Protein 8R2U (pdb70)

Solvent-accessible surface area: 91734 Å² total; per-residue (Å²): 202,81,62,80,127,18,69,2,17,0,0,0,8,8,1,13,16,7,0,0,1,0,0,0,9,0,7,70,21,71,17,34,9,44,0,0,8,116,72,107,115,78,34,81,24,10,52,0,10,9,0,3,0,12,0,0,7,2,0,51,22,18,57,18,0,62,57,0,39,136,67,7,14,14,4,10,6,6,0,56,5,5,51,14,136,111,41,28,9,74,75,54,56,44,31,54,21,6,48,1,110,43,1,56,39,11,17,12,0,0,5,53,24,0,15,0,1,13,1,0,28,75,15,0,135,66,81,54,19,58,26,54,52,14,4,49,12,69,44,34,107,44,30,143,45,111,114,74,16,142,62,39,84,18,46,7,0,94,1,27,0,85,47,87,104,52,84,110,91,96,24,57,39,4,42,0,22,0,3,0,1,1,0,11,40,27,38,148,0,85,0,16,125,50,23,66,22,82,42,72,50,98,168,64,57,115,12,9,0,3,0,1,0,36,17,88,28,78,0,15,0,9,3,0,49,0,6,1,20,17,141,101,32,25,3,18,0,11,0,5,34,59,49,30,0,3,0,17,1,78,24,48,91,202,53,6,67,43,117,89,84,46,156,103,47,114,97,73,12,26,16,112,114,4,33,56,67,0,118,77,2,0,116,97,48,49,1,14,31,132,127,42,56,105,64,90,42,27,46,62,10,4,24,47,12,0,40,138,0,6,61,98,35,0,0,1,0,1,1,49,0,0,2,7,17,15,20,57,8,23,1,28,5,3,4,9,0,14,0,0,6,1,0,1,17,0,1,1,0,2,33,89,35,20,6,69,25,49,2,1,119,8,0,35,97,5,2,56,102,16,0,54,52,9,10,77,22,18,118,132,49,45,108,14,33,30,11,125,59,72,105,110,134,87,34,65,68,15,37,120,148,97,36,89,127,4,78,104,51,36,4,70,31,28,1,4,8,21,8,89,7,85,79,30,34,0,3,37,68,86,55,58,126,45,0,71,39,0,41,5,0,43,5,2,10,12,38,32,1,0,30,1,0,2,0,54,36,45,16,0,20,50,24,8,46,16,53,8,52,0,0,0,0,1,0,1,0,46,13,70,55,107,73,21,36,66,69,1,43,62,3,3,130,83,0,63,38,124,54,11,0,9,66,98,8,0,75,180,54,20,38,146,0,1,6,3,3,0,0,0,16,14,121,6,116,89,2,31,21,34,85,5,26,165,18,0,54,76,65,32,23,39,0,1,0,24,12,44,15,40,52,77,116,62,26,22,40,0,8,155,93,0,37,9,77,36,35,126,4,0,0,0,0,0,0,4,2,11,5,0,0,4,1,0,13,7,165,10,12,206,30,0,36,44,0,0,54,51,5,13,38,107,162,87,55,129,141,35,115,2,28,0,0,0,8,7,6,20,17,5,0,1,1,0,0,0,10,0,7,72,20,69,18,81,11,46,0,0,22,109,149,87,110,103,39,84,34,1,77,25,10,13,0,2,0,12,2,0,7,1,0,53,23,18,58,18,0,59,61,0,39,137,66,8,17,17,3,12,6,8,0,58,5,7,54,12,137,110,41,20,7,76,72,64,57,44,34,48,21,4,49,1,108,49,2,58,37,13,17,12,0,1,6,44,15,7,17,1,6,16,2,0,26,73,16,0,144,84,88,72,18,61,26,54,61,18,3,50,12,68,41,35,100,43,28,143,46,114,112,75,17,139,62,38,100,18,49,6,0,90,1,25,0,80,54,82,107,49,87,105,69,116,29,52,38,2,39,0,23,0,24,0,1,1,0,9,38,27,38,150,0,85,0,15,126,48,21,65,20,82,37,72,38,92,147,70,62,114,16,13,0,2,0,2,0,37,17,88,24,77,0,13,0,8,2,0,49,0,7,0,19,13,137,102,26,47,8,16,0,15,0,5,30,57,49,31,0,4,0,26,4,92,24,51,98,206,60,3,71,41,112,89,100,40,138,81,46,106,100,72,12,31,14,112,122,4,31,55,64,0,111,77,1,0,105,94,49,52,1,15,31,130,128,39,54,101,54,99,40,12,80,59,12,3,24,43,12,0,37,141,0,8,62,95,38,0,0,1,0,1,1,56,0,0,3,7,18,14,23,68,9,23,4,51,8,6,4,11,0,17,0,0,5,1,0,1,15,0,1,1,0,2,31,86,36,19,4,68,24,48,0,1,123,8,0,36,101,4,2,54,109,16,0,52,59,12,8,76,21,18,107,133,42,47,117,18,33,37,14,131,70,71,115,117,132,90,38,64,69,10,32,119,142,86,40,90,115,0,83,113,43,36,4,71,32,24,0,13,7,22,9,88,9,85,80,30,36,0,2,34,68,70,30,57,50,40,0,70,39,0,42,4,0,45,6,2,12,12,39,35,0,0,30,1,1,2,0,53,35,42,18,1,17,52,24,9,48,17,50,8,54,0,0,0,0,0,0,1,0,45,13,66,55,108,44,23,35,66,69,1,45,55,4,6,120,82,0,71,39,123,57,10,0,10,64,94,7,1,72,180,56,19,38,156,0,1,6,3,3,0,0,0,17,14,122,8,116,90,3,30,22,36,86,4,27,166,16,0,58,80,64,32,22,41,0,1,0,22,11,45,13,38,51,76,108,63,24,21,38,0,7,153,96,0,35,10,78,37,34,117,4,0,0,0,0,0,0,4,4,10,6,0,0,4,1,0,14,10,97,2,15,121,25,0,33,45,0,0,54,52,5,12,39,105,132,86,62,135,128,30,117,2,31,0,0,0,8,8,7,20,17,5,0,0,1,0,0,0,11,0,7,70,21,69,18,82,10,43,0,0,22,87,80,88,104,71,40,81,35,1,70,26,9,12,0,3,0,12,0,0,7,2,0,52,23,18,58,18,0,63,59,0,38,136,65,7,16,16,4,12,6,7,0,56,5,6,55,12,133,110,34,16,6,73,75,65,57,45,35,51,22,8,50,2,111,48,1,56,39,12,17,15,0,0,5,46,14,1,15,1,7,15,2,0,33,75,16,0,138,85,88,71,19,55,26,55,65,17,4,23,10,41,50,35,116,40,28,142,45,111,112,76,17,140,61,40,101,18,49,8,0,89,0,29,0,10,52,22,104,18,93,96,66,123,24,35,36,11,31,0,24,0,24,0,2,0,0,9,39,28,38,150,0,85,0,17,127,50,19,57,9,82,43,73,48,103,165,68,59,114,11,14,0,3,0,1,0,35,15,88,26,75,0,14,0,8,2,0,49,0,8,0,22,13,133,98,28,48,6,19,0,11,0,6,32,56,51,31,0,4,0,27,4,90,22,48,94,200,42,3,72,36,117,88,96,50,156,94,41,113,51,75,14,19,11,82,115,3,29,55,66,0,113,73,0,0,105,103,47,54,1,15,30,130,125,40,54,99,31,42,17,11,81,60,11,4,27,46,13,0,28,105,0,10,51,97,37,0,0,0,0,1,1,52,0,0,4,5,19,16,23,70,10,26,1,54,9,2,4,12,0,13,0,0,5,2,0,1,14,0,1,2,0,2,29,87,36,21,4,70,23,46,0,1,124,7,0,54,97,5,1,56,95,17,0,61,42,12,10,77,21,20,119,135,47,48,111,15,36,30,16,127,69,71,105,109,133,89,38,64,71,14,36,120,135,92,37,82,122,3,87,116,49,40,5,72,31,31,0,5,9,20,8,90,8,76,82,28,34,0,2,35,67,87,59,56,130,46,0,72,39,0,42,5,0,45,6,2,12,12,39,36,0,0,28,1,1,1,0,52,37,44,18,1,20,52,25,8,47,16,51,8,54,0,0,0,0,0,0,0,0,48,13,70,57,108,72,23,34,66,66,1,44,57,4,7,132,86,0,70,41,122,57,11,0,10,64,95,9,0,69,162,70,22,46,150,0,0,5,3,3,0,0,0,18,12,122,8,120,91,2,29,21,37,86,5,28,165,18,0,55,78,64,31,20,39,0,2,0,22,6,44,13,35,54,77,114,62,25,19,40,0,7,154,95,0,36,9,78,35,36,132,4,0,0,0,0,0,0,4,3,10,5,0,0,4,1,0,15,10,154,4,13,191,27,0,34,44,0,0,54,48,4,12,38,108,161,87,66,127,135,32,120,2,30,0,0,0,8,7,3,12,18,7,0,0,1,0,0,0,10,0,6,74,20,68,18,81,10,42,0,0,9,112,72,104,114,76,26,75,29,0,99,9,12,8,0,2,0,11,0,0,7,1,0,52,22,17,58,18,0,64,57,0,39,135,65,7,16,15,3,11,6,6,0,56,5,3,73,20,97,23,26,22,11,50,75,49,55,46,32,50,22,6,45,2,112,50,1,60,39,13,16,17,0,0,5,52,9,1,15,2,2,14,2,0,30,74,16,0,144,86,87,71,20,50,26,53,58,17,4,46,10,68,42,33,108,41,27,141,45,110,114,72,16,143,62,39,99,18,44,6,0,95,1,29,0,89,50,85,106,46,90,105,67,122,22,55,40,2,46,0,20,0,24,0,1,0,0,10,39,27,38,147,0,86,0,16,127,48,17,57,9,83,43,73,48,101,168,66,60,110,11,9,0,4,0,2,0,36,16,86,29,77,0,14,0,9,3,0,46,0,7,0,20,13,110,60,32,24,3,17,0,12,0,6,34,57,47,32,0,1,0,21,2,78,24,35,90,181,44,6,63,38,116,98,85,53,160,102,45,122,99,70,10,28,15,113,117,4,35,59,54,0,118,71,1,0,56,93,47,48,0,16,30,126,122,41,53,104,55,95,41,29,79,70,10,4,24,48,12,0,27,110,0,9,51,96,39,0,0,1,0,1,1,59,0,0,2,6,18,14,23,59,9,25,1,53,13,2,3,10,0,14,1,0,6,2,0,1,16,0,1,2,0,2,30,68,36,12,5,71,24,47,1,1,121,7,0,55,97,4,3,60,102,19,0,47,52,10,10,76,22,18,119,133,49,46,108,14,31,28,14,126,63,37,61,100,74,80,24,62,66,13,31,28,115,94,37,82,129,3,76,106,51,35,4,74,31,30,0,5,7,18,8,92,8,88,79,32,34,0,2,37,69,83,53,57,121,44,0,70,39,0,42,5,0,45,6,2,11,13,39,34,1,0,31,2,1,1,0,54,36,44,16,0,18,50,24,8,48,18,51,8,51,0,0,0,0,0,0,0,0,49,14,70,58,107,72,23,36,65,69,1,45,55,3,7,126,81,0,70,40,122,56,11,0,11,66,96,9,1,72,180,75,21,40,127,0,1,5,2,4,0,0,0,17,13,120,7,118,91,2,30,18,33,88,5,25,164,18,0,53,78,65,31,23,39,0,2,0,22,7,44,14,40,51,77,113,64,25,20,41,0,7,154,95,0,34,9,77,37,36,133,4,0,0,0,0,0,0,4,3,10,6,0,0,4,0,0,14,9,162,8,12,210,31,0,35,45,0,0,55,51,5,12,40,108

B-factor: mean 27.09, std 15.99, range [0.5, 145.89]

Secondary structure (DSSP, 8-state):
-PPEEEEEEEEEE--SHHHHHHHHHHHHTT--EEEE-SSSS--S--S--EE-HHHHHHHHHTT-HHHHHHHSEEE-EEEEEEE-SSSSEEEEEEEES---SS-SS-SEEE--HHHHHHHHHHHHHHTT--EE-SEEEEEEEE---HHHHH-TTS--EEEEEEESSPPTTS-SEEEEEEEEEEE---TT-HHHHHTT--EES----EEEEEEEE-EE---TTTTSEEEEE-SS-EEEEEE-STT-EEEEEE--GGGGB-TTT--B-GGG--HHHHHHHHHHHTTTS--EESSS-SEEEEEEE--EEES-SEETTTEEE-GGGTEE--GGGT-TTHHHHHHHHHHHHHHHHHHTTSB-GGGGHHHHHHHHHHHHHHHHHHHHHGGGGSS----STTGGG--HHHHHHHHHHHHHHHHS----PPSBTTB----GGGGTTS-TTSBPPP-EEEETTT--EEEGGGGS-SSS-EEEEEEEE-TTSHHHHHHHHHHHHHHHSTTSHHHHTSTT-GGGTEEEEEEESS-GGG--GGGS-GGG-SSGGGEEESSB-TTSSSB--HHHHHT--TTT-EEEEE-TTSBEEEEE-TT-HHHHHHHHHTTB--/-PPEEEEEEEEEE--SHHHHHHHHHHHHTT--EEEE-SSSS---S-S--EE-HHHHHHHHHTT-HHHHHHHSEEE-EEEEEEE-TTSSEEEEEEEES---TT-SS-SEEE--HHHHHHHHHHHHHHTT---B-SEEEEEEEE---HHHHH-TTS--EEEEEEESSPPTTS-SEEEEEEEEEEE---TT-HHHHHTT--EES----EEEEEEEE-EE---TTTTSEEEEE-SS-EEEEEE-STT-EEEEEEE-HHHHB-TTT--B-GGG--HHHHHHHHHHHTTTS--EESSS-SEEEEEEE--EEES-SEETTTEEE-GGGTEE--GGGT-TTHHHHHHHHHHHHHHHHHHTTSB-GGGGHHHHHHHHHHHHHHHHHHHHHGGGGSS----STTGGG--HHHHHHHHHHHHHHHHS----PPSBTTB----GGGGTTS-TTSBPPP-EEEETTT--EEEGGGGS-SSS-EEEEEEEE-TTSHHHHHHHHHHHHHHHSTTSHHHHTSTT-GGGTEEEEEEESS-GGG--GGGS-GGG-SSGGGEEES-B-TTSSSB--HHHHHT--TTT-EEEEE-TTSBEEEEE-TT-HHHHHHHHHTTB--/-PPEEEEEEEEEE--SHHHHHHHHHHHHTT--EEEE-SSSS---S-S--EE-HHHHHHHHHTT-HHHHHHHSEEE-EEEEEEE-TTSSEEEEEEEES---TT-SS-SEEE--HHHHHHHHHHHHHHTT--EE-SEEEEEEEE---HHHHH-TTS--EEEEEEESSPPTTS-SEEEEEEEEEEE---TT-HHHHHTT--EES----EEEEEEEE-EE---TTTTSEEEEE-SS-EEEEEE-STT-EEEEEEE-HHHHB-TTT--B-GGGS-HHHHHHHHHHHTTTS--EESSS-SEEEEEEE--EEES-SEETTTEEE-GGGTEE--GGGT-TTHHHHHHHHHHHHHHHHHHTTSB-GGGGHHHHHHHHHHHHHHHHHHHHHGGGGSS----STTGGG--HHHHHHHHHHHHHHHHS----PPSBTTB----GGGGTTS-TTSBPPP-EEEETTT--EEEGGGGS-SSS-EEEEEEEE-TTSHHHHHHHHHHHHHHHSTTSHHHHTSTT-GGGTEEEEEEESS-GGG--GGGS-GGG-SSGGGEEES-B-TTSSSB--HHHHHT--TTT-EEEEE-TTSBEEEEE-TT-HHHHHHHHHTTB--/-PPEEEEEEEEEE--SHHHHHHHHHHHHTT--EEEE-SSSS---S-S--EE-HHHHHHHHHTT-HHHHHHHSEEE-EEEEEEE-SSSSEEEEEEEES---TT-SS-SEEE--HHHHHHHHHHHHHHTT--EE-SEEEEEEEE---HHHHH-TTS--EEEEEEESSPPTTS-SEEEEEEEEEEE---TT-HHHHHTT--EES----EEEEEEEE-EE---TTTTSEEEEE-SS-EEEEEE-STT-EEEEEEE-GGGGB-TTT--B-GGG--HHHHHHHHHHHTTTS--EESSS-SEEEEEEE--EEES-SEETTTEEE-GGGTEE--GGGT-TTHHHHHHHHHHHHHHHHHHTTSB-GGGGHHHHHHHHHHHHHHHHHHHHHGGGGSS----STTGGG--HHHHHHHHHHHHHHHHS----PPSBTTB---SGGGGTTS-TTSBPPP-EEEETTT--EEEGGGGS-SSS-EEEEEEEE-TTSHHHHHHHHHHHHHHHSTTSHHHHTSTT-GGGTEEEEEEESS-GGG--GGGS-GGG-SSGGGEEES-B-TTSSSB--HHHHHT--TTT-EEEEE-TTSBEEEEE-TT-HHHHHHHHHTTB--

Radius of gyration: 45.96 Å; Cα contacts (8 Å, |Δi|>4): 5604; chains: 4; bounding box: 120×92×125 Å

Structure (mmCIF, N/CA/C/O backbone):
data_8R2U
#
_entry.id   8R2U
#
_cell.length_a   175.169
_cell.length_b   178.193
_cell.length_c   124.721
_cell.angle_alpha   90.000
_cell.angle_beta   129.301
_cell.angle_gamma   90.000
#
_symmetry.space_group_name_H-M   'C 1 2 1'
#
loop_
_entity.id
_entity.type
_entity.pdbx_description
1 polymer 'Phenol 2-monooxygenase'
2 non-polymer 'FLAVIN-ADENINE DINUCLEOTIDE'
3 water water
#
loop_
_atom_site.group_PDB
_atom_site.id
_atom_site.type_symbol
_atom_site.label_atom_id
_atom_site.label_alt_id
_atom_site.label_comp_id
_atom_site.label_asym_id
_atom_site.label_entity_id
_atom_site.label_seq_id
_atom_site.pdbx_PDB_ins_code
_atom_site.Cartn_x
_atom_site.Cartn_y
_atom_site.Cartn_z
_atom_site.occupancy
_atom_site.B_iso_or_equiv
_atom_site.auth_seq_id
_atom_site.auth_comp_id
_atom_site.auth_asym_id
_atom_site.auth_atom_id
_atom_site.pdbx_PDB_model_num
ATOM 1 N N . ILE A 1 5 ? 34.531 8.120 39.454 1.000 78.912 5 ILE A N 1
ATOM 2 C CA . ILE A 1 5 ? 34.634 9.555 39.036 1.000 85.889 5 ILE A CA 1
ATOM 3 C C . ILE A 1 5 ? 33.350 9.932 38.274 1.000 92.792 5 ILE A C 1
ATOM 4 O O . ILE A 1 5 ? 32.354 10.147 38.955 1.000 100.579 5 ILE A O 1
ATOM 9 N N . ALA A 1 6 ? 33.325 10.001 36.925 1.000 92.391 6 ALA A N 1
ATOM 10 C CA . ALA A 1 6 ? 32.209 10.620 36.199 1.000 82.666 6 ALA A CA 1
ATOM 11 C C . ALA A 1 6 ? 30.880 9.954 36.571 1.000 78.881 6 ALA A C 1
ATOM 12 O O . ALA A 1 6 ? 30.813 8.731 36.688 1.000 76.689 6 ALA A O 1
ATOM 14 N N . PRO A 1 7 ? 29.796 10.737 36.811 1.000 74.862 7 PRO A N 1
ATOM 15 C CA . PRO A 1 7 ? 28.528 10.164 37.264 1.000 66.226 7 PRO A CA 1
ATOM 16 C C . PRO A 1 7 ? 27.897 9.364 36.128 1.000 61.035 7 PRO A C 1
ATOM 17 O O . PRO A 1 7 ? 27.985 9.731 34.960 1.000 58.922 7 PRO A O 1
ATOM 21 N N . LYS A 1 8 ? 27.241 8.268 36.487 1.000 55.994 8 LYS A N 1
ATOM 22 C CA . LYS A 1 8 ? 26.619 7.395 35.505 1.000 52.269 8 LYS A CA 1
ATOM 23 C C . LYS A 1 8 ? 25.308 8.028 35.030 1.000 46.467 8 LYS A C 1
ATOM 24 O O . LYS A 1 8 ? 24.572 8.525 35.864 1.000 47.403 8 LYS A O 1
ATOM 30 N N . GLU A 1 9 ? 24.982 7.997 33.728 1.000 43.260 9 GLU A N 1
ATOM 31 C CA . GLU A 1 9 ? 23.739 8.591 33.237 1.000 40.961 9 GLU A CA 1
ATOM 32 C C . GLU A 1 9 ? 22.814 7.555 32.597 1.000 38.975 9 GLU A C 1
ATOM 33 O O . GLU A 1 9 ? 23.135 7.023 31.550 1.000 39.832 9 GLU A O 1
ATOM 39 N N . THR A 1 10 ? 21.620 7.343 33.169 1.000 36.565 10 THR A N 1
ATOM 40 C CA . THR A 1 10 ? 20.713 6.295 32.712 1.000 35.281 10 THR A CA 1
ATOM 41 C C . THR A 1 10 ? 19.315 6.827 32.412 1.000 33.559 10 THR A C 1
ATOM 42 O O . THR A 1 10 ? 19.013 7.971 32.715 1.000 35.221 10 THR A O 1
ATOM 46 N N . GLU A 1 11 ? 18.478 5.971 31.815 1.000 32.028 11 GLU A N 1
ATOM 47 C CA . GLU A 1 11 ? 17.073 6.270 31.598 1.000 30.857 11 GLU A CA 1
ATOM 48 C C . GLU A 1 11 ? 16.206 5.173 32.215 1.000 29.715 11 GLU A C 1
ATOM 49 O O . GLU A 1 11 ? 16.686 4.087 32.542 1.000 29.623 11 GLU A O 1
ATOM 55 N N . VAL A 1 12 ? 14.915 5.492 32.334 1.000 27.791 12 VAL A N 1
ATOM 56 C CA . VAL A 1 12 ? 13.944 4.569 32.863 1.000 26.051 12 VAL A CA 1
ATOM 57 C C . VAL A 1 12 ? 12.553 5.139 32.615 1.000 23.568 12 VAL A C 1
ATOM 58 O O . VAL A 1 12 ? 12.382 6.339 32.497 1.000 23.418 12 VAL A O 1
ATOM 62 N N . ASP A 1 13 ? 11.554 4.267 32.533 1.000 21.785 13 ASP A N 1
ATOM 63 C CA . ASP A 1 13 ? 10.209 4.735 32.282 1.000 21.547 13 ASP A CA 1
ATOM 64 C C . ASP A 1 13 ? 9.677 5.317 33.593 1.000 20.647 13 ASP A C 1
ATOM 65 O O . ASP A 1 13 ? 9.198 6.458 33.622 1.000 20.010 13 ASP A O 1
ATOM 70 N N . VAL A 1 14 ? 9.786 4.540 34.682 1.000 19.867 14 VAL A N 1
ATOM 71 C CA . VAL A 1 14 ? 9.270 4.962 35.978 1.000 18.737 14 VAL A CA 1
ATOM 72 C C . VAL A 1 14 ? 10.311 4.731 37.065 1.000 18.715 14 VAL A C 1
ATOM 73 O O . VAL A 1 14 ? 10.782 3.603 37.245 1.000 19.199 14 VAL A O 1
ATOM 77 N N . LEU A 1 15 ? 10.634 5.808 37.796 1.000 18.242 15 LEU A N 1
ATOM 78 C CA . LEU A 1 15 ? 11.495 5.739 38.964 1.000 18.128 15 LEU A CA 1
ATOM 79 C C . LEU A 1 15 ? 10.666 6.006 40.215 1.000 17.624 15 LEU A C 1
ATOM 80 O O . LEU A 1 15 ? 10.013 7.028 40.303 1.000 17.883 15 LEU A O 1
ATOM 85 N N . ILE A 1 16 ? 10.735 5.107 41.194 1.000 17.655 16 ILE A N 1
ATOM 86 C CA . ILE A 1 16 ? 9.997 5.225 42.439 1.000 17.409 16 ILE A CA 1
ATOM 87 C C . ILE A 1 16 ? 10.976 5.472 43.586 1.000 18.304 16 ILE A C 1
ATOM 88 O O . ILE A 1 16 ? 11.932 4.716 43.766 1.000 18.595 16 ILE A O 1
ATOM 93 N N . VAL A 1 17 ? 10.694 6.526 44.370 1.000 18.497 17 VAL A N 1
ATOM 94 C CA . VAL A 1 17 ? 11.536 6.923 45.477 1.000 18.391 17 VAL A CA 1
ATOM 95 C C . VAL A 1 17 ? 10.814 6.543 46.757 1.000 17.959 17 VAL A C 1
ATOM 96 O O . VAL A 1 17 ? 9.885 7.247 47.163 1.000 18.068 17 VAL A O 1
ATOM 100 N N . GLY A 1 18 ? 11.271 5.434 47.356 1.000 17.919 18 GLY A N 1
ATOM 101 C CA . GLY A 1 18 ? 10.737 4.922 48.609 1.000 17.831 18 GLY A CA 1
ATOM 102 C C . GLY A 1 18 ? 10.110 3.540 48.422 1.000 16.916 18 GLY A C 1
ATOM 103 O O . GLY A 1 18 ? 9.305 3.349 47.510 1.000 15.630 18 GLY A O 1
ATOM 104 N N . ALA A 1 19 ? 10.530 2.586 49.267 1.000 17.246 19 ALA A N 1
ATOM 105 C CA . ALA A 1 19 ? 10.111 1.193 49.146 1.000 17.229 19 ALA A CA 1
ATOM 106 C C . ALA A 1 19 ? 9.311 0.796 50.375 1.000 16.943 19 ALA A C 1
ATOM 107 O O . ALA A 1 19 ? 9.525 -0.267 50.941 1.000 17.329 19 ALA A O 1
ATOM 109 N N . GLY A 1 20 ? 8.405 1.684 50.767 1.000 17.002 20 GLY A N 1
ATOM 110 C CA . GLY A 1 20 ? 7.384 1.333 51.730 1.000 16.776 20 GLY A CA 1
ATOM 111 C C . GLY A 1 20 ? 6.146 0.787 51.035 1.000 15.739 20 GLY A C 1
ATOM 112 O O . GLY A 1 20 ? 6.158 0.542 49.833 1.000 15.234 20 GLY A O 1
ATOM 113 N N . PRO A 1 21 ? 5.043 0.628 51.778 1.000 15.261 21 PRO A N 1
ATOM 114 C CA . PRO A 1 21 ? 3.795 0.109 51.225 1.000 14.880 21 PRO A CA 1
ATOM 115 C C . PRO A 1 21 ? 3.355 0.703 49.887 1.000 14.760 21 PRO A C 1
ATOM 116 O O . PRO A 1 21 ? 3.073 -0.021 48.941 1.000 14.761 21 PRO A O 1
ATOM 120 N N . ALA A 1 22 ? 3.250 2.024 49.816 1.000 15.205 22 ALA A N 1
ATOM 121 C CA . ALA A 1 22 ? 2.799 2.650 48.580 1.000 15.201 22 ALA A CA 1
ATOM 122 C C . ALA A 1 22 ? 3.786 2.319 47.467 1.000 14.907 22 ALA A C 1
ATOM 123 O O . ALA A 1 22 ? 3.379 1.971 46.359 1.000 14.230 22 ALA A O 1
ATOM 125 N N . GLY A 1 23 ? 5.077 2.441 47.794 1.000 15.156 23 GLY A N 1
ATOM 126 C CA . GLY A 1 23 ? 6.152 2.208 46.836 1.000 15.675 23 GLY A CA 1
ATOM 127 C C . GLY A 1 23 ? 6.137 0.808 46.211 1.000 14.775 23 GLY A C 1
ATOM 128 O O . GLY A 1 23 ? 6.292 0.672 44.991 1.000 14.087 23 GLY A O 1
ATOM 129 N N . VAL A 1 24 ? 5.914 -0.214 47.052 1.000 14.418 24 VAL A N 1
ATOM 130 C CA . VAL A 1 24 ? 6.057 -1.599 46.619 1.000 14.036 24 VAL A CA 1
ATOM 131 C C . VAL A 1 24 ? 4.775 -2.027 45.911 1.000 13.447 24 VAL A C 1
ATOM 132 O O . VAL A 1 24 ? 4.823 -2.761 44.924 1.000 14.013 24 VAL A O 1
ATOM 136 N N . MET A 1 25 ? 3.630 -1.538 46.364 1.000 12.862 25 MET A N 1
ATOM 137 C CA . MET A 1 25 ? 2.403 -1.738 45.606 1.000 12.510 25 MET A CA 1
ATOM 138 C C . MET A 1 25 ? 2.633 -1.240 44.180 1.000 12.512 25 MET A C 1
ATOM 139 O O . MET A 1 25 ? 2.371 -1.952 43.223 1.000 13.177 25 MET A O 1
ATOM 144 N N . CYS A 1 26 ? 3.180 -0.039 44.031 1.000 12.772 26 CYS A N 1
ATOM 145 C CA . CYS A 1 26 ? 3.339 0.541 42.704 1.000 12.639 26 CYS A CA 1
ATOM 146 C C . CYS A 1 26 ? 4.365 -0.282 41.919 1.000 12.713 26 CYS A C 1
ATOM 147 O O . CYS A 1 26 ? 4.138 -0.605 40.754 1.000 12.394 26 CYS A O 1
ATOM 150 N N . ALA A 1 27 ? 5.506 -0.591 42.547 1.000 12.944 27 ALA A N 1
ATOM 151 C CA . ALA A 1 27 ? 6.583 -1.253 41.836 1.000 13.702 27 ALA A CA 1
ATOM 152 C C . ALA A 1 27 ? 6.103 -2.630 41.379 1.000 13.852 27 ALA A C 1
ATOM 153 O O . ALA A 1 27 ? 6.370 -3.055 40.258 1.000 13.715 27 ALA A O 1
ATOM 155 N N . ASN A 1 28 ? 5.363 -3.318 42.252 1.000 13.746 28 ASN A N 1
ATOM 156 C CA . ASN A 1 28 ? 4.910 -4.644 41.901 1.000 13.673 28 ASN A CA 1
ATOM 157 C C . ASN A 1 28 ? 3.921 -4.554 40.747 1.000 13.333 28 ASN A C 1
ATOM 158 O O . ASN A 1 28 ? 4.032 -5.288 39.779 1.000 13.763 28 ASN A O 1
ATOM 163 N N . ALA A 1 29 ? 2.953 -3.647 40.862 1.000 12.939 29 ALA A N 1
ATOM 164 C CA . ALA A 1 29 ? 1.933 -3.498 39.833 1.000 12.644 29 ALA A CA 1
ATOM 165 C C . ALA A 1 29 ? 2.560 -3.215 38.467 1.000 12.641 29 ALA A C 1
ATOM 166 O O . ALA A 1 29 ? 2.136 -3.777 37.458 1.000 12.468 29 ALA A O 1
ATOM 168 N N . LEU A 1 30 ? 3.565 -2.342 38.451 1.000 12.962 30 LEU A N 1
ATOM 169 C CA . LEU A 1 30 ? 4.222 -2.017 37.205 1.000 13.840 30 LEU A CA 1
ATOM 170 C C . LEU A 1 30 ? 5.014 -3.224 36.686 1.000 14.308 30 LEU A C 1
ATOM 171 O O . LEU A 1 30 ? 5.003 -3.525 35.482 1.000 14.508 30 LEU A O 1
ATOM 176 N N . ALA A 1 31 ? 5.687 -3.935 37.593 1.000 14.507 31 ALA A N 1
ATOM 177 C CA . ALA A 1 31 ? 6.462 -5.103 37.205 1.000 14.818 31 ALA A CA 1
ATOM 178 C C . ALA A 1 31 ? 5.552 -6.175 36.591 1.000 14.746 31 ALA A C 1
ATOM 179 O O . ALA A 1 31 ? 5.872 -6.770 35.565 1.000 14.439 31 ALA A O 1
ATOM 181 N N . MET A 1 32 ? 4.389 -6.406 37.210 1.000 14.471 32 MET A N 1
ATOM 182 C CA . MET A 1 32 ? 3.491 -7.447 36.742 1.000 14.511 32 MET A CA 1
ATOM 183 C C . MET A 1 32 ? 2.922 -7.071 35.377 1.000 14.163 32 MET A C 1
ATOM 184 O O . MET A 1 32 ? 2.557 -7.943 34.613 1.000 13.804 32 MET A O 1
ATOM 189 N N . ALA A 1 33 ? 2.854 -5.770 35.082 1.000 14.019 33 ALA A N 1
ATOM 190 C CA . ALA A 1 33 ? 2.386 -5.297 33.787 1.000 14.283 33 ALA A CA 1
ATOM 191 C C . ALA A 1 33 ? 3.556 -5.115 32.804 1.000 14.598 33 ALA A C 1
ATOM 192 O O . ALA A 1 33 ? 3.407 -4.519 31.741 1.000 13.762 33 ALA A O 1
ATOM 194 N N . GLY A 1 34 ? 4.742 -5.587 33.187 1.000 14.914 34 GLY A N 1
ATOM 195 C CA . GLY A 1 34 ? 5.878 -5.584 32.275 1.000 15.382 34 GLY A CA 1
ATOM 196 C C . GLY A 1 34 ? 6.420 -4.184 31.983 1.000 15.679 34 GLY A C 1
ATOM 197 O O . GLY A 1 34 ? 7.000 -3.984 30.941 1.000 15.913 34 GLY A O 1
ATOM 198 N N . VAL A 1 35 ? 6.238 -3.222 32.903 1.000 15.585 35 VAL A N 1
ATOM 199 C CA . VAL A 1 35 ? 6.697 -1.855 32.725 1.000 15.439 35 VAL A CA 1
ATOM 200 C C . VAL A 1 35 ? 8.133 -1.728 33.216 1.000 15.501 35 VAL A C 1
ATOM 201 O O . VAL A 1 35 ? 8.550 -2.343 34.180 1.000 15.269 35 VAL A O 1
ATOM 205 N N . ASN A 1 36 ? 8.884 -0.859 32.560 1.000 15.895 36 ASN A N 1
ATOM 206 C CA . ASN A 1 36 ? 10.261 -0.627 32.954 1.000 16.594 36 ASN A CA 1
ATOM 207 C C . ASN A 1 36 ? 10.281 0.273 34.183 1.000 16.976 36 ASN A C 1
ATOM 208 O O . ASN A 1 36 ? 10.184 1.491 34.060 1.000 17.444 36 ASN A O 1
ATOM 213 N N . VAL A 1 37 ? 10.499 -0.321 35.356 1.000 17.631 37 VAL A N 1
ATOM 214 C CA . VAL A 1 37 ? 10.414 0.402 36.613 1.000 18.207 37 VAL A CA 1
ATOM 215 C C . VAL A 1 37 ? 11.637 0.155 37.486 1.000 19.073 37 VAL A C 1
ATOM 216 O O . VAL A 1 37 ? 12.104 -0.959 37.614 1.000 20.131 37 VAL A O 1
ATOM 220 N N . ARG A 1 38 ? 12.105 1.205 38.146 1.000 20.246 38 ARG A N 1
ATOM 221 C CA . ARG A 1 38 ? 13.185 1.092 39.110 1.000 21.252 38 ARG A CA 1
ATOM 222 C C . ARG A 1 38 ? 12.666 1.698 40.400 1.000 21.110 38 ARG A C 1
ATOM 223 O O . ARG A 1 38 ? 11.778 2.523 40.364 1.000 20.279 38 ARG A O 1
ATOM 231 N N . ILE A 1 39 ? 13.170 1.201 41.535 1.000 21.956 39 ILE A N 1
ATOM 232 C CA . ILE A 1 39 ? 12.754 1.682 42.845 1.000 21.486 39 ILE A CA 1
ATOM 233 C C . ILE A 1 39 ? 13.954 1.667 43.793 1.000 21.661 39 ILE A C 1
ATOM 234 O O . ILE A 1 39 ? 14.750 0.724 43.804 1.000 20.961 39 ILE A O 1
ATOM 239 N N . ILE A 1 40 ? 14.060 2.745 44.578 1.000 21.811 40 ILE A N 1
ATOM 240 C CA . ILE A 1 40 ? 15.197 2.991 45.448 1.000 22.381 40 ILE A CA 1
ATOM 241 C C . ILE A 1 40 ? 14.686 3.192 46.870 1.000 22.467 40 ILE A C 1
ATOM 242 O O . ILE A 1 40 ? 13.502 3.429 47.083 1.000 21.863 40 ILE A O 1
ATOM 247 N N . ASP A 1 41 ? 15.605 3.129 47.832 1.000 23.835 41 ASP A N 1
ATOM 248 C CA . ASP A 1 41 ? 15.292 3.413 49.216 1.000 25.849 41 ASP A CA 1
ATOM 249 C C . ASP A 1 41 ? 16.579 3.770 49.947 1.000 28.122 41 ASP A C 1
ATOM 250 O O . ASP A 1 41 ? 17.636 3.308 49.538 1.000 28.852 41 ASP A O 1
ATOM 255 N N . GLN A 1 42 ? 16.510 4.598 51.000 1.000 29.784 42 GLN A N 1
ATOM 256 C CA . GLN A 1 42 ? 17.724 5.080 51.650 1.000 32.159 42 GLN A CA 1
ATOM 257 C C . GLN A 1 42 ? 18.139 4.162 52.797 1.000 31.897 42 GLN A C 1
ATOM 258 O O . GLN A 1 42 ? 19.250 4.285 53.284 1.000 32.049 42 GLN A O 1
ATOM 264 N N . ARG A 1 43 ? 17.251 3.271 53.239 1.000 33.234 43 ARG A N 1
ATOM 265 C CA . ARG A 1 43 ? 17.560 2.288 54.275 1.000 36.279 43 ARG A CA 1
ATOM 266 C C . ARG A 1 43 ? 18.492 1.205 53.724 1.000 37.425 43 ARG A C 1
ATOM 267 O O . ARG A 1 43 ? 18.185 0.647 52.676 1.000 33.701 43 ARG A O 1
ATOM 275 N N . PRO A 1 44 ? 19.637 0.894 54.392 1.000 44.047 44 PRO A N 1
ATOM 276 C CA . PRO A 1 44 ? 20.618 -0.068 53.882 1.000 46.317 44 PRO A CA 1
ATOM 277 C C . PRO A 1 44 ? 20.064 -1.469 53.685 1.000 50.444 44 PRO A C 1
ATOM 278 O O . PRO A 1 44 ? 20.399 -2.142 52.725 1.000 54.071 44 PRO A O 1
ATOM 282 N N . VAL A 1 45 ? 19.198 -1.910 54.591 1.000 54.297 45 VAL A N 1
ATOM 283 C CA . VAL A 1 45 ? 18.517 -3.185 54.417 1.000 56.776 45 VAL A CA 1
ATOM 284 C C . VAL A 1 45 ? 17.035 -2.937 54.677 1.000 59.270 45 VAL A C 1
ATOM 285 O O . VAL A 1 45 ? 16.685 -1.923 55.296 1.000 57.013 45 VAL A O 1
ATOM 289 N N . LYS A 1 46 ? 16.183 -3.881 54.227 1.000 63.658 46 LYS A N 1
ATOM 290 C CA . LYS A 1 46 ? 14.744 -3.871 54.463 1.000 61.452 46 LYS A CA 1
ATOM 291 C C . LYS A 1 46 ? 14.432 -3.900 55.961 1.000 63.061 46 LYS A C 1
ATOM 292 O O . LYS A 1 46 ? 15.134 -4.573 56.729 1.000 58.589 46 LYS A O 1
ATOM 298 N N . VAL A 1 47 ? 13.347 -3.183 56.321 1.000 65.200 47 VAL A N 1
ATOM 299 C CA . VAL A 1 47 ? 12.861 -3.086 57.686 1.000 66.142 47 VAL A CA 1
ATOM 300 C C . VAL A 1 47 ? 12.319 -4.435 58.129 1.000 59.557 47 VAL A C 1
ATOM 301 O O . VAL A 1 47 ? 11.652 -5.138 57.371 1.000 68.679 47 VAL A O 1
ATOM 305 N N . ALA A 1 48 ? 12.521 -4.716 59.415 1.000 53.602 48 ALA A N 1
ATOM 306 C CA . ALA A 1 48 ? 11.889 -5.837 60.093 1.000 57.077 48 ALA A CA 1
ATOM 307 C C . ALA A 1 48 ? 10.537 -5.451 60.724 1.000 56.136 48 ALA A C 1
ATOM 308 O O . ALA A 1 48 ? 9.685 -6.317 60.945 1.000 52.422 48 ALA A O 1
ATOM 310 N N . ALA A 1 49 ? 10.342 -4.146 60.985 1.000 51.585 49 ALA A N 1
ATOM 311 C CA . ALA A 1 49 ? 9.168 -3.654 61.677 1.000 49.693 49 ALA A CA 1
ATOM 312 C C . ALA A 1 49 ? 8.963 -2.179 61.361 1.000 46.572 49 ALA A C 1
ATOM 313 O O . ALA A 1 49 ? 9.930 -1.495 61.012 1.000 45.770 49 ALA A O 1
ATOM 315 N N . GLY A 1 50 ? 7.707 -1.706 61.514 1.000 43.973 50 GLY A N 1
ATOM 316 C CA . GLY A 1 50 ? 7.355 -0.307 61.285 1.000 38.270 50 GLY A CA 1
ATOM 317 C C . GLY A 1 50 ? 5.914 0.003 61.658 1.000 35.616 50 GLY A C 1
ATOM 318 O O . GLY A 1 50 ? 5.277 -0.791 62.341 1.000 29.824 50 GLY A O 1
ATOM 319 N N . GLN A 1 51 ? 5.425 1.150 61.160 1.000 40.500 51 GLN A N 1
ATOM 320 C CA . GLN A 1 51 ? 4.064 1.647 61.379 1.000 49.262 51 GLN A CA 1
ATOM 321 C C . GLN A 1 51 ? 3.017 0.665 60.928 1.000 43.976 51 GLN A C 1
ATOM 322 O O . GLN A 1 51 ? 2.147 0.345 61.716 1.000 45.326 51 GLN A O 1
ATOM 328 N N . ALA A 1 52 ? 3.030 0.346 59.630 1.000 36.725 52 ALA A N 1
ATOM 329 C CA . ALA A 1 52 ? 2.015 -0.500 59.050 1.000 36.203 52 ALA A CA 1
ATOM 330 C C . ALA A 1 52 ? 1.819 -1.712 59.951 1.000 33.651 52 ALA A C 1
ATOM 331 O O . ALA A 1 52 ? 2.762 -2.282 60.500 1.000 37.375 52 ALA A O 1
ATOM 333 N N . ASP A 1 53 ? 0.546 -2.052 60.154 1.000 30.431 53 ASP A N 1
ATOM 334 C CA . ASP A 1 53 ? 0.194 -3.215 60.947 1.000 28.309 53 ASP A CA 1
ATOM 335 C C . ASP A 1 53 ? -1.088 -3.783 60.321 1.000 24.174 53 ASP A C 1
ATOM 336 O O . ASP A 1 53 ? -1.183 -4.978 60.108 1.000 21.180 53 ASP A O 1
ATOM 341 N N . GLY A 1 54 ? -2.040 -2.903 59.963 1.000 23.341 54 GLY A N 1
ATOM 342 C CA . GLY A 1 54 ? -3.428 -3.252 59.721 1.000 22.835 54 GLY A CA 1
ATOM 343 C C . GLY A 1 54 ? -3.746 -3.181 58.242 1.000 22.782 54 GLY A C 1
ATOM 344 O O . GLY A 1 54 ? -3.342 -2.270 57.550 1.000 25.060 54 GLY A O 1
ATOM 345 N N . ILE A 1 55 ? -4.403 -4.214 57.737 1.000 23.105 55 ILE A N 1
ATOM 346 C CA . ILE A 1 55 ? -4.854 -4.225 56.366 1.000 21.054 55 ILE A CA 1
ATOM 347 C C . ILE A 1 55 ? -6.374 -4.290 56.389 1.000 20.628 55 ILE A C 1
ATOM 348 O O . ILE A 1 55 ? -6.934 -5.179 57.032 1.000 19.756 55 ILE A O 1
ATOM 353 N N . GLN A 1 56 ? -7.009 -3.395 55.636 1.000 20.854 56 GLN A N 1
ATOM 354 C CA . GLN A 1 56 ? -8.455 -3.287 55.589 1.000 21.842 56 GLN A CA 1
ATOM 355 C C . GLN A 1 56 ? -9.080 -4.240 54.563 1.000 18.868 56 GLN A C 1
ATOM 356 O O . GLN A 1 56 ? -8.462 -4.589 53.549 1.000 17.883 56 GLN A O 1
ATOM 362 N N . PRO A 1 57 ? -10.376 -4.579 54.742 1.000 15.895 57 PRO A N 1
ATOM 363 C CA . PRO A 1 57 ? -11.115 -5.395 53.783 1.000 14.910 57 PRO A CA 1
ATOM 364 C C . PRO A 1 57 ? -10.875 -5.112 52.305 1.000 14.510 57 PRO A C 1
ATOM 365 O O . PRO A 1 57 ? -10.649 -6.039 51.521 1.000 13.636 57 PRO A O 1
ATOM 369 N N . ARG A 1 58 ? -10.954 -3.833 51.909 1.000 13.984 58 ARG A N 1
ATOM 370 C CA . ARG A 1 58 ? -10.859 -3.504 50.500 1.000 13.607 58 ARG A CA 1
ATOM 371 C C . ARG A 1 58 ? -9.438 -3.807 50.038 1.000 12.842 58 ARG A C 1
ATOM 372 O O . ARG A 1 58 ? -9.219 -4.262 48.921 1.000 13.042 58 ARG A O 1
ATOM 380 N N . THR A 1 59 ? -8.473 -3.570 50.921 1.000 12.429 59 THR A N 1
ATOM 381 C CA . THR A 1 59 ? -7.069 -3.759 50.582 1.000 12.315 59 THR A CA 1
ATOM 382 C C . THR A 1 59 ? -6.791 -5.248 50.364 1.000 11.519 59 THR A C 1
ATOM 383 O O . THR A 1 59 ? -6.036 -5.599 49.475 1.000 10.951 59 THR A O 1
ATOM 387 N N . ILE A 1 60 ? -7.453 -6.118 51.138 1.000 11.069 60 ILE A N 1
ATOM 388 C CA . ILE A 1 60 ? -7.347 -7.556 50.923 1.000 11.047 60 ILE A CA 1
ATOM 389 C C . ILE A 1 60 ? -7.878 -7.906 49.533 1.000 11.275 60 ILE A C 1
ATOM 390 O O . ILE A 1 60 ? -7.279 -8.712 48.830 1.000 12.064 60 ILE A O 1
ATOM 395 N N . GLU A 1 61 ? -9.021 -7.328 49.151 1.000 11.294 61 GLU A N 1
ATOM 396 C CA . GLU A 1 61 ? -9.579 -7.506 47.818 1.000 11.074 61 GLU A CA 1
ATOM 397 C C . GLU A 1 61 ? -8.557 -7.091 46.769 1.000 10.998 61 GLU A C 1
ATOM 398 O O . GLU A 1 61 ? -8.391 -7.778 45.765 1.000 10.888 61 GLU A O 1
ATOM 404 N N . VAL A 1 62 ? -7.861 -5.983 47.013 1.000 11.147 62 VAL A N 1
ATOM 405 C CA . VAL A 1 62 ? -6.881 -5.503 46.062 1.000 11.402 62 VAL A CA 1
ATOM 406 C C . VAL A 1 62 ? -5.708 -6.477 45.954 1.000 11.667 62 VAL A C 1
ATOM 407 O O . VAL A 1 62 ? -5.271 -6.810 44.850 1.000 11.803 62 VAL A O 1
ATOM 411 N N . LEU A 1 63 ? -5.168 -6.921 47.086 1.000 11.795 63 LEU A N 1
ATOM 412 C CA . LEU A 1 63 ? -4.106 -7.909 47.027 1.000 12.131 63 LEU A CA 1
ATOM 413 C C . LEU A 1 63 ? -4.592 -9.167 46.287 1.000 12.087 63 LEU A C 1
ATOM 414 O O . LEU A 1 63 ? -3.832 -9.778 45.530 1.000 12.499 63 LEU A O 1
ATOM 419 N N . GLN A 1 64 ? -5.865 -9.517 46.482 1.000 11.243 64 GLN A N 1
ATOM 420 C CA . GLN A 1 64 ? -6.442 -10.650 45.795 1.000 11.662 64 GLN A CA 1
ATOM 421 C C . GLN A 1 64 ? -6.330 -10.452 44.284 1.000 12.063 64 GLN A C 1
ATOM 422 O O . GLN A 1 64 ? -6.025 -11.396 43.554 1.000 13.114 64 GLN A O 1
ATOM 428 N N . SER A 1 65 ? -6.548 -9.220 43.816 1.000 11.608 65 SER A N 1
ATOM 429 C CA . SER A 1 65 ? -6.486 -8.915 42.390 1.000 11.527 65 SER A CA 1
ATOM 430 C C . SER A 1 65 ? -5.081 -9.135 41.810 1.000 11.289 65 SER A C 1
ATOM 431 O O . SER A 1 65 ? -4.966 -9.236 40.590 1.000 10.863 65 SER A O 1
ATOM 434 N N . TYR A 1 66 ? -4.048 -9.229 42.673 1.000 10.693 66 TYR A N 1
ATOM 435 C CA . TYR A 1 66 ? -2.664 -9.432 42.263 1.000 10.515 66 TYR A CA 1
ATOM 436 C C . TYR A 1 66 ? -2.252 -10.877 42.535 1.000 10.219 66 TYR A C 1
ATOM 437 O O . TYR A 1 66 ? -1.137 -11.255 42.244 1.000 10.327 66 TYR A O 1
ATOM 446 N N . GLY A 1 67 ? -3.154 -11.670 43.104 1.000 10.199 67 GLY A N 1
ATOM 447 C CA . GLY A 1 67 ? -2.820 -12.997 43.585 1.000 10.926 67 GLY A CA 1
ATOM 448 C C . GLY A 1 67 ? -1.988 -12.998 44.874 1.000 11.701 67 GLY A C 1
ATOM 449 O O . GLY A 1 67 ? -1.347 -14.000 45.176 1.000 11.820 67 GLY A O 1
ATOM 450 N N . LEU A 1 68 ? -2.081 -11.935 45.696 1.000 12.189 68 LEU A N 1
ATOM 451 C CA . LEU A 1 68 ? -1.210 -11.794 46.852 1.000 12.497 68 LEU A CA 1
ATOM 452 C C . LEU A 1 68 ? -1.963 -11.977 48.154 1.000 12.271 68 LEU A C 1
ATOM 453 O O . LEU A 1 68 ? -1.327 -12.191 49.176 1.000 12.748 68 LEU A O 1
ATOM 458 N N . ALA A 1 69 ? -3.294 -11.960 48.109 1.000 11.923 69 ALA A N 1
ATOM 459 C CA . ALA A 1 69 ? -4.085 -12.090 49.323 1.000 12.053 69 ALA A CA 1
ATOM 460 C C . ALA A 1 69 ? -3.897 -13.454 49.972 1.000 12.762 69 ALA A C 1
ATOM 461 O O . ALA A 1 69 ? -3.885 -13.540 51.198 1.000 12.867 69 ALA A O 1
ATOM 463 N N . GLU A 1 70 ? -3.784 -14.509 49.151 1.000 13.194 70 GLU A N 1
ATOM 464 C CA . GLU A 1 70 ? -3.653 -15.853 49.684 1.000 13.681 70 GLU A CA 1
ATOM 465 C C . GLU A 1 70 ? -2.508 -15.904 50.692 1.000 13.197 70 GLU A C 1
ATOM 466 O O . GLU A 1 70 ? -2.667 -16.409 51.795 1.000 12.730 70 GLU A O 1
ATOM 472 N N . ARG A 1 71 ? -1.356 -15.363 50.309 1.000 12.800 71 ARG A N 1
ATOM 473 C CA . ARG A 1 71 ? -0.199 -15.360 51.183 1.000 12.733 71 ARG A CA 1
ATOM 474 C C . ARG A 1 71 ? -0.447 -14.440 52.374 1.000 12.807 71 ARG A C 1
ATOM 475 O O . ARG A 1 71 ? -0.068 -14.755 53.497 1.000 13.236 71 ARG A O 1
ATOM 483 N N . LEU A 1 72 ? -1.070 -13.287 52.157 1.000 12.636 72 LEU A N 1
ATOM 484 C CA . LEU A 1 72 ? -1.360 -12.434 53.296 1.000 12.753 72 LEU A CA 1
ATOM 485 C C . LEU A 1 72 ? -2.204 -13.210 54.307 1.000 12.515 72 LEU A C 1
ATOM 486 O O . LEU A 1 72 ? -1.902 -13.204 55.491 1.000 13.623 72 LEU A O 1
ATOM 491 N N . LEU A 1 73 ? -3.276 -13.854 53.861 1.000 12.083 73 LEU A N 1
ATOM 492 C CA . LEU A 1 73 ? -4.224 -14.477 54.788 1.000 12.813 73 LEU A CA 1
ATOM 493 C C . LEU A 1 73 ? -3.573 -15.659 55.502 1.000 13.598 73 LEU A C 1
ATOM 494 O O . LEU A 1 73 ? -3.977 -16.011 56.604 1.000 13.926 73 LEU A O 1
ATOM 499 N N . ARG A 1 74 ? -2.557 -16.251 54.865 1.000 14.194 74 ARG A N 1
ATOM 500 C CA . ARG A 1 74 ? -1.838 -17.381 55.430 1.000 14.467 74 ARG A CA 1
ATOM 501 C C . ARG A 1 74 ? -0.948 -16.890 56.579 1.000 13.994 74 ARG A C 1
ATOM 502 O O . ARG A 1 74 ? -0.802 -17.577 57.568 1.000 13.629 74 ARG A O 1
ATOM 510 N N . GLU A 1 75 ? -0.367 -15.689 56.454 1.000 13.303 75 GLU A N 1
ATOM 511 C CA . GLU A 1 75 ? 0.647 -15.235 57.388 1.000 13.786 75 GLU A CA 1
ATOM 512 C C . GLU A 1 75 ? 0.083 -14.351 58.498 1.000 13.839 75 GLU A C 1
ATOM 513 O O . GLU A 1 75 ? 0.744 -14.229 59.543 1.000 14.269 75 GLU A O 1
ATOM 519 N N . ALA A 1 76 ? -1.086 -13.722 58.267 1.000 13.358 76 ALA A N 1
ATOM 520 C CA . ALA A 1 76 ? -1.522 -12.590 59.079 1.000 13.697 76 ALA A CA 1
ATOM 521 C C . ALA A 1 76 ? -2.554 -12.994 60.139 1.000 13.719 76 ALA A C 1
ATOM 522 O O . ALA A 1 76 ? -3.351 -13.903 59.924 1.000 13.391 76 ALA A O 1
ATOM 524 N N . ASN A 1 77 ? -2.546 -12.232 61.239 1.000 13.936 77 ASN A N 1
ATOM 525 C CA . ASN A 1 77 ? -3.523 -12.348 62.304 1.000 14.747 77 ASN A CA 1
ATOM 526 C C . ASN A 1 77 ? -4.854 -11.727 61.860 1.000 15.564 77 ASN A C 1
ATOM 527 O O . ASN A 1 77 ? -4.862 -10.689 61.187 1.000 16.572 77 ASN A O 1
ATOM 532 N N . GLN A 1 78 ? -5.988 -12.317 62.250 1.000 15.577 78 GLN A N 1
ATOM 533 C CA . GLN A 1 78 ? -7.276 -11.718 61.922 1.000 15.709 78 GLN A CA 1
ATOM 534 C C . GLN A 1 78 ? -7.816 -10.913 63.119 1.000 16.863 78 GLN A C 1
ATOM 535 O O . GLN A 1 78 ? -8.103 -11.458 64.199 1.000 16.479 78 GLN A O 1
ATOM 541 N N . MET A 1 79 ? -7.949 -9.594 62.896 1.000 16.914 79 MET A N 1
ATOM 542 C CA . MET A 1 79 ? -8.665 -8.706 63.799 1.000 16.779 79 MET A CA 1
ATOM 543 C C . MET A 1 79 ? -10.137 -8.735 63.439 1.000 16.878 79 MET A C 1
ATOM 544 O O . MET A 1 79 ? -10.590 -7.904 62.682 1.000 16.916 79 MET A O 1
ATOM 549 N N . GLN A 1 80 ? -10.873 -9.702 63.985 1.000 18.124 80 GLN A N 1
ATOM 550 C CA . GLN A 1 80 ? -12.268 -9.929 63.641 1.000 18.062 80 GLN A CA 1
ATOM 551 C C . GLN A 1 80 ? -13.197 -9.125 64.540 1.000 18.406 80 GLN A C 1
ATOM 552 O O . GLN A 1 80 ? -14.253 -8.654 64.105 1.000 17.629 80 GLN A O 1
ATOM 558 N N . MET A 1 81 ? -12.773 -9.012 65.802 1.000 18.994 81 MET A N 1
ATOM 559 C CA . MET A 1 81 ? -13.653 -8.561 66.853 1.000 19.863 81 MET A CA 1
ATOM 560 C C . MET A 1 81 ? -13.035 -7.364 67.566 1.000 19.155 81 MET A C 1
ATOM 561 O O . MET A 1 81 ? -11.834 -7.365 67.848 1.000 18.669 81 MET A O 1
ATOM 566 N N . ALA A 1 82 ? -13.865 -6.338 67.818 1.000 17.919 82 ALA A N 1
ATOM 567 C CA . ALA A 1 82 ? -13.420 -5.197 68.598 1.000 17.838 82 ALA A CA 1
ATOM 568 C C . ALA A 1 82 ? -14.134 -5.190 69.947 1.000 17.336 82 ALA A C 1
ATOM 569 O O . ALA A 1 82 ? -15.301 -5.563 70.065 1.000 16.761 82 ALA A O 1
ATOM 571 N N . ALA A 1 83 ? -13.387 -4.743 70.949 1.000 17.113 83 ALA A N 1
ATOM 572 C CA . ALA A 1 83 ? -13.916 -4.609 72.288 1.000 17.801 83 ALA A CA 1
ATOM 573 C C . ALA A 1 83 ? -13.628 -3.202 72.815 1.000 17.899 83 ALA A C 1
ATOM 574 O O . ALA A 1 83 ? -12.688 -2.533 72.381 1.000 17.986 83 ALA A O 1
ATOM 576 N N . PHE A 1 84 ? -14.447 -2.786 73.772 1.000 18.142 84 PHE A N 1
ATOM 577 C CA . PHE A 1 84 ? -14.400 -1.445 74.315 1.000 18.621 84 PHE A CA 1
ATOM 578 C C . PHE A 1 84 ? -14.438 -1.560 75.837 1.000 19.385 84 PHE A C 1
ATOM 579 O O . PHE A 1 84 ? -15.383 -2.129 76.399 1.000 19.826 84 PHE A O 1
ATOM 587 N N . TYR A 1 85 ? -13.367 -1.067 76.475 1.000 19.673 85 TYR A N 1
ATOM 588 C CA . TYR A 1 85 ? -13.253 -1.057 77.925 1.000 20.610 85 TYR A CA 1
ATOM 589 C C . TYR A 1 85 ? -13.236 0.399 78.337 1.000 22.037 85 TYR A C 1
ATOM 590 O O . TYR A 1 85 ? -12.745 1.252 77.585 1.000 21.991 85 TYR A O 1
ATOM 599 N N . ASN A 1 86 ? -13.840 0.655 79.505 1.000 23.727 86 ASN A N 1
ATOM 600 C CA . ASN A 1 86 ? -14.035 2.000 80.011 1.000 24.550 86 ASN A CA 1
ATOM 601 C C . ASN A 1 86 ? -14.092 1.980 81.523 1.000 25.513 86 ASN A C 1
ATOM 602 O O . ASN A 1 86 ? -14.353 0.945 82.131 1.000 25.466 86 ASN A O 1
ATOM 607 N N . PRO A 1 87 ? -13.899 3.152 82.159 1.000 26.716 87 PRO A N 1
ATOM 608 C CA . PRO A 1 87 ? -13.851 3.229 83.616 1.000 27.818 87 PRO A CA 1
ATOM 609 C C . PRO A 1 87 ? -15.170 2.757 84.207 1.000 28.219 87 PRO A C 1
ATOM 610 O O . PRO A 1 87 ? -16.261 3.022 83.686 1.000 27.858 87 PRO A O 1
ATOM 614 N N . SER A 1 88 ? -15.009 2.044 85.311 1.000 28.789 88 SER A N 1
ATOM 615 C CA . SER A 1 88 ? -16.111 1.400 85.978 1.000 29.225 88 SER A CA 1
ATOM 616 C C . SER A 1 88 ? -16.628 2.350 87.058 1.000 30.691 88 SER A C 1
ATOM 617 O O . SER A 1 88 ? -15.852 3.133 87.620 1.000 30.703 88 SER A O 1
ATOM 620 N N . PRO A 1 89 ? -17.944 2.319 87.377 1.000 31.409 89 PRO A N 1
ATOM 621 C CA . PRO A 1 89 ? -18.477 3.074 88.507 1.000 32.725 89 PRO A CA 1
ATOM 622 C C . PRO A 1 89 ? -17.584 2.965 89.735 1.000 33.360 89 PRO A C 1
ATOM 623 O O . PRO A 1 89 ? -17.423 3.961 90.437 1.000 33.901 89 PRO A O 1
ATOM 627 N N . SER A 1 90 ? -17.022 1.766 89.964 1.000 33.308 90 SER A N 1
ATOM 628 C CA . SER A 1 90 ? -16.370 1.454 91.230 1.000 34.703 90 SER A CA 1
ATOM 629 C C . SER A 1 90 ? -14.884 1.815 91.201 1.000 34.926 90 SER A C 1
ATOM 630 O O . SER A 1 90 ? -14.294 2.093 92.231 1.000 35.414 90 SER A O 1
ATOM 633 N N . GLY A 1 91 ? -14.301 1.847 89.998 1.000 35.221 91 GLY A N 1
ATOM 634 C CA . GLY A 1 91 ? -12.867 1.930 89.792 1.000 35.666 91 GLY A CA 1
ATOM 635 C C . GLY A 1 91 ? -12.351 0.732 88.999 1.000 34.552 91 GLY A C 1
ATOM 636 O O . GLY A 1 91 ? -12.831 -0.371 89.176 1.000 34.839 91 GLY A O 1
ATOM 637 N N . GLY A 1 92 ? -11.293 0.947 88.222 1.000 33.577 92 GLY A N 1
ATOM 638 C CA . GLY A 1 92 ? -10.818 -0.069 87.301 1.000 32.188 92 GLY A CA 1
ATOM 639 C C . GLY A 1 92 ? -11.649 -0.053 86.026 1.000 30.851 92 GLY A C 1
ATOM 640 O O . GLY A 1 92 ? -12.742 0.505 86.011 1.000 33.280 92 GLY A O 1
ATOM 641 N N . ILE A 1 93 ? -11.147 -0.718 84.993 1.000 28.947 93 ILE A N 1
ATOM 642 C CA . ILE A 1 93 ? -11.841 -0.816 83.722 1.000 27.647 93 ILE A CA 1
ATOM 643 C C . ILE A 1 93 ? -12.775 -2.024 83.705 1.000 27.442 93 ILE A C 1
ATOM 644 O O . ILE A 1 93 ? -12.532 -3.022 84.383 1.000 27.349 93 ILE A O 1
ATOM 649 N N . GLU A 1 94 ? -13.854 -1.894 82.922 1.000 27.142 94 GLU A N 1
ATOM 650 C CA . GLU A 1 94 ? -14.791 -2.973 82.651 1.000 27.144 94 GLU A CA 1
ATOM 651 C C . GLU A 1 94 ? -15.105 -2.928 81.163 1.000 26.038 94 GLU A C 1
ATOM 652 O O . GLU A 1 94 ? -14.995 -1.873 80.533 1.000 25.704 94 GLU A O 1
ATOM 658 N N . ARG A 1 95 ? -15.518 -4.074 80.616 1.000 25.506 95 ARG A N 1
ATOM 659 C CA . ARG A 1 95 ? -15.922 -4.121 79.216 1.000 24.335 95 ARG A CA 1
ATOM 660 C C . ARG A 1 95 ? -17.346 -3.576 79.057 1.000 23.947 95 ARG A C 1
ATOM 661 O O . ARG A 1 95 ? -18.259 -4.067 79.706 1.000 24.826 95 ARG A O 1
ATOM 669 N N . THR A 1 96 ? -17.549 -2.606 78.163 1.000 22.844 96 THR A N 1
ATOM 670 C CA . THR A 1 96 ? -18.866 -1.998 77.969 1.000 22.671 96 THR A CA 1
ATOM 671 C C . THR A 1 96 ? -19.572 -2.599 76.750 1.000 21.664 96 THR A C 1
ATOM 672 O O . THR A 1 96 ? -20.784 -2.731 76.754 1.000 21.456 96 THR A O 1
ATOM 676 N N . SER A 1 97 ? -18.822 -2.900 75.689 1.000 21.093 97 SER A N 1
ATOM 677 C CA . SER A 1 97 ? -19.418 -3.541 74.533 1.000 20.947 97 SER A CA 1
ATOM 678 C C . SER A 1 97 ? -18.349 -4.268 73.708 1.000 20.433 97 SER A C 1
ATOM 679 O O . SER A 1 97 ? -17.148 -4.073 73.883 1.000 19.597 97 SER A O 1
ATOM 682 N N . ARG A 1 98 ? -18.845 -5.161 72.844 1.000 20.429 98 ARG A N 1
ATOM 683 C CA . ARG A 1 98 ? -18.046 -5.732 71.786 1.000 20.382 98 ARG A CA 1
ATOM 684 C C . ARG A 1 98 ? -18.836 -5.717 70.485 1.000 21.269 98 ARG A C 1
ATOM 685 O O . ARG A 1 98 ? -20.064 -5.584 70.476 1.000 22.489 98 ARG A O 1
ATOM 693 N N . ALA A 1 99 ? -18.095 -5.832 69.378 1.000 21.195 99 ALA A N 1
ATOM 694 C CA . ALA A 1 99 ? -18.681 -5.597 68.075 1.000 20.345 99 ALA A CA 1
ATOM 695 C C . ALA A 1 99 ? -17.756 -6.189 67.018 1.000 19.473 99 ALA A C 1
ATOM 696 O O . ALA A 1 99 ? -16.578 -6.447 67.269 1.000 18.940 99 ALA A O 1
ATOM 698 N N . PRO A 1 100 ? -18.255 -6.368 65.785 1.000 19.295 100 PRO A N 1
ATOM 699 C CA . PRO A 1 100 ? -17.381 -6.673 64.662 1.000 19.095 100 PRO A CA 1
ATOM 700 C C . PRO A 1 100 ? -16.386 -5.530 64.507 1.000 19.320 100 PRO A C 1
ATOM 701 O O . PRO A 1 100 ? -16.768 -4.383 64.694 1.000 18.604 100 PRO A O 1
ATOM 705 N N . ASP A 1 101 ? -15.127 -5.867 64.197 1.000 19.898 101 ASP A N 1
ATOM 706 C CA . ASP A 1 101 ? -14.095 -4.884 63.911 1.000 20.371 101 ASP A CA 1
ATOM 707 C C . ASP A 1 101 ? -14.506 -3.992 62.739 1.000 20.326 101 ASP A C 1
ATOM 708 O O . ASP A 1 101 ? -14.203 -2.813 62.687 1.000 19.293 101 ASP A O 1
ATOM 713 N N . VAL A 1 102 ? -15.192 -4.599 61.789 1.000 21.297 102 VAL A N 1
ATOM 714 C CA . VAL A 1 102 ? -15.500 -4.003 60.512 1.000 22.025 102 VAL A CA 1
ATOM 715 C C . VAL A 1 102 ? -17.012 -3.956 60.347 1.000 24.939 102 VAL A C 1
ATOM 716 O O . VAL A 1 102 ? -17.681 -4.928 60.686 1.000 25.375 102 VAL A O 1
ATOM 720 N N . THR A 1 103 ? -17.527 -2.870 59.767 1.000 27.857 103 THR A N 1
ATOM 721 C CA . THR A 1 103 ? -18.942 -2.739 59.466 1.000 32.805 103 THR A CA 1
ATOM 722 C C . THR A 1 103 ? -19.074 -2.669 57.950 1.000 38.587 103 THR A C 1
ATOM 723 O O . THR A 1 103 ? -18.894 -1.591 57.380 1.000 46.913 103 THR A O 1
ATOM 727 N N . ALA A 1 104 ? -19.331 -3.822 57.308 1.000 39.685 104 ALA A N 1
ATOM 728 C CA . ALA A 1 104 ? -19.312 -3.929 55.858 1.000 40.186 104 ALA A CA 1
ATOM 729 C C . ALA A 1 104 ? -19.842 -5.294 55.433 1.000 43.431 104 ALA A C 1
ATOM 730 O O . ALA A 1 104 ? -19.077 -6.248 55.243 1.000 41.171 104 ALA A O 1
ATOM 732 N N . PRO A 1 105 ? -21.176 -5.436 55.284 1.000 42.797 105 PRO A N 1
ATOM 733 C CA . PRO A 1 105 ? -21.753 -6.714 54.847 1.000 42.513 105 PRO A CA 1
ATOM 734 C C . PRO A 1 105 ? -21.544 -7.075 53.374 1.000 42.695 105 PRO A C 1
ATOM 735 O O . PRO A 1 105 ? -21.857 -8.191 53.005 1.000 41.226 105 PRO A O 1
ATOM 739 N N . ASN A 1 106 ? -21.077 -6.120 52.535 1.000 46.406 106 ASN A N 1
ATOM 740 C CA . ASN A 1 106 ? -20.620 -6.410 51.176 1.000 45.970 106 ASN A CA 1
ATOM 741 C C . ASN A 1 106 ? -19.367 -7.270 51.228 1.000 45.065 106 ASN A C 1
ATOM 742 O O . ASN A 1 106 ? -19.206 -8.196 50.440 1.000 51.204 106 ASN A O 1
ATOM 747 N N . ALA A 1 107 ? -18.482 -6.900 52.162 1.000 38.239 107 ALA A N 1
ATOM 748 C CA . ALA A 1 107 ? -17.079 -7.266 52.135 1.000 33.627 107 ALA A CA 1
ATOM 749 C C . ALA A 1 107 ? -16.915 -8.762 51.922 1.000 31.153 107 ALA A C 1
ATOM 750 O O . ALA A 1 107 ? -17.616 -9.589 52.488 1.000 35.784 107 ALA A O 1
ATOM 752 N N . ARG A 1 108 ? -15.938 -9.091 51.105 1.000 27.145 108 ARG A N 1
ATOM 753 C CA . ARG A 1 108 ? -15.604 -10.478 50.892 1.000 26.730 108 ARG A CA 1
ATOM 754 C C . ARG A 1 108 ? -14.940 -11.018 52.160 1.000 25.570 108 ARG A C 1
ATOM 755 O O . ARG A 1 108 ? -15.224 -12.127 52.594 1.000 24.203 108 ARG A O 1
ATOM 763 N N . TRP A 1 109 ? -14.035 -10.205 52.731 1.000 23.725 109 TRP A N 1
ATOM 764 C CA . TRP A 1 109 ? -13.361 -10.480 53.988 1.000 19.667 109 TRP A CA 1
ATOM 765 C C . TRP A 1 109 ? -13.716 -9.362 54.966 1.000 17.615 109 TRP A C 1
ATOM 766 O O . TRP A 1 109 ? -13.106 -8.264 54.972 1.000 16.017 109 TRP A O 1
ATOM 777 N N . PRO A 1 110 ? -14.765 -9.610 55.785 1.000 15.525 110 PRO A N 1
ATOM 778 C CA . PRO A 1 110 ? -15.275 -8.624 56.727 1.000 14.830 110 PRO A CA 1
ATOM 779 C C . PRO A 1 110 ? -14.509 -8.592 58.037 1.000 14.030 110 PRO A C 1
ATOM 780 O O . PRO A 1 110 ? -15.080 -8.774 59.098 1.000 14.698 110 PRO A O 1
ATOM 784 N N . PHE A 1 111 ? -13.217 -8.304 57.934 1.000 13.341 111 PHE A N 1
ATOM 785 C CA . PHE A 1 111 ? -12.353 -8.133 59.081 1.000 13.142 111 PHE A CA 1
ATOM 786 C C . PHE A 1 111 ? -11.087 -7.445 58.618 1.000 12.743 111 PHE A C 1
ATOM 787 O O . PHE A 1 111 ? -10.849 -7.338 57.427 1.000 12.208 111 PHE A O 1
ATOM 795 N N . GLU A 1 112 ? -10.288 -6.988 59.568 1.000 13.079 112 GLU A N 1
ATOM 796 C CA . GLU A 1 112 ? -8.949 -6.524 59.239 1.000 13.389 112 GLU A CA 1
ATOM 797 C C . GLU A 1 112 ? -7.981 -7.670 59.482 1.000 12.601 112 GLU A C 1
ATOM 798 O O . GLU A 1 112 ? -8.305 -8.586 60.242 1.000 12.342 112 GLU A O 1
ATOM 804 N N . VAL A 1 113 ? -6.799 -7.578 58.869 1.000 12.123 113 VAL A N 1
ATOM 805 C CA . VAL A 1 113 ? -5.728 -8.492 59.228 1.000 12.674 113 VAL A CA 1
ATOM 806 C C . VAL A 1 113 ? -4.494 -7.670 59.582 1.000 13.506 113 VAL A C 1
ATOM 807 O O . VAL A 1 113 ? -4.326 -6.553 59.093 1.000 13.207 113 VAL A O 1
ATOM 811 N N . THR A 1 114 ? -3.677 -8.234 60.483 1.000 14.006 114 THR A N 1
ATOM 812 C CA . THR A 1 114 ? -2.518 -7.545 60.990 1.000 14.938 114 THR A CA 1
ATOM 813 C C . THR A 1 114 ? -1.273 -8.402 60.800 1.000 15.733 114 THR A C 1
ATOM 814 O O . THR A 1 114 ? -1.323 -9.627 60.874 1.000 15.888 114 THR A O 1
ATOM 818 N N . LEU A 1 115 ? -0.136 -7.714 60.620 1.000 16.730 115 LEU A N 1
ATOM 819 C CA . LEU A 1 115 ? 1.119 -8.345 60.271 1.000 18.032 115 LEU A CA 1
ATOM 820 C C . LEU A 1 115 ? 2.195 -7.283 60.288 1.000 19.252 115 LEU A C 1
ATOM 821 O O . LEU A 1 115 ? 1.886 -6.143 60.005 1.000 18.559 115 LEU A O 1
ATOM 826 N N . HIS A 1 116 ? 3.442 -7.640 60.632 1.000 23.140 116 HIS A N 1
ATOM 827 C CA . HIS A 1 116 ? 4.471 -6.612 60.695 1.000 28.396 116 HIS A CA 1
ATOM 828 C C . HIS A 1 116 ? 4.828 -6.107 59.300 1.000 27.864 116 HIS A C 1
ATOM 829 O O . HIS A 1 116 ? 4.662 -6.811 58.311 1.000 26.850 116 HIS A O 1
ATOM 836 N N . GLN A 1 117 ? 5.299 -4.857 59.254 1.000 28.772 117 GLN A N 1
ATOM 837 C CA . GLN A 1 117 ? 5.498 -4.115 58.020 1.000 27.822 117 GLN A CA 1
ATOM 838 C C . GLN A 1 117 ? 6.493 -4.863 57.146 1.000 26.642 117 GLN A C 1
ATOM 839 O O . GLN A 1 117 ? 6.278 -5.021 55.947 1.000 24.624 117 GLN A O 1
ATOM 845 N N . GLY A 1 118 ? 7.560 -5.368 57.773 1.000 26.999 118 GLY A N 1
ATOM 846 C CA . GLY A 1 118 ? 8.522 -6.173 57.050 1.000 25.721 118 GLY A CA 1
ATOM 847 C C . GLY A 1 118 ? 7.832 -7.270 56.251 1.000 24.617 118 GLY A C 1
ATOM 848 O O . GLY A 1 118 ? 8.116 -7.454 55.076 1.000 25.201 118 GLY A O 1
ATOM 849 N N . ALA A 1 119 ? 6.904 -7.979 56.888 1.000 23.135 119 ALA A N 1
ATOM 850 C CA . ALA A 1 119 ? 6.312 -9.153 56.276 1.000 22.148 119 ALA A CA 1
ATOM 851 C C . ALA A 1 119 ? 5.276 -8.741 55.238 1.000 21.275 119 ALA A C 1
ATOM 852 O O . ALA A 1 119 ? 5.033 -9.495 54.309 1.000 22.458 119 ALA A O 1
ATOM 854 N N . ILE A 1 120 ? 4.666 -7.565 55.387 1.000 20.686 120 ILE A N 1
ATOM 855 C CA . ILE A 1 120 ? 3.713 -7.104 54.384 1.000 20.204 120 ILE A CA 1
ATOM 856 C C . ILE A 1 120 ? 4.475 -6.749 53.111 1.000 20.396 120 ILE A C 1
ATOM 857 O O . ILE A 1 120 ? 4.070 -7.123 52.017 1.000 20.118 120 ILE A O 1
ATOM 862 N N . GLU A 1 121 ? 5.567 -6.009 53.293 1.000 21.338 121 GLU A N 1
ATOM 863 C CA . GLU A 1 121 ? 6.430 -5.576 52.199 1.000 22.200 121 GLU A CA 1
ATOM 864 C C . GLU A 1 121 ? 6.952 -6.797 51.434 1.000 19.840 121 GLU A C 1
ATOM 865 O O . GLU A 1 121 ? 6.977 -6.812 50.195 1.000 18.624 121 GLU A O 1
ATOM 871 N N . ALA A 1 122 ? 7.329 -7.827 52.198 1.000 18.000 122 ALA A N 1
ATOM 872 C CA . ALA A 1 122 ? 7.912 -9.034 51.632 1.000 16.856 122 ALA A CA 1
ATOM 873 C C . ALA A 1 122 ? 6.986 -9.622 50.584 1.000 15.592 122 ALA A C 1
ATOM 874 O O . ALA A 1 122 ? 7.445 -10.087 49.546 1.000 17.109 122 ALA A O 1
ATOM 876 N N . ILE A 1 123 ? 5.685 -9.595 50.841 1.000 14.055 123 ILE A N 1
ATOM 877 C CA . ILE A 1 123 ? 4.747 -10.161 49.891 1.000 13.154 123 ILE A CA 1
ATOM 878 C C . ILE A 1 123 ? 4.939 -9.518 48.533 1.000 12.715 123 ILE A C 1
ATOM 879 O O . ILE A 1 123 ? 4.913 -10.203 47.509 1.000 12.369 123 ILE A O 1
ATOM 884 N N . PHE A 1 124 ? 5.145 -8.194 48.569 1.000 12.837 124 PHE A N 1
ATOM 885 C CA . PHE A 1 124 ? 5.284 -7.404 47.364 1.000 12.868 124 PHE A CA 1
ATOM 886 C C . PHE A 1 124 ? 6.684 -7.579 46.773 1.000 13.108 124 PHE A C 1
ATOM 887 O O . PHE A 1 124 ? 6.846 -7.666 45.558 1.000 13.623 124 PHE A O 1
ATOM 895 N N . LEU A 1 125 ? 7.697 -7.618 47.631 1.000 13.302 125 LEU A N 1
ATOM 896 C CA . LEU A 1 125 ? 9.080 -7.639 47.179 1.000 13.972 125 LEU A CA 1
ATOM 897 C C . LEU A 1 125 ? 9.388 -8.977 46.492 1.000 14.624 125 LEU A C 1
ATOM 898 O O . LEU A 1 125 ? 10.028 -9.016 45.438 1.000 14.523 125 LEU A O 1
ATOM 903 N N . ASP A 1 126 ? 8.932 -10.075 47.106 1.000 14.750 126 ASP A N 1
ATOM 904 C CA . ASP A 1 126 ? 9.111 -11.390 46.514 1.000 14.863 126 ASP A CA 1
ATOM 905 C C . ASP A 1 126 ? 8.374 -11.462 45.172 1.000 14.388 126 ASP A C 1
ATOM 906 O O . ASP A 1 126 ? 8.926 -12.056 44.246 1.000 15.436 126 ASP A O 1
ATOM 911 N N . SER A 1 127 ? 7.199 -10.824 45.030 1.000 12.977 127 SER A N 1
ATOM 912 C CA . SER A 1 127 ? 6.501 -10.822 43.756 1.000 12.703 127 SER A CA 1
ATOM 913 C C . SER A 1 127 ? 7.312 -10.013 42.733 1.000 14.371 127 SER A C 1
ATOM 914 O O . SER A 1 127 ? 7.458 -10.410 41.559 1.000 14.749 127 SER A O 1
ATOM 917 N N . MET A 1 128 ? 7.852 -8.872 43.193 1.000 14.917 128 MET A N 1
ATOM 918 C CA . MET A 1 128 ? 8.664 -8.008 42.360 1.000 15.534 128 MET A CA 1
ATOM 919 C C . MET A 1 128 ? 9.880 -8.767 41.827 1.000 16.678 128 MET A C 1
ATOM 920 O O . MET A 1 128 ? 10.204 -8.694 40.657 1.000 16.103 128 MET A O 1
ATOM 925 N N . LYS A 1 129 ? 10.555 -9.497 42.708 1.000 18.390 129 LYS A N 1
ATOM 926 C CA . LYS A 1 129 ? 11.782 -10.192 42.371 1.000 20.756 129 LYS A CA 1
ATOM 927 C C . LYS A 1 129 ? 11.488 -11.266 41.322 1.000 20.952 129 LYS A C 1
ATOM 928 O O . LYS A 1 129 ? 12.265 -11.447 40.396 1.000 22.346 129 LYS A O 1
ATOM 934 N N . ALA A 1 130 ? 10.342 -11.933 41.446 1.000 20.240 130 ALA A N 1
ATOM 935 C CA . ALA A 1 130 ? 9.925 -12.937 40.483 1.000 20.412 130 ALA A CA 1
ATOM 936 C C . ALA A 1 130 ? 9.684 -12.316 39.109 1.000 21.133 130 ALA A C 1
ATOM 937 O O . ALA A 1 130 ? 9.770 -13.018 38.112 1.000 22.192 130 ALA A O 1
ATOM 939 N N . HIS A 1 131 ? 9.380 -11.010 39.062 1.000 22.199 131 HIS A N 1
ATOM 940 C CA . HIS A 1 131 ? 9.121 -10.288 37.815 1.000 21.255 131 HIS A CA 1
ATOM 941 C C . HIS A 1 131 ? 10.297 -9.379 37.443 1.000 20.405 131 HIS A C 1
ATOM 942 O O . HIS A 1 131 ? 10.111 -8.467 36.652 1.000 19.641 131 HIS A O 1
ATOM 949 N N . GLY A 1 132 ? 11.472 -9.619 38.049 1.000 19.947 132 GLY A N 1
ATOM 950 C CA . GLY A 1 132 ? 12.728 -9.047 37.600 1.000 20.273 132 GLY A CA 1
ATOM 951 C C . GLY A 1 132 ? 13.058 -7.659 38.166 1.000 20.619 132 GLY A C 1
ATOM 952 O O . GLY A 1 132 ? 13.890 -6.955 37.585 1.000 21.426 132 GLY A O 1
ATOM 953 N N . VAL A 1 133 ? 12.441 -7.288 39.309 1.000 19.841 133 VAL A N 1
ATOM 954 C CA . VAL A 1 133 ? 12.576 -5.971 39.915 1.000 19.312 133 VAL A CA 1
ATOM 955 C C . VAL A 1 133 ? 12.976 -6.074 41.388 1.000 18.909 133 VAL A C 1
ATOM 956 O O . VAL A 1 133 ? 12.379 -6.799 42.160 1.000 18.188 133 VAL A O 1
ATOM 960 N N . ALA A 1 134 ? 14.025 -5.333 41.760 1.000 19.953 134 ALA A N 1
ATOM 961 C CA . ALA A 1 134 ? 14.636 -5.370 43.078 1.000 20.011 134 ALA A CA 1
ATOM 962 C C . ALA A 1 134 ? 14.809 -3.935 43.564 1.000 20.203 134 ALA A C 1
ATOM 963 O O . ALA A 1 134 ? 15.098 -3.036 42.776 1.000 20.446 134 ALA A O 1
ATOM 965 N N . VAL A 1 135 ? 14.620 -3.724 44.868 1.000 19.916 135 VAL A N 1
ATOM 966 C CA . VAL A 1 135 ? 14.849 -2.410 45.442 1.000 19.692 135 VAL A CA 1
ATOM 967 C C . VAL A 1 135 ? 16.341 -2.149 45.409 1.000 20.543 135 VAL A C 1
ATOM 968 O O . VAL A 1 135 ? 17.109 -2.989 45.856 1.000 21.527 135 VAL A O 1
ATOM 972 N N . GLU A 1 136 ? 16.741 -0.990 44.888 1.000 21.060 136 GLU A N 1
ATOM 973 C CA . GLU A 1 136 ? 18.139 -0.587 44.927 1.000 21.975 136 GLU A CA 1
ATOM 974 C C . GLU A 1 136 ? 18.344 0.310 46.144 1.000 22.831 136 GLU A C 1
ATOM 975 O O . GLU A 1 136 ? 17.608 1.257 46.350 1.000 22.174 136 GLU A O 1
ATOM 981 N N . ARG A 1 137 ? 19.371 0.023 46.941 1.000 24.607 137 ARG A N 1
ATOM 982 C CA . ARG A 1 137 ? 19.539 0.683 48.219 1.000 26.655 137 ARG A CA 1
ATOM 983 C C . ARG A 1 137 ? 20.942 0.461 48.733 1.000 28.766 137 ARG A C 1
ATOM 984 O O . ARG A 1 137 ? 21.546 -0.528 48.366 1.000 33.512 137 ARG A O 1
ATOM 992 N N . PRO A 1 138 ? 21.509 1.333 49.600 1.000 29.605 138 PRO A N 1
ATOM 993 C CA . PRO A 1 138 ? 20.877 2.582 50.027 1.000 28.627 138 PRO A CA 1
ATOM 994 C C . PRO A 1 138 ? 21.202 3.764 49.114 1.000 28.388 138 PRO A C 1
ATOM 995 O O . PRO A 1 138 ? 22.354 4.038 48.834 1.000 28.400 138 PRO A O 1
ATOM 999 N N . ILE A 1 139 ? 20.146 4.455 48.675 1.000 27.858 139 ILE A N 1
ATOM 1000 C CA . ILE A 1 139 ? 20.221 5.484 47.665 1.000 28.409 139 ILE A CA 1
ATOM 1001 C C . ILE A 1 139 ? 19.270 6.614 48.044 1.000 28.304 139 ILE A C 1
ATOM 1002 O O . ILE A 1 139 ? 18.166 6.342 48.521 1.000 27.394 139 ILE A O 1
ATOM 1007 N N . ILE A 1 140 ? 19.723 7.871 47.854 1.000 28.812 140 ILE A N 1
ATOM 1008 C CA . ILE A 1 140 ? 18.859 9.028 48.041 1.000 28.868 140 ILE A CA 1
ATOM 1009 C C . ILE A 1 140 ? 18.918 9.975 46.852 1.000 28.848 140 ILE A C 1
ATOM 1010 O O . ILE A 1 140 ? 19.932 10.100 46.175 1.000 31.291 140 ILE A O 1
ATOM 1015 N N . PRO A 1 141 ? 17.830 10.705 46.569 1.000 27.115 141 PRO A N 1
ATOM 1016 C CA . PRO A 1 141 ? 17.864 11.771 45.591 1.000 27.205 141 PRO A CA 1
ATOM 1017 C C . PRO A 1 141 ? 18.549 12.958 46.236 1.000 27.621 141 PRO A C 1
ATOM 1018 O O . PRO A 1 141 ? 18.390 13.164 47.431 1.000 27.118 141 PRO A O 1
ATOM 1022 N N . THR A 1 142 ? 19.327 13.680 45.424 1.000 28.538 142 THR A N 1
ATOM 1023 C CA . THR A 1 142 ? 19.980 14.916 45.830 1.000 28.899 142 THR A CA 1
ATOM 1024 C C . THR A 1 142 ? 19.498 16.099 44.996 1.000 29.202 142 THR A C 1
ATOM 1025 O O . THR A 1 142 ? 19.815 17.234 45.319 1.000 30.650 142 THR A O 1
ATOM 1029 N N . SER A 1 143 ? 18.748 15.859 43.919 1.000 28.575 143 SER A N 1
ATOM 1030 C CA . SER A 1 143 ? 18.391 16.930 43.011 1.000 28.850 143 SER A CA 1
ATOM 1031 C C . SER A 1 143 ? 17.286 16.457 42.076 1.000 27.665 143 SER A C 1
ATOM 1032 O O . SER A 1 143 ? 17.286 15.299 41.704 1.000 26.561 143 SER A O 1
ATOM 1035 N N . LEU A 1 144 ? 16.354 17.334 41.704 1.000 28.170 144 LEU A N 1
ATOM 1036 C CA . LEU A 1 144 ? 15.284 16.954 40.793 1.000 28.549 144 LEU A CA 1
ATOM 1037 C C . LEU A 1 144 ? 14.981 18.111 39.858 1.000 29.886 144 LEU A C 1
ATOM 1038 O O . LEU A 1 144 ? 14.460 19.124 40.280 1.000 30.148 144 LEU A O 1
ATOM 1043 N N . GLU A 1 145 ? 15.283 17.920 38.574 1.000 31.805 145 GLU A N 1
ATOM 1044 C CA . GLU A 1 145 ? 15.052 18.916 37.554 1.000 33.686 145 GLU A CA 1
ATOM 1045 C C . GLU A 1 145 ? 13.880 18.456 36.709 1.000 31.850 145 GLU A C 1
ATOM 1046 O O . GLU A 1 145 ? 13.683 17.266 36.573 1.000 30.433 145 GLU A O 1
ATOM 1052 N N . LEU A 1 146 ? 13.124 19.409 36.161 1.000 32.050 146 LEU A N 1
ATOM 1053 C CA . LEU A 1 146 ? 11.991 19.111 35.311 1.000 31.817 146 LEU A CA 1
ATOM 1054 C C . LEU A 1 146 ? 11.981 20.077 34.132 1.000 34.034 146 LEU A C 1
ATOM 1055 O O . LEU A 1 146 ? 12.357 21.224 34.267 1.000 35.727 146 LEU A O 1
ATOM 1060 N N . SER A 1 147 ? 11.609 19.583 32.951 1.000 35.677 147 SER A N 1
ATOM 1061 C CA . SER A 1 147 ? 11.762 20.312 31.700 1.000 37.039 147 SER A CA 1
ATOM 1062 C C . SER A 1 147 ? 10.806 21.506 31.653 1.000 37.045 147 SER A C 1
ATOM 1063 O O . SER A 1 147 ? 9.690 21.409 32.161 1.000 34.823 147 SER A O 1
ATOM 1066 N N . ASP A 1 148 ? 11.278 22.602 31.054 1.000 39.896 148 ASP A N 1
ATOM 1067 C CA . ASP A 1 148 ? 10.470 23.767 30.689 1.000 43.127 148 ASP A CA 1
ATOM 1068 C C . ASP A 1 148 ? 9.538 23.426 29.528 1.000 44.344 148 ASP A C 1
ATOM 1069 O O . ASP A 1 148 ? 8.433 23.940 29.467 1.000 47.404 148 ASP A O 1
ATOM 1074 N N . SER A 1 149 ? 10.028 22.604 28.587 1.000 44.498 149 SER A N 1
ATOM 1075 C CA . SER A 1 149 ? 9.437 22.424 27.272 1.000 43.852 149 SER A CA 1
ATOM 1076 C C . SER A 1 149 ? 8.063 21.774 27.387 1.000 41.440 149 SER A C 1
ATOM 1077 O O . SER A 1 149 ? 7.996 20.603 27.718 1.000 41.443 149 SER A O 1
ATOM 1080 N N . GLU A 1 150 ? 7.001 22.534 27.081 1.000 42.105 150 GLU A N 1
ATOM 1081 C CA . GLU A 1 150 ? 5.630 22.038 27.062 1.000 44.501 150 GLU A CA 1
ATOM 1082 C C . GLU A 1 150 ? 5.517 20.786 26.193 1.000 46.342 150 GLU A C 1
ATOM 1083 O O . GLU A 1 150 ? 4.804 19.846 26.555 1.000 47.602 150 GLU A O 1
ATOM 1089 N N . ASP A 1 151 ? 6.206 20.792 25.045 1.000 47.104 151 ASP A N 1
ATOM 1090 C CA . ASP A 1 151 ? 6.135 19.678 24.107 1.000 46.537 151 ASP A CA 1
ATOM 1091 C C . ASP A 1 151 ? 6.685 18.412 24.770 1.000 43.924 151 ASP A C 1
ATOM 1092 O O . ASP A 1 151 ? 6.095 17.347 24.615 1.000 39.764 151 ASP A O 1
ATOM 1097 N N . GLU A 1 152 ? 7.795 18.553 25.521 1.000 44.650 152 GLU A N 1
ATOM 1098 C CA . GLU A 1 152 ? 8.399 17.453 26.262 1.000 43.640 152 GLU A CA 1
ATOM 1099 C C . GLU A 1 152 ? 7.510 16.996 27.421 1.000 40.243 152 GLU A C 1
ATOM 1100 O O . GLU A 1 152 ? 7.429 15.806 27.695 1.000 42.208 152 GLU A O 1
ATOM 1106 N N . LEU A 1 153 ? 6.867 17.937 28.121 1.000 36.936 153 LEU A N 1
ATOM 1107 C CA . LEU A 1 153 ? 6.055 17.601 29.273 1.000 34.169 153 LEU A CA 1
ATOM 1108 C C . LEU A 1 153 ? 4.842 16.791 28.850 1.000 32.849 153 LEU A C 1
ATOM 1109 O O . LEU A 1 153 ? 4.436 15.913 29.594 1.000 32.722 153 LEU A O 1
ATOM 1114 N N . ARG A 1 154 ? 4.282 17.080 27.667 1.000 33.523 154 ARG A N 1
ATOM 1115 C CA . ARG A 1 154 ? 3.053 16.446 27.208 1.000 33.632 154 ARG A CA 1
ATOM 1116 C C . ARG A 1 154 ? 3.336 15.184 26.398 1.000 30.683 154 ARG A C 1
ATOM 1117 O O . ARG A 1 154 ? 2.393 14.440 26.111 1.000 28.718 154 ARG A O 1
ATOM 1125 N N . ASP A 1 155 ? 4.614 14.946 26.057 1.000 29.716 155 ASP A N 1
ATOM 1126 C CA . ASP A 1 155 ? 5.009 13.786 25.267 1.000 29.954 155 ASP A CA 1
ATOM 1127 C C . ASP A 1 155 ? 5.267 12.596 26.188 1.000 29.020 155 ASP A C 1
ATOM 1128 O O . ASP A 1 155 ? 6.309 12.537 26.830 1.000 29.441 155 ASP A O 1
ATOM 1133 N N . PRO A 1 156 ? 4.398 11.560 26.243 1.000 29.353 156 PRO A N 1
ATOM 1134 C CA . PRO A 1 156 ? 4.616 10.422 27.142 1.000 29.820 156 PRO A CA 1
ATOM 1135 C C . PRO A 1 156 ? 5.870 9.580 26.883 1.000 32.755 156 PRO A C 1
ATOM 1136 O O . PRO A 1 156 ? 6.178 8.709 27.682 1.000 33.818 156 PRO A O 1
ATOM 1140 N N . ASN A 1 157 ? 6.576 9.818 25.757 1.000 33.998 157 ASN A N 1
ATOM 1141 C CA . ASN A 1 157 ? 7.810 9.119 25.444 1.000 33.078 157 ASN A CA 1
ATOM 1142 C C . ASN A 1 157 ? 9.059 9.962 25.730 1.000 32.942 157 ASN A C 1
ATOM 1143 O O . ASN A 1 157 ? 10.181 9.455 25.636 1.000 32.605 157 ASN A O 1
ATOM 1148 N N . ALA A 1 158 ? 8.904 11.242 26.085 1.000 32.301 158 ALA A N 1
ATOM 1149 C CA . ALA A 1 158 ? 10.061 12.032 26.501 1.000 32.299 158 ALA A CA 1
ATOM 1150 C C . ALA A 1 158 ? 10.456 11.650 27.924 1.000 30.182 158 ALA A C 1
ATOM 1151 O O . ALA A 1 158 ? 9.652 11.078 28.651 1.000 28.201 158 ALA A O 1
ATOM 1153 N N . HIS A 1 159 ? 11.692 11.996 28.302 1.000 30.129 159 HIS A N 1
ATOM 1154 C CA . HIS A 1 159 ? 12.170 11.826 29.667 1.000 28.964 159 HIS A CA 1
ATOM 1155 C C . HIS A 1 159 ? 12.466 13.186 30.292 1.000 28.368 159 HIS A C 1
ATOM 1156 O O . HIS A 1 159 ? 13.615 13.570 30.401 1.000 28.746 159 HIS A O 1
ATOM 1163 N N . PRO A 1 160 ? 11.456 13.962 30.739 1.000 27.676 160 PRO A N 1
ATOM 1164 C CA . PRO A 1 160 ? 11.693 15.297 31.277 1.000 27.768 160 PRO A CA 1
ATOM 1165 C C . PRO A 1 160 ? 12.107 15.395 32.738 1.000 27.500 160 PRO A C 1
ATOM 1166 O O . PRO A 1 160 ? 12.487 16.467 33.173 1.000 28.678 160 PRO A O 1
ATOM 1170 N N . VAL A 1 161 ? 12.076 14.300 33.496 1.000 27.095 161 VAL A N 1
ATOM 1171 C CA . VAL A 1 161 ? 12.486 14.374 34.888 1.000 26.964 161 VAL A CA 1
ATOM 1172 C C . VAL A 1 161 ? 13.905 13.865 35.031 1.000 28.493 161 VAL A C 1
ATOM 1173 O O . VAL A 1 161 ? 14.185 12.724 34.698 1.000 30.254 161 VAL A O 1
ATOM 1177 N N . LYS A 1 162 ? 14.799 14.714 35.526 1.000 30.620 162 LYS A N 1
ATOM 1178 C CA . LYS A 1 162 ? 16.179 14.335 35.779 1.000 32.363 162 LYS A CA 1
ATOM 1179 C C . LYS A 1 162 ? 16.370 14.263 37.284 1.000 31.145 162 LYS A C 1
ATOM 1180 O O . LYS A 1 162 ? 16.332 15.288 37.934 1.000 33.005 162 LYS A O 1
ATOM 1186 N N . VAL A 1 163 ? 16.531 13.058 37.818 1.000 29.132 163 VAL A N 1
ATOM 1187 C CA . VAL A 1 163 ? 16.734 12.881 39.240 1.000 28.488 163 VAL A CA 1
ATOM 1188 C C . VAL A 1 163 ? 18.171 12.447 39.463 1.000 28.451 163 VAL A C 1
ATOM 1189 O O . VAL A 1 163 ? 18.600 11.455 38.891 1.000 27.532 163 VAL A O 1
ATOM 1193 N N . THR A 1 164 ? 18.881 13.188 40.309 1.000 28.994 164 THR A N 1
ATOM 1194 C CA . THR A 1 164 ? 20.256 12.875 40.633 1.000 30.256 164 THR A CA 1
ATOM 1195 C C . THR A 1 164 ? 20.254 12.087 41.937 1.000 30.492 164 THR A C 1
ATOM 1196 O O . THR A 1 164 ? 19.680 12.528 42.926 1.000 30.749 164 THR A O 1
ATOM 1200 N N . LEU A 1 165 ? 20.884 10.906 41.907 1.000 30.864 165 LEU A N 1
ATOM 1201 C CA . LEU A 1 165 ? 20.904 9.963 43.012 1.000 30.222 165 LEU A CA 1
ATOM 1202 C C . LEU A 1 165 ? 22.307 9.898 43.595 1.000 31.882 165 LEU A C 1
ATOM 1203 O O . LEU A 1 165 ? 23.292 9.926 42.863 1.000 33.179 165 LEU A O 1
ATOM 1208 N N . LYS A 1 166 ? 22.384 9.776 44.918 1.000 32.891 166 LYS A N 1
ATOM 1209 C CA . LYS A 1 166 ? 23.636 9.508 45.594 1.000 35.208 166 LYS A CA 1
ATOM 1210 C C . LYS A 1 166 ? 23.535 8.131 46.242 1.000 35.725 166 LYS A C 1
ATOM 1211 O O . LYS A 1 166 ? 22.596 7.846 46.979 1.000 32.881 166 LYS A O 1
ATOM 1217 N N . TYR A 1 167 ? 24.521 7.279 45.934 1.000 38.972 167 TYR A N 1
ATOM 1218 C CA . TYR A 1 167 ? 24.683 5.986 46.573 1.000 39.956 167 TYR A CA 1
ATOM 1219 C C . TYR A 1 167 ? 25.390 6.178 47.917 1.000 43.093 167 TYR A C 1
ATOM 1220 O O . TYR A 1 167 ? 26.507 6.675 47.949 1.000 44.202 167 TYR A O 1
ATOM 1229 N N . LEU A 1 168 ? 24.734 5.793 49.022 1.000 46.542 168 LEU A N 1
ATOM 1230 C CA . LEU A 1 168 ? 25.253 5.999 50.363 1.000 48.879 168 LEU A CA 1
ATOM 1231 C C . LEU A 1 168 ? 26.343 4.986 50.704 1.000 51.248 168 LEU A C 1
ATOM 1232 O O . LEU A 1 168 ? 27.057 5.159 51.682 1.000 53.172 168 LEU A O 1
ATOM 1237 N N . ASP A 1 169 ? 26.437 3.908 49.919 1.000 53.570 169 ASP A N 1
ATOM 1238 C CA . ASP A 1 169 ? 27.370 2.835 50.202 1.000 53.839 169 ASP A CA 1
ATOM 1239 C C . ASP A 1 169 ? 27.746 2.154 48.893 1.000 58.397 169 ASP A C 1
ATOM 1240 O O . ASP A 1 169 ? 27.383 1.007 48.676 1.000 60.025 169 ASP A O 1
ATOM 1245 N N . PRO A 1 170 ? 28.455 2.850 47.973 1.000 62.295 170 PRO A N 1
ATOM 1246 C CA . PRO A 1 170 ? 28.637 2.355 46.606 1.000 64.518 170 PRO A CA 1
ATOM 1247 C C . PRO A 1 170 ? 29.672 1.234 46.526 1.000 72.132 170 PRO A C 1
ATOM 1248 O O . PRO A 1 170 ? 30.597 1.212 47.338 1.000 67.116 170 PRO A O 1
ATOM 1252 N N . PRO A 1 171 ? 29.554 0.274 45.565 1.000 83.010 171 PRO A N 1
ATOM 1253 C CA . PRO A 1 171 ? 30.609 -0.720 45.347 1.000 84.753 171 PRO A CA 1
ATOM 1254 C C . PRO A 1 171 ? 31.898 0.010 44.974 1.000 84.987 171 PRO A C 1
ATOM 1255 O O . PRO A 1 171 ? 31.846 0.978 44.219 1.000 90.751 171 PRO A O 1
ATOM 1259 N N . ALA A 1 172 ? 33.058 -0.447 45.475 1.000 82.011 172 ALA A N 1
ATOM 1260 C CA . ALA A 1 172 ? 34.348 0.079 45.024 1.000 80.005 172 ALA A CA 1
ATOM 1261 C C . ALA A 1 172 ? 34.474 -0.085 43.500 1.000 78.706 172 ALA A C 1
ATOM 1262 O O . ALA A 1 172 ? 33.808 -0.925 42.891 1.000 67.378 172 ALA A O 1
ATOM 1264 N N . GLY A 1 173 ? 35.259 0.792 42.866 1.000 83.086 173 GLY A N 1
ATOM 1265 C CA . GLY A 1 173 ? 35.327 0.839 41.413 1.000 88.715 173 GLY A CA 1
ATOM 1266 C C . GLY A 1 173 ? 34.289 1.777 40.783 1.000 94.663 173 GLY A C 1
ATOM 1267 O O . GLY A 1 173 ? 34.612 2.435 39.801 1.000 97.848 173 GLY A O 1
ATOM 1268 N N . GLN A 1 174 ? 33.058 1.842 41.320 1.000 99.475 174 GLN A N 1
ATOM 1269 C CA . GLN A 1 174 ? 31.999 2.671 40.739 1.000 92.187 174 GLN A CA 1
ATOM 1270 C C . GLN A 1 174 ? 31.879 4.073 41.353 1.000 91.508 174 GLN A C 1
ATOM 1271 O O . GLN A 1 174 ? 32.280 4.314 42.483 1.000 96.702 174 GLN A O 1
ATOM 1277 N N . SER A 1 175 ? 31.229 4.970 40.587 1.000 78.446 175 SER A N 1
ATOM 1278 C CA . SER A 1 175 ? 30.881 6.334 40.975 1.000 65.593 175 SER A CA 1
ATOM 1279 C C . SER A 1 175 ? 29.778 6.322 42.038 1.000 59.420 175 SER A C 1
ATOM 1280 O O . SER A 1 175 ? 29.001 5.370 42.100 1.000 57.939 175 SER A O 1
ATOM 1283 N N . ASP A 1 176 ? 29.677 7.383 42.861 1.000 55.444 176 ASP A N 1
ATOM 1284 C CA . ASP A 1 176 ? 28.669 7.446 43.927 1.000 49.426 176 ASP A CA 1
ATOM 1285 C C . ASP A 1 176 ? 27.420 8.211 43.456 1.000 44.382 176 ASP A C 1
ATOM 1286 O O . ASP A 1 176 ? 26.477 8.419 44.235 1.000 42.868 176 ASP A O 1
ATOM 1291 N N . THR A 1 177 ? 27.387 8.580 42.166 1.000 40.166 177 THR A N 1
ATOM 1292 C CA . THR A 1 177 ? 26.368 9.473 41.640 1.000 37.658 177 THR A CA 1
ATOM 1293 C C . THR A 1 177 ? 25.813 8.891 40.336 1.000 36.562 177 THR A C 1
ATOM 1294 O O . THR A 1 177 ? 26.566 8.450 39.462 1.000 37.179 177 THR A O 1
ATOM 1298 N N . GLU A 1 178 ? 24.478 8.899 40.213 1.000 35.194 178 GLU A N 1
ATOM 1299 C CA . GLU A 1 178 ? 23.783 8.499 38.995 1.000 34.103 178 GLU A CA 1
ATOM 1300 C C . GLU A 1 178 ? 22.772 9.592 38.653 1.000 32.494 178 GLU A C 1
ATOM 1301 O O . GLU A 1 178 ? 22.065 10.051 39.536 1.000 31.357 178 GLU A O 1
ATOM 1307 N N . ILE A 1 179 ? 22.701 10.001 37.388 1.000 31.607 179 ILE A N 1
ATOM 1308 C CA . ILE A 1 179 ? 21.654 10.891 36.938 1.000 30.632 179 ILE A CA 1
ATOM 1309 C C . ILE A 1 179 ? 20.668 10.086 36.099 1.000 29.320 179 ILE A C 1
ATOM 1310 O O . ILE A 1 179 ? 20.947 9.750 34.953 1.000 29.743 179 ILE A O 1
ATOM 1315 N N . VAL A 1 180 ? 19.497 9.819 36.676 1.000 27.853 180 VAL A N 1
ATOM 1316 C CA . VAL A 1 180 ? 18.433 9.088 36.010 1.000 26.387 180 VAL A CA 1
ATOM 1317 C C . VAL A 1 180 ? 17.496 10.059 35.299 1.000 26.516 180 VAL A C 1
ATOM 1318 O O . VAL A 1 180 ? 16.899 10.928 35.926 1.000 26.489 180 VAL A O 1
ATOM 1322 N N . SER A 1 181 ? 17.374 9.899 33.980 1.000 26.764 181 SER A N 1
ATOM 1323 C CA . SER A 1 181 ? 16.358 10.587 33.207 1.000 26.342 181 SER A CA 1
ATOM 1324 C C . SER A 1 181 ? 15.126 9.683 33.137 1.000 25.696 181 SER A C 1
ATOM 1325 O O . SER A 1 181 ? 15.203 8.564 32.648 1.000 27.724 181 SER A O 1
ATOM 1328 N N . ALA A 1 182 ? 13.986 10.148 33.643 1.000 24.739 182 ALA A N 1
ATOM 1329 C CA . ALA A 1 182 ? 12.794 9.318 33.749 1.000 23.161 182 ALA A CA 1
ATOM 1330 C C . ALA A 1 182 ? 11.638 9.952 32.981 1.000 22.597 182 ALA A C 1
ATOM 1331 O O . ALA A 1 182 ? 11.542 11.172 32.873 1.000 22.286 182 ALA A O 1
ATOM 1333 N N . LYS A 1 183 ? 10.747 9.106 32.472 1.000 21.963 183 LYS A N 1
ATOM 1334 C CA . LYS A 1 183 ? 9.475 9.556 31.934 1.000 21.769 183 LYS A CA 1
ATOM 1335 C C . LYS A 1 183 ? 8.525 9.984 33.057 1.000 20.301 183 LYS A C 1
ATOM 1336 O O . LYS A 1 183 ? 7.801 10.960 32.904 1.000 20.140 183 LYS A O 1
ATOM 1342 N N . PHE A 1 184 ? 8.477 9.203 34.138 1.000 18.849 184 PHE A N 1
ATOM 1343 C CA . PHE A 1 184 ? 7.610 9.485 35.266 1.000 17.808 184 PHE A CA 1
ATOM 1344 C C . PHE A 1 184 ? 8.358 9.151 36.550 1.000 17.987 184 PHE A C 1
ATOM 1345 O O . PHE A 1 184 ? 9.158 8.216 36.555 1.000 18.329 184 PHE A O 1
ATOM 1353 N N . VAL A 1 185 ? 8.129 9.936 37.615 1.000 17.644 185 VAL A N 1
ATOM 1354 C CA . VAL A 1 185 ? 8.752 9.674 38.903 1.000 17.192 185 VAL A CA 1
ATOM 1355 C C . VAL A 1 185 ? 7.665 9.717 39.955 1.000 16.500 185 VAL A C 1
ATOM 1356 O O . VAL A 1 185 ? 6.744 10.514 39.840 1.000 16.155 185 VAL A O 1
ATOM 1360 N N . LEU A 1 186 ? 7.787 8.848 40.967 1.000 16.309 186 LEU A N 1
ATOM 1361 C CA . LEU A 1 186 ? 6.823 8.793 42.052 1.000 15.909 186 LEU A CA 1
ATOM 1362 C C . LEU A 1 186 ? 7.583 8.922 43.351 1.000 16.318 186 LEU A C 1
ATOM 1363 O O . LEU A 1 186 ? 8.576 8.241 43.544 1.000 15.994 186 LEU A O 1
ATOM 1368 N N . GLY A 1 187 ? 7.110 9.856 44.188 1.000 17.025 187 GLY A N 1
ATOM 1369 C CA . GLY A 1 187 ? 7.601 10.023 45.544 1.000 17.428 187 GLY A CA 1
ATOM 1370 C C . GLY A 1 187 ? 6.728 9.223 46.503 1.000 17.104 187 GLY A C 1
ATOM 1371 O O . GLY A 1 187 ? 5.568 9.578 46.772 1.000 16.161 187 GLY A O 1
ATOM 1372 N N . ALA A 1 188 ? 7.289 8.105 46.972 1.000 17.511 188 ALA A N 1
ATOM 1373 C CA . ALA A 1 188 ? 6.630 7.326 48.003 1.000 17.233 188 ALA A CA 1
ATOM 1374 C C . ALA A 1 188 ? 7.525 7.348 49.230 1.000 17.223 188 ALA A C 1
ATOM 1375 O O . ALA A 1 188 ? 7.813 6.295 49.815 1.000 17.747 188 ALA A O 1
ATOM 1377 N N . ASP A 1 189 ? 7.966 8.549 49.586 1.000 17.088 189 ASP A N 1
ATOM 1378 C CA . ASP A 1 189 ? 9.052 8.662 50.536 1.000 17.792 189 ASP A CA 1
ATOM 1379 C C . ASP A 1 189 ? 8.576 9.221 51.881 1.000 18.051 189 ASP A C 1
ATOM 1380 O O . ASP A 1 189 ? 9.359 9.756 52.663 1.000 18.389 189 ASP A O 1
ATOM 1385 N N . GLY A 1 190 ? 7.295 9.015 52.193 1.000 17.976 190 GLY A N 1
ATOM 1386 C CA . GLY A 1 190 ? 6.789 9.187 53.552 1.000 17.840 190 GLY A CA 1
ATOM 1387 C C . GLY A 1 190 ? 6.425 10.624 53.911 1.000 17.921 190 GLY A C 1
ATOM 1388 O O . GLY A 1 190 ? 6.476 11.520 53.089 1.000 18.338 190 GLY A O 1
ATOM 1389 N N . ALA A 1 191 ? 6.065 10.820 55.173 1.000 17.795 191 ALA A N 1
ATOM 1390 C CA . ALA A 1 191 ? 5.493 12.070 55.636 1.000 18.176 191 ALA A CA 1
ATOM 1391 C C . ALA A 1 191 ? 6.450 13.241 55.420 1.000 19.148 191 ALA A C 1
ATOM 1392 O O . ALA A 1 191 ? 5.991 14.371 55.281 1.000 19.006 191 ALA A O 1
ATOM 1394 N N . HIS A 1 192 ? 7.757 12.972 55.403 1.000 19.946 192 HIS A N 1
ATOM 1395 C CA . HIS A 1 192 ? 8.749 14.017 55.286 1.000 21.799 192 HIS A CA 1
ATOM 1396 C C . HIS A 1 192 ? 9.344 13.998 53.883 1.000 22.372 192 HIS A C 1
ATOM 1397 O O . HIS A 1 192 ? 10.488 14.414 53.699 1.000 23.235 192 HIS A O 1
ATOM 1404 N N . SER A 1 193 ? 8.533 13.551 52.900 1.000 21.931 193 SER A N 1
ATOM 1405 C CA . SER A 1 193 ? 8.917 13.353 51.507 1.000 21.935 193 SER A CA 1
ATOM 1406 C C . SER A 1 193 ? 9.930 14.397 51.058 1.000 23.182 193 SER A C 1
ATOM 1407 O O . SER A 1 193 ? 9.686 15.596 51.121 1.000 24.502 193 SER A O 1
ATOM 1410 N N . TRP A 1 194 ? 11.072 13.916 50.575 1.000 22.830 194 TRP A N 1
ATOM 1411 C CA . TRP A 1 194 ? 12.032 14.761 49.920 1.000 22.944 194 TRP A CA 1
ATOM 1412 C C . TRP A 1 194 ? 11.447 15.196 48.588 1.000 23.061 194 TRP A C 1
ATOM 1413 O O . TRP A 1 194 ? 11.714 16.294 48.128 1.000 25.097 194 TRP A O 1
ATOM 1424 N N . VAL A 1 195 ? 10.652 14.333 47.964 1.000 21.844 195 VAL A N 1
ATOM 1425 C CA . VAL A 1 195 ? 10.102 14.634 46.654 1.000 21.527 195 VAL A CA 1
ATOM 1426 C C . VAL A 1 195 ? 9.121 15.803 46.762 1.000 21.209 195 VAL A C 1
ATOM 1427 O O . VAL A 1 195 ? 9.161 16.752 45.973 1.000 20.778 195 VAL A O 1
ATOM 1431 N N . ARG A 1 196 ? 8.221 15.718 47.745 1.000 20.934 196 ARG A N 1
ATOM 1432 C CA . ARG A 1 196 ? 7.226 16.764 47.919 1.000 20.898 196 ARG A CA 1
ATOM 1433 C C . ARG A 1 196 ? 7.921 18.106 48.113 1.000 22.302 196 ARG A C 1
ATOM 1434 O O . ARG A 1 196 ? 7.558 19.064 47.443 1.000 23.322 196 ARG A O 1
ATOM 1442 N N . LYS A 1 197 ? 8.928 18.155 48.989 1.000 22.963 197 LYS A N 1
ATOM 1443 C CA . LYS A 1 197 ? 9.676 19.376 49.281 1.000 24.553 197 LYS A CA 1
ATOM 1444 C C . LYS A 1 197 ? 10.347 19.939 48.042 1.000 24.360 197 LYS A C 1
ATOM 1445 O O . LYS A 1 197 ? 10.328 21.143 47.793 1.000 25.127 197 LYS A O 1
ATOM 1451 N N . ALA A 1 198 ? 10.931 19.035 47.269 1.000 23.819 198 ALA A N 1
ATOM 1452 C CA . ALA A 1 198 ? 11.633 19.395 46.054 1.000 23.881 198 ALA A CA 1
ATOM 1453 C C . ALA A 1 198 ? 10.662 20.033 45.071 1.000 23.251 198 ALA A C 1
ATOM 1454 O O . ALA A 1 198 ? 11.029 20.969 44.413 1.000 23.897 198 ALA A O 1
ATOM 1456 N N . LEU A 1 199 ? 9.430 19.514 44.985 1.000 22.473 199 LEU A N 1
ATOM 1457 C CA . LEU A 1 199 ? 8.404 20.029 44.082 1.000 22.087 199 LEU A CA 1
ATOM 1458 C C . LEU A 1 199 ? 7.802 21.337 44.601 1.000 22.368 199 LEU A C 1
ATOM 1459 O O . LEU A 1 199 ? 6.979 21.943 43.926 1.000 21.940 199 LEU A O 1
ATOM 1464 N N . GLY A 1 200 ? 8.124 21.734 45.836 1.000 22.881 200 GLY A N 1
ATOM 1465 C CA . GLY A 1 200 ? 7.615 22.977 46.401 1.000 23.715 200 GLY A CA 1
ATOM 1466 C C . GLY A 1 200 ? 6.106 22.951 46.692 1.000 23.114 200 GLY A C 1
ATOM 1467 O O . GLY A 1 200 ? 5.458 23.992 46.583 1.000 23.383 200 GLY A O 1
ATOM 1468 N N . ILE A 1 201 ? 5.590 21.768 47.092 1.000 22.044 201 ILE A N 1
ATOM 1469 C CA . ILE A 1 201 ? 4.186 21.534 47.370 1.000 21.396 201 ILE A CA 1
ATOM 1470 C C . ILE A 1 201 ? 3.919 21.512 48.878 1.000 21.561 201 ILE A C 1
ATOM 1471 O O . ILE A 1 201 ? 4.552 20.742 49.616 1.000 21.356 201 ILE A O 1
ATOM 1476 N N . THR A 1 202 ? 2.937 22.312 49.313 1.000 21.849 202 THR A N 1
ATOM 1477 C CA . THR A 1 202 ? 2.624 22.440 50.725 1.000 22.175 202 THR A CA 1
ATOM 1478 C C . THR A 1 202 ? 1.806 21.256 51.199 1.000 21.541 202 THR A C 1
ATOM 1479 O O . THR A 1 202 ? 1.136 20.625 50.390 1.000 20.658 202 THR A O 1
ATOM 1483 N N . MET A 1 203 ? 1.846 21.018 52.524 1.000 22.162 203 MET A N 1
ATOM 1484 C CA . MET A 1 203 ? 0.927 20.122 53.222 1.000 21.876 203 MET A CA 1
ATOM 1485 C C . MET A 1 203 ? -0.118 20.931 54.020 1.000 23.627 203 MET A C 1
ATOM 1486 O O . MET A 1 203 ? 0.206 21.505 55.053 1.000 24.734 203 MET A O 1
ATOM 1491 N N . ASP A 1 204 ? -1.376 20.983 53.564 1.000 24.431 204 ASP A N 1
ATOM 1492 C CA . ASP A 1 204 ? -2.383 21.847 54.167 1.000 26.436 204 ASP A CA 1
ATOM 1493 C C . ASP A 1 204 ? -3.153 21.097 55.255 1.000 26.514 204 ASP A C 1
ATOM 1494 O O . ASP A 1 204 ? -3.420 19.915 55.117 1.000 24.423 204 ASP A O 1
ATOM 1499 N N . GLY A 1 205 ? -3.516 21.802 56.335 1.000 29.305 205 GLY A N 1
ATOM 1500 C CA . GLY A 1 205 ? -4.394 21.280 57.375 1.000 29.706 205 GLY A CA 1
ATOM 1501 C C . GLY A 1 205 ? -4.022 21.793 58.761 1.000 31.547 205 GLY A C 1
ATOM 1502 O O . GLY A 1 205 ? -3.190 22.674 58.896 1.000 30.767 205 GLY A O 1
ATOM 1503 N N . GLU A 1 206 ? -4.625 21.198 59.799 1.000 35.371 206 GLU A N 1
ATOM 1504 C CA . GLU A 1 206 ? -4.290 21.485 61.182 1.000 41.856 206 GLU A CA 1
ATOM 1505 C C . GLU A 1 206 ? -2.778 21.431 61.373 1.000 40.827 206 GLU A C 1
ATOM 1506 O O . GLU A 1 206 ? -2.112 20.549 60.857 1.000 41.652 206 GLU A O 1
ATOM 1512 N N . GLN A 1 207 ? -2.246 22.375 62.135 1.000 41.997 207 GLN A N 1
ATOM 1513 C CA . GLN A 1 207 ? -0.828 22.417 62.457 1.000 42.029 207 GLN A CA 1
ATOM 1514 C C . GLN A 1 207 ? -0.512 21.427 63.567 1.000 37.573 207 GLN A C 1
ATOM 1515 O O . GLN A 1 207 ? 0.632 21.042 63.745 1.000 35.131 207 GLN A O 1
ATOM 1521 N N . THR A 1 208 ? -1.542 21.045 64.333 1.000 37.763 208 THR A N 1
ATOM 1522 C CA . THR A 1 208 ? -1.342 20.282 65.557 1.000 36.471 208 THR A CA 1
ATOM 1523 C C . THR A 1 208 ? -0.930 18.874 65.148 1.000 33.735 208 THR A C 1
ATOM 1524 O O . THR A 1 208 ? -1.637 18.229 64.378 1.000 32.480 208 THR A O 1
ATOM 1528 N N . ASP A 1 209 ? 0.252 18.466 65.624 1.000 32.672 209 ASP A N 1
ATOM 1529 C CA . ASP A 1 209 ? 0.668 17.076 65.653 1.000 31.328 209 ASP A CA 1
ATOM 1530 C C . ASP A 1 209 ? 0.329 16.492 67.024 1.000 32.284 209 ASP A C 1
ATOM 1531 O O . ASP A 1 209 ? 0.395 17.203 68.020 1.000 32.905 209 ASP A O 1
ATOM 1536 N N . TYR A 1 210 ? -0.075 15.207 67.042 1.000 33.072 210 TYR A N 1
ATOM 1537 C CA . TYR A 1 210 ? -0.370 14.446 68.251 1.000 34.461 210 TYR A CA 1
ATOM 1538 C C . TYR A 1 210 ? 0.729 13.396 68.465 1.000 31.705 210 TYR A C 1
ATOM 1539 O O . TYR A 1 210 ? 1.495 13.064 67.563 1.000 30.004 210 TYR A O 1
ATOM 1548 N N . ILE A 1 211 ? 0.836 12.894 69.691 1.000 31.033 211 ILE A N 1
ATOM 1549 C CA . ILE A 1 211 ? 1.938 12.032 70.070 1.000 30.451 211 ILE A CA 1
ATOM 1550 C C . ILE A 1 211 ? 1.417 10.718 70.640 1.000 28.171 211 ILE A C 1
ATOM 1551 O O . ILE A 1 211 ? 0.590 10.703 71.539 1.000 28.552 211 ILE A O 1
ATOM 1556 N N . TRP A 1 212 ? 1.938 9.613 70.096 1.000 26.118 212 TRP A N 1
ATOM 1557 C CA . TRP A 1 212 ? 1.566 8.263 70.496 1.000 24.564 212 TRP A CA 1
ATOM 1558 C C . TRP A 1 212 ? 2.828 7.456 70.792 1.000 22.795 212 TRP A C 1
ATOM 1559 O O . TRP A 1 212 ? 3.776 7.430 70.019 1.000 22.683 212 TRP A O 1
ATOM 1570 N N . GLY A 1 213 ? 2.851 6.788 71.931 1.000 21.921 213 GLY A N 1
ATOM 1571 C CA . GLY A 1 213 ? 3.791 5.706 72.157 1.000 21.158 213 GLY A CA 1
ATOM 1572 C C . GLY A 1 213 ? 3.291 4.422 71.514 1.000 19.565 213 GLY A C 1
ATOM 1573 O O . GLY A 1 213 ? 2.121 4.096 71.589 1.000 18.778 213 GLY A O 1
ATOM 1574 N N . VAL A 1 214 ? 4.185 3.685 70.880 1.000 19.199 214 VAL A N 1
ATOM 1575 C CA . VAL A 1 214 ? 3.845 2.389 70.304 1.000 18.315 214 VAL A CA 1
ATOM 1576 C C . VAL A 1 214 ? 4.833 1.334 70.808 1.000 18.293 214 VAL A C 1
ATOM 1577 O O . VAL A 1 214 ? 6.029 1.539 70.735 1.000 18.394 214 VAL A O 1
ATOM 1581 N N . ILE A 1 215 ? 4.326 0.223 71.353 1.000 18.107 215 ILE A N 1
ATOM 1582 C CA . ILE A 1 215 ? 5.162 -0.896 71.749 1.000 18.366 215 ILE A CA 1
ATOM 1583 C C . ILE A 1 215 ? 4.532 -2.177 71.231 1.000 17.901 215 ILE A C 1
ATOM 1584 O O . ILE A 1 215 ? 3.330 -2.363 71.339 1.000 18.212 215 ILE A O 1
ATOM 1589 N N . ASP A 1 216 ? 5.344 -3.019 70.601 1.000 17.726 216 ASP A N 1
ATOM 1590 C CA . ASP A 1 216 ? 4.933 -4.350 70.210 1.000 17.271 216 ASP A CA 1
ATOM 1591 C C . ASP A 1 216 ? 5.491 -5.330 71.237 1.000 17.884 216 ASP A C 1
ATOM 1592 O O . ASP A 1 216 ? 6.696 -5.297 71.503 1.000 18.074 216 ASP A O 1
ATOM 1597 N N . ILE A 1 217 ? 4.615 -6.151 71.842 1.000 17.911 217 ILE A N 1
ATOM 1598 C CA . ILE A 1 217 ? 5.062 -7.090 72.860 1.000 18.720 217 ILE A CA 1
ATOM 1599 C C . ILE A 1 217 ? 4.401 -8.452 72.680 1.000 18.633 217 ILE A C 1
ATOM 1600 O O . ILE A 1 217 ? 3.420 -8.599 71.966 1.000 17.884 217 ILE A O 1
ATOM 1605 N N . ASP A 1 218 ? 4.990 -9.434 73.368 1.000 19.577 218 ASP A N 1
ATOM 1606 C CA . ASP A 1 218 ? 4.381 -10.717 73.655 1.000 20.070 218 ASP A CA 1
ATOM 1607 C C . ASP A 1 218 ? 3.793 -10.621 75.063 1.000 20.507 218 ASP A C 1
ATOM 1608 O O . ASP A 1 218 ? 4.512 -10.621 76.068 1.000 21.340 218 ASP A O 1
ATOM 1613 N N . PRO A 1 219 ? 2.459 -10.482 75.185 1.000 20.072 219 PRO A N 1
ATOM 1614 C CA . PRO A 1 219 ? 1.859 -10.096 76.453 1.000 20.662 219 PRO A CA 1
ATOM 1615 C C . PRO A 1 219 ? 1.864 -11.197 77.503 1.000 21.185 219 PRO A C 1
ATOM 1616 O O . PRO A 1 219 ? 1.586 -12.358 77.197 1.000 20.974 219 PRO A O 1
ATOM 1620 N N . ASP A 1 220 ? 2.260 -10.802 78.718 1.000 22.175 220 ASP A N 1
ATOM 1621 C CA . ASP A 1 220 ? 2.004 -11.572 79.924 1.000 23.029 220 ASP A CA 1
ATOM 1622 C C . ASP A 1 220 ? 0.766 -10.966 80.586 1.000 22.963 220 ASP A C 1
ATOM 1623 O O . ASP A 1 220 ? 0.876 -9.975 81.316 1.000 23.782 220 ASP A O 1
ATOM 1628 N N . SER A 1 221 ? -0.422 -11.536 80.325 1.000 22.216 221 SER A N 1
ATOM 1629 C CA . SER A 1 221 ? -1.661 -10.853 80.678 1.000 21.541 221 SER A CA 1
ATOM 1630 C C . SER A 1 221 ? -2.822 -11.819 80.864 1.000 21.107 221 SER A C 1
ATOM 1631 O O . SER A 1 221 ? -2.958 -12.783 80.142 1.000 20.241 221 SER A O 1
ATOM 1634 N N . ASP A 1 222 ? -3.689 -11.497 81.825 1.000 21.808 222 ASP A N 1
ATOM 1635 C CA . ASP A 1 222 ? -4.967 -12.183 82.023 1.000 21.844 222 ASP A CA 1
ATOM 1636 C C . ASP A 1 222 ? -6.123 -11.384 81.406 1.000 21.014 222 ASP A C 1
ATOM 1637 O O . ASP A 1 222 ? -7.276 -11.582 81.756 1.000 21.440 222 ASP A O 1
ATOM 1642 N N . PHE A 1 223 ? -5.827 -10.478 80.488 1.000 20.161 223 PHE A N 1
ATOM 1643 C CA . PHE A 1 223 ? -6.852 -9.656 79.860 1.000 19.605 223 PHE A CA 1
ATOM 1644 C C . PHE A 1 223 ? -7.632 -10.504 78.858 1.000 18.722 223 PHE A C 1
ATOM 1645 O O . PHE A 1 223 ? -7.080 -11.007 77.886 1.000 17.843 223 PHE A O 1
ATOM 1653 N N . PRO A 1 224 ? -8.952 -10.673 79.050 1.000 18.772 224 PRO A N 1
ATOM 1654 C CA . PRO A 1 224 ? -9.752 -11.563 78.209 1.000 18.295 224 PRO A CA 1
ATOM 1655 C C . PRO A 1 224 ? -9.824 -11.251 76.716 1.000 17.192 224 PRO A C 1
ATOM 1656 O O . PRO A 1 224 ? -10.075 -12.142 75.913 1.000 16.916 224 PRO A O 1
ATOM 1660 N N . ASP A 1 225 ? -9.618 -9.983 76.349 1.000 16.860 225 ASP A N 1
ATOM 1661 C CA . ASP A 1 225 ? -9.871 -9.527 74.996 1.000 16.017 225 ASP A CA 1
ATOM 1662 C C . ASP A 1 225 ? -8.549 -9.111 74.352 1.000 15.830 225 ASP A C 1
ATOM 1663 O O . ASP A 1 225 ? -8.514 -8.268 73.448 1.000 15.573 225 ASP A O 1
ATOM 1668 N N . VAL A 1 226 ? -7.478 -9.802 74.747 1.000 16.010 226 VAL A N 1
ATOM 1669 C CA . VAL A 1 226 ? -6.144 -9.510 74.258 1.000 15.741 226 VAL A CA 1
ATOM 1670 C C . VAL A 1 226 ? -6.024 -9.802 72.760 1.000 15.093 226 VAL A C 1
ATOM 1671 O O . VAL A 1 226 ? -5.102 -9.307 72.138 1.000 14.713 226 VAL A O 1
ATOM 1675 N N . ARG A 1 227 ? -6.941 -10.595 72.189 1.000 15.021 227 ARG A N 1
ATOM 1676 C CA . ARG A 1 227 ? -6.927 -10.904 70.766 1.000 14.732 227 ARG A CA 1
ATOM 1677 C C . ARG A 1 227 ? -8.025 -10.131 70.011 1.000 14.624 227 ARG A C 1
ATOM 1678 O O . ARG A 1 227 ? -8.330 -10.416 68.847 1.000 13.645 227 ARG A O 1
ATOM 1686 N N . CYS A 1 228 ? -8.584 -9.113 70.674 1.000 15.868 228 CYS A N 1
ATOM 1687 C CA . CYS A 1 228 ? -9.482 -8.161 70.046 1.000 16.487 228 CYS A CA 1
ATOM 1688 C C . CYS A 1 228 ? -8.797 -6.809 69.847 1.000 17.432 228 CYS A C 1
ATOM 1689 O O . CYS A 1 228 ? -7.946 -6.417 70.648 1.000 18.305 228 CYS A O 1
ATOM 1692 N N . LYS A 1 229 ? -9.203 -6.091 68.795 1.000 17.583 229 LYS A N 1
ATOM 1693 C CA . LYS A 1 229 ? -8.958 -4.664 68.773 1.000 18.796 229 LYS A CA 1
ATOM 1694 C C . LYS A 1 229 ? -9.711 -4.046 69.954 1.000 19.493 229 LYS A C 1
ATOM 1695 O O . LYS A 1 229 ? -10.937 -4.093 70.003 1.000 19.532 229 LYS A O 1
ATOM 1701 N N . THR A 1 230 ? -8.963 -3.482 70.899 1.000 19.415 230 THR A N 1
ATOM 1702 C CA . THR A 1 230 ? -9.564 -3.065 72.136 1.000 20.675 230 THR A CA 1
ATOM 1703 C C . THR A 1 230 ? -9.239 -1.601 72.364 1.000 21.296 230 THR A C 1
ATOM 1704 O O . THR A 1 230 ? -8.067 -1.224 72.377 1.000 21.354 230 THR A O 1
ATOM 1708 N N . ALA A 1 231 ? -10.286 -0.800 72.580 1.000 21.534 231 ALA A N 1
ATOM 1709 C CA . ALA A 1 231 ? -10.098 0.567 73.035 1.000 22.192 231 ALA A CA 1
ATOM 1710 C C . ALA A 1 231 ? -10.243 0.599 74.551 1.000 23.821 231 ALA A C 1
ATOM 1711 O O . ALA A 1 231 ? -11.275 0.193 75.061 1.000 25.780 231 ALA A O 1
ATOM 1713 N N . VAL A 1 232 ? -9.225 1.081 75.263 1.000 24.403 232 VAL A N 1
ATOM 1714 C CA . VAL A 1 232 ? -9.221 1.110 76.714 1.000 25.604 232 VAL A CA 1
ATOM 1715 C C . VAL A 1 232 ? -9.150 2.554 77.194 1.000 27.376 232 VAL A C 1
ATOM 1716 O O . VAL A 1 232 ? -8.110 3.178 77.036 1.000 26.336 232 VAL A O 1
ATOM 1720 N N . HIS A 1 233 ? -10.210 3.039 77.860 1.000 30.749 233 HIS A N 1
ATOM 1721 C CA . HIS A 1 233 ? -10.134 4.280 78.616 1.000 34.280 233 HIS A CA 1
ATOM 1722 C C . HIS A 1 233 ? -10.100 3.924 80.092 1.000 34.486 233 HIS A C 1
ATOM 1723 O O . HIS A 1 233 ? -11.027 3.290 80.582 1.000 33.702 233 HIS A O 1
ATOM 1730 N N . SER A 1 234 ? -9.017 4.324 80.775 1.000 36.527 234 SER A N 1
ATOM 1731 C CA . SER A 1 234 ? -8.913 4.238 82.225 1.000 42.924 234 SER A CA 1
ATOM 1732 C C . SER A 1 234 ? -8.926 5.639 82.837 1.000 50.217 234 SER A C 1
ATOM 1733 O O . SER A 1 234 ? -8.808 6.615 82.085 1.000 49.693 234 SER A O 1
ATOM 1736 N N . HIS A 1 235 ? -9.039 5.737 84.177 1.000 57.803 235 HIS A N 1
ATOM 1737 C CA . HIS A 1 235 ? -8.892 7.042 84.827 1.000 66.354 235 HIS A CA 1
ATOM 1738 C C . HIS A 1 235 ? -7.536 7.655 84.431 1.000 71.434 235 HIS A C 1
ATOM 1739 O O . HIS A 1 235 ? -7.447 8.865 84.241 1.000 66.372 235 HIS A O 1
ATOM 1746 N N . ASN A 1 236 ? -6.528 6.800 84.168 1.000 79.403 236 ASN A N 1
ATOM 1747 C CA . ASN A 1 236 ? -5.136 7.192 83.986 1.000 79.081 236 ASN A CA 1
ATOM 1748 C C . ASN A 1 236 ? -4.868 7.638 82.534 1.000 74.721 236 ASN A C 1
ATOM 1749 O O . ASN A 1 236 ? -4.016 8.487 82.289 1.000 66.539 236 ASN A O 1
ATOM 1754 N N . GLY A 1 237 ? -5.600 7.080 81.561 1.000 74.773 237 GLY A N 1
ATOM 1755 C CA . GLY A 1 237 ? -5.530 7.508 80.167 1.000 64.536 237 GLY A CA 1
ATOM 1756 C C . GLY A 1 237 ? -5.984 6.418 79.184 1.000 59.378 237 GLY A C 1
ATOM 1757 O O . GLY A 1 237 ? -6.240 5.262 79.555 1.000 61.056 237 GLY A O 1
ATOM 1758 N N . SER A 1 238 ? -6.037 6.799 77.906 1.000 53.262 238 SER A N 1
ATOM 1759 C CA . SER A 1 238 ? -6.456 5.907 76.839 1.000 51.676 238 SER A CA 1
ATOM 1760 C C . SER A 1 238 ? -5.279 5.149 76.215 1.000 48.981 238 SER A C 1
ATOM 1761 O O . SER A 1 238 ? -4.195 5.691 76.027 1.000 48.278 238 SER A O 1
ATOM 1764 N N . CYS A 1 239 ? -5.530 3.890 75.843 1.000 44.298 239 CYS A N 1
ATOM 1765 C CA . CYS A 1 239 ? -4.667 3.190 74.914 1.000 38.469 239 CYS A CA 1
ATOM 1766 C C . CYS A 1 239 ? -5.470 2.175 74.105 1.000 34.812 239 CYS A C 1
ATOM 1767 O O . CYS A 1 239 ? -6.654 1.974 74.331 1.000 34.905 239 CYS A O 1
ATOM 1770 N N . MET A 1 240 ? -4.802 1.481 73.184 1.000 32.165 240 MET A N 1
ATOM 1771 C CA . MET A 1 240 ? -5.507 0.593 72.284 1.000 30.084 240 MET A CA 1
ATOM 1772 C C . MET A 1 240 ? -4.660 -0.632 71.948 1.000 25.060 240 MET A C 1
ATOM 1773 O O . MET A 1 240 ? -3.463 -0.522 71.747 1.000 24.622 240 MET A O 1
ATOM 1778 N N . ILE A 1 241 ? -5.278 -1.816 71.961 1.000 21.187 241 ILE A N 1
ATOM 1779 C CA . ILE A 1 241 ? -4.609 -3.043 71.563 1.000 19.460 241 ILE A CA 1
ATOM 1780 C C . ILE A 1 241 ? -4.875 -3.333 70.084 1.000 18.100 241 ILE A C 1
ATOM 1781 O O . ILE A 1 241 ? -6.032 -3.469 69.689 1.000 17.063 241 ILE A O 1
ATOM 1786 N N . ILE A 1 242 ? -3.807 -3.533 69.297 1.000 17.497 242 ILE A N 1
ATOM 1787 C CA . ILE A 1 242 ? -3.920 -4.113 67.973 1.000 16.717 242 ILE A CA 1
ATOM 1788 C C . ILE A 1 242 ? -3.288 -5.498 68.019 1.000 16.993 242 ILE A C 1
ATOM 1789 O O . ILE A 1 242 ? -2.068 -5.624 67.977 1.000 17.347 242 ILE A O 1
ATOM 1794 N N . PRO A 1 243 ? -4.055 -6.601 68.100 1.000 17.119 243 PRO A N 1
ATOM 1795 C CA . PRO A 1 243 ? -3.440 -7.928 68.074 1.000 17.186 243 PRO A CA 1
ATOM 1796 C C . PRO A 1 243 ? -2.694 -8.161 66.763 1.000 16.176 243 PRO A C 1
ATOM 1797 O O . PRO A 1 243 ? -3.124 -7.663 65.718 1.000 16.106 243 PRO A O 1
ATOM 1801 N N . ARG A 1 244 ? -1.575 -8.897 66.848 1.000 15.614 244 ARG A N 1
ATOM 1802 C CA . ARG A 1 244 ? -0.640 -9.093 65.747 1.000 14.937 244 ARG A CA 1
ATOM 1803 C C . ARG A 1 244 ? -0.371 -10.579 65.530 1.000 15.020 244 ARG A C 1
ATOM 1804 O O . ARG A 1 244 ? -1.042 -11.433 66.093 1.000 15.689 244 ARG A O 1
ATOM 1812 N N . GLU A 1 245 ? 0.632 -10.888 64.715 1.000 14.770 245 GLU A N 1
ATOM 1813 C CA . GLU A 1 245 ? 0.916 -12.255 64.324 1.000 14.516 245 GLU A CA 1
ATOM 1814 C C . GLU A 1 245 ? 1.275 -13.076 65.552 1.000 14.763 245 GLU A C 1
ATOM 1815 O O . GLU A 1 245 ? 1.986 -12.590 66.432 1.000 15.057 245 GLU A O 1
ATOM 1821 N N . GLY A 1 246 ? 0.783 -14.327 65.595 1.000 14.597 246 GLY A N 1
ATOM 1822 C CA . GLY A 1 246 ? 1.076 -15.205 66.718 1.000 15.082 246 GLY A CA 1
ATOM 1823 C C . GLY A 1 246 ? 0.415 -14.706 68.000 1.000 15.399 246 GLY A C 1
ATOM 1824 O O . GLY A 1 246 ? -0.783 -14.465 68.007 1.000 14.930 246 GLY A O 1
ATOM 1825 N N . ASP A 1 247 ? 1.214 -14.538 69.063 1.000 16.098 247 ASP A N 1
ATOM 1826 C CA . ASP A 1 247 ? 0.732 -14.082 70.362 1.000 16.596 247 ASP A CA 1
ATOM 1827 C C . ASP A 1 247 ? 0.970 -12.579 70.564 1.000 17.266 247 ASP A C 1
ATOM 1828 O O . ASP A 1 247 ? 0.522 -12.025 71.580 1.000 17.630 247 ASP A O 1
ATOM 1833 N N . LEU A 1 248 ? 1.631 -11.918 69.583 1.000 16.940 248 LEU A N 1
ATOM 1834 C CA . LEU A 1 248 ? 2.066 -10.548 69.744 1.000 17.012 248 LEU A CA 1
ATOM 1835 C C . LEU A 1 248 ? 0.852 -9.630 69.706 1.000 16.678 248 LEU A C 1
ATOM 1836 O O . LEU A 1 248 ? -0.159 -9.955 69.078 1.000 16.156 248 LEU A O 1
ATOM 1841 N N . ILE A 1 249 ? 0.981 -8.504 70.423 1.000 16.706 249 ILE A N 1
ATOM 1842 C CA . ILE A 1 249 ? 0.093 -7.380 70.270 1.000 16.352 249 ILE A CA 1
ATOM 1843 C C . ILE A 1 249 ? 0.924 -6.114 70.080 1.000 16.360 249 ILE A C 1
ATOM 1844 O O . ILE A 1 249 ? 2.087 -6.045 70.478 1.000 16.558 249 ILE A O 1
ATOM 1849 N N . ARG A 1 250 ? 0.282 -5.110 69.488 1.000 15.738 250 ARG A N 1
ATOM 1850 C CA . ARG A 1 250 ? 0.765 -3.748 69.542 1.000 16.209 250 ARG A CA 1
ATOM 1851 C C . ARG A 1 250 ? -0.123 -2.906 70.459 1.000 16.250 250 ARG A C 1
ATOM 1852 O O . ARG A 1 250 ? -1.335 -3.010 70.408 1.000 15.577 250 ARG A O 1
ATOM 1860 N N . LEU A 1 251 ? 0.499 -2.083 71.295 1.000 17.013 251 LEU A N 1
ATOM 1861 C CA . LEU A 1 251 ? -0.192 -1.095 72.106 1.000 17.832 251 LEU A CA 1
ATOM 1862 C C . LEU A 1 251 ? 0.142 0.304 71.585 1.000 18.662 251 LEU A C 1
ATOM 1863 O O . LEU A 1 251 ? 1.302 0.700 71.563 1.000 18.586 251 LEU A O 1
ATOM 1868 N N . TYR A 1 252 ? -0.890 1.036 71.138 1.000 19.316 252 TYR A N 1
ATOM 1869 C CA . TYR A 1 252 ? -0.808 2.475 70.933 1.000 20.094 252 TYR A CA 1
ATOM 1870 C C . TYR A 1 252 ? -1.167 3.170 72.237 1.000 21.031 252 TYR A C 1
ATOM 1871 O O . TYR A 1 252 ? -2.222 2.891 72.749 1.000 21.255 252 TYR A O 1
ATOM 1880 N N . ILE A 1 253 ? -0.320 4.059 72.771 1.000 22.056 253 ILE A N 1
ATOM 1881 C CA . ILE A 1 253 ? -0.634 4.790 73.995 1.000 23.558 253 ILE A CA 1
ATOM 1882 C C . ILE A 1 253 ? -0.574 6.292 73.734 1.000 25.048 253 ILE A C 1
ATOM 1883 O O . ILE A 1 253 ? 0.479 6.805 73.407 1.000 25.569 253 ILE A O 1
ATOM 1888 N N . GLN A 1 254 ? -1.693 6.991 73.918 1.000 27.403 254 GLN A N 1
ATOM 1889 C CA . GLN A 1 254 ? -1.719 8.421 73.672 1.000 30.753 254 GLN A CA 1
ATOM 1890 C C . GLN A 1 254 ? -0.926 9.140 74.766 1.000 30.064 254 GLN A C 1
ATOM 1891 O O . GLN A 1 254 ? -1.030 8.791 75.940 1.000 28.219 254 GLN A O 1
ATOM 1897 N N . LEU A 1 255 ? -0.126 10.130 74.341 1.000 30.160 255 LEU A N 1
ATOM 1898 C CA . LEU A 1 255 ? 0.750 10.900 75.218 1.000 31.089 255 LEU A CA 1
ATOM 1899 C C . LEU A 1 255 ? 0.392 12.378 75.124 1.000 30.958 255 LEU A C 1
ATOM 1900 O O . LEU A 1 255 ? -0.395 12.761 74.259 1.000 29.322 255 LEU A O 1
ATOM 1905 N N . ALA A 1 256 ? 1.004 13.173 76.010 1.000 32.391 256 ALA A N 1
ATOM 1906 C CA . ALA A 1 256 ? 0.801 14.607 76.044 1.000 34.097 256 ALA A CA 1
ATOM 1907 C C . ALA A 1 256 ? 2.060 15.335 75.559 1.000 35.097 256 ALA A C 1
ATOM 1908 O O . ALA A 1 256 ? 3.158 14.782 75.539 1.000 33.386 256 ALA A O 1
ATOM 1910 N N . ASP A 1 257 ? 1.876 16.608 75.199 1.000 38.052 257 ASP A N 1
ATOM 1911 C CA . ASP A 1 257 ? 2.974 17.502 74.850 1.000 39.389 257 ASP A CA 1
ATOM 1912 C C . ASP A 1 257 ? 3.981 17.518 75.999 1.000 40.882 257 ASP A C 1
ATOM 1913 O O . ASP A 1 257 ? 5.187 17.446 75.751 1.000 39.045 257 ASP A O 1
ATOM 1918 N N . ARG A 1 258 ? 3.459 17.529 77.235 1.000 44.553 258 ARG A N 1
ATOM 1919 C CA . ARG A 1 258 ? 4.254 17.601 78.461 1.000 51.266 258 ARG A CA 1
ATOM 1920 C C . ARG A 1 258 ? 5.212 16.402 78.599 1.000 51.944 258 ARG A C 1
ATOM 1921 O O . ARG A 1 258 ? 6.325 16.585 79.099 1.000 51.737 258 ARG A O 1
ATOM 1929 N N . ASP A 1 259 ? 4.817 15.206 78.109 1.000 51.659 259 ASP A N 1
ATOM 1930 C CA . ASP A 1 259 ? 5.600 13.980 78.216 1.000 48.233 259 ASP A CA 1
ATOM 1931 C C . ASP A 1 259 ? 6.854 14.032 77.339 1.000 50.078 259 ASP A C 1
ATOM 1932 O O . ASP A 1 259 ? 7.775 13.265 77.598 1.000 49.228 259 ASP A O 1
ATOM 1937 N N . VAL A 1 260 ? 6.923 14.935 76.342 1.000 53.909 260 VAL A N 1
ATOM 1938 C CA . VAL A 1 260 ? 8.147 15.084 75.544 1.000 58.024 260 VAL A CA 1
ATOM 1939 C C . VAL A 1 260 ? 8.775 16.478 75.656 1.000 63.186 260 VAL A C 1
ATOM 1940 O O . VAL A 1 260 ? 9.741 16.778 74.964 1.000 62.515 260 VAL A O 1
ATOM 1944 N N . LEU A 1 261 ? 8.253 17.346 76.526 1.000 71.333 261 LEU A N 1
ATOM 1945 C CA . LEU A 1 261 ? 8.864 18.654 76.737 1.000 73.220 261 LEU A CA 1
ATOM 1946 C C . LEU A 1 261 ? 9.773 18.615 77.969 1.000 75.488 261 LEU A C 1
ATOM 1947 O O . LEU A 1 261 ? 9.548 17.858 78.908 1.000 76.202 261 LEU A O 1
ATOM 1952 N N . ASP A 1 262 ? 10.768 19.505 77.959 1.000 79.310 262 ASP A N 1
ATOM 1953 C CA . ASP A 1 262 ? 11.737 19.660 79.034 1.000 83.387 262 ASP A CA 1
ATOM 1954 C C . ASP A 1 262 ? 11.146 20.497 80.177 1.000 83.711 262 ASP A C 1
ATOM 1955 O O . ASP A 1 262 ? 10.904 21.694 79.986 1.000 77.783 262 ASP A O 1
ATOM 1960 N N . PRO A 1 263 ? 10.905 19.934 81.398 1.000 90.468 263 PRO A N 1
ATOM 1961 C CA . PRO A 1 263 ? 10.291 20.695 82.495 1.000 92.508 263 PRO A CA 1
ATOM 1962 C C . PRO A 1 263 ? 10.990 22.027 82.791 1.000 100.082 263 PRO A C 1
ATOM 1963 O O . PRO A 1 263 ? 10.327 22.960 83.235 1.000 100.982 263 PRO A O 1
ATOM 1967 N N . ALA A 1 264 ? 12.314 22.111 82.539 1.000 108.489 264 ALA A N 1
ATOM 1968 C CA . ALA A 1 264 ? 13.070 23.353 82.676 1.000 106.264 264 ALA A CA 1
ATOM 1969 C C . ALA A 1 264 ? 12.969 24.167 81.384 1.000 101.523 264 ALA A C 1
ATOM 1970 O O . ALA A 1 264 ? 12.111 25.039 81.290 1.000 99.908 264 ALA A O 1
ATOM 1972 N N . THR A 1 265 ? 13.779 23.841 80.365 1.000 96.116 265 THR A N 1
ATOM 1973 C CA . THR A 1 265 ? 13.984 24.750 79.242 1.000 97.012 265 THR A CA 1
ATOM 1974 C C . THR A 1 265 ? 12.948 24.547 78.130 1.000 90.295 265 THR A C 1
ATOM 1975 O O . THR A 1 265 ? 13.117 25.069 77.027 1.000 96.405 265 THR A O 1
ATOM 1979 N N . GLY A 1 266 ? 11.883 23.792 78.415 1.000 82.614 266 GLY A N 1
ATOM 1980 C CA . GLY A 1 266 ? 10.753 23.664 77.509 1.000 82.414 266 GLY A CA 1
ATOM 1981 C C . GLY A 1 266 ? 11.134 23.391 76.050 1.000 81.502 266 GLY A C 1
ATOM 1982 O O . GLY A 1 266 ? 10.508 23.974 75.163 1.000 82.029 266 GLY A O 1
ATOM 1983 N N . ARG A 1 267 ? 12.117 22.496 75.807 1.000 79.447 267 ARG A N 1
ATOM 1984 C CA . ARG A 1 267 ? 12.479 22.092 74.450 1.000 81.597 267 ARG A CA 1
ATOM 1985 C C . ARG A 1 267 ? 12.038 20.645 74.172 1.000 81.310 267 ARG A C 1
ATOM 1986 O O . ARG A 1 267 ? 11.954 19.826 75.093 1.000 87.050 267 ARG A O 1
ATOM 1994 N N . VAL A 1 268 ? 11.751 20.344 72.891 1.000 75.619 268 VAL A N 1
ATOM 1995 C CA . VAL A 1 268 ? 11.342 19.010 72.462 1.000 79.026 268 VAL A CA 1
ATOM 1996 C C . VAL A 1 268 ? 12.496 18.023 72.681 1.000 85.228 268 VAL A C 1
ATOM 1997 O O . VAL A 1 268 ? 13.474 18.054 71.947 1.000 90.204 268 VAL A O 1
ATOM 2001 N N . ASP A 1 269 ? 12.336 17.104 73.654 1.000 88.564 269 ASP A N 1
ATOM 2002 C CA . ASP A 1 269 ? 13.352 16.128 74.045 1.000 79.312 269 ASP A CA 1
ATOM 2003 C C . ASP A 1 269 ? 12.747 14.720 73.978 1.000 75.033 269 ASP A C 1
ATOM 2004 O O . ASP A 1 269 ? 12.173 14.227 74.954 1.000 71.887 269 ASP A O 1
ATOM 2009 N N . LYS A 1 270 ? 12.895 14.052 72.829 1.000 69.007 270 LYS A N 1
ATOM 2010 C CA . LYS A 1 270 ? 12.177 12.804 72.597 1.000 67.754 270 LYS A CA 1
ATOM 2011 C C . LYS A 1 270 ? 12.725 11.649 73.452 1.000 61.089 270 LYS A C 1
ATOM 2012 O O . LYS A 1 270 ? 12.062 10.614 73.591 1.000 52.138 270 LYS A O 1
ATOM 2018 N N . SER A 1 271 ? 13.928 11.835 74.028 1.000 60.031 271 SER A N 1
ATOM 2019 C CA . SER A 1 271 ? 14.585 10.811 74.826 1.000 56.821 271 SER A CA 1
ATOM 2020 C C . SER A 1 271 ? 13.909 10.644 76.191 1.000 55.149 271 SER A C 1
ATOM 2021 O O . SER A 1 271 ? 14.297 9.780 76.966 1.000 56.763 271 SER A O 1
ATOM 2024 N N . ARG A 1 272 ? 12.896 11.462 76.505 1.000 52.356 272 ARG A N 1
ATOM 2025 C CA . ARG A 1 272 ? 12.248 11.383 77.797 1.000 50.446 272 ARG A CA 1
ATOM 2026 C C . ARG A 1 272 ? 11.256 10.226 77.802 1.000 44.529 272 ARG A C 1
ATOM 2027 O O . ARG A 1 272 ? 10.789 9.856 78.872 1.000 42.320 272 ARG A O 1
ATOM 2035 N N . VAL A 1 273 ? 10.958 9.648 76.635 1.000 38.922 273 VAL A N 1
ATOM 2036 C CA . VAL A 1 273 ? 10.010 8.559 76.545 1.000 36.006 273 VAL A CA 1
ATOM 2037 C C . VAL A 1 273 ? 10.737 7.282 76.144 1.000 35.069 273 VAL A C 1
ATOM 2038 O O . VAL A 1 273 ? 11.269 7.219 75.047 1.000 35.721 273 VAL A O 1
ATOM 2042 N N . SER A 1 274 ? 10.720 6.277 77.029 1.000 33.680 274 SER A N 1
ATOM 2043 C CA . SER A 1 274 ? 11.290 4.966 76.773 1.000 31.042 274 SER A CA 1
ATOM 2044 C C . SER A 1 274 ? 10.168 3.944 76.626 1.000 29.117 274 SER A C 1
ATOM 2045 O O . SER A 1 274 ? 9.050 4.140 77.114 1.000 27.720 274 SER A O 1
ATOM 2048 N N . PRO A 1 275 ? 10.441 2.794 75.970 1.000 28.017 275 PRO A N 1
ATOM 2049 C CA . PRO A 1 275 ? 9.449 1.716 75.892 1.000 26.536 275 PRO A CA 1
ATOM 2050 C C . PRO A 1 275 ? 9.121 1.180 77.286 1.000 25.876 275 PRO A C 1
ATOM 2051 O O . PRO A 1 275 ? 7.970 0.847 77.546 1.000 24.266 275 PRO A O 1
ATOM 2055 N N . GLU A 1 276 ? 10.129 1.146 78.178 1.000 26.673 276 GLU A N 1
ATOM 2056 C CA A GLU A 1 276 ? 9.932 0.682 79.544 0.500 27.652 276 GLU A CA 1
ATOM 2057 C CA B GLU A 1 276 ? 9.914 0.674 79.539 0.500 27.415 276 GLU A CA 1
ATOM 2058 C C . GLU A 1 276 ? 8.832 1.515 80.217 1.000 27.918 276 GLU A C 1
ATOM 2059 O O . GLU A 1 276 ? 7.966 0.979 80.931 1.000 27.470 276 GLU A O 1
ATOM 2070 N N . LYS A 1 277 ? 8.860 2.828 79.959 1.000 28.391 277 LYS A N 1
ATOM 2071 C CA . LYS A 1 277 ? 7.905 3.747 80.561 1.000 29.003 277 LYS A CA 1
ATOM 2072 C C . LYS A 1 277 ? 6.517 3.587 79.939 1.000 28.559 277 LYS A C 1
ATOM 2073 O O . LYS A 1 277 ? 5.500 3.641 80.635 1.000 28.434 277 LYS A O 1
ATOM 2079 N N . LEU A 1 278 ? 6.478 3.437 78.615 1.000 28.233 278 LEU A N 1
ATOM 2080 C CA . LEU A 1 278 ? 5.224 3.216 77.915 1.000 28.185 278 LEU A CA 1
ATOM 2081 C C . LEU A 1 278 ? 4.555 1.963 78.470 1.000 28.433 278 LEU A C 1
ATOM 2082 O O . LEU A 1 278 ? 3.361 1.957 78.717 1.000 28.958 278 LEU A O 1
ATOM 2087 N N . LEU A 1 279 ? 5.325 0.904 78.709 1.000 28.761 279 LEU A N 1
ATOM 2088 C CA . LEU A 1 279 ? 4.755 -0.319 79.235 1.000 28.949 279 LEU A CA 1
ATOM 2089 C C . LEU A 1 279 ? 4.243 -0.113 80.658 1.000 28.991 279 LEU A C 1
ATOM 2090 O O . LEU A 1 279 ? 3.256 -0.740 81.047 1.000 27.543 279 LEU A O 1
ATOM 2095 N N . ALA A 1 280 ? 4.915 0.756 81.429 1.000 29.962 280 ALA A N 1
ATOM 2096 C CA . ALA A 1 280 ? 4.499 1.046 82.802 1.000 30.478 280 ALA A CA 1
ATOM 2097 C C . ALA A 1 280 ? 3.143 1.764 82.814 1.000 29.917 280 ALA A C 1
ATOM 2098 O O . ALA A 1 280 ? 2.334 1.552 83.731 1.000 30.090 280 ALA A O 1
ATOM 2100 N N . VAL A 1 281 ? 2.928 2.620 81.798 1.000 28.355 281 VAL A N 1
ATOM 2101 C CA . VAL A 1 281 ? 1.675 3.322 81.620 1.000 28.229 281 VAL A CA 1
ATOM 2102 C C . VAL A 1 281 ? 0.586 2.317 81.270 1.000 27.808 281 VAL A C 1
ATOM 2103 O O . VAL A 1 281 ? -0.512 2.394 81.816 1.000 27.963 281 VAL A O 1
ATOM 2107 N N . ALA A 1 282 ? 0.881 1.380 80.366 1.000 27.606 282 ALA A N 1
ATOM 2108 C CA . ALA A 1 282 ? -0.073 0.330 80.001 1.000 28.087 282 ALA A CA 1
ATOM 2109 C C . ALA A 1 282 ? -0.479 -0.499 81.211 1.000 29.186 282 ALA A C 1
ATOM 2110 O O . ALA A 1 282 ? -1.667 -0.706 81.457 1.000 29.750 282 ALA A O 1
ATOM 2112 N N . LYS A 1 283 ? 0.517 -0.937 81.980 1.000 30.255 283 LYS A N 1
ATOM 2113 C CA . LYS A 1 283 ? 0.247 -1.673 83.199 1.000 32.274 283 LYS A CA 1
ATOM 2114 C C . LYS A 1 283 ? -0.858 -0.988 84.003 1.000 31.124 283 LYS A C 1
ATOM 2115 O O . LYS A 1 283 ? -1.793 -1.635 84.443 1.000 30.754 283 LYS A O 1
ATOM 2121 N N . GLU A 1 284 ? -0.756 0.325 84.184 1.000 31.470 284 GLU A N 1
ATOM 2122 C CA . GLU A 1 284 ? -1.688 1.054 85.027 1.000 33.222 284 GLU A CA 1
ATOM 2123 C C . GLU A 1 284 ? -3.060 1.094 84.366 1.000 31.537 284 GLU A C 1
ATOM 2124 O O . GLU A 1 284 ? -4.069 0.897 85.035 1.000 31.478 284 GLU A O 1
ATOM 2130 N N . SER A 1 285 ? -3.075 1.347 83.055 1.000 29.956 285 SER A N 1
ATOM 2131 C CA . SER A 1 285 ? -4.319 1.501 82.324 1.000 29.141 285 SER A CA 1
ATOM 2132 C C . SER A 1 285 ? -5.141 0.205 82.308 1.000 28.682 285 SER A C 1
ATOM 2133 O O . SER A 1 285 ? -6.358 0.259 82.114 1.000 29.176 285 SER A O 1
ATOM 2136 N N . PHE A 1 286 ? -4.499 -0.962 82.487 1.000 27.354 286 PHE A N 1
ATOM 2137 C CA . PHE A 1 286 ? -5.201 -2.220 82.307 1.000 26.174 286 PHE A CA 1
ATOM 2138 C C . PHE A 1 286 ? -5.782 -2.720 83.623 1.000 27.431 286 PHE A C 1
ATOM 2139 O O . PHE A 1 286 ? -6.490 -3.729 83.621 1.000 26.771 286 PHE A O 1
ATOM 2147 N N . LYS A 1 287 ? -5.500 -2.017 84.726 1.000 28.949 287 LYS A N 1
ATOM 2148 C CA . LYS A 1 287 ? -5.947 -2.476 86.031 1.000 30.289 287 LYS A CA 1
ATOM 2149 C C . LYS A 1 287 ? -7.472 -2.528 86.038 1.000 30.054 287 LYS A C 1
ATOM 2150 O O . LYS A 1 287 ? -8.126 -1.603 85.549 1.000 29.956 287 LYS A O 1
ATOM 2156 N N . PRO A 1 288 ? -8.095 -3.611 86.563 1.000 30.212 288 PRO A N 1
ATOM 2157 C CA . PRO A 1 288 ? -7.402 -4.645 87.345 1.000 30.721 288 PRO A CA 1
ATOM 2158 C C . PRO A 1 288 ? -6.706 -5.798 86.613 1.000 29.016 288 PRO A C 1
ATOM 2159 O O . PRO A 1 288 ? -6.123 -6.691 87.230 1.000 28.844 288 PRO A O 1
ATOM 2163 N N . PHE A 1 289 ? -6.757 -5.803 85.288 1.000 27.534 289 PHE A N 1
ATOM 2164 C CA . PHE A 1 289 ? -6.093 -6.859 84.540 1.000 26.073 289 PHE A CA 1
ATOM 2165 C C . PHE A 1 289 ? -4.592 -6.588 84.533 1.000 25.576 289 PHE A C 1
ATOM 2166 O O . PHE A 1 289 ? -4.159 -5.432 84.633 1.000 25.290 289 PHE A O 1
ATOM 2174 N N . SER A 1 290 ? -3.816 -7.669 84.416 1.000 25.411 290 SER A N 1
ATOM 2175 C CA . SER A 1 290 ? -2.367 -7.569 84.319 1.000 26.110 290 SER A CA 1
ATOM 2176 C C . SER A 1 290 ? -1.979 -7.251 82.877 1.000 26.507 290 SER A C 1
ATOM 2177 O O . SER A 1 290 ? -2.735 -7.537 81.947 1.000 25.791 290 SER A O 1
ATOM 2180 N N . MET A 1 291 ? -0.785 -6.675 82.702 1.000 27.511 291 MET A N 1
ATOM 2181 C CA . MET A 1 291 ? -0.233 -6.454 81.377 1.000 27.661 291 MET A CA 1
ATOM 2182 C C . MET A 1 291 ? 1.266 -6.170 81.516 1.000 29.273 291 MET A C 1
ATOM 2183 O O . MET A 1 291 ? 1.690 -5.164 82.112 1.000 31.382 291 MET A O 1
ATOM 2188 N N . GLY A 1 292 ? 2.067 -7.107 81.006 1.000 28.145 292 GLY A N 1
ATOM 2189 C CA . GLY A 1 292 ? 3.512 -6.998 81.038 1.000 28.327 292 GLY A CA 1
ATOM 2190 C C . GLY A 1 292 ? 4.046 -7.674 79.795 1.000 27.977 292 GLY A C 1
ATOM 2191 O O . GLY A 1 292 ? 3.274 -8.169 78.982 1.000 28.597 292 GLY A O 1
ATOM 2192 N N . ALA A 1 293 ? 5.357 -7.689 79.641 1.000 27.988 293 ALA A N 1
ATOM 2193 C CA . ALA A 1 293 ? 5.915 -8.296 78.455 1.000 27.594 293 ALA A CA 1
ATOM 2194 C C . ALA A 1 293 ? 6.637 -9.572 78.853 1.000 28.151 293 ALA A C 1
ATOM 2195 O O . ALA A 1 293 ? 7.329 -9.607 79.852 1.000 28.610 293 ALA A O 1
ATOM 2197 N N . LYS A 1 294 ? 6.499 -10.615 78.048 1.000 28.586 294 LYS A N 1
ATOM 2198 C CA . LYS A 1 294 ? 7.221 -11.847 78.314 1.000 30.440 294 LYS A CA 1
ATOM 2199 C C . LYS A 1 294 ? 8.717 -11.693 78.016 1.000 31.312 294 LYS A C 1
ATOM 2200 O O . LYS A 1 294 ? 9.531 -12.351 78.655 1.000 31.338 294 LYS A O 1
ATOM 2206 N N . ASN A 1 295 ? 9.095 -10.856 77.051 1.000 31.841 295 ASN A N 1
ATOM 2207 C CA . ASN A 1 295 ? 10.478 -10.887 76.609 1.000 34.604 295 ASN A CA 1
ATOM 2208 C C . ASN A 1 295 ? 10.891 -9.562 75.954 1.000 34.627 295 ASN A C 1
ATOM 2209 O O . ASN A 1 295 ? 11.267 -9.533 74.780 1.000 34.074 295 ASN A O 1
ATOM 2214 N N . GLY A 1 296 ? 10.882 -8.467 76.724 1.000 34.361 296 GLY A N 1
ATOM 2215 C CA . GLY A 1 296 ? 11.163 -7.142 76.177 1.000 31.821 296 GLY A CA 1
ATOM 2216 C C . GLY A 1 296 ? 10.241 -6.760 75.005 1.000 29.177 296 GLY A C 1
ATOM 2217 O O . GLY A 1 296 ? 9.080 -7.172 74.899 1.000 27.782 296 GLY A O 1
ATOM 2218 N N . PHE A 1 297 ? 10.789 -5.960 74.101 1.000 27.582 297 PHE A N 1
ATOM 2219 C CA . PHE A 1 297 ? 10.005 -5.309 73.080 1.000 26.393 297 PHE A CA 1
ATOM 2220 C C . PHE A 1 297 ? 10.393 -5.880 71.729 1.000 26.868 297 PHE A C 1
ATOM 2221 O O . PHE A 1 297 ? 11.556 -5.799 71.347 1.000 26.983 297 PHE A O 1
ATOM 2229 N N . GLU A 1 298 ? 9.418 -6.409 70.990 1.000 27.220 298 GLU A N 1
ATOM 2230 C CA . GLU A 1 298 ? 9.649 -6.690 69.582 1.000 27.919 298 GLU A CA 1
ATOM 2231 C C . GLU A 1 298 ? 10.042 -5.405 68.860 1.000 27.822 298 GLU A C 1
ATOM 2232 O O . GLU A 1 298 ? 10.937 -5.430 68.015 1.000 29.556 298 GLU A O 1
ATOM 2238 N N . TRP A 1 299 ? 9.386 -4.294 69.215 1.000 26.475 299 TRP A N 1
ATOM 2239 C CA . TRP A 1 299 ? 9.613 -3.014 68.555 1.000 25.603 299 TRP A CA 1
ATOM 2240 C C . TRP A 1 299 ? 8.940 -1.886 69.335 1.000 25.061 299 TRP A C 1
ATOM 2241 O O . TRP A 1 299 ? 8.073 -2.162 70.148 1.000 24.642 299 TRP A O 1
ATOM 2252 N N . TRP A 1 300 ? 9.349 -0.638 69.096 1.000 25.124 300 TRP A N 1
ATOM 2253 C CA . TRP A 1 300 ? 8.646 0.504 69.633 1.000 25.514 300 TRP A CA 1
ATOM 2254 C C . TRP A 1 300 ? 8.966 1.772 68.850 1.000 25.740 300 TRP A C 1
ATOM 2255 O O . TRP A 1 300 ? 9.956 1.825 68.127 1.000 26.727 300 TRP A O 1
ATOM 2266 N N . THR A 1 301 ? 8.143 2.802 69.023 1.000 25.264 301 THR A N 1
ATOM 2267 C CA . THR A 1 301 ? 8.457 4.116 68.500 1.000 25.112 301 THR A CA 1
ATOM 2268 C C . THR A 1 301 ? 7.635 5.173 69.214 1.000 25.538 301 THR A C 1
ATOM 2269 O O . THR A 1 301 ? 6.739 4.869 69.972 1.000 24.427 301 THR A O 1
ATOM 2273 N N . LEU A 1 302 ? 8.018 6.423 68.965 1.000 27.983 302 LEU A N 1
ATOM 2274 C CA . LEU A 1 302 ? 7.226 7.599 69.242 1.000 28.454 302 LEU A CA 1
ATOM 2275 C C . LEU A 1 302 ? 6.612 8.070 67.940 1.000 25.775 302 LEU A C 1
ATOM 2276 O O . LEU A 1 302 ? 7.311 8.623 67.106 1.000 27.172 302 LEU A O 1
ATOM 2281 N N . TYR A 1 303 ? 5.312 7.869 67.796 1.000 23.238 303 TYR A N 1
ATOM 2282 C CA . TYR A 1 303 ? 4.641 8.234 66.575 1.000 21.682 303 TYR A CA 1
ATOM 2283 C C . TYR A 1 303 ? 4.174 9.664 66.749 1.000 22.175 303 TYR A C 1
ATOM 2284 O O . TYR A 1 303 ? 3.347 9.949 67.612 1.000 22.541 303 TYR A O 1
ATOM 2293 N N . ILE A 1 304 ? 4.734 10.574 65.947 1.000 22.384 304 ILE A N 1
ATOM 2294 C CA . ILE A 1 304 ? 4.235 11.937 65.920 1.000 22.690 304 ILE A CA 1
ATOM 2295 C C . ILE A 1 304 ? 3.502 12.133 64.596 1.000 21.781 304 ILE A C 1
ATOM 2296 O O . ILE A 1 304 ? 4.083 11.908 63.534 1.000 21.982 304 ILE A O 1
ATOM 2301 N N . ILE A 1 305 ? 2.221 12.523 64.673 1.000 21.088 305 ILE A N 1
ATOM 2302 C CA . ILE A 1 305 ? 1.297 12.345 63.563 1.000 19.975 305 ILE A CA 1
ATOM 2303 C C . ILE A 1 305 ? 0.266 13.469 63.595 1.000 20.032 305 ILE A C 1
ATOM 2304 O O . ILE A 1 305 ? -0.443 13.686 64.577 1.000 19.403 305 ILE A O 1
ATOM 2309 N N . GLY A 1 306 ? 0.180 14.159 62.466 1.000 20.277 306 GLY A N 1
ATOM 2310 C CA . GLY A 1 306 ? -0.887 15.112 62.234 1.000 21.059 306 GLY A CA 1
ATOM 2311 C C . GLY A 1 306 ? -1.679 14.701 61.005 1.000 20.766 306 GLY A C 1
ATOM 2312 O O . GLY A 1 306 ? -1.313 13.747 60.337 1.000 20.771 306 GLY A O 1
ATOM 2313 N N . GLN A 1 307 ? -2.743 15.432 60.704 1.000 21.676 307 GLN A N 1
ATOM 2314 C CA . GLN A 1 307 ? -3.566 15.142 59.549 1.000 22.011 307 GLN A CA 1
ATOM 2315 C C . GLN A 1 307 ? -3.477 16.296 58.568 1.000 22.241 307 GLN A C 1
ATOM 2316 O O . GLN A 1 307 ? -3.880 17.406 58.880 1.000 23.837 307 GLN A O 1
ATOM 2322 N N . ARG A 1 308 ? -2.993 16.012 57.367 1.000 22.244 308 ARG A N 1
ATOM 2323 C CA . ARG A 1 308 ? -2.795 17.032 56.348 1.000 22.867 308 ARG A CA 1
ATOM 2324 C C . ARG A 1 308 ? -2.852 16.407 54.962 1.000 21.451 308 ARG A C 1
ATOM 2325 O O . ARG A 1 308 ? -2.668 15.208 54.826 1.000 21.133 308 ARG A O 1
ATOM 2333 N N . VAL A 1 309 ? -3.031 17.261 53.952 1.000 20.729 309 VAL A N 1
ATOM 2334 C CA . VAL A 1 309 ? -3.098 16.848 52.563 1.000 19.711 309 VAL A CA 1
ATOM 2335 C C . VAL A 1 309 ? -2.242 17.781 51.744 1.000 20.085 309 VAL A C 1
ATOM 2336 O O . VAL A 1 309 ? -2.380 18.997 51.827 1.000 22.023 309 VAL A O 1
ATOM 2340 N N . ALA A 1 310 ? -1.471 17.212 50.843 1.000 19.685 310 ALA A N 1
ATOM 2341 C CA . ALA A 1 310 ? -0.705 18.029 49.921 1.000 19.961 310 ALA A CA 1
ATOM 2342 C C . ALA A 1 310 ? -1.655 18.817 49.028 1.000 19.722 310 ALA A C 1
ATOM 2343 O O . ALA A 1 310 ? -2.734 18.345 48.672 1.000 18.113 310 ALA A O 1
ATOM 2345 N N . SER A 1 311 ? -1.217 20.041 48.694 1.000 21.283 311 SER A N 1
ATOM 2346 C CA . SER A 1 311 ? -1.996 20.948 47.869 1.000 22.229 311 SER A CA 1
ATOM 2347 C C . SER A 1 311 ? -2.081 20.443 46.428 1.000 22.049 311 SER A C 1
ATOM 2348 O O . SER A 1 311 ? -2.980 20.852 45.714 1.000 21.264 311 SER A O 1
ATOM 2351 N N . ARG A 1 312 ? -1.154 19.553 46.028 1.000 22.887 312 ARG A N 1
ATOM 2352 C CA . ARG A 1 312 ? -1.098 18.962 44.697 1.000 23.848 312 ARG A CA 1
ATOM 2353 C C . ARG A 1 312 ? -0.507 17.564 44.821 1.000 21.956 312 ARG A C 1
ATOM 2354 O O . ARG A 1 312 ? 0.387 17.390 45.627 1.000 22.550 312 ARG A O 1
ATOM 2362 N N . PHE A 1 313 ? -0.971 16.595 44.028 1.000 20.564 313 PHE A N 1
ATOM 2363 C CA . PHE A 1 313 ? -0.440 15.230 44.086 1.000 20.074 313 PHE A CA 1
ATOM 2364 C C . PHE A 1 313 ? 0.390 14.898 42.844 1.000 20.678 313 PHE A C 1
ATOM 2365 O O . PHE A 1 313 ? 0.886 13.773 42.719 1.000 20.078 313 PHE A O 1
ATOM 2373 N N . SER A 1 314 ? 0.518 15.872 41.932 1.000 21.063 314 SER A N 1
ATOM 2374 C CA . SER A 1 314 ? 1.475 15.766 40.855 1.000 21.137 314 SER A CA 1
ATOM 2375 C C . SER A 1 314 ? 1.873 17.152 40.374 1.000 20.727 314 SER A C 1
ATOM 2376 O O . SER A 1 314 ? 1.190 18.118 40.648 1.000 20.217 314 SER A O 1
ATOM 2379 N N . LEU A 1 315 ? 3.009 17.195 39.675 1.000 20.838 315 LEU A N 1
ATOM 2380 C CA . LEU A 1 315 ? 3.446 18.316 38.882 1.000 21.169 315 LEU A CA 1
ATOM 2381 C C . LEU A 1 315 ? 3.483 17.862 37.429 1.000 21.659 315 LEU A C 1
ATOM 2382 O O . LEU A 1 315 ? 4.245 16.967 37.087 1.000 21.512 315 LEU A O 1
ATOM 2387 N N . HIS A 1 316 ? 2.625 18.465 36.598 1.000 22.781 316 HIS A N 1
ATOM 2388 C CA . HIS A 1 316 ? 2.568 18.245 35.151 1.000 23.342 316 HIS A CA 1
ATOM 2389 C C . HIS A 1 316 ? 2.254 16.798 34.778 1.000 22.520 316 HIS A C 1
ATOM 2390 O O . HIS A 1 316 ? 2.478 16.425 33.636 1.000 22.780 316 HIS A O 1
ATOM 2397 N N . GLU A 1 317 ? 1.708 16.024 35.731 1.000 21.957 317 GLU A N 1
ATOM 2398 C CA . GLU A 1 317 ? 1.448 14.593 35.580 1.000 21.149 317 GLU A CA 1
ATOM 2399 C C . GLU A 1 317 ? 2.732 13.842 35.192 1.000 21.511 317 GLU A C 1
ATOM 2400 O O . GLU A 1 317 ? 2.665 12.818 34.515 1.000 21.298 317 GLU A O 1
ATOM 2406 N N . ARG A 1 318 ? 3.887 14.313 35.682 1.000 21.704 318 ARG A N 1
ATOM 2407 C CA . ARG A 1 318 ? 5.158 13.676 35.390 1.000 21.436 318 ARG A CA 1
ATOM 2408 C C . ARG A 1 318 ? 5.902 13.269 36.660 1.000 20.392 318 ARG A C 1
ATOM 2409 O O . ARG A 1 318 ? 6.616 12.264 36.652 1.000 20.130 318 ARG A O 1
ATOM 2417 N N . VAL A 1 319 ? 5.784 14.074 37.726 1.000 19.539 319 VAL A N 1
ATOM 2418 C CA . VAL A 1 319 ? 6.197 13.681 39.061 1.000 18.677 319 VAL A CA 1
ATOM 2419 C C . VAL A 1 319 ? 4.972 13.600 39.969 1.000 18.711 319 VAL A C 1
ATOM 2420 O O . VAL A 1 319 ? 4.257 14.587 40.118 1.000 19.562 319 VAL A O 1
ATOM 2424 N N . PHE A 1 320 ? 4.760 12.436 40.596 1.000 17.710 320 PHE A N 1
ATOM 2425 C CA . PHE A 1 320 ? 3.638 12.227 41.480 1.000 17.080 320 PHE A CA 1
ATOM 2426 C C . PHE A 1 320 ? 4.113 12.013 42.914 1.000 16.744 320 PHE A C 1
ATOM 2427 O O . PHE A 1 320 ? 5.270 11.672 43.159 1.000 16.887 320 PHE A O 1
ATOM 2435 N N . ILE A 1 321 ? 3.188 12.197 43.860 1.000 16.262 321 ILE A N 1
ATOM 2436 C CA . ILE A 1 321 ? 3.422 11.747 45.218 1.000 15.990 321 ILE A CA 1
ATOM 2437 C C . ILE A 1 321 ? 2.252 10.895 45.685 1.000 14.849 321 ILE A C 1
ATOM 2438 O O . ILE A 1 321 ? 1.163 10.955 45.137 1.000 14.316 321 ILE A O 1
ATOM 2443 N N . ALA A 1 322 ? 2.552 10.034 46.647 1.000 14.533 322 ALA A N 1
ATOM 2444 C CA . ALA A 1 322 ? 1.604 9.064 47.137 1.000 14.028 322 ALA A CA 1
ATOM 2445 C C . ALA A 1 322 ? 1.878 8.729 48.602 1.000 14.132 322 ALA A C 1
ATOM 2446 O O . ALA A 1 322 ? 3.013 8.803 49.090 1.000 13.961 322 ALA A O 1
ATOM 2448 N N . GLY A 1 323 ? 0.792 8.313 49.267 1.000 14.257 323 GLY A N 1
ATOM 2449 C CA . GLY A 1 323 ? 0.853 7.852 50.642 1.000 14.809 323 GLY A CA 1
ATOM 2450 C C . GLY A 1 323 ? 1.141 9.004 51.597 1.000 15.597 323 GLY A C 1
ATOM 2451 O O . GLY A 1 323 ? 0.700 10.107 51.343 1.000 16.450 323 GLY A O 1
ATOM 2452 N N . ASP A 1 324 ? 1.934 8.761 52.644 1.000 15.879 324 ASP A N 1
ATOM 2453 C CA . ASP A 1 324 ? 2.191 9.772 53.656 1.000 16.417 324 ASP A CA 1
ATOM 2454 C C . ASP A 1 324 ? 2.871 10.985 53.030 1.000 16.675 324 ASP A C 1
ATOM 2455 O O . ASP A 1 324 ? 2.818 12.084 53.578 1.000 17.385 324 ASP A O 1
ATOM 2460 N N . ALA A 1 325 ? 3.468 10.822 51.857 1.000 16.583 325 ALA A N 1
ATOM 2461 C CA . ALA A 1 325 ? 4.096 11.943 51.180 1.000 17.197 325 ALA A CA 1
ATOM 2462 C C . ALA A 1 325 ? 3.068 12.986 50.746 1.000 16.866 325 ALA A C 1
ATOM 2463 O O . ALA A 1 325 ? 3.442 14.147 50.520 1.000 17.216 325 ALA A O 1
ATOM 2465 N N . CYS A 1 326 ? 1.798 12.591 50.619 1.000 15.855 326 CYS A N 1
ATOM 2466 C CA . CYS A 1 326 ? 0.794 13.577 50.269 1.000 16.432 326 CYS A CA 1
ATOM 2467 C C . CYS A 1 326 ? -0.461 13.560 51.142 1.000 16.430 326 CYS A C 1
ATOM 2468 O O . CYS A 1 326 ? -1.333 14.385 50.923 1.000 16.405 326 CYS A O 1
ATOM 2471 N N . HIS A 1 327 ? -0.560 12.678 52.136 1.000 16.673 327 HIS A N 1
ATOM 2472 C CA . HIS A 1 327 ? -1.632 12.782 53.118 1.000 17.812 327 HIS A CA 1
ATOM 2473 C C . HIS A 1 327 ? -1.407 11.837 54.289 1.000 17.707 327 HIS A C 1
ATOM 2474 O O . HIS A 1 327 ? -1.027 10.693 54.093 1.000 18.043 327 HIS A O 1
ATOM 2481 N N . THR A 1 328 ? -1.676 12.348 55.496 1.000 18.380 328 THR A N 1
ATOM 2482 C CA . THR A 1 328 ? -1.474 11.613 56.732 1.000 18.953 328 THR A CA 1
ATOM 2483 C C . THR A 1 328 ? -2.782 11.561 57.511 1.000 19.075 328 THR A C 1
ATOM 2484 O O . THR A 1 328 ? -3.589 12.478 57.412 1.000 19.038 328 THR A O 1
ATOM 2488 N N . HIS A 1 329 ? -2.932 10.503 58.311 1.000 19.223 329 HIS A N 1
ATOM 2489 C CA . HIS A 1 329 ? -4.158 10.250 59.054 1.000 20.050 329 HIS A CA 1
ATOM 2490 C C . HIS A 1 329 ? -3.864 9.774 60.462 1.000 20.305 329 HIS A C 1
ATOM 2491 O O . HIS A 1 329 ? -2.911 9.030 60.680 1.000 19.008 329 HIS A O 1
ATOM 2498 N N . SER A 1 330 ? -4.711 10.193 61.411 1.000 22.472 330 SER A N 1
ATOM 2499 C CA . SER A 1 330 ? -4.473 9.830 62.798 1.000 24.436 330 SER A CA 1
ATOM 2500 C C . SER A 1 330 ? -4.716 8.330 62.951 1.000 24.676 330 SER A C 1
ATOM 2501 O O . SER A 1 330 ? -5.331 7.679 62.087 1.000 23.653 330 SER A O 1
ATOM 2504 N N . PRO A 1 331 ? -4.110 7.725 63.990 1.000 25.308 331 PRO A N 1
ATOM 2505 C CA . PRO A 1 331 ? -4.345 6.310 64.270 1.000 26.550 331 PRO A CA 1
ATOM 2506 C C . PRO A 1 331 ? -5.819 5.957 64.514 1.000 27.874 331 PRO A C 1
ATOM 2507 O O . PRO A 1 331 ? -6.277 4.883 64.114 1.000 25.599 331 PRO A O 1
ATOM 2511 N N . LYS A 1 332 ? -6.544 6.887 65.157 1.000 30.063 332 LYS A N 1
ATOM 2512 C CA . LYS A 1 332 ? -7.957 6.741 65.462 1.000 31.452 332 LYS A CA 1
ATOM 2513 C C . LYS A 1 332 ? -8.822 6.784 64.204 1.000 27.858 332 LYS A C 1
ATOM 2514 O O . LYS A 1 332 ? -9.965 6.357 64.247 1.000 25.342 332 LYS A O 1
ATOM 2520 N N . ALA A 1 333 ? -8.292 7.341 63.106 1.000 26.751 333 ALA A N 1
ATOM 2521 C CA . ALA A 1 333 ? -8.966 7.369 61.816 1.000 25.705 333 ALA A CA 1
ATOM 2522 C C . ALA A 1 333 ? -8.990 5.973 61.178 1.000 24.466 333 ALA A C 1
ATOM 2523 O O . ALA A 1 333 ? -9.733 5.707 60.230 1.000 23.286 333 ALA A O 1
ATOM 2525 N N . GLY A 1 334 ? -8.129 5.088 61.690 1.000 23.597 334 GLY A N 1
ATOM 2526 C CA . GLY A 1 334 ? -8.136 3.687 61.319 1.000 22.551 334 GLY A CA 1
ATOM 2527 C C . GLY A 1 334 ? -7.590 3.441 59.915 1.000 21.787 334 GLY A C 1
ATOM 2528 O O . GLY A 1 334 ? -7.898 2.394 59.360 1.000 21.854 334 GLY A O 1
ATOM 2529 N N . GLN A 1 335 ? -6.792 4.363 59.342 1.000 21.231 335 GLN A N 1
ATOM 2530 C CA . GLN A 1 335 ? -6.355 4.159 57.966 1.000 21.656 335 GLN A CA 1
ATOM 2531 C C . GLN A 1 335 ? -5.030 3.405 57.888 1.000 19.537 335 GLN A C 1
ATOM 2532 O O . GLN A 1 335 ? -4.780 2.778 56.885 1.000 19.530 335 GLN A O 1
ATOM 2538 N N . GLY A 1 336 ? -4.173 3.500 58.896 1.000 19.668 336 GLY A N 1
ATOM 2539 C CA . GLY A 1 336 ? -2.804 3.025 58.760 1.000 20.681 336 GLY A CA 1
ATOM 2540 C C . GLY A 1 336 ? -2.241 3.316 57.362 1.000 21.062 336 GLY A C 1
ATOM 2541 O O . GLY A 1 336 ? -2.316 4.451 56.894 1.000 24.421 336 GLY A O 1
ATOM 2542 N N . MET A 1 337 ? -1.755 2.294 56.650 1.000 19.876 337 MET A N 1
ATOM 2543 C CA . MET A 1 337 ? -1.087 2.522 55.369 1.000 19.876 337 MET A CA 1
ATOM 2544 C C . MET A 1 337 ? -2.034 2.154 54.223 1.000 17.785 337 MET A C 1
ATOM 2545 O O . MET A 1 337 ? -1.623 2.066 53.061 1.000 18.198 337 MET A O 1
ATOM 2550 N N . ASN A 1 338 ? -3.318 1.953 54.537 1.000 15.561 338 ASN A N 1
ATOM 2551 C CA . ASN A 1 338 ? -4.266 1.431 53.571 1.000 14.301 338 ASN A CA 1
ATOM 2552 C C . ASN A 1 338 ? -4.582 2.406 52.437 1.000 14.809 338 ASN A C 1
ATOM 2553 O O . ASN A 1 338 ? -4.666 1.986 51.284 1.000 14.584 338 ASN A O 1
ATOM 2558 N N . ALA A 1 339 ? -4.801 3.690 52.750 1.000 15.806 339 ALA A N 1
ATOM 2559 C CA . ALA A 1 339 ? -5.043 4.684 51.711 1.000 15.282 339 ALA A CA 1
ATOM 2560 C C . ALA A 1 339 ? -3.760 4.898 50.911 1.000 15.407 339 ALA A C 1
ATOM 2561 O O . ALA A 1 339 ? -3.837 5.133 49.719 1.000 16.114 339 ALA A O 1
ATOM 2563 N N . SER A 1 340 ? -2.591 4.809 51.554 1.000 15.437 340 SER A N 1
ATOM 2564 C CA . SER A 1 340 ? -1.326 4.847 50.843 1.000 16.116 340 SER A CA 1
ATOM 2565 C C . SER A 1 340 ? -1.268 3.765 49.762 1.000 16.086 340 SER A C 1
ATOM 2566 O O . SER A 1 340 ? -1.012 4.066 48.610 1.000 15.723 340 SER A O 1
ATOM 2569 N N . MET A 1 341 ? -1.533 2.500 50.108 1.000 16.553 341 MET A N 1
ATOM 2570 C CA . MET A 1 341 ? -1.476 1.428 49.126 1.000 17.256 341 MET A CA 1
ATOM 2571 C C . MET A 1 341 ? -2.532 1.593 48.017 1.000 16.461 341 MET A C 1
ATOM 2572 O O . MET A 1 341 ? -2.287 1.287 46.839 1.000 16.068 341 MET A O 1
ATOM 2577 N N . ASN A 1 342 ? -3.714 2.101 48.356 1.000 15.571 342 ASN A N 1
ATOM 2578 C CA . ASN A 1 342 ? -4.739 2.258 47.343 1.000 15.758 342 ASN A CA 1
ATOM 2579 C C . ASN A 1 342 ? -4.455 3.449 46.430 1.000 15.559 342 ASN A C 1
ATOM 2580 O O . ASN A 1 342 ? -4.991 3.492 45.324 1.000 17.009 342 ASN A O 1
ATOM 2585 N N . ASP A 1 343 ? -3.600 4.380 46.862 1.000 14.748 343 ASP A N 1
ATOM 2586 C CA . ASP A 1 343 ? -3.148 5.460 46.004 1.000 14.411 343 ASP A CA 1
ATOM 2587 C C . ASP A 1 343 ? -2.421 4.878 44.801 1.000 13.637 343 ASP A C 1
ATOM 2588 O O . ASP A 1 343 ? -2.743 5.225 43.679 1.000 13.842 343 ASP A O 1
ATOM 2593 N N . THR A 1 344 ? -1.425 4.010 45.022 1.000 13.601 344 THR A N 1
ATOM 2594 C CA . THR A 1 344 ? -0.586 3.532 43.925 1.000 13.232 344 THR A CA 1
ATOM 2595 C C . THR A 1 344 ? -1.274 2.427 43.115 1.000 13.619 344 THR A C 1
ATOM 2596 O O . THR A 1 344 ? -0.981 2.253 41.926 1.000 14.974 344 THR A O 1
ATOM 2600 N N . HIS A 1 345 ? -2.251 1.730 43.701 1.000 13.555 345 HIS A N 1
ATOM 2601 C CA . HIS A 1 345 ? -3.096 0.820 42.929 1.000 13.309 345 HIS A CA 1
ATOM 2602 C C . HIS A 1 345 ? -3.928 1.597 41.909 1.000 13.500 345 HIS A C 1
ATOM 2603 O O . HIS A 1 345 ? -4.214 1.103 40.820 1.000 13.747 345 HIS A O 1
ATOM 2610 N N . ASN A 1 346 ? -4.284 2.826 42.273 1.000 13.636 346 ASN A N 1
ATOM 2611 C CA . ASN A 1 346 ? -4.963 3.754 41.387 1.000 14.183 346 ASN A CA 1
ATOM 2612 C C . ASN A 1 346 ? -4.000 4.247 40.295 1.000 15.121 346 ASN A C 1
ATOM 2613 O O . ASN A 1 346 ? -4.383 4.344 39.134 1.000 15.776 346 ASN A O 1
ATOM 2618 N N . LEU A 1 347 ? -2.754 4.554 40.659 1.000 16.088 347 LEU A N 1
ATOM 2619 C CA . LEU A 1 347 ? -1.837 5.244 39.758 1.000 18.199 347 LEU A CA 1
ATOM 2620 C C . LEU A 1 347 ? -1.266 4.306 38.673 1.000 19.225 347 LEU A C 1
ATOM 2621 O O . LEU A 1 347 ? -1.169 4.704 37.501 1.000 20.181 347 LEU A O 1
ATOM 2626 N N . ALA A 1 348 ? -0.892 3.071 39.054 1.000 17.334 348 ALA A N 1
ATOM 2627 C CA . ALA A 1 348 ? 0.011 2.282 38.233 1.000 17.134 348 ALA A CA 1
ATOM 2628 C C . ALA A 1 348 ? -0.616 1.874 36.895 1.000 16.303 348 ALA A C 1
ATOM 2629 O O . ALA A 1 348 ? -0.000 2.019 35.844 1.000 15.587 348 ALA A O 1
ATOM 2631 N N . TRP A 1 349 ? -1.845 1.355 36.930 1.000 16.003 349 TRP A N 1
ATOM 2632 C CA . TRP A 1 349 ? -2.506 0.979 35.690 1.000 15.762 349 TRP A CA 1
ATOM 2633 C C . TRP A 1 349 ? -2.600 2.187 34.764 1.000 15.027 349 TRP A C 1
ATOM 2634 O O . TRP A 1 349 ? -2.502 2.049 33.552 1.000 14.781 349 TRP A O 1
ATOM 2645 N N . LYS A 1 350 ? -2.758 3.376 35.346 1.000 14.582 350 LYS A N 1
ATOM 2646 C CA . LYS A 1 350 ? -2.888 4.587 34.560 1.000 15.148 350 LYS A CA 1
ATOM 2647 C C . LYS A 1 350 ? -1.549 4.957 33.928 1.000 15.626 350 LYS A C 1
ATOM 2648 O O . LYS A 1 350 ? -1.505 5.268 32.734 1.000 16.439 350 LYS A O 1
ATOM 2654 N N . LEU A 1 351 ? -0.455 4.868 34.692 1.000 15.626 351 LEU A N 1
ATOM 2655 C CA . LEU A 1 351 ? 0.883 5.050 34.123 1.000 16.225 351 LEU A CA 1
ATOM 2656 C C . LEU A 1 351 ? 1.123 4.019 33.016 1.000 17.205 351 LEU A C 1
ATOM 2657 O O . LEU A 1 351 ? 1.594 4.348 31.915 1.000 18.517 351 LEU A O 1
ATOM 2662 N N . THR A 1 352 ? 0.767 2.767 33.331 1.000 16.552 352 THR A N 1
ATOM 2663 C CA . THR A 1 352 ? 0.950 1.666 32.407 1.000 16.317 352 THR A CA 1
ATOM 2664 C C . THR A 1 352 ? 0.295 1.998 31.067 1.000 16.830 352 THR A C 1
ATOM 2665 O O . THR A 1 352 ? 0.909 1.864 30.014 1.000 18.186 352 THR A O 1
ATOM 2669 N N . HIS A 1 353 ? -0.977 2.392 31.104 1.000 16.221 353 HIS A N 1
ATOM 2670 C CA . HIS A 1 353 ? -1.721 2.668 29.883 1.000 16.157 353 HIS A CA 1
ATOM 2671 C C . HIS A 1 353 ? -1.096 3.809 29.070 1.000 16.229 353 HIS A C 1
ATOM 2672 O O . HIS A 1 353 ? -1.045 3.737 27.839 1.000 15.798 353 HIS A O 1
ATOM 2679 N N . VAL A 1 354 ? -0.623 4.857 29.752 1.000 16.253 354 VAL A N 1
ATOM 2680 C CA . VAL A 1 354 ? -0.009 5.971 29.041 1.000 16.655 354 VAL A CA 1
ATOM 2681 C C . VAL A 1 354 ? 1.242 5.482 28.311 1.000 16.283 354 VAL A C 1
ATOM 2682 O O . VAL A 1 354 ? 1.441 5.835 27.162 1.000 16.571 354 VAL A O 1
ATOM 2686 N N . LEU A 1 355 ? 2.047 4.647 28.975 1.000 15.816 355 LEU A N 1
ATOM 2687 C CA . LEU A 1 355 ? 3.308 4.180 28.423 1.000 16.238 355 LEU A CA 1
ATOM 2688 C C . LEU A 1 355 ? 3.068 3.231 27.264 1.000 16.572 355 LEU A C 1
ATOM 2689 O O . LEU A 1 355 ? 3.818 3.246 26.306 1.000 17.576 355 LEU A O 1
ATOM 2694 N N . ARG A 1 356 ? 2.040 2.402 27.352 1.000 16.450 356 ARG A N 1
ATOM 2695 C CA . ARG A 1 356 ? 1.712 1.494 26.265 1.000 17.414 356 ARG A CA 1
ATOM 2696 C C . ARG A 1 356 ? 1.063 2.240 25.094 1.000 18.866 356 ARG A C 1
ATOM 2697 O O . ARG A 1 356 ? 0.798 1.617 24.067 1.000 19.339 356 ARG A O 1
ATOM 2705 N N . GLY A 1 357 ? 0.791 3.553 25.239 1.000 19.622 357 GLY A N 1
ATOM 2706 C CA . GLY A 1 357 ? 0.133 4.319 24.199 1.000 20.079 357 GLY A CA 1
ATOM 2707 C C . GLY A 1 357 ? -1.366 4.032 24.099 1.000 20.953 357 GLY A C 1
ATOM 2708 O O . GLY A 1 357 ? -2.001 4.413 23.111 1.000 22.852 357 GLY A O 1
ATOM 2709 N N . TRP A 1 358 ? -1.941 3.377 25.122 1.000 21.240 358 TRP A N 1
ATOM 2710 C CA . TRP A 1 358 ? -3.357 3.021 25.126 1.000 21.547 358 TRP A CA 1
ATOM 2711 C C . TRP A 1 358 ? -4.205 4.191 25.610 1.000 23.051 358 TRP A C 1
ATOM 2712 O O . TRP A 1 358 ? -5.373 4.286 25.256 1.000 23.121 358 TRP A O 1
ATOM 2723 N N . ALA A 1 359 ? -3.634 5.045 26.457 1.000 24.591 359 ALA A N 1
ATOM 2724 C CA . ALA A 1 359 ? -4.376 6.177 26.973 1.000 26.694 359 ALA A CA 1
ATOM 2725 C C . ALA A 1 359 ? -3.582 7.458 26.752 1.000 27.617 359 ALA A C 1
ATOM 2726 O O . ALA A 1 359 ? -2.336 7.459 26.799 1.000 29.210 359 ALA A O 1
ATOM 2728 N N . ASP A 1 360 ? -4.356 8.531 26.541 1.000 25.654 360 ASP A N 1
ATOM 2729 C CA . ASP A 1 360 ? -3.816 9.868 26.490 1.000 25.026 360 ASP A CA 1
ATOM 2730 C C . ASP A 1 360 ? -3.226 10.201 27.854 1.000 24.665 360 ASP A C 1
ATOM 2731 O O . ASP A 1 360 ? -3.756 9.736 28.869 1.000 24.851 360 ASP A O 1
ATOM 2736 N N . ILE A 1 361 ? -2.184 11.051 27.864 1.000 23.995 361 ILE A N 1
ATOM 2737 C CA . ILE A 1 361 ? -1.435 11.330 29.081 1.000 22.591 361 ILE A CA 1
ATOM 2738 C C . ILE A 1 361 ? -2.331 12.008 30.119 1.000 21.831 361 ILE A C 1
ATOM 2739 O O . ILE A 1 361 ? -2.077 11.898 31.322 1.000 19.850 361 ILE A O 1
ATOM 2744 N N . SER A 1 362 ? -3.384 12.688 29.642 1.000 21.971 362 SER A N 1
ATOM 2745 C CA . SER A 1 362 ? -4.269 13.469 30.501 1.000 21.623 362 SER A CA 1
ATOM 2746 C C . SER A 1 362 ? -5.052 12.591 31.473 1.000 20.533 362 SER A C 1
ATOM 2747 O O . SER A 1 362 ? -5.664 13.081 32.420 1.000 20.464 362 SER A O 1
ATOM 2750 N N . VAL A 1 363 ? -5.077 11.282 31.226 1.000 19.360 363 VAL A N 1
ATOM 2751 C CA . VAL A 1 363 ? -5.828 10.405 32.088 1.000 17.734 363 VAL A CA 1
ATOM 2752 C C . VAL A 1 363 ? -5.199 10.436 33.477 1.000 17.413 363 VAL A C 1
ATOM 2753 O O . VAL A 1 363 ? -5.870 10.166 34.458 1.000 18.540 363 VAL A O 1
ATOM 2757 N N . LEU A 1 364 ? -3.906 10.748 33.573 1.000 17.446 364 LEU A N 1
ATOM 2758 C CA . LEU A 1 364 ? -3.187 10.754 34.836 1.000 17.478 364 LEU A CA 1
ATOM 2759 C C . LEU A 1 364 ? -3.685 11.878 35.743 1.000 18.284 364 LEU A C 1
ATOM 2760 O O . LEU A 1 364 ? -3.477 11.847 36.953 1.000 18.397 364 LEU A O 1
ATOM 2765 N N . LYS A 1 365 ? -4.390 12.859 35.182 1.000 19.432 365 LYS A N 1
ATOM 2766 C CA . LYS A 1 365 ? -5.025 13.875 36.008 1.000 20.395 365 LYS A CA 1
ATOM 2767 C C . LYS A 1 365 ? -6.050 13.235 36.942 1.000 19.234 365 LYS A C 1
ATOM 2768 O O . LYS A 1 365 ? -6.351 13.798 37.994 1.000 20.329 365 LYS A O 1
ATOM 2774 N N . THR A 1 366 ? -6.601 12.078 36.561 1.000 17.358 366 THR A N 1
ATOM 2775 C CA . THR A 1 366 ? -7.592 11.416 37.385 1.000 16.085 366 THR A CA 1
ATOM 2776 C C . THR A 1 366 ? -7.000 10.916 38.698 1.000 15.690 366 THR A C 1
ATOM 2777 O O . THR A 1 366 ? -7.741 10.712 39.655 1.000 15.375 366 THR A O 1
ATOM 2781 N N . TYR A 1 367 ? -5.686 10.707 38.757 1.000 16.218 367 TYR A N 1
ATOM 2782 C CA . TYR A 1 367 ? -5.056 10.264 39.998 1.000 16.724 367 TYR A CA 1
ATOM 2783 C C . TYR A 1 367 ? -5.270 11.279 41.110 1.000 17.546 367 TYR A C 1
ATOM 2784 O O . TYR A 1 367 ? -5.803 10.950 42.168 1.000 17.873 367 TYR A O 1
ATOM 2793 N N . GLU A 1 368 ? -4.839 12.523 40.859 1.000 19.201 368 GLU A N 1
ATOM 2794 C CA . GLU A 1 368 ? -5.015 13.592 41.832 1.000 19.659 368 GLU A CA 1
ATOM 2795 C C . GLU A 1 368 ? -6.501 13.772 42.120 1.000 18.998 368 GLU A C 1
ATOM 2796 O O . GLU A 1 368 ? -6.895 13.809 43.264 1.000 19.301 368 GLU A O 1
ATOM 2802 N N . PHE A 1 369 ? -7.320 13.842 41.078 1.000 19.013 369 PHE A N 1
ATOM 2803 C CA . PHE A 1 369 ? -8.743 14.097 41.209 1.000 19.740 369 PHE A CA 1
ATOM 2804 C C . PHE A 1 369 ? -9.397 13.092 42.161 1.000 20.204 369 PHE A C 1
ATOM 2805 O O . PHE A 1 369 ? -10.222 13.462 42.997 1.000 22.157 369 PHE A O 1
ATOM 2813 N N . GLU A 1 370 ? -9.039 11.815 42.003 1.000 19.294 370 GLU A N 1
ATOM 2814 C CA . GLU A 1 370 ? -9.657 10.719 42.737 1.000 18.044 370 GLU A CA 1
ATOM 2815 C C . GLU A 1 370 ? -9.078 10.619 44.143 1.000 17.670 370 GLU A C 1
ATOM 2816 O O . GLU A 1 370 ? -9.838 10.618 45.107 1.000 17.601 370 GLU A O 1
ATOM 2822 N N . ARG A 1 371 ? -7.744 10.559 44.248 1.000 18.045 371 ARG A N 1
ATOM 2823 C CA . ARG A 1 371 ? -7.077 10.191 45.492 1.000 18.545 371 ARG A CA 1
ATOM 2824 C C . ARG A 1 371 ? -6.917 11.362 46.450 1.000 19.502 371 ARG A C 1
ATOM 2825 O O . ARG A 1 371 ? -6.893 11.153 47.661 1.000 19.943 371 ARG A O 1
ATOM 2833 N N . ARG A 1 372 ? -6.768 12.572 45.922 1.000 21.087 372 ARG A N 1
ATOM 2834 C CA . ARG A 1 372 ? -6.657 13.746 46.777 1.000 22.009 372 ARG A CA 1
ATOM 2835 C C . ARG A 1 372 ? -8.005 14.082 47.399 1.000 22.616 372 ARG A C 1
ATOM 2836 O O . ARG A 1 372 ? -8.026 14.523 48.531 1.000 21.251 372 ARG A O 1
ATOM 2844 N N . LYS A 1 373 ? -9.100 13.878 46.652 1.000 24.237 373 LYS A N 1
ATOM 2845 C CA . LYS A 1 373 ? -10.439 14.110 47.157 1.000 28.289 373 LYS A CA 1
ATOM 2846 C C . LYS A 1 373 ? -10.724 13.120 48.284 1.000 27.261 373 LYS A C 1
ATOM 2847 O O . LYS A 1 373 ? -11.284 13.517 49.315 1.000 26.510 373 LYS A O 1
ATOM 2853 N N . TYR A 1 374 ? -10.330 11.851 48.078 1.000 23.570 374 TYR A N 1
ATOM 2854 C CA . TYR A 1 374 ? -10.560 10.846 49.097 1.000 22.363 374 TYR A CA 1
ATOM 2855 C C . TYR A 1 374 ? -9.827 11.246 50.382 1.000 22.591 374 TYR A C 1
ATOM 2856 O O . TYR A 1 374 ? -10.388 11.151 51.472 1.000 25.891 374 TYR A O 1
ATOM 2865 N N . ALA A 1 375 ? -8.607 11.750 50.263 1.000 20.805 375 ALA A N 1
ATOM 2866 C CA . ALA A 1 375 ? -7.828 12.088 51.440 1.000 21.246 375 ALA A CA 1
ATOM 2867 C C . ALA A 1 375 ? -8.480 13.237 52.205 1.000 21.533 375 ALA A C 1
ATOM 2868 O O . ALA A 1 375 ? -8.516 13.204 53.435 1.000 21.609 375 ALA A O 1
ATOM 2870 N N . GLN A 1 376 ? -9.010 14.224 51.461 1.000 21.489 376 GLN A N 1
ATOM 2871 C CA . GLN A 1 376 ? -9.677 15.380 52.041 1.000 21.917 376 GLN A CA 1
ATOM 2872 C C . GLN A 1 376 ? -10.956 14.933 52.741 1.000 22.126 376 GLN A C 1
ATOM 2873 O O . GLN A 1 376 ? -11.215 15.383 53.871 1.000 23.027 376 GLN A O 1
ATOM 2879 N N . ASP A 1 377 ? -11.717 14.042 52.069 1.000 21.188 377 ASP A N 1
ATOM 2880 C CA . ASP A 1 377 ? -12.959 13.499 52.612 1.000 21.148 377 ASP A CA 1
ATOM 2881 C C . ASP A 1 377 ? -12.716 12.779 53.952 1.000 21.609 377 ASP A C 1
ATOM 2882 O O . ASP A 1 377 ? -13.541 12.888 54.880 1.000 20.444 377 ASP A O 1
ATOM 2887 N N . LEU A 1 378 ? -11.583 12.053 54.055 1.000 21.209 378 LEU A N 1
ATOM 2888 C CA . LEU A 1 378 ? -11.250 11.345 55.279 1.000 21.066 378 LEU A CA 1
ATOM 2889 C C . LEU A 1 378 ? -11.063 12.303 56.440 1.000 21.644 378 LEU A C 1
ATOM 2890 O O . LEU A 1 378 ? -11.575 12.080 57.539 1.000 22.161 378 LEU A O 1
ATOM 2895 N N . ILE A 1 379 ? -10.289 13.353 56.186 1.000 22.235 379 ILE A N 1
ATOM 2896 C CA . ILE A 1 379 ? -9.884 14.266 57.237 1.000 22.390 379 ILE A CA 1
ATOM 2897 C C . ILE A 1 379 ? -11.054 15.174 57.606 1.000 23.184 379 ILE A C 1
ATOM 2898 O O . ILE A 1 379 ? -11.203 15.509 58.774 1.000 22.286 379 ILE A O 1
ATOM 2903 N N . ASP A 1 380 ? -11.895 15.538 56.617 1.000 24.779 380 ASP A N 1
ATOM 2904 C CA . ASP A 1 380 ? -13.081 16.356 56.856 1.000 26.558 380 ASP A CA 1
ATOM 2905 C C . ASP A 1 380 ? -14.053 15.608 57.742 1.000 25.902 380 ASP A C 1
ATOM 2906 O O . ASP A 1 380 ? -14.636 16.211 58.634 1.000 27.659 380 ASP A O 1
ATOM 2911 N N . PHE A 1 381 ? -14.193 14.307 57.489 1.000 25.715 381 PHE A N 1
ATOM 2912 C CA . PHE A 1 381 ? -15.016 13.427 58.309 1.000 24.651 381 PHE A CA 1
ATOM 2913 C C . PHE A 1 381 ? -14.432 13.295 59.722 1.000 26.239 381 PHE A C 1
ATOM 2914 O O . PHE A 1 381 ? -15.170 13.346 60.705 1.000 26.278 381 PHE A O 1
ATOM 2922 N N . ASP A 1 382 ? -13.111 13.107 59.838 1.000 27.332 382 ASP A N 1
ATOM 2923 C CA . ASP A 1 382 ? -12.479 12.964 61.146 1.000 27.554 382 ASP A CA 1
ATOM 2924 C C . ASP A 1 382 ? -12.650 14.237 61.985 1.000 29.167 382 ASP A C 1
ATOM 2925 O O . ASP A 1 382 ? -12.949 14.153 63.159 1.000 28.555 382 ASP A O 1
ATOM 2930 N N . LYS A 1 383 ? -12.480 15.422 61.399 1.000 31.061 383 LYS A N 1
ATOM 2931 C CA . LYS A 1 383 ? -12.634 16.657 62.151 1.000 33.672 383 LYS A CA 1
ATOM 2932 C C . LYS A 1 383 ? -14.063 16.797 62.671 1.000 32.589 383 LYS A C 1
ATOM 2933 O O . LYS A 1 383 ? -14.239 17.061 63.846 1.000 29.145 383 LYS A O 1
ATOM 2939 N N . LYS A 1 384 ? -15.065 16.618 61.797 1.000 35.906 384 LYS A N 1
ATOM 2940 C CA . LYS A 1 384 ? -16.483 16.740 62.143 1.000 40.641 384 LYS A CA 1
ATOM 2941 C C . LYS A 1 384 ? -16.915 15.708 63.201 1.000 38.309 384 LYS A C 1
ATOM 2942 O O . LYS A 1 384 ? -17.637 16.045 64.133 1.000 39.429 384 LYS A O 1
ATOM 2948 N N . PHE A 1 385 ? -16.471 14.452 63.078 1.000 34.694 385 PHE A N 1
ATOM 2949 C CA . PHE A 1 385 ? -17.195 13.370 63.709 1.000 34.031 385 PHE A CA 1
ATOM 2950 C C . PHE A 1 385 ? -16.336 12.450 64.578 1.000 31.997 385 PHE A C 1
ATOM 2951 O O . PHE A 1 385 ? -16.878 11.484 65.096 1.000 32.259 385 PHE A O 1
ATOM 2959 N N . SER A 1 386 ? -15.040 12.704 64.778 1.000 32.113 386 SER A N 1
ATOM 2960 C CA . SER A 1 386 ? -14.192 11.712 65.450 1.000 33.239 386 SER A CA 1
ATOM 2961 C C . SER A 1 386 ? -14.432 11.686 66.960 1.000 35.883 386 SER A C 1
ATOM 2962 O O . SER A 1 386 ? -14.080 10.674 67.583 1.000 41.349 386 SER A O 1
ATOM 2965 N N . LYS A 1 387 ? -14.995 12.780 67.518 1.000 34.023 387 LYS A N 1
ATOM 2966 C CA . LYS A 1 387 ? -15.441 12.888 68.911 1.000 34.020 387 LYS A CA 1
ATOM 2967 C C . LYS A 1 387 ? -16.399 11.754 69.291 1.000 33.031 387 LYS A C 1
ATOM 2968 O O . LYS A 1 387 ? -16.487 11.356 70.439 1.000 32.792 387 LYS A O 1
ATOM 2974 N N . LEU A 1 388 ? -17.131 11.220 68.313 1.000 33.544 388 LEU A N 1
ATOM 2975 C CA . LEU A 1 388 ? -18.112 10.176 68.543 1.000 32.952 388 LEU A CA 1
ATOM 2976 C C . LEU A 1 388 ? -17.452 8.815 68.754 1.000 32.502 388 LEU A C 1
ATOM 2977 O O . LEU A 1 388 ? -18.132 7.907 69.203 1.000 33.385 388 LEU A O 1
ATOM 2982 N N . PHE A 1 389 ? -16.178 8.630 68.374 1.000 33.261 389 PHE A N 1
ATOM 2983 C CA . PHE A 1 389 ? -15.630 7.291 68.146 1.000 32.171 389 PHE A CA 1
ATOM 2984 C C . PHE A 1 389 ? -14.330 7.073 68.909 1.000 31.733 389 PHE A C 1
ATOM 2985 O O . PHE A 1 389 ? -13.494 6.317 68.443 1.000 30.828 389 PHE A O 1
ATOM 2993 N N . SER A 1 390 ? -14.156 7.706 70.074 1.000 33.258 390 SER A N 1
ATOM 2994 C CA . SER A 1 390 ? -13.049 7.377 70.972 1.000 35.808 390 SER A CA 1
ATOM 2995 C C . SER A 1 390 ? -13.234 5.995 71.624 1.000 38.157 390 SER A C 1
ATOM 2996 O O . SER A 1 390 ? -12.284 5.401 72.133 1.000 36.674 390 SER A O 1
ATOM 2999 N N . GLY A 1 391 ? -14.485 5.498 71.598 1.000 38.912 391 GLY A N 1
ATOM 3000 C CA . GLY A 1 391 ? -14.848 4.196 72.117 1.000 38.979 391 GLY A CA 1
ATOM 3001 C C . GLY A 1 391 ? -15.472 4.306 73.501 1.000 43.235 391 GLY A C 1
ATOM 3002 O O . GLY A 1 391 ? -15.500 3.314 74.207 1.000 45.182 391 GLY A O 1
ATOM 3003 N N . LYS A 1 392 ? -15.883 5.522 73.891 1.000 44.988 392 LYS A N 1
ATOM 3004 C CA . LYS A 1 392 ? -16.665 5.753 75.095 1.000 46.361 392 LYS A CA 1
ATOM 3005 C C . LYS A 1 392 ? -18.109 5.435 74.756 1.000 42.689 392 LYS A C 1
ATOM 3006 O O . LYS A 1 392 ? -18.539 5.696 73.638 1.000 36.713 392 LYS A O 1
ATOM 3012 N N . PRO A 1 393 ? -18.890 4.848 75.702 1.000 41.196 393 PRO A N 1
ATOM 3013 C CA . PRO A 1 393 ? -20.227 4.364 75.358 1.000 39.719 393 PRO A CA 1
ATOM 3014 C C . PRO A 1 393 ? -21.177 5.559 75.272 1.000 39.873 393 PRO A C 1
ATOM 3015 O O . PRO A 1 393 ? -20.976 6.550 75.978 1.000 39.261 393 PRO A O 1
ATOM 3019 N N . ARG A 1 394 ? -22.204 5.472 74.418 1.000 38.817 394 ARG A N 1
ATOM 3020 C CA . ARG A 1 394 ? -23.232 6.501 74.405 1.000 39.900 394 ARG A CA 1
ATOM 3021 C C . ARG A 1 394 ? -24.171 6.287 75.587 1.000 40.539 394 ARG A C 1
ATOM 3022 O O . ARG A 1 394 ? -24.984 5.385 75.573 1.000 39.761 394 ARG A O 1
ATOM 3030 N N . THR A 1 395 ? -24.028 7.141 76.605 1.000 42.979 395 THR A N 1
ATOM 3031 C CA . THR A 1 395 ? -24.758 7.048 77.860 1.000 44.877 395 THR A CA 1
ATOM 3032 C C . THR A 1 395 ? -25.950 8.000 77.884 1.000 45.808 395 THR A C 1
ATOM 3033 O O . THR A 1 395 ? -26.987 7.671 78.460 1.000 45.037 395 THR A O 1
ATOM 3037 N N . GLU A 1 396 ? -25.784 9.177 77.265 1.000 46.170 396 GLU A N 1
ATOM 3038 C CA . GLU A 1 396 ? -26.639 10.333 77.499 1.000 46.666 396 GLU A CA 1
ATOM 3039 C C . GLU A 1 396 ? -27.659 10.504 76.377 1.000 43.223 396 GLU A C 1
ATOM 3040 O O . GLU A 1 396 ? -27.549 9.909 75.308 1.000 40.399 396 GLU A O 1
ATOM 3046 N N . ASP A 1 397 ? -28.649 11.346 76.668 1.000 45.016 397 ASP A N 1
ATOM 3047 C CA . ASP A 1 397 ? -29.516 11.962 75.676 1.000 45.908 397 ASP A CA 1
ATOM 3048 C C . ASP A 1 397 ? -28.675 12.864 74.755 1.000 46.918 397 ASP A C 1
ATOM 3049 O O . ASP A 1 397 ? -28.002 13.776 75.236 1.000 47.465 397 ASP A O 1
ATOM 3054 N N . ASN A 1 398 ? -28.702 12.596 73.443 1.000 45.716 398 ASN A N 1
ATOM 3055 C CA . ASN A 1 398 ? -28.219 13.533 72.432 1.000 49.657 398 ASN A CA 1
ATOM 3056 C C . ASN A 1 398 ? -26.774 13.897 72.732 1.000 49.239 398 ASN A C 1
ATOM 3057 O O . ASN A 1 398 ? -26.411 15.067 72.695 1.000 50.395 398 ASN A O 1
ATOM 3062 N N . GLN A 1 399 ? -25.976 12.857 72.998 1.000 49.731 399 GLN A N 1
ATOM 3063 C CA . GLN A 1 399 ? -24.589 12.976 73.424 1.000 49.915 399 GLN A CA 1
ATOM 3064 C C . GLN A 1 399 ? -23.692 13.487 72.293 1.000 45.752 399 GLN A C 1
ATOM 3065 O O . GLN A 1 399 ? -23.832 13.060 71.149 1.000 41.756 399 GLN A O 1
ATOM 3071 N N . ASP A 1 400 ? -22.749 14.372 72.674 1.000 45.882 400 ASP A N 1
ATOM 3072 C CA . ASP A 1 400 ? -21.792 15.024 71.785 1.000 45.291 400 ASP A CA 1
ATOM 3073 C C . ASP A 1 400 ? -22.531 15.900 70.763 1.000 45.025 400 ASP A C 1
ATOM 3074 O O . ASP A 1 400 ? -21.991 16.219 69.701 1.000 46.530 400 ASP A O 1
ATOM 3079 N N . GLY A 1 401 ? -23.765 16.304 71.116 1.000 45.154 401 GLY A N 1
ATOM 3080 C CA . GLY A 1 401 ? -24.599 17.144 70.274 1.000 45.926 401 GLY A CA 1
ATOM 3081 C C . GLY A 1 401 ? -25.050 16.455 68.983 1.000 44.256 401 GLY A C 1
ATOM 3082 O O . GLY A 1 401 ? -25.148 17.109 67.952 1.000 43.822 401 GLY A O 1
ATOM 3083 N N . VAL A 1 402 ? -25.345 15.149 69.033 1.000 42.748 402 VAL A N 1
ATOM 3084 C CA . VAL A 1 402 ? -25.935 14.475 67.884 1.000 41.747 402 VAL A CA 1
ATOM 3085 C C . VAL A 1 402 ? -26.952 13.455 68.386 1.000 44.068 402 VAL A C 1
ATOM 3086 O O . VAL A 1 402 ? -26.755 12.818 69.430 1.000 45.244 402 VAL A O 1
ATOM 3090 N N . SER A 1 403 ? -28.022 13.279 67.597 1.000 45.219 403 SER A N 1
ATOM 3091 C CA . SER A 1 403 ? -29.115 12.376 67.925 1.000 46.807 403 SER A CA 1
ATOM 3092 C C . SER A 1 403 ? -28.718 10.931 67.671 1.000 46.500 403 SER A C 1
ATOM 3093 O O . SER A 1 403 ? -27.648 10.691 67.117 1.000 50.448 403 SER A O 1
ATOM 3096 N N . HIS A 1 404 ? -29.588 9.983 68.052 1.000 47.609 404 HIS A N 1
ATOM 3097 C CA . HIS A 1 404 ? -29.324 8.576 67.781 1.000 50.960 404 HIS A CA 1
ATOM 3098 C C . HIS A 1 404 ? -29.242 8.340 66.266 1.000 56.056 404 HIS A C 1
ATOM 3099 O O . HIS A 1 404 ? -28.378 7.603 65.793 1.000 53.483 404 HIS A O 1
ATOM 3106 N N . GLU A 1 405 ? -30.146 8.977 65.508 1.000 62.737 405 GLU A N 1
ATOM 3107 C CA . GLU A 1 405 ? -30.259 8.783 64.067 1.000 62.956 405 GLU A CA 1
ATOM 3108 C C . GLU A 1 405 ? -28.973 9.266 63.377 1.000 55.525 405 GLU A C 1
ATOM 3109 O O . GLU A 1 405 ? -28.414 8.578 62.527 1.000 53.385 405 GLU A O 1
ATOM 3115 N N . GLU A 1 406 ? -28.502 10.450 63.772 1.000 49.552 406 GLU A N 1
ATOM 3116 C CA . GLU A 1 406 ? -27.311 11.074 63.214 1.000 45.346 406 GLU A CA 1
ATOM 3117 C C . GLU A 1 406 ? -26.066 10.292 63.626 1.000 41.075 406 GLU A C 1
ATOM 3118 O O . GLU A 1 406 ? -25.132 10.190 62.836 1.000 38.702 406 GLU A O 1
ATOM 3124 N N . PHE A 1 407 ? -26.036 9.764 64.861 1.000 38.606 407 PHE A N 1
ATOM 3125 C CA . PHE A 1 407 ? -24.926 8.933 65.316 1.000 37.797 407 PHE A CA 1
ATOM 3126 C C . PHE A 1 407 ? -24.795 7.681 64.451 1.000 36.851 407 PHE A C 1
ATOM 3127 O O . PHE A 1 407 ? -23.695 7.297 64.077 1.000 35.230 407 PHE A O 1
ATOM 3135 N N . LEU A 1 408 ? -25.930 7.036 64.167 1.000 38.858 408 LEU A N 1
ATOM 3136 C CA . LEU A 1 408 ? -25.954 5.777 63.447 1.000 37.696 408 LEU A CA 1
ATOM 3137 C C . LEU A 1 408 ? -25.482 6.009 62.018 1.000 37.730 408 LEU A C 1
ATOM 3138 O O . LEU A 1 408 ? -24.797 5.151 61.472 1.000 34.933 408 LEU A O 1
ATOM 3143 N N . GLU A 1 409 ? -25.849 7.158 61.433 1.000 38.407 409 GLU A N 1
ATOM 3144 C CA . GLU A 1 409 ? -25.455 7.503 60.072 1.000 40.805 409 GLU A CA 1
ATOM 3145 C C . GLU A 1 409 ? -23.941 7.755 60.004 1.000 36.767 409 GLU A C 1
ATOM 3146 O O . GLU A 1 409 ? -23.279 7.328 59.049 1.000 34.167 409 GLU A O 1
ATOM 3152 N N . ALA A 1 410 ? -23.405 8.442 61.028 1.000 32.860 410 ALA A N 1
ATOM 3153 C CA . ALA A 1 410 ? -21.979 8.714 61.112 1.000 30.390 410 ALA A CA 1
ATOM 3154 C C . ALA A 1 410 ? -21.173 7.431 61.351 1.000 28.967 410 ALA A C 1
ATOM 3155 O O . ALA A 1 410 ? -20.113 7.253 60.754 1.000 29.582 410 ALA A O 1
ATOM 3157 N N . PHE A 1 411 ? -21.649 6.539 62.225 1.000 29.864 411 PHE A N 1
ATOM 3158 C CA . PHE A 1 411 ? -20.988 5.262 62.464 1.000 32.137 411 PHE A CA 1
ATOM 3159 C C . PHE A 1 411 ? -20.936 4.427 61.176 1.000 30.375 411 PHE A C 1
ATOM 3160 O O . PHE A 1 411 ? -19.990 3.682 60.955 1.000 26.732 411 PHE A O 1
ATOM 3168 N N . GLN A 1 412 ? -21.966 4.565 60.328 1.000 31.863 412 GLN A N 1
ATOM 3169 C CA . GLN A 1 412 ? -22.081 3.881 59.047 1.000 31.968 412 GLN A CA 1
ATOM 3170 C C . GLN A 1 412 ? -21.066 4.422 58.047 1.000 27.957 412 GLN A C 1
ATOM 3171 O O . GLN A 1 412 ? -20.325 3.652 57.416 1.000 23.078 412 GLN A O 1
ATOM 3177 N N . THR A 1 413 ? -21.043 5.755 57.921 1.000 24.723 413 THR A N 1
ATOM 3178 C CA . THR A 1 413 ? -20.064 6.414 57.086 1.000 23.287 413 THR A CA 1
ATOM 3179 C C . THR A 1 413 ? -18.653 6.028 57.534 1.000 21.859 413 THR A C 1
ATOM 3180 O O . THR A 1 413 ? -17.820 5.674 56.688 1.000 21.434 413 THR A O 1
ATOM 3184 N N . PHE A 1 414 ? -18.389 6.117 58.853 1.000 20.676 414 PHE A N 1
ATOM 3185 C CA . PHE A 1 414 ? -17.062 5.842 59.399 1.000 20.291 414 PHE A CA 1
ATOM 3186 C C . PHE A 1 414 ? -16.596 4.430 59.042 1.000 19.274 414 PHE A C 1
ATOM 3187 O O . PHE A 1 414 ? -15.427 4.221 58.704 1.000 17.925 414 PHE A O 1
ATOM 3195 N N . GLY A 1 415 ? -17.544 3.487 59.162 1.000 18.399 415 GLY A N 1
ATOM 3196 C CA . GLY A 1 415 ? -17.303 2.102 58.852 1.000 18.348 415 GLY A CA 1
ATOM 3197 C C . GLY A 1 415 ? -16.942 1.909 57.389 1.000 17.609 415 GLY A C 1
ATOM 3198 O O . GLY A 1 415 ? -16.140 1.046 57.061 1.000 17.779 415 GLY A O 1
ATOM 3199 N N . LEU A 1 416 ? -17.566 2.702 56.528 1.000 17.679 416 LEU A N 1
ATOM 3200 C CA . LEU A 1 416 ? -17.251 2.673 55.114 1.000 18.461 416 LEU A CA 1
ATOM 3201 C C . LEU A 1 416 ? -15.875 3.306 54.848 1.000 19.691 416 LEU A C 1
ATOM 3202 O O . LEU A 1 416 ? -15.230 2.976 53.854 1.000 21.094 416 LEU A O 1
ATOM 3207 N N . PHE A 1 417 ? -15.415 4.246 55.687 1.000 20.669 417 PHE A N 1
ATOM 3208 C CA . PHE A 1 417 ? -14.086 4.802 55.485 1.000 21.060 417 PHE A CA 1
ATOM 3209 C C . PHE A 1 417 ? -13.046 3.764 55.886 1.000 21.204 417 PHE A C 1
ATOM 3210 O O . PHE A 1 417 ? -12.108 3.535 55.126 1.000 21.175 417 PHE A O 1
ATOM 3218 N N . THR A 1 418 ? -13.224 3.154 57.060 1.000 20.849 418 THR A N 1
ATOM 3219 C CA . THR A 1 418 ? -12.242 2.230 57.592 1.000 21.566 418 THR A CA 1
ATOM 3220 C C . THR A 1 418 ? -12.228 0.917 56.796 1.000 21.370 418 THR A C 1
ATOM 3221 O O . THR A 1 418 ? -11.177 0.304 56.646 1.000 22.016 418 THR A O 1
ATOM 3225 N N . SER A 1 419 ? -13.362 0.470 56.242 1.000 19.329 419 SER A N 1
ATOM 3226 C CA . SER A 1 419 ? -13.339 -0.759 55.464 1.000 17.928 419 SER A CA 1
ATOM 3227 C C . SER A 1 419 ? -12.583 -0.551 54.152 1.000 16.114 419 SER A C 1
ATOM 3228 O O . SER A 1 419 ? -12.005 -1.490 53.619 1.000 15.003 419 SER A O 1
ATOM 3231 N N . GLY A 1 420 ? -12.592 0.680 53.629 1.000 15.018 420 GLY A N 1
ATOM 3232 C CA . GLY A 1 420 ? -12.012 0.987 52.329 1.000 14.430 420 GLY A CA 1
ATOM 3233 C C . GLY A 1 420 ? -12.989 0.785 51.180 1.000 13.394 420 GLY A C 1
ATOM 3234 O O . GLY A 1 420 ? -12.642 1.067 50.027 1.000 13.452 420 GLY A O 1
ATOM 3235 N N . ILE A 1 421 ? -14.208 0.352 51.520 1.000 12.632 421 ILE A N 1
ATOM 3236 C CA . ILE A 1 421 ? -15.200 -0.015 50.532 1.000 12.865 421 ILE A CA 1
ATOM 3237 C C . ILE A 1 421 ? -16.035 1.194 50.108 1.000 13.797 421 ILE A C 1
ATOM 3238 O O . ILE A 1 421 ? -16.645 1.179 49.045 1.000 14.271 421 ILE A O 1
ATOM 3243 N N . GLY A 1 422 ? -16.028 2.261 50.916 1.000 14.398 422 GLY A N 1
ATOM 3244 C CA . GLY A 1 422 ? -16.874 3.409 50.691 1.000 14.936 422 GLY A CA 1
ATOM 3245 C C . GLY A 1 422 ? -16.405 4.266 49.522 1.000 15.308 422 GLY A C 1
ATOM 3246 O O . GLY A 1 422 ? -17.199 5.023 48.994 1.000 16.509 422 GLY A O 1
ATOM 3247 N N . VAL A 1 423 ? -15.151 4.113 49.089 1.000 14.732 423 VAL A N 1
ATOM 3248 C CA . VAL A 1 423 ? -14.531 4.974 48.095 1.000 14.155 423 VAL A CA 1
ATOM 3249 C C . VAL A 1 423 ? -15.444 5.116 46.888 1.000 14.272 423 VAL A C 1
ATOM 3250 O O . VAL A 1 423 ? -15.727 4.157 46.197 1.000 13.533 423 VAL A O 1
ATOM 3254 N N . HIS A 1 424 ? -15.871 6.346 46.649 1.000 15.872 424 HIS A N 1
ATOM 3255 C CA . HIS A 1 424 ? -16.773 6.703 45.576 1.000 17.473 424 HIS A CA 1
ATOM 3256 C C . HIS A 1 424 ? -16.130 7.835 44.795 1.000 18.170 424 HIS A C 1
ATOM 3257 O O . HIS A 1 424 ? -16.158 8.986 45.237 1.000 19.446 424 HIS A O 1
ATOM 3264 N N . TYR A 1 425 ? -15.564 7.490 43.638 1.000 17.722 425 TYR A N 1
ATOM 3265 C CA . TYR A 1 425 ? -14.939 8.447 42.745 1.000 17.612 425 TYR A CA 1
ATOM 3266 C C . TYR A 1 425 ? -15.980 9.258 41.975 1.000 18.416 425 TYR A C 1
ATOM 3267 O O . TYR A 1 425 ? -16.945 8.700 41.451 1.000 18.870 425 TYR A O 1
ATOM 3276 N N . GLN A 1 426 ? -15.711 10.563 41.845 1.000 18.628 426 GLN A N 1
ATOM 3277 C CA . GLN A 1 426 ? -16.609 11.486 41.163 1.000 19.876 426 GLN A CA 1
ATOM 3278 C C . GLN A 1 426 ? -16.475 11.368 39.645 1.000 18.479 426 GLN A C 1
ATOM 3279 O O . GLN A 1 426 ? -15.470 10.884 39.137 1.000 17.802 426 GLN A O 1
ATOM 3285 N N . PRO A 1 427 ? -17.482 11.814 38.860 1.000 18.159 427 PRO A N 1
ATOM 3286 C CA . PRO A 1 427 ? -17.404 11.758 37.403 1.000 18.115 427 PRO A CA 1
ATOM 3287 C C . PRO A 1 427 ? -16.127 12.374 36.823 1.000 18.735 427 PRO A C 1
ATOM 3288 O O . PRO A 1 427 ? -15.639 13.400 37.312 1.000 20.492 427 PRO A O 1
ATO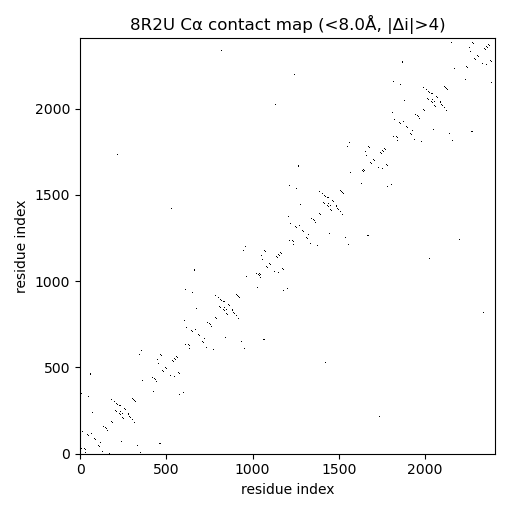M 3292 N N . SER A 1 428 ? -15.585 11.736 35.777 1.000 17.974 428 SER A N 1
ATOM 3293 C CA . SER A 1 428 ? -14.340 12.142 35.148 1.000 17.274 428 SER A CA 1
ATOM 3294 C C . SER A 1 428 ? -14.295 11.461 33.797 1.000 16.837 428 SER A C 1
ATOM 3295 O O . SER A 1 428 ? -15.233 10.778 33.431 1.000 16.256 428 SER A O 1
ATOM 3298 N N . ALA A 1 429 ? -13.180 11.585 33.102 1.000 17.174 429 ALA A N 1
ATOM 3299 C CA . ALA A 1 429 ? -12.962 10.817 31.885 1.000 17.788 429 ALA A CA 1
ATOM 3300 C C . ALA A 1 429 ? -13.185 9.303 32.103 1.000 16.898 429 ALA A C 1
ATOM 3301 O O . ALA A 1 429 ? -13.683 8.626 31.195 1.000 16.222 429 ALA A O 1
ATOM 3303 N N . ILE A 1 430 ? -12.843 8.759 33.287 1.000 15.900 430 ILE A N 1
ATOM 3304 C CA . ILE A 1 430 ? -12.892 7.313 33.472 1.000 15.064 430 ILE A CA 1
ATOM 3305 C C . ILE A 1 430 ? -14.046 6.890 34.379 1.000 15.351 430 ILE A C 1
ATOM 3306 O O . ILE A 1 430 ? -14.110 5.721 34.765 1.000 15.480 430 ILE A O 1
ATOM 3311 N N . THR A 1 431 ? -14.959 7.826 34.690 1.000 15.970 431 THR A N 1
ATOM 3312 C CA . THR A 1 431 ? -16.125 7.556 35.518 1.000 15.800 431 THR A CA 1
ATOM 3313 C C . THR A 1 431 ? -17.320 8.291 34.903 1.000 16.822 431 THR A C 1
ATOM 3314 O O . THR A 1 431 ? -17.423 9.506 35.037 1.000 18.168 431 THR A O 1
ATOM 3318 N N . HIS A 1 432 ? -18.178 7.570 34.177 1.000 17.079 432 HIS A N 1
ATOM 3319 C CA . HIS A 1 432 ? -19.339 8.152 33.516 1.000 18.435 432 HIS A CA 1
ATOM 3320 C C . HIS A 1 432 ? -20.589 7.686 34.248 1.000 19.575 432 HIS A C 1
ATOM 3321 O O . HIS A 1 432 ? -20.954 6.506 34.162 1.000 19.541 432 HIS A O 1
ATOM 3328 N N . ALA A 1 433 ? -21.196 8.618 34.987 1.000 20.473 433 ALA A N 1
ATOM 3329 C CA . ALA A 1 433 ? -22.316 8.284 35.848 1.000 21.250 433 ALA A CA 1
ATOM 3330 C C . ALA A 1 433 ? -23.599 8.431 35.046 1.000 23.550 433 ALA A C 1
ATOM 3331 O O . ALA A 1 433 ? -24.228 9.487 35.052 1.000 26.194 433 ALA A O 1
ATOM 3333 N N . LYS A 1 434 ? -23.961 7.362 34.355 1.000 24.813 434 LYS A N 1
ATOM 3334 C CA . LYS A 1 434 ? -25.123 7.314 33.493 1.000 27.118 434 LYS A CA 1
ATOM 3335 C C . LYS A 1 434 ? -25.683 5.897 33.594 1.000 25.302 434 LYS A C 1
ATOM 3336 O O . LYS A 1 434 ? -24.958 4.958 33.914 1.000 25.004 434 LYS A O 1
ATOM 3342 N N . HIS A 1 435 ? -26.987 5.750 33.381 1.000 23.761 435 HIS A N 1
ATOM 3343 C CA . HIS A 1 435 ? -27.635 4.450 33.381 1.000 21.809 435 HIS A CA 1
ATOM 3344 C C . HIS A 1 435 ? -27.500 3.758 34.735 1.000 21.586 435 HIS A C 1
ATOM 3345 O O . HIS A 1 435 ? -27.654 2.540 34.802 1.000 20.847 435 HIS A O 1
ATOM 3352 N N . GLN A 1 436 ? -27.274 4.528 35.813 1.000 23.124 436 GLN A N 1
ATOM 3353 C CA . GLN A 1 436 ? -27.146 3.962 37.155 1.000 24.071 436 GLN A CA 1
ATOM 3354 C C . GLN A 1 436 ? -28.372 3.111 37.495 1.000 25.566 436 GLN A C 1
ATOM 3355 O O . GLN A 1 436 ? -28.274 2.062 38.121 1.000 25.259 436 GLN A O 1
ATOM 3361 N N . ASP A 1 437 ? -29.533 3.606 37.069 1.000 29.001 437 ASP A N 1
ATOM 3362 C CA . ASP A 1 437 ? -30.834 2.982 37.174 1.000 32.210 437 ASP A CA 1
ATOM 3363 C C . ASP A 1 437 ? -30.787 1.460 36.924 1.000 29.195 437 ASP A C 1
ATOM 3364 O O . ASP A 1 437 ? -31.484 0.690 37.568 1.000 28.844 437 ASP A O 1
ATOM 3369 N N . LEU A 1 438 ? -29.969 1.018 35.955 1.000 26.914 438 LEU A N 1
ATOM 3370 C CA . LEU A 1 438 ? -30.030 -0.327 35.387 1.000 23.872 438 LEU A CA 1
ATOM 3371 C C . LEU A 1 438 ? -29.316 -1.350 36.258 1.000 21.546 438 LEU A C 1
ATOM 3372 O O . LEU A 1 438 ? -29.483 -2.552 36.030 1.000 19.384 438 LEU A O 1
ATOM 3377 N N . ALA A 1 439 ? -28.464 -0.873 37.180 1.000 20.703 439 ALA A N 1
ATOM 3378 C CA . ALA A 1 439 ? -27.843 -1.734 38.183 1.000 18.840 439 ALA A CA 1
ATOM 3379 C C . ALA A 1 439 ? -27.518 -0.892 39.412 1.000 18.108 439 ALA A C 1
ATOM 3380 O O . ALA A 1 439 ? -26.367 -0.591 39.688 1.000 16.860 439 ALA A O 1
ATOM 3382 N N . SER A 1 440 ? -28.569 -0.515 40.151 1.000 19.240 440 SER A N 1
ATOM 3383 C CA . SER A 1 440 ? -28.495 0.481 41.221 1.000 18.557 440 SER A CA 1
ATOM 3384 C C . SER A 1 440 ? -27.512 0.077 42.329 1.000 16.912 440 SER A C 1
ATOM 3385 O O . SER A 1 440 ? -26.998 0.936 43.008 1.000 16.317 440 SER A O 1
ATOM 3388 N N . THR A 1 441 ? -27.201 -1.213 42.481 1.000 16.084 441 THR A N 1
ATOM 3389 C CA . THR A 1 441 ? -26.265 -1.687 43.492 1.000 15.159 441 THR A CA 1
ATOM 3390 C C . THR A 1 441 ? -24.816 -1.515 43.048 1.000 14.323 441 THR A C 1
ATOM 3391 O O . THR A 1 441 ? -23.916 -1.415 43.871 1.000 13.568 441 THR A O 1
ATOM 3395 N N . LEU A 1 442 ? -24.593 -1.533 41.737 1.000 14.468 442 LEU A N 1
ATOM 3396 C CA . LEU A 1 442 ? -23.256 -1.401 41.189 1.000 14.576 442 LEU A CA 1
ATOM 3397 C C . LEU A 1 442 ? -22.982 0.079 40.986 1.000 14.150 442 LEU A C 1
ATOM 3398 O O . LEU A 1 442 ? -22.962 0.579 39.875 1.000 12.843 442 LEU A O 1
ATOM 3403 N N . VAL A 1 443 ? -22.749 0.736 42.109 1.000 14.528 443 VAL A N 1
ATOM 3404 C CA . VAL A 1 443 ? -22.576 2.171 42.091 1.000 15.205 443 VAL A CA 1
ATOM 3405 C C . VAL A 1 443 ? -21.366 2.482 41.229 1.000 14.824 443 VAL A C 1
ATOM 3406 O O . VAL A 1 443 ? -20.296 1.894 41.411 1.000 14.074 443 VAL A O 1
ATOM 3410 N N . ILE A 1 444 ? -21.584 3.414 40.293 1.000 14.879 444 ILE A N 1
ATOM 3411 C CA . ILE A 1 444 ? -20.535 3.845 39.402 1.000 14.699 444 ILE A CA 1
ATOM 3412 C C . ILE A 1 444 ? -19.555 4.700 40.199 1.000 14.705 444 ILE A C 1
ATOM 3413 O O . ILE A 1 444 ? -19.963 5.612 40.890 1.000 15.656 444 ILE A O 1
ATOM 3418 N N . GLY A 1 445 ? -18.266 4.383 40.102 1.000 14.519 445 GLY A N 1
ATOM 3419 C CA . GLY A 1 445 ? -17.249 5.056 40.881 1.000 14.401 445 GLY A CA 1
ATOM 3420 C C . GLY A 1 445 ? -16.866 4.294 42.154 1.000 13.918 445 GLY A C 1
ATOM 3421 O O . GLY A 1 445 ? -15.878 4.646 42.813 1.000 13.379 445 GLY A O 1
ATOM 3422 N N . GLU A 1 446 ? -17.652 3.265 42.491 1.000 13.628 446 GLU A N 1
ATOM 3423 C CA . GLU A 1 446 ? -17.344 2.414 43.625 1.000 13.692 446 GLU A CA 1
ATOM 3424 C C . GLU A 1 446 ? -16.860 1.063 43.127 1.000 13.044 446 GLU A C 1
ATOM 3425 O O . GLU A 1 446 ? -17.011 0.734 41.969 1.000 13.191 446 GLU A O 1
ATOM 3431 N N . ARG A 1 447 ? -16.256 0.292 44.018 1.000 13.313 447 ARG A N 1
ATOM 3432 C CA . ARG A 1 447 ? -15.647 -0.957 43.630 1.000 13.754 447 ARG A CA 1
ATOM 3433 C C . ARG A 1 447 ? -16.748 -1.943 43.271 1.000 13.987 447 ARG A C 1
ATOM 3434 O O . ARG A 1 447 ? -17.866 -1.851 43.789 1.000 13.938 447 ARG A O 1
ATOM 3442 N N . MET A 1 448 ? -16.419 -2.848 42.343 1.000 14.621 448 MET A N 1
ATOM 3443 C CA . MET A 1 448 ? -17.368 -3.837 41.862 1.000 15.587 448 MET A CA 1
ATOM 3444 C C . MET A 1 448 ? -17.826 -4.660 43.055 1.000 16.468 448 MET A C 1
ATOM 3445 O O . MET A 1 448 ? -16.999 -5.072 43.864 1.000 15.902 448 MET A O 1
ATOM 3450 N N . VAL A 1 449 ? -19.137 -4.921 43.133 1.000 17.554 449 VAL A N 1
ATOM 3451 C CA . VAL A 1 449 ? -19.716 -5.538 44.314 1.000 18.111 449 VAL A CA 1
ATOM 3452 C C . VAL A 1 449 ? -19.548 -7.049 44.209 1.000 18.286 449 VAL A C 1
ATOM 3453 O O . VAL A 1 449 ? -19.920 -7.662 43.206 1.000 17.409 449 VAL A O 1
ATOM 3457 N N . PRO A 1 450 ? -18.955 -7.682 45.250 1.000 18.960 450 PRO A N 1
ATOM 3458 C CA . PRO A 1 450 ? -18.823 -9.135 45.314 1.000 18.077 450 PRO A CA 1
ATOM 3459 C C . PRO A 1 450 ? -20.171 -9.812 45.197 1.000 17.799 450 PRO A C 1
ATOM 3460 O O . PRO A 1 450 ? -21.116 -9.370 45.845 1.000 19.111 450 PRO A O 1
ATOM 3464 N N . HIS A 1 451 ? -20.209 -10.845 44.332 1.000 16.809 451 HIS A N 1
ATOM 3465 C CA . HIS A 1 451 ? -21.259 -11.856 44.272 1.000 15.068 451 HIS A CA 1
ATOM 3466 C C . HIS A 1 451 ? -20.692 -13.074 43.546 1.000 14.645 451 HIS A C 1
ATOM 3467 O O . HIS A 1 451 ? -19.786 -12.929 42.738 1.000 15.187 451 HIS A O 1
ATOM 3474 N N . VAL A 1 452 ? -21.224 -14.265 43.830 1.000 14.184 452 VAL A N 1
ATOM 3475 C CA . VAL A 1 452 ? -20.739 -15.492 43.221 1.000 14.103 452 VAL A CA 1
ATOM 3476 C C . VAL A 1 452 ? -21.570 -15.848 41.990 1.000 14.645 452 VAL A C 1
ATOM 3477 O O . VAL A 1 452 ? -22.801 -15.884 42.048 1.000 14.916 452 VAL A O 1
ATOM 3481 N N . PHE A 1 453 ? -20.850 -16.139 40.891 1.000 14.857 453 PHE A N 1
ATOM 3482 C CA . PHE A 1 453 ? -21.442 -16.736 39.706 1.000 15.715 453 PHE A CA 1
ATOM 3483 C C . PHE A 1 453 ? -20.776 -18.093 39.443 1.000 16.036 453 PHE A C 1
ATOM 3484 O O . PHE A 1 453 ? -19.875 -18.504 40.164 1.000 16.456 453 PHE A O 1
ATOM 3492 N N . VAL A 1 454 ? -21.261 -18.789 38.425 1.000 16.173 454 VAL A N 1
ATOM 3493 C CA . VAL A 1 454 ? -20.853 -20.145 38.141 1.000 16.879 454 VAL A CA 1
ATOM 3494 C C . VAL A 1 454 ? -20.547 -20.227 36.649 1.000 16.953 454 VAL A C 1
ATOM 3495 O O . VAL A 1 454 ? -21.316 -19.725 35.831 1.000 17.250 454 VAL A O 1
ATOM 3499 N N . ARG A 1 455 ? -19.441 -20.885 36.299 1.000 15.906 455 ARG A N 1
ATOM 3500 C CA . ARG A 1 455 ? -19.083 -21.102 34.911 1.000 15.518 455 ARG A CA 1
ATOM 3501 C C . ARG A 1 455 ? -20.010 -22.134 34.283 1.000 15.605 455 ARG A C 1
ATOM 3502 O O . ARG A 1 455 ? -20.246 -23.171 34.884 1.000 16.123 455 ARG A O 1
ATOM 3510 N N . ALA A 1 456 ? -20.476 -21.886 33.054 1.000 15.063 456 ALA A N 1
ATOM 3511 C CA . ALA A 1 456 ? -21.315 -22.844 32.346 1.000 15.064 456 ALA A CA 1
ATOM 3512 C C . ALA A 1 456 ? -20.551 -24.113 31.964 1.000 14.921 456 ALA A C 1
ATOM 3513 O O . ALA A 1 456 ? -21.149 -25.181 31.862 1.000 15.074 456 ALA A O 1
ATOM 3515 N N . ALA A 1 457 ? -19.249 -23.987 31.728 1.000 14.442 457 ALA A N 1
ATOM 3516 C CA . ALA A 1 457 ? -18.468 -25.051 31.116 1.000 14.998 457 ALA A CA 1
ATOM 3517 C C . ALA A 1 457 ? -18.236 -26.184 32.098 1.000 15.381 457 ALA A C 1
ATOM 3518 O O . ALA A 1 457 ? -18.277 -27.355 31.713 1.000 15.966 457 ALA A O 1
ATOM 3520 N N . ASP A 1 458 ? -17.986 -25.822 33.356 1.000 15.389 458 ASP A N 1
ATOM 3521 C CA . ASP A 1 458 ? -17.514 -26.796 34.336 1.000 16.070 458 ASP A CA 1
ATOM 3522 C C . ASP A 1 458 ? -18.177 -26.617 35.700 1.000 16.104 458 ASP A C 1
ATOM 3523 O O . ASP A 1 458 ? -17.891 -27.397 36.583 1.000 16.988 458 ASP A O 1
ATOM 3528 N N . ALA A 1 459 ? -19.041 -25.610 35.874 1.000 15.951 459 ALA A N 1
ATOM 3529 C CA . ALA A 1 459 ? -19.870 -25.458 37.065 1.000 15.627 459 ALA A CA 1
ATOM 3530 C C . ALA A 1 459 ? -19.047 -24.947 38.239 1.000 14.917 459 ALA A C 1
ATOM 3531 O O . ALA A 1 459 ? -19.544 -24.914 39.362 1.000 14.788 459 ALA A O 1
ATOM 3533 N N . ARG A 1 460 ? -17.805 -24.537 37.997 1.000 14.661 460 ARG A N 1
ATOM 3534 C CA . ARG A 1 460 ? -17.007 -24.015 39.093 1.000 14.348 460 ARG A CA 1
ATOM 3535 C C . ARG A 1 460 ? -17.510 -22.625 39.470 1.000 14.156 460 ARG A C 1
ATOM 3536 O O . ARG A 1 460 ? -17.696 -21.759 38.628 1.000 13.821 460 ARG A O 1
ATOM 3544 N N . PRO A 1 461 ? -17.746 -22.363 40.771 1.000 14.907 461 PRO A N 1
ATOM 3545 C CA . PRO A 1 461 ? -18.140 -21.041 41.240 1.000 14.820 461 PRO A CA 1
ATOM 3546 C C . PRO A 1 461 ? -16.939 -20.133 41.489 1.000 14.520 461 PRO A C 1
ATOM 3547 O O . PRO A 1 461 ? -15.861 -20.592 41.865 1.000 14.754 461 PRO A O 1
ATOM 3551 N N . TYR A 1 462 ? -17.152 -18.844 41.243 1.000 14.777 462 TYR A N 1
ATOM 3552 C CA . TYR A 1 462 ? -16.143 -17.817 41.408 1.000 14.288 462 TYR A CA 1
ATOM 3553 C C . TYR A 1 462 ? -16.864 -16.568 41.873 1.000 14.577 462 TYR A C 1
ATOM 3554 O O . TYR A 1 462 ? -17.942 -16.247 41.364 1.000 15.166 462 TYR A O 1
ATOM 3563 N N . ASP A 1 463 ? -16.258 -15.849 42.823 1.000 14.130 463 ASP A N 1
ATOM 3564 C CA . ASP A 1 463 ? -16.720 -14.508 43.079 1.000 13.699 463 ASP A CA 1
ATOM 3565 C C . ASP A 1 463 ? -16.354 -13.686 41.856 1.000 13.658 463 ASP A C 1
ATOM 3566 O O . ASP A 1 463 ? -15.321 -13.900 41.242 1.000 13.325 463 ASP A O 1
ATOM 3571 N N . ILE A 1 464 ? -17.216 -12.756 41.493 1.000 14.694 464 ILE A N 1
ATOM 3572 C CA . ILE A 1 464 ? -16.964 -11.928 40.326 1.000 15.153 464 ILE A CA 1
ATOM 3573 C C . ILE A 1 464 ? -15.631 -11.218 40.503 1.000 16.208 464 ILE A C 1
ATOM 3574 O O . ILE A 1 464 ? -14.969 -10.880 39.530 1.000 19.024 464 ILE A O 1
ATOM 3579 N N . GLN A 1 465 ? -15.224 -10.959 41.739 1.000 17.372 465 GLN A N 1
ATOM 3580 C CA . GLN A 1 465 ? -13.985 -10.219 41.934 1.000 18.166 465 GLN A CA 1
ATOM 3581 C C . GLN A 1 465 ? -12.807 -11.054 41.445 1.000 17.261 465 GLN A C 1
ATOM 3582 O O . GLN A 1 465 ? -11.813 -10.497 40.951 1.000 16.528 465 GLN A O 1
ATOM 3588 N N . ASP A 1 466 ? -12.939 -12.385 41.545 1.000 15.823 466 ASP A N 1
ATOM 3589 C CA . ASP A 1 466 ? -11.861 -13.249 41.122 1.000 15.705 466 ASP A CA 1
ATOM 3590 C C . ASP A 1 466 ? -11.746 -13.259 39.612 1.000 16.353 466 ASP A C 1
ATOM 3591 O O . ASP A 1 466 ? -10.753 -13.789 39.143 1.000 18.190 466 ASP A O 1
ATOM 3596 N N . VAL A 1 467 ? -12.732 -12.745 38.857 1.000 15.867 467 VAL A N 1
ATOM 3597 C CA . VAL A 1 467 ? -12.588 -12.672 37.410 1.000 16.096 467 VAL A CA 1
ATOM 3598 C C . VAL A 1 467 ? -12.241 -11.249 36.991 1.000 15.529 467 VAL A C 1
ATOM 3599 O O . VAL A 1 467 ? -12.202 -10.953 35.794 1.000 17.992 467 VAL A O 1
ATOM 3603 N N . LEU A 1 468 ? -11.881 -10.414 37.967 1.000 14.119 468 LEU A N 1
ATOM 3604 C CA . LEU A 1 468 ? -11.504 -9.032 37.704 1.000 12.928 468 LEU A CA 1
ATOM 3605 C C . LEU A 1 468 ? -10.131 -8.750 38.316 1.000 12.694 468 LEU A C 1
ATOM 3606 O O . LEU A 1 468 ? -9.995 -7.922 39.230 1.000 12.706 468 LEU A O 1
ATOM 3611 N N . PRO A 1 469 ? -9.069 -9.437 37.825 1.000 12.838 469 PRO A N 1
ATOM 3612 C CA . PRO A 1 469 ? -7.712 -9.266 38.356 1.000 12.932 469 PRO A CA 1
ATOM 3613 C C . PRO A 1 469 ? -7.110 -7.920 37.949 1.000 13.657 469 PRO A C 1
ATOM 3614 O O . PRO A 1 469 ? -7.630 -7.228 37.077 1.000 14.372 469 PRO A O 1
ATOM 3618 N N . ALA A 1 470 ? -5.992 -7.578 38.591 1.000 13.768 470 ALA A N 1
ATOM 3619 C CA . ALA A 1 470 ? -5.208 -6.411 38.233 1.000 14.173 470 ALA A CA 1
ATOM 3620 C C . ALA A 1 470 ? -4.210 -6.806 37.146 1.000 13.685 470 ALA A C 1
ATOM 3621 O O . ALA A 1 470 ? -3.028 -6.905 37.393 1.000 12.783 470 ALA A O 1
ATOM 3623 N N . ASP A 1 471 ? -4.719 -6.972 35.931 1.000 14.089 471 ASP A N 1
ATOM 3624 C CA . ASP A 1 471 ? -3.937 -7.386 34.776 1.000 14.305 471 ASP A CA 1
ATOM 3625 C C . ASP A 1 471 ? -3.830 -6.244 33.765 1.000 13.880 471 ASP A C 1
ATOM 3626 O O . ASP A 1 471 ? -3.526 -6.452 32.599 1.000 13.480 471 ASP A O 1
ATOM 3631 N N . ALA A 1 472 ? -4.110 -5.029 34.215 1.000 14.233 472 ALA A N 1
ATOM 3632 C CA . ALA A 1 472 ? -4.007 -3.846 33.376 1.000 14.907 472 ALA A CA 1
ATOM 3633 C C . ALA A 1 472 ? -5.053 -3.841 32.257 1.000 15.710 472 ALA A C 1
ATOM 3634 O O . ALA A 1 472 ? -4.975 -2.980 31.364 1.000 16.610 472 ALA A O 1
ATOM 3636 N N . ARG A 1 473 ? -6.049 -4.745 32.325 1.000 14.948 473 ARG A N 1
ATOM 3637 C CA . ARG A 1 473 ? -7.121 -4.730 31.336 1.000 14.799 473 ARG A CA 1
ATOM 3638 C C . ARG A 1 473 ? -8.391 -4.109 31.902 1.000 14.104 473 ARG A C 1
ATOM 3639 O O . ARG A 1 473 ? -8.693 -4.290 33.083 1.000 13.361 473 ARG A O 1
ATOM 3647 N N . PHE A 1 474 ? -9.145 -3.427 31.031 1.000 14.456 474 PHE A N 1
ATOM 3648 C CA . PHE A 1 474 ? -10.545 -3.139 31.307 1.000 15.298 474 PHE A CA 1
ATOM 3649 C C . PHE A 1 474 ? -11.355 -4.420 31.119 1.000 16.126 474 PHE A C 1
ATOM 3650 O O . PHE A 1 474 ? -10.996 -5.269 30.314 1.000 17.236 474 PHE A O 1
ATOM 3658 N N . LYS A 1 475 ? -12.428 -4.574 31.896 1.000 16.614 475 LYS A N 1
ATOM 3659 C CA . LYS A 1 475 ? -13.287 -5.737 31.807 1.000 16.551 475 LYS A CA 1
ATOM 3660 C C . LYS A 1 475 ? -14.679 -5.278 31.410 1.000 16.484 475 LYS A C 1
ATOM 3661 O O . LYS A 1 475 ? -15.226 -4.381 32.037 1.000 17.441 475 LYS A O 1
ATOM 3667 N N . ILE A 1 476 ? -15.221 -5.877 30.352 1.000 16.012 476 ILE A N 1
ATOM 3668 C CA . ILE A 1 476 ? -16.575 -5.605 29.907 1.000 16.100 476 ILE A CA 1
ATOM 3669 C C . ILE A 1 476 ? -17.458 -6.778 30.329 1.000 15.213 476 ILE A C 1
ATOM 3670 O O . ILE A 1 476 ? -17.400 -7.837 29.707 1.000 14.240 476 ILE A O 1
ATOM 3675 N N . LEU A 1 477 ? -18.271 -6.571 31.371 1.000 14.615 477 LEU A N 1
ATOM 3676 C CA . LEU A 1 477 ? -19.221 -7.574 31.813 1.000 14.174 477 LEU A CA 1
ATOM 3677 C C . LEU A 1 477 ? -20.528 -7.392 31.072 1.000 14.585 477 LEU A C 1
ATOM 3678 O O . LEU A 1 477 ? -21.190 -6.374 31.235 1.000 15.195 477 LEU A O 1
ATOM 3683 N N . VAL A 1 478 ? -20.874 -8.361 30.222 1.000 14.992 478 VAL A N 1
ATOM 3684 C CA . VAL A 1 478 ? -22.092 -8.290 29.435 1.000 15.195 478 VAL A CA 1
ATOM 3685 C C . VAL A 1 478 ? -23.112 -9.203 30.089 1.000 15.695 478 VAL A C 1
ATOM 3686 O O . VAL A 1 478 ? -23.013 -10.406 29.940 1.000 16.449 478 VAL A O 1
ATOM 3690 N N . PHE A 1 479 ? -24.049 -8.602 30.830 1.000 16.469 479 PHE A N 1
ATOM 3691 C CA . PHE A 1 479 ? -25.167 -9.294 31.435 1.000 16.990 479 PHE A CA 1
ATOM 3692 C C . PHE A 1 479 ? -26.238 -9.496 30.372 1.000 18.064 479 PHE A C 1
ATOM 3693 O O . PHE A 1 479 ? -26.924 -8.537 30.015 1.000 17.997 479 PHE A O 1
ATOM 3701 N N . THR A 1 480 ? -26.390 -10.745 29.902 1.000 18.397 480 THR A N 1
ATOM 3702 C CA . THR A 1 480 ? -27.088 -10.992 28.649 1.000 19.946 480 THR A CA 1
ATOM 3703 C C . THR A 1 480 ? -28.600 -11.122 28.837 1.000 19.539 480 THR A C 1
ATOM 3704 O O . THR A 1 480 ? -29.343 -11.112 27.858 1.000 19.783 480 THR A O 1
ATOM 3708 N N . GLY A 1 481 ? -29.033 -11.256 30.084 1.000 18.957 481 GLY A N 1
ATOM 3709 C CA . GLY A 1 481 ? -30.424 -11.520 30.376 1.000 19.907 481 GLY A CA 1
ATOM 3710 C C . GLY A 1 481 ? -30.731 -13.010 30.256 1.000 20.372 481 GLY A C 1
ATOM 3711 O O . GLY A 1 481 ? -29.830 -13.842 30.327 1.000 20.127 481 GLY A O 1
ATOM 3712 N N . VAL A 1 482 ? -32.014 -13.338 30.062 1.000 21.031 482 VAL A N 1
ATOM 3713 C CA . VAL A 1 482 ? -32.438 -14.722 29.948 1.000 21.743 482 VAL A CA 1
ATOM 3714 C C . VAL A 1 482 ? -32.112 -15.253 28.537 1.000 22.642 482 VAL A C 1
ATOM 3715 O O . VAL A 1 482 ? -32.921 -15.171 27.610 1.000 22.507 482 VAL A O 1
ATOM 3719 N N . ILE A 1 483 ? -30.921 -15.863 28.417 1.000 22.689 483 ILE A N 1
ATOM 3720 C CA . ILE A 1 483 ? -30.316 -16.210 27.142 1.000 23.742 483 ILE A CA 1
ATOM 3721 C C . ILE A 1 483 ? -31.083 -17.333 26.441 1.000 23.939 483 ILE A C 1
ATOM 3722 O O . ILE A 1 483 ? -30.960 -17.511 25.244 1.000 24.107 483 ILE A O 1
ATOM 3727 N N . THR A 1 484 ? -31.882 -18.082 27.202 1.000 24.359 484 THR A N 1
ATOM 3728 C CA . THR A 1 484 ? -32.692 -19.181 26.715 1.000 25.402 484 THR A CA 1
ATOM 3729 C C . THR A 1 484 ? -33.919 -18.690 25.952 1.000 27.457 484 THR A C 1
ATOM 3730 O O . THR A 1 484 ? -34.561 -19.471 25.267 1.000 29.581 484 THR A O 1
ATOM 3734 N N . ASP A 1 485 ? -34.326 -17.429 26.149 1.000 28.238 485 ASP A N 1
ATOM 3735 C CA . ASP A 1 485 ? -35.476 -16.863 25.456 1.000 28.454 485 ASP A CA 1
ATOM 3736 C C . ASP A 1 485 ? -35.003 -16.423 24.075 1.000 27.378 485 ASP A C 1
ATOM 3737 O O . ASP A 1 485 ? -34.139 -15.565 23.973 1.000 26.052 485 ASP A O 1
ATOM 3742 N N . PRO A 1 486 ? -35.541 -17.003 22.981 1.000 27.701 486 PRO A N 1
ATOM 3743 C CA . PRO A 1 486 ? -35.063 -16.701 21.629 1.000 27.878 486 PRO A CA 1
ATOM 3744 C C . PRO A 1 486 ? -34.826 -15.220 21.322 1.000 27.509 486 PRO A C 1
ATOM 3745 O O . PRO A 1 486 ? -33.844 -14.865 20.672 1.000 26.170 486 PRO A O 1
ATOM 3749 N N . ALA A 1 487 ? -35.749 -14.366 21.776 1.000 28.434 487 ALA A N 1
ATOM 3750 C CA . ALA A 1 487 ? -35.680 -12.935 21.515 1.000 28.953 487 ALA A CA 1
ATOM 3751 C C . ALA A 1 487 ? -34.410 -12.330 22.110 1.000 28.134 487 ALA A C 1
ATOM 3752 O O . ALA A 1 487 ? -33.786 -11.481 21.474 1.000 29.474 487 ALA A O 1
ATOM 3754 N N . GLN A 1 488 ? -34.078 -12.754 23.340 1.000 27.080 488 GLN A N 1
ATOM 3755 C CA . GLN A 1 488 ? -32.974 -12.207 24.113 1.000 25.240 488 GLN A CA 1
ATOM 3756 C C . GLN A 1 488 ? -31.656 -12.827 23.670 1.000 24.968 488 GLN A C 1
ATOM 3757 O O . GLN A 1 488 ? -30.597 -12.227 23.864 1.000 26.124 488 GLN A O 1
ATOM 3763 N N . ALA A 1 489 ? -31.739 -14.037 23.114 1.000 24.698 489 ALA A N 1
ATOM 3764 C CA . ALA A 1 489 ? -30.614 -14.693 22.479 1.000 23.904 489 ALA A CA 1
ATOM 3765 C C . ALA A 1 489 ? -30.257 -13.968 21.192 1.000 23.701 489 ALA A C 1
ATOM 3766 O O . ALA A 1 489 ? -29.078 -13.794 20.930 1.000 23.463 489 ALA A O 1
ATOM 3768 N N . ALA A 1 490 ? -31.265 -13.567 20.401 1.000 24.407 490 ALA A N 1
ATOM 3769 C CA . ALA A 1 490 ? -31.034 -12.826 19.165 1.000 24.855 490 ALA A CA 1
ATOM 3770 C C . ALA A 1 490 ? -30.412 -11.476 19.498 1.000 24.942 490 ALA A C 1
ATOM 3771 O O . ALA A 1 490 ? -29.562 -10.991 18.757 1.000 25.443 490 ALA A O 1
ATOM 3773 N N . ARG A 1 491 ? -30.856 -10.897 20.621 1.000 24.608 491 ARG A N 1
ATOM 3774 C CA . ARG A 1 491 ? -30.362 -9.621 21.096 1.000 24.847 491 ARG A CA 1
ATOM 3775 C C . ARG A 1 491 ? -28.883 -9.739 21.456 1.000 23.707 491 ARG A C 1
ATOM 3776 O O . ARG A 1 491 ? -28.087 -8.865 21.117 1.000 24.264 491 ARG A O 1
ATOM 3784 N N . ALA A 1 492 ? -28.544 -10.796 22.198 1.000 22.361 492 ALA A N 1
ATOM 3785 C CA . ALA A 1 492 ? -27.174 -11.059 22.605 1.000 21.219 492 ALA A CA 1
ATOM 3786 C C . ALA A 1 492 ? -26.265 -11.147 21.388 1.000 21.323 492 ALA A C 1
ATOM 3787 O O . ALA A 1 492 ? -25.166 -10.589 21.397 1.000 21.281 492 ALA A O 1
ATOM 3789 N N . ALA A 1 493 ? -26.739 -11.853 20.349 1.000 21.634 493 ALA A N 1
ATOM 3790 C CA . ALA A 1 493 ? -25.951 -12.105 19.160 1.000 21.549 493 ALA A CA 1
ATOM 3791 C C . ALA A 1 493 ? -25.691 -10.802 18.419 1.000 21.495 493 ALA A C 1
ATOM 3792 O O . ALA A 1 493 ? -24.589 -10.595 17.899 1.000 21.420 493 ALA A O 1
ATOM 3794 N N . ALA A 1 494 ? -26.735 -9.964 18.361 1.000 21.584 494 ALA A N 1
ATOM 3795 C CA . ALA A 1 494 ? -26.682 -8.657 17.729 1.000 22.094 494 ALA A CA 1
ATOM 3796 C C . ALA A 1 494 ? -25.646 -7.786 18.415 1.000 21.534 494 ALA A C 1
ATOM 3797 O O . ALA A 1 494 ? -24.829 -7.168 17.744 1.000 21.232 494 ALA A O 1
ATOM 3799 N N . LEU A 1 495 ? -25.677 -7.758 19.749 1.000 21.919 495 LEU A N 1
ATOM 3800 C CA . LEU A 1 495 ? -24.701 -6.968 20.480 1.000 22.464 495 LEU A CA 1
ATOM 3801 C C . LEU A 1 495 ? -23.271 -7.480 20.217 1.000 24.076 495 LEU A C 1
ATOM 3802 O O . LEU A 1 495 ? -22.351 -6.678 20.029 1.000 25.084 495 LEU A O 1
ATOM 3807 N N . ALA A 1 496 ? -23.077 -8.808 20.189 1.000 23.798 496 ALA A N 1
ATOM 3808 C CA . ALA A 1 496 ? -21.776 -9.387 19.910 1.000 22.913 496 ALA A CA 1
ATOM 3809 C C . ALA A 1 496 ? -21.276 -8.968 18.526 1.000 23.993 496 ALA A C 1
ATOM 3810 O O . ALA A 1 496 ? -20.106 -8.639 18.388 1.000 23.436 496 ALA A O 1
ATOM 3812 N N . GLU A 1 497 ? -22.131 -8.955 17.494 1.000 25.833 497 GLU A N 1
ATOM 3813 C CA . GLU A 1 497 ? -21.631 -8.524 16.191 1.000 28.031 497 GLU A CA 1
ATOM 3814 C C . GLU A 1 497 ? -21.237 -7.054 16.255 1.000 27.101 497 GLU A C 1
ATOM 3815 O O . GLU A 1 497 ? -20.240 -6.668 15.661 1.000 26.565 497 GLU A O 1
ATOM 3821 N N . GLU A 1 498 ? -21.995 -6.259 17.015 1.000 26.839 498 GLU A N 1
ATOM 3822 C CA . GLU A 1 498 ? -21.803 -4.825 17.117 1.000 27.331 498 GLU A CA 1
ATOM 3823 C C . GLU A 1 498 ? -20.440 -4.534 17.749 1.000 26.556 498 GLU A C 1
ATOM 3824 O O . GLU A 1 498 ? -19.689 -3.699 17.241 1.000 26.662 498 GLU A O 1
ATOM 3830 N N . MET A 1 499 ? -20.123 -5.247 18.841 1.000 24.481 499 MET A N 1
ATOM 3831 C CA . MET A 1 499 ? -18.880 -5.032 19.563 1.000 23.305 499 MET A CA 1
ATOM 3832 C C . MET A 1 499 ? -17.687 -5.462 18.719 1.000 22.569 499 MET A C 1
ATOM 3833 O O . MET A 1 499 ? -16.635 -4.839 18.840 1.000 20.820 499 MET A O 1
ATOM 3838 N N . ASP A 1 500 ? -17.854 -6.517 17.887 1.000 22.341 500 ASP A N 1
ATOM 3839 C CA . ASP A 1 500 ? -16.747 -7.095 17.126 1.000 23.024 500 ASP A CA 1
ATOM 3840 C C . ASP A 1 500 ? -16.663 -6.498 15.717 1.000 25.057 500 ASP A C 1
ATOM 3841 O O . ASP A 1 500 ? -15.764 -6.863 14.974 1.000 25.321 500 ASP A O 1
ATOM 3846 N N . ALA A 1 501 ? -17.581 -5.575 15.363 1.000 26.604 501 ALA A N 1
ATOM 3847 C CA . ALA A 1 501 ? -17.540 -4.883 14.081 1.000 27.711 501 ALA A CA 1
ATOM 3848 C C . ALA A 1 501 ? -16.282 -4.023 13.962 1.000 27.772 501 ALA A C 1
ATOM 3849 O O . ALA A 1 501 ? -15.754 -3.549 14.975 1.000 26.099 501 ALA A O 1
ATOM 3851 N N . PRO A 1 502 ? -15.809 -3.735 12.727 1.000 29.275 502 PRO A N 1
ATOM 3852 C CA . PRO A 1 502 ? -14.473 -3.166 12.516 1.000 29.439 502 PRO A CA 1
ATOM 3853 C C . PRO A 1 502 ? -14.311 -1.746 13.061 1.000 29.674 502 PRO A C 1
ATOM 3854 O O . PRO A 1 502 ? -13.220 -1.357 13.498 1.000 31.707 502 PRO A O 1
ATOM 3858 N N . GLY A 1 503 ? -15.413 -0.989 13.071 1.000 28.030 503 GLY A N 1
ATOM 3859 C CA . GLY A 1 503 ? -15.371 0.367 13.569 1.000 27.167 503 GLY A CA 1
ATOM 3860 C C . GLY A 1 503 ? -15.668 0.482 15.058 1.000 26.350 503 GLY A C 1
ATOM 3861 O O . GLY A 1 503 ? -15.686 1.581 15.572 1.000 28.015 503 GLY A O 1
ATOM 3862 N N . SER A 1 504 ? -15.885 -0.617 15.772 1.000 25.626 504 SER A N 1
ATOM 3863 C CA . SER A 1 504 ? -16.322 -0.503 17.158 1.000 24.770 504 SER A CA 1
ATOM 3864 C C . SER A 1 504 ? -15.168 -0.051 18.040 1.000 22.715 504 SER A C 1
ATOM 3865 O O . SER A 1 504 ? -14.018 -0.110 17.643 1.000 21.772 504 SER A O 1
ATOM 3868 N N . PHE A 1 505 ? -15.498 0.352 19.265 1.000 21.894 505 PHE A N 1
ATOM 3869 C CA . PHE A 1 505 ? -14.508 0.822 20.220 1.000 21.169 505 PHE A CA 1
ATOM 3870 C C . PHE A 1 505 ? -13.448 -0.250 20.472 1.000 20.313 505 PHE A C 1
ATOM 3871 O O . PHE A 1 505 ? -12.283 0.067 20.664 1.000 20.031 505 PHE A O 1
ATOM 3879 N N . TYR A 1 506 ? -13.873 -1.515 20.486 1.000 20.114 506 TYR A N 1
ATOM 3880 C CA . TYR A 1 506 ? -13.019 -2.635 20.839 1.000 19.458 506 TYR A CA 1
ATOM 3881 C C . TYR A 1 506 ? -11.843 -2.723 19.886 1.000 19.505 506 TYR A C 1
ATOM 3882 O O . TYR A 1 506 ? -10.709 -2.845 20.348 1.000 19.277 506 TYR A O 1
ATOM 3891 N N . HIS A 1 507 ? -12.128 -2.657 18.577 1.000 20.096 507 HIS A N 1
ATOM 3892 C CA . HIS A 1 507 ? -11.091 -2.782 17.546 1.000 21.184 507 HIS A CA 1
ATOM 3893 C C . HIS A 1 507 ? -10.319 -1.480 17.369 1.000 21.429 507 HIS A C 1
ATOM 3894 O O . HIS A 1 507 ? -9.106 -1.519 17.236 1.000 20.353 507 HIS A O 1
ATOM 3901 N N . ARG A 1 508 ? -11.040 -0.350 17.403 1.000 23.062 508 ARG A N 1
ATOM 3902 C CA . ARG A 1 508 ? -10.487 0.980 17.173 1.000 23.954 508 ARG A CA 1
ATOM 3903 C C . ARG A 1 508 ? -9.475 1.338 18.255 1.000 23.383 508 ARG A C 1
ATOM 3904 O O . ARG A 1 508 ? -8.581 2.112 17.982 1.000 23.920 508 ARG A O 1
ATOM 3912 N N . PHE A 1 509 ? -9.622 0.781 19.467 1.000 22.991 509 PHE A N 1
ATOM 3913 C CA . PHE A 1 509 ? -8.726 1.060 20.580 1.000 22.546 509 PHE A CA 1
ATOM 3914 C C . PHE A 1 509 ? -7.924 -0.161 21.016 1.000 22.271 509 PHE A C 1
ATOM 3915 O O . PHE A 1 509 ? -7.265 -0.133 22.053 1.000 21.086 509 PHE A O 1
ATOM 3923 N N . GLY A 1 510 ? -7.991 -1.226 20.220 1.000 24.189 510 GLY A N 1
ATOM 3924 C CA . GLY A 1 510 ? -7.452 -2.524 20.592 1.000 25.985 510 GLY A CA 1
ATOM 3925 C C . GLY A 1 510 ? -6.024 -2.767 20.106 1.000 28.650 510 GLY A C 1
ATOM 3926 O O . GLY A 1 510 ? -5.430 -3.790 20.453 1.000 29.588 510 GLY A O 1
ATOM 3927 N N . HIS A 1 511 ? -5.477 -1.844 19.300 1.000 31.780 511 HIS A N 1
ATOM 3928 C CA . HIS A 1 511 ? -4.051 -1.861 19.001 1.000 34.886 511 HIS A CA 1
ATOM 3929 C C . HIS A 1 511 ? -3.611 -3.209 18.438 1.000 37.252 511 HIS A C 1
ATOM 3930 O O . HIS A 1 511 ? -2.573 -3.722 18.834 1.000 35.984 511 HIS A O 1
ATOM 3937 N N . GLU A 1 512 ? -4.409 -3.805 17.546 1.000 42.256 512 GLU A N 1
ATOM 3938 C CA . GLU A 1 512 ? -3.993 -4.974 16.769 1.000 49.266 512 GLU A CA 1
ATOM 3939 C C . GLU A 1 512 ? -4.188 -6.281 17.544 1.000 45.285 512 GLU A C 1
ATOM 3940 O O . GLU A 1 512 ? -4.313 -7.342 16.937 1.000 41.393 512 GLU A O 1
ATOM 3946 N N . ASN A 1 513 ? -4.201 -6.210 18.877 1.000 45.161 513 ASN A N 1
ATOM 3947 C CA . ASN A 1 513 ? -4.678 -7.321 19.677 1.000 41.989 513 ASN A CA 1
ATOM 3948 C C . ASN A 1 513 ? -5.614 -6.813 20.779 1.000 31.938 513 ASN A C 1
ATOM 3949 O O . ASN A 1 513 ? -5.207 -6.599 21.911 1.000 28.601 513 ASN A O 1
ATOM 3954 N N . PRO A 1 514 ? -6.922 -6.672 20.510 1.000 27.196 514 PRO A N 1
ATOM 3955 C CA . PRO A 1 514 ? -7.838 -6.041 21.453 1.000 26.016 514 PRO A CA 1
ATOM 3956 C C . PRO A 1 514 ? -8.055 -6.765 22.782 1.000 24.517 514 PRO A C 1
ATOM 3957 O O . PRO A 1 514 ? -8.457 -6.151 23.763 1.000 22.611 514 PRO A O 1
ATOM 3961 N N . ALA A 1 515 ? -7.843 -8.082 22.805 1.000 24.740 515 ALA A N 1
ATOM 3962 C CA . ALA A 1 515 ? -8.060 -8.870 24.005 1.000 22.172 515 ALA A CA 1
ATOM 3963 C C . ALA A 1 515 ? -6.989 -8.547 25.056 1.000 21.695 515 ALA A C 1
ATOM 3964 O O . ALA A 1 515 ? -7.170 -8.862 26.227 1.000 19.995 515 ALA A O 1
ATOM 3966 N N . ARG A 1 516 ? -5.892 -7.887 24.660 1.000 22.455 516 ARG A N 1
ATOM 3967 C CA . ARG A 1 516 ? -4.895 -7.464 25.619 1.000 25.032 516 ARG A CA 1
ATOM 3968 C C . ARG A 1 516 ? -5.380 -6.232 26.378 1.000 23.189 516 ARG A C 1
ATOM 3969 O O . ARG A 1 516 ? -4.853 -5.944 27.449 1.000 22.817 516 ARG A O 1
ATOM 3977 N N . VAL A 1 517 ? -6.356 -5.510 25.803 1.000 20.762 517 VAL A N 1
ATOM 3978 C CA . VAL A 1 517 ? -6.871 -4.281 26.373 1.000 19.761 517 VAL A CA 1
ATOM 3979 C C . VAL A 1 517 ? -8.176 -4.528 27.115 1.000 19.094 517 VAL A C 1
ATOM 3980 O O . VAL A 1 517 ? -8.414 -3.941 28.166 1.000 18.122 517 VAL A O 1
ATOM 3984 N N . PHE A 1 518 ? -9.032 -5.366 26.517 1.000 19.632 518 PHE A N 1
ATOM 3985 C CA . PHE A 1 518 ? -10.418 -5.523 26.939 1.000 18.250 518 PHE A CA 1
ATOM 3986 C C . PHE A 1 518 ? -10.729 -6.987 27.210 1.000 16.868 518 PHE A C 1
ATOM 3987 O O . PHE A 1 518 ? -10.585 -7.819 26.325 1.000 16.774 518 PHE A O 1
ATOM 3995 N N . ASP A 1 519 ? -11.155 -7.299 28.438 1.000 15.800 519 ASP A N 1
ATOM 3996 C CA . ASP A 1 519 ? -11.538 -8.644 28.840 1.000 14.986 519 ASP A CA 1
ATOM 3997 C C . ASP A 1 519 ? -13.057 -8.730 28.795 1.000 15.061 519 ASP A C 1
ATOM 3998 O O . ASP A 1 519 ? -13.716 -8.100 29.601 1.000 15.550 519 ASP A O 1
ATOM 4003 N N . VAL A 1 520 ? -13.621 -9.488 27.862 1.000 15.299 520 VAL A N 1
ATOM 4004 C CA . VAL A 1 520 ? -15.059 -9.541 27.683 1.000 15.404 520 VAL A CA 1
ATOM 4005 C C . VAL A 1 520 ? -15.605 -10.788 28.358 1.000 16.415 520 VAL A C 1
ATOM 4006 O O . VAL A 1 520 ? -15.168 -11.891 28.021 1.000 18.446 520 VAL A O 1
ATOM 4010 N N . LEU A 1 521 ? -16.602 -10.622 29.248 1.000 16.494 521 LEU A N 1
ATOM 4011 C CA . LEU A 1 521 ? -17.249 -11.746 29.913 1.000 15.874 521 LEU A CA 1
ATOM 4012 C C . LEU A 1 521 ? -18.761 -11.670 29.726 1.000 16.223 521 LEU A C 1
ATOM 4013 O O . LEU A 1 521 ? -19.300 -10.579 29.587 1.000 16.207 521 LEU A O 1
ATOM 4018 N N . SER A 1 522 ? -19.426 -12.843 29.660 1.000 16.599 522 SER A N 1
ATOM 4019 C CA . SER A 1 522 ? -20.873 -12.982 29.652 1.000 17.101 522 SER A CA 1
ATOM 4020 C C . SER A 1 522 ? -21.315 -13.318 31.063 1.000 18.091 522 SER A C 1
ATOM 4021 O O . SER A 1 522 ? -20.678 -14.151 31.710 1.000 17.686 522 SER A O 1
ATOM 4024 N N . VAL A 1 523 ? -22.487 -12.813 31.443 1.000 19.100 523 VAL A N 1
ATOM 4025 C CA . VAL A 1 523 ? -23.170 -13.308 32.621 1.000 19.550 523 VAL A CA 1
ATOM 4026 C C . VAL A 1 523 ? -24.645 -13.441 32.275 1.000 20.926 523 VAL A C 1
ATOM 4027 O O . VAL A 1 523 ? -25.363 -12.444 32.254 1.000 22.400 523 VAL A O 1
ATOM 4031 N N . SER A 1 524 ? -25.094 -14.680 32.021 1.000 20.958 524 SER A N 1
ATOM 4032 C CA . SER A 1 524 ? -26.445 -14.937 31.549 1.000 20.124 524 SER A CA 1
ATOM 4033 C C . SER A 1 524 ? -27.328 -15.320 32.737 1.000 19.362 524 SER A C 1
ATOM 4034 O O . SER A 1 524 ? -26.880 -15.969 33.677 1.000 18.025 524 SER A O 1
ATOM 4037 N N . ALA A 1 525 ? -28.595 -14.905 32.676 1.000 19.547 525 ALA A N 1
ATOM 4038 C CA . ALA A 1 525 ? -29.555 -15.188 33.722 1.000 19.958 525 ALA A CA 1
ATOM 4039 C C . ALA A 1 525 ? -30.292 -16.481 33.401 1.000 19.609 525 ALA A C 1
ATOM 4040 O O . ALA A 1 525 ? -31.472 -16.469 33.078 1.000 18.999 525 ALA A O 1
ATOM 4042 N N . ALA A 1 526 ? -29.559 -17.583 33.460 1.000 19.502 526 ALA A N 1
ATOM 4043 C CA . ALA A 1 526 ? -30.178 -18.882 33.344 1.000 21.270 526 ALA A CA 1
ATOM 4044 C C . ALA A 1 526 ? -29.312 -19.879 34.087 1.000 23.079 526 ALA A C 1
ATOM 4045 O O . ALA A 1 526 ? -28.234 -19.517 34.588 1.000 23.405 526 ALA A O 1
ATOM 4047 N N . LYS A 1 527 ? -29.785 -21.130 34.136 1.000 25.154 527 LYS A N 1
ATOM 4048 C CA . LYS A 1 527 ? -29.074 -22.158 34.878 1.000 26.029 527 LYS A CA 1
ATOM 4049 C C . LYS A 1 527 ? -28.338 -23.097 33.930 1.000 24.663 527 LYS A C 1
ATOM 4050 O O . LYS A 1 527 ? -28.652 -23.151 32.747 1.000 24.731 527 LYS A O 1
ATOM 4056 N N . LYS A 1 528 ? -27.363 -23.838 34.467 1.000 23.391 528 LYS A N 1
ATOM 4057 C CA . LYS A 1 528 ? -26.492 -24.697 33.674 1.000 22.456 528 LYS A CA 1
ATOM 4058 C C . LYS A 1 528 ? -27.269 -25.838 33.028 1.000 22.484 528 LYS A C 1
ATOM 4059 O O . LYS A 1 528 ? -26.886 -26.321 31.962 1.000 22.524 528 LYS A O 1
ATOM 4065 N N . GLU A 1 529 ? -28.351 -26.262 33.696 1.000 23.198 529 GLU A N 1
ATOM 4066 C CA . GLU A 1 529 ? -29.279 -27.256 33.170 1.000 23.586 529 GLU A CA 1
ATOM 4067 C C . GLU A 1 529 ? -29.737 -26.837 31.772 1.000 23.414 529 GLU A C 1
ATOM 4068 O O . GLU A 1 529 ? -30.061 -27.673 30.947 1.000 23.430 529 GLU A O 1
ATOM 4074 N N . ASP A 1 530 ? -29.747 -25.532 31.488 1.000 23.405 530 ASP A N 1
ATOM 4075 C CA . ASP A 1 530 ? -30.355 -25.006 30.277 1.000 24.430 530 ASP A CA 1
ATOM 4076 C C . ASP A 1 530 ? -29.345 -24.324 29.352 1.000 23.264 530 ASP A C 1
ATOM 4077 O O . ASP A 1 530 ? -29.728 -23.888 28.276 1.000 24.265 530 ASP A O 1
ATOM 4082 N N . VAL A 1 531 ? -28.085 -24.184 29.759 1.000 21.841 531 VAL A N 1
ATOM 4083 C CA . VAL A 1 531 ? -27.114 -23.451 28.957 1.000 21.622 531 VAL A CA 1
ATOM 4084 C C . VAL A 1 531 ? -25.772 -24.180 28.974 1.000 21.188 531 VAL A C 1
ATOM 4085 O O . VAL A 1 531 ? -25.143 -24.286 30.032 1.000 21.984 531 VAL A O 1
ATOM 4089 N N . ASN A 1 532 ? -25.312 -24.611 27.802 1.000 20.014 532 ASN A N 1
ATOM 4090 C CA . ASN A 1 532 ? -23.918 -24.979 27.662 1.000 19.343 532 ASN A CA 1
ATOM 4091 C C . ASN A 1 532 ? -23.108 -23.760 27.205 1.000 19.183 532 ASN A C 1
ATOM 4092 O O . ASN A 1 532 ? -23.656 -22.853 26.566 1.000 19.516 532 ASN A O 1
ATOM 4097 N N . TYR A 1 533 ? -21.788 -23.782 27.474 1.000 18.405 533 TYR A N 1
ATOM 4098 C CA . TYR A 1 533 ? -20.948 -22.618 27.232 1.000 17.587 533 TYR A CA 1
ATOM 4099 C C . TYR A 1 533 ? -20.993 -22.259 25.744 1.000 17.691 533 TYR A C 1
ATOM 4100 O O . TYR A 1 533 ? -20.914 -21.084 25.389 1.000 17.296 533 TYR A O 1
ATOM 4109 N N . THR A 1 534 ? -21.202 -23.273 24.888 1.000 17.940 534 THR A N 1
ATOM 4110 C CA . THR A 1 534 ? -21.181 -23.081 23.444 1.000 18.307 534 THR A CA 1
ATOM 4111 C C . THR A 1 534 ? -22.428 -22.360 22.910 1.000 18.792 534 THR A C 1
ATOM 4112 O O . THR A 1 534 ? -22.443 -21.912 21.768 1.000 18.660 534 THR A O 1
ATOM 4116 N N . ASP A 1 535 ? -23.466 -22.240 23.747 1.000 19.271 535 ASP A N 1
ATOM 4117 C CA . ASP A 1 535 ? -24.716 -21.597 23.372 1.000 20.092 535 ASP A CA 1
ATOM 4118 C C . ASP A 1 535 ? -24.545 -20.086 23.159 1.000 20.868 535 ASP A C 1
ATOM 4119 O O . ASP A 1 535 ? -25.367 -19.437 22.515 1.000 20.612 535 ASP A O 1
ATOM 4124 N N . LEU A 1 536 ? -23.472 -19.495 23.693 1.000 21.713 536 LEU A N 1
ATOM 4125 C CA . LEU A 1 536 ? -23.339 -18.056 23.594 1.000 22.461 536 LEU A CA 1
ATOM 4126 C C . LEU A 1 536 ? -22.683 -17.631 22.297 1.000 22.507 536 LEU A C 1
ATOM 4127 O O . LEU A 1 536 ? -22.016 -18.408 21.641 1.000 24.299 536 LEU A O 1
ATOM 4132 N N . PRO A 1 537 ? -22.875 -16.377 21.876 1.000 22.747 537 PRO A N 1
ATOM 4133 C CA . PRO A 1 537 ? -22.128 -15.851 20.727 1.000 22.739 537 PRO A CA 1
ATOM 4134 C C . PRO A 1 537 ? -20.621 -15.988 20.968 1.000 22.841 537 PRO A C 1
ATOM 4135 O O . PRO A 1 537 ? -20.173 -15.989 22.105 1.000 21.356 537 PRO A O 1
ATOM 4139 N N . LYS A 1 538 ? -19.834 -16.113 19.893 1.000 25.573 538 LYS A N 1
ATOM 4140 C CA . LYS A 1 538 ? -18.403 -16.397 20.022 1.000 27.236 538 LYS A CA 1
ATOM 4141 C C . LYS A 1 538 ? -17.700 -15.300 20.802 1.000 22.794 538 LYS A C 1
ATOM 4142 O O . LYS A 1 538 ? -16.834 -15.593 21.618 1.000 21.099 538 LYS A O 1
ATOM 4148 N N . PHE A 1 539 ? -18.124 -14.059 20.558 1.000 21.456 539 PHE A N 1
ATOM 4149 C CA . PHE A 1 539 ? -17.515 -12.887 21.165 1.000 19.931 539 PHE A CA 1
ATOM 4150 C C . PHE A 1 539 ? -17.719 -12.869 22.679 1.000 18.430 539 PHE A C 1
ATOM 4151 O O . PHE A 1 539 ? -16.968 -12.239 23.405 1.000 17.577 539 PHE A O 1
ATOM 4159 N N . PHE A 1 540 ? -18.747 -13.572 23.150 1.000 18.262 540 PHE A N 1
ATOM 4160 C CA . PHE A 1 540 ? -19.061 -13.680 24.564 1.000 16.802 540 PHE A CA 1
ATOM 4161 C C . PHE A 1 540 ? -18.509 -14.981 25.159 1.000 16.592 540 PHE A C 1
ATOM 4162 O O . PHE A 1 540 ? -18.827 -15.336 26.296 1.000 15.532 540 PHE A O 1
ATOM 4170 N N . ARG A 1 541 ? -17.676 -15.706 24.390 1.000 16.962 541 ARG A N 1
ATOM 4171 C CA . ARG A 1 541 ? -16.997 -16.877 24.912 1.000 17.139 541 ARG A CA 1
ATOM 4172 C C . ARG A 1 541 ? -15.625 -17.007 24.265 1.000 17.929 541 ARG A C 1
ATOM 4173 O O . ARG A 1 541 ? -15.255 -18.045 23.748 1.000 17.960 541 ARG A O 1
ATOM 4181 N N . GLN A 1 542 ? -14.843 -15.930 24.345 1.000 18.797 542 GLN A N 1
ATOM 4182 C CA . GLN A 1 542 ? -13.573 -15.901 23.638 1.000 19.100 542 GLN A CA 1
ATOM 4183 C C . GLN A 1 542 ? -12.693 -17.004 24.209 1.000 18.297 542 GLN A C 1
ATOM 4184 O O . GLN A 1 542 ? -11.795 -17.446 23.532 1.000 17.937 542 GLN A O 1
ATOM 4190 N N . HIS A 1 543 ? -12.922 -17.367 25.479 1.000 17.959 543 HIS A N 1
ATOM 4191 C CA . HIS A 1 543 ? -12.404 -18.561 26.114 1.000 17.781 543 HIS A CA 1
ATOM 4192 C C . HIS A 1 543 ? -13.603 -19.216 26.778 1.000 18.357 543 HIS A C 1
ATOM 4193 O O . HIS A 1 543 ? -14.553 -18.521 27.138 1.000 18.413 543 HIS A O 1
ATOM 4200 N N . TRP A 1 544 ? -13.568 -20.547 26.966 1.000 18.848 544 TRP A N 1
ATOM 4201 C CA . TRP A 1 544 ? -14.720 -21.230 27.535 1.000 18.590 544 TRP A CA 1
ATOM 4202 C C . TRP A 1 544 ? -15.046 -20.720 28.939 1.000 17.330 544 TRP A C 1
ATOM 4203 O O . TRP A 1 544 ? -16.161 -20.879 29.409 1.000 17.234 544 TRP A O 1
ATOM 4214 N N . SER A 1 545 ? -14.079 -20.110 29.615 1.000 16.061 545 SER A N 1
ATOM 4215 C CA . SER A 1 545 ? -14.281 -19.673 30.983 1.000 14.728 545 SER A CA 1
ATOM 4216 C C . SER A 1 545 ? -14.978 -18.321 31.062 1.000 14.612 545 SER A C 1
ATOM 4217 O O . SER A 1 545 ? -15.309 -17.848 32.148 1.000 13.939 545 SER A O 1
ATOM 4220 N N . LYS A 1 546 ? -15.224 -17.685 29.928 1.000 15.366 546 LYS A N 1
ATOM 4221 C CA . LYS A 1 546 ? -15.837 -16.365 29.968 1.000 15.617 546 LYS A CA 1
ATOM 4222 C C . LYS A 1 546 ? -17.350 -16.469 30.143 1.000 16.311 546 LYS A C 1
ATOM 4223 O O . LYS A 1 546 ? -18.016 -15.436 30.262 1.000 16.844 546 LYS A O 1
ATOM 4229 N N . VAL A 1 547 ? -17.904 -17.696 30.110 1.000 16.303 547 VAL A N 1
ATOM 4230 C CA . VAL A 1 547 ? -19.347 -17.828 30.132 1.000 16.294 547 VAL A CA 1
ATOM 4231 C C . VAL A 1 547 ? -19.787 -18.084 31.551 1.000 15.286 547 VAL A C 1
ATOM 4232 O O . VAL A 1 547 ? -19.697 -19.210 31.994 1.000 15.498 547 VAL A O 1
ATOM 4236 N N . LEU A 1 548 ? -20.267 -17.042 32.233 1.000 15.113 548 LEU A N 1
ATOM 4237 C CA . LEU A 1 548 ? -20.765 -17.157 33.597 1.000 14.509 548 LEU A CA 1
ATOM 4238 C C . LEU A 1 548 ? -22.292 -17.193 33.598 1.000 14.452 548 LEU A C 1
ATOM 4239 O O . LEU A 1 548 ? -22.926 -16.709 32.664 1.000 14.020 548 LEU A O 1
ATOM 4244 N N . LEU A 1 549 ? -22.846 -17.839 34.640 1.000 14.544 549 LEU A N 1
ATOM 4245 C CA . LEU A 1 549 ? -24.280 -17.977 34.841 1.000 15.012 549 LEU A CA 1
ATOM 4246 C C . LEU A 1 549 ? -24.662 -17.515 36.244 1.000 15.205 549 LEU A C 1
ATOM 4247 O O . LEU A 1 549 ? -23.933 -17.700 37.215 1.000 14.398 549 LEU A O 1
ATOM 4252 N N . ASP A 1 550 ? -25.858 -16.950 36.332 1.000 16.144 550 ASP A N 1
ATOM 4253 C CA . ASP A 1 550 ? -26.448 -16.622 37.610 1.000 16.379 550 ASP A CA 1
ATOM 4254 C C . ASP A 1 550 ? -27.169 -17.863 38.115 1.000 16.716 550 ASP A C 1
ATOM 4255 O O . ASP A 1 550 ? -28.345 -18.028 37.862 1.000 17.520 550 ASP A O 1
ATOM 4260 N N . ASP A 1 551 ? -26.432 -18.717 38.824 1.000 16.560 551 ASP A N 1
ATOM 4261 C CA . ASP A 1 551 ? -26.862 -20.047 39.213 1.000 16.679 551 ASP A CA 1
ATOM 4262 C C . ASP A 1 551 ? -25.989 -20.474 40.387 1.000 16.638 551 ASP A C 1
ATOM 4263 O O . ASP A 1 551 ? -24.962 -19.849 40.632 1.000 15.877 551 ASP A O 1
ATOM 4268 N N . THR A 1 552 ? -26.395 -21.537 41.108 1.000 17.294 552 THR A N 1
ATOM 4269 C CA . THR A 1 552 ? -25.637 -22.009 42.256 1.000 17.249 552 THR A CA 1
ATOM 4270 C C . THR A 1 552 ? -24.583 -23.029 41.830 1.000 18.134 552 THR A C 1
ATOM 4271 O O . THR A 1 552 ? -24.653 -23.586 40.754 1.000 18.870 552 THR A O 1
ATOM 4275 N N . ASP A 1 553 ? -23.580 -23.266 42.676 1.000 18.561 553 ASP A N 1
ATOM 4276 C CA . ASP A 1 553 ? -22.704 -24.408 42.507 1.000 19.285 553 ASP A CA 1
ATOM 4277 C C . ASP A 1 553 ? -23.568 -25.653 42.655 1.000 21.602 553 ASP A C 1
ATOM 4278 O O . ASP A 1 553 ? -24.737 -25.535 43.037 1.000 23.537 553 ASP A O 1
ATOM 4283 N N . LEU A 1 554 ? -22.984 -26.833 42.401 1.000 22.301 554 LEU A N 1
ATOM 4284 C CA . LEU A 1 554 ? -23.743 -28.072 42.279 1.000 22.519 554 LEU A CA 1
ATOM 4285 C C . LEU A 1 554 ? -24.395 -28.508 43.587 1.000 23.240 554 LEU A C 1
ATOM 4286 O O . LEU A 1 554 ? -25.365 -29.248 43.533 1.000 23.826 554 LEU A O 1
ATOM 4291 N N . TYR A 1 555 ? -23.849 -28.081 44.741 1.000 23.522 555 TYR A N 1
ATOM 4292 C CA . TYR A 1 555 ? -24.342 -28.461 46.064 1.000 22.760 555 TYR A CA 1
ATOM 4293 C C . TYR A 1 555 ? -25.239 -27.367 46.664 1.000 22.260 555 TYR A C 1
ATOM 4294 O O . TYR A 1 555 ? -25.586 -27.429 47.853 1.000 22.097 555 TYR A O 1
ATOM 4303 N N . ALA A 1 556 ? -25.604 -26.375 45.824 1.000 22.191 556 ALA A N 1
ATOM 4304 C CA . ALA A 1 556 ? -26.410 -25.219 46.192 1.000 22.279 556 ALA A CA 1
ATOM 4305 C C . ALA A 1 556 ? -25.853 -24.572 47.456 1.000 22.158 556 ALA A C 1
ATOM 4306 O O . ALA A 1 556 ? -26.613 -24.277 48.363 1.000 22.139 556 ALA A O 1
ATOM 4308 N N . ARG A 1 557 ? -24.526 -24.398 47.541 1.000 22.587 557 ARG A N 1
ATOM 4309 C CA . ARG A 1 557 ? -23.909 -23.784 48.713 1.000 22.725 557 ARG A CA 1
ATOM 4310 C C . ARG A 1 557 ? -23.675 -22.291 48.468 1.000 21.538 557 ARG A C 1
ATOM 4311 O O . ARG A 1 557 ? -23.677 -21.513 49.415 1.000 20.405 557 ARG A O 1
ATOM 4319 N N . VAL A 1 558 ? -23.387 -21.919 47.213 1.000 20.165 558 VAL A N 1
ATOM 4320 C CA . VAL A 1 558 ? -23.089 -20.536 46.875 1.000 18.664 558 VAL A CA 1
ATOM 4321 C C . VAL A 1 558 ? -23.714 -20.234 45.525 1.000 17.718 558 VAL A C 1
ATOM 4322 O O . VAL A 1 558 ? -24.085 -21.143 44.794 1.000 17.980 558 VAL A O 1
ATOM 4326 N N . GLY A 1 559 ? -23.811 -18.944 45.223 1.000 16.728 559 GLY A N 1
ATOM 4327 C CA . GLY A 1 559 ? -24.312 -18.493 43.935 1.000 16.545 559 GLY A CA 1
ATOM 4328 C C . GLY A 1 559 ? -25.828 -18.393 43.903 1.000 16.766 559 GLY A C 1
ATOM 4329 O O . GLY A 1 559 ? -26.494 -18.686 44.895 1.000 16.858 559 GLY A O 1
ATOM 4330 N N . GLY A 1 560 ? -26.330 -17.984 42.735 1.000 17.045 560 GLY A N 1
ATOM 4331 C CA . GLY A 1 560 ? -27.720 -17.590 42.561 1.000 17.797 560 GLY A CA 1
ATOM 4332 C C . GLY A 1 560 ? -27.948 -16.157 43.033 1.000 17.359 560 GLY A C 1
ATOM 4333 O O . GLY A 1 560 ? -27.163 -15.640 43.820 1.000 17.089 560 GLY A O 1
ATOM 4334 N N . GLY A 1 561 ? -28.994 -15.513 42.505 1.000 17.805 561 GLY A N 1
ATOM 4335 C CA . GLY A 1 561 ? -29.489 -14.254 43.051 1.000 18.203 561 GLY A CA 1
ATOM 4336 C C . GLY A 1 561 ? -28.634 -13.051 42.673 1.000 18.391 561 GLY A C 1
ATOM 4337 O O . GLY A 1 561 ? -28.741 -11.998 43.292 1.000 18.731 561 GLY A O 1
ATOM 4338 N N . GLY A 1 562 ? -27.802 -13.202 41.641 1.000 19.152 562 GLY A N 1
ATOM 4339 C CA . GLY A 1 562 ? -26.865 -12.168 41.237 1.000 19.535 562 GLY A CA 1
ATOM 4340 C C . GLY A 1 562 ? -27.527 -10.981 40.532 1.000 20.415 562 GLY A C 1
ATOM 4341 O O . GLY A 1 562 ? -27.208 -9.827 40.820 1.000 20.283 562 GLY A O 1
ATOM 4342 N N . TYR A 1 563 ? -28.410 -11.273 39.572 1.000 20.537 563 TYR A N 1
ATOM 4343 C CA . TYR A 1 563 ? -29.115 -10.218 38.871 1.000 20.410 563 TYR A CA 1
ATOM 4344 C C . TYR A 1 563 ? -29.944 -9.438 39.888 1.000 21.073 563 TYR A C 1
ATOM 4345 O O . TYR A 1 563 ? -29.925 -8.219 39.879 1.000 20.795 563 TYR A O 1
ATOM 4354 N N . GLU A 1 564 ? -30.608 -10.145 40.803 1.000 22.734 564 GLU A N 1
ATOM 4355 C CA . GLU A 1 564 ? -31.421 -9.516 41.838 1.000 25.271 564 GLU A CA 1
ATOM 4356 C C . GLU A 1 564 ? -30.564 -8.652 42.774 1.000 22.926 564 GLU A C 1
ATOM 4357 O O . GLU A 1 564 ? -30.917 -7.519 43.079 1.000 21.587 564 GLU A O 1
ATOM 4363 N N . ARG A 1 565 ? -29.438 -9.195 43.232 1.000 21.252 565 ARG A N 1
ATOM 4364 C CA . ARG A 1 565 ? -28.505 -8.473 44.086 1.000 19.765 565 ARG A CA 1
ATOM 4365 C C . ARG A 1 565 ? -28.015 -7.177 43.439 1.000 18.757 565 ARG A C 1
ATOM 4366 O O . ARG A 1 565 ? -27.844 -6.170 44.110 1.000 17.929 565 ARG A O 1
ATOM 4374 N N . TYR A 1 566 ? -27.720 -7.223 42.143 1.000 17.914 566 TYR A N 1
ATOM 4375 C CA . TYR A 1 566 ? -27.087 -6.102 41.481 1.000 17.708 566 TYR A CA 1
ATOM 4376 C C . TYR A 1 566 ? -28.144 -5.075 41.069 1.000 18.246 566 TYR A C 1
ATOM 4377 O O . TYR A 1 566 ? -27.832 -3.931 40.758 1.000 18.270 566 TYR A O 1
ATOM 4386 N N . GLY A 1 567 ? -29.407 -5.503 41.045 1.000 18.269 567 GLY A N 1
ATOM 4387 C CA . GLY A 1 567 ? -30.503 -4.645 40.633 1.000 18.163 567 GLY A CA 1
ATOM 4388 C C . GLY A 1 567 ? -30.737 -4.643 39.122 1.000 17.512 567 GLY A C 1
ATOM 4389 O O . GLY A 1 567 ? -31.337 -3.716 38.623 1.000 17.557 567 GLY A O 1
ATOM 4390 N N . ILE A 1 568 ? -30.292 -5.682 38.417 1.000 16.971 568 ILE A N 1
ATOM 4391 C CA . ILE A 1 568 ? -30.422 -5.770 36.966 1.000 17.794 568 ILE A CA 1
ATOM 4392 C C . ILE A 1 568 ? -31.675 -6.549 36.586 1.000 18.660 568 ILE A C 1
ATOM 4393 O O . ILE A 1 568 ? -31.891 -7.657 37.057 1.000 19.336 568 ILE A O 1
ATOM 4398 N N . ASP A 1 569 ? -32.490 -5.947 35.724 1.000 19.689 569 ASP A N 1
ATOM 4399 C CA . ASP A 1 569 ? -33.657 -6.600 35.152 1.000 20.715 569 ASP A CA 1
ATOM 4400 C C . ASP A 1 569 ? -33.177 -7.749 34.252 1.000 20.457 569 ASP A C 1
ATOM 4401 O O . ASP A 1 569 ? -32.505 -7.522 33.235 1.000 20.204 569 ASP A O 1
ATOM 4406 N N . ALA A 1 570 ? -33.547 -8.988 34.625 1.000 19.748 570 ALA A N 1
ATOM 4407 C CA . ALA A 1 570 ? -33.097 -10.171 33.906 1.000 19.273 570 ALA A CA 1
ATOM 4408 C C . ALA A 1 570 ? -33.651 -10.209 32.478 1.000 19.866 570 ALA A C 1
ATOM 4409 O O . ALA A 1 570 ? -33.127 -10.918 31.632 1.000 19.860 570 ALA A O 1
ATOM 4411 N N . GLY A 1 571 ? -34.711 -9.440 32.208 1.000 20.526 571 GLY A N 1
ATOM 4412 C CA . GLY A 1 571 ? -35.322 -9.382 30.896 1.000 21.251 571 GLY A CA 1
ATOM 4413 C C . GLY A 1 571 ? -34.607 -8.441 29.937 1.000 21.241 571 GLY A C 1
ATOM 4414 O O . GLY A 1 571 ? -34.860 -8.488 28.741 1.000 20.681 571 GLY A O 1
ATOM 4415 N N . LYS A 1 572 ? -33.723 -7.590 30.457 1.000 22.258 572 LYS A N 1
ATOM 4416 C CA . LYS A 1 572 ? -33.162 -6.491 29.667 1.000 23.991 572 LYS A CA 1
ATOM 4417 C C . LYS A 1 572 ? -31.643 -6.506 29.648 1.000 22.664 572 LYS A C 1
ATOM 4418 O O . LYS A 1 572 ? -31.032 -6.205 28.620 1.000 22.719 572 LYS A O 1
ATOM 4424 N N . GLY A 1 573 ? -31.047 -6.809 30.810 1.000 21.389 573 GLY A N 1
ATOM 4425 C CA . GLY A 1 573 ? -29.608 -6.977 30.909 1.000 20.245 573 GLY A CA 1
ATOM 4426 C C . GLY A 1 573 ? -28.921 -5.627 30.911 1.000 19.448 573 GLY A C 1
ATOM 4427 O O . GLY A 1 573 ? -29.616 -4.617 30.872 1.000 20.647 573 GLY A O 1
ATOM 4428 N N . ALA A 1 574 ? -27.585 -5.637 30.929 1.000 17.922 574 ALA A N 1
ATOM 4429 C CA . ALA A 1 574 ? -26.810 -4.409 30.961 1.000 17.627 574 ALA A CA 1
ATOM 4430 C C . ALA A 1 574 ? -25.353 -4.703 30.643 1.000 16.663 574 ALA A C 1
ATOM 4431 O O . ALA A 1 574 ? -24.948 -5.843 30.699 1.000 15.429 574 ALA A O 1
ATOM 4433 N N . ILE A 1 575 ? -24.612 -3.653 30.261 1.000 17.111 575 ILE A N 1
ATOM 4434 C CA . ILE A 1 575 ? -23.166 -3.714 30.112 1.000 16.594 575 ILE A CA 1
ATOM 4435 C C . ILE A 1 575 ? -22.553 -2.955 31.278 1.000 15.615 575 ILE A C 1
ATOM 4436 O O . ILE A 1 575 ? -22.899 -1.792 31.472 1.000 15.040 575 ILE A O 1
ATOM 4441 N N . VAL A 1 576 ? -21.659 -3.620 32.027 1.000 14.477 576 VAL A N 1
ATOM 4442 C CA . VAL A 1 576 ? -20.964 -2.982 33.125 1.000 13.939 576 VAL A CA 1
ATOM 4443 C C . VAL A 1 576 ? -19.477 -2.964 32.821 1.000 13.450 576 VAL A C 1
ATOM 4444 O O . VAL A 1 576 ? -18.897 -4.028 32.620 1.000 13.204 576 VAL A O 1
ATOM 4448 N N . VAL A 1 577 ? -18.865 -1.772 32.808 1.000 13.352 577 VAL A N 1
ATOM 4449 C CA . VAL A 1 577 ? -17.448 -1.701 32.526 1.000 13.872 577 VAL A CA 1
ATOM 4450 C C . VAL A 1 577 ? -16.720 -1.566 33.849 1.000 14.374 577 VAL A C 1
ATOM 4451 O O . VAL A 1 577 ? -17.051 -0.677 34.634 1.000 14.903 577 VAL A O 1
ATOM 4455 N N . VAL A 1 578 ? -15.724 -2.440 34.076 1.000 14.636 578 VAL A N 1
ATOM 4456 C CA . VAL A 1 578 ? -14.886 -2.370 35.264 1.000 14.653 578 VAL A CA 1
ATOM 4457 C C . VAL A 1 578 ? -13.463 -1.993 34.851 1.000 14.393 578 VAL A C 1
ATOM 4458 O O . VAL A 1 578 ? -12.903 -2.597 33.954 1.000 15.628 578 VAL A O 1
ATOM 4462 N N . ARG A 1 579 ? -12.894 -1.001 35.532 1.000 14.085 579 ARG A N 1
ATOM 4463 C CA . ARG A 1 579 ? -11.543 -0.516 35.317 1.000 13.967 579 ARG A CA 1
ATOM 4464 C C . ARG A 1 579 ? -10.538 -1.570 35.770 1.000 13.146 579 ARG A C 1
ATOM 4465 O O . ARG A 1 579 ? -10.871 -2.478 36.524 1.000 12.528 579 ARG A O 1
ATOM 4473 N N . PRO A 1 580 ? -9.258 -1.445 35.377 1.000 12.814 580 PRO A N 1
ATOM 4474 C CA . PRO A 1 580 ? -8.206 -2.366 35.822 1.000 12.826 580 PRO A CA 1
ATOM 4475 C C . PRO A 1 580 ? -7.944 -2.435 37.325 1.000 12.882 580 PRO A C 1
ATOM 4476 O O . PRO A 1 580 ? -7.314 -3.393 37.806 1.000 12.612 580 PRO A O 1
ATOM 4480 N N . ASP A 1 581 ? -8.375 -1.373 38.039 1.000 13.305 581 ASP A N 1
ATOM 4481 C CA . ASP A 1 581 ? -8.235 -1.303 39.481 1.000 13.614 581 ASP A CA 1
ATOM 4482 C C . ASP A 1 581 ? -9.494 -1.822 40.171 1.000 13.459 581 ASP A C 1
ATOM 4483 O O . ASP A 1 581 ? -9.580 -1.784 41.385 1.000 13.474 581 ASP A O 1
ATOM 4488 N N . GLY A 1 582 ? -10.476 -2.281 39.389 1.000 13.859 582 GLY A N 1
ATOM 4489 C CA . GLY A 1 582 ? -11.628 -2.999 39.921 1.000 13.561 582 GLY A CA 1
ATOM 4490 C C . GLY A 1 582 ? -12.796 -2.094 40.324 1.000 13.301 582 GLY A C 1
ATOM 4491 O O . GLY A 1 582 ? -13.742 -2.579 40.940 1.000 13.651 582 GLY A O 1
ATOM 4492 N N . TYR A 1 583 ? -12.724 -0.798 39.967 1.000 12.704 583 TYR A N 1
ATOM 4493 C CA . TYR A 1 583 ? -13.817 0.139 40.171 1.000 12.362 583 TYR A CA 1
ATOM 4494 C C . TYR A 1 583 ? -14.727 0.130 38.950 1.000 12.653 583 TYR A C 1
ATOM 4495 O O . TYR A 1 583 ? -14.267 -0.005 37.820 1.000 13.753 583 TYR A O 1
ATOM 4504 N N . VAL A 1 584 ? -16.034 0.260 39.174 1.000 12.306 584 VAL A N 1
ATOM 4505 C CA . VAL A 1 584 ? -16.989 0.391 38.089 1.000 12.507 584 VAL A CA 1
ATOM 4506 C C . VAL A 1 584 ? -16.831 1.752 37.409 1.000 13.516 584 VAL A C 1
ATOM 4507 O O . VAL A 1 584 ? -16.948 2.810 38.040 1.000 13.621 584 VAL A O 1
ATOM 4511 N N . GLY A 1 585 ? -16.569 1.718 36.093 1.000 13.702 585 GLY A N 1
ATOM 4512 C CA . GLY A 1 585 ? -16.381 2.943 35.331 1.000 14.165 585 GLY A CA 1
ATOM 4513 C C . GLY A 1 585 ? -17.674 3.474 34.694 1.000 14.604 585 GLY A C 1
ATOM 4514 O O . GLY A 1 585 ? -17.880 4.689 34.642 1.000 14.974 585 GLY A O 1
ATOM 4515 N N . THR A 1 586 ? -18.528 2.573 34.174 1.000 14.026 586 THR A N 1
ATOM 4516 C CA . THR A 1 586 ? -19.811 2.999 33.653 1.000 14.088 586 THR A CA 1
ATOM 4517 C C . THR A 1 586 ? -20.751 1.809 33.476 1.000 13.366 586 THR A C 1
ATOM 4518 O O . THR A 1 586 ? -20.379 0.660 33.743 1.000 12.381 586 THR A O 1
ATOM 4522 N N . ILE A 1 587 ? -21.992 2.134 33.089 1.000 13.239 587 ILE A N 1
ATOM 4523 C CA . ILE A 1 587 ? -23.016 1.154 32.842 1.000 13.352 587 ILE A CA 1
ATOM 4524 C C . ILE A 1 587 ? -23.763 1.583 31.602 1.000 14.095 587 ILE A C 1
ATOM 4525 O O . ILE A 1 587 ? -23.905 2.757 31.340 1.000 15.189 587 ILE A O 1
ATOM 4530 N N . ALA A 1 588 ? -24.255 0.633 30.824 1.000 14.412 588 ALA A N 1
ATOM 4531 C CA . ALA A 1 588 ? -25.081 0.987 29.686 1.000 14.921 588 ALA A CA 1
ATOM 4532 C C . ALA A 1 588 ? -26.035 -0.166 29.379 1.000 15.303 588 ALA A C 1
ATOM 4533 O O . ALA A 1 588 ? -25.768 -1.326 29.709 1.000 14.573 588 ALA A O 1
ATOM 4535 N N . PRO A 1 589 ? -27.193 0.121 28.743 1.000 16.589 589 PRO A N 1
ATOM 4536 C CA . PRO A 1 589 ? -28.095 -0.939 28.311 1.000 17.182 589 PRO A CA 1
ATOM 4537 C C . PRO A 1 589 ? -27.449 -1.648 27.134 1.000 17.503 589 PRO A C 1
ATOM 4538 O O . PRO A 1 589 ? -26.456 -1.159 26.580 1.000 16.879 589 PRO A O 1
ATOM 4542 N N . LEU A 1 590 ? -28.036 -2.803 26.787 1.000 18.315 590 LEU A N 1
ATOM 4543 C CA . LEU A 1 590 ? -27.515 -3.658 25.731 1.000 18.200 590 LEU A CA 1
ATOM 4544 C C . LEU A 1 590 ? -27.663 -2.967 24.372 1.000 18.937 590 LEU A C 1
ATOM 4545 O O . LEU A 1 590 ? -26.922 -3.268 23.443 1.000 18.885 590 LEU A O 1
ATOM 4550 N N . HIS A 1 591 ? -28.593 -2.012 24.274 1.000 19.612 591 HIS A N 1
ATOM 4551 C CA . HIS A 1 591 ? -28.808 -1.261 23.049 1.000 20.734 591 HIS A CA 1
ATOM 4552 C C . HIS A 1 591 ? -27.987 0.042 23.064 1.000 21.418 591 HIS A C 1
ATOM 4553 O O . HIS A 1 591 ? -28.120 0.865 22.180 1.000 20.719 591 HIS A O 1
ATOM 4560 N N . GLY A 1 592 ? -27.134 0.247 24.069 1.000 22.450 592 GLY A N 1
ATOM 4561 C CA . GLY A 1 592 ? -26.476 1.531 24.295 1.000 23.360 592 GLY A CA 1
ATOM 4562 C C . GLY A 1 592 ? -24.958 1.472 24.136 1.000 24.266 592 GLY A C 1
ATOM 4563 O O . GLY A 1 592 ? -24.188 2.128 24.861 1.000 23.765 592 GLY A O 1
ATOM 4564 N N . LEU A 1 593 ? -24.511 0.660 23.183 1.000 26.054 593 LEU A N 1
ATOM 4565 C CA . LEU A 1 593 ? -23.067 0.520 23.034 1.000 26.428 593 LEU A CA 1
ATOM 4566 C C . LEU A 1 593 ? -22.426 1.880 22.729 1.000 26.960 593 LEU A C 1
ATOM 4567 O O . LEU A 1 593 ? -21.250 2.085 23.027 1.000 24.979 593 LEU A O 1
ATOM 4572 N N . ARG A 1 594 ? -23.182 2.830 22.150 1.000 29.236 594 ARG A N 1
ATOM 4573 C CA . ARG A 1 594 ? -22.607 4.122 21.782 1.000 31.920 594 ARG A CA 1
ATOM 4574 C C . ARG A 1 594 ? -22.060 4.821 23.035 1.000 27.936 594 ARG A C 1
ATOM 4575 O O . ARG A 1 594 ? -21.086 5.559 22.931 1.000 26.770 594 ARG A O 1
ATOM 4583 N N . ASP A 1 595 ? -22.663 4.552 24.219 1.000 25.619 595 ASP A N 1
ATOM 4584 C CA . ASP A 1 595 ? -22.254 5.125 25.498 1.000 22.511 595 ASP A CA 1
ATOM 4585 C C . ASP A 1 595 ? -20.991 4.452 26.025 1.000 19.914 595 ASP A C 1
ATOM 4586 O O . ASP A 1 595 ? -20.185 5.107 26.673 1.000 18.935 595 ASP A O 1
ATOM 4591 N N . ILE A 1 596 ? -20.810 3.154 25.742 1.000 18.964 596 ILE A N 1
ATOM 4592 C CA . ILE A 1 596 ? -19.551 2.476 26.018 1.000 18.036 596 ILE A CA 1
ATOM 4593 C C . ILE A 1 596 ? -18.427 3.061 25.165 1.000 18.692 596 ILE A C 1
ATOM 4594 O O . ILE A 1 596 ? -17.310 3.274 25.652 1.000 17.896 596 ILE A O 1
ATOM 4599 N N . ASP A 1 597 ? -18.722 3.278 23.877 1.000 20.223 597 ASP A N 1
ATOM 4600 C CA . ASP A 1 597 ? -17.773 3.869 22.940 1.000 20.725 597 ASP A CA 1
ATOM 4601 C C . ASP A 1 597 ? -17.371 5.258 23.432 1.000 21.093 597 ASP A C 1
ATOM 4602 O O . ASP A 1 597 ? -16.206 5.639 23.362 1.000 22.054 597 ASP A O 1
ATOM 4607 N N . ALA A 1 598 ? -18.350 6.009 23.951 1.000 21.195 598 ALA A N 1
ATOM 4608 C CA . ALA A 1 598 ? -18.099 7.352 24.454 1.000 21.270 598 ALA A CA 1
ATOM 4609 C C . ALA A 1 598 ? -17.208 7.294 25.686 1.000 20.192 598 ALA A C 1
ATOM 4610 O O . ALA A 1 598 ? -16.330 8.148 25.836 1.000 21.722 598 ALA A O 1
ATOM 4612 N N . TYR A 1 599 ? -17.459 6.304 26.544 1.000 18.447 599 TYR A N 1
ATOM 4613 C CA . TYR A 1 599 ? -16.633 6.072 27.714 1.000 17.970 599 TYR A CA 1
ATOM 4614 C C . TYR A 1 599 ? -15.166 6.017 27.301 1.000 17.973 599 TYR A C 1
ATOM 4615 O O . TYR A 1 599 ? -14.356 6.828 27.715 1.000 17.197 599 TYR A O 1
ATOM 4624 N N . PHE A 1 600 ? -14.816 5.038 26.467 1.000 19.552 600 PHE A N 1
ATOM 4625 C CA . PHE A 1 600 ? -13.413 4.799 26.153 1.000 19.523 600 PHE A CA 1
ATOM 4626 C C . PHE A 1 600 ? -12.850 5.975 25.357 1.000 19.901 600 PHE A C 1
ATOM 4627 O O . PHE A 1 600 ? -11.681 6.302 25.506 1.000 20.178 600 PHE A O 1
ATOM 4635 N N . SER A 1 601 ? -13.703 6.632 24.559 1.000 20.485 601 SER A N 1
ATOM 4636 C CA . SER A 1 601 ? -13.285 7.745 23.734 1.000 22.033 601 SER A CA 1
ATOM 4637 C C . SER A 1 601 ? -12.788 8.929 24.553 1.000 22.902 601 SER A C 1
ATOM 4638 O O . SER A 1 601 ? -11.933 9.662 24.088 1.000 23.639 601 SER A O 1
ATOM 4641 N N . ALA A 1 602 ? -13.282 9.098 25.781 1.000 23.999 602 ALA A N 1
ATOM 4642 C CA . ALA A 1 602 ? -12.902 10.230 26.612 1.000 23.882 602 ALA A CA 1
ATOM 4643 C C . ALA A 1 602 ? -11.458 10.138 27.115 1.000 24.814 602 ALA A C 1
ATOM 4644 O O . ALA A 1 602 ? -10.968 11.093 27.722 1.000 25.464 602 ALA A O 1
ATOM 4646 N N . PHE A 1 603 ? -10.753 9.015 26.894 1.000 25.590 603 PHE A N 1
ATOM 4647 C CA . PHE A 1 603 ? -9.396 8.917 27.415 1.000 26.212 603 PHE A CA 1
ATOM 4648 C C . PHE A 1 603 ? -8.465 8.004 26.617 1.000 26.770 603 PHE A C 1
ATOM 4649 O O . PHE A 1 603 ? -7.245 8.092 26.781 1.000 26.881 603 PHE A O 1
ATOM 4657 N N . MET A 1 604 ? -9.001 7.134 25.759 1.000 27.436 604 MET A N 1
ATOM 4658 C CA . MET A 1 604 ? -8.133 6.241 25.014 1.000 28.129 604 MET A CA 1
ATOM 4659 C C . MET A 1 604 ? -7.662 6.906 23.725 1.000 30.086 604 MET A C 1
ATOM 4660 O O . MET A 1 604 ? -8.391 7.662 23.107 1.000 29.534 604 MET A O 1
ATOM 4665 N N . ALA A 1 605 ? -6.412 6.619 23.347 1.000 34.739 605 ALA A N 1
ATOM 4666 C CA . ALA A 1 605 ? -5.833 7.074 22.098 1.000 39.389 605 ALA A CA 1
ATOM 4667 C C . ALA A 1 605 ? -5.981 5.988 21.030 1.000 49.695 605 ALA A C 1
ATOM 4668 O O . ALA A 1 605 ? -5.850 4.791 21.344 1.000 52.775 605 ALA A O 1
ATOM 4670 N N . ALA A 1 606 ? -6.253 6.431 19.780 1.000 62.039 606 ALA A N 1
ATOM 4671 C CA . ALA A 1 606 ? -6.400 5.556 18.616 1.000 66.086 606 ALA A CA 1
ATOM 4672 C C . ALA A 1 606 ? -5.040 5.363 17.907 1.000 67.414 606 ALA A C 1
ATOM 4673 O O . ALA A 1 606 ? -4.844 5.966 16.809 1.000 65.800 606 ALA A O 1
ATOM 4675 N N . ILE B 1 5 ? 39.964 7.946 -33.811 1.000 57.196 5 ILE B N 1
ATOM 4676 C CA . ILE B 1 5 ? 39.251 6.801 -33.148 1.000 58.042 5 ILE B CA 1
ATOM 4677 C C . ILE B 1 5 ? 38.578 7.331 -31.871 1.000 50.045 5 ILE B C 1
ATOM 4678 O O . ILE B 1 5 ? 39.240 7.571 -30.856 1.000 47.556 5 ILE B O 1
ATOM 4683 N N . ALA B 1 6 ? 37.237 7.461 -31.908 1.000 44.006 6 ALA B N 1
ATOM 4684 C CA . ALA B 1 6 ? 36.457 7.980 -30.793 1.000 40.177 6 ALA B CA 1
ATOM 4685 C C . ALA B 1 6 ? 36.802 7.234 -29.506 1.000 36.811 6 ALA B C 1
ATOM 4686 O O . ALA B 1 6 ? 36.967 6.014 -29.510 1.000 35.469 6 ALA B O 1
ATOM 4688 N N . PRO B 1 7 ? 36.917 7.939 -28.356 1.000 35.283 7 PRO B N 1
ATOM 4689 C CA . PRO B 1 7 ? 37.144 7.289 -27.064 1.000 33.414 7 PRO B CA 1
ATOM 4690 C C . PRO B 1 7 ? 35.938 6.440 -26.676 1.000 32.328 7 PRO B C 1
ATOM 4691 O O . PRO B 1 7 ? 34.801 6.788 -26.962 1.000 34.326 7 PRO B O 1
ATOM 4695 N N . LYS B 1 8 ? 36.192 5.310 -26.040 1.000 30.120 8 LYS B N 1
ATOM 4696 C CA . LYS B 1 8 ? 35.137 4.420 -25.582 1.000 29.427 8 LYS B CA 1
ATOM 4697 C C . LYS B 1 8 ? 34.425 5.009 -24.352 1.000 28.144 8 LYS B C 1
ATOM 4698 O O . LYS B 1 8 ? 35.087 5.516 -23.459 1.000 29.971 8 LYS B O 1
ATOM 4704 N N . GLU B 1 9 ? 33.086 4.957 -24.271 1.000 25.393 9 GLU B N 1
ATOM 4705 C CA . GLU B 1 9 ? 32.361 5.566 -23.156 1.000 22.945 9 GLU B CA 1
ATOM 4706 C C . GLU B 1 9 ? 31.564 4.525 -22.360 1.000 21.230 9 GLU B C 1
ATOM 4707 O O . GLU B 1 9 ? 30.630 3.943 -22.895 1.000 20.354 9 GLU B O 1
ATOM 4713 N N . THR B 1 10 ? 31.888 4.355 -21.062 1.000 20.041 10 THR B N 1
ATOM 4714 C CA . THR B 1 10 ? 31.302 3.326 -20.230 1.000 19.202 10 THR B CA 1
ATOM 4715 C C . THR B 1 10 ? 30.743 3.883 -18.929 1.000 19.337 10 THR B C 1
ATOM 4716 O O . THR B 1 10 ? 30.943 5.049 -18.599 1.000 20.337 10 THR B O 1
ATOM 4720 N N . GLU B 1 11 ? 30.017 3.031 -18.187 1.000 18.925 11 GLU B N 1
ATOM 4721 C CA . GLU B 1 11 ? 29.536 3.344 -16.852 1.000 18.161 11 GLU B CA 1
ATOM 4722 C C . GLU B 1 11 ? 29.991 2.267 -15.880 1.000 16.840 11 GLU B C 1
ATOM 4723 O O . GLU B 1 11 ? 30.407 1.184 -16.278 1.000 17.023 11 GLU B O 1
ATOM 4729 N N . VAL B 1 12 ? 29.883 2.573 -14.593 1.000 15.969 12 VAL B N 1
ATOM 4730 C CA . VAL B 1 12 ? 30.226 1.636 -13.539 1.000 15.120 12 VAL B CA 1
ATOM 4731 C C . VAL B 1 12 ? 29.723 2.194 -12.203 1.000 14.787 12 VAL B C 1
ATOM 4732 O O . VAL B 1 12 ? 29.574 3.395 -12.044 1.000 15.623 12 VAL B O 1
ATOM 4736 N N . ASP B 1 13 ? 29.470 1.324 -11.234 1.000 14.063 13 ASP B N 1
ATOM 4737 C CA . ASP B 1 13 ? 29.000 1.782 -9.941 1.000 13.516 13 ASP B CA 1
ATOM 4738 C C . ASP B 1 13 ? 30.187 2.371 -9.174 1.000 13.082 13 ASP B C 1
ATOM 4739 O O . ASP B 1 13 ? 30.105 3.516 -8.698 1.000 13.280 13 ASP B O 1
ATOM 4744 N N . VAL B 1 14 ? 31.291 1.604 -9.099 1.000 12.336 14 VAL B N 1
ATOM 4745 C CA . VAL B 1 14 ? 32.466 2.065 -8.392 1.000 12.034 14 VAL B CA 1
ATOM 4746 C C . VAL B 1 14 ? 33.712 1.863 -9.242 1.000 12.367 14 VAL B C 1
ATOM 4747 O O . VAL B 1 14 ? 34.005 0.760 -9.694 1.000 12.386 14 VAL B O 1
ATOM 4751 N N . LEU B 1 15 ? 34.468 2.954 -9.401 1.000 12.736 15 LEU B N 1
ATOM 4752 C CA . LEU B 1 15 ? 35.785 2.921 -9.998 1.000 13.195 15 LEU B CA 1
ATOM 4753 C C . LEU B 1 15 ? 36.838 3.188 -8.934 1.000 12.980 15 LEU B C 1
ATOM 4754 O O . LEU B 1 15 ? 36.778 4.214 -8.273 1.000 12.965 15 LEU B O 1
ATOM 4759 N N . ILE B 1 16 ? 37.824 2.287 -8.832 1.000 12.857 16 ILE B N 1
ATOM 4760 C CA . ILE B 1 16 ? 38.909 2.461 -7.894 1.000 13.077 16 ILE B CA 1
ATOM 4761 C C . ILE B 1 16 ? 40.192 2.734 -8.652 1.000 14.114 16 ILE B C 1
ATOM 4762 O O . ILE B 1 16 ? 40.549 1.954 -9.536 1.000 14.972 16 ILE B O 1
ATOM 4767 N N . VAL B 1 17 ? 40.895 3.809 -8.260 1.000 14.445 17 VAL B N 1
ATOM 4768 C CA . VAL B 1 17 ? 42.127 4.194 -8.899 1.000 14.928 17 VAL B CA 1
ATOM 4769 C C . VAL B 1 17 ? 43.256 3.862 -7.944 1.000 15.726 17 VAL B C 1
ATOM 4770 O O . VAL B 1 17 ? 43.479 4.578 -6.981 1.000 16.199 17 VAL B O 1
ATOM 4774 N N . GLY B 1 18 ? 43.954 2.753 -8.248 1.000 16.770 18 GLY B N 1
ATOM 4775 C CA . GLY B 1 18 ? 45.130 2.281 -7.533 1.000 16.798 18 GLY B CA 1
ATOM 4776 C C . GLY B 1 18 ? 44.863 0.910 -6.905 1.000 15.999 18 GLY B C 1
ATOM 4777 O O . GLY B 1 18 ? 43.822 0.709 -6.274 1.000 15.160 18 GLY B O 1
ATOM 4778 N N . ALA B 1 19 ? 45.819 -0.012 -7.083 1.000 15.806 19 ALA B N 1
ATOM 4779 C CA . ALA B 1 19 ? 45.669 -1.391 -6.640 1.000 15.641 19 ALA B CA 1
ATOM 4780 C C . ALA B 1 19 ? 46.738 -1.706 -5.612 1.000 15.474 19 ALA B C 1
ATOM 4781 O O . ALA B 1 19 ? 47.410 -2.737 -5.678 1.000 15.675 19 ALA B O 1
ATOM 4783 N N . GLY B 1 20 ? 46.859 -0.796 -4.645 1.000 15.173 20 GLY B N 1
ATOM 4784 C CA . GLY B 1 20 ? 47.667 -1.052 -3.470 1.000 14.577 20 GLY B CA 1
ATOM 4785 C C . GLY B 1 20 ? 46.767 -1.581 -2.383 1.000 13.951 20 GLY B C 1
ATOM 4786 O O . GLY B 1 20 ? 45.621 -1.927 -2.624 1.000 13.485 20 GLY B O 1
ATOM 4787 N N . PRO B 1 21 ? 47.266 -1.656 -1.144 1.000 14.392 21 PRO B N 1
ATOM 4788 C CA . PRO B 1 21 ? 46.495 -2.243 -0.048 1.000 14.189 21 PRO B CA 1
ATOM 4789 C C . PRO B 1 21 ? 45.089 -1.690 0.130 1.000 13.970 21 PRO B C 1
ATOM 4790 O O . PRO B 1 21 ? 44.133 -2.447 0.250 1.000 14.181 21 PRO B O 1
ATOM 4794 N N . ALA B 1 22 ? 44.962 -0.374 0.179 1.000 14.385 22 ALA B N 1
ATOM 4795 C CA . ALA B 1 22 ? 43.659 0.237 0.326 1.000 14.415 22 ALA B CA 1
ATOM 4796 C C . ALA B 1 22 ? 42.774 -0.196 -0.832 1.000 14.602 22 ALA B C 1
ATOM 4797 O O . ALA B 1 22 ? 41.627 -0.584 -0.619 1.000 14.532 22 ALA B O 1
ATOM 4799 N N . GLY B 1 23 ? 43.332 -0.107 -2.042 1.000 15.117 23 GLY B N 1
ATOM 4800 C CA . GLY B 1 23 ? 42.618 -0.411 -3.273 1.000 15.346 23 GLY B CA 1
ATOM 4801 C C . GLY B 1 23 ? 42.053 -1.828 -3.314 1.000 15.129 23 GLY B C 1
ATOM 4802 O O . GLY B 1 23 ? 40.901 -2.018 -3.682 1.000 15.244 23 GLY B O 1
ATOM 4803 N N . VAL B 1 24 ? 42.860 -2.812 -2.906 1.000 15.360 24 VAL B N 1
ATOM 4804 C CA . VAL B 1 24 ? 42.513 -4.217 -3.062 1.000 15.039 24 VAL B CA 1
ATOM 4805 C C . VAL B 1 24 ? 41.576 -4.633 -1.929 1.000 15.485 24 VAL B C 1
ATOM 4806 O O . VAL B 1 24 ? 40.626 -5.381 -2.150 1.000 16.033 24 VAL B O 1
ATOM 4810 N N . MET B 1 25 ? 41.802 -4.108 -0.721 1.000 15.543 25 MET B N 1
ATOM 4811 C CA . MET B 1 25 ? 40.821 -4.291 0.340 1.000 15.078 25 MET B CA 1
ATOM 4812 C C . MET B 1 25 ? 39.455 -3.833 -0.175 1.000 14.048 25 MET B C 1
ATOM 4813 O O . MET B 1 25 ? 38.480 -4.558 -0.072 1.000 13.354 25 MET B O 1
ATOM 4818 N N . CYS B 1 26 ? 39.395 -2.642 -0.788 1.000 13.817 26 CYS B N 1
ATOM 4819 C CA . CYS B 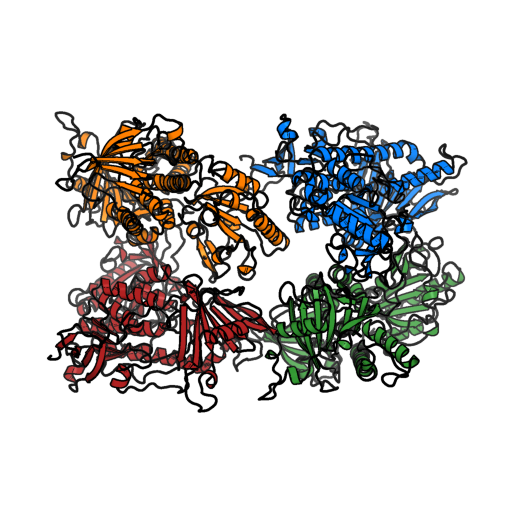1 26 ? 38.118 -2.099 -1.215 1.000 13.507 26 CYS B CA 1
ATOM 4820 C C . CYS B 1 26 ? 37.543 -2.954 -2.337 1.000 13.559 26 CYS B C 1
ATOM 4821 O O . CYS B 1 26 ? 36.369 -3.295 -2.300 1.000 13.840 26 CYS B O 1
ATOM 4824 N N . ALA B 1 27 ? 38.374 -3.299 -3.326 1.000 13.542 27 ALA B N 1
ATOM 4825 C CA . ALA B 1 27 ? 37.880 -4.007 -4.499 1.000 13.517 27 ALA B CA 1
ATOM 4826 C C . ALA B 1 27 ? 37.380 -5.375 -4.076 1.000 13.031 27 ALA B C 1
ATOM 4827 O O . ALA B 1 27 ? 36.351 -5.847 -4.541 1.000 12.667 27 ALA B O 1
ATOM 4829 N N . ASN B 1 28 ? 38.103 -6.006 -3.166 1.000 12.634 28 ASN B N 1
ATOM 4830 C CA . ASN B 1 28 ? 37.710 -7.332 -2.732 1.000 12.161 28 ASN B CA 1
ATOM 4831 C C . ASN B 1 28 ? 36.386 -7.249 -1.984 1.000 11.430 28 ASN B C 1
ATOM 4832 O O . ASN B 1 28 ? 35.471 -8.007 -2.253 1.000 10.560 28 ASN B O 1
ATOM 4837 N N . ALA B 1 29 ? 36.290 -6.299 -1.055 1.000 11.381 29 ALA B N 1
ATOM 4838 C CA . ALA B 1 29 ? 35.092 -6.180 -0.247 1.000 11.400 29 ALA B CA 1
ATOM 4839 C C . ALA B 1 29 ? 33.871 -5.937 -1.140 1.000 11.338 29 ALA B C 1
ATOM 4840 O O . ALA B 1 29 ? 32.797 -6.503 -0.922 1.000 10.614 29 ALA B O 1
ATOM 4842 N N . LEU B 1 30 ? 34.032 -5.080 -2.138 1.000 11.586 30 LEU B N 1
ATOM 4843 C CA . LEU B 1 30 ? 32.925 -4.780 -3.030 1.000 12.437 30 LEU B CA 1
ATOM 4844 C C . LEU B 1 30 ? 32.592 -6.008 -3.881 1.000 13.877 30 LEU B C 1
ATOM 4845 O O . LEU B 1 30 ? 31.418 -6.319 -4.097 1.000 14.574 30 LEU B O 1
ATOM 4850 N N . ALA B 1 31 ? 33.628 -6.733 -4.344 1.000 14.305 31 ALA B N 1
ATOM 4851 C CA . ALA B 1 31 ? 33.415 -7.916 -5.148 1.000 14.345 31 ALA B CA 1
ATOM 4852 C C . ALA B 1 31 ? 32.668 -8.975 -4.340 1.000 14.878 31 ALA B C 1
ATOM 4853 O O . ALA B 1 31 ? 31.737 -9.603 -4.838 1.000 15.950 31 ALA B O 1
ATOM 4855 N N . MET B 1 32 ? 33.047 -9.170 -3.071 1.000 14.507 32 MET B N 1
ATOM 4856 C CA . MET B 1 32 ? 32.427 -10.207 -2.247 1.000 13.252 32 MET B CA 1
ATOM 4857 C C . MET B 1 32 ? 30.972 -9.865 -1.984 1.000 12.689 32 MET B C 1
ATOM 4858 O O . MET B 1 32 ? 30.155 -10.755 -1.797 1.000 12.379 32 MET B O 1
ATOM 4863 N N . ALA B 1 33 ? 30.653 -8.565 -1.997 1.000 13.147 33 ALA B N 1
ATOM 4864 C CA . ALA B 1 33 ? 29.284 -8.095 -1.792 1.000 13.198 33 ALA B CA 1
ATOM 4865 C C . ALA B 1 33 ? 28.552 -7.927 -3.125 1.000 13.095 33 ALA B C 1
ATOM 4866 O O . ALA B 1 33 ? 27.495 -7.307 -3.202 1.000 12.120 33 ALA B O 1
ATOM 4868 N N . GLY B 1 34 ? 29.174 -8.416 -4.207 1.000 13.207 34 GLY B N 1
ATOM 4869 C CA . GLY B 1 34 ? 28.509 -8.478 -5.492 1.000 13.379 34 GLY B CA 1
ATOM 4870 C C . GLY B 1 34 ? 28.272 -7.109 -6.109 1.000 13.365 34 GLY B C 1
ATOM 4871 O O . GLY B 1 34 ? 27.357 -7.006 -6.907 1.000 13.975 34 GLY B O 1
ATOM 4872 N N . VAL B 1 35 ? 29.121 -6.108 -5.792 1.000 13.037 35 VAL B N 1
ATOM 4873 C CA . VAL B 1 35 ? 28.977 -4.751 -6.302 1.000 12.371 35 VAL B CA 1
ATOM 4874 C C . VAL B 1 35 ? 29.674 -4.634 -7.652 1.000 12.460 35 VAL B C 1
ATOM 4875 O O . VAL B 1 35 ? 30.722 -5.220 -7.894 1.000 12.103 35 VAL B O 1
ATOM 4879 N N . ASN B 1 36 ? 29.104 -3.826 -8.536 1.000 12.948 36 ASN B N 1
ATOM 4880 C CA . ASN B 1 36 ? 29.733 -3.575 -9.823 1.000 13.355 36 ASN B CA 1
ATOM 4881 C C . ASN B 1 36 ? 30.938 -2.634 -9.656 1.000 13.177 36 ASN B C 1
ATOM 4882 O O . ASN B 1 36 ? 30.791 -1.420 -9.639 1.000 12.924 36 ASN B O 1
ATOM 4887 N N . VAL B 1 37 ? 32.148 -3.204 -9.605 1.000 12.995 37 VAL B N 1
ATOM 4888 C CA . VAL B 1 37 ? 33.350 -2.442 -9.308 1.000 12.703 37 VAL B CA 1
ATOM 4889 C C . VAL B 1 37 ? 34.432 -2.719 -10.354 1.000 12.756 37 VAL B C 1
ATOM 4890 O O . VAL B 1 37 ? 34.639 -3.853 -10.761 1.000 12.650 37 VAL B O 1
ATOM 4894 N N . ARG B 1 38 ? 35.175 -1.670 -10.717 1.000 12.756 38 ARG B N 1
ATOM 4895 C CA . ARG B 1 38 ? 36.348 -1.803 -11.565 1.000 12.624 38 ARG B CA 1
ATOM 4896 C C . ARG B 1 38 ? 37.505 -1.185 -10.805 1.000 12.629 38 ARG B C 1
ATOM 4897 O O . ARG B 1 38 ? 37.276 -0.323 -9.971 1.000 12.852 38 ARG B O 1
ATOM 4905 N N . ILE B 1 39 ? 38.719 -1.653 -11.082 1.000 13.013 39 ILE B N 1
ATOM 4906 C CA . ILE B 1 39 ? 39.908 -1.145 -10.432 1.000 13.298 39 ILE B CA 1
ATOM 4907 C C . ILE B 1 39 ? 41.068 -1.150 -11.417 1.000 14.140 39 ILE B C 1
ATOM 4908 O O . ILE B 1 39 ? 41.293 -2.121 -12.132 1.000 14.361 39 ILE B O 1
ATOM 4913 N N . ILE B 1 40 ? 41.803 -0.028 -11.429 1.000 14.933 40 ILE B N 1
ATOM 4914 C CA . ILE B 1 40 ? 42.843 0.239 -12.399 1.000 15.795 40 ILE B CA 1
ATOM 4915 C C . ILE B 1 40 ? 44.132 0.560 -11.658 1.000 17.043 40 ILE B C 1
ATOM 4916 O O . ILE B 1 40 ? 44.125 0.796 -10.464 1.000 16.487 40 ILE B O 1
ATOM 4921 N N . ASP B 1 41 ? 45.242 0.538 -12.376 1.000 19.633 41 ASP B N 1
ATOM 4922 C CA . ASP B 1 41 ? 46.544 0.845 -11.819 1.000 21.626 41 ASP B CA 1
ATOM 4923 C C . ASP B 1 41 ? 47.478 1.197 -12.988 1.000 23.530 41 ASP B C 1
ATOM 4924 O O . ASP B 1 41 ? 47.293 0.700 -14.099 1.000 22.741 41 ASP B O 1
ATOM 4929 N N . GLN B 1 42 ? 48.471 2.068 -12.738 1.000 25.669 42 GLN B N 1
ATOM 4930 C CA . GLN B 1 42 ? 49.322 2.576 -13.803 1.000 28.315 42 GLN B CA 1
ATOM 4931 C C . GLN B 1 42 ? 50.535 1.683 -14.033 1.000 27.251 42 GLN B C 1
ATOM 4932 O O . GLN B 1 42 ? 51.179 1.818 -15.047 1.000 27.561 42 GLN B O 1
ATOM 4938 N N . ARG B 1 43 ? 50.866 0.834 -13.060 1.000 28.170 43 ARG B N 1
ATOM 4939 C CA . ARG B 1 43 ? 52.023 -0.038 -13.137 1.000 30.439 43 ARG B CA 1
ATOM 4940 C C . ARG B 1 43 ? 51.706 -1.194 -14.086 1.000 31.500 43 ARG B C 1
ATOM 4941 O O . ARG B 1 43 ? 50.668 -1.827 -13.949 1.000 30.388 43 ARG B O 1
ATOM 4949 N N . PRO B 1 44 ? 52.562 -1.508 -15.091 1.000 35.264 44 PRO B N 1
ATOM 4950 C CA . PRO B 1 44 ? 52.296 -2.610 -16.017 1.000 37.719 44 PRO B CA 1
ATOM 4951 C C . PRO B 1 44 ? 52.208 -3.965 -15.320 1.000 36.360 44 PRO B C 1
ATOM 4952 O O . PRO B 1 44 ? 51.414 -4.809 -15.725 1.000 37.252 44 PRO B O 1
ATOM 4956 N N . VAL B 1 45 ? 53.016 -4.165 -14.280 1.000 35.597 45 VAL B N 1
ATOM 4957 C CA . VAL B 1 45 ? 52.932 -5.404 -13.524 1.000 35.065 45 VAL B CA 1
ATOM 4958 C C . VAL B 1 45 ? 52.774 -5.060 -12.043 1.000 35.651 45 VAL B C 1
ATOM 4959 O O . VAL B 1 45 ? 53.145 -3.970 -11.615 1.000 32.515 45 VAL B O 1
ATOM 4963 N N . LYS B 1 46 ? 52.185 -5.996 -11.287 1.000 37.943 46 LYS B N 1
ATOM 4964 C CA . LYS B 1 46 ? 51.997 -5.855 -9.847 1.000 37.941 46 LYS B CA 1
ATOM 4965 C C . LYS B 1 46 ? 53.348 -5.901 -9.150 1.000 39.692 46 LYS B C 1
ATOM 4966 O O . LYS B 1 46 ? 54.265 -6.570 -9.638 1.000 36.601 46 LYS B O 1
ATOM 4972 N N . VAL B 1 47 ? 53.433 -5.228 -7.987 1.000 40.967 47 VAL B N 1
ATOM 4973 C CA . VAL B 1 47 ? 54.663 -5.140 -7.204 1.000 46.261 47 VAL B CA 1
ATOM 4974 C C . VAL B 1 47 ? 55.060 -6.507 -6.646 1.000 42.708 47 VAL B C 1
ATOM 4975 O O . VAL B 1 47 ? 54.225 -7.268 -6.157 1.000 34.640 47 VAL B O 1
ATOM 4979 N N . ALA B 1 48 ? 56.359 -6.788 -6.742 1.000 46.320 48 ALA B N 1
ATOM 4980 C CA . ALA B 1 48 ? 56.875 -8.141 -6.576 1.000 47.589 48 ALA B CA 1
ATOM 4981 C C . ALA B 1 48 ? 57.487 -8.307 -5.182 1.000 48.888 48 ALA B C 1
ATOM 4982 O O . ALA B 1 48 ? 57.584 -9.421 -4.671 1.000 44.557 48 ALA B O 1
ATOM 4984 N N . ALA B 1 49 ? 57.875 -7.203 -4.533 1.000 53.824 49 ALA B N 1
ATOM 4985 C CA . ALA B 1 49 ? 58.751 -7.295 -3.370 1.000 52.007 49 ALA B CA 1
ATOM 4986 C C . ALA B 1 49 ? 58.596 -6.064 -2.493 1.000 48.015 49 ALA B C 1
ATOM 4987 O O . ALA B 1 49 ? 58.166 -5.017 -2.981 1.000 45.347 49 ALA B O 1
ATOM 4989 N N . GLY B 1 50 ? 58.895 -6.245 -1.197 1.000 44.779 50 GLY B N 1
ATOM 4990 C CA . GLY B 1 50 ? 59.184 -5.132 -0.310 1.000 44.987 50 GLY B CA 1
ATOM 4991 C C . GLY B 1 50 ? 57.985 -4.225 -0.024 1.000 43.701 50 GLY B C 1
ATOM 4992 O O . GLY B 1 50 ? 56.847 -4.679 -0.056 1.000 49.575 50 GLY B O 1
ATOM 4993 N N . GLN B 1 51 ? 58.285 -2.952 0.296 1.000 38.678 51 GLN B N 1
ATOM 4994 C CA . GLN B 1 51 ? 57.330 -1.934 0.707 1.000 33.100 51 GLN B CA 1
ATOM 4995 C C . GLN B 1 51 ? 56.747 -2.318 2.060 1.000 31.692 51 GLN B C 1
ATOM 4996 O O . GLN B 1 51 ? 57.412 -2.978 2.852 1.000 31.269 51 GLN B O 1
ATOM 5002 N N . ALA B 1 52 ? 55.505 -1.903 2.319 1.000 31.416 52 ALA B N 1
ATOM 5003 C CA . ALA B 1 52 ? 54.803 -2.315 3.531 1.000 31.935 52 ALA B CA 1
ATOM 5004 C C . ALA B 1 52 ? 54.966 -3.825 3.751 1.000 31.702 52 ALA B C 1
ATOM 5005 O O . ALA B 1 52 ? 54.955 -4.625 2.810 1.000 29.273 52 ALA B O 1
ATOM 5007 N N . ASP B 1 53 ? 55.105 -4.200 5.016 1.000 31.529 53 ASP B N 1
ATOM 5008 C CA . ASP B 1 53 ? 55.370 -5.583 5.357 1.000 31.560 53 ASP B CA 1
ATOM 5009 C C . ASP B 1 53 ? 54.795 -5.997 6.716 1.000 33.008 53 ASP B C 1
ATOM 5010 O O . ASP B 1 53 ? 54.807 -7.183 6.994 1.000 38.872 53 ASP B O 1
ATOM 5015 N N . GLY B 1 54 ? 54.271 -5.080 7.543 1.000 29.625 54 GLY B N 1
ATOM 5016 C CA . GLY B 1 54 ? 53.713 -5.447 8.840 1.000 28.115 54 GLY B CA 1
ATOM 5017 C C . GLY B 1 54 ? 52.186 -5.457 8.864 1.000 25.509 54 GLY B C 1
ATOM 5018 O O . GLY B 1 54 ? 51.552 -4.572 8.321 1.000 27.174 54 GLY B O 1
ATOM 5019 N N . ILE B 1 55 ? 51.600 -6.473 9.481 1.000 23.153 55 ILE B N 1
ATOM 5020 C CA . ILE B 1 55 ? 50.169 -6.495 9.699 1.000 21.801 55 ILE B CA 1
ATOM 5021 C C . ILE B 1 55 ? 49.888 -6.503 11.193 1.000 21.613 55 ILE B C 1
ATOM 5022 O O . ILE B 1 55 ? 50.444 -7.322 11.908 1.000 21.509 55 ILE B O 1
ATOM 5027 N N . GLN B 1 56 ? 48.972 -5.625 11.624 1.000 20.553 56 GLN B N 1
ATOM 5028 C CA . GLN B 1 56 ? 48.628 -5.464 13.017 1.000 20.978 56 GLN B CA 1
ATOM 5029 C C . GLN B 1 56 ? 47.516 -6.400 13.472 1.000 18.824 56 GLN B C 1
ATOM 5030 O O . GLN B 1 56 ? 46.647 -6.784 12.697 1.000 18.775 56 GLN B O 1
ATOM 5036 N N . PRO B 1 57 ? 47.461 -6.708 14.789 1.000 16.988 57 PRO B N 1
ATOM 5037 C CA . PRO B 1 57 ? 46.402 -7.536 15.366 1.000 16.367 57 PRO B CA 1
ATOM 5038 C C . PRO B 1 57 ? 44.984 -7.297 14.846 1.000 15.834 57 PRO B C 1
ATOM 5039 O O . PRO B 1 57 ? 44.264 -8.241 14.511 1.000 15.613 57 PRO B O 1
ATOM 5043 N N . ARG B 1 58 ? 44.546 -6.041 14.830 1.000 16.009 58 ARG B N 1
ATOM 5044 C CA . ARG B 1 58 ? 43.164 -5.751 14.464 1.000 15.483 58 ARG B CA 1
ATOM 5045 C C . ARG B 1 58 ? 42.989 -6.082 12.986 1.000 14.971 58 ARG B C 1
ATOM 5046 O O . ARG B 1 58 ? 41.936 -6.580 12.579 1.000 14.969 58 ARG B O 1
ATOM 5054 N N . THR B 1 59 ? 44.043 -5.830 12.197 1.000 14.473 59 THR B N 1
ATOM 5055 C CA . THR B 1 59 ? 43.986 -6.055 10.766 1.000 13.710 59 THR B CA 1
ATOM 5056 C C . THR B 1 59 ? 43.809 -7.548 10.490 1.000 13.416 59 THR B C 1
ATOM 5057 O O . THR B 1 59 ? 43.066 -7.922 9.579 1.000 13.022 59 THR B O 1
ATOM 5061 N N . ILE B 1 60 ? 44.465 -8.397 11.300 1.000 13.307 60 ILE B N 1
ATOM 5062 C CA . ILE B 1 60 ? 44.294 -9.839 11.190 1.000 12.728 60 ILE B CA 1
ATOM 5063 C C . ILE B 1 60 ? 42.835 -10.214 11.458 1.000 12.614 60 ILE B C 1
ATOM 5064 O O . ILE B 1 60 ? 42.262 -11.031 10.738 1.000 12.796 60 ILE B O 1
ATOM 5069 N N . GLU B 1 61 ? 42.240 -9.620 12.497 1.000 12.745 61 GLU B N 1
ATOM 5070 C CA . GLU B 1 61 ? 40.833 -9.824 12.802 1.000 12.474 61 GLU B CA 1
ATOM 5071 C C . GLU B 1 61 ? 39.977 -9.451 11.590 1.000 12.207 61 GLU B C 1
ATOM 5072 O O . GLU B 1 61 ? 39.032 -10.175 11.237 1.000 11.822 61 GLU B O 1
ATOM 5078 N N . VAL B 1 62 ? 40.318 -8.322 10.951 1.000 12.231 62 VAL B N 1
ATOM 5079 C CA . VAL B 1 62 ? 39.558 -7.881 9.792 1.000 12.602 62 VAL B CA 1
ATOM 5080 C C . VAL B 1 62 ? 39.689 -8.874 8.633 1.000 12.400 62 VAL B C 1
ATOM 5081 O O . VAL B 1 62 ? 38.691 -9.226 8.005 1.000 11.273 62 VAL B O 1
ATOM 5085 N N . LEU B 1 63 ? 40.917 -9.300 8.320 1.000 13.085 63 LEU B N 1
ATOM 5086 C CA . LEU B 1 63 ? 41.076 -10.275 7.249 1.000 14.148 63 LEU B CA 1
ATOM 5087 C C . LEU B 1 63 ? 40.291 -11.541 7.584 1.000 14.747 63 LEU B C 1
ATOM 5088 O O . LEU B 1 63 ? 39.720 -12.173 6.687 1.000 15.427 63 LEU B O 1
ATOM 5093 N N . GLN B 1 64 ? 40.256 -11.890 8.878 1.000 14.650 64 GLN B N 1
ATOM 5094 C CA . GLN B 1 64 ? 39.499 -13.047 9.316 1.000 14.515 64 GLN B CA 1
ATOM 5095 C C . GLN B 1 64 ? 38.037 -12.888 8.912 1.000 14.400 64 GLN B C 1
ATOM 5096 O O . GLN B 1 64 ? 37.417 -13.854 8.481 1.000 15.453 64 GLN B O 1
ATOM 5102 N N . SER B 1 65 ? 37.499 -11.666 9.042 1.000 13.990 65 SER B N 1
ATOM 5103 C CA . SER B 1 65 ? 36.105 -11.406 8.697 1.000 13.867 65 SER B CA 1
ATOM 5104 C C . SER B 1 65 ? 35.812 -11.644 7.211 1.000 13.733 65 SER B C 1
ATOM 5105 O O . SER B 1 65 ? 34.646 -11.744 6.863 1.000 13.195 65 SER B O 1
ATOM 5108 N N . TYR B 1 66 ? 36.859 -11.723 6.360 1.000 14.505 66 TYR B N 1
ATOM 5109 C CA . TYR B 1 66 ? 36.736 -11.914 4.919 1.000 14.771 66 TYR B CA 1
ATOM 5110 C C . TYR B 1 66 ? 37.141 -13.341 4.562 1.000 14.469 66 TYR B C 1
ATOM 5111 O O . TYR B 1 66 ? 37.116 -13.726 3.385 1.000 14.880 66 TYR B O 1
ATOM 5120 N N . GLY B 1 67 ? 37.562 -14.116 5.569 1.000 13.500 67 GLY B N 1
ATOM 5121 C CA . GLY B 1 67 ? 38.104 -15.445 5.328 1.000 12.606 67 GLY B CA 1
ATOM 5122 C C . GLY B 1 67 ? 39.541 -15.439 4.818 1.000 12.530 67 GLY B C 1
ATOM 5123 O O . GLY B 1 67 ? 39.971 -16.444 4.276 1.000 12.393 67 GLY B O 1
ATOM 5124 N N . LEU B 1 68 ? 40.313 -14.373 5.068 1.000 12.565 68 LEU B N 1
ATOM 5125 C CA . LEU B 1 68 ? 41.616 -14.216 4.439 1.000 13.203 68 LEU B CA 1
ATOM 5126 C C . LEU B 1 68 ? 42.763 -14.340 5.434 1.000 13.091 68 LEU B C 1
ATOM 5127 O O . LEU B 1 68 ? 43.923 -14.504 5.028 1.000 13.393 68 LEU B O 1
ATOM 5132 N N . ALA B 1 69 ? 42.446 -14.322 6.721 1.000 12.270 69 ALA B N 1
ATOM 5133 C CA . ALA B 1 69 ? 43.480 -14.422 7.732 1.000 12.411 69 ALA B CA 1
ATOM 5134 C C . ALA B 1 69 ? 44.173 -15.771 7.715 1.000 12.670 69 ALA B C 1
ATOM 5135 O O . ALA B 1 69 ? 45.365 -15.844 7.965 1.000 13.203 69 ALA B O 1
ATOM 5137 N N . GLU B 1 70 ? 43.419 -16.847 7.465 1.000 12.766 70 GLU B N 1
ATOM 5138 C CA . GLU B 1 70 ? 43.974 -18.194 7.459 1.000 12.860 70 GLU B CA 1
ATOM 5139 C C . GLU B 1 70 ? 45.197 -18.229 6.554 1.000 12.902 70 GLU B C 1
ATOM 5140 O O . GLU B 1 70 ? 46.261 -18.706 6.934 1.000 13.392 70 GLU B O 1
ATOM 5146 N N . ARG B 1 71 ? 45.048 -17.684 5.348 1.000 12.664 71 ARG B N 1
ATOM 5147 C CA . ARG B 1 71 ? 46.126 -17.699 4.387 1.000 12.694 71 ARG B CA 1
ATOM 5148 C C . ARG B 1 71 ? 47.236 -16.775 4.867 1.000 12.954 71 ARG B C 1
ATOM 5149 O O . ARG B 1 71 ? 48.416 -17.083 4.711 1.000 13.896 71 ARG B O 1
ATOM 5157 N N . LEU B 1 72 ? 46.882 -15.614 5.421 1.000 12.084 72 LEU B N 1
ATOM 5158 C CA . LEU B 1 72 ? 47.931 -14.724 5.883 1.000 11.722 72 LEU B CA 1
ATOM 5159 C C . LEU B 1 72 ? 48.767 -15.449 6.937 1.000 12.093 72 LEU B C 1
ATOM 5160 O O . LEU B 1 72 ? 49.997 -15.406 6.870 1.000 12.755 72 LEU B O 1
ATOM 5165 N N . LEU B 1 73 ? 48.118 -16.110 7.911 1.000 11.699 73 LEU B N 1
ATOM 5166 C CA . LEU B 1 73 ? 48.836 -16.696 9.028 1.000 11.987 73 LEU B CA 1
ATOM 5167 C C . LEU B 1 73 ? 49.706 -17.845 8.542 1.000 12.076 73 LEU B C 1
ATOM 5168 O O . LEU B 1 73 ? 50.716 -18.169 9.153 1.000 12.575 73 LEU B O 1
ATOM 5173 N N . ARG B 1 74 ? 49.299 -18.464 7.447 1.000 11.886 74 ARG B N 1
ATOM 5174 C CA . ARG B 1 74 ? 50.038 -19.587 6.904 1.000 12.484 74 ARG B CA 1
ATOM 5175 C C . ARG B 1 74 ? 51.314 -19.085 6.228 1.000 12.574 74 ARG B C 1
ATOM 5176 O O . ARG B 1 74 ? 52.329 -19.732 6.296 1.000 12.905 74 ARG B O 1
ATOM 5184 N N . GLU B 1 75 ? 51.279 -17.913 5.587 1.000 12.627 75 GLU B N 1
ATOM 5185 C CA . GLU B 1 75 ? 52.393 -17.449 4.767 1.000 12.944 75 GLU B CA 1
ATOM 5186 C C . GLU B 1 75 ? 53.347 -16.502 5.489 1.000 13.536 75 GLU B C 1
ATOM 5187 O O . GLU B 1 75 ? 54.475 -16.356 5.053 1.000 13.939 75 GLU B O 1
ATOM 5193 N N . ALA B 1 76 ? 52.890 -15.849 6.562 1.000 14.200 76 ALA B N 1
ATOM 5194 C CA . ALA B 1 76 ? 53.591 -14.735 7.180 1.000 15.195 76 ALA B CA 1
ATOM 5195 C C . ALA B 1 76 ? 54.380 -15.146 8.425 1.000 15.635 76 ALA B C 1
ATOM 5196 O O . ALA B 1 76 ? 53.961 -16.019 9.164 1.000 14.519 76 ALA B O 1
ATOM 5198 N N . ASN B 1 77 ? 55.460 -14.393 8.675 1.000 16.849 77 ASN B N 1
ATOM 5199 C CA . ASN B 1 77 ? 56.285 -14.509 9.866 1.000 17.860 77 ASN B CA 1
ATOM 5200 C C . ASN B 1 77 ? 55.565 -13.878 11.056 1.000 18.467 77 ASN B C 1
ATOM 5201 O O . ASN B 1 77 ? 54.916 -12.849 10.900 1.000 19.422 77 ASN B O 1
ATOM 5206 N N . GLN B 1 78 ? 55.700 -14.466 12.246 1.000 18.784 78 GLN B N 1
ATOM 5207 C CA . GLN B 1 78 ? 55.111 -13.874 13.439 1.000 18.908 78 GLN B CA 1
ATOM 5208 C C . GLN B 1 78 ? 56.159 -13.089 14.224 1.000 19.712 78 GLN B C 1
ATOM 5209 O O . GLN B 1 78 ? 57.140 -13.640 14.735 1.000 20.512 78 GLN B O 1
ATOM 5215 N N . MET B 1 79 ? 55.926 -11.770 14.265 1.000 19.188 79 MET B N 1
ATOM 5216 C CA . MET B 1 79 ? 56.747 -10.838 14.998 1.000 19.577 79 MET B CA 1
ATOM 5217 C C . MET B 1 79 ? 56.131 -10.733 16.391 1.000 19.222 79 MET B C 1
ATOM 5218 O O . MET B 1 79 ? 55.290 -9.876 16.645 1.000 18.433 79 MET B O 1
ATOM 5223 N N . GLN B 1 80 ? 56.542 -11.650 17.273 1.000 19.489 80 GLN B N 1
ATOM 5224 C CA . GLN B 1 80 ? 55.893 -11.843 18.565 1.000 20.137 80 GLN B CA 1
ATOM 5225 C C . GLN B 1 80 ? 56.585 -10.997 19.626 1.000 20.432 80 GLN B C 1
ATOM 5226 O O . GLN B 1 80 ? 55.947 -10.499 20.549 1.000 21.283 80 GLN B O 1
ATOM 5232 N N . MET B 1 81 ? 57.906 -10.876 19.494 1.000 20.281 81 MET B N 1
ATOM 5233 C CA . MET B 1 81 ? 58.750 -10.403 20.569 1.000 20.208 81 MET B CA 1
ATOM 5234 C C . MET B 1 81 ? 59.576 -9.218 20.079 1.000 19.647 81 MET B C 1
ATOM 5235 O O . MET B 1 81 ? 60.093 -9.237 18.964 1.000 19.994 81 MET B O 1
ATOM 5240 N N . ALA B 1 82 ? 59.699 -8.176 20.904 1.000 19.342 82 ALA B N 1
ATOM 5241 C CA . ALA B 1 82 ? 60.567 -7.037 20.589 1.000 18.997 82 ALA B CA 1
ATOM 5242 C C . ALA B 1 82 ? 61.733 -6.980 21.572 1.000 19.278 82 ALA B C 1
ATOM 5243 O O . ALA B 1 82 ? 61.600 -7.346 22.739 1.000 19.451 82 ALA B O 1
ATOM 5245 N N . ALA B 1 83 ? 62.882 -6.537 21.073 1.000 19.148 83 ALA B N 1
ATOM 5246 C CA . ALA B 1 83 ? 64.106 -6.491 21.851 1.000 19.683 83 ALA B CA 1
ATOM 5247 C C . ALA B 1 83 ? 64.774 -5.128 21.654 1.000 19.860 83 ALA B C 1
ATOM 5248 O O . ALA B 1 83 ? 64.570 -4.456 20.634 1.000 19.114 83 ALA B O 1
ATOM 5250 N N . PHE B 1 84 ? 65.605 -4.754 22.638 1.000 20.532 84 PHE B N 1
ATOM 5251 C CA . PHE B 1 84 ? 66.215 -3.438 22.709 1.000 21.138 84 PHE B CA 1
ATOM 5252 C C . PHE B 1 84 ? 67.690 -3.635 23.058 1.000 22.140 84 PHE B C 1
ATOM 5253 O O . PHE B 1 84 ? 68.022 -4.233 24.098 1.000 22.309 84 PHE B O 1
ATOM 5261 N N . TYR B 1 85 ? 68.565 -3.176 22.146 1.000 22.516 85 TYR B N 1
ATOM 5262 C CA . TYR B 1 85 ? 70.002 -3.252 22.346 1.000 23.646 85 TYR B CA 1
ATOM 5263 C C . TYR B 1 85 ? 70.477 -1.811 22.414 1.000 24.681 85 TYR B C 1
ATOM 5264 O O . TYR B 1 85 ? 69.920 -0.940 21.723 1.000 24.297 85 TYR B O 1
ATOM 5273 N N . ASN B 1 86 ? 71.496 -1.604 23.261 1.000 26.035 86 ASN B N 1
ATOM 5274 C CA . ASN B 1 86 ? 72.062 -0.298 23.513 1.000 27.240 86 ASN B CA 1
ATOM 5275 C C . ASN B 1 86 ? 73.549 -0.421 23.838 1.000 28.628 86 ASN B C 1
ATOM 5276 O O . ASN B 1 86 ? 74.058 -1.495 24.117 1.000 28.724 86 ASN B O 1
ATOM 5281 N N . PRO B 1 87 ? 74.298 0.691 23.767 1.000 30.038 87 PRO B N 1
ATOM 5282 C CA . PRO B 1 87 ? 75.744 0.644 23.942 1.000 31.557 87 PRO B CA 1
ATOM 5283 C C . PRO B 1 87 ? 76.120 0.143 25.332 1.000 32.717 87 PRO B C 1
ATOM 5284 O O . PRO B 1 87 ? 75.475 0.432 26.328 1.000 32.747 87 PRO B O 1
ATOM 5288 N N . SER B 1 88 ? 77.190 -0.624 25.373 1.000 33.929 88 SER B N 1
ATOM 5289 C CA . SER B 1 88 ? 77.608 -1.349 26.551 1.000 35.222 88 SER B CA 1
ATOM 5290 C C . SER B 1 88 ? 78.785 -0.619 27.193 1.000 36.873 88 SER B C 1
ATOM 5291 O O . SER B 1 88 ? 79.609 -0.031 26.503 1.000 36.749 88 SER B O 1
ATOM 5294 N N . PRO B 1 89 ? 78.915 -0.665 28.534 1.000 38.499 89 PRO B N 1
ATOM 5295 C CA . PRO B 1 89 ? 80.095 -0.118 29.203 1.000 40.492 89 PRO B CA 1
ATOM 5296 C C . PRO B 1 89 ? 81.396 -0.536 28.512 1.000 41.412 89 PRO B C 1
ATOM 5297 O O . PRO B 1 89 ? 82.359 0.223 28.435 1.000 42.177 89 PRO B O 1
ATOM 5301 N N . SER B 1 90 ? 81.425 -1.785 28.036 1.000 41.313 90 SER B N 1
ATOM 5302 C CA . SER B 1 90 ? 82.656 -2.438 27.633 1.000 42.325 90 SER B CA 1
ATOM 5303 C C . SER B 1 90 ? 82.904 -2.253 26.138 1.000 40.688 90 SER B C 1
ATOM 5304 O O . SER B 1 90 ? 84.043 -2.416 25.724 1.000 41.691 90 SER B O 1
ATOM 5307 N N . GLY B 1 91 ? 81.891 -1.880 25.361 1.000 38.974 91 GLY B N 1
ATOM 5308 C CA . GLY B 1 91 ? 82.085 -1.505 23.963 1.000 38.847 91 GLY B CA 1
ATOM 5309 C C . GLY B 1 91 ? 81.105 -2.249 23.075 1.000 37.857 91 GLY B C 1
ATOM 5310 O O . GLY B 1 91 ? 80.744 -3.376 23.387 1.000 37.338 91 GLY B O 1
ATOM 5311 N N . GLY B 1 92 ? 80.592 -1.595 22.024 1.000 37.853 92 GLY B N 1
ATOM 5312 C CA . GLY B 1 92 ? 79.519 -2.193 21.235 1.000 36.228 92 GLY B CA 1
ATOM 5313 C C . GLY B 1 92 ? 78.313 -2.579 22.101 1.000 34.930 92 GLY B C 1
ATOM 5314 O O . GLY B 1 92 ? 78.198 -2.173 23.249 1.000 35.632 92 GLY B O 1
ATOM 5315 N N . ILE B 1 93 ? 77.399 -3.367 21.538 1.000 32.971 93 ILE B N 1
ATOM 5316 C CA . ILE B 1 93 ? 76.014 -3.410 21.989 1.000 31.083 93 ILE B CA 1
ATOM 5317 C C . ILE B 1 93 ? 75.768 -4.578 22.938 1.000 30.269 93 ILE B C 1
ATOM 5318 O O . ILE B 1 93 ? 76.430 -5.609 22.846 1.000 30.026 93 ILE B O 1
ATOM 5323 N N . GLU B 1 94 ? 74.801 -4.377 23.850 1.000 29.436 94 GLU B N 1
ATOM 5324 C CA . GLU B 1 94 ? 74.281 -5.411 24.731 1.000 28.455 94 GLU B CA 1
ATOM 5325 C C . GLU B 1 94 ? 72.768 -5.267 24.758 1.000 26.988 94 GLU B C 1
ATOM 5326 O O . GLU B 1 94 ? 72.229 -4.193 24.508 1.000 26.447 94 GLU B O 1
ATOM 5332 N N . ARG B 1 95 ? 72.084 -6.362 25.081 1.000 26.415 95 ARG B N 1
ATOM 5333 C CA . ARG B 1 95 ? 70.633 -6.328 25.218 1.000 25.500 95 ARG B CA 1
ATOM 5334 C C . ARG B 1 95 ? 70.224 -5.732 26.562 1.000 25.589 95 ARG B C 1
ATOM 5335 O O . ARG B 1 95 ? 70.672 -6.213 27.583 1.000 25.959 95 ARG B O 1
ATOM 5343 N N . THR B 1 96 ? 69.349 -4.716 26.562 1.000 25.284 96 THR B N 1
ATOM 5344 C CA . THR B 1 96 ? 68.911 -4.091 27.805 1.000 25.891 96 THR B CA 1
ATOM 5345 C C . THR B 1 96 ? 67.553 -4.641 28.257 1.000 25.442 96 THR B C 1
ATOM 5346 O O . THR B 1 96 ? 67.299 -4.761 29.454 1.000 25.905 96 THR B O 1
ATOM 5350 N N . SER B 1 97 ? 66.647 -4.929 27.316 1.000 24.649 97 SER B N 1
ATOM 5351 C CA . SER B 1 97 ? 65.352 -5.467 27.674 1.000 24.077 97 SER B CA 1
ATOM 5352 C C . SER B 1 97 ? 64.700 -6.146 26.467 1.000 23.636 97 SER B C 1
ATOM 5353 O O . SER B 1 97 ? 65.133 -5.994 25.320 1.000 23.185 97 SER B O 1
ATOM 5356 N N . ARG B 1 98 ? 63.658 -6.934 26.759 1.000 23.767 98 ARG B N 1
ATOM 5357 C CA . ARG B 1 98 ? 62.755 -7.459 25.750 1.000 23.624 98 ARG B CA 1
ATOM 5358 C C . ARG B 1 98 ? 61.319 -7.366 26.262 1.000 22.298 98 ARG B C 1
ATOM 5359 O O . ARG B 1 98 ? 61.074 -7.257 27.449 1.000 22.590 98 ARG B O 1
ATOM 5367 N N . ALA B 1 99 ? 60.359 -7.474 25.351 1.000 20.962 99 ALA B N 1
ATOM 5368 C CA . ALA B 1 99 ? 58.957 -7.308 25.675 1.000 20.099 99 ALA B CA 1
ATOM 5369 C C . ALA B 1 99 ? 58.114 -7.907 24.553 1.000 19.291 99 ALA B C 1
ATOM 5370 O O . ALA B 1 99 ? 58.610 -8.194 23.463 1.000 18.806 99 ALA B O 1
ATOM 5372 N N . PRO B 1 100 ? 56.801 -8.097 24.782 1.000 19.164 100 PRO B N 1
ATOM 5373 C CA . PRO B 1 100 ? 55.889 -8.455 23.699 1.000 18.676 100 PRO B CA 1
ATOM 5374 C C . PRO B 1 100 ? 55.916 -7.351 22.661 1.000 18.249 100 PRO B C 1
ATOM 5375 O O . PRO B 1 100 ? 55.993 -6.210 23.043 1.000 17.938 100 PRO B O 1
ATOM 5379 N N . ASP B 1 101 ? 55.870 -7.715 21.382 1.000 18.546 101 ASP B N 1
ATOM 5380 C CA . ASP B 1 101 ? 55.798 -6.766 20.281 1.000 19.372 101 ASP B CA 1
ATOM 5381 C C . ASP B 1 101 ? 54.542 -5.922 20.422 1.000 19.165 101 ASP B C 1
ATOM 5382 O O . ASP B 1 101 ? 54.543 -4.739 20.119 1.000 19.418 101 ASP B O 1
ATOM 5387 N N . VAL B 1 102 ? 53.477 -6.559 20.869 1.000 19.837 102 VAL B N 1
ATOM 5388 C CA . VAL B 1 102 ? 52.165 -5.949 20.918 1.000 21.258 102 VAL B CA 1
ATOM 5389 C C . VAL B 1 102 ? 51.694 -5.938 22.369 1.000 24.282 102 VAL B C 1
ATOM 5390 O O . VAL B 1 102 ? 51.877 -6.923 23.080 1.000 24.365 102 VAL B O 1
ATOM 5394 N N . THR B 1 103 ? 51.061 -4.835 22.778 1.000 27.872 103 THR B N 1
ATOM 5395 C CA . THR B 1 103 ? 50.566 -4.693 24.134 1.000 30.541 103 THR B CA 1
ATOM 5396 C C . THR B 1 103 ? 49.049 -4.558 24.051 1.000 34.652 103 THR B C 1
ATOM 5397 O O . THR B 1 103 ? 48.537 -3.445 23.937 1.000 36.001 103 THR B O 1
ATOM 5401 N N . ALA B 1 104 ? 48.327 -5.692 24.109 1.000 36.095 104 ALA B N 1
ATOM 5402 C CA . ALA B 1 104 ? 46.899 -5.734 23.810 1.000 34.682 104 ALA B CA 1
ATOM 5403 C C . ALA B 1 104 ? 46.344 -7.091 24.209 1.000 33.059 104 ALA B C 1
ATOM 5404 O O . ALA B 1 104 ? 46.325 -8.023 23.409 1.000 32.476 104 ALA B O 1
ATOM 5406 N N . PRO B 1 105 ? 45.987 -7.267 25.495 1.000 34.885 105 PRO B N 1
ATOM 5407 C CA . PRO B 1 105 ? 45.615 -8.603 25.987 1.000 35.669 105 PRO B CA 1
ATOM 5408 C C . PRO B 1 105 ? 44.241 -9.108 25.551 1.000 32.965 105 PRO B C 1
ATOM 5409 O O . PRO B 1 105 ? 43.943 -10.261 25.772 1.000 29.411 105 PRO B O 1
ATOM 5413 N N . ASN B 1 106 ? 43.400 -8.219 25.008 1.000 36.944 106 ASN B N 1
ATOM 5414 C CA . ASN B 1 106 ? 42.125 -8.599 24.407 1.000 38.960 106 ASN B CA 1
ATOM 5415 C C . ASN B 1 106 ? 42.384 -9.325 23.098 1.000 33.738 106 ASN B C 1
ATOM 5416 O O . ASN B 1 106 ? 41.610 -10.212 22.771 1.000 37.010 106 ASN B O 1
ATOM 5421 N N . ALA B 1 107 ? 43.434 -8.927 22.370 1.000 28.174 107 ALA B N 1
ATOM 5422 C CA . ALA B 1 107 ? 43.637 -9.317 20.986 1.000 24.997 107 ALA B CA 1
ATOM 5423 C C . ALA B 1 107 ? 43.480 -10.817 20.807 1.000 22.297 107 ALA B C 1
ATOM 5424 O O . ALA B 1 107 ? 43.949 -11.611 21.617 1.000 22.666 107 ALA B O 1
ATOM 5426 N N . ARG B 1 108 ? 42.843 -11.193 19.712 1.000 20.267 108 ARG B N 1
ATOM 5427 C CA . ARG B 1 108 ? 42.759 -12.597 19.356 1.000 19.442 108 ARG B CA 1
ATOM 5428 C C . ARG B 1 108 ? 44.150 -13.092 18.946 1.000 17.856 108 ARG B C 1
ATOM 5429 O O . ARG B 1 108 ? 44.576 -14.172 19.333 1.000 17.161 108 ARG B O 1
ATOM 5437 N N . TRP B 1 109 ? 44.840 -12.264 18.152 1.000 16.773 109 TRP B N 1
ATOM 5438 C CA . TRP B 1 109 ? 46.208 -12.502 17.733 1.000 16.336 109 TRP B CA 1
ATOM 5439 C C . TRP B 1 109 ? 47.099 -11.369 18.260 1.000 16.431 109 TRP B C 1
ATOM 5440 O O . TRP B 1 109 ? 47.230 -10.323 17.619 1.000 15.689 109 TRP B O 1
ATOM 5451 N N . PRO B 1 110 ? 47.702 -11.562 19.459 1.000 16.304 110 PRO B N 1
ATOM 5452 C CA . PRO B 1 110 ? 48.524 -10.543 20.109 1.000 16.320 110 PRO B CA 1
ATOM 5453 C C . PRO B 1 110 ? 49.970 -10.510 19.624 1.000 16.346 110 PRO B C 1
ATOM 5454 O O . PRO B 1 110 ? 50.908 -10.667 20.399 1.000 16.204 110 PRO B O 1
ATOM 5458 N N . PHE B 1 111 ? 50.123 -10.257 18.323 1.000 16.192 111 PHE B N 1
ATOM 5459 C CA . PHE B 1 111 ? 51.419 -10.102 17.694 1.000 16.151 111 PHE B CA 1
ATOM 5460 C C . PHE B 1 111 ? 51.192 -9.459 16.340 1.000 16.054 111 PHE B C 1
ATOM 5461 O O . PHE B 1 111 ? 50.060 -9.390 15.863 1.000 15.740 111 PHE B O 1
ATOM 5469 N N . GLU B 1 112 ? 52.270 -9.002 15.727 1.000 16.438 112 GLU B N 1
ATOM 5470 C CA . GLU B 1 112 ? 52.215 -8.585 14.335 1.000 16.863 112 GLU B CA 1
ATOM 5471 C C . GLU B 1 112 ? 52.667 -9.755 13.463 1.000 16.841 112 GLU B C 1
ATOM 5472 O O . GLU B 1 112 ? 53.331 -10.676 13.955 1.000 16.526 112 GLU B O 1
ATOM 5478 N N . VAL B 1 113 ? 52.297 -9.707 12.178 1.000 16.502 113 VAL B N 1
ATOM 5479 C CA . VAL B 1 113 ? 52.826 -10.660 11.227 1.000 16.936 113 VAL B CA 1
ATOM 5480 C C . VAL B 1 113 ? 53.401 -9.896 10.046 1.000 16.543 113 VAL B C 1
ATOM 5481 O O . VAL B 1 113 ? 52.948 -8.801 9.725 1.000 17.106 113 VAL B O 1
ATOM 5485 N N . THR B 1 114 ? 54.465 -10.455 9.478 1.000 16.892 114 THR B N 1
ATOM 5486 C CA . THR B 1 114 ? 55.246 -9.758 8.468 1.000 17.091 114 THR B CA 1
ATOM 5487 C C . THR B 1 114 ? 55.364 -10.636 7.218 1.000 17.290 114 THR B C 1
ATOM 5488 O O . THR B 1 114 ? 55.468 -11.865 7.288 1.000 16.325 114 THR B O 1
ATOM 5492 N N . LEU B 1 115 ? 55.286 -9.968 6.070 1.000 17.588 115 LEU B N 1
ATOM 5493 C CA . LEU B 1 115 ? 55.189 -10.608 4.771 1.000 17.536 115 LEU B CA 1
ATOM 5494 C C . LEU B 1 115 ? 55.331 -9.512 3.719 1.000 18.183 115 LEU B C 1
ATOM 5495 O O . LEU B 1 115 ? 54.867 -8.412 3.973 1.000 19.394 115 LEU B O 1
ATOM 5500 N N . HIS B 1 116 ? 55.904 -9.792 2.550 1.000 18.921 116 HIS B N 1
ATOM 5501 C CA . HIS B 1 116 ? 56.104 -8.725 1.579 1.000 20.376 116 HIS B CA 1
ATOM 5502 C C . HIS B 1 116 ? 54.766 -8.317 0.955 1.000 19.228 116 HIS B C 1
ATOM 5503 O O . HIS B 1 116 ? 53.815 -9.098 0.897 1.000 17.537 116 HIS B O 1
ATOM 5510 N N . GLN B 1 117 ? 54.724 -7.051 0.511 1.000 18.709 117 GLN B N 1
ATOM 5511 C CA . GLN B 1 117 ? 53.496 -6.393 0.079 1.000 17.471 117 GLN B CA 1
ATOM 5512 C C . GLN B 1 117 ? 52.931 -7.150 -1.118 1.000 16.748 117 GLN B C 1
ATOM 5513 O O . GLN B 1 117 ? 51.738 -7.355 -1.207 1.000 15.326 117 GLN B O 1
ATOM 5519 N N . GLY B 1 118 ? 53.797 -7.607 -2.022 1.000 17.861 118 GLY B N 1
ATOM 5520 C CA . GLY B 1 118 ? 53.340 -8.422 -3.136 1.000 17.990 118 GLY B CA 1
ATOM 5521 C C . GLY B 1 118 ? 52.464 -9.583 -2.664 1.000 17.909 118 GLY B C 1
ATOM 5522 O O . GLY B 1 118 ? 51.379 -9.833 -3.190 1.000 18.247 118 GLY B O 1
ATOM 5523 N N . ALA B 1 119 ? 52.931 -10.271 -1.626 1.000 17.417 119 ALA B N 1
ATOM 5524 C CA . ALA B 1 119 ? 52.265 -11.473 -1.188 1.000 17.433 119 ALA B CA 1
ATOM 5525 C C . ALA B 1 119 ? 51.018 -11.127 -0.386 1.000 16.926 119 ALA B C 1
ATOM 5526 O O . ALA B 1 119 ? 50.089 -11.930 -0.320 1.000 17.052 119 ALA B O 1
ATOM 5528 N N . ILE B 1 120 ? 50.982 -9.943 0.228 1.000 17.231 120 ILE B N 1
ATOM 5529 C CA . ILE B 1 120 ? 49.788 -9.559 0.965 1.000 17.623 120 ILE B CA 1
ATOM 5530 C C . ILE B 1 120 ? 48.685 -9.235 -0.026 1.000 17.030 120 ILE B C 1
ATOM 5531 O O . ILE B 1 120 ? 47.552 -9.653 0.149 1.000 16.738 120 ILE B O 1
ATOM 5536 N N . GLU B 1 121 ? 49.043 -8.467 -1.049 1.000 17.316 121 GLU B N 1
ATOM 5537 C CA . GLU B 1 121 ? 48.140 -8.079 -2.121 1.000 17.705 121 GLU B CA 1
ATOM 5538 C C . GLU B 1 121 ? 47.552 -9.334 -2.770 1.000 18.075 121 GLU B C 1
ATOM 5539 O O . GLU B 1 121 ? 46.358 -9.396 -3.065 1.000 17.564 121 GLU B O 1
ATOM 5545 N N . ALA B 1 122 ? 48.401 -10.346 -2.965 1.000 18.707 122 ALA B N 1
ATOM 5546 C CA . ALA B 1 122 ? 47.995 -11.569 -3.630 1.000 19.036 122 ALA B CA 1
ATOM 5547 C C . ALA B 1 122 ? 46.783 -12.189 -2.951 1.000 17.346 122 ALA B C 1
ATOM 5548 O O . ALA B 1 122 ? 45.856 -12.663 -3.612 1.000 17.935 122 ALA B O 1
ATOM 5550 N N . ILE B 1 123 ? 46.789 -12.155 -1.629 1.000 16.140 123 ILE B N 1
ATOM 5551 C CA . ILE B 1 123 ? 45.680 -12.735 -0.892 1.000 15.257 123 ILE B CA 1
ATOM 5552 C C . ILE B 1 123 ? 44.368 -12.082 -1.352 1.000 15.068 123 ILE B C 1
ATOM 5553 O O . ILE B 1 123 ? 43.338 -12.738 -1.492 1.000 14.881 123 ILE B O 1
ATOM 5558 N N . PHE B 1 124 ? 44.424 -10.770 -1.583 1.000 14.454 124 PHE B N 1
ATOM 5559 C CA . PHE B 1 124 ? 43.265 -9.985 -1.962 1.000 13.687 124 PHE B CA 1
ATOM 5560 C C . PHE B 1 124 ? 42.944 -10.184 -3.446 1.000 12.983 124 PHE B C 1
ATOM 5561 O O . PHE B 1 124 ? 41.780 -10.271 -3.836 1.000 11.752 124 PHE B O 1
ATOM 5569 N N . LEU B 1 125 ? 43.991 -10.229 -4.277 1.000 13.095 125 LEU B N 1
ATOM 5570 C CA . LEU B 1 125 ? 43.807 -10.288 -5.721 1.000 13.152 125 LEU B CA 1
ATOM 5571 C C . LEU B 1 125 ? 43.228 -11.648 -6.134 1.000 13.041 125 LEU B C 1
ATOM 5572 O O . LEU B 1 125 ? 42.294 -11.716 -6.961 1.000 12.929 125 LEU B O 1
ATOM 5577 N N . ASP B 1 126 ? 43.753 -12.725 -5.521 1.000 12.872 126 ASP B N 1
ATOM 5578 C CA . ASP B 1 126 ? 43.195 -14.054 -5.733 1.000 13.047 126 ASP B CA 1
ATOM 5579 C C . ASP B 1 126 ? 41.725 -14.107 -5.322 1.000 12.534 126 ASP B C 1
ATOM 5580 O O . ASP B 1 126 ? 40.937 -14.734 -6.019 1.000 12.407 126 ASP B O 1
ATOM 5585 N N . SER B 1 127 ? 41.356 -13.431 -4.223 1.000 12.407 127 SER B N 1
ATOM 5586 C CA . SER B 1 127 ? 39.970 -13.426 -3.763 1.000 12.295 127 SER B CA 1
ATOM 5587 C C . SER B 1 127 ? 39.110 -12.656 -4.754 1.000 12.927 127 SER B C 1
ATOM 5588 O O . SER B 1 127 ? 37.985 -13.064 -5.076 1.000 12.647 127 SER B O 1
ATOM 5591 N N . MET B 1 128 ? 39.666 -11.541 -5.238 1.000 13.865 128 MET B N 1
ATOM 5592 C CA . MET B 1 128 ? 38.991 -10.690 -6.202 1.000 15.417 128 MET B CA 1
ATOM 5593 C C . MET B 1 128 ? 38.678 -11.487 -7.458 1.000 16.548 128 MET B C 1
ATOM 5594 O O . MET B 1 128 ? 37.555 -11.419 -7.961 1.000 15.796 128 MET B O 1
ATOM 5599 N N . LYS B 1 129 ? 39.684 -12.231 -7.951 1.000 19.376 129 LYS B N 1
ATOM 5600 C CA . LYS B 1 129 ? 39.555 -12.971 -9.200 1.000 22.256 129 LYS B CA 1
ATOM 5601 C C . LYS B 1 129 ? 38.461 -14.027 -9.062 1.000 20.647 129 LYS B C 1
ATOM 5602 O O . LYS B 1 129 ? 37.674 -14.251 -9.973 1.000 19.525 129 LYS B O 1
ATOM 5608 N N . ALA B 1 130 ? 38.407 -14.665 -7.893 1.000 20.712 130 ALA B N 1
ATOM 5609 C CA . ALA B 1 130 ? 37.406 -15.687 -7.604 1.000 20.630 130 ALA B CA 1
ATOM 5610 C C . ALA B 1 130 ? 36.000 -15.087 -7.680 1.000 20.628 130 ALA B C 1
ATOM 5611 O O . ALA B 1 130 ? 35.050 -15.830 -7.936 1.000 19.307 130 ALA B O 1
ATOM 5613 N N . HIS B 1 131 ? 35.883 -13.759 -7.424 1.000 19.511 131 HIS B N 1
ATOM 5614 C CA . HIS B 1 131 ? 34.599 -13.081 -7.420 1.000 18.142 131 HIS B CA 1
ATOM 5615 C C . HIS B 1 131 ? 34.428 -12.199 -8.655 1.000 16.974 131 HIS B C 1
ATOM 5616 O O . HIS B 1 131 ? 33.602 -11.306 -8.652 1.000 15.969 131 HIS B O 1
ATOM 5623 N N . GLY B 1 132 ? 35.236 -12.437 -9.683 1.000 16.745 132 GLY B N 1
ATOM 5624 C CA . GLY B 1 132 ? 35.000 -11.884 -11.006 1.000 17.432 132 GLY B CA 1
ATOM 5625 C C . GLY B 1 132 ? 35.643 -10.514 -11.277 1.000 17.989 132 GLY B C 1
ATOM 5626 O O . GLY B 1 132 ? 35.260 -9.857 -12.250 1.000 18.488 132 GLY B O 1
ATOM 5627 N N . VAL B 1 133 ? 36.652 -10.117 -10.469 1.000 17.004 133 VAL B N 1
ATOM 5628 C CA . VAL B 1 133 ? 37.289 -8.817 -10.561 1.000 15.639 133 VAL B CA 1
ATOM 5629 C C . VAL B 1 133 ? 38.813 -8.948 -10.687 1.000 15.592 133 VAL B C 1
ATOM 5630 O O . VAL B 1 133 ? 39.465 -9.622 -9.911 1.000 14.956 133 VAL B O 1
ATOM 5634 N N . ALA B 1 134 ? 39.391 -8.266 -11.685 1.000 16.042 134 ALA B N 1
ATOM 5635 C CA . ALA B 1 134 ? 40.830 -8.238 -11.941 1.000 15.490 134 ALA B CA 1
ATOM 5636 C C . ALA B 1 134 ? 41.262 -6.785 -12.125 1.000 16.124 134 ALA B C 1
ATOM 5637 O O . ALA B 1 134 ? 40.496 -5.926 -12.591 1.000 15.252 134 ALA B O 1
ATOM 5639 N N . VAL B 1 135 ? 42.502 -6.510 -11.706 1.000 16.513 135 VAL B N 1
ATOM 5640 C CA . VAL B 1 135 ? 43.063 -5.183 -11.877 1.000 17.096 135 VAL B CA 1
ATOM 5641 C C . VAL B 1 135 ? 43.278 -4.935 -13.365 1.000 17.959 135 VAL B C 1
ATOM 5642 O O . VAL B 1 135 ? 43.892 -5.780 -14.033 1.000 18.900 135 VAL B O 1
ATOM 5646 N N . GLU B 1 136 ? 42.789 -3.789 -13.861 1.000 17.294 136 GLU B N 1
ATOM 5647 C CA . GLU B 1 136 ? 43.057 -3.405 -15.228 1.000 17.550 136 GLU B CA 1
ATOM 5648 C C . GLU B 1 136 ? 44.272 -2.476 -15.259 1.000 18.680 136 GLU B C 1
ATOM 5649 O O . GLU B 1 136 ? 44.306 -1.507 -14.510 1.000 17.789 136 GLU B O 1
ATOM 5655 N N . ARG B 1 137 ? 45.242 -2.758 -16.148 1.000 20.272 137 ARG B N 1
ATOM 5656 C CA . ARG B 1 137 ? 46.515 -2.065 -16.103 1.000 21.700 137 ARG B CA 1
ATOM 5657 C C . ARG B 1 137 ? 47.297 -2.327 -17.380 1.000 22.861 137 ARG B C 1
ATOM 5658 O O . ARG B 1 137 ? 47.150 -3.399 -17.947 1.000 24.402 137 ARG B O 1
ATOM 5666 N N . PRO B 1 138 ? 48.206 -1.431 -17.824 1.000 22.882 138 PRO B N 1
ATOM 5667 C CA . PRO B 1 138 ? 48.473 -0.149 -17.182 1.000 22.565 138 PRO B CA 1
ATOM 5668 C C . PRO B 1 138 ? 47.611 0.984 -17.715 1.000 22.269 138 PRO B C 1
ATOM 5669 O O . PRO B 1 138 ? 47.510 1.182 -18.922 1.000 22.394 138 PRO B O 1
ATOM 5673 N N . ILE B 1 139 ? 46.987 1.724 -16.788 1.000 22.336 139 ILE B N 1
ATOM 5674 C CA . ILE B 1 139 ? 45.999 2.746 -17.110 1.000 21.966 139 ILE B CA 1
ATOM 5675 C C . ILE B 1 139 ? 46.193 3.916 -16.155 1.000 21.681 139 ILE B C 1
ATOM 5676 O O . ILE B 1 139 ? 46.455 3.680 -14.981 1.000 20.960 139 ILE B O 1
ATOM 5681 N N . ILE B 1 140 ? 46.033 5.161 -16.635 1.000 22.083 140 ILE B N 1
ATOM 5682 C CA . ILE B 1 140 ? 46.037 6.320 -15.743 1.000 21.743 140 ILE B CA 1
ATOM 5683 C C . ILE B 1 140 ? 44.841 7.226 -15.992 1.000 21.004 140 ILE B C 1
ATOM 5684 O O . ILE B 1 140 ? 44.344 7.352 -17.105 1.000 21.289 140 ILE B O 1
ATOM 5689 N N . PRO B 1 141 ? 44.367 7.916 -14.939 1.000 20.077 141 PRO B N 1
ATOM 5690 C CA . PRO B 1 141 ? 43.380 8.969 -15.127 1.000 19.951 141 PRO B CA 1
ATOM 5691 C C . PRO B 1 141 ? 44.093 10.182 -15.681 1.000 20.197 141 PRO B C 1
ATOM 5692 O O . PRO B 1 141 ? 45.230 10.408 -15.304 1.000 20.005 141 PRO B O 1
ATOM 5696 N N . THR B 1 142 ? 43.424 10.887 -16.596 1.000 20.689 142 THR B N 1
ATOM 5697 C CA . THR B 1 142 ? 43.941 12.111 -17.175 1.000 22.108 142 THR B CA 1
ATOM 5698 C C . THR B 1 142 ? 43.041 13.313 -16.885 1.000 22.450 142 THR B C 1
ATOM 5699 O O . THR B 1 142 ? 43.401 14.451 -17.166 1.000 23.178 142 THR B O 1
ATOM 5703 N N . SER B 1 143 ? 41.856 13.083 -16.340 1.000 22.123 143 SER B N 1
ATOM 5704 C CA . SER B 1 143 ? 40.880 14.143 -16.176 1.000 22.624 143 SER B CA 1
ATOM 5705 C C . SER B 1 143 ? 39.779 13.646 -15.244 1.000 22.723 143 SER B C 1
ATOM 5706 O O . SER B 1 143 ? 39.435 12.465 -15.276 1.000 21.646 143 SER B O 1
ATOM 5709 N N . LEU B 1 144 ? 39.251 14.526 -14.392 1.000 24.071 144 LEU B N 1
ATOM 5710 C CA . LEU B 1 144 ? 38.181 14.135 -13.485 1.000 25.326 144 LEU B CA 1
ATOM 5711 C C . LEU B 1 144 ? 37.161 15.255 -13.373 1.000 26.808 144 LEU B C 1
ATOM 5712 O O . LEU B 1 144 ? 37.470 16.293 -12.833 1.000 27.513 144 LEU B O 1
ATOM 5717 N N . GLU B 1 145 ? 35.959 15.021 -13.882 1.000 28.538 145 GLU B N 1
ATOM 5718 C CA . GLU B 1 145 ? 34.929 16.034 -13.948 1.000 32.062 145 GLU B CA 1
ATOM 5719 C C . GLU B 1 145 ? 33.854 15.611 -12.970 1.000 30.391 145 GLU B C 1
ATOM 5720 O O . GLU B 1 145 ? 33.669 14.415 -12.785 1.000 29.305 145 GLU B O 1
ATOM 5726 N N . LEU B 1 146 ? 33.156 16.591 -12.368 1.000 30.345 146 LEU B N 1
ATOM 5727 C CA . LEU B 1 146 ? 32.133 16.289 -11.381 1.000 28.304 146 LEU B CA 1
ATOM 5728 C C . LEU B 1 146 ? 30.947 17.213 -11.604 1.000 27.371 146 LEU B C 1
ATOM 5729 O O . LEU B 1 146 ? 31.129 18.360 -11.953 1.000 27.540 146 LEU B O 1
ATOM 5734 N N . SER B 1 147 ? 29.738 16.698 -11.412 1.000 26.823 147 SER B N 1
ATOM 5735 C CA . SER B 1 147 ? 28.514 17.386 -11.784 1.000 28.116 147 SER B CA 1
ATOM 5736 C C . SER B 1 147 ? 28.292 18.585 -10.881 1.000 28.974 147 SER B C 1
ATOM 5737 O O . SER B 1 147 ? 28.600 18.519 -9.699 1.000 27.895 147 SER B O 1
ATOM 5740 N N . ASP B 1 148 ? 27.797 19.682 -11.472 1.000 32.917 148 ASP B N 1
ATOM 5741 C CA . ASP B 1 148 ? 27.320 20.850 -10.743 1.000 36.790 148 ASP B CA 1
ATOM 5742 C C . ASP B 1 148 ? 25.994 20.564 -10.076 1.000 36.965 148 ASP B C 1
ATOM 5743 O O . ASP B 1 148 ? 25.751 21.087 -9.007 1.000 36.783 148 ASP B O 1
ATOM 5748 N N . SER B 1 149 ? 25.150 19.766 -10.738 1.000 38.816 149 SER B N 1
ATOM 5749 C CA . SER B 1 149 ? 23.767 19.539 -10.348 1.000 38.861 149 SER B CA 1
ATOM 5750 C C . SER B 1 149 ? 23.684 18.881 -8.968 1.000 39.148 149 SER B C 1
ATOM 5751 O O . SER B 1 149 ? 24.021 17.716 -8.824 1.000 35.175 149 SER B O 1
ATOM 5754 N N . GLU B 1 150 ? 23.194 19.648 -7.974 1.000 43.542 150 GLU B N 1
ATOM 5755 C CA . GLU B 1 150 ? 22.942 19.166 -6.628 1.000 45.564 150 GLU B CA 1
ATOM 5756 C C . GLU B 1 150 ? 22.081 17.909 -6.669 1.000 42.283 150 GLU B C 1
ATOM 5757 O O . GLU B 1 150 ? 22.294 16.997 -5.882 1.000 38.591 150 GLU B O 1
ATOM 5763 N N . ASP B 1 151 ? 21.054 17.900 -7.532 1.000 42.323 151 ASP B N 1
ATOM 5764 C CA . ASP B 1 151 ? 20.137 16.771 -7.603 1.000 40.308 151 ASP B CA 1
ATOM 5765 C C . ASP B 1 151 ? 20.890 15.512 -8.031 1.000 35.533 151 ASP B C 1
ATOM 5766 O O . ASP B 1 151 ? 20.643 14.452 -7.476 1.000 32.489 151 ASP B O 1
ATOM 5771 N N . GLU B 1 152 ? 21.826 15.654 -8.978 1.000 35.268 152 GLU B N 1
ATOM 5772 C CA . GLU B 1 152 ? 22.673 14.555 -9.426 1.000 36.651 152 GLU B CA 1
ATOM 5773 C C . GLU B 1 152 ? 23.664 14.107 -8.339 1.000 37.817 152 GLU B C 1
ATOM 5774 O O . GLU B 1 152 ? 23.912 12.903 -8.178 1.000 38.884 152 GLU B O 1
ATOM 5780 N N . LEU B 1 153 ? 24.237 15.071 -7.600 1.000 35.778 153 LEU B N 1
ATOM 5781 C CA . LEU B 1 153 ? 25.210 14.772 -6.558 1.000 31.578 153 LEU B CA 1
ATOM 5782 C C . LEU B 1 153 ? 24.578 13.958 -5.438 1.000 30.385 153 LEU B C 1
ATOM 5783 O O . LEU B 1 153 ? 25.257 13.096 -4.900 1.000 28.786 153 LEU B O 1
ATOM 5788 N N . ARG B 1 154 ? 23.304 14.231 -5.121 1.000 30.672 154 ARG B N 1
ATOM 5789 C CA . ARG B 1 154 ? 22.622 13.617 -3.994 1.000 31.699 154 ARG B CA 1
ATOM 5790 C C . ARG B 1 154 ? 21.929 12.315 -4.399 1.000 28.199 154 ARG B C 1
ATOM 5791 O O . ARG B 1 154 ? 21.513 11.573 -3.521 1.000 26.374 154 ARG B O 1
ATOM 5799 N N . ASP B 1 155 ? 21.803 12.061 -5.708 1.000 28.371 155 ASP B N 1
ATOM 5800 C CA . ASP B 1 155 ? 21.081 10.901 -6.222 1.000 28.415 155 ASP B CA 1
ATOM 5801 C C . ASP B 1 155 ? 22.028 9.699 -6.296 1.000 27.888 155 ASP B C 1
ATOM 5802 O O . ASP B 1 155 ? 22.847 9.632 -7.198 1.000 27.963 155 ASP B O 1
ATOM 5807 N N . PRO B 1 156 ? 21.928 8.674 -5.416 1.000 28.227 156 PRO B N 1
ATOM 5808 C CA . PRO B 1 156 ? 22.876 7.553 -5.437 1.000 27.747 156 PRO B CA 1
ATOM 5809 C C . PRO B 1 156 ? 22.846 6.681 -6.691 1.000 27.611 156 PRO B C 1
ATOM 5810 O O . PRO B 1 156 ? 23.718 5.828 -6.850 1.000 27.290 156 PRO B O 1
ATOM 5814 N N . ASN B 1 157 ? 21.853 6.890 -7.572 1.000 28.324 157 ASN B N 1
ATOM 5815 C CA . ASN B 1 157 ? 21.768 6.157 -8.830 1.000 29.900 157 ASN B CA 1
ATOM 5816 C C . ASN B 1 157 ? 22.277 6.967 -10.034 1.000 29.661 157 ASN B C 1
ATOM 5817 O O . ASN B 1 157 ? 22.419 6.419 -11.126 1.000 29.509 157 ASN B O 1
ATOM 5822 N N . ALA B 1 158 ? 22.571 8.263 -9.855 1.000 28.501 158 ALA B N 1
ATOM 5823 C CA . ALA B 1 158 ? 23.197 9.038 -10.915 1.000 27.091 158 ALA B CA 1
ATOM 5824 C C . ALA B 1 158 ? 24.673 8.667 -11.015 1.000 25.576 158 ALA B C 1
ATOM 5825 O O . ALA B 1 158 ? 25.249 8.102 -10.085 1.000 23.924 158 ALA B O 1
ATOM 5827 N N . HIS B 1 159 ? 25.264 9.000 -12.168 1.000 25.605 159 HIS B N 1
ATOM 5828 C CA . HIS B 1 159 ? 26.687 8.863 -12.391 1.000 25.534 159 HIS B CA 1
ATOM 5829 C C . HIS B 1 159 ? 27.305 10.248 -12.586 1.000 24.892 159 HIS B C 1
ATOM 5830 O O . HIS B 1 159 ? 27.573 10.664 -13.710 1.000 25.132 159 HIS B O 1
ATOM 5837 N N . PRO B 1 160 ? 27.575 11.024 -11.514 1.000 24.241 160 PRO B N 1
ATOM 5838 C CA . PRO B 1 160 ? 28.135 12.371 -11.656 1.000 24.327 160 PRO B CA 1
ATOM 5839 C C . PRO B 1 160 ? 29.643 12.491 -11.830 1.000 23.643 160 PRO B C 1
ATOM 5840 O O . PRO B 1 160 ? 30.129 13.562 -12.121 1.000 24.103 160 PRO B O 1
ATOM 5844 N N . VAL B 1 161 ? 30.387 11.400 -11.670 1.000 23.894 161 VAL B N 1
ATOM 5845 C CA . VAL B 1 161 ? 31.831 11.498 -11.803 1.000 24.496 161 VAL B CA 1
ATOM 5846 C C . VAL B 1 161 ? 32.247 10.961 -13.164 1.000 24.445 161 VAL B C 1
ATOM 5847 O O . VAL B 1 161 ? 31.999 9.801 -13.467 1.000 25.058 161 VAL B O 1
ATOM 5851 N N . LYS B 1 162 ? 32.884 11.805 -13.965 1.000 24.476 162 LYS B N 1
ATOM 5852 C CA . LYS B 1 162 ? 33.403 11.391 -15.259 1.000 24.499 162 LYS B CA 1
ATOM 5853 C C . LYS B 1 162 ? 34.919 11.361 -15.153 1.000 22.816 162 LYS B C 1
ATOM 5854 O O . LYS B 1 162 ? 35.550 12.394 -15.009 1.000 22.560 162 LYS B O 1
ATOM 5860 N N . VAL B 1 163 ? 35.494 10.160 -15.182 1.000 20.998 163 VAL B N 1
ATOM 5861 C CA . VAL B 1 163 ? 36.930 10.019 -15.122 1.000 20.274 163 VAL B CA 1
ATOM 5862 C C . VAL B 1 163 ? 37.401 9.564 -16.492 1.000 20.758 163 VAL B C 1
ATOM 5863 O O . VAL B 1 163 ? 36.913 8.573 -17.024 1.000 21.367 163 VAL B O 1
ATOM 5867 N N . THR B 1 164 ? 38.344 10.310 -17.059 1.000 21.239 164 THR B N 1
ATOM 5868 C CA . THR B 1 164 ? 38.899 9.993 -18.360 1.000 21.461 164 THR B CA 1
ATOM 5869 C C . THR B 1 164 ? 40.191 9.218 -18.118 1.000 21.417 164 THR B C 1
ATOM 5870 O O . THR B 1 164 ? 41.071 9.691 -17.388 1.000 21.622 164 THR B O 1
ATOM 5874 N N . LEU B 1 165 ? 40.265 8.019 -18.724 1.000 21.108 165 LEU B N 1
ATOM 5875 C CA . LEU B 1 165 ? 41.374 7.105 -18.574 1.000 20.668 165 LEU B CA 1
ATOM 5876 C C . LEU B 1 165 ? 42.173 7.056 -19.870 1.000 21.802 165 LEU B C 1
ATOM 5877 O O . LEU B 1 165 ? 41.623 7.063 -20.945 1.000 21.561 165 LEU B O 1
ATOM 5882 N N . LYS B 1 166 ? 43.488 6.974 -19.751 1.000 23.688 166 LYS B N 1
ATOM 5883 C CA . LYS B 1 166 ? 44.372 6.734 -20.875 1.000 25.397 166 LYS B CA 1
ATOM 5884 C C . LYS B 1 166 ? 45.037 5.379 -20.639 1.000 24.994 166 LYS B C 1
ATOM 5885 O O . LYS B 1 166 ? 45.606 5.128 -19.580 1.000 25.002 166 LYS B O 1
ATOM 5891 N N . TYR B 1 167 ? 44.933 4.489 -21.627 1.000 25.151 167 TYR B N 1
ATOM 5892 C CA . TYR B 1 167 ? 45.618 3.202 -21.620 1.000 24.721 167 TYR B CA 1
ATOM 5893 C C . TYR B 1 167 ? 47.065 3.405 -22.070 1.000 26.080 167 TYR B C 1
ATOM 5894 O O . TYR B 1 167 ? 47.314 3.928 -23.161 1.000 28.384 167 TYR B O 1
ATOM 5903 N N . LEU B 1 168 ? 48.015 2.982 -21.234 1.000 25.792 168 LEU B N 1
ATOM 5904 C CA . LEU B 1 168 ? 49.425 3.190 -21.504 1.000 26.909 168 LEU B CA 1
ATOM 5905 C C . LEU B 1 168 ? 49.967 2.148 -22.471 1.000 28.739 168 LEU B C 1
ATOM 5906 O O . LEU B 1 168 ? 51.075 2.288 -22.979 1.000 29.852 168 LEU B O 1
ATOM 5911 N N . ASP B 1 169 ? 49.174 1.111 -22.750 1.000 29.605 169 ASP B N 1
ATOM 5912 C CA . ASP B 1 169 ? 49.581 0.055 -23.657 1.000 29.950 169 ASP B CA 1
ATOM 5913 C C . ASP B 1 169 ? 48.351 -0.514 -24.356 1.000 30.879 169 ASP B C 1
ATOM 5914 O O . ASP B 1 169 ? 47.974 -1.654 -24.138 1.000 29.064 169 ASP B O 1
ATOM 5919 N N . PRO B 1 170 ? 47.683 0.273 -25.227 1.000 33.492 170 PRO B N 1
ATOM 5920 C CA . PRO B 1 170 ? 46.399 -0.130 -25.800 1.000 36.961 170 PRO B CA 1
ATOM 5921 C C . PRO B 1 170 ? 46.555 -1.171 -26.910 1.000 43.539 170 PRO B C 1
ATOM 5922 O O . PRO B 1 170 ? 47.594 -1.215 -27.559 1.000 44.473 170 PRO B O 1
ATOM 5926 N N . PRO B 1 171 ? 45.545 -2.032 -27.183 1.000 53.061 171 PRO B N 1
ATOM 5927 C CA . PRO B 1 171 ? 45.594 -2.895 -28.372 1.000 58.427 171 PRO B CA 1
ATOM 5928 C C . PRO B 1 171 ? 45.679 -2.029 -29.634 1.000 59.570 171 PRO B C 1
ATOM 5929 O O . PRO B 1 171 ? 44.991 -1.016 -29.720 1.000 58.218 171 PRO B O 1
ATOM 5933 N N . ALA B 1 172 ? 46.551 -2.402 -30.589 1.000 60.085 172 ALA B N 1
ATOM 5934 C CA . ALA B 1 172 ? 46.789 -1.568 -31.762 1.000 59.815 172 ALA B CA 1
ATOM 5935 C C . ALA B 1 172 ? 45.493 -1.469 -32.577 1.000 58.571 172 ALA B C 1
ATOM 5936 O O . ALA B 1 172 ? 44.614 -2.331 -32.476 1.000 56.366 172 ALA B O 1
ATOM 5938 N N . GLY B 1 173 ? 45.340 -0.360 -33.317 1.000 55.867 173 GLY B N 1
ATOM 5939 C CA . GLY B 1 173 ? 44.139 -0.111 -34.102 1.000 55.485 173 GLY B CA 1
ATOM 5940 C C . GLY B 1 173 ? 43.028 0.594 -33.321 1.000 54.178 173 GLY B C 1
ATOM 5941 O O . GLY B 1 173 ? 42.280 1.373 -33.888 1.000 49.299 173 GLY B O 1
ATOM 5942 N N . GLN B 1 174 ? 42.914 0.303 -32.010 1.000 57.590 174 GLN B N 1
ATOM 5943 C CA . GLN B 1 174 ? 41.822 0.778 -31.161 1.000 60.024 174 GLN B CA 1
ATOM 5944 C C . GLN B 1 174 ? 42.196 2.022 -30.348 1.000 54.131 174 GLN B C 1
ATOM 5945 O O . GLN B 1 174 ? 43.375 2.339 -30.203 1.000 56.580 174 GLN B O 1
ATOM 5951 N N . SER B 1 175 ? 41.192 2.680 -29.745 1.000 48.987 175 SER B N 1
ATOM 5952 C CA . SER B 1 175 ? 41.355 3.957 -29.047 1.000 45.179 175 SER B CA 1
ATOM 5953 C C . SER B 1 175 ? 42.089 3.776 -27.714 1.000 39.522 175 SER B C 1
ATOM 5954 O O . SER B 1 175 ? 41.943 2.748 -27.074 1.000 39.320 175 SER B O 1
ATOM 5957 N N . ASP B 1 176 ? 42.882 4.777 -27.309 1.000 36.476 176 ASP B N 1
ATOM 5958 C CA . ASP B 1 176 ? 43.701 4.703 -26.102 1.000 34.565 176 ASP B CA 1
ATOM 5959 C C . ASP B 1 176 ? 42.980 5.377 -24.929 1.000 32.573 176 ASP B C 1
ATOM 5960 O O . ASP B 1 176 ? 43.533 5.524 -23.842 1.000 32.128 176 ASP B O 1
ATOM 5965 N N . THR B 1 177 ? 41.705 5.736 -25.119 1.000 30.114 177 THR B N 1
ATOM 5966 C CA . THR B 1 177 ? 40.986 6.591 -24.190 1.000 28.192 177 THR B CA 1
ATOM 5967 C C . THR B 1 177 ? 39.635 5.954 -23.860 1.000 27.138 177 THR B C 1
ATOM 5968 O O . THR B 1 177 ? 38.941 5.487 -24.753 1.000 28.756 177 THR B O 1
ATOM 5972 N N . GLU B 1 178 ? 39.269 5.979 -22.581 1.000 25.098 178 GLU B N 1
ATOM 5973 C CA . GLU B 1 178 ? 37.961 5.568 -22.102 1.000 23.609 178 GLU B CA 1
ATOM 5974 C C . GLU B 1 178 ? 37.442 6.665 -21.176 1.000 22.574 178 GLU B C 1
ATOM 5975 O O . GLU B 1 178 ? 38.158 7.125 -20.304 1.000 22.605 178 GLU B O 1
ATOM 5981 N N . ILE B 1 179 ? 36.189 7.065 -21.348 1.000 21.757 179 ILE B N 1
ATOM 5982 C CA . ILE B 1 179 ? 35.550 7.960 -20.402 1.000 20.838 179 ILE B CA 1
ATOM 5983 C C . ILE B 1 179 ? 34.549 7.145 -19.587 1.000 19.856 179 ILE B C 1
ATOM 5984 O O . ILE B 1 179 ? 33.487 6.790 -20.086 1.000 18.989 179 ILE B O 1
ATOM 5989 N N . VAL B 1 180 ? 34.904 6.917 -18.321 1.000 19.161 180 VAL B N 1
ATOM 5990 C CA . VAL B 1 180 ? 34.060 6.201 -17.395 1.000 18.609 180 VAL B CA 1
ATOM 5991 C C . VAL B 1 180 ? 33.172 7.171 -16.636 1.000 18.720 180 VAL B C 1
ATOM 5992 O O . VAL B 1 180 ? 33.683 8.046 -15.950 1.000 18.870 180 VAL B O 1
ATOM 5996 N N . SER B 1 181 ? 31.849 6.983 -16.744 1.000 18.835 181 SER B N 1
ATOM 5997 C CA . SER B 1 181 ? 30.899 7.648 -15.869 1.000 18.582 181 SER B CA 1
ATOM 5998 C C . SER B 1 181 ? 30.647 6.738 -14.664 1.000 18.419 181 SER B C 1
ATOM 5999 O O . SER B 1 181 ? 30.183 5.618 -14.821 1.000 18.752 181 SER B O 1
ATOM 6002 N N . ALA B 1 182 ? 30.948 7.218 -13.452 1.000 18.289 182 ALA B N 1
ATOM 6003 C CA . ALA B 1 182 ? 30.848 6.392 -12.257 1.000 17.727 182 ALA B CA 1
ATOM 6004 C C . ALA B 1 182 ? 29.879 7.015 -11.265 1.000 17.466 182 ALA B C 1
ATOM 6005 O O . ALA B 1 182 ? 29.750 8.244 -11.212 1.000 18.818 182 ALA B O 1
ATOM 6007 N N . LYS B 1 183 ? 29.220 6.164 -10.482 1.000 16.780 183 LYS B N 1
ATOM 6008 C CA . LYS B 1 183 ? 28.445 6.616 -9.343 1.000 16.996 183 LYS B CA 1
ATOM 6009 C C . LYS B 1 183 ? 29.361 7.056 -8.207 1.000 16.799 183 LYS B C 1
ATOM 6010 O O . LYS B 1 183 ? 29.083 8.037 -7.542 1.000 17.627 183 LYS B O 1
ATOM 6016 N N . PHE B 1 184 ? 30.416 6.288 -7.950 1.000 16.710 184 PHE B N 1
ATOM 6017 C CA . PHE B 1 184 ? 31.375 6.598 -6.902 1.000 16.666 184 PHE B CA 1
ATOM 6018 C C . PHE B 1 184 ? 32.782 6.284 -7.420 1.000 16.901 184 PHE B C 1
ATOM 6019 O O . PHE B 1 184 ? 32.955 5.345 -8.185 1.000 16.465 184 PHE B O 1
ATOM 6027 N N . VAL B 1 185 ? 33.767 7.093 -6.999 1.000 16.690 185 VAL B N 1
ATOM 6028 C CA . VAL B 1 185 ? 35.156 6.869 -7.352 1.000 15.701 185 VAL B CA 1
ATOM 6029 C C . VAL B 1 185 ? 35.970 6.924 -6.069 1.000 14.411 185 VAL B C 1
ATOM 6030 O O . VAL B 1 185 ? 35.656 7.694 -5.179 1.000 13.964 185 VAL B O 1
ATOM 6034 N N . LEU B 1 186 ? 37.017 6.106 -6.007 1.000 13.411 186 LEU B N 1
ATOM 6035 C CA . LEU B 1 186 ? 37.931 6.094 -4.883 1.000 12.610 186 LEU B CA 1
ATOM 6036 C C . LEU B 1 186 ? 39.334 6.257 -5.428 1.000 12.710 186 LEU B C 1
ATOM 6037 O O . LEU B 1 186 ? 39.722 5.527 -6.336 1.000 12.520 186 LEU B O 1
ATOM 6042 N N . GLY B 1 187 ? 40.065 7.191 -4.828 1.000 12.868 187 GLY B N 1
ATOM 6043 C CA . GLY B 1 187 ? 41.483 7.339 -5.040 1.000 13.206 187 GLY B CA 1
ATOM 6044 C C . GLY B 1 187 ? 42.271 6.555 -4.005 1.000 12.987 187 GLY B C 1
ATOM 6045 O O . GLY B 1 187 ? 42.346 6.912 -2.838 1.000 13.022 187 GLY B O 1
ATOM 6046 N N . ALA B 1 188 ? 42.807 5.420 -4.440 1.000 12.909 188 ALA B N 1
ATOM 6047 C CA . ALA B 1 188 ? 43.684 4.629 -3.605 1.000 12.559 188 ALA B CA 1
ATOM 6048 C C . ALA B 1 188 ? 45.053 4.628 -4.263 1.000 12.768 188 ALA B C 1
ATOM 6049 O O . ALA B 1 188 ? 45.667 3.586 -4.374 1.000 12.470 188 ALA B O 1
ATOM 6051 N N . ASP B 1 189 ? 45.514 5.815 -4.674 1.000 13.239 189 ASP B N 1
ATOM 6052 C CA . ASP B 1 189 ? 46.654 5.892 -5.563 1.000 13.704 189 ASP B CA 1
ATOM 6053 C C . ASP B 1 189 ? 47.886 6.434 -4.848 1.000 13.927 189 ASP B C 1
ATOM 6054 O O . ASP B 1 189 ? 48.810 6.911 -5.481 1.000 14.149 189 ASP B O 1
ATOM 6059 N N . GLY B 1 190 ? 47.958 6.233 -3.527 1.0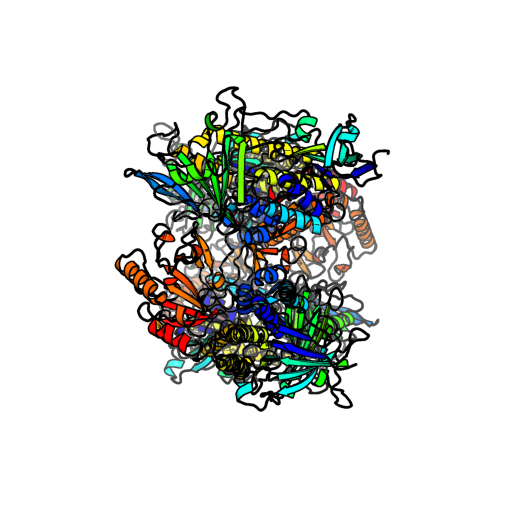00 14.033 190 GLY B N 1
ATOM 6060 C CA . GLY B 1 190 ? 49.199 6.387 -2.771 1.000 14.690 190 GLY B CA 1
ATOM 6061 C C . GLY B 1 190 ? 49.540 7.842 -2.420 1.000 15.607 190 GLY B C 1
ATOM 6062 O O . GLY B 1 190 ? 48.768 8.766 -2.649 1.000 15.673 190 GLY B O 1
ATOM 6063 N N . ALA B 1 191 ? 50.731 8.036 -1.870 1.000 16.404 191 ALA B N 1
ATOM 6064 C CA . ALA B 1 191 ? 51.101 9.310 -1.277 1.000 17.513 191 ALA B CA 1
ATOM 6065 C C . ALA B 1 191 ? 51.083 10.431 -2.317 1.000 18.693 191 ALA B C 1
ATOM 6066 O O . ALA B 1 191 ? 50.920 11.593 -1.948 1.000 19.990 191 ALA B O 1
ATOM 6068 N N . HIS B 1 192 ? 51.257 10.078 -3.600 1.000 18.867 192 HIS B N 1
ATOM 6069 C CA . HIS B 1 192 ? 51.348 11.058 -4.661 1.000 19.741 192 HIS B CA 1
ATOM 6070 C C . HIS B 1 192 ? 50.039 11.108 -5.440 1.000 18.986 192 HIS B C 1
ATOM 6071 O O . HIS B 1 192 ? 50.047 11.614 -6.556 1.000 19.625 192 HIS B O 1
ATOM 6078 N N . SER B 1 193 ? 48.940 10.693 -4.786 1.000 17.577 193 SER B N 1
ATOM 6079 C CA . SER B 1 193 ? 47.612 10.557 -5.376 1.000 16.725 193 SER B CA 1
ATOM 6080 C C . SER B 1 193 ? 47.344 11.599 -6.443 1.000 17.043 193 SER B C 1
ATOM 6081 O O . SER B 1 193 ? 47.367 12.782 -6.190 1.000 17.863 193 SER B O 1
ATOM 6084 N N . TRP B 1 194 ? 47.054 11.119 -7.637 1.000 16.917 194 TRP B N 1
ATOM 6085 C CA . TRP B 1 194 ? 46.583 11.956 -8.705 1.000 17.464 194 TRP B CA 1
ATOM 6086 C C . TRP B 1 194 ? 45.170 12.389 -8.368 1.000 17.551 194 TRP B C 1
ATOM 6087 O O . TRP B 1 194 ? 44.770 13.496 -8.701 1.000 18.466 194 TRP B O 1
ATOM 6098 N N . VAL B 1 195 ? 44.422 11.525 -7.703 1.000 16.957 195 VAL B N 1
ATOM 6099 C CA . VAL B 1 195 ? 43.040 11.838 -7.377 1.000 17.150 195 VAL B CA 1
ATOM 6100 C C . VAL B 1 195 ? 42.974 13.007 -6.391 1.000 17.681 195 VAL B C 1
ATOM 6101 O O . VAL B 1 195 ? 42.206 13.962 -6.582 1.000 17.629 195 VAL B O 1
ATOM 6105 N N . ARG B 1 196 ? 43.779 12.921 -5.332 1.000 17.970 196 ARG B N 1
ATOM 6106 C CA . ARG B 1 196 ? 43.777 13.968 -4.332 1.000 18.922 196 ARG B CA 1
ATOM 6107 C C . ARG B 1 196 ? 44.059 15.313 -4.995 1.000 20.558 196 ARG B C 1
ATOM 6108 O O . ARG B 1 196 ? 43.324 16.268 -4.765 1.000 20.691 196 ARG B O 1
ATOM 6116 N N . LYS B 1 197 ? 45.107 15.362 -5.828 1.000 22.120 197 LYS B N 1
ATOM 6117 C CA . LYS B 1 197 ? 45.536 16.592 -6.486 1.000 24.287 197 LYS B CA 1
ATOM 6118 C C . LYS B 1 197 ? 44.442 17.151 -7.393 1.000 23.516 197 LYS B C 1
ATOM 6119 O O . LYS B 1 197 ? 44.184 18.351 -7.432 1.000 23.795 197 LYS B O 1
ATOM 6125 N N . ALA B 1 198 ? 43.795 16.243 -8.113 1.000 21.992 198 ALA B N 1
ATOM 6126 C CA . ALA B 1 198 ? 42.742 16.605 -9.027 1.000 21.363 198 ALA B CA 1
ATOM 6127 C C . ALA B 1 198 ? 41.590 17.227 -8.261 1.000 20.736 198 ALA B C 1
ATOM 6128 O O . ALA B 1 198 ? 40.988 18.145 -8.760 1.000 21.125 198 ALA B O 1
ATOM 6130 N N . LEU B 1 199 ? 41.277 16.707 -7.061 1.000 20.055 199 LEU B N 1
ATOM 6131 C CA . LEU B 1 199 ? 40.187 17.219 -6.227 1.000 19.500 199 LEU B CA 1
ATOM 6132 C C . LEU B 1 199 ? 40.572 18.535 -5.559 1.000 20.058 199 LEU B C 1
ATOM 6133 O O . LEU B 1 199 ? 39.748 19.133 -4.886 1.000 20.117 199 LEU B O 1
ATOM 6138 N N . GLY B 1 200 ? 41.839 18.937 -5.652 1.000 20.222 200 GLY B N 1
ATOM 6139 C CA . GLY B 1 200 ? 42.250 20.207 -5.084 1.000 21.126 200 GLY B CA 1
ATOM 6140 C C . GLY B 1 200 ? 42.317 20.203 -3.564 1.000 20.932 200 GLY B C 1
ATOM 6141 O O . GLY B 1 200 ? 42.077 21.236 -2.956 1.000 21.970 200 GLY B O 1
ATOM 6142 N N . ILE B 1 201 ? 42.695 19.063 -2.984 1.000 20.319 201 ILE B N 1
ATOM 6143 C CA . ILE B 1 201 ? 42.746 18.823 -1.548 1.000 20.244 201 ILE B CA 1
ATOM 6144 C C . ILE B 1 201 ? 44.192 18.818 -1.057 1.000 20.851 201 ILE B C 1
ATOM 6145 O O . ILE B 1 201 ? 45.019 18.044 -1.528 1.000 20.534 201 ILE B O 1
ATOM 6150 N N . THR B 1 202 ? 44.458 19.648 -0.047 1.000 21.992 202 THR B N 1
ATOM 6151 C CA . THR B 1 202 ? 45.791 19.804 0.498 1.000 22.975 202 THR B CA 1
ATOM 6152 C C . THR B 1 202 ? 46.125 18.648 1.427 1.000 22.808 202 THR B C 1
ATOM 6153 O O . THR B 1 202 ? 45.214 18.027 1.970 1.000 21.704 202 THR B O 1
ATOM 6157 N N . MET B 1 203 ? 47.437 18.416 1.610 1.000 24.019 203 MET B N 1
ATOM 6158 C CA . MET B 1 203 ? 47.973 17.515 2.631 1.000 24.757 203 MET B CA 1
ATOM 6159 C C . MET B 1 203 ? 48.618 18.339 3.758 1.000 26.536 203 MET B C 1
ATOM 6160 O O . MET B 1 203 ? 49.686 18.903 3.595 1.000 27.648 203 MET B O 1
ATOM 6165 N N . ASP B 1 204 ? 47.980 18.404 4.930 1.000 27.952 204 ASP B N 1
ATOM 6166 C CA . ASP B 1 204 ? 48.391 19.308 5.993 1.000 29.169 204 ASP B CA 1
ATOM 6167 C C . ASP B 1 204 ? 49.336 18.573 6.940 1.000 29.420 204 ASP B C 1
ATOM 6168 O O . ASP B 1 204 ? 49.149 17.398 7.192 1.000 28.053 204 ASP B O 1
ATOM 6173 N N . GLY B 1 205 ? 50.338 19.281 7.462 1.000 32.743 205 GLY B N 1
ATOM 6174 C CA . GLY B 1 205 ? 51.225 18.761 8.489 1.000 36.423 205 GLY B CA 1
ATOM 6175 C C . GLY B 1 205 ? 52.649 19.304 8.363 1.000 42.298 205 GLY B C 1
ATOM 6176 O O . GLY B 1 205 ? 52.921 20.171 7.531 1.000 40.449 205 GLY B O 1
ATOM 6177 N N . GLU B 1 206 ? 53.570 18.765 9.183 1.000 49.450 206 GLU B N 1
ATOM 6178 C CA . GLU B 1 206 ? 54.978 19.151 9.124 1.000 54.025 206 GLU B CA 1
ATOM 6179 C C . GLU B 1 206 ? 55.466 18.984 7.684 1.000 51.727 206 GLU B C 1
ATOM 6180 O O . GLU B 1 206 ? 55.108 18.018 6.995 1.000 44.894 206 GLU B O 1
ATOM 6186 N N . GLN B 1 207 ? 56.281 19.945 7.234 1.000 54.969 207 GLN B N 1
ATOM 6187 C CA . GLN B 1 207 ? 56.815 19.891 5.883 1.000 60.217 207 GLN B CA 1
ATOM 6188 C C . GLN B 1 207 ? 58.025 18.961 5.835 1.000 56.435 207 GLN B C 1
ATOM 6189 O O . GLN B 1 207 ? 58.410 18.518 4.756 1.000 56.161 207 GLN B O 1
ATOM 6195 N N . THR B 1 208 ? 58.592 18.639 7.004 1.000 53.114 208 THR B N 1
ATOM 6196 C CA . THR B 1 208 ? 59.790 17.818 7.083 1.000 49.650 208 THR B CA 1
ATOM 6197 C C . THR B 1 208 ? 59.451 16.402 6.627 1.000 45.534 208 THR B C 1
ATOM 6198 O O . THR B 1 208 ? 58.550 15.756 7.172 1.000 44.814 208 THR B O 1
ATOM 6202 N N . ASP B 1 209 ? 60.162 15.971 5.580 1.000 43.891 209 ASP B N 1
ATOM 6203 C CA . ASP B 1 209 ? 60.279 14.567 5.221 1.000 42.214 209 ASP B CA 1
ATOM 6204 C C . ASP B 1 209 ? 61.536 13.998 5.882 1.000 41.833 209 ASP B C 1
ATOM 6205 O O . ASP B 1 209 ? 62.541 14.703 5.991 1.000 39.784 209 ASP B O 1
ATOM 6210 N N . TYR B 1 210 ? 61.434 12.731 6.339 1.000 42.491 210 TYR B N 1
ATOM 6211 C CA . TYR B 1 210 ? 62.542 11.991 6.931 1.000 42.826 210 TYR B CA 1
ATOM 6212 C C . TYR B 1 210 ? 63.019 10.906 5.961 1.000 39.878 210 TYR B C 1
ATOM 6213 O O . TYR B 1 210 ? 62.333 10.570 4.999 1.000 34.768 210 TYR B O 1
ATOM 6222 N N . ILE B 1 211 ? 64.238 10.420 6.197 1.000 41.514 211 ILE B N 1
ATOM 6223 C CA . ILE B 1 211 ? 64.893 9.545 5.241 1.000 43.782 211 ILE B CA 1
ATOM 6224 C C . ILE B 1 211 ? 65.344 8.267 5.929 1.000 40.773 211 ILE B C 1
ATOM 6225 O O . ILE B 1 211 ? 66.060 8.302 6.927 1.000 39.904 211 ILE B O 1
ATOM 6230 N N . TRP B 1 212 ? 64.937 7.137 5.349 1.000 40.386 212 TRP B N 1
ATOM 6231 C CA . TRP B 1 212 ? 65.291 5.817 5.860 1.000 39.435 212 TRP B CA 1
ATOM 6232 C C . TRP B 1 212 ? 65.877 4.946 4.754 1.000 33.144 212 TRP B C 1
ATOM 6233 O O . TRP B 1 212 ? 65.268 4.811 3.703 1.000 29.866 212 TRP B O 1
ATOM 6244 N N . GLY B 1 213 ? 67.051 4.372 5.020 1.000 30.925 213 GLY B N 1
ATOM 6245 C CA . GLY B 1 213 ? 67.586 3.296 4.196 1.000 29.732 213 GLY B CA 1
ATOM 6246 C C . GLY B 1 213 ? 66.956 1.972 4.589 1.000 27.260 213 GLY B C 1
ATOM 6247 O O . GLY B 1 213 ? 66.830 1.673 5.770 1.000 27.315 213 GLY B O 1
ATOM 6248 N N . VAL B 1 214 ? 66.525 1.195 3.600 1.000 25.582 214 VAL B N 1
ATOM 6249 C CA . VAL B 1 214 ? 65.845 -0.052 3.894 1.000 23.955 214 VAL B CA 1
ATOM 6250 C C . VAL B 1 214 ? 66.490 -1.151 3.056 1.000 23.754 214 VAL B C 1
ATOM 6251 O O . VAL B 1 214 ? 66.622 -0.999 1.842 1.000 24.169 214 VAL B O 1
ATOM 6255 N N . ILE B 1 215 ? 66.912 -2.241 3.707 1.000 23.380 215 ILE B N 1
ATOM 6256 C CA . ILE B 1 215 ? 67.427 -3.396 2.998 1.000 22.890 215 ILE B CA 1
ATOM 6257 C C . ILE B 1 215 ? 66.744 -4.635 3.561 1.000 22.244 215 ILE B C 1
ATOM 6258 O O . ILE B 1 215 ? 66.655 -4.794 4.773 1.000 22.874 215 ILE B O 1
ATOM 6263 N N . ASP B 1 216 ? 66.240 -5.477 2.665 1.000 20.906 216 ASP B N 1
ATOM 6264 C CA . ASP B 1 216 ? 65.753 -6.785 3.021 1.000 19.959 216 ASP B CA 1
ATOM 6265 C C . ASP B 1 216 ? 66.842 -7.786 2.660 1.000 20.501 216 ASP B C 1
ATOM 6266 O O . ASP B 1 216 ? 67.320 -7.801 1.531 1.000 20.924 216 ASP B O 1
ATOM 6271 N N . ILE B 1 217 ? 67.253 -8.615 3.620 1.000 20.439 217 ILE B N 1
ATOM 6272 C CA . ILE B 1 217 ? 68.326 -9.564 3.379 1.000 20.869 217 ILE B CA 1
ATOM 6273 C C . ILE B 1 217 ? 67.978 -10.911 4.005 1.000 20.945 217 ILE B C 1
ATOM 6274 O O . ILE B 1 217 ? 67.078 -11.029 4.842 1.000 20.827 217 ILE B O 1
ATOM 6279 N N . ASP B 1 218 ? 68.746 -11.906 3.560 1.000 21.475 218 ASP B N 1
ATOM 6280 C CA . ASP B 1 218 ? 68.872 -13.183 4.214 1.000 22.042 218 ASP B CA 1
ATOM 6281 C C . ASP B 1 218 ? 70.125 -13.130 5.074 1.000 22.375 218 ASP B C 1
ATOM 6282 O O . ASP B 1 218 ? 71.238 -13.179 4.571 1.000 23.006 218 ASP B O 1
ATOM 6287 N N . PRO B 1 219 ? 69.988 -12.982 6.397 1.000 22.204 219 PRO B N 1
ATOM 6288 C CA . PRO B 1 219 ? 71.127 -12.620 7.226 1.000 23.096 219 PRO B CA 1
ATOM 6289 C C . PRO B 1 219 ? 72.114 -13.762 7.442 1.000 23.436 219 PRO B C 1
ATOM 6290 O O . PRO B 1 219 ? 71.712 -14.888 7.698 1.000 23.095 219 PRO B O 1
ATOM 6294 N N . ASP B 1 220 ? 73.403 -13.429 7.308 1.000 24.074 220 ASP B N 1
ATOM 6295 C CA . ASP B 1 220 ? 74.495 -14.218 7.860 1.000 24.691 220 ASP B CA 1
ATOM 6296 C C . ASP B 1 220 ? 74.862 -13.592 9.210 1.000 24.692 220 ASP B C 1
ATOM 6297 O O . ASP B 1 220 ? 75.612 -12.636 9.234 1.000 25.154 220 ASP B O 1
ATOM 6302 N N . SER B 1 221 ? 74.333 -14.112 10.327 1.000 24.234 221 SER B N 1
ATOM 6303 C CA . SER B 1 221 ? 74.482 -13.423 11.599 1.000 24.292 221 SER B CA 1
ATOM 6304 C C . SER B 1 221 ? 74.402 -14.367 12.790 1.000 24.234 221 SER B C 1
ATOM 6305 O O . SER B 1 221 ? 73.568 -15.244 12.817 1.000 23.433 221 SER B O 1
ATOM 6308 N N . ASP B 1 222 ? 75.232 -14.090 13.801 1.000 25.282 222 ASP B N 1
ATOM 6309 C CA . ASP B 1 222 ? 75.176 -14.741 15.106 1.000 25.456 222 ASP B CA 1
ATOM 6310 C C . ASP B 1 222 ? 74.424 -13.873 16.132 1.000 24.966 222 ASP B C 1
ATOM 6311 O O . ASP B 1 222 ? 74.561 -14.086 17.343 1.000 25.408 222 ASP B O 1
ATOM 6316 N N . PHE B 1 223 ? 73.632 -12.896 15.665 1.000 24.070 223 PHE B N 1
ATOM 6317 C CA . PHE B 1 223 ? 72.881 -12.025 16.552 1.000 23.542 223 PHE B CA 1
ATOM 6318 C C . PHE B 1 223 ? 71.707 -12.798 17.150 1.000 22.912 223 PHE B C 1
ATOM 6319 O O . PHE B 1 223 ? 70.834 -13.298 16.430 1.000 21.805 223 PHE B O 1
ATOM 6327 N N . PRO B 1 224 ? 71.647 -12.919 18.498 1.000 23.323 224 PRO B N 1
ATOM 6328 C CA . PRO B 1 224 ? 70.633 -13.750 19.148 1.000 22.967 224 PRO B CA 1
ATOM 6329 C C . PRO B 1 224 ? 69.159 -13.403 18.919 1.000 22.284 224 PRO B C 1
ATOM 6330 O O . PRO B 1 224 ? 68.293 -14.281 19.015 1.000 22.384 224 PRO B O 1
ATOM 6334 N N . ASP B 1 225 ? 68.866 -12.140 18.611 1.000 22.173 225 ASP B N 1
ATOM 6335 C CA . ASP B 1 225 ? 67.483 -11.667 18.572 1.000 21.158 225 ASP B CA 1
ATOM 6336 C C . ASP B 1 225 ? 67.132 -11.248 17.146 1.000 20.474 225 ASP B C 1
ATOM 6337 O O . ASP B 1 225 ? 66.277 -10.370 16.924 1.000 19.919 225 ASP B O 1
ATOM 6342 N N . VAL B 1 226 ? 67.726 -11.969 16.188 1.000 20.150 226 VAL B N 1
ATOM 6343 C CA . VAL B 1 226 ? 67.519 -11.703 14.776 1.000 19.643 226 VAL B CA 1
ATOM 6344 C C . VAL B 1 226 ? 66.068 -11.950 14.369 1.000 18.624 226 VAL B C 1
ATOM 6345 O O . VAL B 1 226 ? 65.651 -11.475 13.338 1.000 17.714 226 VAL B O 1
ATOM 6349 N N . ARG B 1 227 ? 65.299 -12.693 15.175 1.000 18.860 227 ARG B N 1
ATOM 6350 C CA . ARG B 1 227 ? 63.906 -13.008 14.884 1.000 18.452 227 ARG B CA 1
ATOM 6351 C C . ARG B 1 227 ? 62.948 -12.185 15.746 1.000 18.979 227 ARG B C 1
ATOM 6352 O O . ARG B 1 227 ? 61.728 -12.493 15.818 1.000 19.458 227 ARG B O 1
ATOM 6360 N N . CYS B 1 228 ? 63.504 -11.148 16.403 1.000 19.138 228 CYS B N 1
ATOM 6361 C CA . CYS B 1 228 ? 62.702 -10.176 17.135 1.000 18.788 228 CYS B CA 1
ATOM 6362 C C . CYS B 1 228 ? 62.692 -8.834 16.412 1.000 18.736 228 CYS B C 1
ATOM 6363 O O . CYS B 1 228 ? 63.652 -8.480 15.721 1.000 18.972 228 CYS B O 1
ATOM 6366 N N . LYS B 1 229 ? 61.620 -8.059 16.606 1.000 18.525 229 LYS B N 1
ATOM 6367 C CA . LYS B 1 229 ? 61.700 -6.634 16.320 1.000 18.795 229 LYS B CA 1
ATOM 6368 C C . LYS B 1 229 ? 62.740 -6.037 17.262 1.000 20.019 229 LYS B C 1
ATOM 6369 O O . LYS B 1 229 ? 62.542 -6.045 18.469 1.000 20.563 229 LYS B O 1
ATOM 6375 N N . THR B 1 230 ? 63.842 -5.538 16.712 1.000 20.498 230 THR B N 1
ATOM 6376 C CA . THR B 1 230 ? 64.965 -5.162 17.541 1.000 21.530 230 THR B CA 1
ATOM 6377 C C . THR B 1 230 ? 65.369 -3.727 17.238 1.000 22.635 230 THR B C 1
ATOM 6378 O O . THR B 1 230 ? 65.627 -3.395 16.092 1.000 22.517 230 THR B O 1
ATOM 6382 N N . ALA B 1 231 ? 65.435 -2.889 18.267 1.000 23.842 231 ALA B N 1
ATOM 6383 C CA . ALA B 1 231 ? 65.962 -1.543 18.140 1.000 24.506 231 ALA B CA 1
ATOM 6384 C C . ALA B 1 231 ? 67.402 -1.548 18.624 1.000 26.325 231 ALA B C 1
ATOM 6385 O O . ALA B 1 231 ? 67.658 -1.918 19.776 1.000 26.337 231 ALA B O 1
ATOM 6387 N N . VAL B 1 232 ? 68.324 -1.145 17.738 1.000 28.624 232 VAL B N 1
ATOM 6388 C CA . VAL B 1 232 ? 69.751 -1.241 18.027 1.000 32.270 232 VAL B CA 1
ATOM 6389 C C . VAL B 1 232 ? 70.392 0.143 18.031 1.000 35.983 232 VAL B C 1
ATOM 6390 O O . VAL B 1 232 ? 70.500 0.742 16.962 1.000 38.752 232 VAL B O 1
ATOM 6394 N N . HIS B 1 233 ? 70.850 0.624 19.199 1.000 38.430 233 HIS B N 1
ATOM 6395 C CA . HIS B 1 233 ? 71.611 1.870 19.266 1.000 40.667 233 HIS B CA 1
ATOM 6396 C C . HIS B 1 233 ? 73.041 1.516 19.642 1.000 40.921 233 HIS B C 1
ATOM 6397 O O . HIS B 1 233 ? 73.250 0.922 20.676 1.000 38.558 233 HIS B O 1
ATOM 6404 N N . SER B 1 234 ? 74.007 1.804 18.763 1.000 45.627 234 SER B N 1
ATOM 6405 C CA . SER B 1 234 ? 75.435 1.581 19.034 1.000 49.127 234 SER B CA 1
ATOM 6406 C C . SER B 1 234 ? 76.182 2.909 19.063 1.000 52.043 234 SER B C 1
ATOM 6407 O O . SER B 1 234 ? 75.626 3.914 18.640 1.000 48.297 234 SER B O 1
ATOM 6410 N N . HIS B 1 235 ? 77.453 2.884 19.509 1.000 58.986 235 HIS B N 1
ATOM 6411 C CA . HIS B 1 235 ? 78.316 4.055 19.385 1.000 65.550 235 HIS B CA 1
ATOM 6412 C C . HIS B 1 235 ? 78.330 4.530 17.920 1.000 66.496 235 HIS B C 1
ATOM 6413 O O . HIS B 1 235 ? 78.332 5.724 17.641 1.000 66.625 235 HIS B O 1
ATOM 6420 N N . ASN B 1 236 ? 78.236 3.584 16.978 1.000 68.469 236 ASN B N 1
ATOM 6421 C CA . ASN B 1 236 ? 78.473 3.808 15.557 1.000 66.056 236 ASN B CA 1
ATOM 6422 C C . ASN B 1 236 ? 77.195 4.313 14.859 1.000 63.156 236 ASN B C 1
ATOM 6423 O O . ASN B 1 236 ? 77.304 5.043 13.877 1.000 59.266 236 ASN B O 1
ATOM 6428 N N . GLY B 1 237 ? 76.000 3.952 15.368 1.000 61.549 237 GLY B N 1
ATOM 6429 C CA . GLY B 1 237 ? 74.723 4.475 14.893 1.000 57.809 237 GLY B CA 1
ATOM 6430 C C . GLY B 1 237 ? 73.528 3.559 15.214 1.000 53.686 237 GLY B C 1
ATOM 6431 O O . GLY B 1 237 ? 73.672 2.452 15.702 1.000 49.632 237 GLY B O 1
ATOM 6432 N N . SER B 1 238 ? 72.322 4.031 14.912 1.000 50.996 238 SER B N 1
ATOM 6433 C CA . SER B 1 238 ? 71.081 3.311 15.145 1.000 47.963 238 SER B CA 1
ATOM 6434 C C . SER B 1 238 ? 70.629 2.490 13.928 1.000 43.344 238 SER B C 1
ATOM 6435 O O . SER B 1 238 ? 70.854 2.875 12.791 1.000 41.142 238 SER B O 1
ATOM 6438 N N . CYS B 1 239 ? 69.886 1.400 14.171 1.000 39.211 239 CYS B N 1
ATOM 6439 C CA . CYS B 1 239 ? 69.027 0.787 13.163 1.000 36.015 239 CYS B CA 1
ATOM 6440 C C . CYS B 1 239 ? 68.007 -0.137 13.815 1.000 32.894 239 CYS B C 1
ATOM 6441 O O . CYS B 1 239 ? 68.020 -0.324 15.019 1.000 32.906 239 CYS B O 1
ATOM 6444 N N . MET B 1 240 ? 67.158 -0.781 13.019 1.000 31.294 240 MET B N 1
ATOM 6445 C CA . MET B 1 240 ? 66.103 -1.609 13.565 1.000 30.630 240 MET B CA 1
ATOM 6446 C C . MET B 1 240 ? 65.863 -2.849 12.686 1.000 26.733 240 MET B C 1
ATOM 6447 O O . MET B 1 240 ? 65.854 -2.760 11.470 1.000 25.437 240 MET B O 1
ATOM 6452 N N . ILE B 1 241 ? 65.671 -4.011 13.313 1.000 24.468 241 ILE B N 1
ATOM 6453 C CA . ILE B 1 241 ? 65.340 -5.246 12.615 1.000 22.897 241 ILE B CA 1
ATOM 6454 C C . ILE B 1 241 ? 63.832 -5.469 12.576 1.000 21.133 241 ILE B C 1
ATOM 6455 O O . ILE B 1 241 ? 63.227 -5.545 13.620 1.000 21.704 241 ILE B O 1
ATOM 6460 N N . ILE B 1 242 ? 63.250 -5.682 11.397 1.000 19.673 242 ILE B N 1
ATOM 6461 C CA . ILE B 1 242 ? 61.927 -6.257 11.260 1.000 18.283 242 ILE B CA 1
ATOM 6462 C C . ILE B 1 242 ? 62.060 -7.671 10.683 1.000 19.478 242 ILE B C 1
ATOM 6463 O O . ILE B 1 242 ? 62.283 -7.857 9.488 1.000 21.121 242 ILE B O 1
ATOM 6468 N N . PRO B 1 243 ? 61.955 -8.749 11.469 1.000 20.017 243 PRO B N 1
ATOM 6469 C CA . PRO B 1 243 ? 61.992 -10.091 10.895 1.000 20.463 243 PRO B CA 1
ATOM 6470 C C . PRO B 1 243 ? 60.857 -10.328 9.901 1.000 20.624 243 PRO B C 1
ATOM 6471 O O . PRO B 1 243 ? 59.758 -9.805 10.097 1.000 19.769 243 PRO B O 1
ATOM 6475 N N . ARG B 1 244 ? 61.166 -11.097 8.836 1.000 21.556 244 ARG B N 1
ATOM 6476 C CA . ARG B 1 244 ? 60.273 -11.312 7.696 1.000 21.468 244 ARG B CA 1
ATOM 6477 C C . ARG B 1 244 ? 60.065 -12.808 7.433 1.000 21.081 244 ARG B C 1
ATOM 6478 O O . ARG B 1 244 ? 60.477 -13.665 8.216 1.000 20.511 244 ARG B O 1
ATOM 6486 N N . GLU B 1 245 ? 59.392 -13.122 6.321 1.000 19.731 245 GLU B N 1
ATOM 6487 C CA . GLU B 1 245 ? 59.030 -14.490 6.008 1.000 18.516 245 GLU B CA 1
ATOM 6488 C C . GLU B 1 245 ? 60.283 -15.350 5.889 1.000 18.690 245 GLU B C 1
ATOM 6489 O O . GLU B 1 245 ? 61.284 -14.909 5.348 1.000 19.125 245 GLU B O 1
ATOM 6495 N N . GLY B 1 246 ? 60.220 -16.590 6.391 1.000 18.334 246 GLY B N 1
ATOM 6496 C CA . GLY B 1 246 ? 61.350 -17.504 6.346 1.000 18.705 246 GLY B CA 1
ATOM 6497 C C . GLY B 1 246 ? 62.484 -17.034 7.247 1.000 19.282 246 GLY B C 1
ATOM 6498 O O . GLY B 1 246 ? 62.259 -16.778 8.426 1.000 20.616 246 GLY B O 1
ATOM 6499 N N . ASP B 1 247 ? 63.681 -16.876 6.682 1.000 19.805 247 ASP B N 1
ATOM 6500 C CA . ASP B 1 247 ? 64.871 -16.428 7.400 1.000 20.209 247 ASP B CA 1
ATOM 6501 C C . ASP B 1 247 ? 65.132 -14.935 7.188 1.000 20.836 247 ASP B C 1
ATOM 6502 O O . ASP B 1 247 ? 66.057 -14.389 7.794 1.000 21.020 247 ASP B O 1
ATOM 6507 N N . LEU B 1 248 ? 64.322 -14.280 6.337 1.000 21.095 248 LEU B N 1
ATOM 6508 C CA . LEU B 1 248 ? 64.617 -12.927 5.876 1.000 21.830 248 LEU B CA 1
ATOM 6509 C C . LEU B 1 248 ? 64.411 -11.956 7.032 1.000 21.064 248 LEU B C 1
ATOM 6510 O O . LEU B 1 248 ? 63.594 -12.213 7.924 1.000 20.292 248 LEU B O 1
ATOM 6515 N N . ILE B 1 249 ? 65.159 -10.849 6.978 1.000 20.616 249 ILE B N 1
ATOM 6516 C CA . ILE B 1 249 ? 64.889 -9.697 7.819 1.000 20.039 249 ILE B CA 1
ATOM 6517 C C . ILE B 1 249 ? 64.909 -8.450 6.967 1.000 19.939 249 ILE B C 1
ATOM 6518 O O . ILE B 1 249 ? 65.478 -8.434 5.891 1.000 19.720 249 ILE B O 1
ATOM 6523 N N . ARG B 1 250 ? 64.283 -7.410 7.507 1.000 20.612 250 ARG B N 1
ATOM 6524 C CA . ARG B 1 250 ? 64.434 -6.061 6.995 1.000 21.326 250 ARG B CA 1
ATOM 6525 C C . ARG B 1 250 ? 65.191 -5.238 8.019 1.000 21.532 250 ARG B C 1
ATOM 6526 O O . ARG B 1 250 ? 64.911 -5.337 9.198 1.000 20.413 250 ARG B O 1
ATOM 6534 N N . LEU B 1 251 ? 66.143 -4.438 7.540 1.000 22.786 251 LEU B N 1
ATOM 6535 C CA . LEU B 1 251 ? 66.815 -3.432 8.351 1.000 24.097 251 LEU B CA 1
ATOM 6536 C C . LEU B 1 251 ? 66.389 -2.035 7.890 1.000 24.918 251 LEU B C 1
ATOM 6537 O O . LEU B 1 251 ? 66.585 -1.667 6.728 1.000 25.947 251 LEU B O 1
ATOM 6542 N N . TYR B 1 252 ? 65.776 -1.269 8.800 1.000 24.977 252 TYR B N 1
ATOM 6543 C CA . TYR B 1 252 ? 65.612 0.169 8.643 1.000 25.152 252 TYR B CA 1
ATOM 6544 C C . TYR B 1 252 ? 66.833 0.878 9.211 1.000 26.983 252 TYR B C 1
ATOM 6545 O O . TYR B 1 252 ? 67.191 0.615 10.356 1.000 27.763 252 TYR B O 1
ATOM 6554 N N . ILE B 1 253 ? 67.441 1.784 8.437 1.000 28.989 253 ILE B N 1
ATOM 6555 C CA . ILE B 1 253 ? 68.511 2.638 8.947 1.000 32.518 253 ILE B CA 1
ATOM 6556 C C . ILE B 1 253 ? 68.145 4.106 8.760 1.000 35.346 253 ILE B C 1
ATOM 6557 O O . ILE B 1 253 ? 67.994 4.553 7.630 1.000 35.820 253 ILE B O 1
ATOM 6562 N N . GLN B 1 254 ? 68.037 4.863 9.862 1.000 39.078 254 GLN B N 1
ATOM 6563 C CA . GLN B 1 254 ? 67.721 6.281 9.767 1.000 41.063 254 GLN B CA 1
ATOM 6564 C C . GLN B 1 254 ? 68.930 7.027 9.199 1.000 38.677 254 GLN B C 1
ATOM 6565 O O . GLN B 1 254 ? 70.062 6.770 9.589 1.000 36.434 254 GLN B O 1
ATOM 6571 N N . LEU B 1 255 ? 68.655 7.939 8.260 1.000 38.559 255 LEU B N 1
ATOM 6572 C CA . LEU B 1 255 ? 69.678 8.702 7.558 1.000 40.351 255 LEU B CA 1
ATOM 6573 C C . LEU B 1 255 ? 69.449 10.182 7.820 1.000 41.121 255 LEU B C 1
ATOM 6574 O O . LEU B 1 255 ? 68.394 10.568 8.313 1.000 41.831 255 LEU B O 1
ATOM 6579 N N . ALA B 1 256 ? 70.466 10.972 7.492 1.000 42.758 256 ALA B N 1
ATOM 6580 C CA . ALA B 1 256 ? 70.442 12.409 7.695 1.000 46.681 256 ALA B CA 1
ATOM 6581 C C . ALA B 1 256 ? 70.332 13.120 6.345 1.000 49.066 256 ALA B C 1
ATOM 6582 O O . ALA B 1 256 ? 70.579 12.527 5.292 1.000 48.520 256 ALA B O 1
ATOM 6584 N N . ASP B 1 257 ? 69.927 14.398 6.401 1.000 50.700 257 ASP B N 1
ATOM 6585 C CA . ASP B 1 257 ? 69.931 15.296 5.260 1.000 51.043 257 ASP B CA 1
ATOM 6586 C C . ASP B 1 257 ? 71.291 15.226 4.561 1.000 50.608 257 ASP B C 1
ATOM 6587 O O . ASP B 1 257 ? 71.339 15.109 3.343 1.000 48.874 257 ASP B O 1
ATOM 6592 N N . ARG B 1 258 ? 72.364 15.226 5.371 1.000 52.261 258 ARG B N 1
ATOM 6593 C CA . ARG B 1 258 ? 73.765 15.198 4.962 1.000 54.726 258 ARG B CA 1
ATOM 6594 C C . ARG B 1 258 ? 74.084 14.061 3.982 1.000 51.077 258 ARG B C 1
ATOM 6595 O O . ARG B 1 258 ? 74.809 14.235 2.999 1.000 47.818 258 ARG B O 1
ATOM 6603 N N . ASP B 1 259 ? 73.526 12.881 4.297 1.000 49.195 259 ASP B N 1
ATOM 6604 C CA . ASP B 1 259 ? 73.813 11.621 3.624 1.000 46.468 259 ASP B CA 1
ATOM 6605 C C . ASP B 1 259 ? 73.240 11.624 2.205 1.000 46.103 259 ASP B C 1
ATOM 6606 O O . ASP B 1 259 ? 73.684 10.829 1.392 1.000 44.450 259 ASP B O 1
ATOM 6611 N N . VAL B 1 260 ? 72.270 12.500 1.902 1.000 48.489 260 VAL B N 1
ATOM 6612 C CA . VAL B 1 260 ? 71.520 12.429 0.661 1.000 50.058 260 VAL B CA 1
ATOM 6613 C C . VAL B 1 260 ? 71.570 13.737 -0.122 1.000 55.155 260 VAL B C 1
ATOM 6614 O O . VAL B 1 260 ? 71.001 13.798 -1.212 1.000 58.766 260 VAL B O 1
ATOM 6618 N N . LEU B 1 261 ? 72.239 14.785 0.385 1.000 63.425 261 LEU B N 1
ATOM 6619 C CA . LEU B 1 261 ? 72.314 16.048 -0.348 1.000 67.779 261 LEU B CA 1
ATOM 6620 C C . LEU B 1 261 ? 73.648 16.143 -1.073 1.000 68.025 261 LEU B C 1
ATOM 6621 O O . LEU B 1 261 ? 74.643 15.567 -0.648 1.000 67.657 261 LEU B O 1
ATOM 6626 N N . ASP B 1 262 ? 73.646 16.903 -2.167 1.000 75.292 262 ASP B N 1
ATOM 6627 C CA . ASP B 1 262 ? 74.790 17.110 -3.045 1.000 82.619 262 ASP B CA 1
ATOM 6628 C C . ASP B 1 262 ? 75.761 18.144 -2.448 1.000 85.099 262 ASP B C 1
ATOM 6629 O O . ASP B 1 262 ? 75.411 19.324 -2.347 1.000 82.398 262 ASP B O 1
ATOM 6634 N N . PRO B 1 263 ? 77.008 17.757 -2.045 1.000 90.686 263 PRO B N 1
ATOM 6635 C CA . PRO B 1 263 ? 77.963 18.703 -1.455 1.000 100.409 263 PRO B CA 1
ATOM 6636 C C . PRO B 1 263 ? 78.182 19.968 -2.292 1.000 107.345 263 PRO B C 1
ATOM 6637 O O . PRO B 1 263 ? 78.486 21.009 -1.723 1.000 108.270 263 PRO B O 1
ATOM 6641 N N . ALA B 1 264 ? 78.022 19.874 -3.626 1.000 106.999 264 ALA B N 1
ATOM 6642 C CA . ALA B 1 264 ? 78.065 21.024 -4.515 1.000 105.164 264 ALA B CA 1
ATOM 6643 C C . ALA B 1 264 ? 76.685 21.690 -4.569 1.000 108.949 264 ALA B C 1
ATOM 6644 O O . ALA B 1 264 ? 76.422 22.621 -3.815 1.000 124.688 264 ALA B O 1
ATOM 6646 N N . THR B 1 265 ? 75.779 21.190 -5.418 1.000 101.285 265 THR B N 1
ATOM 6647 C CA . THR B 1 265 ? 74.591 21.949 -5.803 1.000 98.528 265 THR B CA 1
ATOM 6648 C C . THR B 1 265 ? 73.411 21.697 -4.858 1.000 98.548 265 THR B C 1
ATOM 6649 O O . THR B 1 265 ? 72.268 22.042 -5.193 1.000 87.380 265 THR B O 1
ATOM 6653 N N . GLY B 1 266 ? 73.679 21.093 -3.691 1.000 100.605 266 GLY B N 1
ATOM 6654 C CA . GLY B 1 266 ? 72.675 20.942 -2.646 1.000 100.049 266 GLY B CA 1
ATOM 6655 C C . GLY B 1 266 ? 71.326 20.414 -3.146 1.000 102.763 266 GLY B C 1
ATOM 6656 O O . GLY B 1 266 ? 70.278 20.906 -2.735 1.000 101.764 266 GLY B O 1
ATOM 6657 N N . ARG B 1 267 ? 71.354 19.396 -4.019 1.000 102.570 267 ARG B N 1
ATOM 6658 C CA . ARG B 1 267 ? 70.166 18.763 -4.579 1.000 99.493 267 ARG B CA 1
ATOM 6659 C C . ARG B 1 267 ? 69.960 17.362 -3.976 1.000 86.971 267 ARG B C 1
ATOM 6660 O O . ARG B 1 267 ? 70.926 16.684 -3.648 1.000 78.784 267 ARG B O 1
ATOM 6668 N N . VAL B 1 268 ? 68.698 16.936 -3.822 1.000 79.293 268 VAL B N 1
ATOM 6669 C CA . VAL B 1 268 ? 68.360 15.613 -3.287 1.000 80.805 268 VAL B CA 1
ATOM 6670 C C . VAL B 1 268 ? 68.831 14.533 -4.266 1.000 82.239 268 VAL B C 1
ATOM 6671 O O . VAL B 1 268 ? 68.223 14.390 -5.326 1.000 91.391 268 VAL B O 1
ATOM 6675 N N . ASP B 1 269 ? 69.874 13.757 -3.911 1.000 81.787 269 ASP B N 1
ATOM 6676 C CA . ASP B 1 269 ? 70.527 12.808 -4.824 1.000 78.349 269 ASP B CA 1
ATOM 6677 C C . ASP B 1 269 ? 70.557 11.409 -4.196 1.000 73.567 269 ASP B C 1
ATOM 6678 O O . ASP B 1 269 ? 71.479 11.069 -3.463 1.000 71.218 269 ASP B O 1
ATOM 6683 N N . LYS B 1 270 ? 69.564 10.573 -4.524 1.000 68.309 270 LYS B N 1
ATOM 6684 C CA . LYS B 1 270 ? 69.407 9.274 -3.883 1.000 65.125 270 LYS B CA 1
ATOM 6685 C C . LYS B 1 270 ? 70.521 8.287 -4.248 1.000 62.428 270 LYS B C 1
ATOM 6686 O O . LYS B 1 270 ? 70.686 7.267 -3.581 1.000 61.394 270 LYS B O 1
ATOM 6692 N N . SER B 1 271 ? 71.285 8.583 -5.303 1.000 58.928 271 SER B N 1
ATOM 6693 C CA . SER B 1 271 ? 72.331 7.690 -5.772 1.000 56.288 271 SER B CA 1
ATOM 6694 C C . SER B 1 271 ? 73.561 7.744 -4.857 1.000 55.895 271 SER B C 1
ATOM 6695 O O . SER B 1 271 ? 74.513 6.991 -5.069 1.000 56.682 271 SER B O 1
ATOM 6698 N N . ARG B 1 272 ? 73.550 8.606 -3.829 1.000 51.354 272 ARG B N 1
ATOM 6699 C CA . ARG B 1 272 ? 74.704 8.737 -2.940 1.000 50.703 272 ARG B CA 1
ATOM 6700 C C . ARG B 1 272 ? 74.735 7.569 -1.957 1.000 47.851 272 ARG B C 1
ATOM 6701 O O . ARG B 1 272 ? 75.763 7.238 -1.360 1.000 46.361 272 ARG B O 1
ATOM 6709 N N . VAL B 1 273 ? 73.565 6.943 -1.805 1.000 44.991 273 VAL B N 1
ATOM 6710 C CA . VAL B 1 273 ? 73.353 5.886 -0.837 1.000 43.097 273 VAL B CA 1
ATOM 6711 C C . VAL B 1 273 ? 73.031 4.617 -1.605 1.000 39.240 273 VAL B C 1
ATOM 6712 O O . VAL B 1 273 ? 72.005 4.541 -2.299 1.000 40.073 273 VAL B O 1
ATOM 6716 N N . SER B 1 274 ? 73.896 3.612 -1.406 1.000 34.979 274 SER B N 1
ATOM 6717 C CA . SER B 1 274 ? 73.734 2.297 -2.012 1.000 31.720 274 SER B CA 1
ATOM 6718 C C . SER B 1 274 ? 73.314 1.290 -0.949 1.000 30.355 274 SER B C 1
ATOM 6719 O O . SER B 1 274 ? 73.554 1.500 0.242 1.000 31.002 274 SER B O 1
ATOM 6722 N N . PRO B 1 275 ? 72.695 0.154 -1.337 1.000 28.348 275 PRO B N 1
ATOM 6723 C CA . PRO B 1 275 ? 72.404 -0.901 -0.375 1.000 27.313 275 PRO B CA 1
ATOM 6724 C C . PRO B 1 275 ? 73.682 -1.457 0.247 1.000 27.216 275 PRO B C 1
ATOM 6725 O O . PRO B 1 275 ? 73.683 -1.749 1.440 1.000 26.986 275 PRO B O 1
ATOM 6729 N N . GLU B 1 276 ? 74.760 -1.535 -0.547 1.000 27.465 276 GLU B N 1
ATOM 6730 C CA A GLU B 1 276 ? 76.047 -1.995 -0.066 0.500 28.220 276 GLU B CA 1
ATOM 6731 C CA B GLU B 1 276 ? 76.023 -2.032 -0.025 0.500 28.409 276 GLU B CA 1
ATOM 6732 C C . GLU B 1 276 ? 76.463 -1.152 1.144 1.000 29.068 276 GLU B C 1
ATOM 6733 O O . GLU B 1 276 ? 76.959 -1.685 2.138 1.000 29.184 276 GLU B O 1
ATOM 6744 N N . LYS B 1 277 ? 76.255 0.170 1.043 1.000 29.860 277 LYS B N 1
ATOM 6745 C CA . LYS B 1 277 ? 76.661 1.108 2.083 1.000 31.246 277 LYS B CA 1
ATOM 6746 C C . LYS B 1 277 ? 75.789 0.975 3.325 1.000 29.591 277 LYS B C 1
ATOM 6747 O O . LYS B 1 277 ? 76.290 1.020 4.453 1.000 29.120 277 LYS B O 1
ATOM 6753 N N . LEU B 1 278 ? 74.477 0.858 3.093 1.000 28.449 278 LEU B N 1
ATOM 6754 C CA . LEU B 1 278 ? 73.542 0.679 4.183 1.000 27.614 278 LEU B CA 1
ATOM 6755 C C . LEU B 1 278 ? 73.934 -0.566 4.978 1.000 27.803 278 LEU B C 1
ATOM 6756 O O . LEU B 1 278 ? 73.973 -0.542 6.200 1.000 28.074 278 LEU B O 1
ATOM 6761 N N . LEU B 1 279 ? 74.264 -1.655 4.285 1.000 28.228 279 LEU B N 1
ATOM 6762 C CA . LEU B 1 279 ? 74.635 -2.891 4.947 1.000 28.419 279 LEU B CA 1
ATOM 6763 C C . LEU B 1 279 ? 75.943 -2.708 5.709 1.000 29.165 279 LEU B C 1
ATOM 6764 O O . LEU B 1 279 ? 76.120 -3.331 6.744 1.000 29.540 279 LEU B O 1
ATOM 6769 N N . ALA B 1 280 ? 76.858 -1.876 5.200 1.000 29.938 280 ALA B N 1
ATOM 6770 C CA . ALA B 1 280 ? 78.138 -1.637 5.863 1.000 31.274 280 ALA B CA 1
ATOM 6771 C C . ALA B 1 280 ? 77.931 -0.898 7.188 1.000 31.524 280 ALA B C 1
ATOM 6772 O O . ALA B 1 280 ? 78.663 -1.138 8.148 1.000 31.976 280 ALA B O 1
ATOM 6774 N N . VAL B 1 281 ? 76.938 0.010 7.211 1.000 31.045 281 VAL B N 1
ATOM 6775 C CA . VAL B 1 281 ? 76.554 0.732 8.413 1.000 31.198 281 VAL B CA 1
ATOM 6776 C C . VAL B 1 281 ? 75.989 -0.257 9.436 1.000 30.329 281 VAL B C 1
ATOM 6777 O O . VAL B 1 281 ? 76.354 -0.212 10.604 1.000 30.735 281 VAL B O 1
ATOM 6781 N N . ALA B 1 282 ? 75.097 -1.149 8.986 1.000 29.174 282 ALA B N 1
ATOM 6782 C CA . ALA B 1 282 ? 74.532 -2.156 9.860 1.000 28.880 282 ALA B CA 1
ATOM 6783 C C . ALA B 1 282 ? 75.628 -3.038 10.456 1.000 30.234 282 ALA B C 1
ATOM 6784 O O . ALA B 1 282 ? 75.651 -3.268 11.654 1.000 29.979 282 ALA B O 1
ATOM 6786 N N . LYS B 1 283 ? 76.531 -3.537 9.615 1.000 31.688 283 LYS B N 1
ATOM 6787 C CA . LYS B 1 283 ? 77.628 -4.379 10.060 1.000 33.427 283 LYS B CA 1
ATOM 6788 C C . LYS B 1 283 ? 78.287 -3.743 11.282 1.000 34.087 283 LYS B C 1
ATOM 6789 O O . LYS B 1 283 ? 78.562 -4.421 12.261 1.000 34.352 283 LYS B O 1
ATOM 6795 N N . GLU B 1 284 ? 78.528 -2.432 11.227 1.000 35.174 284 GLU B N 1
ATOM 6796 C CA . GLU B 1 284 ? 79.248 -1.743 12.286 1.000 36.530 284 GLU B CA 1
ATOM 6797 C C . GLU B 1 284 ? 78.365 -1.667 13.520 1.000 36.739 284 GLU B C 1
ATOM 6798 O O . GLU B 1 284 ? 78.834 -1.886 14.624 1.000 39.213 284 GLU B O 1
ATOM 6804 N N . SER B 1 285 ? 77.085 -1.353 13.321 1.000 35.656 285 SER B N 1
ATOM 6805 C CA . SER B 1 285 ? 76.152 -1.159 14.423 1.000 36.035 285 SER B CA 1
ATOM 6806 C C . SER B 1 285 ? 75.907 -2.452 15.200 1.000 34.675 285 SER B C 1
ATOM 6807 O O . SER B 1 285 ? 75.488 -2.404 16.346 1.000 34.681 285 SER B O 1
ATOM 6810 N N . PHE B 1 286 ? 76.155 -3.618 14.603 1.000 33.721 286 PHE B N 1
ATOM 6811 C CA . PHE B 1 286 ? 75.806 -4.869 15.262 1.000 32.592 286 PHE B CA 1
ATOM 6812 C C . PHE B 1 286 ? 76.960 -5.409 16.098 1.000 33.530 286 PHE B C 1
ATOM 6813 O O . PHE B 1 286 ? 76.791 -6.404 16.796 1.000 33.077 286 PHE B O 1
ATOM 6821 N N . LYS B 1 287 ? 78.124 -4.749 16.021 1.000 34.741 287 LYS B N 1
ATOM 6822 C CA . LYS B 1 287 ? 79.308 -5.236 16.711 1.000 35.376 287 LYS B CA 1
ATOM 6823 C C . LYS B 1 287 ? 79.026 -5.271 18.206 1.000 34.566 287 LYS B C 1
ATOM 6824 O O . LYS B 1 287 ? 78.465 -4.317 18.730 1.000 34.180 287 LYS B O 1
ATOM 6830 N N . PRO B 1 288 ? 79.395 -6.359 18.930 1.000 34.155 288 PRO B N 1
ATOM 6831 C CA . PRO B 1 288 ? 80.268 -7.421 18.413 1.000 34.191 288 PRO B CA 1
ATOM 6832 C C . PRO B 1 288 ? 79.640 -8.545 17.582 1.000 33.128 288 PRO B C 1
ATOM 6833 O O . PRO B 1 288 ? 80.324 -9.435 17.107 1.000 33.521 288 PRO B O 1
ATOM 6837 N N . PHE B 1 289 ? 78.332 -8.514 17.382 1.000 32.109 289 PHE B N 1
ATOM 6838 C CA . PHE B 1 289 ? 77.684 -9.555 16.610 1.000 31.038 289 PHE B CA 1
ATOM 6839 C C . PHE B 1 289 ? 77.956 -9.304 15.134 1.000 30.468 289 PHE B C 1
ATOM 6840 O O . PHE B 1 289 ? 78.158 -8.168 14.720 1.000 30.692 289 PHE B O 1
ATOM 6848 N N . SER B 1 290 ? 77.942 -10.380 14.348 1.000 29.657 290 SER B N 1
ATOM 6849 C CA . SER B 1 290 ? 78.095 -10.289 12.908 1.000 29.050 290 SER B CA 1
ATOM 6850 C C . SER B 1 290 ? 76.755 -9.932 12.282 1.000 27.470 290 SER B C 1
ATOM 6851 O O . SER B 1 290 ? 75.708 -10.165 12.853 1.000 25.863 290 SER B O 1
ATOM 6854 N N . MET B 1 291 ? 76.826 -9.370 11.076 1.000 27.847 291 MET B N 1
ATOM 6855 C CA . MET B 1 291 ? 75.671 -9.140 10.228 1.000 26.813 291 MET B CA 1
ATOM 6856 C C . MET B 1 291 ? 76.148 -8.922 8.788 1.000 27.172 291 MET B C 1
ATOM 6857 O O . MET B 1 291 ? 76.933 -8.028 8.494 1.000 28.627 291 MET B O 1
ATOM 6862 N N . GLY B 1 292 ? 75.752 -9.839 7.912 1.000 26.523 292 GLY B N 1
ATOM 6863 C CA . GLY B 1 292 ? 76.070 -9.799 6.501 1.000 26.486 292 GLY B CA 1
ATOM 6864 C C . GLY B 1 292 ? 74.883 -10.376 5.753 1.000 25.781 292 GLY B C 1
ATOM 6865 O O . GLY B 1 292 ? 73.910 -10.804 6.363 1.000 24.978 292 GLY B O 1
ATOM 6866 N N . ALA B 1 293 ? 74.954 -10.364 4.434 1.000 26.406 293 ALA B N 1
ATOM 6867 C CA . ALA B 1 293 ? 73.890 -10.921 3.628 1.000 26.028 293 ALA B CA 1
ATOM 6868 C C . ALA B 1 293 ? 74.390 -12.214 2.988 1.000 27.200 293 ALA B C 1
ATOM 6869 O O . ALA B 1 293 ? 75.531 -12.296 2.535 1.000 27.181 293 ALA B O 1
ATOM 6871 N N . LYS B 1 294 ? 73.531 -13.237 2.955 1.000 28.126 294 LYS B N 1
ATOM 6872 C CA . LYS B 1 294 ? 73.901 -14.505 2.347 1.000 29.678 294 LYS B CA 1
ATOM 6873 C C . LYS B 1 294 ? 73.931 -14.374 0.829 1.000 31.665 294 LYS B C 1
ATOM 6874 O O . LYS B 1 294 ? 74.719 -15.033 0.156 1.000 34.331 294 LYS B O 1
ATOM 6880 N N . ASN B 1 295 ? 73.089 -13.515 0.261 1.000 33.237 295 ASN B N 1
ATOM 6881 C CA . ASN B 1 295 ? 72.937 -13.532 -1.180 1.000 35.101 295 ASN B CA 1
ATOM 6882 C C . ASN B 1 295 ? 72.399 -12.194 -1.685 1.000 31.998 295 ASN B C 1
ATOM 6883 O O . ASN B 1 295 ? 71.342 -12.131 -2.301 1.000 29.491 295 ASN B O 1
ATOM 6888 N N . GLY B 1 296 ? 73.164 -11.123 -1.441 1.000 31.941 296 GLY B N 1
ATOM 6889 C CA . GLY B 1 296 ? 72.767 -9.777 -1.827 1.000 30.818 296 GLY B CA 1
ATOM 6890 C C . GLY B 1 296 ? 71.434 -9.364 -1.212 1.000 29.047 296 GLY B C 1
ATOM 6891 O O . GLY B 1 296 ? 71.086 -9.778 -0.123 1.000 27.712 296 GLY B O 1
ATOM 6892 N N . PHE B 1 297 ? 70.680 -8.545 -1.936 1.000 28.838 297 PHE B N 1
ATOM 6893 C CA . PHE B 1 297 ? 69.528 -7.865 -1.381 1.000 28.288 297 PHE B CA 1
ATOM 6894 C C . PHE B 1 297 ? 68.269 -8.440 -2.015 1.000 29.796 297 PHE B C 1
ATOM 6895 O O . PHE B 1 297 ? 68.132 -8.370 -3.231 1.000 29.898 297 PHE B O 1
ATOM 6903 N N . GLU B 1 298 ? 67.355 -9.007 -1.204 1.000 31.492 298 GLU B N 1
ATOM 6904 C CA . GLU B 1 298 ? 66.033 -9.325 -1.709 1.000 31.788 298 GLU B CA 1
ATOM 6905 C C . GLU B 1 298 ? 65.382 -8.050 -2.226 1.000 31.385 298 GLU B C 1
ATOM 6906 O O . GLU B 1 298 ? 64.712 -8.091 -3.249 1.000 32.400 298 GLU B O 1
ATOM 6912 N N . TRP B 1 299 ? 65.609 -6.924 -1.538 1.000 31.571 299 TRP B N 1
ATOM 6913 C CA . TRP B 1 299 ? 65.041 -5.641 -1.919 1.000 30.571 299 TRP B CA 1
ATOM 6914 C C . TRP B 1 299 ? 65.745 -4.516 -1.173 1.000 30.361 299 TRP B C 1
ATOM 6915 O O . TRP B 1 299 ? 66.330 -4.738 -0.121 1.000 30.737 299 TRP B O 1
ATOM 6926 N N . TRP B 1 300 ? 65.628 -3.286 -1.680 1.000 29.519 300 TRP B N 1
ATOM 6927 C CA . TRP B 1 300 ? 66.098 -2.128 -0.933 1.000 29.280 300 TRP B CA 1
ATOM 6928 C C . TRP B 1 300 ? 65.428 -0.886 -1.469 1.000 28.674 300 TRP B C 1
ATOM 6929 O O . TRP B 1 300 ? 64.898 -0.894 -2.577 1.000 29.032 300 TRP B O 1
ATOM 6940 N N . THR B 1 301 ? 65.457 0.176 -0.662 1.000 28.456 301 THR B N 1
ATOM 6941 C CA . THR B 1 301 ? 65.019 1.483 -1.120 1.000 28.265 301 THR B CA 1
ATOM 6942 C C . THR B 1 301 ? 65.584 2.557 -0.205 1.000 29.320 301 THR B C 1
ATOM 6943 O O . THR B 1 301 ? 66.121 2.269 0.858 1.000 28.599 301 THR B O 1
ATOM 6947 N N . LEU B 1 302 ? 65.435 3.795 -0.659 1.000 32.352 302 LEU B N 1
ATOM 6948 C CA . LEU B 1 302 ? 65.501 4.975 0.188 1.000 35.240 302 LEU B CA 1
ATOM 6949 C C . LEU B 1 302 ? 64.094 5.488 0.417 1.000 33.083 302 LEU B C 1
ATOM 6950 O O . LEU B 1 302 ? 63.502 6.051 -0.485 1.000 32.128 302 LEU B O 1
ATOM 6955 N N . TYR B 1 303 ? 63.568 5.267 1.616 1.000 32.426 303 TYR B N 1
ATOM 6956 C CA . TYR B 1 303 ? 62.192 5.611 1.903 1.000 31.113 303 TYR B CA 1
ATOM 6957 C C . TYR B 1 303 ? 62.187 7.049 2.417 1.000 32.862 303 TYR B C 1
ATOM 6958 O O . TYR B 1 303 ? 62.778 7.350 3.459 1.000 33.139 303 TYR B O 1
ATOM 6967 N N . ILE B 1 304 ? 61.552 7.935 1.641 1.000 32.842 304 ILE B N 1
ATOM 6968 C CA . ILE B 1 304 ? 61.361 9.301 2.065 1.000 34.293 304 ILE B CA 1
ATOM 6969 C C . ILE B 1 304 ? 59.892 9.471 2.432 1.000 33.647 304 ILE B C 1
ATOM 6970 O O . ILE B 1 304 ? 59.007 9.189 1.622 1.000 33.402 304 ILE B O 1
ATOM 6975 N N . ILE B 1 305 ? 59.660 9.915 3.680 1.000 33.097 305 ILE B N 1
ATOM 6976 C CA . ILE B 1 305 ? 58.370 9.740 4.322 1.000 31.642 305 ILE B CA 1
ATOM 6977 C C . ILE B 1 305 ? 58.135 10.893 5.282 1.000 29.389 305 ILE B C 1
ATOM 6978 O O . ILE B 1 305 ? 58.953 11.176 6.154 1.000 28.612 305 ILE B O 1
ATOM 6983 N N . GLY B 1 306 ? 56.997 11.560 5.090 1.000 28.446 306 GLY B N 1
ATOM 6984 C CA . GLY B 1 306 ? 56.558 12.567 6.043 1.000 28.645 306 GLY B CA 1
ATOM 6985 C C . GLY B 1 306 ? 55.205 12.168 6.602 1.000 27.599 306 GLY B C 1
ATOM 6986 O O . GLY B 1 306 ? 54.609 11.202 6.128 1.000 27.446 306 GLY B O 1
ATOM 6987 N N . GLN B 1 307 ? 54.747 12.904 7.615 1.000 27.871 307 GLN B N 1
ATOM 6988 C CA . GLN B 1 307 ? 53.475 12.621 8.255 1.000 27.563 307 GLN B CA 1
ATOM 6989 C C . GLN B 1 307 ? 52.523 13.777 7.986 1.000 26.894 307 GLN B C 1
ATOM 6990 O O . GLN B 1 307 ? 52.791 14.901 8.398 1.000 27.613 307 GLN B O 1
ATOM 6996 N N . ARG B 1 308 ? 51.412 13.485 7.299 1.000 25.893 308 ARG B N 1
ATOM 6997 C CA . ARG B 1 308 ? 50.451 14.489 6.900 1.000 25.787 308 ARG B CA 1
ATOM 6998 C C . ARG B 1 308 ? 49.071 13.869 6.753 1.000 24.383 308 ARG B C 1
ATOM 6999 O O . ARG B 1 308 ? 48.962 12.663 6.558 1.000 24.678 308 ARG B O 1
ATOM 7007 N N . VAL B 1 309 ? 48.037 14.722 6.760 1.000 23.776 309 VAL B N 1
ATOM 7008 C CA . VAL B 1 309 ? 46.655 14.306 6.583 1.000 22.530 309 VAL B CA 1
ATOM 7009 C C . VAL B 1 309 ? 45.990 15.220 5.573 1.000 22.813 309 VAL B C 1
ATOM 7010 O O . VAL B 1 309 ? 46.066 16.432 5.693 1.000 23.919 309 VAL B O 1
ATOM 7014 N N . ALA B 1 310 ? 45.222 14.632 4.669 1.000 21.949 310 ALA B N 1
ATOM 7015 C CA . ALA B 1 310 ? 44.448 15.431 3.746 1.000 22.445 310 ALA B CA 1
ATOM 7016 C C . ALA B 1 310 ? 43.409 16.250 4.516 1.000 22.794 310 ALA B C 1
ATOM 7017 O O . ALA B 1 310 ? 42.877 15.798 5.516 1.000 21.632 310 ALA B O 1
ATOM 7019 N N . SER B 1 311 ? 43.124 17.444 4.001 1.000 24.246 311 SER B N 1
ATOM 7020 C CA . SER B 1 311 ? 42.166 18.360 4.588 1.000 25.288 311 SER B CA 1
ATOM 7021 C C . SER B 1 311 ? 40.745 17.846 4.435 1.000 24.993 311 SER B C 1
ATOM 7022 O O . SER B 1 311 ? 39.887 18.294 5.171 1.000 26.650 311 SER B O 1
ATOM 7025 N N . ARG B 1 312 ? 40.499 16.926 3.503 1.000 24.781 312 ARG B N 1
ATOM 7026 C CA . ARG B 1 312 ? 39.171 16.377 3.219 1.000 25.751 312 ARG B CA 1
ATOM 7027 C C . ARG B 1 312 ? 39.383 14.967 2.665 1.000 23.047 312 ARG B C 1
ATOM 7028 O O . ARG B 1 312 ? 40.374 14.748 1.971 1.000 23.379 312 ARG B O 1
ATOM 7036 N N . PHE B 1 313 ? 38.514 13.992 2.996 1.000 20.181 313 PHE B N 1
ATOM 7037 C CA . PHE B 1 313 ? 38.658 12.626 2.507 1.000 18.133 313 PHE B CA 1
ATOM 7038 C C . PHE B 1 313 ? 37.593 12.297 1.458 1.000 16.861 313 PHE B C 1
ATOM 7039 O O . PHE B 1 313 ? 37.557 11.157 0.967 1.000 15.733 313 PHE B O 1
ATOM 7047 N N . SER B 1 314 ? 36.724 13.272 1.142 1.000 16.174 314 SER B N 1
ATOM 7048 C CA . SER B 1 314 ? 35.821 13.119 0.027 1.000 15.821 314 SER B CA 1
ATOM 7049 C C . SER B 1 314 ? 35.396 14.475 -0.481 1.000 17.094 314 SER B C 1
ATOM 7050 O O . SER B 1 314 ? 35.513 15.466 0.245 1.000 17.584 314 SER B O 1
ATOM 7053 N N . LEU B 1 315 ? 34.922 14.473 -1.738 1.000 17.624 315 LEU B N 1
ATOM 7054 C CA . LEU B 1 315 ? 34.201 15.584 -2.314 1.000 18.610 315 LEU B CA 1
ATOM 7055 C C . LEU B 1 315 ? 32.783 15.110 -2.618 1.000 18.677 315 LEU B C 1
ATOM 7056 O O . LEU B 1 315 ? 32.600 14.190 -3.413 1.000 17.854 315 LEU B O 1
ATOM 7061 N N . HIS B 1 316 ? 31.799 15.729 -1.931 1.000 19.147 316 HIS B N 1
ATOM 7062 C CA . HIS B 1 316 ? 30.368 15.513 -2.149 1.000 19.182 316 HIS B CA 1
ATOM 7063 C C . HIS B 1 316 ? 29.927 14.071 -1.899 1.000 18.610 316 HIS B C 1
ATOM 7064 O O . HIS B 1 316 ? 28.832 13.696 -2.318 1.000 18.355 316 HIS B O 1
ATOM 7071 N N . GLU B 1 317 ? 30.774 13.295 -1.190 1.000 18.035 317 GLU B N 1
ATOM 7072 C CA . GLU B 1 317 ? 30.558 11.880 -0.951 1.000 17.475 317 GLU B CA 1
ATOM 7073 C C . GLU B 1 317 ? 30.418 11.102 -2.256 1.000 17.167 317 GLU B C 1
ATOM 7074 O O . GLU B 1 317 ? 29.765 10.069 -2.290 1.000 16.051 317 GLU B O 1
ATOM 7080 N N . ARG B 1 318 ? 31.112 11.559 -3.293 1.000 18.219 318 ARG B N 1
ATOM 7081 C CA . ARG B 1 318 ? 31.051 10.910 -4.591 1.000 18.943 318 ARG B CA 1
ATOM 7082 C C . ARG B 1 318 ? 32.425 10.482 -5.074 1.000 18.413 318 ARG B C 1
ATOM 7083 O O . ARG B 1 318 ? 32.514 9.455 -5.740 1.000 18.610 318 ARG B O 1
ATOM 7091 N N . VAL B 1 319 ? 33.448 11.278 -4.760 1.000 18.133 319 VAL B N 1
ATOM 7092 C CA . VAL B 1 319 ? 34.837 10.888 -4.906 1.000 17.928 319 VAL B CA 1
ATOM 7093 C C . VAL B 1 319 ? 35.494 10.840 -3.528 1.000 17.423 319 VAL B C 1
ATOM 7094 O O . VAL B 1 319 ? 35.526 11.831 -2.824 1.000 19.269 319 VAL B O 1
ATOM 7098 N N . PHE B 1 320 ? 36.113 9.722 -3.187 1.000 16.356 320 PHE B N 1
ATOM 7099 C CA . PHE B 1 320 ? 36.785 9.537 -1.917 1.000 15.820 320 PHE B CA 1
ATOM 7100 C C . PHE B 1 320 ? 38.284 9.322 -2.120 1.000 15.546 320 PHE B C 1
ATOM 7101 O O . PHE B 1 320 ? 38.725 9.000 -3.212 1.000 15.289 320 PHE B O 1
ATOM 7109 N N . ILE B 1 321 ? 39.058 9.493 -1.043 1.000 15.494 321 ILE B N 1
ATOM 7110 C CA . ILE B 1 321 ? 40.442 9.071 -1.036 1.000 15.213 321 ILE B CA 1
ATOM 7111 C C . ILE B 1 321 ? 40.691 8.234 0.208 1.000 15.138 321 ILE B C 1
ATOM 7112 O O . ILE B 1 321 ? 39.955 8.345 1.198 1.000 15.175 321 ILE B O 1
ATOM 7117 N N . ALA B 1 322 ? 41.701 7.348 0.084 1.000 14.823 322 ALA B N 1
ATOM 7118 C CA . ALA B 1 322 ? 42.029 6.400 1.123 1.000 14.125 322 ALA B CA 1
ATOM 7119 C C . ALA B 1 322 ? 43.519 6.073 1.127 1.000 14.119 322 ALA B C 1
ATOM 7120 O O . ALA B 1 322 ? 44.195 6.144 0.106 1.000 14.165 322 ALA B O 1
ATOM 7122 N N . GLY B 1 323 ? 43.991 5.691 2.310 1.000 14.326 323 GLY B N 1
ATOM 7123 C CA . GLY B 1 323 ? 45.353 5.229 2.494 1.000 14.853 323 GLY B CA 1
ATOM 7124 C C . GLY B 1 323 ? 46.338 6.380 2.376 1.000 16.075 323 GLY B C 1
ATOM 7125 O O . GLY B 1 323 ? 46.014 7.520 2.742 1.000 16.547 323 GLY B O 1
ATOM 7126 N N . ASP B 1 324 ? 47.517 6.094 1.806 1.000 16.639 324 ASP B N 1
ATOM 7127 C CA . ASP B 1 324 ? 48.562 7.108 1.697 1.000 17.276 324 ASP B CA 1
ATOM 7128 C C . ASP B 1 324 ? 48.066 8.309 0.901 1.000 17.584 324 ASP B C 1
ATOM 7129 O O . ASP B 1 324 ? 48.623 9.383 1.035 1.000 18.984 324 ASP B O 1
ATOM 7134 N N . ALA B 1 325 ? 47.008 8.150 0.112 1.000 16.994 325 ALA B N 1
ATOM 7135 C CA . ALA B 1 325 ? 46.466 9.261 -0.645 1.000 17.466 325 ALA B CA 1
ATOM 7136 C C . ALA B 1 325 ? 45.879 10.335 0.277 1.000 18.015 325 ALA B C 1
ATOM 7137 O O . ALA B 1 325 ? 45.726 11.485 -0.137 1.000 18.233 325 ALA B O 1
ATOM 7139 N N . CYS B 1 326 ? 45.519 9.965 1.520 1.000 18.211 326 CYS B N 1
ATOM 7140 C CA . CYS B 1 326 ? 44.986 10.967 2.427 1.000 18.829 326 CYS B CA 1
ATOM 7141 C C . CYS B 1 326 ? 45.638 10.973 3.812 1.000 18.991 326 CYS B C 1
ATOM 7142 O O . CYS B 1 326 ? 45.277 11.808 4.620 1.000 19.310 326 CYS B O 1
ATOM 7145 N N . HIS B 1 327 ? 46.605 10.091 4.097 1.000 19.401 327 HIS B N 1
ATOM 7146 C CA . HIS B 1 327 ? 47.421 10.227 5.303 1.000 19.574 327 HIS B CA 1
ATOM 7147 C C . HIS B 1 327 ? 48.612 9.260 5.265 1.000 19.740 327 HIS B C 1
ATOM 7148 O O . HIS B 1 327 ? 48.485 8.116 4.876 1.000 18.428 327 HIS B O 1
ATOM 7155 N N . THR B 1 328 ? 49.762 9.740 5.734 1.000 21.453 328 THR B N 1
ATOM 7156 C CA . THR B 1 328 ? 51.015 9.003 5.760 1.000 21.618 328 THR B CA 1
ATOM 7157 C C . THR B 1 328 ? 51.566 9.021 7.192 1.000 23.516 328 THR B C 1
ATOM 7158 O O . THR B 1 328 ? 51.332 9.975 7.957 1.000 24.874 328 THR B O 1
ATOM 7162 N N . HIS B 1 329 ? 52.357 7.989 7.521 1.000 23.693 329 HIS B N 1
ATOM 7163 C CA . HIS B 1 329 ? 52.891 7.762 8.850 1.000 23.912 329 HIS B CA 1
ATOM 7164 C C . HIS B 1 329 ? 54.330 7.263 8.773 1.000 23.958 329 HIS B C 1
ATOM 7165 O O . HIS B 1 329 ? 54.700 6.515 7.874 1.000 22.897 329 HIS B O 1
ATOM 7172 N N . SER B 1 330 ? 55.139 7.645 9.760 1.000 25.655 330 SER B N 1
ATOM 7173 C CA . SER B 1 330 ? 56.524 7.220 9.758 1.000 28.197 330 SER B CA 1
ATOM 7174 C C . SER B 1 330 ? 56.599 5.725 10.050 1.000 30.443 330 SER B C 1
ATOM 7175 O O . SER B 1 330 ? 55.652 5.106 10.523 1.000 29.205 330 SER B O 1
ATOM 7178 N N . PRO B 1 331 ? 57.715 5.091 9.665 1.000 32.731 331 PRO B N 1
ATOM 7179 C CA . PRO B 1 331 ? 58.012 3.722 10.074 1.000 35.863 331 PRO B CA 1
ATOM 7180 C C . PRO B 1 331 ? 57.977 3.449 11.585 1.000 37.675 331 PRO B C 1
ATOM 7181 O O . PRO B 1 331 ? 57.544 2.396 12.009 1.000 34.431 331 PRO B O 1
ATOM 7185 N N . LYS B 1 332 ? 58.459 4.412 12.380 1.000 43.105 332 LYS B N 1
ATOM 7186 C CA . LYS B 1 332 ? 58.494 4.336 13.832 1.000 44.413 332 LYS B CA 1
ATOM 7187 C C . LYS B 1 332 ? 57.095 4.407 14.433 1.000 43.048 332 LYS B C 1
ATOM 7188 O O . LYS B 1 332 ? 56.920 4.025 15.589 1.000 39.016 332 LYS B O 1
ATOM 7194 N N . ALA B 1 333 ? 56.128 4.931 13.661 1.000 41.897 333 ALA B N 1
ATOM 7195 C CA . ALA B 1 333 ? 54.735 4.972 14.086 1.000 40.196 333 ALA B CA 1
ATOM 7196 C C . ALA B 1 333 ? 54.113 3.561 14.015 1.000 36.595 333 ALA B C 1
ATOM 7197 O O . ALA B 1 333 ? 53.074 3.278 14.618 1.000 38.431 333 ALA B O 1
ATOM 7199 N N . GLY B 1 334 ? 54.759 2.676 13.250 1.000 32.423 334 GLY B N 1
ATOM 7200 C CA . GLY B 1 334 ? 54.406 1.277 13.163 1.000 30.526 334 GLY B CA 1
ATOM 7201 C C . GLY B 1 334 ? 53.080 1.015 12.456 1.000 29.782 334 GLY B C 1
ATOM 7202 O O . GLY B 1 334 ? 52.485 -0.033 12.668 1.000 29.204 334 GLY B O 1
ATOM 7203 N N . GLN B 1 335 ? 52.616 1.934 11.607 1.000 29.759 335 GLN B N 1
ATOM 7204 C CA . GLN B 1 335 ? 51.311 1.775 10.987 1.000 28.114 335 GLN B CA 1
ATOM 7205 C C . GLN B 1 335 ? 51.411 1.052 9.656 1.000 26.256 335 GLN B C 1
ATOM 7206 O O . GLN B 1 335 ? 50.434 0.453 9.268 1.000 24.539 335 GLN B O 1
ATOM 7212 N N . GLY B 1 336 ? 52.550 1.111 8.956 1.000 27.789 336 GLY B N 1
ATOM 7213 C CA . GLY B 1 336 ? 52.641 0.570 7.605 1.000 27.317 336 GLY B CA 1
ATOM 7214 C C . GLY B 1 336 ? 51.350 0.818 6.820 1.000 27.217 336 GLY B C 1
ATOM 7215 O O . GLY B 1 336 ? 50.830 1.927 6.772 1.000 31.399 336 GLY B O 1
ATOM 7216 N N . MET B 1 337 ? 50.766 -0.255 6.301 1.000 27.139 337 MET B N 1
ATOM 7217 C CA . MET B 1 337 ? 49.612 -0.191 5.415 1.000 25.966 337 MET B CA 1
ATOM 7218 C C . MET B 1 337 ? 48.316 -0.458 6.179 1.000 22.629 337 MET B C 1
ATOM 7219 O O . MET B 1 337 ? 47.260 -0.528 5.575 1.000 21.678 337 MET B O 1
ATOM 7224 N N . ASN B 1 338 ? 48.398 -0.550 7.508 1.000 20.325 338 ASN B N 1
ATOM 7225 C CA . ASN B 1 338 ? 47.289 -1.025 8.323 1.000 18.427 338 ASN B CA 1
ATOM 7226 C C . ASN B 1 338 ? 46.122 -0.040 8.372 1.000 17.063 338 ASN B C 1
ATOM 7227 O O . ASN B 1 338 ? 44.975 -0.456 8.240 1.000 15.701 338 ASN B O 1
ATOM 7232 N N . ALA B 1 339 ? 46.413 1.252 8.590 1.000 16.255 339 ALA B N 1
ATOM 7233 C CA . ALA B 1 339 ? 45.353 2.240 8.625 1.000 16.271 339 ALA B CA 1
ATOM 7234 C C . ALA B 1 339 ? 44.791 2.426 7.226 1.000 16.423 339 ALA B C 1
ATOM 7235 O O . ALA B 1 339 ? 43.611 2.682 7.061 1.000 15.953 339 ALA B O 1
ATOM 7237 N N . SER B 1 340 ? 45.648 2.318 6.212 1.000 17.705 340 SER B N 1
ATOM 7238 C CA . SER B 1 340 ? 45.195 2.366 4.838 1.000 18.343 340 SER B CA 1
ATOM 7239 C C . SER B 1 340 ? 44.131 1.293 4.576 1.000 17.953 340 SER B C 1
ATOM 7240 O O . SER B 1 340 ? 43.057 1.602 4.089 1.000 17.529 340 SER B O 1
ATOM 7243 N N . MET B 1 341 ? 44.395 0.030 4.918 1.000 18.260 341 MET B N 1
ATOM 7244 C CA . MET B 1 341 ? 43.430 -1.035 4.684 1.000 18.148 341 MET B CA 1
ATOM 7245 C C . MET B 1 341 ? 42.169 -0.870 5.530 1.000 16.769 341 MET B C 1
ATOM 7246 O O . MET B 1 341 ? 41.077 -1.183 5.095 1.000 15.736 341 MET B O 1
ATOM 7251 N N . ASN B 1 342 ? 42.288 -0.349 6.743 1.000 16.735 342 ASN B N 1
ATOM 7252 C CA . ASN B 1 342 ? 41.108 -0.152 7.575 1.000 16.411 342 ASN B CA 1
ATOM 7253 C C . ASN B 1 342 ? 40.268 1.027 7.100 1.000 15.784 342 ASN B C 1
ATOM 7254 O O . ASN B 1 342 ? 39.094 1.068 7.424 1.000 15.475 342 ASN B O 1
ATOM 7259 N N . ASP B 1 343 ? 40.850 1.939 6.315 1.000 15.773 343 ASP B N 1
ATOM 7260 C CA . ASP B 1 343 ? 40.088 3.005 5.689 1.000 15.788 343 ASP B CA 1
ATOM 7261 C C . ASP B 1 343 ? 39.041 2.390 4.755 1.000 14.110 343 ASP B C 1
ATOM 7262 O O . ASP B 1 343 ? 37.874 2.742 4.837 1.000 13.002 343 ASP B O 1
ATOM 7267 N N . THR B 1 344 ? 39.452 1.489 3.847 1.000 13.226 344 THR B N 1
ATOM 7268 C CA . THR B 1 344 ? 38.523 0.984 2.841 1.000 13.041 344 THR B CA 1
ATOM 7269 C C . THR B 1 344 ? 37.612 -0.115 3.410 1.000 12.260 344 THR B C 1
ATOM 7270 O O . THR B 1 344 ? 36.498 -0.328 2.913 1.000 11.440 344 THR B O 1
ATOM 7274 N N . HIS B 1 345 ? 38.032 -0.779 4.499 1.000 11.819 345 HIS B N 1
ATOM 7275 C CA . HIS B 1 345 ? 37.135 -1.692 5.212 1.000 11.248 345 HIS B CA 1
ATOM 7276 C C . HIS B 1 345 ? 35.958 -0.912 5.813 1.000 11.047 345 HIS B C 1
ATOM 7277 O O . HIS B 1 345 ? 34.833 -1.421 5.908 1.000 10.320 345 HIS B O 1
ATOM 7284 N N . ASN B 1 346 ? 36.244 0.340 6.179 1.000 11.193 346 ASN B N 1
ATOM 7285 C CA . ASN B 1 346 ? 35.243 1.275 6.659 1.000 11.492 346 ASN B CA 1
ATOM 7286 C C . ASN B 1 346 ? 34.327 1.726 5.523 1.000 11.625 346 ASN B C 1
ATOM 7287 O O . ASN B 1 346 ? 33.114 1.800 5.693 1.000 11.815 346 ASN B O 1
ATOM 7292 N N . LEU B 1 347 ? 34.907 2.004 4.354 1.000 12.019 347 LEU B N 1
ATOM 7293 C CA . LEU B 1 347 ? 34.188 2.656 3.269 1.000 12.340 347 LEU B CA 1
ATOM 7294 C C . LEU B 1 347 ? 33.234 1.703 2.553 1.000 12.391 347 LEU B C 1
ATOM 7295 O O . LEU B 1 347 ? 32.100 2.082 2.248 1.000 12.385 347 LEU B O 1
ATOM 7300 N N . ALA B 1 348 ? 33.696 0.462 2.287 1.000 12.428 348 ALA B N 1
ATOM 7301 C CA . ALA B 1 348 ? 33.083 -0.373 1.264 1.000 12.369 348 ALA B CA 1
ATOM 7302 C C . ALA B 1 348 ? 31.673 -0.802 1.659 1.000 12.779 348 ALA B C 1
ATOM 7303 O O . ALA B 1 348 ? 30.749 -0.686 0.861 1.000 13.170 348 ALA B O 1
ATOM 7305 N N . TRP B 1 349 ? 31.494 -1.306 2.880 1.000 13.033 349 TRP B N 1
ATOM 7306 C CA . TRP B 1 349 ? 30.156 -1.675 3.298 1.000 13.611 349 TRP B CA 1
ATOM 7307 C C . TRP B 1 349 ? 29.195 -0.489 3.181 1.000 14.149 349 TRP B C 1
ATOM 7308 O O . TRP B 1 349 ? 28.025 -0.653 2.855 1.000 14.143 349 TRP B O 1
ATOM 7319 N N . LYS B 1 350 ? 29.705 0.720 3.415 1.000 14.717 350 LYS B N 1
ATOM 7320 C CA . LYS B 1 350 ? 28.879 1.922 3.372 1.000 15.168 350 LYS B CA 1
ATOM 7321 C C . LYS B 1 350 ? 28.502 2.228 1.926 1.000 15.948 350 LYS B C 1
ATOM 7322 O O . LYS B 1 350 ? 27.333 2.504 1.661 1.000 16.671 350 LYS B O 1
ATOM 7328 N N . LEU B 1 351 ? 29.475 2.135 0.992 1.000 15.241 351 LEU B N 1
ATOM 7329 C CA . LEU B 1 351 ? 29.179 2.273 -0.428 1.000 14.825 351 LEU B CA 1
ATOM 7330 C C . LEU B 1 351 ? 28.161 1.206 -0.844 1.000 14.458 351 LEU B C 1
ATOM 7331 O O . LEU B 1 351 ? 27.176 1.479 -1.531 1.000 15.041 351 LEU B O 1
ATOM 7336 N N . THR B 1 352 ? 28.416 -0.021 -0.408 1.000 13.750 352 THR B N 1
ATOM 7337 C CA . THR B 1 352 ? 27.570 -1.154 -0.737 1.000 13.417 352 THR B CA 1
ATOM 7338 C C . THR B 1 352 ? 26.117 -0.860 -0.365 1.000 13.606 352 THR B C 1
ATOM 7339 O O . THR B 1 352 ? 25.213 -1.008 -1.189 1.000 13.775 352 THR B O 1
ATOM 7343 N N . HIS B 1 353 ? 25.900 -0.445 0.886 1.000 13.372 353 HIS B N 1
ATOM 7344 C CA . HIS B 1 353 ? 24.553 -0.182 1.370 1.000 13.661 353 HIS B CA 1
ATOM 7345 C C . HIS B 1 353 ? 23.868 0.932 0.560 1.000 14.380 353 HIS B C 1
ATOM 7346 O O . HIS B 1 353 ? 22.675 0.848 0.262 1.000 14.590 353 HIS B O 1
ATOM 7353 N N . VAL B 1 354 ? 24.615 1.992 0.205 1.000 14.155 354 VAL B N 1
ATOM 7354 C CA . VAL B 1 354 ? 24.036 3.081 -0.558 1.000 14.464 354 VAL B CA 1
ATOM 7355 C C . VAL B 1 354 ? 23.562 2.554 -1.919 1.000 14.471 354 VAL B C 1
ATOM 7356 O O . VAL B 1 354 ? 22.466 2.893 -2.363 1.000 15.139 354 VAL B O 1
ATOM 7360 N N . LEU B 1 355 ? 24.385 1.728 -2.562 1.000 14.075 355 LEU B N 1
ATOM 7361 C CA . LEU B 1 355 ? 24.101 1.249 -3.908 1.000 14.687 355 LEU B CA 1
ATOM 7362 C C . LEU B 1 355 ? 22.927 0.279 -3.900 1.000 14.625 355 LEU B C 1
ATOM 7363 O O . LEU B 1 355 ? 22.134 0.258 -4.825 1.000 14.258 355 LEU B O 1
ATOM 7368 N N . ARG B 1 356 ? 22.829 -0.525 -2.846 1.000 14.539 356 ARG B N 1
ATOM 7369 C CA . ARG B 1 356 ? 21.702 -1.434 -2.722 1.000 15.112 356 ARG B CA 1
ATOM 7370 C C . ARG B 1 356 ? 20.420 -0.691 -2.335 1.000 15.393 356 ARG B C 1
ATOM 7371 O O . ARG B 1 356 ? 19.375 -1.312 -2.265 1.000 15.623 356 ARG B O 1
ATOM 7379 N N . GLY B 1 357 ? 20.500 0.611 -2.063 1.000 15.429 357 GLY B N 1
ATOM 7380 C CA . GLY B 1 357 ? 19.337 1.372 -1.648 1.000 16.405 357 GLY B CA 1
ATOM 7381 C C . GLY B 1 357 ? 18.937 1.137 -0.181 1.000 16.854 357 GLY B C 1
ATOM 7382 O O . GLY B 1 357 ? 17.860 1.559 0.233 1.000 17.060 357 GLY B O 1
ATOM 7383 N N . TRP B 1 358 ? 19.831 0.520 0.606 1.000 16.414 358 TRP B N 1
ATOM 7384 C CA . TRP B 1 358 ? 19.580 0.210 2.006 1.000 16.130 358 TRP B CA 1
ATOM 7385 C C . TRP B 1 358 ? 19.872 1.414 2.888 1.000 16.097 358 TRP B C 1
ATOM 7386 O O . TRP B 1 358 ? 19.279 1.538 3.961 1.000 16.493 358 TRP B O 1
ATOM 7397 N N . ALA B 1 359 ? 20.832 2.255 2.465 1.000 15.581 359 ALA B N 1
ATOM 7398 C CA . ALA B 1 359 ? 21.204 3.397 3.283 1.000 15.789 359 ALA B CA 1
ATOM 7399 C C . ALA B 1 359 ? 21.128 4.655 2.447 1.000 16.085 359 ALA B C 1
ATOM 7400 O O . ALA B 1 359 ? 21.402 4.615 1.253 1.000 16.493 359 ALA B O 1
ATOM 7402 N N . ASP B 1 360 ? 20.715 5.743 3.106 1.000 16.154 360 ASP B N 1
ATOM 7403 C CA . ASP B 1 360 ? 20.761 7.074 2.534 1.000 16.086 360 ASP B CA 1
ATOM 7404 C C . ASP B 1 360 ? 22.219 7.410 2.274 1.000 15.487 360 ASP B C 1
ATOM 7405 O O . ASP B 1 360 ? 23.108 6.965 3.008 1.000 14.130 360 ASP B O 1
ATOM 7410 N N . ILE B 1 361 ? 22.435 8.251 1.254 1.000 16.583 361 ILE B N 1
ATOM 7411 C CA . ILE B 1 361 ? 23.768 8.552 0.760 1.000 16.622 361 ILE B CA 1
ATOM 7412 C C . ILE B 1 361 ? 24.587 9.239 1.843 1.000 16.640 361 ILE B C 1
ATOM 7413 O O . ILE B 1 361 ? 25.809 9.126 1.831 1.000 16.893 361 ILE B O 1
ATOM 7418 N N . SER B 1 362 ? 23.914 9.917 2.773 1.000 16.764 362 SER B N 1
ATOM 7419 C CA . SER B 1 362 ? 24.579 10.710 3.795 1.000 17.399 362 SER B CA 1
ATOM 7420 C C . SER B 1 362 ? 25.384 9.840 4.762 1.000 16.777 362 SER B C 1
ATOM 7421 O O . SER B 1 362 ? 26.183 10.340 5.551 1.000 16.662 362 SER B O 1
ATOM 7424 N N . VAL B 1 363 ? 25.143 8.534 4.748 1.000 16.677 363 VAL B N 1
ATOM 7425 C CA . VAL B 1 363 ? 25.868 7.656 5.648 1.000 16.475 363 VAL B CA 1
ATOM 7426 C C . VAL B 1 363 ? 27.366 7.729 5.329 1.000 16.932 363 VAL B C 1
ATOM 7427 O O . VAL B 1 363 ? 28.199 7.525 6.207 1.000 16.330 363 VAL B O 1
ATOM 7431 N N . LEU B 1 364 ? 27.692 8.038 4.054 1.000 17.097 364 LEU B N 1
ATOM 7432 C CA . LEU B 1 364 ? 29.060 8.068 3.576 1.000 16.213 364 LEU B CA 1
ATOM 7433 C C . LEU B 1 364 ? 29.837 9.211 4.222 1.000 16.424 364 LEU B C 1
ATOM 7434 O O . LEU B 1 364 ? 31.055 9.183 4.238 1.000 16.398 364 LEU B O 1
ATOM 7439 N N . LYS B 1 365 ? 29.144 10.202 4.779 1.000 16.844 365 LYS B N 1
ATOM 7440 C CA . LYS B 1 365 ? 29.829 11.250 5.510 1.000 17.592 365 LYS B CA 1
ATOM 7441 C C . LYS B 1 365 ? 30.582 10.673 6.714 1.000 16.588 365 LYS B C 1
ATOM 7442 O O . LYS B 1 365 ? 31.559 11.234 7.198 1.000 16.075 365 LYS B O 1
ATOM 7448 N N . THR B 1 366 ? 30.121 9.537 7.218 1.000 15.990 366 THR B N 1
ATOM 7449 C CA . THR B 1 366 ? 30.759 8.924 8.365 1.000 16.042 366 THR B CA 1
ATOM 7450 C C . THR B 1 366 ? 32.162 8.414 8.039 1.000 15.871 366 THR B C 1
ATOM 7451 O O . THR B 1 366 ? 32.966 8.238 8.951 1.000 16.073 366 THR B O 1
ATOM 7455 N N . TYR B 1 367 ? 32.458 8.166 6.760 1.000 15.936 367 TYR B N 1
ATOM 7456 C CA . TYR B 1 367 ? 33.794 7.742 6.363 1.000 16.016 367 TYR B CA 1
ATOM 7457 C C . TYR B 1 367 ? 34.851 8.774 6.757 1.000 16.774 367 TYR B C 1
ATOM 7458 O O . TYR B 1 367 ? 35.798 8.470 7.486 1.000 16.812 367 TYR B O 1
ATOM 7467 N N . GLU B 1 368 ? 34.676 10.002 6.262 1.000 17.560 368 GLU B N 1
ATOM 7468 C CA . GLU B 1 368 ? 35.602 11.088 6.582 1.000 18.234 368 GLU B CA 1
ATOM 7469 C C . GLU B 1 368 ? 35.613 11.292 8.097 1.000 17.658 368 GLU B C 1
ATOM 7470 O O . GLU B 1 368 ? 36.679 11.352 8.685 1.000 17.244 368 GLU B O 1
ATOM 7476 N N . PHE B 1 369 ? 34.419 11.370 8.709 1.000 17.388 369 PHE B N 1
ATOM 7477 C CA . PHE B 1 369 ? 34.285 11.679 10.119 1.000 17.655 369 PHE B CA 1
ATOM 7478 C C . PHE B 1 369 ? 35.106 10.714 10.970 1.000 17.027 369 PHE B C 1
ATOM 7479 O O . PHE B 1 369 ? 35.789 11.141 11.910 1.000 16.956 369 PHE B O 1
ATOM 7487 N N . GLU B 1 370 ? 35.016 9.415 10.626 1.000 16.072 370 GLU B N 1
ATOM 7488 C CA . GLU B 1 370 ? 35.643 8.358 11.391 1.000 15.729 370 GLU B CA 1
ATOM 7489 C C . GLU B 1 370 ? 37.132 8.271 11.087 1.000 15.937 370 GLU B C 1
ATOM 7490 O O . GLU B 1 370 ? 37.939 8.329 12.016 1.000 16.429 370 GLU B O 1
ATOM 7496 N N . ARG B 1 371 ? 37.475 8.147 9.794 1.000 16.025 371 ARG B N 1
ATOM 7497 C CA . ARG B 1 371 ? 38.829 7.791 9.366 1.000 16.120 371 ARG B CA 1
ATOM 7498 C C . ARG B 1 371 ? 39.803 8.967 9.368 1.000 16.304 371 ARG B C 1
ATOM 7499 O O . ARG B 1 371 ? 40.993 8.778 9.570 1.000 16.144 371 ARG B O 1
ATOM 7507 N N . ARG B 1 372 ? 39.311 10.166 9.094 1.000 16.912 372 ARG B N 1
ATOM 7508 C CA . ARG B 1 372 ? 40.167 11.336 9.124 1.000 18.062 372 ARG B CA 1
ATOM 7509 C C . ARG B 1 372 ? 40.527 11.710 10.552 1.000 18.960 372 ARG B C 1
ATOM 7510 O O . ARG B 1 372 ? 41.647 12.143 10.758 1.000 19.026 372 ARG B O 1
ATOM 7518 N N . LYS B 1 373 ? 39.598 11.537 11.508 1.000 20.535 373 LYS B N 1
ATOM 7519 C CA . LYS B 1 373 ? 39.871 11.789 12.920 1.000 22.223 373 LYS B CA 1
ATOM 7520 C C . LYS B 1 373 ? 40.944 10.837 13.427 1.000 20.600 373 LYS B C 1
ATOM 7521 O O . LYS B 1 373 ? 41.864 11.264 14.132 1.000 20.276 373 LYS B O 1
ATOM 7527 N N . TYR B 1 374 ? 40.819 9.558 13.029 1.000 19.072 374 TYR B N 1
ATOM 7528 C CA . TYR B 1 374 ? 41.788 8.563 13.432 1.000 18.650 374 TYR B CA 1
ATOM 7529 C C . TYR B 1 374 ? 43.178 8.962 12.948 1.000 18.714 374 TYR B C 1
ATOM 7530 O O . TYR B 1 374 ? 44.150 8.881 13.705 1.000 18.850 374 TYR B O 1
ATOM 7539 N N . ALA B 1 375 ? 43.267 9.422 11.695 1.000 18.517 375 ALA B N 1
ATOM 7540 C CA . ALA B 1 375 ? 44.562 9.738 11.127 1.000 19.253 375 ALA B CA 1
ATOM 7541 C C . ALA B 1 375 ? 45.205 10.904 11.883 1.000 20.910 375 ALA B C 1
ATOM 7542 O O . ALA B 1 375 ? 46.424 10.888 12.125 1.000 22.224 375 ALA B O 1
ATOM 7544 N N . GLN B 1 376 ? 44.374 11.895 12.250 1.000 21.173 376 GLN B N 1
ATOM 7545 C CA . GLN B 1 376 ? 44.839 13.062 12.974 1.000 22.366 376 GLN B CA 1
ATOM 7546 C C . GLN B 1 376 ? 45.312 12.663 14.367 1.000 22.003 376 GLN B C 1
ATOM 7547 O O . GLN B 1 376 ? 46.370 13.107 14.807 1.000 21.253 376 GLN B O 1
ATOM 7553 N N . ASP B 1 377 ? 44.517 11.819 15.035 1.000 22.470 377 ASP B N 1
ATOM 7554 C CA . ASP B 1 377 ? 44.853 11.304 16.362 1.000 23.226 377 ASP B CA 1
ATOM 7555 C C . ASP B 1 377 ? 46.203 10.563 16.354 1.000 23.510 377 ASP B C 1
ATOM 7556 O O . ASP B 1 377 ? 46.974 10.693 17.312 1.000 24.451 377 ASP B O 1
ATOM 7561 N N . LEU B 1 378 ? 46.498 9.806 15.285 1.000 22.999 378 LEU B N 1
ATOM 7562 C CA . LEU B 1 378 ? 47.767 9.101 15.178 1.000 24.431 378 LEU B CA 1
ATOM 7563 C C . LEU B 1 378 ? 48.944 10.064 15.166 1.000 25.829 378 LEU B C 1
ATOM 7564 O O . LEU B 1 378 ? 49.924 9.878 15.876 1.000 25.892 378 LEU B O 1
ATOM 7569 N N . ILE B 1 379 ? 48.835 11.083 14.321 1.000 27.006 379 ILE B N 1
ATOM 7570 C CA . ILE B 1 379 ? 49.932 11.993 14.085 1.000 27.868 379 ILE B CA 1
ATOM 7571 C C . ILE B 1 379 ? 50.067 12.970 15.245 1.000 30.411 379 ILE B C 1
ATOM 7572 O O . ILE B 1 379 ? 51.187 13.331 15.587 1.000 31.307 379 ILE B O 1
ATOM 7577 N N . ASP B 1 380 ? 48.946 13.353 15.880 1.000 33.413 380 ASP B N 1
ATOM 7578 C CA . ASP B 1 380 ? 48.968 14.204 17.067 1.000 35.826 380 ASP B CA 1
ATOM 7579 C C . ASP B 1 380 ? 49.676 13.499 18.211 1.000 35.502 380 ASP B C 1
ATOM 7580 O O . ASP B 1 380 ? 50.453 14.129 18.916 1.000 35.510 380 ASP B O 1
ATOM 7585 N N . PHE B 1 381 ? 49.407 12.195 18.353 1.000 36.039 381 PHE B N 1
ATOM 7586 C CA . PHE B 1 381 ? 50.066 11.358 19.336 1.000 35.753 381 PHE B CA 1
ATOM 7587 C C . PHE B 1 381 ? 51.553 11.204 18.995 1.000 36.885 381 PHE B C 1
ATOM 7588 O O . PHE B 1 381 ? 52.395 11.287 19.890 1.000 41.016 381 PHE B O 1
ATOM 7596 N N . ASP B 1 382 ? 51.890 10.960 17.721 1.000 34.418 382 ASP B N 1
ATOM 7597 C CA . ASP B 1 382 ? 53.279 10.795 17.330 1.000 35.498 382 ASP B CA 1
ATOM 7598 C C . ASP B 1 382 ? 54.088 12.073 17.605 1.000 37.679 382 ASP B C 1
ATOM 7599 O O . ASP B 1 382 ? 55.190 11.995 18.113 1.000 36.451 382 ASP B O 1
ATOM 7604 N N . LYS B 1 383 ? 53.554 13.253 17.280 1.000 41.529 383 LYS B N 1
ATOM 7605 C CA . LYS B 1 383 ? 54.258 14.508 17.529 1.000 48.529 383 LYS B CA 1
ATOM 7606 C C . LYS B 1 383 ? 54.540 14.692 19.017 1.000 50.192 383 LYS B C 1
ATOM 7607 O O . LYS B 1 383 ? 55.674 14.985 19.385 1.000 48.037 383 LYS B O 1
ATOM 7613 N N . LYS B 1 384 ? 53.499 14.543 19.853 1.000 52.779 384 LYS B N 1
ATOM 7614 C CA . LYS B 1 384 ? 53.589 14.756 21.294 1.000 56.769 384 LYS B CA 1
ATOM 7615 C C . LYS B 1 384 ? 54.549 13.762 21.950 1.000 54.772 384 LYS B C 1
ATOM 7616 O O . LYS B 1 384 ? 55.326 14.152 22.818 1.000 53.845 384 LYS B O 1
ATOM 7622 N N . PHE B 1 385 ? 54.501 12.480 21.547 1.000 51.834 385 PHE B N 1
ATOM 7623 C CA . PHE B 1 385 ? 54.987 11.440 22.429 1.000 47.369 385 PHE B CA 1
ATOM 7624 C C . PHE B 1 385 ? 56.007 10.506 21.790 1.000 46.271 385 PHE B C 1
ATOM 7625 O O . PHE B 1 385 ? 56.417 9.581 22.477 1.000 48.431 385 PHE B O 1
ATOM 7633 N N . SER B 1 386 ? 56.431 10.689 20.527 1.000 45.908 386 SER B N 1
ATOM 7634 C CA . SER B 1 386 ? 57.210 9.635 19.864 1.000 44.933 386 SER B CA 1
ATOM 7635 C C . SER B 1 386 ? 58.659 9.591 20.366 1.000 48.043 386 SER B C 1
ATOM 7636 O O . SER B 1 386 ? 59.325 8.564 20.198 1.000 47.699 386 SER B O 1
ATOM 7639 N N . LYS B 1 387 ? 59.142 10.717 20.923 1.000 51.201 387 LYS B N 1
ATOM 7640 C CA . LYS B 1 387 ? 60.464 10.805 21.540 1.000 53.869 387 LYS B CA 1
ATOM 7641 C C . LYS B 1 387 ? 60.620 9.815 22.706 1.000 50.889 387 LYS B C 1
ATOM 7642 O O . LYS B 1 387 ? 61.728 9.425 23.034 1.000 49.444 387 LYS B O 1
ATOM 7648 N N . LEU B 1 388 ? 59.523 9.343 23.291 1.000 48.127 388 LEU B N 1
ATOM 7649 C CA . LEU B 1 388 ? 59.566 8.338 24.348 1.000 49.164 388 LEU B CA 1
ATOM 7650 C C . LEU B 1 388 ? 59.913 6.930 23.842 1.000 48.969 388 LEU B C 1
ATOM 7651 O O . LEU B 1 388 ? 60.200 6.067 24.662 1.000 46.890 388 LEU B O 1
ATOM 7656 N N . PHE B 1 389 ? 59.815 6.663 22.526 1.000 49.414 389 PHE B N 1
ATOM 7657 C CA . PHE B 1 389 ? 59.720 5.296 22.014 1.000 46.683 389 PHE B CA 1
ATOM 7658 C C . PHE B 1 389 ? 60.787 5.019 20.953 1.000 46.628 389 PHE B C 1
ATOM 7659 O O . PHE B 1 389 ? 60.516 4.312 19.990 1.000 41.404 389 PHE B O 1
ATOM 7667 N N . SER B 1 390 ? 62.000 5.564 21.125 1.000 52.049 390 SER B N 1
ATOM 7668 C CA . SER B 1 390 ? 63.105 5.258 20.223 1.000 56.324 390 SER B CA 1
ATOM 7669 C C . SER B 1 390 ? 63.756 3.925 20.612 1.000 51.699 390 SER B C 1
ATOM 7670 O O . SER B 1 390 ? 64.391 3.303 19.755 1.000 51.666 390 SER B O 1
ATOM 7673 N N . GLY B 1 391 ? 63.621 3.524 21.887 1.000 46.329 391 GLY B N 1
ATOM 7674 C CA . GLY B 1 391 ? 64.133 2.256 22.371 1.000 41.969 391 GLY B CA 1
ATOM 7675 C C . GLY B 1 391 ? 65.421 2.397 23.172 1.000 41.284 391 GLY B C 1
ATOM 7676 O O . GLY B 1 391 ? 66.091 1.407 23.467 1.000 40.484 391 GLY B O 1
ATOM 7677 N N . LYS B 1 392 ? 65.777 3.646 23.500 1.000 42.900 392 LYS B N 1
ATOM 7678 C CA . LYS B 1 392 ? 66.781 3.922 24.522 1.000 46.740 392 LYS B CA 1
ATOM 7679 C C . LYS B 1 392 ? 66.107 3.793 25.887 1.000 46.224 392 LYS B C 1
ATOM 7680 O O . LYS B 1 392 ? 64.922 4.080 26.014 1.000 43.864 392 LYS B O 1
ATOM 7686 N N . PRO B 1 393 ? 66.824 3.356 26.941 1.000 48.355 393 PRO B N 1
ATOM 7687 C CA . PRO B 1 393 ? 66.177 3.065 28.226 1.000 49.452 393 PRO B CA 1
ATOM 7688 C C . PRO B 1 393 ? 65.801 4.360 28.955 1.000 52.666 393 PRO B C 1
ATOM 7689 O O . PRO B 1 393 ? 66.470 5.384 28.805 1.000 52.476 393 PRO B O 1
ATOM 7693 N N . ARG B 1 394 ? 64.707 4.334 29.731 1.000 55.273 394 ARG B N 1
ATOM 7694 C CA . ARG B 1 394 ? 64.424 5.421 30.664 1.000 60.011 394 ARG B CA 1
ATOM 7695 C C . ARG B 1 394 ? 65.376 5.316 31.852 1.000 65.516 394 ARG B C 1
ATOM 7696 O O . ARG B 1 394 ? 65.191 4.449 32.704 1.000 61.154 394 ARG B O 1
ATOM 7704 N N . THR B 1 395 ? 66.356 6.231 31.897 1.000 74.232 395 THR B N 1
ATOM 7705 C CA . THR B 1 395 ? 67.393 6.281 32.921 1.000 78.178 395 THR B CA 1
ATOM 7706 C C . THR B 1 395 ? 67.017 7.261 34.034 1.000 81.801 395 THR B C 1
ATOM 7707 O O . THR B 1 395 ? 67.294 7.000 35.201 1.000 74.468 395 THR B O 1
ATOM 7711 N N . GLU B 1 396 ? 66.403 8.393 33.646 1.000 91.076 396 GLU B N 1
ATOM 7712 C CA . GLU B 1 396 ? 66.445 9.619 34.426 1.000 89.222 396 GLU B CA 1
ATOM 7713 C C . GLU B 1 396 ? 65.117 9.822 35.158 1.000 87.787 396 GLU B C 1
ATOM 7714 O O . GLU B 1 396 ? 64.094 9.191 34.894 1.000 69.034 396 GLU B O 1
ATOM 7720 N N . ASP B 1 397 ? 65.201 10.742 36.117 1.000 107.716 397 ASP B N 1
ATOM 7721 C CA . ASP B 1 397 ? 64.071 11.425 36.723 1.000 112.936 397 ASP B CA 1
ATOM 7722 C C . ASP B 1 397 ? 63.355 12.247 35.643 1.000 109.000 397 ASP B C 1
ATOM 7723 O O . ASP B 1 397 ? 63.971 13.111 35.022 1.000 116.315 397 ASP B O 1
ATOM 7728 N N . ASN B 1 398 ? 62.065 11.968 35.407 1.000 94.637 398 ASN B N 1
ATOM 7729 C CA . ASN B 1 398 ? 61.207 12.811 34.575 1.000 90.304 398 ASN B CA 1
ATOM 7730 C C . ASN B 1 398 ? 61.857 13.041 33.210 1.000 87.360 398 ASN B C 1
ATOM 7731 O O . ASN B 1 398 ? 61.920 14.176 32.735 1.000 91.023 398 ASN B O 1
ATOM 7736 N N . GLN B 1 399 ? 62.294 11.944 32.582 1.000 83.096 399 GLN B N 1
ATOM 7737 C CA . GLN B 1 399 ? 63.034 11.973 31.328 1.000 78.092 399 GLN B CA 1
ATOM 7738 C C . GLN B 1 399 ? 62.132 12.359 30.150 1.000 72.131 399 GLN B C 1
ATOM 7739 O O . GLN B 1 399 ? 60.994 11.892 30.058 1.000 64.767 399 GLN B O 1
ATOM 7745 N N . ASP B 1 400 ? 62.691 13.186 29.243 1.000 68.905 400 ASP B N 1
ATOM 7746 C CA . ASP B 1 400 ? 62.012 13.722 28.064 1.000 65.292 400 ASP B CA 1
ATOM 7747 C C . ASP B 1 400 ? 60.856 14.632 28.503 1.000 70.840 400 ASP B C 1
ATOM 7748 O O . ASP B 1 400 ? 59.955 14.907 27.719 1.000 71.104 400 ASP B O 1
ATOM 7753 N N . GLY B 1 401 ? 60.914 15.137 29.745 1.000 72.395 401 GLY B N 1
ATOM 7754 C CA . GLY B 1 401 ? 59.888 15.992 30.314 1.000 71.073 401 GLY B CA 1
ATOM 7755 C C . GLY B 1 401 ? 58.556 15.278 30.519 1.000 69.268 401 GLY B C 1
ATOM 7756 O O . GLY B 1 401 ? 57.503 15.863 30.319 1.000 76.570 401 GLY B O 1
ATOM 7757 N N . VAL B 1 402 ? 58.580 14.012 30.926 1.000 67.611 402 VAL B N 1
ATOM 7758 C CA . VAL B 1 402 ? 57.353 13.265 31.197 1.000 71.806 402 VAL B CA 1
ATOM 7759 C C . VAL B 1 402 ? 57.605 12.380 32.419 1.000 78.461 402 VAL B C 1
ATOM 7760 O O . VAL B 1 402 ? 58.690 11.809 32.566 1.000 86.338 402 VAL B O 1
ATOM 7764 N N . SER B 1 403 ? 56.611 12.280 33.311 1.000 78.287 403 SER B N 1
ATOM 7765 C CA . SER B 1 403 ? 56.771 11.542 34.560 1.000 74.857 403 SER B CA 1
ATOM 7766 C C . SER B 1 403 ? 56.612 10.047 34.282 1.000 77.678 403 SER B C 1
ATOM 7767 O O . SER B 1 403 ? 56.278 9.664 33.170 1.000 75.820 403 SER B O 1
ATOM 7770 N N . HIS B 1 404 ? 56.846 9.202 35.290 1.000 82.186 404 HIS B N 1
ATOM 7771 C CA . HIS B 1 404 ? 56.660 7.766 35.140 1.000 81.282 404 HIS B CA 1
ATOM 7772 C C . HIS B 1 404 ? 55.186 7.462 34.836 1.000 79.659 404 HIS B C 1
ATOM 7773 O O . HIS B 1 404 ? 54.894 6.605 34.003 1.000 80.293 404 HIS B O 1
ATOM 7780 N N . GLU B 1 405 ? 54.264 8.169 35.513 1.000 76.305 405 GLU B N 1
ATOM 7781 C CA . GLU B 1 405 ? 52.821 7.953 35.402 1.000 74.853 405 GLU B CA 1
ATOM 7782 C C . GLU B 1 405 ? 52.375 8.223 33.955 1.000 64.545 405 GLU B C 1
ATOM 7783 O O . GLU B 1 405 ? 51.660 7.427 33.323 1.000 55.513 405 GLU B O 1
ATOM 7789 N N . GLU B 1 406 ? 52.821 9.381 33.451 1.000 61.562 406 GLU B N 1
ATOM 7790 C CA . GLU B 1 406 ? 52.485 9.845 32.116 1.000 61.424 406 GLU B CA 1
ATOM 7791 C C . GLU B 1 406 ? 53.150 8.959 31.058 1.000 57.375 406 GLU B C 1
ATOM 7792 O O . GLU B 1 406 ? 52.558 8.736 30.022 1.000 53.889 406 GLU B O 1
ATOM 7798 N N . PHE B 1 407 ? 54.376 8.474 31.300 1.000 58.434 407 PHE B N 1
ATOM 7799 C CA . PHE B 1 407 ? 55.061 7.559 30.388 1.000 59.032 407 PHE B CA 1
ATOM 7800 C C . PHE B 1 407 ? 54.274 6.258 30.233 1.000 56.876 407 PHE B C 1
ATOM 7801 O O . PHE B 1 407 ? 54.136 5.739 29.124 1.000 57.979 407 PHE B O 1
ATOM 7809 N N . LEU B 1 408 ? 53.781 5.722 31.357 1.000 59.627 408 LEU B N 1
ATOM 7810 C CA . LEU B 1 408 ? 53.090 4.441 31.362 1.000 60.332 408 LEU B CA 1
ATOM 7811 C C . LEU B 1 408 ? 51.786 4.553 30.573 1.000 59.137 408 LEU B C 1
ATOM 7812 O O . LEU B 1 408 ? 51.423 3.627 29.839 1.000 64.039 408 LEU B O 1
ATOM 7817 N N . GLU B 1 409 ? 51.109 5.698 30.723 1.000 59.744 409 GLU B N 1
ATOM 7818 C CA . GLU B 1 409 ? 49.846 5.944 30.047 1.000 59.706 409 GLU B CA 1
ATOM 7819 C C . GLU B 1 409 ? 50.084 6.112 28.541 1.000 50.234 409 GLU B C 1
ATOM 7820 O O . GLU B 1 409 ? 49.284 5.637 27.743 1.000 45.840 409 GLU B O 1
ATOM 7826 N N . ALA B 1 410 ? 51.171 6.789 28.158 1.000 43.941 410 ALA B N 1
ATOM 7827 C CA . ALA B 1 410 ? 51.539 6.974 26.765 1.000 42.163 410 ALA B CA 1
ATOM 7828 C C . ALA B 1 410 ? 51.943 5.648 26.108 1.000 42.216 410 ALA B C 1
ATOM 7829 O O . ALA B 1 410 ? 51.571 5.404 24.961 1.000 38.631 410 ALA B O 1
ATOM 7831 N N . PHE B 1 411 ? 52.716 4.798 26.803 1.000 43.651 411 PHE B N 1
ATOM 7832 C CA . PHE B 1 411 ? 53.081 3.502 26.256 1.000 44.174 411 PHE B CA 1
ATOM 7833 C C . PHE B 1 411 ? 51.827 2.647 26.007 1.000 44.547 411 PHE B C 1
ATOM 7834 O O . PHE B 1 411 ? 51.779 1.861 25.048 1.000 41.631 411 PHE B O 1
ATOM 7842 N N . GLN B 1 412 ? 50.813 2.815 26.876 1.000 48.816 412 GLN B N 1
ATOM 7843 C CA . GLN B 1 412 ? 49.521 2.128 26.783 1.000 52.369 412 GLN B CA 1
ATOM 7844 C C . GLN B 1 412 ? 48.762 2.616 25.536 1.000 43.429 412 GLN B C 1
ATOM 7845 O O . GLN B 1 412 ? 48.278 1.825 24.729 1.000 42.151 412 GLN B O 1
ATOM 7851 N N . THR B 1 413 ? 48.640 3.940 25.413 1.000 39.172 413 THR B N 1
ATOM 7852 C CA . THR B 1 413 ? 47.979 4.544 24.273 1.000 36.762 413 THR B CA 1
ATOM 7853 C C . THR B 1 413 ? 48.689 4.123 22.983 1.000 35.141 413 THR B C 1
ATOM 7854 O O . THR B 1 413 ? 48.024 3.726 22.036 1.000 33.092 413 THR B O 1
ATOM 7858 N N . PHE B 1 414 ? 50.032 4.182 22.955 1.000 33.816 414 PHE B N 1
ATOM 7859 C CA . PHE B 1 414 ? 50.810 3.856 21.763 1.000 30.768 414 PHE B CA 1
ATOM 7860 C C . PHE B 1 414 ? 50.543 2.429 21.312 1.000 29.126 414 PHE B C 1
ATOM 7861 O O . PHE B 1 414 ? 50.396 2.179 20.115 1.000 25.477 414 PHE B O 1
ATOM 7869 N N . GLY B 1 415 ? 50.496 1.524 22.305 1.000 29.039 415 GLY B N 1
ATOM 7870 C CA . GLY B 1 415 ? 50.205 0.121 22.079 1.000 26.832 415 GLY B CA 1
ATOM 7871 C C . GLY B 1 415 ? 48.824 -0.077 21.470 1.000 24.611 415 GLY B C 1
ATOM 7872 O O . GLY B 1 415 ? 48.650 -0.973 20.652 1.000 22.578 415 GLY B O 1
ATOM 7873 N N . LEU B 1 416 ? 47.867 0.765 21.889 1.000 24.330 416 LEU B N 1
ATOM 7874 C CA . LEU B 1 416 ? 46.523 0.738 21.336 1.000 24.237 416 LEU B CA 1
ATOM 7875 C C . LEU B 1 416 ? 46.510 1.293 19.903 1.000 23.969 416 LEU B C 1
ATOM 7876 O O . LEU B 1 416 ? 45.640 0.924 19.100 1.000 24.014 416 LEU B O 1
ATOM 7881 N N . PHE B 1 417 ? 47.440 2.202 19.567 1.000 24.049 417 PHE B N 1
ATOM 7882 C CA . PHE B 1 417 ? 47.468 2.715 18.206 1.000 23.873 417 PHE B CA 1
ATOM 7883 C C . PHE B 1 417 ? 48.057 1.661 17.284 1.000 23.776 417 PHE B C 1
ATOM 7884 O O . PHE B 1 417 ? 47.480 1.387 16.227 1.000 23.238 417 PHE B O 1
ATOM 7892 N N . THR B 1 418 ? 49.174 1.054 17.704 1.000 24.509 418 THR B N 1
ATOM 7893 C CA . THR B 1 418 ? 49.870 0.082 16.878 1.000 23.322 418 THR B CA 1
ATOM 7894 C C . THR B 1 418 ? 49.068 -1.207 16.771 1.000 22.960 418 THR B C 1
ATOM 7895 O O . THR B 1 418 ? 49.093 -1.835 15.734 1.000 25.514 418 THR B O 1
ATOM 7899 N N . SER B 1 419 ? 48.338 -1.624 17.802 1.000 22.633 419 SER B N 1
ATOM 7900 C CA . SER B 1 419 ? 47.536 -2.835 17.669 1.000 20.847 419 SER B CA 1
ATOM 7901 C C . SER B 1 419 ? 46.381 -2.647 16.669 1.000 19.770 419 SER B C 1
ATOM 7902 O O . SER B 1 419 ? 45.983 -3.612 16.031 1.000 17.999 419 SER B O 1
ATOM 7905 N N . GLY B 1 420 ? 45.850 -1.416 16.534 1.000 19.331 420 GLY B N 1
ATOM 7906 C CA . GLY B 1 420 ? 44.659 -1.149 15.738 1.000 18.839 420 GLY B CA 1
ATOM 7907 C C . GLY B 1 420 ? 43.357 -1.377 16.527 1.000 19.622 420 GLY B C 1
ATOM 7908 O O . GLY B 1 420 ? 42.235 -1.210 15.997 1.000 19.820 420 GLY B O 1
ATOM 7909 N N . ILE B 1 421 ? 43.508 -1.752 17.809 1.000 19.002 421 ILE B N 1
ATOM 7910 C CA . ILE B 1 421 ? 42.381 -2.129 18.642 1.000 18.540 421 ILE B CA 1
ATOM 7911 C C . ILE B 1 421 ? 41.812 -0.913 19.362 1.000 18.590 421 ILE B C 1
ATOM 7912 O O . ILE B 1 421 ? 40.645 -0.942 19.779 1.000 18.297 421 ILE B O 1
ATOM 7917 N N . GLY B 1 422 ? 42.614 0.163 19.465 1.000 18.391 422 GLY B N 1
ATOM 7918 C CA . GLY B 1 422 ? 42.207 1.361 20.195 1.000 18.220 422 GLY B CA 1
ATOM 7919 C C . GLY B 1 422 ? 41.088 2.153 19.505 1.000 17.424 422 GLY B C 1
ATOM 7920 O O . GLY B 1 422 ? 40.401 2.920 20.152 1.000 17.914 422 GLY B O 1
ATOM 7921 N N . VAL B 1 423 ? 40.872 1.928 18.210 1.000 16.553 423 VAL B N 1
ATOM 7922 C CA . VAL B 1 423 ? 40.013 2.761 17.384 1.000 16.082 423 VAL B CA 1
ATOM 7923 C C . VAL B 1 423 ? 38.656 2.911 18.056 1.000 16.598 423 VAL B C 1
ATOM 7924 O O . VAL B 1 423 ? 37.925 1.949 18.235 1.000 16.316 423 VAL B O 1
ATOM 7928 N N . HIS B 1 424 ? 38.329 4.154 18.378 1.000 17.863 424 HIS B N 1
ATOM 7929 C CA . HIS B 1 424 ? 37.100 4.505 19.041 1.000 18.819 424 HIS B CA 1
ATOM 7930 C C . HIS B 1 424 ? 36.457 5.604 18.220 1.000 18.962 424 HIS B C 1
ATOM 7931 O O . HIS B 1 424 ? 36.880 6.767 18.312 1.000 19.493 424 HIS B O 1
ATOM 7938 N N . TYR B 1 425 ? 35.429 5.216 17.460 1.000 18.111 425 TYR B N 1
ATOM 7939 C CA . TYR B 1 425 ? 34.680 6.172 16.660 1.000 18.723 425 TYR B CA 1
ATOM 7940 C C . TYR B 1 425 ? 33.700 6.983 17.509 1.000 19.428 425 TYR B C 1
ATOM 7941 O O . TYR B 1 425 ? 32.989 6.436 18.356 1.000 19.869 425 TYR B O 1
ATOM 7950 N N . GLN B 1 426 ? 33.627 8.283 17.208 1.000 19.698 426 GLN B N 1
ATOM 7951 C CA . GLN B 1 426 ? 32.784 9.229 17.925 1.000 20.363 426 GLN B CA 1
ATOM 7952 C C . GLN B 1 426 ? 31.327 9.098 17.480 1.000 18.299 426 GLN B C 1
ATOM 7953 O O . GLN B 1 426 ? 31.026 8.575 16.407 1.000 17.706 426 GLN B O 1
ATOM 7959 N N . PRO B 1 427 ? 30.371 9.616 18.270 1.000 17.494 427 PRO B N 1
ATOM 7960 C CA . PRO B 1 427 ? 28.954 9.533 17.900 1.000 17.221 427 PRO B CA 1
ATOM 7961 C C . PRO B 1 427 ? 28.645 10.075 16.510 1.000 16.804 427 PRO B C 1
ATOM 7962 O O . PRO B 1 427 ? 29.195 11.054 16.077 1.000 17.800 427 PRO B O 1
ATOM 7966 N N . SER B 1 428 ? 27.737 9.425 15.801 1.000 16.183 428 SER B N 1
ATOM 7967 C CA . SER B 1 428 ? 27.364 9.794 14.444 1.000 15.622 428 SER B CA 1
ATOM 7968 C C . SER B 1 428 ? 26.041 9.109 14.166 1.000 15.259 428 SER B C 1
ATOM 7969 O O . SER B 1 428 ? 25.490 8.453 15.048 1.000 15.084 428 SER B O 1
ATOM 7972 N N . ALA B 1 429 ? 25.579 9.196 12.930 1.000 15.125 429 ALA B N 1
ATOM 7973 C CA . ALA B 1 429 ? 24.416 8.425 12.532 1.000 15.408 429 ALA B CA 1
ATOM 7974 C C . ALA B 1 429 ? 24.574 6.916 12.826 1.000 15.140 429 ALA B C 1
ATOM 7975 O O . ALA B 1 429 ? 23.582 6.267 13.125 1.000 14.734 429 ALA B O 1
ATOM 7977 N N . ILE B 1 430 ? 25.791 6.353 12.748 1.000 15.208 430 ILE B N 1
ATOM 7978 C CA . ILE B 1 430 ? 25.969 4.910 12.880 1.000 15.032 430 ILE B CA 1
ATOM 7979 C C . ILE B 1 430 ? 26.638 4.528 14.201 1.000 15.283 430 ILE B C 1
ATOM 7980 O O . ILE B 1 430 ? 27.011 3.367 14.370 1.000 14.488 430 ILE B O 1
ATOM 7985 N N . THR B 1 431 ? 26.765 5.492 15.119 1.000 16.069 431 THR B N 1
ATOM 7986 C CA . THR B 1 431 ? 27.356 5.266 16.427 1.000 17.220 431 THR B CA 1
ATOM 7987 C C . THR B 1 431 ? 26.530 6.048 17.465 1.000 19.799 431 THR B C 1
ATOM 7988 O O . THR B 1 431 ? 26.663 7.282 17.570 1.000 20.304 431 THR B O 1
ATOM 7992 N N . HIS B 1 432 ? 25.629 5.341 18.176 1.000 20.516 432 HIS B N 1
ATOM 7993 C CA . HIS B 1 432 ? 24.760 5.951 19.174 1.000 20.863 432 HIS B CA 1
ATOM 7994 C C . HIS B 1 432 ? 25.230 5.485 20.547 1.000 21.464 432 HIS B C 1
ATOM 7995 O O . HIS B 1 432 ? 25.053 4.325 20.921 1.000 21.003 432 HIS B O 1
ATOM 8002 N N . ALA B 1 433 ? 25.887 6.394 21.266 1.000 22.907 433 ALA B N 1
ATOM 8003 C CA . ALA B 1 433 ? 26.493 6.091 22.549 1.000 24.457 433 ALA B CA 1
ATOM 8004 C C . ALA B 1 433 ? 25.457 6.300 23.636 1.000 26.723 433 ALA B C 1
ATOM 8005 O O . ALA B 1 433 ? 25.307 7.398 24.173 1.000 26.760 433 ALA B O 1
ATOM 8007 N N . LYS B 1 434 ? 24.709 5.231 23.879 1.000 29.821 434 LYS B N 1
ATOM 8008 C CA . LYS B 1 434 ? 23.619 5.204 24.837 1.000 33.045 434 LYS B CA 1
ATOM 8009 C C . LYS B 1 434 ? 23.633 3.809 25.446 1.000 28.408 434 LYS B C 1
ATOM 8010 O O . LYS B 1 434 ? 24.086 2.857 24.820 1.000 27.799 434 LYS B O 1
ATOM 8016 N N . HIS B 1 435 ? 23.148 3.693 26.671 1.000 26.132 435 HIS B N 1
ATOM 8017 C CA . HIS B 1 435 ? 22.986 2.407 27.333 1.000 23.595 435 HIS B CA 1
ATOM 8018 C C . HIS B 1 435 ? 24.325 1.697 27.517 1.000 23.502 435 HIS B C 1
ATOM 8019 O O . HIS B 1 435 ? 24.343 0.490 27.723 1.000 22.766 435 HIS B O 1
ATOM 8026 N N . GLN B 1 436 ? 25.430 2.457 27.523 1.000 24.275 436 GLN B N 1
ATOM 8027 C CA . GLN B 1 436 ? 26.760 1.886 27.662 1.000 25.229 436 GLN B CA 1
ATOM 8028 C C . GLN B 1 436 ? 26.839 1.067 28.956 1.000 27.758 436 GLN B C 1
ATOM 8029 O O . GLN B 1 436 ? 27.493 0.023 28.998 1.000 30.272 436 GLN B O 1
ATOM 8035 N N . ASP B 1 437 ? 26.166 1.525 30.010 1.000 29.399 437 ASP B N 1
ATOM 8036 C CA . ASP B 1 437 ? 26.252 0.838 31.286 1.000 30.357 437 ASP B CA 1
ATOM 8037 C C . ASP B 1 437 ? 25.844 -0.641 31.206 1.000 29.380 437 ASP B C 1
ATOM 8038 O O . ASP B 1 437 ? 26.310 -1.416 32.032 1.000 31.031 437 ASP B O 1
ATOM 8043 N N . LEU B 1 438 ? 25.013 -1.041 30.223 1.000 26.546 438 LEU B N 1
ATOM 8044 C CA . LEU B 1 438 ? 24.469 -2.393 30.142 1.000 23.937 438 LEU B CA 1
ATOM 8045 C C . LEU B 1 438 ? 25.488 -3.395 29.628 1.000 23.367 438 LEU B C 1
ATOM 8046 O O . LEU B 1 438 ? 25.275 -4.584 29.800 1.000 23.225 438 LEU B O 1
ATOM 8051 N N . ALA B 1 439 ? 26.550 -2.915 28.965 1.000 23.486 439 ALA B N 1
ATOM 8052 C CA . ALA B 1 439 ? 27.678 -3.757 28.593 1.000 22.475 439 ALA B CA 1
ATOM 8053 C C . ALA B 1 439 ? 28.941 -2.907 28.541 1.000 21.468 439 ALA B C 1
ATOM 8054 O O . ALA B 1 439 ? 29.442 -2.607 27.463 1.000 20.258 439 ALA B O 1
ATOM 8056 N N . SER B 1 440 ? 29.443 -2.555 29.735 1.000 21.752 440 SER B N 1
ATOM 8057 C CA . SER B 1 440 ? 30.480 -1.547 29.896 1.000 21.366 440 SER B CA 1
ATOM 8058 C C . SER B 1 440 ? 31.766 -1.919 29.146 1.000 20.228 440 SER B C 1
ATOM 8059 O O . SER B 1 440 ? 32.539 -1.039 28.788 1.000 20.866 440 SER B O 1
ATOM 8062 N N . THR B 1 441 ? 31.998 -3.205 28.878 1.000 18.539 441 THR B N 1
ATOM 8063 C CA . THR B 1 441 ? 33.201 -3.638 28.199 1.000 17.692 441 THR B CA 1
ATOM 8064 C C . THR B 1 441 ? 33.080 -3.479 26.686 1.000 16.954 441 THR B C 1
ATOM 8065 O O . THR B 1 441 ? 34.083 -3.366 25.980 1.000 17.043 441 THR B O 1
ATOM 8069 N N . LEU B 1 442 ? 31.856 -3.563 26.175 1.000 16.704 442 LEU B N 1
ATOM 8070 C CA . LEU B 1 442 ? 31.610 -3.474 24.747 1.000 16.073 442 LEU B CA 1
ATOM 8071 C C . LEU B 1 442 ? 31.433 -2.005 24.410 1.000 15.958 442 LEU B C 1
ATOM 8072 O O . LEU B 1 442 ? 30.336 -1.522 24.158 1.000 15.727 442 LEU B O 1
ATOM 8077 N N . VAL B 1 443 ? 32.549 -1.302 24.441 1.000 16.209 443 VAL B N 1
ATOM 8078 C CA . VAL B 1 443 ? 32.550 0.122 24.213 1.000 16.592 443 VAL B CA 1
ATOM 8079 C C . VAL B 1 443 ? 31.944 0.373 22.834 1.000 15.245 443 VAL B C 1
ATOM 8080 O O . VAL B 1 443 ? 32.348 -0.236 21.836 1.000 14.198 443 VAL B O 1
ATOM 8084 N N . ILE B 1 444 ? 30.972 1.285 22.823 1.000 15.045 444 ILE B N 1
ATOM 8085 C CA . ILE B 1 444 ? 30.307 1.677 21.600 1.000 14.727 444 ILE B CA 1
ATOM 8086 C C . ILE B 1 444 ? 31.267 2.518 20.766 1.000 14.658 444 ILE B C 1
ATOM 8087 O O . ILE B 1 444 ? 31.881 3.436 21.278 1.000 15.181 444 ILE B O 1
ATOM 8092 N N . GLY B 1 445 ? 31.421 2.148 19.491 1.000 14.451 445 GLY B N 1
ATOM 8093 C CA . GLY B 1 445 ? 32.375 2.780 18.603 1.000 14.820 445 GLY B CA 1
ATOM 8094 C C . GLY B 1 445 ? 33.720 2.066 18.546 1.000 14.726 445 GLY B C 1
ATOM 8095 O O . GLY B 1 445 ? 34.558 2.434 17.725 1.000 15.178 445 GLY B O 1
ATOM 8096 N N . GLU B 1 446 ? 33.915 1.071 19.415 1.000 15.082 446 GLU B N 1
ATOM 8097 C CA . GLU B 1 446 ? 35.091 0.216 19.362 1.000 15.424 446 GLU B CA 1
ATOM 8098 C C . GLU B 1 446 ? 34.692 -1.159 18.814 1.000 15.683 446 GLU B C 1
ATOM 8099 O O . GLU B 1 446 ? 33.515 -1.506 18.713 1.000 15.533 446 GLU B O 1
ATOM 8105 N N . ARG B 1 447 ? 35.700 -1.930 18.422 1.000 15.429 447 ARG B N 1
ATOM 8106 C CA . ARG B 1 447 ? 35.460 -3.194 17.760 1.000 15.041 447 ARG B CA 1
ATOM 8107 C C . ARG B 1 447 ? 34.877 -4.164 18.783 1.000 15.135 447 ARG B C 1
ATOM 8108 O O . ARG B 1 447 ? 35.214 -4.058 19.963 1.000 15.456 447 ARG B O 1
ATOM 8116 N N . MET B 1 448 ? 34.035 -5.088 18.296 1.000 14.576 448 MET B N 1
ATOM 8117 C CA . MET B 1 448 ? 33.380 -6.060 19.150 1.000 14.892 448 MET B CA 1
ATOM 8118 C C . MET B 1 448 ? 34.453 -6.872 19.867 1.000 15.354 448 MET B C 1
ATOM 8119 O O . MET B 1 448 ? 35.418 -7.297 19.224 1.000 16.280 448 MET B O 1
ATOM 8124 N N . VAL B 1 449 ? 34.266 -7.102 21.179 1.000 15.306 449 VAL B N 1
ATOM 8125 C CA . VAL B 1 449 ? 35.329 -7.654 22.002 1.000 15.530 449 VAL B CA 1
ATOM 8126 C C . VAL B 1 449 ? 35.326 -9.177 21.872 1.000 15.968 449 VAL B C 1
ATOM 8127 O O . VAL B 1 449 ? 34.284 -9.813 22.045 1.000 15.926 449 VAL B O 1
ATOM 8131 N N . PRO B 1 450 ? 36.485 -9.789 21.528 1.000 15.963 450 PRO B N 1
ATOM 8132 C CA . PRO B 1 450 ? 36.612 -11.245 21.455 1.000 16.179 450 PRO B CA 1
ATOM 8133 C C . PRO B 1 450 ? 36.243 -11.905 22.772 1.000 16.634 450 PRO B C 1
ATOM 8134 O O . PRO B 1 450 ? 36.677 -11.420 23.818 1.000 16.908 450 PRO B O 1
ATOM 8138 N N . HIS B 1 451 ? 35.413 -12.958 22.653 1.000 16.500 451 HIS B N 1
ATOM 8139 C CA . HIS B 1 451 ? 35.145 -13.950 23.682 1.000 16.772 451 HIS B CA 1
ATOM 8140 C C . HIS B 1 451 ? 34.513 -15.175 23.002 1.000 15.960 451 HIS B C 1
ATOM 8141 O O . HIS B 1 451 ? 33.872 -15.053 21.962 1.000 14.637 451 HIS B O 1
ATOM 8148 N N . VAL B 1 452 ? 34.664 -16.358 23.622 1.000 16.191 452 VAL B N 1
ATOM 8149 C CA . VAL B 1 452 ? 34.156 -17.598 23.051 1.000 15.115 452 VAL B CA 1
ATOM 8150 C C . VAL B 1 452 ? 32.789 -17.926 23.641 1.000 14.706 452 VAL B C 1
ATOM 8151 O O . VAL B 1 452 ? 32.620 -17.897 24.859 1.000 15.445 452 VAL B O 1
ATOM 8155 N N . PHE B 1 453 ? 31.849 -18.274 22.757 1.000 13.798 453 PHE B N 1
ATOM 8156 C CA . PHE B 1 453 ? 30.578 -18.877 23.155 1.000 13.885 453 PHE B CA 1
ATOM 8157 C C . PHE B 1 453 ? 30.454 -20.250 22.501 1.000 13.822 453 PHE B C 1
ATOM 8158 O O . PHE B 1 453 ? 31.292 -20.611 21.673 1.000 13.507 453 PHE B O 1
ATOM 8166 N N . VAL B 1 454 ? 29.450 -21.037 22.931 1.000 13.899 454 VAL B N 1
ATOM 8167 C CA . VAL B 1 454 ? 29.206 -22.324 22.308 1.000 14.005 454 VAL B CA 1
ATOM 8168 C C . VAL B 1 454 ? 27.786 -22.402 21.771 1.000 13.883 454 VAL B C 1
ATOM 8169 O O . VAL B 1 454 ? 26.854 -21.934 22.399 1.000 14.167 454 VAL B O 1
ATOM 8173 N N . ARG B 1 455 ? 27.652 -23.019 20.598 1.000 13.763 455 ARG B N 1
ATOM 8174 C CA . ARG B 1 455 ? 26.358 -23.270 19.985 1.000 14.000 455 ARG B CA 1
ATOM 8175 C C . ARG B 1 455 ? 25.569 -24.314 20.764 1.000 14.565 455 ARG B C 1
ATOM 8176 O O . ARG B 1 455 ? 26.125 -25.340 21.124 1.000 15.452 455 ARG B O 1
ATOM 8184 N N . ALA B 1 456 ? 24.281 -24.068 20.986 1.000 14.303 456 ALA B N 1
ATOM 8185 C CA . ALA B 1 456 ? 23.440 -25.000 21.717 1.000 14.972 456 ALA B CA 1
ATOM 8186 C C . ALA B 1 456 ? 23.234 -26.297 20.933 1.000 15.058 456 ALA B C 1
ATOM 8187 O O . ALA B 1 456 ? 23.020 -27.351 21.514 1.000 15.189 456 ALA B O 1
ATOM 8189 N N . ALA B 1 457 ? 23.221 -26.183 19.600 1.000 14.780 457 ALA B N 1
ATOM 8190 C CA . ALA B 1 457 ? 22.782 -27.262 18.735 1.000 15.079 457 ALA B CA 1
ATOM 8191 C C . ALA B 1 457 ? 23.783 -28.415 18.749 1.000 14.934 457 ALA B C 1
ATOM 8192 O O . ALA B 1 457 ? 23.387 -29.576 18.726 1.000 15.552 457 ALA B O 1
ATOM 8194 N N . ASP B 1 458 ? 25.073 -28.067 18.760 1.000 14.239 458 ASP B N 1
ATOM 8195 C CA . ASP B 1 458 ? 26.124 -29.028 18.491 1.000 14.333 458 ASP B CA 1
ATOM 8196 C C . ASP B 1 458 ? 27.322 -28.832 19.406 1.000 14.440 458 ASP B C 1
ATOM 8197 O O . ASP B 1 458 ? 28.267 -29.591 19.282 1.000 15.086 458 ASP B O 1
ATOM 8202 N N . ALA B 1 459 ? 27.299 -27.829 20.284 1.000 14.416 459 ALA B N 1
ATOM 8203 C CA . ALA B 1 459 ? 28.320 -27.638 21.305 1.000 14.930 459 ALA B CA 1
ATOM 8204 C C . ALA B 1 459 ? 29.635 -27.152 20.724 1.000 14.758 459 ALA B C 1
ATOM 8205 O O . ALA B 1 459 ? 30.626 -27.100 21.445 1.000 15.298 459 ALA B O 1
ATOM 8207 N N . ARG B 1 460 ? 29.651 -26.773 19.446 1.000 14.201 460 ARG B N 1
ATOM 8208 C CA . ARG B 1 460 ? 30.875 -26.257 18.888 1.000 13.722 460 ARG B CA 1
ATOM 8209 C C . ARG B 1 460 ? 31.126 -24.855 19.418 1.000 13.581 460 ARG B C 1
ATOM 8210 O O . ARG B 1 460 ? 30.252 -24.007 19.358 1.000 13.316 460 ARG B O 1
ATOM 8218 N N . PRO B 1 461 ? 32.344 -24.556 19.897 1.000 14.078 461 PRO B N 1
ATOM 8219 C CA . PRO B 1 461 ? 32.707 -23.207 20.310 1.000 14.200 461 PRO B CA 1
ATOM 8220 C C . PRO B 1 461 ? 33.163 -22.313 19.161 1.000 14.075 461 PRO B C 1
ATOM 8221 O O . PRO B 1 461 ? 33.769 -22.781 18.214 1.000 14.408 461 PRO B O 1
ATOM 8225 N N . TYR B 1 462 ? 32.852 -21.023 19.277 1.000 13.891 462 TYR B N 1
ATOM 8226 C CA . TYR B 1 462 ? 33.217 -20.014 18.306 1.000 13.653 462 TYR B CA 1
ATOM 8227 C C . TYR B 1 462 ? 33.557 -18.730 19.047 1.000 13.828 462 TYR B C 1
ATOM 8228 O O . TYR B 1 462 ? 32.861 -18.375 19.983 1.000 14.806 462 TYR B O 1
ATOM 8237 N N . ASP B 1 463 ? 34.615 -18.048 18.632 1.000 13.723 463 ASP B N 1
ATOM 8238 C CA . ASP B 1 463 ? 34.827 -16.686 19.064 1.000 13.034 463 ASP B CA 1
ATOM 8239 C C . ASP B 1 463 ? 33.715 -15.880 18.427 1.000 12.588 463 ASP B C 1
ATOM 8240 O O . ASP B 1 463 ? 33.306 -16.156 17.301 1.000 11.865 463 ASP B O 1
ATOM 8245 N N . ILE B 1 464 ? 33.188 -14.911 19.180 1.000 12.660 464 ILE B N 1
ATOM 8246 C CA . ILE B 1 464 ? 32.072 -14.135 18.693 1.000 12.281 464 ILE B CA 1
ATOM 8247 C C . ILE B 1 464 ? 32.504 -13.486 17.388 1.000 11.657 464 ILE B C 1
ATOM 8248 O O . ILE B 1 464 ? 31.668 -13.238 16.531 1.000 11.460 464 ILE B O 1
ATOM 8253 N N . GLN B 1 465 ? 33.792 -13.203 17.230 1.000 11.819 465 GLN B N 1
ATOM 8254 C CA . GLN B 1 465 ? 34.250 -12.520 16.026 1.000 12.544 465 GLN B CA 1
ATOM 8255 C C . GLN B 1 465 ? 33.988 -13.385 14.798 1.000 13.250 465 GLN B C 1
ATOM 8256 O O . GLN B 1 465 ? 33.695 -12.873 13.728 1.000 14.437 465 GLN B O 1
ATOM 8262 N N . ASP B 1 466 ? 34.066 -14.700 14.959 1.000 13.965 466 ASP B N 1
ATOM 8263 C CA . ASP B 1 466 ? 33.861 -15.606 13.849 1.000 13.588 466 ASP B CA 1
ATOM 8264 C C . ASP B 1 466 ? 32.408 -15.662 13.441 1.000 13.204 466 ASP B C 1
ATOM 8265 O O . ASP B 1 466 ? 32.169 -16.200 12.385 1.000 12.744 466 ASP B O 1
ATOM 8270 N N . VAL B 1 467 ? 31.459 -15.163 14.252 1.000 14.038 467 VAL B N 1
ATOM 8271 C CA . VAL B 1 467 ? 30.062 -15.094 13.816 1.000 14.119 467 VAL B CA 1
ATOM 8272 C C . VAL B 1 467 ? 29.709 -13.670 13.395 1.000 13.872 467 VAL B C 1
ATOM 8273 O O . VAL B 1 467 ? 28.546 -13.383 13.114 1.000 14.322 467 VAL B O 1
ATOM 8277 N N . LEU B 1 468 ? 30.740 -12.835 13.220 1.000 13.489 468 LEU B N 1
ATOM 8278 C CA . LEU B 1 468 ? 30.576 -11.466 12.751 1.000 12.885 468 LEU B CA 1
ATOM 8279 C C . LEU B 1 468 ? 31.437 -11.225 11.516 1.000 12.742 468 LEU B C 1
ATOM 8280 O O . LEU B 1 468 ? 32.341 -10.389 11.553 1.000 12.368 468 LEU B O 1
ATOM 8285 N N . PRO B 1 469 ? 31.159 -11.949 10.394 1.000 12.894 469 PRO B N 1
ATOM 8286 C CA . PRO B 1 469 ? 31.896 -11.782 9.144 1.000 12.661 469 PRO B CA 1
ATOM 8287 C C . PRO B 1 469 ? 31.592 -10.455 8.471 1.000 12.787 469 PRO B C 1
ATOM 8288 O O . PRO B 1 469 ? 30.623 -9.795 8.804 1.000 11.659 469 PRO B O 1
ATOM 8292 N N . ALA B 1 470 ? 32.444 -10.097 7.509 1.000 13.997 470 ALA B N 1
ATOM 8293 C CA . ALA B 1 470 ? 32.234 -8.923 6.681 1.000 14.751 470 ALA B CA 1
ATOM 8294 C C . ALA B 1 470 ? 31.370 -9.340 5.492 1.000 13.771 470 ALA B C 1
ATOM 8295 O O . ALA B 1 470 ? 31.872 -9.506 4.386 1.000 13.091 470 ALA B O 1
ATOM 8297 N N . ASP B 1 471 ? 30.072 -9.509 5.761 1.000 13.285 471 ASP B N 1
ATOM 8298 C CA . ASP B 1 471 ? 29.123 -10.004 4.779 1.000 13.219 471 ASP B CA 1
ATOM 8299 C C . ASP B 1 471 ? 28.139 -8.891 4.399 1.000 13.179 471 ASP B C 1
ATOM 8300 O O . ASP B 1 471 ? 27.055 -9.145 3.849 1.000 12.874 471 ASP B O 1
ATOM 8305 N N . ALA B 1 472 ? 28.510 -7.648 4.718 1.000 12.755 472 ALA B N 1
ATOM 8306 C CA . ALA B 1 472 ? 27.674 -6.498 4.414 1.000 13.065 472 ALA B CA 1
ATOM 8307 C C . ALA B 1 472 ? 26.360 -6.507 5.201 1.000 13.914 472 ALA B C 1
ATOM 8308 O O . ALA B 1 472 ? 25.469 -5.702 4.895 1.000 15.153 472 ALA B O 1
ATOM 8310 N N . ARG B 1 473 ? 26.241 -7.361 6.223 1.000 13.755 473 ARG B N 1
ATOM 8311 C CA . ARG B 1 473 ? 25.058 -7.343 7.067 1.000 14.818 473 ARG B CA 1
ATOM 8312 C C . ARG B 1 473 ? 25.356 -6.705 8.426 1.000 15.341 473 ARG B C 1
ATOM 8313 O O . ARG B 1 473 ? 26.463 -6.845 8.969 1.000 16.190 473 ARG B O 1
ATOM 8321 N N . PHE B 1 474 ? 24.344 -6.002 8.975 1.000 15.221 474 PHE B N 1
ATOM 8322 C CA . PHE B 1 474 ? 24.345 -5.669 10.396 1.000 15.397 474 PHE B CA 1
ATOM 8323 C C . PHE B 1 474 ? 24.021 -6.937 11.194 1.000 15.631 474 PHE B C 1
ATOM 8324 O O . PHE B 1 474 ? 23.281 -7.797 10.707 1.000 14.690 474 PHE B O 1
ATOM 8332 N N . LYS B 1 475 ? 24.570 -7.016 12.411 1.000 15.858 475 LYS B N 1
ATOM 8333 C CA . LYS B 1 475 ? 24.351 -8.165 13.267 1.000 16.620 475 LYS B CA 1
ATOM 8334 C C . LYS B 1 475 ? 23.683 -7.658 14.534 1.000 16.179 475 LYS B C 1
ATOM 8335 O O . LYS B 1 475 ? 24.195 -6.752 15.164 1.000 15.437 475 LYS B O 1
ATOM 8341 N N . ILE B 1 476 ? 22.537 -8.253 14.877 1.000 16.499 476 ILE B N 1
ATOM 8342 C CA . ILE B 1 476 ? 21.832 -7.974 16.117 1.000 16.044 476 ILE B CA 1
ATOM 8343 C C . ILE B 1 476 ? 22.109 -9.121 17.080 1.000 14.999 476 ILE B C 1
ATOM 8344 O O . ILE B 1 476 ? 21.558 -10.197 16.917 1.000 14.052 476 ILE B O 1
ATOM 8349 N N . LEU B 1 477 ? 22.958 -8.871 18.075 1.000 14.512 477 LEU B N 1
ATOM 8350 C CA . LEU B 1 477 ? 23.200 -9.828 19.133 1.000 14.141 477 LEU B CA 1
ATOM 8351 C C . LEU B 1 477 ? 22.179 -9.590 20.243 1.000 14.511 477 LEU B C 1
ATOM 8352 O O . LEU B 1 477 ? 22.217 -8.567 20.911 1.000 14.675 477 LEU B O 1
ATOM 8357 N N . VAL B 1 478 ? 21.304 -10.567 20.462 1.000 14.901 478 VAL B N 1
ATOM 8358 C CA . VAL B 1 478 ? 20.315 -10.497 21.519 1.000 15.661 478 VAL B CA 1
ATOM 8359 C C . VAL B 1 478 ? 20.808 -11.350 22.667 1.000 15.061 478 VAL B C 1
ATOM 8360 O O . VAL B 1 478 ? 20.733 -12.545 22.575 1.000 15.477 478 VAL B O 1
ATOM 8364 N N . PHE B 1 479 ? 21.323 -10.703 23.709 1.000 14.960 479 PHE B N 1
ATOM 8365 C CA . PHE B 1 479 ? 21.714 -11.363 24.941 1.000 15.258 479 PHE B CA 1
ATOM 8366 C C . PHE B 1 479 ? 20.464 -11.561 25.793 1.000 15.953 479 PHE B C 1
ATOM 8367 O O . PHE B 1 479 ? 19.963 -10.595 26.355 1.000 16.042 479 PHE B O 1
ATOM 8375 N N . THR B 1 480 ? 19.974 -12.810 25.879 1.000 16.146 480 THR B N 1
ATOM 8376 C CA . THR B 1 480 ? 18.612 -13.064 26.323 1.000 16.989 480 THR B CA 1
ATOM 8377 C C . THR B 1 480 ? 18.501 -13.159 27.843 1.000 17.162 480 THR B C 1
ATOM 8378 O O . THR B 1 480 ? 17.389 -13.161 28.354 1.000 17.352 480 THR B O 1
ATOM 8382 N N . GLY B 1 481 ? 19.642 -13.227 28.538 1.000 17.205 481 GLY B N 1
ATOM 8383 C CA . GLY B 1 481 ? 19.659 -13.496 29.968 1.000 18.333 481 GLY B CA 1
ATOM 8384 C C . GLY B 1 481 ? 19.472 -14.982 30.290 1.000 18.798 481 GLY B C 1
ATOM 8385 O O . GLY B 1 481 ? 19.732 -15.838 29.454 1.000 18.361 481 GLY B O 1
ATOM 8386 N N . VAL B 1 482 ? 18.994 -15.283 31.500 1.000 19.701 482 VAL B N 1
ATOM 8387 C CA . VAL B 1 482 ? 18.822 -16.665 31.926 1.000 20.487 482 VAL B CA 1
ATOM 8388 C C . VAL B 1 482 ? 17.511 -17.207 31.344 1.000 20.858 482 VAL B C 1
ATOM 8389 O O . VAL B 1 482 ? 16.457 -17.125 31.964 1.000 21.906 482 VAL B O 1
ATOM 8393 N N . ILE B 1 483 ? 17.619 -17.835 30.172 1.000 20.715 483 ILE B N 1
ATOM 8394 C CA . ILE B 1 483 ? 16.490 -18.226 29.359 1.000 21.570 483 ILE B CA 1
ATOM 8395 C C . ILE B 1 483 ? 15.689 -19.359 30.010 1.000 23.973 483 ILE B C 1
ATOM 8396 O O . ILE B 1 483 ? 14.531 -19.578 29.677 1.000 24.895 483 ILE B O 1
ATOM 8401 N N . THR B 1 484 ? 16.317 -20.073 30.949 1.000 25.105 484 THR B N 1
ATOM 8402 C CA . THR B 1 484 ? 15.706 -21.156 31.690 1.000 26.258 484 THR B CA 1
ATOM 8403 C C . THR B 1 484 ? 14.727 -20.660 32.755 1.000 27.207 484 THR B C 1
ATOM 8404 O O . THR B 1 484 ? 13.934 -21.441 33.269 1.000 27.489 484 THR B O 1
ATOM 8408 N N . ASP B 1 485 ? 14.824 -19.395 33.162 1.000 28.183 485 ASP B N 1
ATOM 8409 C CA . ASP B 1 485 ? 13.880 -18.818 34.119 1.000 29.269 485 ASP B CA 1
ATOM 8410 C C . ASP B 1 485 ? 12.627 -18.415 33.348 1.000 28.164 485 ASP B C 1
ATOM 8411 O O . ASP B 1 485 ? 12.684 -17.563 32.470 1.000 26.355 485 ASP B O 1
ATOM 8416 N N . PRO B 1 486 ? 11.461 -19.026 33.641 1.000 29.369 486 PRO B N 1
ATOM 8417 C CA . PRO B 1 486 ? 10.227 -18.756 32.892 1.000 29.387 486 PRO B CA 1
ATOM 8418 C C . PRO B 1 486 ? 9.932 -17.285 32.594 1.000 28.723 486 PRO B C 1
ATOM 8419 O O . PRO B 1 486 ? 9.486 -16.970 31.494 1.000 28.627 486 PRO B O 1
ATOM 8423 N N . ALA B 1 487 ? 10.165 -16.396 33.576 1.000 27.912 487 ALA B N 1
ATOM 8424 C CA . ALA B 1 487 ? 9.912 -14.968 33.414 1.000 26.176 487 ALA B CA 1
ATOM 8425 C C . ALA B 1 487 ? 10.743 -14.385 32.282 1.000 23.806 487 ALA B C 1
ATOM 8426 O O . ALA B 1 487 ? 10.242 -13.569 31.523 1.000 23.939 487 ALA B O 1
ATOM 8428 N N . GLN B 1 488 ? 12.015 -14.778 32.214 1.000 22.545 488 GLN B N 1
ATOM 8429 C CA . GLN B 1 488 ? 12.981 -14.230 31.253 1.000 21.558 488 GLN B CA 1
ATOM 8430 C C . GLN B 1 488 ? 12.829 -14.890 29.886 1.000 21.159 488 GLN B C 1
ATOM 8431 O O . GLN B 1 488 ? 13.212 -14.323 28.862 1.000 20.702 488 GLN B O 1
ATOM 8437 N N . ALA B 1 489 ? 12.290 -16.106 29.900 1.000 21.773 489 ALA B N 1
ATOM 8438 C CA . ALA B 1 489 ? 11.892 -16.794 28.691 1.000 21.762 489 ALA B CA 1
ATOM 8439 C C . ALA B 1 489 ? 10.684 -16.101 28.076 1.000 21.836 489 ALA B C 1
ATOM 8440 O O . ALA B 1 489 ? 10.640 -15.957 26.869 1.000 21.900 489 ALA B O 1
ATOM 8442 N N . ALA B 1 490 ? 9.710 -15.704 28.891 1.000 22.506 490 ALA B N 1
ATOM 8443 C CA . ALA B 1 490 ? 8.528 -14.999 28.412 1.000 22.934 490 ALA B CA 1
ATOM 8444 C C . ALA B 1 490 ? 8.937 -13.659 27.837 1.000 22.519 490 ALA B C 1
ATOM 8445 O O . ALA B 1 490 ? 8.357 -13.224 26.831 1.000 22.942 490 ALA B O 1
ATOM 8447 N N . ARG B 1 491 ? 9.952 -13.047 28.475 1.000 22.000 491 ARG B N 1
ATOM 8448 C CA . ARG B 1 491 ? 10.498 -11.770 28.041 1.000 21.485 491 ARG B CA 1
ATOM 8449 C C . ARG B 1 491 ? 11.101 -11.907 26.644 1.000 21.126 491 ARG B C 1
ATOM 8450 O O . ARG B 1 491 ? 10.864 -11.067 25.772 1.000 21.419 491 ARG B O 1
ATOM 8458 N N . ALA B 1 492 ? 11.928 -12.953 26.481 1.000 20.723 492 ALA B N 1
ATOM 8459 C CA . ALA B 1 492 ? 12.581 -13.236 25.218 1.000 19.903 492 ALA B CA 1
ATOM 8460 C C . ALA B 1 492 ? 11.554 -13.408 24.106 1.000 19.810 492 ALA B C 1
ATOM 8461 O O . ALA B 1 492 ? 11.757 -12.901 23.012 1.000 19.037 492 ALA B O 1
ATOM 8463 N N . ALA B 1 493 ? 10.466 -14.132 24.399 1.000 20.509 493 ALA B N 1
ATOM 8464 C CA . ALA B 1 493 ? 9.460 -14.459 23.401 1.000 20.995 493 ALA B CA 1
ATOM 8465 C C . ALA B 1 493 ? 8.736 -13.191 22.956 1.000 21.463 493 ALA B C 1
ATOM 8466 O O . ALA B 1 493 ? 8.435 -13.023 21.775 1.000 21.232 493 ALA B O 1
ATOM 8468 N N . ALA B 1 494 ? 8.457 -12.323 23.939 1.000 22.483 494 ALA B N 1
ATOM 8469 C CA . ALA B 1 494 ? 7.812 -11.048 23.692 1.000 23.158 494 ALA B CA 1
ATOM 8470 C C . ALA B 1 494 ? 8.681 -10.182 22.786 1.000 22.760 494 ALA B C 1
ATOM 8471 O O . ALA B 1 494 ? 8.180 -9.576 21.835 1.000 23.139 494 ALA B O 1
ATOM 8473 N N . LEU B 1 495 ? 9.985 -10.125 23.079 1.000 22.490 495 LEU B N 1
ATOM 8474 C CA . LEU B 1 495 ? 10.895 -9.344 22.248 1.000 22.179 495 LEU B CA 1
ATOM 8475 C C . LEU B 1 495 ? 10.915 -9.884 20.815 1.000 22.140 495 LEU B C 1
ATOM 8476 O O . LEU B 1 495 ? 10.893 -9.117 19.862 1.000 22.826 495 LEU B O 1
ATOM 8481 N N . ALA B 1 496 ? 10.959 -11.209 20.662 1.000 22.357 496 ALA B N 1
ATOM 8482 C CA . ALA B 1 496 ? 10.946 -11.835 19.354 1.000 21.822 496 ALA B CA 1
ATOM 8483 C C . ALA B 1 496 ? 9.683 -11.465 18.578 1.000 22.629 496 ALA B C 1
ATOM 8484 O O . ALA B 1 496 ? 9.790 -11.178 17.393 1.000 21.096 496 ALA B O 1
ATOM 8486 N N . GLU B 1 497 ? 8.500 -11.468 19.213 1.000 25.793 497 GLU B N 1
ATOM 8487 C CA . GLU B 1 497 ? 7.277 -11.022 18.543 1.000 29.821 497 GLU B CA 1
ATOM 8488 C C . GLU B 1 497 ? 7.458 -9.613 17.983 1.000 27.817 497 GLU B C 1
ATOM 8489 O O . GLU B 1 497 ? 7.078 -9.298 16.850 1.000 25.491 497 GLU B O 1
ATOM 8495 N N . GLU B 1 498 ? 8.019 -8.779 18.852 1.000 27.696 498 GLU B N 1
ATOM 8496 C CA . GLU B 1 498 ? 8.128 -7.350 18.619 1.000 29.128 498 GLU B CA 1
ATOM 8497 C C . GLU B 1 498 ? 9.041 -7.088 17.417 1.000 25.484 498 GLU B C 1
ATOM 8498 O O . GLU B 1 498 ? 8.709 -6.300 16.550 1.000 26.358 498 GLU B O 1
ATOM 8504 N N . MET B 1 499 ? 10.178 -7.777 17.368 1.000 22.586 499 MET B N 1
ATOM 8505 C CA . MET B 1 499 ? 11.139 -7.609 16.306 1.000 21.479 499 MET B CA 1
ATOM 8506 C C . MET B 1 499 ? 10.597 -8.106 14.967 1.000 22.119 499 MET B C 1
ATOM 8507 O O . MET B 1 499 ? 10.963 -7.542 13.930 1.000 24.731 499 MET B O 1
ATOM 8512 N N . ASP B 1 500 ? 9.755 -9.142 14.977 1.000 21.993 500 ASP B N 1
ATOM 8513 C CA . ASP B 1 500 ? 9.244 -9.761 13.751 1.000 22.392 500 ASP B CA 1
ATOM 8514 C C . ASP B 1 500 ? 7.876 -9.201 13.359 1.000 23.604 500 ASP B C 1
ATOM 8515 O O . ASP B 1 500 ? 7.336 -9.593 12.328 1.000 22.895 500 ASP B O 1
ATOM 8520 N N . ALA B 1 501 ? 7.328 -8.277 14.165 1.000 25.821 501 ALA B N 1
ATOM 8521 C CA . ALA B 1 501 ? 6.088 -7.586 13.845 1.000 27.710 501 ALA B CA 1
ATOM 8522 C C . ALA B 1 501 ? 6.284 -6.712 12.612 1.000 30.144 501 ALA B C 1
ATOM 8523 O O . ALA B 1 501 ? 7.398 -6.245 12.341 1.000 28.231 501 ALA B O 1
ATOM 8525 N N . PRO B 1 502 ? 5.206 -6.443 11.829 1.000 34.795 502 PRO B N 1
ATOM 8526 C CA . PRO B 1 502 ? 5.360 -5.929 10.462 1.000 36.976 502 PRO B CA 1
ATOM 8527 C C . PRO B 1 502 ? 5.911 -4.499 10.416 1.000 37.186 502 PRO B C 1
ATOM 8528 O O . PRO B 1 502 ? 6.604 -4.113 9.467 1.000 39.688 502 PRO B O 1
ATOM 8532 N N . GLY B 1 503 ? 5.631 -3.732 11.467 1.000 34.181 503 GLY B N 1
ATOM 8533 C CA . GLY B 1 503 ? 6.090 -2.361 11.552 1.000 32.131 503 GLY B CA 1
ATOM 8534 C C . GLY B 1 503 ? 7.459 -2.219 12.214 1.000 29.548 503 GLY B C 1
ATOM 8535 O O . GLY B 1 503 ? 7.922 -1.108 12.404 1.000 30.464 503 GLY B O 1
ATOM 8536 N N . SER B 1 504 ? 8.138 -3.312 12.552 1.000 27.157 504 SER B N 1
ATOM 8537 C CA . SER B 1 504 ? 9.410 -3.173 13.245 1.000 26.179 504 SER B CA 1
ATOM 8538 C C . SER B 1 504 ? 10.478 -2.710 12.262 1.000 25.394 504 SER B C 1
ATOM 8539 O O . SER B 1 504 ? 10.305 -2.783 11.043 1.000 25.389 504 SER B O 1
ATOM 8542 N N . PHE B 1 505 ? 11.607 -2.271 12.823 1.000 24.103 505 PHE B N 1
ATOM 8543 C CA . PHE B 1 505 ? 12.725 -1.805 12.029 1.000 22.735 505 PHE B CA 1
ATOM 8544 C C . PHE B 1 505 ? 13.201 -2.887 11.056 1.000 21.777 505 PHE B C 1
ATOM 8545 O O . PHE B 1 505 ? 13.614 -2.576 9.942 1.000 19.957 505 PHE B O 1
ATOM 8553 N N . TYR B 1 506 ? 13.162 -4.140 11.511 1.000 21.197 506 TYR B N 1
ATOM 8554 C CA . TYR B 1 506 ? 13.683 -5.275 10.775 1.000 21.280 506 TYR B CA 1
ATOM 8555 C C . TYR B 1 506 ? 12.964 -5.405 9.439 1.000 22.058 506 TYR B C 1
ATOM 8556 O O . TYR B 1 506 ? 13.638 -5.530 8.424 1.000 23.540 506 TYR B O 1
ATOM 8565 N N . HIS B 1 507 ? 11.621 -5.346 9.432 1.000 22.895 507 HIS B N 1
ATOM 8566 C CA . HIS B 1 507 ? 10.838 -5.498 8.197 1.000 23.312 507 HIS B CA 1
ATOM 8567 C C . HIS B 1 507 ? 10.828 -4.200 7.382 1.000 24.862 507 HIS B C 1
ATOM 8568 O O . HIS B 1 507 ? 10.990 -4.247 6.163 1.000 25.847 507 HIS B O 1
ATOM 8575 N N . ARG B 1 508 ? 10.708 -3.056 8.070 1.000 25.442 508 ARG B N 1
ATOM 8576 C CA . ARG B 1 508 ? 10.586 -1.758 7.431 1.000 26.666 508 ARG B CA 1
ATOM 8577 C C . ARG B 1 508 ? 11.846 -1.386 6.663 1.000 26.980 508 ARG B C 1
ATOM 8578 O O . ARG B 1 508 ? 11.755 -0.629 5.700 1.000 26.751 508 ARG B O 1
ATOM 8586 N N . PHE B 1 509 ? 13.009 -1.897 7.102 1.000 27.234 509 PHE B N 1
ATOM 8587 C CA . PHE B 1 509 ? 14.286 -1.585 6.470 1.000 25.967 509 PHE B CA 1
ATOM 8588 C C . PHE B 1 509 ? 14.915 -2.815 5.826 1.000 26.904 509 PHE B C 1
ATOM 8589 O O . PHE B 1 509 ? 16.036 -2.718 5.341 1.000 27.575 509 PHE B O 1
ATOM 8597 N N . GLY B 1 510 ? 14.161 -3.922 5.769 1.000 27.618 510 GLY B N 1
ATOM 8598 C CA . GLY B 1 510 ? 14.669 -5.198 5.316 1.000 26.721 510 GLY B CA 1
ATOM 8599 C C . GLY B 1 510 ? 14.389 -5.465 3.835 1.000 29.136 510 GLY B C 1
ATOM 8600 O O . GLY B 1 510 ? 14.777 -6.517 3.334 1.000 31.519 510 GLY B O 1
ATOM 8601 N N . HIS B 1 511 ? 13.711 -4.555 3.130 1.000 29.298 511 HIS B N 1
ATOM 8602 C CA . HIS B 1 511 ? 13.674 -4.599 1.680 1.000 32.268 511 HIS B CA 1
ATOM 8603 C C . HIS B 1 511 ? 13.208 -5.948 1.161 1.000 40.334 511 HIS B C 1
ATOM 8604 O O . HIS B 1 511 ? 13.826 -6.487 0.247 1.000 52.198 511 HIS B O 1
ATOM 8611 N N . GLU B 1 512 ? 12.141 -6.500 1.744 1.000 47.847 512 GLU B N 1
ATOM 8612 C CA . GLU B 1 512 ? 11.450 -7.661 1.176 1.000 55.165 512 GLU B CA 1
ATOM 8613 C C . GLU B 1 512 ? 12.148 -8.974 1.561 1.000 47.908 512 GLU B C 1
ATOM 8614 O O . GLU B 1 512 ? 11.508 -10.025 1.586 1.000 48.388 512 GLU B O 1
ATOM 8620 N N . ASN B 1 513 ? 13.459 -8.925 1.834 1.000 40.010 513 ASN B N 1
ATOM 8621 C CA . ASN B 1 513 ? 14.133 -10.045 2.453 1.000 37.292 513 ASN B CA 1
ATOM 8622 C C . ASN B 1 513 ? 15.050 -9.539 3.569 1.000 30.806 513 ASN B C 1
ATOM 8623 O O . ASN B 1 513 ? 16.249 -9.350 3.377 1.000 26.726 513 ASN B O 1
ATOM 8628 N N . PRO B 1 514 ? 14.524 -9.370 4.801 1.000 26.547 514 PRO B N 1
ATOM 8629 C CA . PRO B 1 514 ? 15.272 -8.752 5.883 1.000 26.085 514 PRO B CA 1
ATOM 8630 C C . PRO B 1 514 ? 16.525 -9.474 6.355 1.000 27.297 514 PRO B C 1
ATOM 8631 O O . PRO B 1 514 ? 17.408 -8.833 6.923 1.000 29.521 514 PRO B O 1
ATOM 8635 N N . ALA B 1 515 ? 16.588 -10.795 6.162 1.000 26.745 515 ALA B N 1
ATOM 8636 C CA . ALA B 1 515 ? 17.738 -11.553 6.626 1.000 25.180 515 ALA B CA 1
ATOM 8637 C C . ALA B 1 515 ? 18.983 -11.251 5.777 1.000 23.595 515 ALA B C 1
ATOM 8638 O O . ALA B 1 515 ? 20.095 -11.542 6.185 1.000 19.684 515 ALA B O 1
ATOM 8640 N N . ARG B 1 516 ? 18.804 -10.631 4.607 1.000 26.996 516 ARG B N 1
ATOM 8641 C CA . ARG B 1 516 ? 19.935 -10.190 3.805 1.000 29.558 516 ARG B CA 1
ATOM 8642 C C . ARG B 1 516 ? 20.561 -8.931 4.409 1.000 25.478 516 ARG B C 1
ATOM 8643 O O . ARG B 1 516 ? 21.711 -8.640 4.107 1.000 23.937 516 ARG B O 1
ATOM 8651 N N . VAL B 1 517 ? 19.793 -8.201 5.238 1.000 21.265 517 VAL B N 1
ATOM 8652 C CA . VAL B 1 517 ? 20.248 -6.962 5.841 1.000 18.566 517 VAL B CA 1
ATOM 8653 C C . VAL B 1 517 ? 20.730 -7.183 7.269 1.000 17.744 517 VAL B C 1
ATOM 8654 O O . VAL B 1 517 ? 21.711 -6.580 7.701 1.000 16.430 517 VAL B O 1
ATOM 8658 N N . PHE B 1 518 ? 19.986 -8.011 8.005 1.000 17.763 518 PHE B N 1
ATOM 8659 C CA . PHE B 1 518 ? 20.122 -8.120 9.444 1.000 17.886 518 PHE B CA 1
ATOM 8660 C C . PHE B 1 518 ? 20.334 -9.581 9.846 1.000 18.765 518 PHE B C 1
ATOM 8661 O O . PHE B 1 518 ? 19.508 -10.436 9.548 1.000 20.749 518 PHE B O 1
ATOM 8669 N N . ASP B 1 519 ? 21.429 -9.853 10.561 1.000 18.316 519 ASP B N 1
ATOM 8670 C CA . ASP B 1 519 ? 21.767 -11.188 11.031 1.000 17.503 519 ASP B CA 1
ATOM 8671 C C . ASP B 1 519 ? 21.439 -11.232 12.513 1.000 18.783 519 ASP B C 1
ATOM 8672 O O . ASP B 1 519 ? 22.110 -10.552 13.295 1.000 20.566 519 ASP B O 1
ATOM 8677 N N . VAL B 1 520 ? 20.416 -12.010 12.901 1.000 18.821 520 VAL B N 1
ATOM 8678 C CA . VAL B 1 520 ? 19.972 -12.010 14.291 1.000 18.025 520 VAL B CA 1
ATOM 8679 C C . VAL B 1 520 ? 20.551 -13.217 15.012 1.000 18.009 520 VAL B C 1
ATOM 8680 O O . VAL B 1 520 ? 20.312 -14.334 14.572 1.000 18.237 520 VAL B O 1
ATOM 8684 N N . LEU B 1 521 ? 21.221 -12.996 16.147 1.000 18.452 521 LEU B N 1
ATOM 8685 C CA . LEU B 1 521 ? 21.747 -14.083 16.963 1.000 20.466 521 LEU B CA 1
ATOM 8686 C C . LEU B 1 521 ? 21.261 -13.975 18.412 1.000 20.559 521 LEU B C 1
ATOM 8687 O O . LEU B 1 521 ? 21.020 -12.870 18.876 1.000 19.652 521 LEU B O 1
ATOM 8692 N N . SER B 1 522 ? 21.080 -15.138 19.082 1.000 20.424 522 SER B N 1
ATOM 8693 C CA . SER B 1 522 ? 20.778 -15.228 20.508 1.000 20.171 522 SER B CA 1
ATOM 8694 C C . SER B 1 522 ? 22.061 -15.549 21.234 1.000 19.221 522 SER B C 1
ATOM 8695 O O . SER B 1 522 ? 22.812 -16.402 20.772 1.000 18.571 522 SER B O 1
ATOM 8698 N N . VAL B 1 523 ? 22.217 -14.996 22.431 1.000 19.061 523 VAL B N 1
ATOM 8699 C CA . VAL B 1 523 ? 23.242 -15.473 23.337 1.000 20.224 523 VAL B CA 1
ATOM 8700 C C . VAL B 1 523 ? 22.636 -15.572 24.728 1.000 20.695 523 VAL B C 1
ATOM 8701 O O . VAL B 1 523 ? 22.496 -14.550 25.399 1.000 21.260 523 VAL B O 1
ATOM 8705 N N . SER B 1 524 ? 22.288 -16.806 25.143 1.000 20.342 524 SER B N 1
ATOM 8706 C CA . SER B 1 524 ? 21.571 -17.025 26.394 1.000 20.139 524 SER B CA 1
ATOM 8707 C C . SER B 1 524 ? 22.557 -17.381 27.502 1.000 20.367 524 SER B C 1
ATOM 8708 O O . SER B 1 524 ? 23.552 -18.035 27.258 1.000 21.116 524 SER B O 1
ATOM 8711 N N . ALA B 1 525 ? 22.287 -16.928 28.725 1.000 21.537 525 ALA B N 1
ATOM 8712 C CA . ALA B 1 525 ? 23.146 -17.166 29.880 1.000 21.283 525 ALA B CA 1
ATOM 8713 C C . ALA B 1 525 ? 22.719 -18.442 30.576 1.000 21.468 525 ALA B C 1
ATOM 8714 O O . ALA B 1 525 ? 22.096 -18.415 31.634 1.000 22.807 525 ALA B O 1
ATOM 8716 N N . ALA B 1 526 ? 22.989 -19.556 29.929 1.000 21.575 526 ALA B N 1
ATOM 8717 C CA . ALA B 1 526 ? 22.655 -20.852 30.483 1.000 23.342 526 ALA B CA 1
ATOM 8718 C C . ALA B 1 526 ? 23.547 -21.885 29.818 1.000 25.092 526 ALA B C 1
ATOM 8719 O O . ALA B 1 526 ? 24.244 -21.566 28.858 1.000 24.714 526 ALA B O 1
ATOM 8721 N N . LYS B 1 527 ? 23.492 -23.121 30.321 1.000 27.405 527 LYS B N 1
ATOM 8722 C CA . LYS B 1 527 ? 24.366 -24.177 29.835 1.000 29.004 527 LYS B CA 1
ATOM 8723 C C . LYS B 1 527 ? 23.581 -25.151 28.964 1.000 26.186 527 LYS B C 1
ATOM 8724 O O . LYS B 1 527 ? 22.361 -25.208 29.034 1.000 26.176 527 LYS B O 1
ATOM 8730 N N . LYS B 1 528 ? 24.303 -25.914 28.141 1.000 25.225 528 LYS B N 1
ATOM 8731 C CA . LYS B 1 528 ? 23.703 -26.798 27.144 1.000 24.450 528 LYS B CA 1
ATOM 8732 C C . LYS B 1 528 ? 22.907 -27.925 27.808 1.000 23.582 528 LYS B C 1
ATOM 8733 O O . LYS B 1 528 ? 21.938 -28.422 27.226 1.000 23.819 528 LYS B O 1
ATOM 8739 N N . GLU B 1 529 ? 23.339 -28.329 29.010 1.000 22.311 529 GLU B N 1
ATOM 8740 C CA . GLU B 1 529 ? 22.621 -29.312 29.818 1.000 22.564 529 GLU B CA 1
ATOM 8741 C C . GLU B 1 529 ? 21.157 -28.887 29.967 1.000 22.264 529 GLU B C 1
ATOM 8742 O O . GLU B 1 529 ? 20.279 -29.724 30.113 1.000 21.459 529 GLU B O 1
ATOM 8748 N N . ASP B 1 530 ? 20.893 -27.567 29.905 1.000 22.050 530 ASP B N 1
ATOM 8749 C CA . ASP B 1 530 ? 19.581 -27.031 30.245 1.000 22.480 530 ASP B CA 1
ATOM 8750 C C . ASP B 1 530 ? 18.902 -26.348 29.062 1.000 20.838 530 ASP B C 1
ATOM 8751 O O . ASP B 1 530 ? 17.799 -25.875 29.219 1.000 21.022 530 ASP B O 1
ATOM 8756 N N . VAL B 1 531 ? 19.542 -26.269 27.897 1.000 19.431 531 VAL B N 1
ATOM 8757 C CA . VAL B 1 531 ? 18.963 -25.560 26.766 1.000 18.682 531 VAL B CA 1
ATOM 8758 C C . VAL B 1 531 ? 19.245 -26.342 25.483 1.000 18.348 531 VAL B C 1
ATOM 8759 O O . VAL B 1 531 ? 20.405 -26.454 25.071 1.000 18.253 531 VAL B O 1
ATOM 8763 N N . ASN B 1 532 ? 18.182 -26.790 24.809 1.000 18.133 532 ASN B N 1
ATOM 8764 C CA . ASN B 1 532 ? 18.324 -27.197 23.429 1.000 17.805 532 ASN B CA 1
ATOM 8765 C C . ASN B 1 532 ? 18.024 -26.028 22.504 1.000 17.299 532 ASN B C 1
ATOM 8766 O O . ASN B 1 532 ? 17.274 -25.132 22.887 1.000 17.323 532 ASN B O 1
ATOM 8771 N N . TYR B 1 533 ? 18.558 -26.075 21.265 1.000 17.217 533 TYR B N 1
ATOM 8772 C CA . TYR B 1 533 ? 18.467 -24.917 20.363 1.000 16.468 533 TYR B CA 1
ATOM 8773 C C . TYR B 1 533 ? 16.995 -24.589 20.089 1.000 16.767 533 TYR B C 1
ATOM 8774 O O . TYR B 1 533 ? 16.647 -23.421 19.923 1.000 15.928 533 TYR B O 1
ATOM 8783 N N . THR B 1 534 ? 16.129 -25.615 20.154 1.000 17.660 534 THR B N 1
ATOM 8784 C CA . THR B 1 534 ? 14.718 -25.459 19.834 1.000 18.404 534 THR B CA 1
ATOM 8785 C C . THR B 1 534 ? 13.924 -24.730 20.927 1.000 18.957 534 THR B C 1
ATOM 8786 O O . THR B 1 534 ? 12.803 -24.275 20.672 1.000 19.145 534 THR B O 1
ATOM 8790 N N . ASP B 1 535 ? 14.524 -24.584 22.117 1.000 19.021 535 ASP B N 1
ATOM 8791 C CA . ASP B 1 535 ? 13.922 -23.878 23.236 1.000 19.318 535 ASP B CA 1
ATOM 8792 C C . ASP B 1 535 ? 13.761 -22.377 22.983 1.000 19.523 535 ASP B C 1
ATOM 8793 O O . ASP B 1 535 ? 12.978 -21.716 23.657 1.000 20.311 535 ASP B O 1
ATOM 8798 N N . LEU B 1 536 ? 14.491 -21.802 22.025 1.000 19.220 536 LEU B N 1
ATOM 8799 C CA . LEU B 1 536 ? 14.419 -20.365 21.843 1.000 19.039 536 LEU B CA 1
ATOM 8800 C C . LEU B 1 536 ? 13.300 -19.978 20.908 1.000 19.077 536 LEU B C 1
ATOM 8801 O O . LEU B 1 536 ? 12.791 -20.794 20.163 1.000 20.145 536 LEU B O 1
ATOM 8806 N N . PRO B 1 537 ? 12.828 -18.729 20.967 1.000 18.963 537 PRO B N 1
ATOM 8807 C CA . PRO B 1 537 ? 11.806 -18.282 20.024 1.000 19.937 537 PRO B CA 1
ATOM 8808 C C . PRO B 1 537 ? 12.316 -18.460 18.591 1.000 21.375 537 PRO B C 1
ATOM 8809 O O . PRO B 1 537 ? 13.534 -18.441 18.370 1.000 21.270 537 PRO B O 1
ATOM 8813 N N . LYS B 1 538 ? 11.412 -18.605 17.609 1.000 23.327 538 LYS B N 1
ATOM 8814 C CA . LYS B 1 538 ? 11.828 -18.898 16.238 1.000 23.862 538 LYS B CA 1
ATOM 8815 C C . LYS B 1 538 ? 12.727 -17.797 15.702 1.000 20.814 538 LYS B C 1
ATOM 8816 O O . LYS B 1 538 ? 13.702 -18.093 15.033 1.000 19.980 538 LYS B O 1
ATOM 8822 N N . PHE B 1 539 ? 12.404 -16.546 16.044 1.000 19.575 539 PHE B N 1
ATOM 8823 C CA . PHE B 1 539 ? 13.103 -15.384 15.529 1.000 17.615 539 PHE B CA 1
ATOM 8824 C C . PHE B 1 539 ? 14.544 -15.343 16.024 1.000 16.390 539 PHE B C 1
ATOM 8825 O O . PHE B 1 539 ? 15.405 -14.716 15.411 1.000 15.486 539 PHE B O 1
ATOM 8833 N N . PHE B 1 540 ? 14.801 -16.013 17.144 1.000 16.375 540 PHE B N 1
ATOM 8834 C CA . PHE B 1 540 ? 16.127 -16.076 17.731 1.000 16.193 540 PHE B CA 1
ATOM 8835 C C . PHE B 1 540 ? 16.841 -17.384 17.360 1.000 15.900 540 PHE B C 1
ATOM 8836 O O . PHE B 1 540 ? 17.896 -17.713 17.922 1.000 14.800 540 PHE B O 1
ATOM 8844 N N . ARG B 1 541 ? 16.262 -18.142 16.417 1.000 16.565 541 ARG B N 1
ATOM 8845 C CA . ARG B 1 541 ? 16.915 -19.323 15.875 1.000 16.627 541 ARG B CA 1
ATOM 8846 C C . ARG B 1 541 ? 16.537 -19.473 14.400 1.000 16.200 541 ARG B C 1
ATOM 8847 O O . ARG B 1 541 ? 16.095 -20.539 13.967 1.000 16.475 541 ARG B O 1
ATOM 8855 N N . GLN B 1 542 ? 16.747 -18.409 13.622 1.000 15.359 542 GLN B N 1
ATOM 8856 C CA . GLN B 1 542 ? 16.267 -18.452 12.255 1.000 15.369 542 GLN B CA 1
ATOM 8857 C C . GLN B 1 542 ? 17.034 -19.534 11.508 1.000 14.662 542 GLN B C 1
ATOM 8858 O O . GLN B 1 542 ? 16.522 -20.050 10.527 1.000 14.689 542 GLN B O 1
ATOM 8864 N N . HIS B 1 543 ? 18.256 -19.836 11.974 1.000 13.926 543 HIS B N 1
ATOM 8865 C CA . HIS B 1 543 ? 18.981 -21.048 11.621 1.000 13.666 543 HIS B CA 1
ATOM 8866 C C . HIS B 1 543 ? 19.420 -21.659 12.939 1.000 13.760 543 HIS B C 1
ATOM 8867 O O . HIS B 1 543 ? 19.575 -20.949 13.917 1.000 13.500 543 HIS B O 1
ATOM 8874 N N . TRP B 1 544 ? 19.615 -22.978 12.986 1.000 14.228 544 TRP B N 1
ATOM 8875 C CA . TRP B 1 544 ? 19.949 -23.630 14.239 1.000 14.269 544 TRP B CA 1
ATOM 8876 C C . TRP B 1 544 ? 21.262 -23.102 14.807 1.000 13.416 544 TRP B C 1
ATOM 8877 O O . TRP B 1 544 ? 21.511 -23.235 15.997 1.000 12.970 544 TRP B O 1
ATOM 8888 N N . SER B 1 545 ? 22.101 -22.508 13.962 1.000 13.191 545 SER B N 1
ATOM 8889 C CA . SER B 1 545 ? 23.403 -22.045 14.406 1.000 13.429 545 SER B CA 1
ATOM 8890 C C . SER B 1 545 ? 23.340 -20.681 15.094 1.000 13.616 545 SER B C 1
ATOM 8891 O O . SER B 1 545 ? 24.337 -20.189 15.614 1.000 13.548 545 SER B O 1
ATOM 8894 N N . LYS B 1 546 ? 22.169 -20.067 15.122 1.000 14.122 546 LYS B N 1
ATOM 8895 C CA . LYS B 1 546 ? 22.069 -18.739 15.700 1.000 14.466 546 LYS B CA 1
ATOM 8896 C C . LYS B 1 546 ? 21.980 -18.800 17.224 1.000 15.417 546 LYS B C 1
ATOM 8897 O O . LYS B 1 546 ? 21.973 -17.748 17.876 1.000 17.376 546 LYS B O 1
ATOM 8903 N N . VAL B 1 547 ? 21.833 -19.998 17.800 1.000 15.186 547 VAL B N 1
ATOM 8904 C CA . VAL B 1 547 ? 21.568 -20.090 19.225 1.000 15.041 547 VAL B CA 1
ATOM 8905 C C . VAL B 1 547 ? 22.878 -20.334 19.933 1.000 15.284 547 VAL B C 1
ATOM 8906 O O . VAL B 1 547 ? 23.353 -21.465 19.913 1.000 15.948 547 VAL B O 1
ATOM 8910 N N . LEU B 1 548 ? 23.445 -19.286 20.526 1.000 15.318 548 LEU B N 1
ATOM 8911 C CA . LEU B 1 548 ? 24.672 -19.413 21.297 1.000 15.863 548 LEU B CA 1
ATOM 8912 C C . LEU B 1 548 ? 24.348 -19.426 22.791 1.000 17.423 548 LEU B C 1
ATOM 8913 O O . LEU B 1 548 ? 23.295 -18.916 23.217 1.000 19.781 548 LEU B O 1
ATOM 8918 N N . LEU B 1 549 ? 25.286 -19.994 23.565 1.000 17.454 549 LEU B N 1
ATOM 8919 C CA . LEU B 1 549 ? 25.196 -20.085 25.013 1.000 18.282 549 LEU B CA 1
ATOM 8920 C C . LEU B 1 549 ? 26.490 -19.574 25.641 1.000 17.484 549 LEU B C 1
ATOM 8921 O O . LEU B 1 549 ? 27.582 -19.762 25.105 1.000 17.278 549 LEU B O 1
ATOM 8926 N N . ASP B 1 550 ? 26.351 -18.999 26.827 1.000 16.719 550 ASP B N 1
ATOM 8927 C CA . ASP B 1 550 ? 27.504 -18.649 27.615 1.000 16.286 550 ASP B CA 1
ATOM 8928 C C . ASP B 1 550 ? 27.849 -19.880 28.448 1.000 16.838 550 ASP B C 1
ATOM 8929 O O . ASP B 1 550 ? 27.341 -20.024 29.563 1.000 16.783 550 ASP B O 1
ATOM 8934 N N . ASP B 1 551 ? 28.721 -20.734 27.877 1.000 16.570 551 ASP B N 1
ATOM 8935 C CA . ASP B 1 551 ? 29.014 -22.058 28.404 1.000 16.648 551 ASP B CA 1
ATOM 8936 C C . ASP B 1 551 ? 30.360 -22.472 27.847 1.000 16.309 551 ASP B C 1
ATOM 8937 O O . ASP B 1 551 ? 30.804 -21.864 26.878 1.000 15.310 551 ASP B O 1
ATOM 8942 N N . THR B 1 552 ? 30.977 -23.514 28.412 1.000 17.106 552 THR B N 1
ATOM 8943 C CA . THR B 1 552 ? 32.264 -23.999 27.911 1.000 17.321 552 THR B CA 1
ATOM 8944 C C . THR B 1 552 ? 32.064 -25.044 26.821 1.000 17.135 552 THR B C 1
ATOM 8945 O O . THR B 1 552 ? 30.994 -25.603 26.692 1.000 17.427 552 THR B O 1
ATOM 8949 N N . ASP B 1 553 ? 33.092 -25.292 26.019 1.000 17.285 553 ASP B N 1
ATOM 8950 C CA . ASP B 1 553 ? 33.108 -26.463 25.160 1.000 18.170 553 ASP B CA 1
ATOM 8951 C C . ASP B 1 553 ? 33.102 -27.682 26.085 1.000 19.240 553 ASP B C 1
ATOM 8952 O O . ASP B 1 553 ? 33.253 -27.536 27.294 1.000 18.879 553 ASP B O 1
ATOM 8957 N N . LEU B 1 554 ? 32.976 -28.872 25.488 1.000 20.151 554 LEU B N 1
ATOM 8958 C CA . LEU B 1 554 ? 32.724 -30.098 26.238 1.000 22.018 554 LEU B CA 1
ATOM 8959 C C . LEU B 1 554 ? 33.892 -30.517 27.128 1.000 23.171 554 LEU B C 1
ATOM 8960 O O . LEU B 1 554 ? 33.643 -31.211 28.106 1.000 24.362 554 LEU B O 1
ATOM 8965 N N . TYR B 1 555 ? 35.124 -30.098 26.805 1.000 24.040 555 TYR B N 1
ATOM 8966 C CA . TYR B 1 555 ? 36.313 -30.442 27.573 1.000 25.694 555 TYR B CA 1
ATOM 8967 C C . TYR B 1 555 ? 36.742 -29.310 28.517 1.000 25.860 555 TYR B C 1
ATOM 8968 O O . TYR B 1 555 ? 37.833 -29.349 29.088 1.000 24.557 555 TYR B O 1
ATOM 8977 N N . ALA B 1 556 ? 35.843 -28.324 28.680 1.000 26.799 556 ALA B N 1
ATOM 8978 C CA . ALA B 1 556 ? 36.026 -27.133 29.503 1.000 27.750 556 ALA B CA 1
ATOM 8979 C C . ALA B 1 556 ? 37.387 -26.479 29.208 1.000 27.304 556 ALA B C 1
ATOM 8980 O O . ALA B 1 556 ? 38.111 -26.110 30.122 1.000 28.110 556 ALA B O 1
ATOM 8982 N N . ARG B 1 557 ? 37.737 -26.342 27.926 1.000 25.129 557 ARG B N 1
ATOM 8983 C CA . ARG B 1 557 ? 38.996 -25.723 27.535 1.000 23.448 557 ARG B CA 1
ATOM 8984 C C . ARG B 1 557 ? 38.782 -24.248 27.192 1.000 21.638 557 ARG B C 1
ATOM 8985 O O . ARG B 1 557 ? 39.685 -23.439 27.370 1.000 20.832 557 ARG B O 1
ATOM 8993 N N . VAL B 1 558 ? 37.606 -23.916 26.645 1.000 20.326 558 VAL B N 1
ATOM 8994 C CA . VAL B 1 558 ? 37.302 -22.553 26.265 1.000 19.697 558 VAL B CA 1
ATOM 8995 C C . VAL B 1 558 ? 35.857 -22.267 26.616 1.000 19.242 558 VAL B C 1
ATOM 8996 O O . VAL B 1 558 ? 35.103 -23.192 26.927 1.000 18.729 558 VAL B O 1
ATOM 9000 N N . GLY B 1 559 ? 35.496 -20.978 26.540 1.000 18.298 559 GLY B N 1
ATOM 9001 C CA . GLY B 1 559 ? 34.133 -20.542 26.771 1.000 18.014 559 GLY B CA 1
ATOM 9002 C C . GLY B 1 559 ? 33.841 -20.364 28.264 1.000 18.480 559 GLY B C 1
ATOM 9003 O O . GLY B 1 559 ? 34.722 -20.590 29.108 1.000 18.916 559 GLY B O 1
ATOM 9004 N N . GLY B 1 560 ? 32.586 -19.970 28.550 1.000 18.098 560 GLY B N 1
ATOM 9005 C CA . GLY B 1 560 ? 32.176 -19.536 29.870 1.000 18.126 560 GLY B CA 1
ATOM 9006 C C . GLY B 1 560 ? 32.584 -18.091 30.117 1.000 17.958 560 GLY B C 1
ATOM 9007 O O . GLY B 1 560 ? 33.477 -17.585 29.451 1.000 17.643 560 GLY B O 1
ATOM 9008 N N . GLY B 1 561 ? 31.874 -17.431 31.031 1.000 18.732 561 GLY B N 1
ATOM 9009 C CA . GLY B 1 561 ? 32.268 -16.149 31.593 1.000 19.737 561 GLY B CA 1
ATOM 9010 C C . GLY B 1 561 ? 32.087 -14.976 30.626 1.000 20.155 561 GLY B C 1
ATOM 9011 O O . GLY B 1 561 ? 32.684 -13.919 30.823 1.000 20.235 561 GLY B O 1
ATOM 9012 N N . GLY B 1 562 ? 31.236 -15.163 29.607 1.000 20.160 562 GLY B N 1
ATOM 9013 C CA . GLY B 1 562 ? 30.997 -14.168 28.579 1.000 19.503 562 GLY B CA 1
ATOM 9014 C C . GLY B 1 562 ? 30.170 -12.977 29.085 1.000 19.798 562 GLY B C 1
ATOM 9015 O O . GLY B 1 562 ? 30.498 -11.817 28.794 1.000 19.588 562 GLY B O 1
ATOM 9016 N N . TYR B 1 563 ? 29.068 -13.264 29.786 1.000 20.079 563 TYR B N 1
ATOM 9017 C CA . TYR B 1 563 ? 28.226 -12.205 30.308 1.000 20.928 563 TYR B CA 1
ATOM 9018 C C . TYR B 1 563 ? 29.046 -11.382 31.291 1.000 23.211 563 TYR B C 1
ATOM 9019 O O . TYR B 1 563 ? 29.037 -10.156 31.218 1.000 24.165 563 TYR B O 1
ATOM 9028 N N . GLU B 1 564 ? 29.815 -12.069 32.149 1.000 25.370 564 GLU B N 1
ATOM 9029 C CA . GLU B 1 564 ? 30.694 -11.417 33.114 1.000 28.579 564 GLU B CA 1
ATOM 9030 C C . GLU B 1 564 ? 31.750 -10.548 32.412 1.000 27.445 564 GLU B C 1
ATOM 9031 O O . GLU B 1 564 ? 31.986 -9.414 32.792 1.000 28.026 564 GLU B O 1
ATOM 9037 N N . ARG B 1 565 ? 32.406 -11.096 31.396 1.000 25.658 565 ARG B N 1
ATOM 9038 C CA . ARG B 1 565 ? 33.427 -10.394 30.647 1.000 25.066 565 ARG B CA 1
ATOM 9039 C C . ARG B 1 565 ? 32.884 -9.113 30.020 1.000 23.417 565 ARG B C 1
ATOM 9040 O O . ARG B 1 565 ? 33.571 -8.095 29.974 1.000 23.752 565 ARG B O 1
ATOM 9048 N N . TYR B 1 566 ? 31.676 -9.190 29.480 1.000 21.922 566 TYR B N 1
ATOM 9049 C CA . TYR B 1 566 ? 31.160 -8.101 28.684 1.000 21.694 566 TYR B CA 1
ATOM 9050 C C . TYR B 1 566 ? 30.519 -7.053 29.578 1.000 21.782 566 TYR B C 1
ATOM 9051 O O . TYR B 1 566 ? 30.243 -5.935 29.128 1.000 20.466 566 TYR B O 1
ATOM 9060 N N . GLY B 1 567 ? 30.258 -7.443 30.835 1.000 22.578 567 GLY B N 1
ATOM 9061 C CA . GLY B 1 567 ? 29.647 -6.555 31.816 1.000 23.225 567 GLY B CA 1
ATOM 9062 C C . GLY B 1 567 ? 28.122 -6.526 31.726 1.000 23.591 567 GLY B C 1
ATOM 9063 O O . GLY B 1 567 ? 27.499 -5.563 32.157 1.000 24.181 567 GLY B O 1
ATOM 9064 N N . ILE B 1 568 ? 27.524 -7.607 31.208 1.000 24.326 568 ILE B N 1
ATOM 9065 C CA . ILE B 1 568 ? 26.077 -7.717 31.056 1.000 25.246 568 ILE B CA 1
ATOM 9066 C C . ILE B 1 568 ? 25.483 -8.452 32.250 1.000 25.288 568 ILE B C 1
ATOM 9067 O O . ILE B 1 568 ? 25.932 -9.531 32.605 1.000 24.703 568 ILE B O 1
ATOM 9072 N N . ASP B 1 569 ? 24.451 -7.850 32.839 1.000 26.701 569 ASP B N 1
ATOM 9073 C CA . ASP B 1 569 ? 23.658 -8.475 33.886 1.000 27.104 569 ASP B CA 1
ATOM 9074 C C . ASP B 1 569 ? 22.921 -9.678 33.292 1.000 24.746 569 ASP B C 1
ATOM 9075 O O . ASP B 1 569 ? 22.078 -9.517 32.415 1.000 23.052 569 ASP B O 1
ATOM 9080 N N . ALA B 1 570 ? 23.230 -10.875 33.793 1.000 24.006 570 ALA B N 1
ATOM 9081 C CA . ALA B 1 570 ? 22.629 -12.102 33.287 1.000 24.503 570 ALA B CA 1
ATOM 9082 C C . ALA B 1 570 ? 21.116 -12.158 33.540 1.000 25.028 570 ALA B C 1
ATOM 9083 O O . ALA B 1 570 ? 20.396 -12.902 32.884 1.000 24.501 570 ALA B O 1
ATOM 9085 N N . GLY B 1 571 ? 20.627 -11.370 34.494 1.000 25.583 571 GLY B N 1
ATOM 9086 C CA . GLY B 1 571 ? 19.209 -11.318 34.788 1.000 26.407 571 GLY B CA 1
ATOM 9087 C C . GLY B 1 571 ? 18.427 -10.382 33.861 1.000 27.085 571 GLY B C 1
ATOM 9088 O O . GLY B 1 571 ? 17.199 -10.424 33.855 1.000 27.092 571 GLY B O 1
ATOM 9089 N N . LYS B 1 572 ? 19.127 -9.542 33.086 1.000 26.733 572 LYS B N 1
ATOM 9090 C CA . LYS B 1 572 ? 18.491 -8.460 32.352 1.000 28.251 572 LYS B CA 1
ATOM 9091 C C . LYS B 1 572 ? 18.734 -8.557 30.852 1.000 25.737 572 LYS B C 1
ATOM 9092 O O . LYS B 1 572 ? 17.833 -8.245 30.062 1.000 25.542 572 LYS B O 1
ATOM 9098 N N . GLY B 1 573 ? 19.983 -8.868 30.491 1.000 23.380 573 GLY B N 1
ATOM 9099 C CA . GLY B 1 573 ? 20.351 -8.984 29.094 1.000 22.077 573 GLY B CA 1
ATOM 9100 C C . GLY B 1 573 ? 20.458 -7.618 28.418 1.000 20.811 573 GLY B C 1
ATOM 9101 O O . GLY B 1 573 ? 20.311 -6.600 29.083 1.000 21.419 573 GLY B O 1
ATOM 9102 N N . ALA B 1 574 ? 20.685 -7.623 27.102 1.000 19.228 574 ALA B N 1
ATOM 9103 C CA . ALA B 1 574 ? 20.822 -6.408 26.316 1.000 18.124 574 ALA B CA 1
ATOM 9104 C C . ALA B 1 574 ? 20.821 -6.775 24.834 1.000 16.889 574 ALA B C 1
ATOM 9105 O O . ALA B 1 574 ? 21.006 -7.939 24.488 1.000 16.047 574 ALA B O 1
ATOM 9107 N N . ILE B 1 575 ? 20.570 -5.768 23.983 1.000 16.651 575 ILE B N 1
ATOM 9108 C CA . ILE B 1 575 ? 20.739 -5.877 22.536 1.000 16.025 575 ILE B CA 1
ATOM 9109 C C . ILE B 1 575 ? 21.999 -5.117 22.143 1.000 15.664 575 ILE B C 1
ATOM 9110 O O . ILE B 1 575 ? 22.121 -3.948 22.487 1.000 16.836 575 ILE B O 1
ATOM 9115 N N . VAL B 1 576 ? 22.922 -5.779 21.452 1.000 14.792 576 VAL B N 1
ATOM 9116 C CA . VAL B 1 576 ? 24.134 -5.139 20.969 1.000 14.376 576 VAL B CA 1
ATOM 9117 C C . VAL B 1 576 ? 24.137 -5.190 19.448 1.000 14.644 576 VAL B C 1
ATOM 9118 O O . VAL B 1 576 ? 24.058 -6.281 18.873 1.000 15.311 576 VAL B O 1
ATOM 9122 N N . VAL B 1 577 ? 24.220 -4.023 18.805 1.000 14.773 577 VAL B N 1
ATOM 9123 C CA . VAL B 1 577 ? 24.211 -3.983 17.356 1.000 14.927 577 VAL B CA 1
ATOM 9124 C C . VAL B 1 577 ? 25.650 -3.846 16.889 1.000 15.352 577 VAL B C 1
ATOM 9125 O O . VAL B 1 577 ? 26.350 -2.944 17.347 1.000 16.497 577 VAL B O 1
ATOM 9129 N N . VAL B 1 578 ? 26.074 -4.743 15.985 1.000 14.880 578 VAL B N 1
ATOM 9130 C CA . VAL B 1 578 ? 27.396 -4.680 15.383 1.000 13.688 578 VAL B CA 1
ATOM 9131 C C . VAL B 1 578 ? 27.260 -4.359 13.900 1.000 12.812 578 VAL B C 1
ATOM 9132 O O . VAL B 1 578 ? 26.495 -4.999 13.197 1.000 12.104 578 VAL B O 1
ATOM 9136 N N . ARG B 1 579 ? 28.012 -3.343 13.459 1.000 13.167 579 ARG B N 1
ATOM 9137 C CA . ARG B 1 579 ? 28.089 -2.914 12.075 1.000 12.421 579 ARG B CA 1
ATOM 9138 C C . ARG B 1 579 ? 28.754 -3.993 11.223 1.000 11.503 579 ARG B C 1
ATOM 9139 O O . ARG B 1 579 ? 29.452 -4.858 11.742 1.000 11.175 579 ARG B O 1
ATOM 9147 N N . PRO B 1 580 ? 28.603 -3.931 9.885 1.000 11.096 580 PRO B N 1
ATOM 9148 C CA . PRO B 1 580 ? 29.254 -4.860 8.969 1.000 11.089 580 PRO B CA 1
ATOM 9149 C C . PRO B 1 580 ? 30.782 -4.925 9.014 1.000 11.208 580 PRO B C 1
ATOM 9150 O O . PRO B 1 580 ? 31.368 -5.926 8.580 1.000 11.320 580 PRO B O 1
ATOM 9154 N N . ASP B 1 581 ? 31.396 -3.856 9.540 1.000 11.251 581 ASP B N 1
ATOM 9155 C CA . ASP B 1 581 ? 32.841 -3.762 9.685 1.000 11.081 581 ASP B CA 1
ATOM 9156 C C . ASP B 1 581 ? 33.283 -4.221 11.072 1.000 11.161 581 ASP B C 1
ATOM 9157 O O . ASP B 1 581 ? 34.459 -4.145 11.398 1.000 10.469 581 ASP B O 1
ATOM 9162 N N . GLY B 1 582 ? 32.320 -4.687 11.885 1.000 11.891 582 GLY B N 1
ATOM 9163 C CA . GLY B 1 582 ? 32.610 -5.351 13.145 1.000 12.291 582 GLY B CA 1
ATOM 9164 C C . GLY B 1 582 ? 32.758 -4.402 14.332 1.000 13.216 582 GLY B C 1
ATOM 9165 O O . GLY B 1 582 ? 33.186 -4.853 15.397 1.000 13.894 582 GLY B O 1
ATOM 9166 N N . TYR B 1 583 ? 32.420 -3.108 14.149 1.000 13.685 583 TYR B N 1
ATOM 9167 C CA . TYR B 1 583 ? 32.385 -2.138 15.235 1.000 13.960 583 TYR B CA 1
ATOM 9168 C C . TYR B 1 583 ? 31.003 -2.136 15.886 1.000 13.004 583 TYR B C 1
ATOM 9169 O O . TYR B 1 583 ? 29.990 -2.276 15.214 1.000 12.198 583 TYR B O 1
ATOM 9178 N N . VAL B 1 584 ? 30.977 -1.997 17.208 1.000 12.679 584 VAL B N 1
ATOM 9179 C CA . VAL B 1 584 ? 29.732 -1.838 17.938 1.000 12.751 584 VAL B CA 1
ATOM 9180 C C . VAL B 1 584 ? 29.087 -0.492 17.614 1.000 12.718 584 VAL B C 1
ATOM 9181 O O . VAL B 1 584 ? 29.665 0.555 17.830 1.000 12.919 584 VAL B O 1
ATOM 9185 N N . GLY B 1 585 ? 27.858 -0.531 17.134 1.000 12.698 585 GLY B N 1
ATOM 9186 C CA . GLY B 1 585 ? 27.140 0.667 16.752 1.000 13.237 585 GLY B CA 1
ATOM 9187 C C . GLY B 1 585 ? 26.267 1.224 17.871 1.000 14.110 585 GLY B C 1
ATOM 9188 O O . GLY B 1 585 ? 26.168 2.447 18.048 1.000 15.386 585 GLY B O 1
ATOM 9189 N N . THR B 1 586 ? 25.583 0.342 18.608 1.000 14.254 586 THR B N 1
ATOM 9190 C CA . THR B 1 586 ? 24.823 0.794 19.764 1.000 14.817 586 THR B CA 1
ATOM 9191 C C . THR B 1 586 ? 24.481 -0.369 20.686 1.000 14.565 586 THR B C 1
ATOM 9192 O O . THR B 1 586 ? 24.828 -1.511 20.415 1.000 14.221 586 THR B O 1
ATOM 9196 N N . ILE B 1 587 ? 23.855 -0.026 21.810 1.000 14.978 587 ILE B N 1
ATOM 9197 C CA . ILE B 1 587 ? 23.412 -0.985 22.799 1.000 15.003 587 ILE B CA 1
ATOM 9198 C C . ILE B 1 587 ? 22.034 -0.550 23.268 1.000 15.846 587 ILE B C 1
ATOM 9199 O O . ILE B 1 587 ? 21.728 0.616 23.304 1.000 16.816 587 ILE B O 1
ATOM 9204 N N . ALA B 1 588 ? 21.178 -1.487 23.592 1.000 16.238 588 ALA B N 1
ATOM 9205 C CA . ALA B 1 588 ? 19.889 -1.132 24.146 1.000 17.106 588 ALA B CA 1
ATOM 9206 C C . ALA B 1 588 ? 19.396 -2.257 25.057 1.000 17.939 588 ALA B C 1
ATOM 9207 O O . ALA B 1 588 ? 19.776 -3.424 24.904 1.000 18.657 588 ALA B O 1
ATOM 9209 N N . PRO B 1 589 ? 18.557 -1.956 26.059 1.000 18.748 589 PRO B N 1
ATOM 9210 C CA . PRO B 1 589 ? 17.959 -3.011 26.881 1.000 19.234 589 PRO B CA 1
ATOM 9211 C C . PRO B 1 589 ? 16.941 -3.778 26.042 1.000 19.438 589 PRO B C 1
ATOM 9212 O O . PRO B 1 589 ? 16.606 -3.342 24.935 1.000 19.144 589 PRO B O 1
ATOM 9216 N N . LEU B 1 590 ? 16.475 -4.911 26.583 1.000 19.684 590 LEU B N 1
ATOM 9217 C CA . LEU B 1 590 ? 15.556 -5.791 25.888 1.000 19.952 590 LEU B CA 1
ATOM 9218 C C . LEU B 1 590 ? 14.191 -5.119 25.707 1.000 20.797 590 LEU B C 1
ATOM 9219 O O . LEU B 1 590 ? 13.446 -5.451 24.794 1.000 21.107 590 LEU B O 1
ATOM 9224 N N . HIS B 1 591 ? 13.876 -4.134 26.541 1.000 21.527 591 HIS B N 1
ATOM 9225 C CA . HIS B 1 591 ? 12.630 -3.387 26.422 1.000 22.329 591 HIS B CA 1
ATOM 9226 C C . HIS B 1 591 ? 12.821 -2.137 25.549 1.000 23.446 591 HIS B C 1
ATOM 9227 O O . HIS B 1 591 ? 11.924 -1.316 25.409 1.000 24.908 591 HIS B O 1
ATOM 9234 N N . GLY B 1 592 ? 14.006 -1.969 24.949 1.000 23.716 592 GLY B N 1
ATOM 9235 C CA . GLY B 1 592 ? 14.381 -0.715 24.313 1.000 23.545 592 GLY B CA 1
ATOM 9236 C C . GLY B 1 592 ? 14.540 -0.881 22.805 1.000 22.646 592 GLY B C 1
ATOM 9237 O O . GLY B 1 592 ? 15.374 -0.233 22.177 1.000 22.640 592 GLY B O 1
ATOM 9238 N N . LEU B 1 593 ? 13.694 -1.720 22.223 1.000 21.973 593 LEU B N 1
ATOM 9239 C CA . LEU B 1 593 ? 13.677 -1.831 20.790 1.000 22.728 593 LEU B CA 1
ATOM 9240 C C . LEU B 1 593 ? 13.553 -0.457 20.109 1.000 24.087 593 LEU B C 1
ATOM 9241 O O . LEU B 1 593 ? 14.094 -0.263 19.026 1.000 23.831 593 LEU B O 1
ATOM 9246 N N . ARG B 1 594 ? 12.846 0.493 20.721 1.000 27.153 594 ARG B N 1
ATOM 9247 C CA . ARG B 1 594 ? 12.582 1.768 20.068 1.000 30.488 594 ARG B CA 1
ATOM 9248 C C . ARG B 1 594 ? 13.909 2.499 19.812 1.000 27.035 594 ARG B C 1
ATOM 9249 O O . ARG B 1 594 ? 13.994 3.241 18.845 1.000 25.233 594 ARG B O 1
ATOM 9257 N N . ASP B 1 595 ? 14.946 2.244 20.630 1.000 26.002 595 ASP B N 1
ATOM 9258 C CA . ASP B 1 595 ? 16.274 2.833 20.471 1.000 24.797 595 ASP B CA 1
ATOM 9259 C C . ASP B 1 595 ? 17.069 2.167 19.346 1.000 24.181 595 ASP B C 1
ATOM 9260 O O . ASP B 1 595 ? 17.875 2.824 18.697 1.000 23.258 595 ASP B O 1
ATOM 9265 N N . ILE B 1 596 ? 16.846 0.870 19.131 1.000 24.104 596 ILE B N 1
ATOM 9266 C CA . ILE B 1 596 ? 17.378 0.184 17.973 1.000 23.059 596 ILE B CA 1
ATOM 9267 C C . ILE B 1 596 ? 16.756 0.748 16.696 1.000 23.707 596 ILE B C 1
ATOM 9268 O O . ILE B 1 596 ? 17.437 0.943 15.685 1.000 24.062 596 ILE B O 1
ATOM 9273 N N . ASP B 1 597 ? 15.437 0.944 16.728 1.000 24.344 597 ASP B N 1
ATOM 9274 C CA . ASP B 1 597 ? 14.691 1.512 15.621 1.000 24.677 597 ASP B CA 1
ATOM 9275 C C . ASP B 1 597 ? 15.235 2.911 15.313 1.000 24.827 597 ASP B C 1
ATOM 9276 O O . ASP B 1 597 ? 15.394 3.277 14.147 1.000 25.859 597 ASP B O 1
ATOM 9281 N N . ALA B 1 598 ? 15.545 3.684 16.359 1.000 23.144 598 ALA B N 1
ATOM 9282 C CA . ALA B 1 598 ? 16.076 5.022 16.194 1.000 22.912 598 ALA B CA 1
ATOM 9283 C C . ALA B 1 598 ? 17.467 4.960 15.565 1.000 23.260 598 ALA B C 1
ATOM 9284 O O . ALA B 1 598 ? 17.793 5.795 14.712 1.000 25.548 598 ALA B O 1
ATOM 9286 N N . TYR B 1 599 ? 18.277 3.986 15.996 1.000 21.612 599 TYR B N 1
ATOM 9287 C CA . TYR B 1 599 ? 19.599 3.779 15.428 1.000 20.454 599 TYR B CA 1
ATOM 9288 C C . TYR B 1 599 ? 19.472 3.644 13.908 1.000 20.309 599 TYR B C 1
ATOM 9289 O O . TYR B 1 599 ? 20.040 4.459 13.178 1.000 21.180 599 TYR B O 1
ATOM 9298 N N . PHE B 1 600 ? 18.723 2.638 13.425 1.000 19.092 600 PHE B N 1
ATOM 9299 C CA . PHE B 1 600 ? 18.698 2.375 11.997 1.000 18.327 600 PHE B CA 1
ATOM 9300 C C . PHE B 1 600 ? 18.011 3.529 11.261 1.000 18.824 600 PHE B C 1
ATOM 9301 O O . PHE B 1 600 ? 18.401 3.844 10.137 1.000 18.510 600 PHE B O 1
ATOM 9309 N N . SER B 1 601 ? 17.049 4.196 11.921 1.000 18.889 601 SER B N 1
ATOM 9310 C CA . SER B 1 601 ? 16.320 5.307 11.322 1.000 18.707 601 SER B CA 1
ATOM 9311 C C . SER B 1 601 ? 17.223 6.486 10.972 1.000 18.363 601 SER B C 1
ATOM 9312 O O . SER B 1 601 ? 16.942 7.197 10.025 1.000 17.941 601 SER B O 1
ATOM 9315 N N . ALA B 1 602 ? 18.324 6.672 11.699 1.000 18.619 602 ALA B N 1
ATOM 9316 C CA . ALA B 1 602 ? 19.221 7.796 11.458 1.000 19.384 602 ALA B CA 1
ATOM 9317 C C . ALA B 1 602 ? 20.021 7.659 10.158 1.000 19.821 602 ALA B C 1
ATOM 9318 O O . ALA B 1 602 ? 20.726 8.594 9.798 1.000 20.855 602 ALA B O 1
ATOM 9320 N N . PHE B 1 603 ? 19.953 6.529 9.447 1.000 20.628 603 PHE B N 1
ATOM 9321 C CA . PHE B 1 603 ? 20.726 6.405 8.220 1.000 21.687 603 PHE B CA 1
ATOM 9322 C C . PHE B 1 603 ? 20.126 5.452 7.182 1.000 24.631 603 PHE B C 1
ATOM 9323 O O . PHE B 1 603 ? 20.535 5.494 6.018 1.000 26.705 603 PHE B O 1
ATOM 9331 N N . MET B 1 604 ? 19.195 4.576 7.555 1.000 27.370 604 MET B N 1
ATOM 9332 C CA . MET B 1 604 ? 18.639 3.652 6.576 1.000 31.418 604 MET B CA 1
ATOM 9333 C C . MET B 1 604 ? 17.451 4.292 5.860 1.000 36.319 604 MET B C 1
ATOM 9334 O O . MET B 1 604 ? 16.723 5.110 6.434 1.000 38.436 604 MET B O 1
ATOM 9339 N N . ALA B 1 605 ? 17.287 3.938 4.577 1.000 40.358 605 ALA B N 1
ATOM 9340 C CA . ALA B 1 605 ? 16.165 4.398 3.770 1.000 47.785 605 ALA B CA 1
ATOM 9341 C C . ALA B 1 605 ? 15.060 3.341 3.762 1.000 58.549 605 ALA B C 1
ATOM 9342 O O . ALA B 1 605 ? 15.362 2.145 3.716 1.000 58.340 605 ALA B O 1
ATOM 9344 N N . ALA B 1 606 ? 13.793 3.803 3.822 1.000 73.264 606 ALA B N 1
ATOM 9345 C CA . ALA B 1 606 ? 12.618 2.926 3.817 1.000 80.681 606 ALA B CA 1
ATOM 9346 C C . ALA B 1 606 ? 12.112 2.722 2.377 1.000 79.046 606 ALA B C 1
ATOM 9347 O O . ALA B 1 606 ? 11.122 3.412 1.987 1.000 71.607 606 ALA B O 1
ATOM 9349 N N . ILE C 1 5 ? 37.124 -50.944 45.529 1.000 67.777 5 ILE C N 1
ATOM 9350 C CA . ILE C 1 5 ? 36.641 -49.758 46.319 1.000 69.314 5 ILE C CA 1
ATOM 9351 C C . ILE C 1 5 ? 35.575 -50.236 47.322 1.000 68.961 5 ILE C C 1
ATOM 9352 O O . ILE C 1 5 ? 34.445 -50.519 46.928 1.000 66.885 5 ILE C O 1
ATOM 9357 N N . ALA C 1 6 ? 35.939 -50.331 48.618 1.000 67.047 6 ALA C N 1
ATOM 9358 C CA . ALA C 1 6 ? 35.105 -50.986 49.626 1.000 60.644 6 ALA C CA 1
ATOM 9359 C C . ALA C 1 6 ? 33.709 -50.360 49.651 1.000 57.852 6 ALA C C 1
ATOM 9360 O O . ALA C 1 6 ? 33.573 -49.140 49.538 1.000 57.671 6 ALA C O 1
ATOM 9362 N N . PRO C 1 7 ? 32.624 -51.169 49.763 1.000 54.963 7 PRO C N 1
ATOM 9363 C CA . PRO C 1 7 ? 31.262 -50.630 49.789 1.000 51.769 7 PRO C CA 1
ATOM 9364 C C . PRO C 1 7 ? 31.034 -49.845 51.071 1.000 49.033 7 PRO C C 1
ATOM 9365 O O . PRO C 1 7 ? 31.533 -50.206 52.127 1.000 49.349 7 PRO C O 1
ATOM 9369 N N . LYS C 1 8 ? 30.286 -48.760 50.966 1.000 48.780 8 LYS C N 1
ATOM 9370 C CA . LYS C 1 8 ? 30.096 -47.872 52.096 1.000 50.425 8 LYS C CA 1
ATOM 9371 C C . LYS C 1 8 ? 29.010 -48.458 53.006 1.000 46.715 8 LYS C C 1
ATOM 9372 O O . LYS C 1 8 ? 28.024 -48.972 52.504 1.000 44.561 8 LYS C O 1
ATOM 9378 N N . GLU C 1 9 ? 29.160 -48.408 54.343 1.000 43.869 9 GLU C N 1
ATOM 9379 C CA . GLU C 1 9 ? 28.167 -48.992 55.252 1.000 39.907 9 GLU C CA 1
ATOM 9380 C C . GLU C 1 9 ? 27.509 -47.944 56.161 1.000 35.934 9 GLU C C 1
ATOM 9381 O O . GLU C 1 9 ? 28.186 -47.346 56.986 1.000 33.846 9 GLU C O 1
ATOM 9387 N N . THR C 1 10 ? 26.186 -47.769 56.053 1.000 34.350 10 THR C N 1
ATOM 9388 C CA . THR C 1 10 ? 25.480 -46.708 56.763 1.000 33.575 10 THR C CA 1
ATOM 9389 C C . THR C 1 10 ? 24.273 -47.249 57.524 1.000 32.930 10 THR C C 1
ATOM 9390 O O . THR C 1 10 ? 23.887 -48.392 57.357 1.000 36.319 10 THR C O 1
ATOM 9394 N N . GLU C 1 11 ? 23.685 -46.401 58.366 1.000 32.965 11 GLU C N 1
ATOM 9395 C CA . GLU C 1 11 ? 22.428 -46.683 59.046 1.000 31.101 11 GLU C CA 1
ATOM 9396 C C . GLU C 1 11 ? 21.412 -45.582 58.737 1.000 27.826 11 GLU C C 1
ATOM 9397 O O . GLU C 1 11 ? 21.746 -44.501 58.264 1.000 25.198 11 GLU C O 1
ATOM 9403 N N . VAL C 1 12 ? 20.160 -45.887 59.050 1.000 26.871 12 VAL C N 1
ATOM 9404 C CA . VAL C 1 12 ? 19.070 -44.947 58.895 1.000 26.332 12 VAL C CA 1
ATOM 9405 C C . VAL C 1 12 ? 17.848 -45.496 59.623 1.000 25.262 12 VAL C C 1
ATOM 9406 O O . VAL C 1 12 ? 17.713 -46.706 59.789 1.000 27.232 12 VAL C O 1
ATOM 9410 N N . ASP C 1 13 ? 16.948 -44.610 60.053 1.000 22.855 13 ASP C N 1
ATOM 9411 C CA . ASP C 1 13 ? 15.763 -45.046 60.772 1.000 21.877 13 ASP C CA 1
ATOM 9412 C C . ASP C 1 13 ? 14.788 -45.634 59.744 1.000 19.891 13 ASP C C 1
ATOM 9413 O O . ASP C 1 13 ? 14.337 -46.782 59.894 1.000 19.348 13 ASP C O 1
ATOM 9418 N N . VAL C 1 14 ? 14.522 -44.874 58.674 1.000 18.223 14 VAL C N 1
ATOM 9419 C CA . VAL C 1 14 ? 13.618 -45.326 57.630 1.000 17.416 14 VAL C CA 1
ATOM 9420 C C . VAL C 1 14 ? 14.221 -45.131 56.238 1.000 16.586 14 VAL C C 1
ATOM 9421 O O . VAL C 1 14 ? 14.618 -44.036 55.871 1.000 16.379 14 VAL C O 1
ATOM 9425 N N . LEU C 1 15 ? 14.242 -46.211 55.462 1.000 16.337 15 LEU C N 1
ATOM 9426 C CA . LEU C 1 15 ? 14.610 -46.189 54.062 1.000 15.912 15 LEU C CA 1
ATOM 9427 C C . LEU C 1 15 ? 13.393 -46.443 53.187 1.000 15.202 15 LEU C C 1
ATOM 9428 O O . LEU C 1 15 ? 12.758 -47.474 53.349 1.000 15.122 15 LEU C O 1
ATOM 9433 N N . ILE C 1 16 ? 13.127 -45.546 52.230 1.000 14.895 16 ILE C N 1
ATOM 9434 C CA . ILE C 1 16 ? 11.996 -45.694 51.323 1.000 14.791 16 ILE C CA 1
ATOM 9435 C C . ILE C 1 16 ? 12.501 -45.978 49.918 1.000 15.530 16 ILE C C 1
ATOM 9436 O O . ILE C 1 16 ? 13.292 -45.206 49.399 1.000 16.060 16 ILE C O 1
ATOM 9441 N N . VAL C 1 17 ? 11.977 -47.040 49.307 1.000 15.968 17 VAL C N 1
ATOM 9442 C CA . VAL C 1 17 ? 12.347 -47.429 47.970 1.000 16.590 17 VAL C CA 1
ATOM 9443 C C . VAL C 1 17 ? 11.199 -47.073 47.038 1.000 16.412 17 VAL C C 1
ATOM 9444 O O . VAL C 1 17 ? 10.188 -47.772 47.009 1.000 16.564 17 VAL C O 1
ATOM 9448 N N . GLY C 1 18 ? 11.395 -45.974 46.294 1.000 16.458 18 GLY C N 1
ATOM 9449 C CA . GLY C 1 18 ? 10.464 -45.503 45.281 1.000 16.291 18 GLY C CA 1
ATOM 9450 C C . GLY C 1 18 ? 9.920 -44.122 45.634 1.000 15.758 18 GLY C C 1
ATOM 9451 O O . GLY C 1 18 ? 9.500 -43.903 46.771 1.000 15.354 18 GLY C O 1
ATOM 9452 N N . ALA C 1 19 ? 9.960 -43.200 44.656 1.000 15.584 19 ALA C N 1
ATOM 9453 C CA . ALA C 1 19 ? 9.594 -41.817 44.892 1.000 14.925 19 ALA C CA 1
ATOM 9454 C C . ALA C 1 19 ? 8.383 -41.459 44.042 1.000 14.576 19 ALA C C 1
ATOM 9455 O O . ALA C 1 19 ? 8.330 -40.389 43.415 1.000 14.537 19 ALA C O 1
ATOM 9457 N N . GLY C 1 20 ? 7.401 -42.348 44.075 1.000 14.312 20 GLY C N 1
ATOM 9458 C CA . GLY C 1 20 ? 6.105 -42.031 43.521 1.000 14.268 20 GLY C CA 1
ATOM 9459 C C . GLY C 1 20 ? 5.209 -41.467 44.614 1.000 14.070 20 GLY C C 1
ATOM 9460 O O . GLY C 1 20 ? 5.670 -41.157 45.707 1.000 13.291 20 GLY C O 1
ATOM 9461 N N . PRO C 1 21 ? 3.903 -41.338 44.340 1.000 14.780 21 PRO C N 1
ATOM 9462 C CA . PRO C 1 21 ? 2.964 -40.769 45.303 1.000 15.299 21 PRO C CA 1
ATOM 9463 C C . PRO C 1 21 ? 3.045 -41.338 46.719 1.000 15.376 21 PRO C C 1
ATOM 9464 O O . PRO C 1 21 ? 3.127 -40.580 47.688 1.000 15.265 21 PRO C O 1
ATOM 9468 N N . ALA C 1 22 ? 3.002 -42.669 46.842 1.000 15.220 22 ALA C N 1
ATOM 9469 C CA . ALA C 1 22 ? 3.075 -43.268 48.158 1.000 14.990 22 ALA C CA 1
ATOM 9470 C C . ALA C 1 22 ? 4.382 -42.866 48.817 1.000 14.364 22 ALA C C 1
ATOM 9471 O O . ALA C 1 22 ? 4.400 -42.496 49.984 1.000 14.191 22 ALA C O 1
ATOM 9473 N N . GLY C 1 23 ? 5.461 -42.985 48.045 1.000 14.817 23 GLY C N 1
ATOM 9474 C CA . GLY C 1 23 ? 6.815 -42.720 48.510 1.000 15.586 23 GLY C CA 1
ATOM 9475 C C . GLY C 1 23 ? 6.981 -41.307 49.081 1.000 15.430 23 GLY C C 1
ATOM 9476 O O . GLY C 1 23 ? 7.568 -41.133 50.156 1.000 16.069 23 GLY C O 1
ATOM 9477 N N . VAL C 1 24 ? 6.453 -40.305 48.364 1.000 14.860 24 VAL C N 1
ATOM 9478 C CA . VAL C 1 24 ? 6.718 -38.911 48.691 1.000 14.315 24 VAL C CA 1
ATOM 9479 C C . VAL C 1 24 ? 5.788 -38.475 49.821 1.000 14.046 24 VAL C C 1
ATOM 9480 O O . VAL C 1 24 ? 6.193 -37.748 50.721 1.000 13.787 24 VAL C O 1
ATOM 9484 N N . MET C 1 25 ? 4.547 -38.967 49.820 1.000 13.780 25 MET C N 1
ATOM 9485 C CA . MET C 1 25 ? 3.696 -38.769 50.978 1.000 13.175 25 MET C CA 1
ATOM 9486 C C . MET C 1 25 ? 4.445 -39.243 52.229 1.000 12.828 25 MET C C 1
ATOM 9487 O O . MET C 1 25 ? 4.530 -38.536 53.221 1.000 12.001 25 MET C O 1
ATOM 9492 N N . CYS C 1 26 ? 5.027 -40.444 52.176 1.000 13.209 26 CYS C N 1
ATOM 9493 C CA . CYS C 1 26 ? 5.667 -41.003 53.351 1.000 13.416 26 CYS C CA 1
ATOM 9494 C C . CYS C 1 26 ? 6.892 -40.172 53.718 1.000 13.397 26 CYS C C 1
ATOM 9495 O O . CYS C 1 26 ? 7.076 -39.813 54.874 1.000 13.199 26 CYS C O 1
ATOM 9498 N N . ALA C 1 27 ? 7.722 -39.869 52.725 1.000 13.857 27 ALA C N 1
ATOM 9499 C CA . ALA C 1 27 ? 8.981 -39.177 52.977 1.000 14.003 27 ALA C CA 1
ATOM 9500 C C . ALA C 1 27 ? 8.681 -37.796 53.537 1.000 13.235 27 ALA C C 1
ATOM 9501 O O . ALA C 1 27 ? 9.342 -37.338 54.460 1.000 14.072 27 ALA C O 1
ATOM 9503 N N . ASN C 1 28 ? 7.664 -37.145 52.997 1.000 12.476 28 ASN C N 1
ATOM 9504 C CA . ASN C 1 28 ? 7.349 -35.811 53.461 1.000 12.145 28 ASN C CA 1
ATOM 9505 C C . ASN C 1 28 ? 6.859 -35.876 54.900 1.000 12.474 28 ASN C C 1
ATOM 9506 O O . ASN C 1 28 ? 7.308 -35.104 55.745 1.000 13.164 28 ASN C O 1
ATOM 9511 N N . ALA C 1 29 ? 5.932 -36.794 55.176 1.000 12.638 29 ALA C N 1
ATOM 9512 C CA . ALA C 1 29 ? 5.342 -36.884 56.504 1.000 12.762 29 ALA C CA 1
ATOM 9513 C C . ALA C 1 29 ? 6.429 -37.147 57.538 1.000 13.389 29 ALA C C 1
ATOM 9514 O O . ALA C 1 29 ? 6.412 -36.566 58.627 1.000 13.244 29 ALA C O 1
ATOM 9516 N N . LEU C 1 30 ? 7.379 -38.019 57.193 1.000 14.367 30 LEU C N 1
ATOM 9517 C CA . LEU C 1 30 ? 8.442 -38.341 58.126 1.000 16.005 30 LEU C CA 1
ATOM 9518 C C . LEU C 1 30 ? 9.363 -37.130 58.299 1.000 17.004 30 LEU C C 1
ATOM 9519 O O . LEU C 1 30 ? 9.801 -36.821 59.407 1.000 17.752 30 LEU C O 1
ATOM 9524 N N . ALA C 1 31 ? 9.639 -36.413 57.202 1.000 17.705 31 ALA C N 1
ATOM 9525 C CA . ALA C 1 31 ? 10.498 -35.245 57.252 1.000 16.826 31 ALA C CA 1
ATOM 9526 C C . ALA C 1 31 ? 9.854 -34.177 58.128 1.000 16.471 31 ALA C C 1
ATOM 9527 O O . ALA C 1 31 ? 10.526 -33.555 58.942 1.000 19.003 31 ALA C O 1
ATOM 9529 N N . MET C 1 32 ? 8.547 -33.958 57.985 1.000 15.317 32 MET C N 1
ATOM 9530 C CA . MET C 1 32 ? 7.890 -32.891 58.732 1.000 14.786 32 MET C CA 1
ATOM 9531 C C . MET C 1 32 ? 7.860 -33.237 60.219 1.000 14.263 32 MET C C 1
ATOM 9532 O O . MET C 1 32 ? 7.793 -32.361 61.054 1.000 13.701 32 MET C O 1
ATOM 9537 N N . ALA C 1 33 ? 7.921 -34.533 60.544 1.000 14.556 33 ALA C N 1
ATOM 9538 C CA . ALA C 1 33 ? 7.976 -34.993 61.921 1.000 13.988 33 ALA C CA 1
ATOM 9539 C C . ALA C 1 33 ? 9.420 -35.133 62.398 1.000 13.472 33 ALA C C 1
ATOM 9540 O O . ALA C 1 33 ? 9.673 -35.670 63.464 1.000 13.510 33 ALA C O 1
ATOM 9542 N N . GLY C 1 34 ? 10.377 -34.677 61.590 1.000 13.057 34 GLY C N 1
ATOM 9543 C CA . GLY C 1 34 ? 11.774 -34.679 61.981 1.000 13.322 34 GLY C CA 1
ATOM 9544 C C . GLY C 1 34 ? 12.369 -36.073 62.141 1.000 13.585 34 GLY C C 1
ATOM 9545 O O . GLY C 1 34 ? 13.308 -36.234 62.903 1.000 14.051 34 GLY C O 1
ATOM 9546 N N . VAL C 1 35 ? 11.863 -37.056 61.393 1.000 13.486 35 VAL C N 1
ATOM 9547 C CA . VAL C 1 35 ? 12.367 -38.419 61.431 1.000 14.083 35 VAL C CA 1
ATOM 9548 C C . VAL C 1 35 ? 13.553 -38.570 60.468 1.000 14.790 35 VAL C C 1
ATOM 9549 O O . VAL C 1 35 ? 13.603 -37.995 59.394 1.000 14.490 35 VAL C O 1
ATOM 9553 N N . ASN C 1 36 ? 14.509 -39.401 60.843 1.000 16.125 36 ASN C N 1
ATOM 9554 C CA . ASN C 1 36 ? 15.654 -39.692 59.995 1.000 17.077 36 ASN C CA 1
ATOM 9555 C C . ASN C 1 36 ? 15.233 -40.633 58.867 1.000 17.334 36 ASN C C 1
ATOM 9556 O O . ASN C 1 36 ? 15.175 -41.846 59.048 1.000 18.780 36 ASN C O 1
ATOM 9561 N N . VAL C 1 37 ? 14.995 -40.074 57.682 1.000 16.774 37 VAL C N 1
ATOM 9562 C CA . VAL C 1 37 ? 14.457 -40.832 56.571 1.000 17.370 37 VAL C CA 1
ATOM 9563 C C . VAL C 1 37 ? 15.280 -40.580 55.314 1.000 18.276 37 VAL C C 1
ATOM 9564 O O . VAL C 1 37 ? 15.678 -39.448 55.026 1.000 20.349 37 VAL C O 1
ATOM 9568 N N . ARG C 1 38 ? 15.478 -41.629 54.513 1.000 18.363 38 ARG C N 1
ATOM 9569 C CA . ARG C 1 38 ? 16.099 -41.490 53.209 1.000 17.511 38 ARG C CA 1
ATOM 9570 C C . ARG C 1 38 ? 15.134 -42.090 52.196 1.000 17.431 38 ARG C C 1
ATOM 9571 O O . ARG C 1 38 ? 14.362 -42.966 52.559 1.000 18.082 38 ARG C O 1
ATOM 9579 N N . ILE C 1 39 ? 15.172 -41.604 50.959 1.000 16.914 39 ILE C N 1
ATOM 9580 C CA . ILE C 1 39 ? 14.321 -42.116 49.898 1.000 16.655 39 ILE C CA 1
ATOM 9581 C C . ILE C 1 39 ? 15.088 -42.112 48.575 1.000 17.163 39 ILE C C 1
ATOM 9582 O O . ILE C 1 39 ? 15.786 -41.153 48.243 1.000 16.855 39 ILE C O 1
ATOM 9587 N N . ILE C 1 40 ? 14.964 -43.240 47.862 1.000 17.669 40 ILE C N 1
ATOM 9588 C CA . ILE C 1 40 ? 15.734 -43.516 46.670 1.000 17.915 40 ILE C CA 1
ATOM 9589 C C . ILE C 1 40 ? 14.769 -43.789 45.524 1.000 17.956 40 ILE C C 1
ATOM 9590 O O . ILE C 1 40 ? 13.590 -44.053 45.711 1.000 17.637 40 ILE C O 1
ATOM 9595 N N . ASP C 1 41 ? 15.289 -43.705 44.313 1.000 18.984 41 ASP C N 1
ATOM 9596 C CA . ASP C 1 41 ? 14.518 -44.052 43.127 1.000 19.681 41 ASP C CA 1
ATOM 9597 C C . ASP C 1 41 ? 15.488 -44.468 42.023 1.000 21.272 41 ASP C C 1
ATOM 9598 O O . ASP C 1 41 ? 16.621 -44.008 42.025 1.000 21.431 41 ASP C O 1
ATOM 9603 N N . GLN C 1 42 ? 15.056 -45.341 41.102 1.000 23.152 42 GLN C N 1
ATOM 9604 C CA . GLN C 1 42 ? 15.966 -45.853 40.084 1.000 25.459 42 GLN C CA 1
ATOM 9605 C C . GLN C 1 42 ? 15.982 -44.965 38.845 1.000 26.013 42 GLN C C 1
ATOM 9606 O O . GLN C 1 42 ? 16.879 -45.092 38.030 1.000 26.639 42 GLN C O 1
ATOM 9612 N N . ARG C 1 43 ? 14.974 -44.106 38.699 1.000 27.477 43 ARG C N 1
ATOM 9613 C CA . ARG C 1 43 ? 14.885 -43.190 37.578 1.000 29.951 43 ARG C CA 1
ATOM 9614 C C . ARG C 1 43 ? 15.881 -42.047 37.760 1.000 30.198 43 ARG C C 1
ATOM 9615 O O . ARG C 1 43 ? 15.914 -41.443 38.818 1.000 27.889 43 ARG C O 1
ATOM 9623 N N . PRO C 1 44 ? 16.723 -41.719 36.743 1.000 33.214 44 PRO C N 1
ATOM 9624 C CA . PRO C 1 44 ? 17.714 -40.646 36.875 1.000 33.053 44 PRO C CA 1
ATOM 9625 C C . PRO C 1 44 ? 17.070 -39.279 37.094 1.000 32.753 44 PRO C C 1
ATOM 9626 O O . PRO C 1 44 ? 17.604 -38.454 37.827 1.000 31.317 44 PRO C O 1
ATOM 9630 N N . VAL C 1 45 ? 15.922 -39.040 36.457 1.000 34.688 45 VAL C N 1
ATOM 9631 C CA . VAL C 1 45 ? 15.203 -37.802 36.707 1.000 38.103 45 VAL C CA 1
ATOM 9632 C C . VAL C 1 45 ? 13.761 -38.150 37.075 1.000 35.092 45 VAL C C 1
ATOM 9633 O O . VAL C 1 45 ? 13.284 -39.226 36.757 1.000 30.951 45 VAL C O 1
ATOM 9637 N N . LYS C 1 46 ? 13.118 -37.193 37.759 1.000 38.186 46 LYS C N 1
ATOM 9638 C CA . LYS C 1 46 ? 11.725 -37.212 38.186 1.000 37.631 46 LYS C CA 1
ATOM 9639 C C . LYS C 1 46 ? 10.801 -37.350 36.973 1.000 36.909 46 LYS C C 1
ATOM 9640 O O . LYS C 1 46 ? 11.123 -36.835 35.889 1.000 38.663 46 LYS C O 1
ATOM 9646 N N . VAL C 1 47 ? 9.602 -37.919 37.178 1.000 33.756 47 VAL C N 1
ATOM 9647 C CA . VAL C 1 47 ? 8.602 -37.953 36.106 1.000 35.248 47 VAL C CA 1
ATOM 9648 C C . VAL C 1 47 ? 8.051 -36.554 35.828 1.000 33.631 47 VAL C C 1
ATOM 9649 O O . VAL C 1 47 ? 7.757 -35.798 36.750 1.000 29.645 47 VAL C O 1
ATOM 9653 N N . ALA C 1 48 ? 7.940 -36.252 34.531 1.000 33.899 48 ALA C N 1
ATOM 9654 C CA . ALA C 1 48 ? 7.677 -34.912 34.065 1.000 36.162 48 ALA C CA 1
ATOM 9655 C C . ALA C 1 48 ? 6.187 -34.754 33.725 1.000 38.341 48 ALA C C 1
ATOM 9656 O O . ALA C 1 48 ? 5.685 -33.620 33.688 1.000 39.463 48 ALA C O 1
ATOM 9658 N N . ALA C 1 49 ? 5.463 -35.858 33.474 1.000 36.689 49 ALA C N 1
ATOM 9659 C CA . ALA C 1 49 ? 4.176 -35.750 32.797 1.000 36.577 49 ALA C CA 1
ATOM 9660 C C . ALA C 1 49 ? 3.316 -36.967 33.076 1.000 38.475 49 ALA C C 1
ATOM 9661 O O . ALA C 1 49 ? 3.843 -38.039 33.376 1.000 42.818 49 ALA C O 1
ATOM 9663 N N . GLY C 1 50 ? 1.989 -36.768 33.001 1.000 37.176 50 GLY C N 1
ATOM 9664 C CA . GLY C 1 50 ? 1.029 -37.854 32.832 1.000 35.598 50 GLY C CA 1
ATOM 9665 C C . GLY C 1 50 ? 0.918 -38.784 34.040 1.000 31.929 50 GLY C C 1
ATOM 9666 O O . GLY C 1 50 ? 1.149 -38.352 35.161 1.000 32.712 50 GLY C O 1
ATOM 9667 N N . GLN C 1 51 ? 0.519 -40.039 33.783 1.000 28.720 51 GLN C N 1
ATOM 9668 C CA . GLN C 1 51 ? 0.274 -41.058 34.793 1.000 27.027 51 GLN C CA 1
ATOM 9669 C C . GLN C 1 51 ? -0.948 -40.662 35.641 1.000 25.652 51 GLN C C 1
ATOM 9670 O O . GLN C 1 51 ? -1.870 -40.034 35.139 1.000 25.050 51 GLN C O 1
ATOM 9676 N N . ALA C 1 52 ? -0.974 -41.070 36.914 1.000 24.666 52 ALA C N 1
ATOM 9677 C CA . ALA C 1 52 ? -2.029 -40.666 37.829 1.000 26.432 52 ALA C CA 1
ATOM 9678 C C . ALA C 1 52 ? -2.276 -39.152 37.689 1.000 27.628 52 ALA C C 1
ATOM 9679 O O . ALA C 1 52 ? -1.328 -38.372 37.523 1.000 30.168 52 ALA C O 1
ATOM 9681 N N . ASP C 1 53 ? -3.540 -38.741 37.781 1.000 24.255 53 ASP C N 1
ATOM 9682 C CA . ASP C 1 53 ? -3.870 -37.345 37.592 1.000 22.549 53 ASP C CA 1
ATOM 9683 C C . ASP C 1 53 ? -5.086 -36.896 38.407 1.000 22.831 53 ASP C C 1
ATOM 9684 O O . ASP C 1 53 ? -5.342 -35.712 38.436 1.000 21.335 53 ASP C O 1
ATOM 9689 N N . GLY C 1 54 ? -5.835 -37.794 39.065 1.000 24.249 54 GLY C N 1
ATOM 9690 C CA . GLY C 1 54 ? -7.014 -37.412 39.850 1.000 23.422 54 GLY C CA 1
ATOM 9691 C C . GLY C 1 54 ? -6.770 -37.423 41.360 1.000 22.097 54 GLY C C 1
ATOM 9692 O O . GLY C 1 54 ? -6.162 -38.337 41.893 1.000 22.576 54 GLY C O 1
ATOM 9693 N N . ILE C 1 55 ? -7.220 -36.387 42.052 1.000 22.398 55 ILE C N 1
ATOM 9694 C CA . ILE C 1 55 ? -7.174 -36.363 43.509 1.000 22.592 55 ILE C CA 1
ATOM 9695 C C . ILE C 1 55 ? -8.594 -36.310 44.068 1.000 23.207 55 ILE C C 1
ATOM 9696 O O . ILE C 1 55 ? -9.388 -35.480 43.637 1.000 23.250 55 ILE C O 1
ATOM 9701 N N . GLN C 1 56 ? -8.877 -37.168 45.057 1.000 22.805 56 GLN C N 1
ATOM 9702 C CA . GLN C 1 56 ? -10.207 -37.288 45.621 1.000 24.410 56 GLN C CA 1
ATOM 9703 C C . GLN C 1 56 ? -10.426 -36.344 46.802 1.000 20.226 56 GLN C C 1
ATOM 9704 O O . GLN C 1 56 ? -9.493 -36.012 47.524 1.000 18.262 56 GLN C O 1
ATOM 9710 N N . PRO C 1 57 ? -11.701 -35.985 47.093 1.000 18.361 57 PRO C N 1
ATOM 9711 C CA . PRO C 1 57 ? -12.051 -35.152 48.250 1.000 16.593 57 PRO C CA 1
ATOM 9712 C C . PRO C 1 57 ? -11.294 -35.424 49.551 1.000 15.953 57 PRO C C 1
ATOM 9713 O O . PRO C 1 57 ? -10.803 -34.496 50.191 1.000 15.606 57 PRO C O 1
ATOM 9717 N N . ARG C 1 58 ? -11.221 -36.688 49.980 1.000 15.697 58 ARG C N 1
ATOM 9718 C CA . ARG C 1 58 ? -10.599 -36.995 51.257 1.000 14.684 58 ARG C CA 1
ATOM 9719 C C . ARG C 1 58 ? -9.108 -36.688 51.154 1.000 14.073 58 ARG C C 1
ATOM 9720 O O . ARG C 1 58 ? -8.488 -36.207 52.098 1.000 13.685 58 ARG C O 1
ATOM 9728 N N . THR C 1 59 ? -8.526 -36.950 49.977 1.000 14.024 59 THR C N 1
ATOM 9729 C CA . THR C 1 59 ? -7.094 -36.770 49.788 1.000 13.252 59 THR C CA 1
ATOM 9730 C C . THR C 1 59 ? -6.757 -35.286 49.865 1.000 12.732 59 THR C C 1
ATOM 9731 O O . THR C 1 59 ? -5.726 -34.929 50.416 1.000 12.855 59 THR C O 1
ATOM 9735 N N . ILE C 1 60 ? -7.658 -34.431 49.370 1.000 12.860 60 ILE C N 1
ATOM 9736 C CA . ILE C 1 60 ? -7.512 -32.989 49.517 1.000 13.173 60 ILE C CA 1
ATOM 9737 C C . ILE C 1 60 ? -7.473 -32.615 50.999 1.000 13.951 60 ILE C C 1
ATOM 9738 O O . ILE C 1 60 ? -6.627 -31.832 51.415 1.000 15.182 60 ILE C O 1
ATOM 9743 N N . GLU C 1 61 ? -8.395 -33.169 51.782 1.000 14.826 61 GLU C N 1
ATOM 9744 C CA . GLU C 1 61 ? -8.429 -32.955 53.220 1.000 15.093 61 GLU C CA 1
ATOM 9745 C C . GLU C 1 61 ? -7.092 -33.372 53.829 1.000 15.195 61 GLU C C 1
ATOM 9746 O O . GLU C 1 61 ? -6.563 -32.647 54.682 1.000 15.062 61 GLU C O 1
ATOM 9752 N N . VAL C 1 62 ? -6.547 -34.527 53.381 1.000 14.094 62 VAL C N 1
ATOM 9753 C CA . VAL C 1 62 ? -5.276 -34.989 53.911 1.000 13.384 62 VAL C CA 1
ATOM 9754 C C . VAL C 1 62 ? -4.148 -34.011 53.569 1.000 12.742 62 VAL C C 1
ATOM 9755 O O . VAL C 1 62 ? -3.341 -33.662 54.426 1.000 11.938 62 VAL C O 1
ATOM 9759 N N . LEU C 1 63 ? -4.061 -33.579 52.315 1.000 12.765 63 LEU C N 1
ATOM 9760 C CA . LEU C 1 63 ? -3.012 -32.636 51.960 1.000 13.585 63 LEU C CA 1
ATOM 9761 C C . LEU C 1 63 ? -3.174 -31.362 52.776 1.000 13.375 63 LEU C C 1
ATOM 9762 O O . LEU C 1 63 ? -2.171 -30.755 53.167 1.000 13.062 63 LEU C O 1
ATOM 9767 N N . GLN C 1 64 ? -4.433 -30.990 53.051 1.000 12.782 64 GLN C N 1
ATOM 9768 C CA . GLN C 1 64 ? -4.703 -29.828 53.872 1.000 11.963 64 GLN C CA 1
ATOM 9769 C C . GLN C 1 64 ? -4.032 -29.993 55.229 1.000 11.360 64 GLN C C 1
ATOM 9770 O O . GLN C 1 64 ? -3.477 -29.040 55.762 1.000 11.590 64 GLN C O 1
ATOM 9776 N N . SER C 1 65 ? -4.080 -31.206 55.782 1.000 11.396 65 SER C N 1
ATOM 9777 C CA . SER C 1 65 ? -3.510 -31.482 57.101 1.000 11.147 65 SER C CA 1
ATOM 9778 C C . SER C 1 65 ? -1.993 -31.279 57.113 1.000 11.270 65 SER C C 1
ATOM 9779 O O . SER C 1 65 ? -1.432 -31.167 58.206 1.000 11.364 65 SER C O 1
ATOM 9782 N N . TYR C 1 66 ? -1.347 -31.249 55.922 1.000 11.373 66 TYR C N 1
ATOM 9783 C CA . TYR C 1 66 ? 0.095 -31.080 55.781 1.000 11.641 66 TYR C CA 1
ATOM 9784 C C . TYR C 1 66 ? 0.421 -29.650 55.323 1.000 11.538 66 TYR C C 1
ATOM 9785 O O . TYR C 1 66 ? 1.583 -29.287 55.161 1.000 10.832 66 TYR C O 1
ATOM 9794 N N . GLY C 1 67 ? -0.620 -28.846 55.099 1.000 11.456 67 GLY C N 1
ATOM 9795 C CA . GLY C 1 67 ? -0.451 -27.533 54.525 1.000 11.652 67 GLY C CA 1
ATOM 9796 C C . GLY C 1 67 ? -0.202 -27.555 53.015 1.000 12.157 67 GLY C C 1
ATOM 9797 O O . GLY C 1 67 ? 0.290 -26.555 52.475 1.000 14.277 67 GLY C O 1
ATOM 9798 N N . LEU C 1 68 ? -0.622 -28.619 52.302 1.000 11.017 68 LEU C N 1
ATOM 9799 C CA . LEU C 1 68 ? -0.252 -28.778 50.902 1.000 10.526 68 LEU C CA 1
ATOM 9800 C C . LEU C 1 68 ? -1.439 -28.589 49.969 1.000 10.663 68 LEU C C 1
ATOM 9801 O O . LEU C 1 68 ? -1.251 -28.405 48.758 1.000 11.091 68 LEU C O 1
ATOM 9806 N N . ALA C 1 69 ? -2.647 -28.581 50.527 1.000 10.481 69 ALA C N 1
ATOM 9807 C CA . ALA C 1 69 ? -3.836 -28.471 49.694 1.000 10.899 69 ALA C CA 1
ATOM 9808 C C . ALA C 1 69 ? -3.927 -27.121 48.996 1.000 10.843 69 ALA C C 1
ATOM 9809 O O . ALA C 1 69 ? -4.391 -27.038 47.867 1.000 10.599 69 ALA C O 1
ATOM 9811 N N . GLU C 1 70 ? -3.546 -26.055 49.707 1.000 11.582 70 GLU C N 1
ATOM 9812 C CA . GLU C 1 70 ? -3.598 -24.704 49.157 1.000 11.707 70 GLU C CA 1
ATOM 9813 C C . GLU C 1 70 ? -2.929 -24.669 47.788 1.000 11.267 70 GLU C C 1
ATOM 9814 O O . GLU C 1 70 ? -3.508 -24.189 46.825 1.000 10.745 70 GLU C O 1
ATOM 9820 N N . ARG C 1 71 ? -1.715 -25.216 47.714 1.000 11.834 71 ARG C N 1
ATOM 9821 C CA . ARG C 1 71 ? -0.983 -25.239 46.466 1.000 12.480 71 ARG C CA 1
ATOM 9822 C C . ARG C 1 71 ? -1.675 -26.152 45.449 1.000 12.504 71 ARG C C 1
ATOM 9823 O O . ARG C 1 71 ? -1.749 -25.847 44.264 1.000 12.111 71 ARG C O 1
ATOM 9831 N N . LEU C 1 72 ? -2.169 -27.299 45.895 1.000 12.781 72 LEU C N 1
ATOM 9832 C CA . LEU C 1 72 ? -2.854 -28.160 44.954 1.000 13.247 72 LEU C CA 1
ATOM 9833 C C . LEU C 1 72 ? -4.026 -27.398 44.320 1.000 13.054 72 LEU C C 1
ATOM 9834 O O . LEU C 1 72 ? -4.204 -27.423 43.113 1.000 12.778 72 LEU C O 1
ATOM 9839 N N . LEU C 1 73 ? -4.848 -26.738 45.134 1.000 13.485 73 LEU C N 1
ATOM 9840 C CA . LEU C 1 73 ? -6.071 -26.113 44.640 1.000 13.688 73 LEU C CA 1
ATOM 9841 C C . LEU C 1 73 ? -5.726 -24.951 43.710 1.000 13.806 73 LEU C C 1
ATOM 9842 O O . LEU C 1 73 ? -6.494 -24.592 42.821 1.000 14.501 73 LEU C O 1
ATOM 9847 N N . ARG C 1 74 ? -4.556 -24.363 43.921 1.000 13.207 74 ARG C N 1
ATOM 9848 C CA . ARG C 1 74 ? -4.125 -23.241 43.110 1.000 13.134 74 ARG C CA 1
ATOM 9849 C C . ARG C 1 74 ? -3.697 -23.744 41.736 1.000 13.251 74 ARG C C 1
ATOM 9850 O O . ARG C 1 74 ? -3.940 -23.088 40.760 1.000 14.598 74 ARG C O 1
ATOM 9858 N N . GLU C 1 75 ? -3.102 -24.928 41.631 1.000 13.923 75 GLU C N 1
ATOM 9859 C CA . GLU C 1 75 ? -2.525 -25.412 40.370 1.000 13.340 75 GLU C CA 1
ATOM 9860 C C . GLU C 1 75 ? -3.444 -26.338 39.572 1.000 13.130 75 GLU C C 1
ATOM 9861 O O . GLU C 1 75 ? -3.219 -26.506 38.375 1.000 14.053 75 GLU C O 1
ATOM 9867 N N . ALA C 1 76 ? -4.432 -26.969 40.226 1.000 12.315 76 ALA C N 1
ATOM 9868 C CA . ALA C 1 76 ? -5.157 -28.103 39.664 1.000 12.253 76 ALA C CA 1
ATOM 9869 C C . ALA C 1 76 ? -6.519 -27.698 39.117 1.000 12.547 76 ALA C C 1
ATOM 9870 O O . ALA C 1 76 ? -7.165 -26.761 39.602 1.000 12.483 76 ALA C O 1
ATOM 9872 N N . ASN C 1 77 ? -6.973 -28.479 38.134 1.000 12.889 77 ASN C N 1
ATOM 9873 C CA . ASN C 1 77 ? -8.289 -28.325 37.536 1.000 13.366 77 ASN C CA 1
ATOM 9874 C C . ASN C 1 77 ? -9.339 -28.927 38.466 1.000 13.775 77 ASN C C 1
ATOM 9875 O O . ASN C 1 77 ? -9.092 -29.970 39.070 1.000 14.955 77 ASN C O 1
ATOM 9880 N N . GLN C 1 78 ? -10.520 -28.314 38.559 1.000 13.336 78 GLN C N 1
ATOM 9881 C CA . GLN C 1 78 ? -11.590 -28.882 39.345 1.000 13.228 78 GLN C CA 1
ATOM 9882 C C . GLN C 1 78 ? -12.570 -29.640 38.450 1.000 13.712 78 GLN C C 1
ATOM 9883 O O . GLN C 1 78 ? -13.247 -29.065 37.606 1.000 13.488 78 GLN C O 1
ATOM 9889 N N . MET C 1 79 ? -12.616 -30.960 38.676 1.000 14.280 79 MET C N 1
ATOM 9890 C CA . MET C 1 79 ? -13.552 -31.877 38.039 1.000 14.748 79 MET C CA 1
ATOM 9891 C C . MET C 1 79 ? -14.800 -31.882 38.883 1.000 15.073 79 MET C C 1
ATOM 9892 O O . MET C 1 79 ? -14.921 -32.729 39.745 1.000 15.815 79 MET C O 1
ATOM 9897 N N . GLN C 1 80 ? -15.705 -30.930 38.633 1.000 15.578 80 GLN C N 1
ATOM 9898 C CA . GLN C 1 80 ? -16.857 -30.694 39.486 1.000 15.510 80 GLN C CA 1
ATOM 9899 C C . GLN C 1 80 ? -18.042 -31.497 38.989 1.000 15.694 80 GLN C C 1
ATOM 9900 O O . GLN C 1 80 ? -18.844 -31.974 39.783 1.000 15.754 80 GLN C O 1
ATOM 9906 N N . MET C 1 81 ? -18.148 -31.596 37.670 1.000 16.406 81 MET C N 1
ATOM 9907 C CA . MET C 1 81 ? -19.373 -32.037 37.038 1.000 18.229 81 MET C CA 1
ATOM 9908 C C . MET C 1 81 ? -19.072 -33.224 36.120 1.000 18.959 81 MET C C 1
ATOM 9909 O O . MET C 1 81 ? -18.065 -33.211 35.404 1.000 19.582 81 MET C O 1
ATOM 9914 N N . ALA C 1 82 ? -19.942 -34.254 36.147 1.000 18.746 82 ALA C N 1
ATOM 9915 C CA . ALA C 1 82 ? -19.813 -35.380 35.236 1.000 18.477 82 ALA C CA 1
ATOM 9916 C C . ALA C 1 82 ? -20.980 -35.388 34.269 1.000 18.600 82 ALA C C 1
ATOM 9917 O O . ALA C 1 82 ? -22.092 -35.052 34.628 1.000 18.850 82 ALA C O 1
ATOM 9919 N N . ALA C 1 83 ? -20.700 -35.811 33.043 1.000 18.707 83 ALA C N 1
ATOM 9920 C CA . ALA C 1 83 ? -21.708 -35.877 32.006 1.000 19.538 83 ALA C CA 1
ATOM 9921 C C . ALA C 1 83 ? -21.686 -37.249 31.333 1.000 19.843 83 ALA C C 1
ATOM 9922 O O . ALA C 1 83 ? -20.661 -37.932 31.355 1.000 19.644 83 ALA C O 1
ATOM 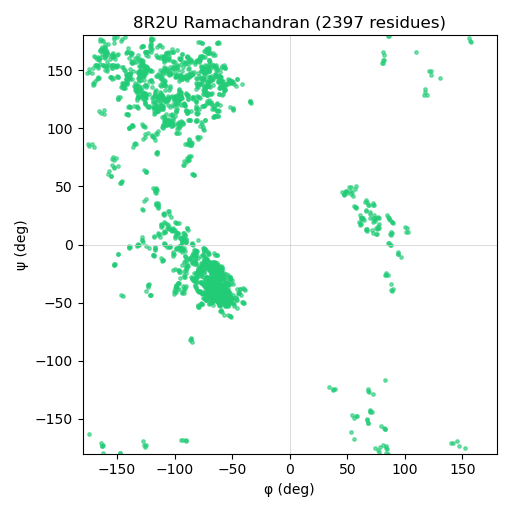9924 N N . PHE C 1 84 ? -22.829 -37.614 30.730 1.000 20.332 84 PHE C N 1
ATOM 9925 C CA . PHE C 1 84 ? -23.026 -38.930 30.148 1.000 20.826 84 PHE C CA 1
ATOM 9926 C C . PHE C 1 84 ? -23.613 -38.743 28.750 1.000 21.966 84 PHE C C 1
ATOM 9927 O O . PHE C 1 84 ? -24.690 -38.163 28.592 1.000 22.433 84 PHE C O 1
ATOM 9935 N N . TYR C 1 85 ? -22.854 -39.206 27.744 1.000 22.329 85 TYR C N 1
ATOM 9936 C CA . TYR C 1 85 ? -23.289 -39.184 26.361 1.000 23.331 85 TYR C CA 1
ATOM 9937 C C . TYR C 1 85 ? -23.491 -40.638 25.954 1.000 24.711 85 TYR C C 1
ATOM 9938 O O . TYR C 1 85 ? -22.754 -41.515 26.412 1.000 24.635 85 TYR C O 1
ATOM 9947 N N . ASN C 1 86 ? -24.519 -40.851 25.124 1.000 26.171 86 ASN C N 1
ATOM 9948 C CA . ASN C 1 86 ? -24.922 -42.168 24.689 1.000 27.970 86 ASN C CA 1
ATOM 9949 C C . ASN C 1 86 ? -25.529 -42.110 23.298 1.000 28.877 86 ASN C C 1
ATOM 9950 O O . ASN C 1 86 ? -25.849 -41.041 22.801 1.000 28.881 86 ASN C O 1
ATOM 9955 N N . PRO C 1 87 ? -25.634 -43.271 22.614 1.000 29.667 87 PRO C N 1
ATOM 9956 C CA . PRO C 1 87 ? -26.030 -43.320 21.221 1.000 31.004 87 PRO C CA 1
ATOM 9957 C C . PRO C 1 87 ? -27.387 -42.697 20.990 1.000 32.208 87 PRO C C 1
ATOM 9958 O O . PRO C 1 87 ? -28.309 -42.858 21.759 1.000 33.098 87 PRO C O 1
ATOM 9962 N N . SER C 1 88 ? -27.436 -41.948 19.907 1.000 32.802 88 SER C N 1
ATOM 9963 C CA . SER C 1 88 ? -28.504 -41.026 19.627 1.000 33.536 88 SER C CA 1
ATOM 9964 C C . SER C 1 88 ? -29.367 -41.662 18.550 1.000 35.101 88 SER C C 1
ATOM 9965 O O . SER C 1 88 ? -28.881 -42.432 17.738 1.000 34.654 88 SER C O 1
ATOM 9968 N N . PRO C 1 89 ? -30.687 -41.370 18.523 1.000 36.903 89 PRO C N 1
ATOM 9969 C CA . PRO C 1 89 ? -31.551 -41.744 17.410 1.000 39.114 89 PRO C CA 1
ATOM 9970 C C . PRO C 1 89 ? -30.888 -41.568 16.046 1.000 40.022 89 PRO C C 1
ATOM 9971 O O . PRO C 1 89 ? -31.095 -42.390 15.158 1.000 40.435 89 PRO C O 1
ATOM 9975 N N . SER C 1 90 ? -30.102 -40.495 15.885 1.000 40.260 90 SER C N 1
ATOM 9976 C CA . SER C 1 90 ? -29.622 -40.084 14.569 1.000 41.265 90 SER C CA 1
ATOM 9977 C C . SER C 1 90 ? -28.289 -40.745 14.213 1.000 41.642 90 SER C C 1
ATOM 9978 O O . SER C 1 90 ? -27.965 -40.857 13.038 1.000 44.208 90 SER C O 1
ATOM 9981 N N . GLY C 1 91 ? -27.544 -41.214 15.225 1.000 40.905 91 GLY C N 1
ATOM 9982 C CA . GLY C 1 91 ? -26.225 -41.803 15.031 1.000 39.508 91 GLY C CA 1
ATOM 9983 C C . GLY C 1 91 ? -25.212 -41.031 15.873 1.000 38.682 91 GLY C C 1
ATOM 9984 O O . GLY C 1 91 ? -25.401 -39.838 16.162 1.000 37.451 91 GLY C O 1
ATOM 9985 N N . GLY C 1 92 ? -24.199 -41.719 16.392 1.000 38.878 92 GLY C N 1
ATOM 9986 C CA . GLY C 1 92 ? -23.303 -41.050 17.323 1.000 38.681 92 GLY C CA 1
ATOM 9987 C C . GLY C 1 92 ? -24.071 -40.397 18.482 1.000 36.926 92 GLY C C 1
ATOM 9988 O O . GLY C 1 92 ? -25.186 -40.778 18.741 1.000 39.552 92 GLY C O 1
ATOM 9989 N N . ILE C 1 93 ? -23.500 -39.444 19.207 1.000 33.733 93 ILE C N 1
ATOM 9990 C CA . ILE C 1 93 ? -23.816 -39.284 20.618 1.000 31.892 93 ILE C CA 1
ATOM 9991 C C . ILE C 1 93 ? -24.736 -38.097 20.852 1.000 31.131 93 ILE C C 1
ATOM 9992 O O . ILE C 1 93 ? -24.740 -37.154 20.091 1.000 31.345 93 ILE C O 1
ATOM 9997 N N . GLU C 1 94 ? -25.516 -38.191 21.934 1.000 30.415 94 GLU C N 1
ATOM 9998 C CA . GLU C 1 94 ? -26.271 -37.094 22.523 1.000 29.128 94 GLU C CA 1
ATOM 9999 C C . GLU C 1 94 ? -26.112 -37.194 24.039 1.000 28.255 94 GLU C C 1
ATOM 10000 O O . GLU C 1 94 ? -25.819 -38.267 24.563 1.000 29.083 94 GLU C O 1
ATOM 10006 N N . ARG C 1 95 ? -26.300 -36.086 24.760 1.000 26.906 95 ARG C N 1
ATOM 10007 C CA . ARG C 1 95 ? -26.180 -36.098 26.210 1.000 25.063 95 ARG C CA 1
ATOM 10008 C C . ARG C 1 95 ? -27.462 -36.644 26.843 1.000 24.666 95 ARG C C 1
ATOM 10009 O O . ARG C 1 95 ? -28.537 -36.137 26.573 1.000 24.912 95 ARG C O 1
ATOM 10017 N N . THR C 1 96 ? -27.348 -37.636 27.730 1.000 23.900 96 THR C N 1
ATOM 10018 C CA . THR C 1 96 ? -28.516 -38.204 28.401 1.000 24.362 96 THR C CA 1
ATOM 10019 C C . THR C 1 96 ? -28.702 -37.609 29.805 1.000 23.594 96 THR C C 1
ATOM 10020 O O . THR C 1 96 ? -29.822 -37.459 30.267 1.000 23.484 96 THR C O 1
ATOM 10024 N N . SER C 1 97 ? -27.616 -37.301 30.521 1.000 22.549 97 SER C N 1
ATOM 10025 C CA . SER C 1 97 ? -27.728 -36.729 31.853 1.000 21.766 97 SER C CA 1
ATOM 10026 C C . SER C 1 97 ? -26.398 -36.101 32.276 1.000 20.995 97 SER C C 1
ATOM 10027 O O . SER C 1 97 ? -25.343 -36.300 31.643 1.000 20.453 97 SER C O 1
ATOM 10030 N N . ARG C 1 98 ? -26.453 -35.328 33.371 1.000 20.844 98 ARG C N 1
ATOM 10031 C CA . ARG C 1 98 ? -25.272 -34.839 34.066 1.000 20.064 98 ARG C CA 1
ATOM 10032 C C . ARG C 1 98 ? -25.508 -34.924 35.568 1.000 20.232 98 ARG C C 1
ATOM 10033 O O . ARG C 1 98 ? -26.634 -34.971 36.042 1.000 21.143 98 ARG C O 1
ATOM 10041 N N . ALA C 1 99 ? -24.421 -34.898 36.334 1.000 20.037 99 ALA C N 1
ATOM 10042 C CA . ALA C 1 99 ? -24.471 -35.094 37.771 1.000 19.663 99 ALA C CA 1
ATOM 10043 C C . ALA C 1 99 ? -23.203 -34.543 38.404 1.000 18.808 99 ALA C C 1
ATOM 10044 O O . ALA C 1 99 ? -22.223 -34.241 37.716 1.000 18.161 99 ALA C O 1
ATOM 10046 N N . PRO C 1 100 ? -23.190 -34.349 39.733 1.000 18.833 100 PRO C N 1
ATOM 10047 C CA . PRO C 1 100 ? -21.958 -33.974 40.418 1.000 18.743 100 PRO C CA 1
ATOM 10048 C C . PRO C 1 100 ? -20.966 -35.105 40.215 1.000 19.511 100 PRO C C 1
ATOM 10049 O O . PRO C 1 100 ? -21.382 -36.247 40.244 1.000 19.996 100 PRO C O 1
ATOM 10053 N N . ASP C 1 101 ? -19.686 -34.774 39.996 1.000 20.673 101 ASP C N 1
ATOM 10054 C CA . ASP C 1 101 ? -18.610 -35.752 39.866 1.000 20.876 101 ASP C CA 1
ATOM 10055 C C . ASP C 1 101 ? -18.539 -36.561 41.145 1.000 21.536 101 ASP C C 1
ATOM 10056 O O . ASP C 1 101 ? -18.281 -37.755 41.102 1.000 21.934 101 ASP C O 1
ATOM 10061 N N . VAL C 1 102 ? -18.764 -35.874 42.267 1.000 23.194 102 VAL C N 1
ATOM 10062 C CA . VAL C 1 102 ? -18.625 -36.476 43.569 1.000 25.205 102 VAL C CA 1
ATOM 10063 C C . VAL C 1 102 ? -19.967 -36.384 44.261 1.000 28.443 102 VAL C C 1
ATOM 10064 O O . VAL C 1 102 ? -20.607 -35.351 44.250 1.000 28.876 102 VAL C O 1
ATOM 10068 N N . THR C 1 103 ? -20.350 -37.500 44.882 1.000 33.286 103 THR C N 1
ATOM 10069 C CA . THR C 1 103 ? -21.584 -37.596 45.626 1.000 36.390 103 THR C CA 1
ATOM 10070 C C . THR C 1 103 ? -21.176 -37.853 47.083 1.000 37.292 103 THR C C 1
ATOM 10071 O O . THR C 1 103 ? -20.846 -38.982 47.458 1.000 38.471 103 THR C O 1
ATOM 10075 N N . ALA C 1 104 ? -21.115 -36.763 47.869 1.000 36.250 104 ALA C N 1
ATOM 10076 C CA . ALA C 1 104 ? -20.556 -36.776 49.215 1.000 37.384 104 ALA C CA 1
ATOM 10077 C C . ALA C 1 104 ? -20.770 -35.414 49.869 1.000 37.456 104 ALA C C 1
ATOM 10078 O O . ALA C 1 104 ? -19.913 -34.539 49.807 1.000 33.648 104 ALA C O 1
ATOM 10080 N N . PRO C 1 105 ? -21.952 -35.191 50.480 1.000 42.193 105 PRO C N 1
ATOM 10081 C CA . PRO C 1 105 ? -22.270 -33.883 51.066 1.000 41.670 105 PRO C CA 1
ATOM 10082 C C . PRO C 1 105 ? -21.568 -33.555 52.393 1.000 39.380 105 PRO C C 1
ATOM 10083 O O . PRO C 1 105 ? -21.707 -32.439 52.876 1.000 35.714 105 PRO C O 1
ATOM 10087 N N . ASN C 1 106 ? -20.862 -34.524 52.999 1.000 37.962 106 ASN C N 1
ATOM 10088 C CA . ASN C 1 106 ? -19.927 -34.261 54.097 1.000 39.436 106 ASN C CA 1
ATOM 10089 C C . ASN C 1 106 ? -18.773 -33.381 53.622 1.000 35.606 106 ASN C C 1
ATOM 10090 O O . ASN C 1 106 ? -18.316 -32.486 54.322 1.000 40.814 106 ASN C O 1
ATOM 10095 N N . ALA C 1 107 ? -18.284 -33.718 52.434 1.000 31.366 107 ALA C N 1
ATOM 10096 C CA . ALA C 1 107 ? -16.967 -33.318 51.973 1.000 28.719 107 ALA C CA 1
ATOM 10097 C C . ALA C 1 107 ? -16.775 -31.817 52.100 1.000 25.154 107 ALA C C 1
ATOM 10098 O O . ALA C 1 107 ? -17.657 -31.015 51.808 1.000 25.631 107 ALA C O 1
ATOM 10100 N N . ARG C 1 108 ? -15.578 -31.453 52.517 1.000 22.664 108 ARG C N 1
ATOM 10101 C CA . ARG C 1 108 ? -15.208 -30.055 52.562 1.000 21.816 108 ARG C CA 1
ATOM 10102 C C . ARG C 1 108 ? -15.043 -29.551 51.125 1.000 21.006 108 ARG C C 1
ATOM 10103 O O . ARG C 1 108 ? -15.468 -28.448 50.803 1.000 21.861 108 ARG C O 1
ATOM 10111 N N . TRP C 1 109 ? -14.406 -30.380 50.288 1.000 19.230 109 TRP C N 1
ATOM 10112 C CA . TRP C 1 109 ? -14.239 -30.129 48.870 1.000 18.791 109 TRP C CA 1
ATOM 10113 C C . TRP C 1 109 ? -14.929 -31.243 48.085 1.000 18.306 109 TRP C C 1
ATOM 10114 O O . TRP C 1 109 ? -14.334 -32.309 47.838 1.000 16.571 109 TRP C O 1
ATOM 10125 N N . PRO C 1 110 ? -16.209 -31.026 47.713 1.000 18.430 110 PRO C N 1
ATOM 10126 C CA . PRO C 1 110 ? -17.022 -32.046 47.035 1.000 18.499 110 PRO C CA 1
ATOM 10127 C C . PRO C 1 110 ? -16.813 -32.077 45.523 1.000 17.920 110 PRO C C 1
ATOM 10128 O O . PRO C 1 110 ? -17.749 -31.894 44.738 1.000 18.400 110 PRO C O 1
ATOM 10132 N N . PHE C 1 111 ? -15.573 -32.355 45.138 1.000 16.667 111 PHE C N 1
ATOM 10133 C CA . PHE C 1 111 ? -15.202 -32.507 43.745 1.000 16.299 111 PHE C CA 1
ATOM 10134 C C . PHE C 1 111 ? -13.849 -33.185 43.713 1.000 15.660 111 PHE C C 1
ATOM 10135 O O . PHE C 1 111 ? -13.172 -33.264 44.739 1.000 15.236 111 PHE C O 1
ATOM 10143 N N . GLU C 1 112 ? -13.468 -33.658 42.535 1.000 15.537 112 GLU C N 1
ATOM 10144 C CA . GLU C 1 112 ? -12.104 -34.115 42.341 1.000 15.648 112 GLU C CA 1
ATOM 10145 C C . GLU C 1 112 ? -11.284 -32.976 41.752 1.000 14.747 112 GLU C C 1
ATOM 10146 O O . GLU C 1 112 ? -11.871 -32.046 41.193 1.000 14.915 112 GLU C O 1
ATOM 10152 N N . VAL C 1 113 ? -9.955 -33.063 41.897 1.000 13.691 113 VAL C N 1
ATOM 10153 C CA . VAL C 1 113 ? -9.090 -32.144 41.177 1.000 13.606 113 VAL C CA 1
ATOM 10154 C C . VAL C 1 113 ? -8.064 -32.954 40.386 1.000 13.546 113 VAL C C 1
ATOM 10155 O O . VAL C 1 113 ? -7.675 -34.066 40.768 1.000 13.833 113 VAL C O 1
ATOM 10159 N N . THR C 1 114 ? -7.678 -32.397 39.242 1.000 13.082 114 THR C N 1
ATOM 10160 C CA . THR C 1 114 ? -6.837 -33.108 38.306 1.000 13.130 114 THR C CA 1
ATOM 10161 C C . THR C 1 114 ? -5.616 -32.248 37.989 1.000 12.919 114 THR C C 1
ATOM 10162 O O . THR C 1 114 ? -5.681 -31.033 37.915 1.000 12.248 114 THR C O 1
ATOM 10166 N N . LEU C 1 115 ? -4.498 -32.930 37.784 1.000 13.426 115 LEU C N 1
ATOM 10167 C CA . LEU C 1 115 ? -3.190 -32.318 37.644 1.000 13.733 115 LEU C CA 1
ATOM 10168 C C . LEU C 1 115 ? -2.199 -33.436 37.330 1.000 14.676 115 LEU C C 1
ATOM 10169 O O . LEU C 1 115 ? -2.377 -34.531 37.828 1.000 15.665 115 LEU C O 1
ATOM 10174 N N . HIS C 1 116 ? -1.158 -33.188 36.555 1.000 16.191 116 HIS C N 1
ATOM 10175 C CA . HIS C 1 116 ? -0.272 -34.288 36.169 1.000 17.979 116 HIS C CA 1
ATOM 10176 C C . HIS C 1 116 ? 0.590 -34.703 37.366 1.000 17.184 116 HIS C C 1
ATOM 10177 O O . HIS C 1 116 ? 0.839 -33.922 38.301 1.000 16.703 116 HIS C O 1
ATOM 10184 N N . GLN C 1 117 ? 1.013 -35.968 37.321 1.000 17.011 117 GLN C N 1
ATOM 10185 C CA . GLN C 1 117 ? 1.655 -36.641 38.445 1.000 16.337 117 GLN C CA 1
ATOM 10186 C C . GLN C 1 117 ? 2.952 -35.898 38.779 1.000 15.945 117 GLN C C 1
ATOM 10187 O O . GLN C 1 117 ? 3.272 -35.700 39.941 1.000 14.430 117 GLN C O 1
ATOM 10193 N N . GLY C 1 118 ? 3.684 -35.459 37.754 1.000 16.344 118 GLY C N 1
ATOM 10194 C CA . GLY C 1 118 ? 4.877 -34.672 38.005 1.000 17.221 118 GLY C CA 1
ATOM 10195 C C . GLY C 1 118 ? 4.618 -33.507 38.962 1.000 16.904 118 GLY C C 1
ATOM 10196 O O . GLY C 1 118 ? 5.368 -33.294 39.917 1.000 17.272 118 GLY C O 1
ATOM 10197 N N . ALA C 1 119 ? 3.524 -32.785 38.704 1.000 16.940 119 ALA C N 1
ATOM 10198 C CA . ALA C 1 119 ? 3.217 -31.577 39.447 1.000 16.701 119 ALA C CA 1
ATOM 10199 C C . ALA C 1 119 ? 2.686 -31.932 40.829 1.000 17.991 119 ALA C C 1
ATOM 10200 O O . ALA C 1 119 ? 2.821 -31.143 41.757 1.000 18.629 119 ALA C O 1
ATOM 10202 N N . ILE C 1 120 ? 2.052 -33.111 40.973 1.000 19.203 120 ILE C N 1
ATOM 10203 C CA . ILE C 1 120 ? 1.542 -33.506 42.281 1.000 18.799 120 ILE C CA 1
ATOM 10204 C C . ILE C 1 120 ? 2.723 -33.852 43.185 1.000 17.979 120 ILE C C 1
ATOM 10205 O O . ILE C 1 120 ? 2.763 -33.458 44.338 1.000 16.494 120 ILE C O 1
ATOM 10210 N N . GLU C 1 121 ? 3.669 -34.604 42.624 1.000 18.363 121 GLU C N 1
ATOM 10211 C CA . GLU C 1 121 ? 4.880 -35.012 43.312 1.000 18.509 121 GLU C CA 1
ATOM 10212 C C . GLU C 1 121 ? 5.660 -33.786 43.770 1.000 17.237 121 GLU C C 1
ATOM 10213 O O . GLU C 1 121 ? 6.166 -33.735 44.892 1.000 16.994 121 GLU C O 1
ATOM 10219 N N . ALA C 1 122 ? 5.704 -32.778 42.908 1.000 16.686 122 ALA C N 1
ATOM 10220 C CA . ALA C 1 122 ? 6.455 -31.573 43.191 1.000 16.525 122 ALA C CA 1
ATOM 10221 C C . ALA C 1 122 ? 5.986 -30.946 44.494 1.000 15.191 122 ALA C C 1
ATOM 10222 O O . ALA C 1 122 ? 6.788 -30.452 45.274 1.000 15.839 122 ALA C O 1
ATOM 10224 N N . ILE C 1 123 ? 4.687 -30.968 44.736 1.000 14.067 123 ILE C N 1
ATOM 10225 C CA . ILE C 1 123 ? 4.167 -30.377 45.956 1.000 13.629 123 ILE C CA 1
ATOM 10226 C C . ILE C 1 123 ? 4.841 -31.037 47.157 1.000 13.051 123 ILE C C 1
ATOM 10227 O O . ILE C 1 123 ? 5.164 -30.376 48.131 1.000 12.679 123 ILE C O 1
ATOM 10232 N N . PHE C 1 124 ? 5.051 -32.348 47.068 1.000 12.991 124 PHE C N 1
ATOM 10233 C CA . PHE C 1 124 ? 5.633 -33.124 48.147 1.000 12.792 124 PHE C CA 1
ATOM 10234 C C . PHE C 1 124 ? 7.143 -32.940 48.178 1.000 12.961 124 PHE C C 1
ATOM 10235 O O . PHE C 1 124 ? 7.729 -32.853 49.256 1.000 12.379 124 PHE C O 1
ATOM 10243 N N . LEU C 1 125 ? 7.772 -32.905 46.996 1.000 13.751 125 LEU C N 1
ATOM 10244 C CA . LEU C 1 125 ? 9.227 -32.845 46.904 1.000 14.417 125 LEU C CA 1
ATOM 10245 C C . LEU C 1 125 ? 9.729 -31.488 47.416 1.000 15.074 125 LEU C C 1
ATOM 10246 O O . LEU C 1 125 ? 10.703 -31.419 48.175 1.000 15.600 125 LEU C O 1
ATOM 10251 N N . ASP C 1 126 ? 9.043 -30.409 47.016 1.000 15.264 126 ASP C N 1
ATOM 10252 C CA . ASP C 1 126 ? 9.371 -29.085 47.505 1.000 16.033 126 ASP C CA 1
ATOM 10253 C C . ASP C 1 126 ? 9.216 -29.023 49.022 1.000 16.221 126 ASP C C 1
ATOM 10254 O O . ASP C 1 126 ? 10.041 -28.390 49.682 1.000 17.309 126 ASP C O 1
ATOM 10259 N N . SER C 1 127 ? 8.191 -29.686 49.579 1.000 15.221 127 SER C N 1
ATOM 10260 C CA . SER C 1 127 ? 8.001 -29.694 51.026 1.000 14.606 127 SER C CA 1
ATOM 10261 C C . SER C 1 127 ? 9.125 -30.474 51.689 1.000 14.912 127 SER C C 1
ATOM 10262 O O . SER C 1 127 ? 9.641 -30.072 52.719 1.000 14.426 127 SER C O 1
ATOM 10265 N N . MET C 1 128 ? 9.492 -31.597 51.065 1.000 16.126 128 MET C N 1
ATOM 10266 C CA . MET C 1 128 ? 10.567 -32.458 51.545 1.000 16.568 128 MET C CA 1
ATOM 10267 C C . MET C 1 128 ? 11.871 -31.674 51.613 1.000 17.910 128 MET C C 1
ATOM 10268 O O . MET C 1 128 ? 12.557 -31.735 52.622 1.000 17.906 128 MET C O 1
ATOM 10273 N N . LYS C 1 129 ? 12.175 -30.932 50.547 1.000 19.977 129 LYS C N 1
ATOM 10274 C CA . LYS C 1 129 ? 13.408 -30.156 50.423 1.000 22.910 129 LYS C CA 1
ATOM 10275 C C . LYS C 1 129 ? 13.483 -29.137 51.567 1.000 22.012 129 LYS C C 1
ATOM 10276 O O . LYS C 1 129 ? 14.528 -28.936 52.190 1.000 22.337 129 LYS C O 1
ATOM 10282 N N . ALA C 1 130 ? 12.343 -28.492 51.837 1.000 20.294 130 ALA C N 1
ATOM 10283 C CA . ALA C 1 130 ? 12.258 -27.474 52.866 1.000 20.140 130 ALA C CA 1
ATOM 10284 C C . ALA C 1 130 ? 12.542 -28.083 54.235 1.000 20.752 130 ALA C C 1
ATOM 10285 O O . ALA C 1 130 ? 12.914 -27.347 55.142 1.000 22.297 130 ALA C O 1
ATOM 10287 N N . HIS C 1 131 ? 12.304 -29.404 54.387 1.000 19.614 131 HIS C N 1
ATOM 10288 C CA . HIS C 1 131 ? 12.473 -30.096 55.659 1.000 18.625 131 HIS C CA 1
ATOM 10289 C C . HIS C 1 131 ? 13.688 -31.010 55.605 1.000 17.865 131 HIS C C 1
ATOM 10290 O O . HIS C 1 131 ? 13.792 -31.921 56.403 1.000 17.148 131 HIS C O 1
ATOM 10297 N N . GLY C 1 132 ? 14.589 -30.760 54.654 1.000 18.493 132 GLY C N 1
ATOM 10298 C CA . GLY C 1 132 ? 15.945 -31.300 54.665 1.000 18.989 132 GLY C CA 1
ATOM 10299 C C . GLY C 1 132 ? 16.110 -32.669 53.999 1.000 18.565 132 GLY C C 1
ATOM 10300 O O . GLY C 1 132 ? 17.130 -33.320 54.238 1.000 19.688 132 GLY C O 1
ATOM 10301 N N . VAL C 1 133 ? 15.155 -33.074 53.134 1.000 17.122 133 VAL C N 1
ATOM 10302 C CA . VAL C 1 133 ? 15.120 -34.395 52.528 1.000 15.863 133 VAL C CA 1
ATOM 10303 C C . VAL C 1 133 ? 14.989 -34.301 51.004 1.000 15.119 133 VAL C C 1
ATOM 10304 O O . VAL C 1 133 ? 14.123 -33.609 50.475 1.000 14.212 133 VAL C O 1
ATOM 10308 N N . ALA C 1 134 ? 15.840 -35.056 50.300 1.000 15.779 134 ALA C N 1
ATOM 10309 C CA . ALA C 1 134 ? 15.879 -35.069 48.840 1.000 16.317 134 ALA C CA 1
ATOM 10310 C C . ALA C 1 134 ? 15.902 -36.510 48.349 1.000 16.917 134 ALA C C 1
ATOM 10311 O O . ALA C 1 134 ? 16.476 -37.374 49.014 1.000 17.849 134 ALA C O 1
ATOM 10313 N N . VAL C 1 135 ? 15.310 -36.749 47.176 1.000 16.782 135 VAL C N 1
ATOM 10314 C CA . VAL C 1 135 ? 15.341 -38.077 46.593 1.000 16.890 135 VAL C CA 1
ATOM 10315 C C . VAL C 1 135 ? 16.761 -38.339 46.127 1.000 18.348 135 VAL C C 1
ATOM 10316 O O . VAL C 1 135 ? 17.348 -37.503 45.451 1.000 18.690 135 VAL C O 1
ATOM 10320 N N . GLU C 1 136 ? 17.312 -39.495 46.508 1.000 19.822 136 GLU C N 1
ATOM 10321 C CA . GLU C 1 136 ? 18.612 -39.912 46.024 1.000 21.290 136 GLU C CA 1
ATOM 10322 C C . GLU C 1 136 ? 18.397 -40.856 44.847 1.000 23.039 136 GLU C C 1
ATOM 10323 O O . GLU C 1 136 ? 17.646 -41.819 44.940 1.000 22.350 136 GLU C O 1
ATOM 10329 N N . ARG C 1 137 ? 19.079 -40.596 43.723 1.000 24.680 137 ARG C N 1
ATOM 10330 C CA . ARG C 1 137 ? 18.774 -41.287 42.474 1.000 24.038 137 ARG C CA 1
ATOM 10331 C C . ARG C 1 137 ? 19.900 -41.037 41.485 1.000 24.468 137 ARG C C 1
ATOM 10332 O O . ARG C 1 137 ? 20.512 -39.972 41.538 1.000 25.258 137 ARG C O 1
ATOM 10340 N N . PRO C 1 138 ? 20.168 -41.942 40.522 1.000 24.359 138 PRO C N 1
ATOM 10341 C CA . PRO C 1 138 ? 19.478 -43.221 40.383 1.000 24.523 138 PRO C CA 1
ATOM 10342 C C . PRO C 1 138 ? 20.137 -44.363 41.156 1.000 24.430 138 PRO C C 1
ATOM 10343 O O . PRO C 1 138 ? 21.337 -44.584 41.056 1.000 25.276 138 PRO C O 1
ATOM 10347 N N . ILE C 1 139 ? 19.318 -45.073 41.938 1.000 24.027 139 ILE C N 1
ATOM 10348 C CA . ILE C 1 139 ? 19.774 -46.091 42.871 1.000 24.022 139 ILE C CA 1
ATOM 10349 C C . ILE C 1 139 ? 18.769 -47.237 42.849 1.000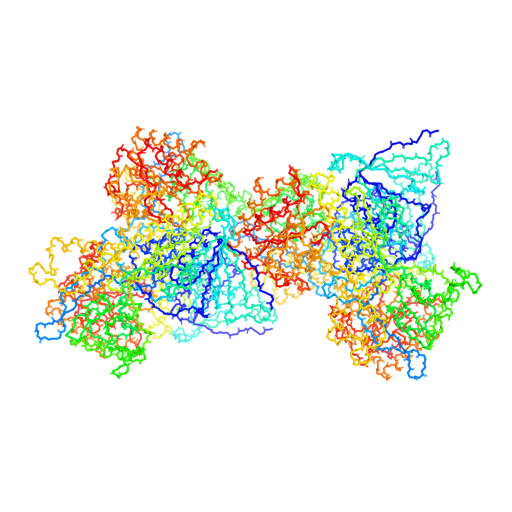 23.870 139 ILE C C 1
ATOM 10350 O O . ILE C 1 139 ? 17.572 -46.990 42.776 1.000 23.000 139 ILE C O 1
ATOM 10355 N N . ILE C 1 140 ? 19.253 -48.482 42.941 1.000 25.390 140 ILE C N 1
ATOM 10356 C CA . ILE C 1 140 ? 18.371 -49.639 43.112 1.000 25.589 140 ILE C CA 1
ATOM 10357 C C . ILE C 1 140 ? 18.824 -50.525 44.257 1.000 25.215 140 ILE C C 1
ATOM 10358 O O . ILE C 1 140 ? 20.007 -50.651 44.535 1.000 24.736 140 ILE C O 1
ATOM 10363 N N . PRO C 1 141 ? 17.874 -51.193 44.930 1.000 25.182 141 PRO C N 1
ATOM 10364 C CA . PRO C 1 141 ? 18.230 -52.252 45.863 1.000 26.585 141 PRO C CA 1
ATOM 10365 C C . PRO C 1 141 ? 18.632 -53.470 45.050 1.000 28.167 141 PRO C C 1
ATOM 10366 O O . PRO C 1 141 ? 18.053 -53.688 43.995 1.000 29.974 141 PRO C O 1
ATOM 10370 N N . THR C 1 142 ? 19.646 -54.199 45.525 1.000 28.458 142 THR C N 1
ATOM 10371 C CA . THR C 1 142 ? 20.101 -55.422 44.891 1.000 30.049 142 THR C CA 1
ATOM 10372 C C . THR C 1 142 ? 19.959 -56.621 45.830 1.000 31.453 142 THR C C 1
ATOM 10373 O O . THR C 1 142 ? 20.157 -57.763 45.416 1.000 32.569 142 THR C O 1
ATOM 10377 N N . SER C 1 143 ? 19.630 -56.379 47.101 1.000 30.828 143 SER C N 1
ATOM 10378 C CA . SER C 1 143 ? 19.623 -57.442 48.090 1.000 31.035 143 SER C CA 1
ATOM 10379 C C . SER C 1 143 ? 18.916 -56.949 49.340 1.000 30.746 143 SER C C 1
ATOM 10380 O O . SER C 1 143 ? 19.046 -55.778 49.673 1.000 30.932 143 SER C O 1
ATOM 10383 N N . LEU C 1 144 ? 18.136 -57.809 50.001 1.000 31.463 144 LEU C N 1
ATOM 10384 C CA . LEU C 1 144 ? 17.450 -57.415 51.228 1.000 30.777 144 LEU C CA 1
ATOM 10385 C C . LEU C 1 144 ? 17.498 -58.562 52.223 1.000 33.198 144 LEU C C 1
ATOM 10386 O O . LEU C 1 144 ? 16.886 -59.587 51.998 1.000 33.371 144 LEU C O 1
ATOM 10391 N N . GLU C 1 145 ? 18.257 -58.376 53.304 1.000 35.883 145 GLU C N 1
ATOM 10392 C CA . GLU C 1 145 ? 18.494 -59.403 54.307 1.000 36.385 145 GLU C CA 1
ATOM 10393 C C . GLU C 1 145 ? 17.756 -58.928 55.558 1.000 34.878 145 GLU C C 1
ATOM 10394 O O . GLU C 1 145 ? 17.640 -57.733 55.785 1.000 32.816 145 GLU C O 1
ATOM 10400 N N . LEU C 1 146 ? 17.264 -59.860 56.374 1.000 36.116 146 LEU C N 1
ATOM 10401 C CA . LEU C 1 146 ? 16.447 -59.539 57.535 1.000 35.027 146 LEU C CA 1
ATOM 10402 C C . LEU C 1 146 ? 16.823 -60.478 58.667 1.000 35.168 146 LEU C C 1
ATOM 10403 O O . LEU C 1 146 ? 17.076 -61.637 58.414 1.000 36.981 146 LEU C O 1
ATOM 10408 N N . SER C 1 147 ? 16.881 -59.964 59.897 1.000 36.111 147 SER C N 1
ATOM 10409 C CA . SER C 1 147 ? 17.454 -60.680 61.032 1.000 37.884 147 SER C CA 1
ATOM 10410 C C . SER C 1 147 ? 16.567 -61.865 61.413 1.000 41.603 147 SER C C 1
ATOM 10411 O O . SER C 1 147 ? 15.344 -61.777 61.313 1.000 42.005 147 SER C O 1
ATOM 10414 N N . ASP C 1 148 ? 17.212 -62.991 61.776 1.000 46.806 148 ASP C N 1
ATOM 10415 C CA . ASP C 1 148 ? 16.563 -64.144 62.379 1.000 48.802 148 ASP C CA 1
ATOM 10416 C C . ASP C 1 148 ? 16.113 -63.853 63.798 1.000 50.955 148 ASP C C 1
ATOM 10417 O O . ASP C 1 148 ? 15.097 -64.378 64.211 1.000 55.302 148 ASP C O 1
ATOM 10422 N N . SER C 1 149 ? 16.919 -63.072 64.530 1.000 51.892 149 SER C N 1
ATOM 10423 C CA . SER C 1 149 ? 16.752 -62.851 65.959 1.000 48.187 149 SER C CA 1
ATOM 10424 C C . SER C 1 149 ? 15.411 -62.176 66.257 1.000 48.603 149 SER C C 1
ATOM 10425 O O . SER C 1 149 ? 15.237 -61.001 65.947 1.000 47.939 149 SER C O 1
ATOM 10428 N N . GLU C 1 150 ? 14.484 -62.923 66.884 1.000 50.361 150 GLU C N 1
ATOM 10429 C CA . GLU C 1 150 ? 13.195 -62.403 67.315 1.000 50.948 150 GLU C CA 1
ATOM 10430 C C . GLU C 1 150 ? 13.382 -61.171 68.190 1.000 47.906 150 GLU C C 1
ATOM 10431 O O . GLU C 1 150 ? 12.601 -60.234 68.110 1.000 45.487 150 GLU C O 1
ATOM 10437 N N . ASP C 1 151 ? 14.386 -61.199 69.068 1.000 48.115 151 ASP C N 1
ATOM 10438 C CA . ASP C 1 151 ? 14.639 -60.087 69.976 1.000 48.075 151 ASP C CA 1
ATOM 10439 C C . ASP C 1 151 ? 14.970 -58.824 69.170 1.000 43.155 151 ASP C C 1
ATOM 10440 O O . ASP C 1 151 ? 14.509 -57.757 69.519 1.000 41.232 151 ASP C O 1
ATOM 10445 N N . GLU C 1 152 ? 15.751 -58.962 68.091 1.000 41.333 152 GLU C N 1
ATOM 10446 C CA . GLU C 1 152 ? 16.087 -57.867 67.188 1.000 37.392 152 GLU C CA 1
ATOM 10447 C C . GLU C 1 152 ? 14.878 -57.403 66.381 1.000 35.435 152 GLU C C 1
ATOM 10448 O O . GLU C 1 152 ? 14.714 -56.204 66.148 1.000 36.663 152 GLU C O 1
ATOM 10454 N N . LEU C 1 153 ? 14.033 -58.337 65.942 1.000 34.238 153 LEU C N 1
ATOM 10455 C CA . LEU C 1 153 ? 12.852 -57.995 65.159 1.000 33.311 153 LEU C CA 1
ATOM 10456 C C . LEU C 1 153 ? 11.872 -57.155 65.973 1.000 32.805 153 LEU C C 1
ATOM 10457 O O . LEU C 1 153 ? 11.258 -56.261 65.415 1.000 31.818 153 LEU C O 1
ATOM 10462 N N . ARG C 1 154 ? 11.763 -57.431 67.279 1.000 34.967 154 ARG C N 1
ATOM 10463 C CA . ARG C 1 154 ? 10.800 -56.782 68.160 1.000 35.262 154 ARG C CA 1
ATOM 10464 C C . ARG C 1 154 ? 11.379 -55.523 68.790 1.000 32.677 154 ARG C C 1
ATOM 10465 O O . ARG C 1 154 ? 10.629 -54.770 69.399 1.000 31.866 154 ARG C O 1
ATOM 10473 N N . ASP C 1 155 ? 12.697 -55.314 68.663 1.000 32.112 155 ASP C N 1
ATOM 10474 C CA . ASP C 1 155 ? 13.379 -54.178 69.278 1.000 33.652 155 ASP C CA 1
ATOM 10475 C C . ASP C 1 155 ? 13.304 -52.969 68.334 1.000 32.421 155 ASP C C 1
ATOM 10476 O O . ASP C 1 155 ? 14.045 -52.910 67.359 1.000 32.060 155 ASP C O 1
ATOM 10481 N N . PRO C 1 156 ? 12.489 -51.922 68.612 1.000 31.125 156 PRO C N 1
ATOM 10482 C CA . PRO C 1 156 ? 12.361 -50.796 67.679 1.000 29.958 156 PRO C CA 1
ATOM 10483 C C . PRO C 1 156 ? 13.616 -49.950 67.490 1.000 30.627 156 PRO C C 1
ATOM 10484 O O . PRO C 1 156 ? 13.617 -49.060 66.640 1.000 31.058 156 PRO C O 1
ATOM 10488 N N . ASN C 1 157 ? 14.669 -50.209 68.287 1.000 31.877 157 ASN C N 1
ATOM 10489 C CA . ASN C 1 157 ? 15.935 -49.505 68.158 1.000 32.830 157 ASN C CA 1
ATOM 10490 C C . ASN C 1 157 ? 16.997 -50.329 67.423 1.000 32.771 157 ASN C C 1
ATOM 10491 O O . ASN C 1 157 ? 18.062 -49.789 67.089 1.000 34.029 157 ASN C O 1
ATOM 10496 N N . ALA C 1 158 ? 16.737 -51.623 67.165 1.000 30.362 158 ALA C N 1
ATOM 10497 C CA . ALA C 1 158 ? 17.657 -52.398 66.340 1.000 29.257 158 ALA C CA 1
ATOM 10498 C C . ALA C 1 158 ? 17.507 -51.974 64.875 1.000 27.641 158 ALA C C 1
ATOM 10499 O O . ALA C 1 158 ? 16.490 -51.375 64.477 1.000 25.995 158 ALA C O 1
ATOM 10501 N N . HIS C 1 159 ? 18.527 -52.313 64.086 1.000 27.098 159 HIS C N 1
ATOM 10502 C CA . HIS C 1 159 ? 18.477 -52.149 62.646 1.000 27.034 159 HIS C CA 1
ATOM 10503 C C . HIS C 1 159 ? 18.533 -53.519 61.980 1.000 27.072 159 HIS C C 1
ATOM 10504 O O . HIS C 1 159 ? 19.585 -53.929 61.515 1.000 28.082 159 HIS C O 1
ATOM 10511 N N . PRO C 1 160 ? 17.427 -54.285 61.906 1.000 26.750 160 PRO C N 1
ATOM 10512 C CA . PRO C 1 160 ? 17.478 -55.653 61.377 1.000 27.333 160 PRO C CA 1
ATOM 10513 C C . PRO C 1 160 ? 17.370 -55.776 59.868 1.000 26.700 160 PRO C C 1
ATOM 10514 O O . PRO C 1 160 ? 17.606 -56.857 59.360 1.000 27.334 160 PRO C O 1
ATOM 10518 N N . VAL C 1 161 ? 17.060 -54.688 59.157 1.000 26.510 161 VAL C N 1
ATOM 10519 C CA . VAL C 1 161 ? 16.994 -54.774 57.709 1.000 27.406 161 VAL C CA 1
ATOM 10520 C C . VAL C 1 161 ? 18.300 -54.275 57.092 1.000 28.601 161 VAL C C 1
ATOM 10521 O O . VAL C 1 161 ? 18.661 -53.131 57.280 1.000 27.959 161 VAL C O 1
ATOM 10525 N N . LYS C 1 162 ? 18.993 -55.138 56.344 1.000 30.524 162 LYS C N 1
ATOM 10526 C CA . LYS C 1 162 ? 20.166 -54.737 55.590 1.000 31.063 162 LYS C CA 1
ATOM 10527 C C . LYS C 1 162 ? 19.787 -54.722 54.116 1.000 29.270 162 LYS C C 1
ATOM 10528 O O . LYS C 1 162 ? 19.493 -55.754 53.528 1.000 29.403 162 LYS C O 1
ATOM 10534 N N . VAL C 1 163 ? 19.752 -53.525 53.541 1.000 27.304 163 VAL C N 1
ATOM 10535 C CA . VAL C 1 163 ? 19.432 -53.357 52.138 1.000 25.941 163 VAL C CA 1
ATOM 10536 C C . VAL C 1 163 ? 20.714 -52.956 51.431 1.000 26.358 163 VAL C C 1
ATOM 10537 O O . VAL C 1 163 ? 21.357 -51.987 51.817 1.000 27.500 163 VAL C O 1
ATOM 10541 N N . THR C 1 164 ? 21.079 -53.700 50.396 1.000 26.326 164 THR C N 1
ATOM 10542 C CA . THR C 1 164 ? 22.249 -53.378 49.602 1.000 26.664 164 THR C CA 1
ATOM 10543 C C . THR C 1 164 ? 21.784 -52.578 48.388 1.000 26.733 164 THR C C 1
ATOM 10544 O O . THR C 1 164 ? 20.891 -53.031 47.667 1.000 26.050 164 THR C O 1
ATOM 10548 N N . LEU C 1 165 ? 22.372 -51.381 48.214 1.000 27.072 165 LEU C N 1
ATOM 10549 C CA . LEU C 1 165 ? 22.005 -50.460 47.159 1.000 26.759 165 LEU C CA 1
ATOM 10550 C C . LEU C 1 165 ? 23.117 -50.399 46.127 1.000 28.468 165 LEU C C 1
ATOM 10551 O O . LEU C 1 165 ? 24.285 -50.364 46.483 1.000 29.221 165 LEU C O 1
ATOM 10556 N N . LYS C 1 166 ? 22.733 -50.354 44.852 1.000 30.314 166 LYS C N 1
ATOM 10557 C CA . LYS C 1 166 ? 23.678 -50.120 43.780 1.000 33.398 166 LYS C CA 1
ATOM 10558 C C . LYS C 1 166 ? 23.376 -48.761 43.157 1.000 32.495 166 LYS C C 1
ATOM 10559 O O . LYS C 1 166 ? 22.241 -48.473 42.792 1.000 33.153 166 LYS C O 1
ATOM 10565 N N . TYR C 1 167 ? 24.408 -47.914 43.089 1.000 31.933 167 TYR C N 1
ATOM 10566 C CA . TYR C 1 167 ? 24.331 -46.625 42.433 1.000 30.200 167 TYR C CA 1
ATOM 10567 C C . TYR C 1 167 ? 24.517 -46.812 40.937 1.000 29.884 167 TYR C C 1
ATOM 10568 O O . TYR C 1 167 ? 25.537 -47.343 40.506 1.000 30.191 167 TYR C O 1
ATOM 10577 N N . LEU C 1 168 ? 23.533 -46.352 40.158 1.000 29.412 168 LEU C N 1
ATOM 10578 C CA . LEU C 1 168 ? 23.550 -46.565 38.714 1.000 30.295 168 LEU C CA 1
ATOM 10579 C C . LEU C 1 168 ? 24.405 -45.506 38.029 1.000 31.487 168 LEU C C 1
ATOM 10580 O O . LEU C 1 168 ? 24.684 -45.625 36.850 1.000 31.547 168 LEU C O 1
ATOM 10585 N N . ASP C 1 169 ? 24.823 -44.471 38.761 1.000 32.977 169 ASP C N 1
ATOM 10586 C CA . ASP C 1 169 ? 25.614 -43.385 38.193 1.000 33.582 169 ASP C CA 1
ATOM 10587 C C . ASP C 1 169 ? 26.483 -42.764 39.286 1.000 35.168 169 ASP C C 1
ATOM 10588 O O . ASP C 1 169 ? 26.293 -41.613 39.666 1.000 34.438 169 ASP C O 1
ATOM 10593 N N . PRO C 1 170 ? 27.462 -43.504 39.850 1.000 38.903 170 PRO C N 1
ATOM 10594 C CA . PRO C 1 170 ? 28.238 -43.004 40.987 1.000 39.993 170 PRO C CA 1
ATOM 10595 C C . PRO C 1 170 ? 29.275 -41.951 40.594 1.000 43.934 170 PRO C C 1
ATOM 10596 O O . PRO C 1 170 ? 29.749 -41.956 39.464 1.000 41.116 170 PRO C O 1
ATOM 10600 N N . PRO C 1 171 ? 29.645 -40.998 41.488 1.000 52.742 171 PRO C N 1
ATOM 10601 C CA . PRO C 1 171 ? 30.752 -40.074 41.199 1.000 55.302 171 PRO C CA 1
ATOM 10602 C C . PRO C 1 171 ? 32.034 -40.887 41.021 1.000 57.018 171 PRO C C 1
ATOM 10603 O O . PRO C 1 171 ? 32.239 -41.851 41.760 1.000 63.184 171 PRO C O 1
ATOM 10607 N N . ALA C 1 172 ? 32.871 -40.519 40.040 1.000 56.791 172 ALA C N 1
ATOM 10608 C CA . ALA C 1 172 ? 34.062 -41.296 39.710 1.000 59.933 172 ALA C CA 1
ATOM 10609 C C . ALA C 1 172 ? 34.987 -41.389 40.930 1.000 60.682 172 ALA C C 1
ATOM 10610 O O . ALA C 1 172 ? 34.935 -40.541 41.819 1.000 60.245 172 ALA C O 1
ATOM 10612 N N . GLY C 1 173 ? 35.774 -42.471 41.002 1.000 62.307 173 GLY C N 1
ATOM 10613 C CA . GLY C 1 173 ? 36.633 -42.735 42.144 1.000 64.524 173 GLY C CA 1
ATOM 10614 C C . GLY C 1 173 ? 35.945 -43.514 43.272 1.000 70.243 173 GLY C C 1
ATOM 10615 O O . GLY C 1 173 ? 36.588 -44.380 43.868 1.000 72.612 173 GLY C O 1
ATOM 10616 N N . GLN C 1 174 ? 34.661 -43.211 43.559 1.000 73.000 174 GLN C N 1
ATOM 10617 C CA . GLN C 1 174 ? 33.924 -43.776 44.693 1.000 71.154 174 GLN C CA 1
ATOM 10618 C C . GLN C 1 174 ? 33.108 -45.037 44.341 1.000 64.333 174 GLN C C 1
ATOM 10619 O O . GLN C 1 174 ? 32.832 -45.330 43.176 1.000 56.228 174 GLN C O 1
ATOM 10625 N N . SER C 1 175 ? 32.695 -45.761 45.400 1.000 58.437 175 SER C N 1
ATOM 10626 C CA . SER C 1 175 ? 32.131 -47.105 45.330 1.000 51.350 175 SER C CA 1
ATOM 10627 C C . SER C 1 175 ? 30.714 -47.089 44.757 1.000 43.722 175 SER C C 1
ATOM 10628 O O . SER C 1 175 ? 29.996 -46.113 44.960 1.000 41.929 175 SER C O 1
ATOM 10631 N N . ASP C 1 176 ? 30.295 -48.185 44.097 1.000 40.536 176 ASP C N 1
ATOM 10632 C CA . ASP C 1 176 ? 28.971 -48.262 43.480 1.000 38.380 176 ASP C CA 1
ATOM 10633 C C . ASP C 1 176 ? 27.959 -48.934 44.408 1.000 37.138 176 ASP C C 1
ATOM 10634 O O . ASP C 1 176 ? 26.809 -49.103 44.029 1.000 35.553 176 ASP C O 1
ATOM 10639 N N . THR C 1 177 ? 28.375 -49.228 45.648 1.000 36.782 177 THR C N 1
ATOM 10640 C CA . THR C 1 177 ? 27.597 -50.040 46.555 1.000 35.994 177 THR C CA 1
ATOM 10641 C C . THR C 1 177 ? 27.571 -49.363 47.927 1.000 34.667 177 THR C C 1
ATOM 10642 O O . THR C 1 177 ? 28.600 -48.911 48.448 1.000 36.247 177 THR C O 1
ATOM 10646 N N . GLU C 1 178 ? 26.361 -49.310 48.510 1.000 31.464 178 GLU C N 1
ATOM 10647 C CA . GLU C 1 178 ? 26.166 -48.928 49.896 1.000 29.887 178 GLU C CA 1
ATOM 10648 C C . GLU C 1 178 ? 25.314 -49.993 50.566 1.000 29.371 178 GLU C C 1
ATOM 10649 O O . GLU C 1 178 ? 24.344 -50.482 49.991 1.000 29.529 178 GLU C O 1
ATOM 10655 N N . ILE C 1 179 ? 25.706 -50.390 51.774 1.000 29.855 179 ILE C N 1
ATOM 10656 C CA . ILE C 1 179 ? 24.924 -51.338 52.544 1.000 29.999 179 ILE C CA 1
ATOM 10657 C C . ILE C 1 179 ? 24.275 -50.584 53.689 1.000 28.574 179 ILE C C 1
ATOM 10658 O O . ILE C 1 179 ? 24.944 -50.210 54.659 1.000 29.399 179 ILE C O 1
ATOM 10663 N N . VAL C 1 180 ? 22.966 -50.366 53.545 1.000 26.740 180 VAL C N 1
ATOM 10664 C CA . VAL C 1 180 ? 22.208 -49.591 54.500 1.000 26.300 180 VAL C CA 1
ATOM 10665 C C . VAL C 1 180 ? 21.572 -50.526 55.519 1.000 25.740 180 VAL C C 1
ATOM 10666 O O . VAL C 1 180 ? 20.787 -51.385 55.151 1.000 25.727 180 VAL C O 1
ATOM 10670 N N . SER C 1 181 ? 21.909 -50.337 56.797 1.000 25.013 181 SER C N 1
ATOM 10671 C CA . SER C 1 181 ? 21.201 -50.978 57.883 1.000 24.433 181 SER C CA 1
ATOM 10672 C C . SER C 1 181 ? 20.068 -50.056 58.342 1.000 23.169 181 SER C C 1
ATOM 10673 O O . SER C 1 181 ? 20.314 -48.942 58.753 1.000 23.759 181 SER C O 1
ATOM 10676 N N . ALA C 1 182 ? 18.816 -50.506 58.251 1.000 22.170 182 ALA C N 1
ATOM 10677 C CA . ALA C 1 182 ? 17.656 -49.692 58.540 1.000 20.934 182 ALA C CA 1
ATOM 10678 C C . ALA C 1 182 ? 16.838 -50.302 59.681 1.000 21.617 182 ALA C C 1
ATOM 10679 O O . ALA C 1 182 ? 16.780 -51.524 59.844 1.000 22.539 182 ALA C O 1
ATOM 10681 N N . LYS C 1 183 ? 16.179 -49.438 60.463 1.000 21.337 183 LYS C N 1
ATOM 10682 C CA . LYS C 1 183 ? 15.191 -49.881 61.436 1.000 21.693 183 LYS C CA 1
ATOM 10683 C C . LYS C 1 183 ? 13.907 -50.315 60.738 1.000 20.634 183 LYS C C 1
ATOM 10684 O O . LYS C 1 183 ? 13.288 -51.284 61.141 1.000 20.638 183 LYS C O 1
ATOM 10690 N N . PHE C 1 184 ? 13.486 -49.544 59.733 1.000 19.899 184 PHE C N 1
ATOM 10691 C CA . PHE C 1 184 ? 12.283 -49.837 58.973 1.000 19.615 184 PHE C CA 1
ATOM 10692 C C . PHE C 1 184 ? 12.564 -49.546 57.500 1.000 18.524 184 PHE C C 1
ATOM 10693 O O . PHE C 1 184 ? 13.296 -48.601 57.194 1.000 18.118 184 PHE C O 1
ATOM 10701 N N . VAL C 1 185 ? 11.959 -50.335 56.601 1.000 17.685 185 VAL C N 1
ATOM 10702 C CA . VAL C 1 185 ? 12.055 -50.091 55.175 1.000 17.103 185 VAL C CA 1
ATOM 10703 C C . VAL C 1 185 ? 10.656 -50.109 54.600 1.000 16.369 185 VAL C C 1
ATOM 10704 O O . VAL C 1 185 ? 9.819 -50.864 55.069 1.000 16.150 185 VAL C O 1
ATOM 10708 N N . LEU C 1 186 ? 10.425 -49.274 53.588 1.000 16.068 186 LEU C N 1
ATOM 10709 C CA . LEU C 1 186 ? 9.155 -49.230 52.889 1.000 15.887 186 LEU C CA 1
ATOM 10710 C C . LEU C 1 186 ? 9.400 -49.409 51.404 1.000 15.818 186 LEU C C 1
ATOM 10711 O O . LEU C 1 186 ? 10.261 -48.736 50.841 1.000 15.699 186 LEU C O 1
ATOM 10716 N N . GLY C 1 187 ? 8.647 -50.335 50.808 1.000 16.031 187 GLY C N 1
ATOM 10717 C CA . GLY C 1 187 ? 8.608 -50.510 49.366 1.000 16.278 187 GLY C CA 1
ATOM 10718 C C . GLY C 1 187 ? 7.464 -49.696 48.766 1.000 15.887 187 GLY C C 1
ATOM 10719 O O . GLY C 1 187 ? 6.289 -50.037 48.915 1.000 16.202 187 GLY C O 1
ATOM 10720 N N . ALA C 1 188 ? 7.811 -48.580 48.135 1.000 15.299 188 ALA C N 1
ATOM 10721 C CA . ALA C 1 188 ? 6.829 -47.805 47.403 1.000 14.982 188 ALA C CA 1
ATOM 10722 C C . ALA C 1 188 ? 7.220 -47.830 45.939 1.000 15.361 188 ALA C C 1
ATOM 10723 O O . ALA C 1 188 ? 7.252 -46.800 45.292 1.000 15.111 188 ALA C O 1
ATOM 10725 N N . ASP C 1 189 ? 7.525 -49.021 45.434 1.000 16.052 189 ASP C N 1
ATOM 10726 C CA . ASP C 1 189 ? 8.206 -49.113 44.162 1.000 16.754 189 ASP C CA 1
ATOM 10727 C C . ASP C 1 189 ? 7.280 -49.646 43.067 1.000 16.784 189 ASP C C 1
ATOM 10728 O O . ASP C 1 189 ? 7.742 -50.136 42.035 1.000 16.992 189 ASP C O 1
ATOM 10733 N N . GLY C 1 190 ? 5.967 -49.441 43.246 1.000 16.312 190 GLY C N 1
ATOM 10734 C CA . GLY C 1 190 ? 5.002 -49.566 42.163 1.000 16.323 190 GLY C CA 1
ATOM 10735 C C . GLY C 1 190 ? 4.567 -51.008 41.939 1.000 17.138 190 GLY C C 1
ATOM 10736 O O . GLY C 1 190 ? 4.937 -51.928 42.673 1.000 17.720 190 GLY C O 1
ATOM 10737 N N . ALA C 1 191 ? 3.788 -51.195 40.877 1.000 17.472 191 ALA C N 1
ATOM 10738 C CA . ALA C 1 191 ? 3.126 -52.450 40.615 1.000 18.266 191 ALA C CA 1
ATOM 10739 C C . ALA C 1 191 ? 4.132 -53.598 40.477 1.000 19.876 191 ALA C C 1
ATOM 10740 O O . ALA C 1 191 ? 3.777 -54.749 40.749 1.000 20.375 191 ALA C O 1
ATOM 10742 N N . HIS C 1 192 ? 5.371 -53.281 40.066 1.000 20.822 192 HIS C N 1
ATOM 10743 C CA . HIS C 1 192 ? 6.372 -54.297 39.791 1.000 22.286 192 HIS C CA 1
ATOM 10744 C C . HIS C 1 192 ? 7.387 -54.340 40.925 1.000 21.610 192 HIS C C 1
ATOM 10745 O O . HIS C 1 192 ? 8.495 -54.820 40.700 1.000 22.496 192 HIS C O 1
ATOM 10752 N N . SER C 1 193 ? 6.951 -53.929 42.127 1.000 20.116 193 SER C N 1
ATOM 10753 C CA . SER C 1 193 ? 7.792 -53.783 43.298 1.000 20.223 193 SER C CA 1
ATOM 10754 C C . SER C 1 193 ? 8.896 -54.837 43.369 1.000 20.902 193 SER C C 1
ATOM 10755 O O . SER C 1 193 ? 8.639 -56.035 43.394 1.000 21.946 193 SER C O 1
ATOM 10758 N N . TRP C 1 194 ? 10.137 -54.363 43.431 1.000 20.520 194 TRP C N 1
ATOM 10759 C CA . TRP C 1 194 ? 11.266 -55.217 43.712 1.000 20.960 194 TRP C CA 1
ATOM 10760 C C . TRP C 1 194 ? 11.170 -55.664 45.165 1.000 21.339 194 TRP C C 1
ATOM 10761 O O . TRP C 1 194 ? 11.570 -56.782 45.503 1.000 22.140 194 TRP C O 1
ATOM 10772 N N . VAL C 1 195 ? 10.646 -54.772 46.019 1.000 20.371 195 VAL C N 1
ATOM 10773 C CA . VAL C 1 195 ? 10.597 -55.061 47.436 1.000 20.423 195 VAL C CA 1
ATOM 10774 C C . VAL C 1 195 ? 9.630 -56.218 47.695 1.000 20.781 195 VAL C C 1
ATOM 10775 O O . VAL C 1 195 ? 9.947 -57.150 48.433 1.000 20.596 195 VAL C O 1
ATOM 10779 N N . ARG C 1 196 ? 8.441 -56.137 47.092 1.000 20.777 196 ARG C N 1
ATOM 10780 C CA . ARG C 1 196 ? 7.444 -57.171 47.292 1.000 21.375 196 ARG C CA 1
ATOM 10781 C C . ARG C 1 196 ? 8.034 -58.524 46.923 1.000 23.477 196 ARG C C 1
ATOM 10782 O O . ARG C 1 196 ? 7.924 -59.462 47.710 1.000 24.317 196 ARG C O 1
ATOM 10790 N N . LYS C 1 197 ? 8.660 -58.607 45.735 1.000 24.709 197 LYS C N 1
ATOM 10791 C CA . LYS C 1 197 ? 9.213 -59.860 45.222 1.000 26.550 197 LYS C CA 1
ATOM 10792 C C . LYS C 1 197 ? 10.297 -60.396 46.159 1.000 25.149 197 LYS C C 1
ATOM 10793 O O . LYS C 1 197 ? 10.370 -61.581 46.432 1.000 25.677 197 LYS C O 1
ATOM 10799 N N . ALA C 1 198 ? 11.131 -59.490 46.648 1.000 23.572 198 ALA C N 1
ATOM 10800 C CA . ALA C 1 198 ? 12.218 -59.832 47.531 1.000 23.342 198 ALA C CA 1
ATOM 10801 C C . ALA C 1 198 ? 11.669 -60.434 48.824 1.000 23.303 198 ALA C C 1
ATOM 10802 O O . ALA C 1 198 ? 12.256 -61.387 49.334 1.000 23.842 198 ALA C O 1
ATOM 10804 N N . LEU C 1 199 ? 10.556 -59.870 49.349 1.000 22.101 199 LEU C N 1
ATOM 10805 C CA . LEU C 1 199 ? 9.913 -60.358 50.564 1.000 21.606 199 LEU C CA 1
ATOM 10806 C C . LEU C 1 199 ? 9.168 -61.681 50.330 1.000 21.982 199 LEU C C 1
ATOM 10807 O O . LEU C 1 199 ? 8.646 -62.257 51.249 1.000 21.492 199 LEU C O 1
ATOM 10812 N N . GLY C 1 200 ? 9.012 -62.100 49.077 1.000 22.401 200 GLY C N 1
ATOM 10813 C CA . GLY C 1 200 ? 8.371 -63.370 48.778 1.000 23.398 200 GLY C CA 1
ATOM 10814 C C . GLY C 1 200 ? 6.863 -63.361 49.016 1.000 22.893 200 GLY C C 1
ATOM 10815 O O . GLY C 1 200 ? 6.304 -64.403 49.319 1.000 23.513 200 GLY C O 1
ATOM 10816 N N . ILE C 1 201 ? 6.235 -62.203 48.766 1.000 21.747 201 ILE C N 1
ATOM 10817 C CA . ILE C 1 201 ? 4.817 -61.951 48.933 1.000 21.099 201 ILE C CA 1
ATOM 10818 C C . ILE C 1 201 ? 4.111 -61.955 47.577 1.000 21.309 201 ILE C C 1
ATOM 10819 O O . ILE C 1 201 ? 4.458 -61.219 46.662 1.000 20.747 201 ILE C O 1
ATOM 10824 N N . THR C 1 202 ? 3.063 -62.767 47.478 1.000 22.212 202 THR C N 1
ATOM 10825 C CA . THR C 1 202 ? 2.297 -62.913 46.259 1.000 23.013 202 THR C CA 1
ATOM 10826 C C . THR C 1 202 ? 1.346 -61.743 46.074 1.000 22.772 202 THR C C 1
ATOM 10827 O O . THR C 1 202 ? 0.976 -61.106 47.061 1.000 22.285 202 THR C O 1
ATOM 10831 N N . MET C 1 203 ? 0.932 -61.535 44.812 1.000 23.757 203 MET C N 1
ATOM 10832 C CA . MET C 1 203 ? -0.174 -60.657 44.455 1.000 24.457 203 MET C CA 1
ATOM 10833 C C . MET C 1 203 ? -1.403 -61.487 44.058 1.000 27.622 203 MET C C 1
ATOM 10834 O O . MET C 1 203 ? -1.449 -62.033 42.966 1.000 29.528 203 MET C O 1
ATOM 10839 N N . ASP C 1 204 ? -2.443 -61.537 44.906 1.000 30.374 204 ASP C N 1
ATOM 10840 C CA . ASP C 1 204 ? -3.572 -62.428 44.680 1.000 33.014 204 ASP C CA 1
ATOM 10841 C C . ASP C 1 204 ? -4.679 -61.667 43.938 1.000 33.720 204 ASP C C 1
ATOM 10842 O O . ASP C 1 204 ? -4.883 -60.468 44.145 1.000 31.963 204 ASP C O 1
ATOM 10847 N N . GLY C 1 205 ? -5.407 -62.382 43.064 1.000 36.718 205 GLY C N 1
ATOM 10848 C CA . GLY C 1 205 ? -6.583 -61.854 42.376 1.000 39.249 205 GLY C CA 1
ATOM 10849 C C . GLY C 1 205 ? -6.672 -62.294 40.909 1.000 42.980 205 GLY C C 1
ATOM 10850 O O . GLY C 1 205 ? -5.890 -63.130 40.462 1.000 43.126 205 GLY C O 1
ATOM 10851 N N . GLU C 1 206 ? -7.612 -61.704 40.161 1.000 46.816 206 GLU C N 1
ATOM 10852 C CA . GLU C 1 206 ? -7.793 -62.060 38.754 1.000 50.360 206 GLU C CA 1
ATOM 10853 C C . GLU C 1 206 ? -6.477 -61.869 38.013 1.000 49.068 206 GLU C C 1
ATOM 10854 O O . GLU C 1 206 ? -5.758 -60.899 38.249 1.000 43.353 206 GLU C O 1
ATOM 10860 N N . GLN C 1 207 ? -6.157 -62.823 37.125 1.000 51.934 207 GLN C N 1
ATOM 10861 C CA . GLN C 1 207 ? -4.927 -62.724 36.363 1.000 54.549 207 GLN C CA 1
ATOM 10862 C C . GLN C 1 207 ? -5.130 -61.806 35.163 1.000 52.861 207 GLN C C 1
ATOM 10863 O O . GLN C 1 207 ? -4.144 -61.367 34.588 1.000 52.464 207 GLN C O 1
ATOM 10869 N N . THR C 1 208 ? -6.382 -61.490 34.822 1.000 51.712 208 THR C N 1
ATOM 10870 C CA . THR C 1 208 ? -6.681 -60.664 33.659 1.000 48.863 208 THR C CA 1
ATOM 10871 C C . THR C 1 208 ? -6.177 -59.241 33.897 1.000 43.319 208 THR C C 1
ATOM 10872 O O . THR C 1 208 ? -6.552 -58.597 34.879 1.000 40.946 208 THR C O 1
ATOM 10876 N N . ASP C 1 209 ? -5.268 -58.815 33.013 1.000 41.460 209 ASP C N 1
ATOM 10877 C CA . ASP C 1 209 ? -4.918 -57.422 32.834 1.000 40.466 209 ASP C CA 1
ATOM 10878 C C . ASP C 1 209 ? -5.770 -56.845 31.699 1.000 40.534 209 ASP C C 1
ATOM 10879 O O . ASP C 1 209 ? -6.052 -57.566 30.732 1.000 39.248 209 ASP C O 1
ATOM 10884 N N . TYR C 1 210 ? -6.192 -55.568 31.866 1.000 38.931 210 TYR C N 1
ATOM 10885 C CA . TYR C 1 210 ? -6.965 -54.841 30.869 1.000 38.547 210 TYR C CA 1
ATOM 10886 C C . TYR C 1 210 ? -6.105 -53.748 30.235 1.000 36.012 210 TYR C C 1
ATOM 10887 O O . TYR C 1 210 ? -5.071 -53.365 30.781 1.000 32.759 210 TYR C O 1
ATOM 10896 N N . ILE C 1 211 ? -6.521 -53.307 29.036 1.000 34.878 211 ILE C N 1
ATOM 10897 C CA . ILE C 1 211 ? -5.702 -52.388 28.268 1.000 33.985 211 ILE C CA 1
ATOM 10898 C C . ILE C 1 211 ? -6.457 -51.099 27.955 1.000 31.902 211 ILE C C 1
ATOM 10899 O O . ILE C 1 211 ? -7.571 -51.121 27.438 1.000 31.600 211 ILE C O 1
ATOM 10904 N N . TRP C 1 212 ? -5.803 -49.975 28.251 1.000 29.851 212 TRP C N 1
ATOM 10905 C CA . TRP C 1 212 ? -6.356 -48.656 27.988 1.000 28.931 212 TRP C CA 1
ATOM 10906 C C . TRP C 1 212 ? -5.371 -47.809 27.192 1.000 26.187 212 TRP C C 1
ATOM 10907 O O . TRP C 1 212 ? -4.219 -47.679 27.601 1.000 25.024 212 TRP C O 1
ATOM 10918 N N . GLY C 1 213 ? -5.861 -47.216 26.099 1.000 24.161 213 GLY C N 1
ATOM 10919 C CA . GLY C 1 213 ? -5.151 -46.124 25.475 1.000 23.302 213 GLY C CA 1
ATOM 10920 C C . GLY C 1 213 ? -5.423 -44.820 26.206 1.000 21.261 213 GLY C C 1
ATOM 10921 O O . GLY C 1 213 ? -6.550 -44.526 26.554 1.000 20.434 213 GLY C O 1
ATOM 10922 N N . VAL C 1 214 ? -4.373 -44.048 26.425 1.000 20.528 214 VAL C N 1
ATOM 10923 C CA . VAL C 1 214 ? -4.504 -42.781 27.110 1.000 19.502 214 VAL C CA 1
ATOM 10924 C C . VAL C 1 214 ? -3.761 -41.729 26.294 1.000 19.259 214 VAL C C 1
ATOM 10925 O O . VAL C 1 214 ? -2.589 -41.911 25.936 1.000 19.471 214 VAL C O 1
ATOM 10929 N N . ILE C 1 215 ? -4.452 -40.625 25.991 1.000 18.857 215 ILE C N 1
ATOM 10930 C CA . ILE C 1 215 ? -3.808 -39.486 25.352 1.000 18.318 215 ILE C CA 1
ATOM 10931 C C . ILE C 1 215 ? -4.224 -38.245 26.116 1.000 17.545 215 ILE C C 1
ATOM 10932 O O . ILE C 1 215 ? -5.401 -38.060 26.408 1.000 17.234 215 ILE C O 1
ATOM 10937 N N . ASP C 1 216 ? -3.235 -37.420 26.439 1.000 17.194 216 ASP C N 1
ATOM 10938 C CA . ASP C 1 216 ? -3.467 -36.097 26.962 1.000 16.964 216 ASP C CA 1
ATOM 10939 C C . ASP C 1 216 ? -3.316 -35.124 25.806 1.000 18.149 216 ASP C C 1
ATOM 10940 O O . ASP C 1 216 ? -2.304 -35.145 25.103 1.000 19.293 216 ASP C O 1
ATOM 10945 N N . ILE C 1 217 ? -4.334 -34.283 25.580 1.000 18.692 217 ILE C N 1
ATOM 10946 C CA . ILE C 1 217 ? -4.288 -33.333 24.467 1.000 18.642 217 ILE C CA 1
ATOM 10947 C C . ILE C 1 217 ? -4.816 -31.974 24.927 1.000 17.768 217 ILE C C 1
ATOM 10948 O O . ILE C 1 217 ? -5.463 -31.848 25.963 1.000 17.608 217 ILE C O 1
ATOM 10953 N N . ASP C 1 218 ? -4.513 -30.980 24.104 1.000 17.378 218 ASP C N 1
ATOM 10954 C CA . ASP C 1 218 ? -5.178 -29.702 24.092 1.000 17.301 218 ASP C CA 1
ATOM 10955 C C . ASP C 1 218 ? -6.247 -29.765 22.998 1.000 17.828 218 ASP C C 1
ATOM 10956 O O . ASP C 1 218 ? -5.957 -29.742 21.807 1.000 17.783 218 ASP C O 1
ATOM 10961 N N . PRO C 1 219 ? -7.535 -29.891 23.383 1.000 17.733 219 PRO C N 1
ATOM 10962 C CA . PRO C 1 219 ? -8.564 -30.254 22.422 1.000 18.289 219 PRO C CA 1
ATOM 10963 C C . PRO C 1 219 ? -8.937 -29.112 21.484 1.000 18.677 219 PRO C C 1
ATOM 10964 O O . PRO C 1 219 ? -9.105 -27.962 21.927 1.000 18.661 219 PRO C O 1
ATOM 10968 N N . ASP C 1 220 ? -9.046 -29.465 20.197 1.000 18.939 220 ASP C N 1
ATOM 10969 C CA . ASP C 1 220 ? -9.743 -28.642 19.222 1.000 19.682 220 ASP C CA 1
ATOM 10970 C C . ASP C 1 220 ? -11.149 -29.227 19.090 1.000 20.091 220 ASP C C 1
ATOM 10971 O O . ASP C 1 220 ? -11.335 -30.217 18.373 1.000 20.809 220 ASP C O 1
ATOM 10976 N N . SER C 1 221 ? -12.137 -28.627 19.773 1.000 19.671 221 SER C N 1
ATOM 10977 C CA . SER C 1 221 ? -13.435 -29.277 19.844 1.000 19.957 221 SER C CA 1
ATOM 10978 C C . SER C 1 221 ? -14.579 -28.300 20.099 1.000 19.866 221 SER C C 1
ATOM 10979 O O . SER C 1 221 ? -14.435 -27.381 20.892 1.000 19.123 221 SER C O 1
ATOM 10982 N N . ASP C 1 222 ? -15.736 -28.583 19.479 1.000 20.561 222 ASP C N 1
ATOM 10983 C CA . ASP C 1 222 ? -16.998 -27.915 19.783 1.000 20.765 222 ASP C CA 1
ATOM 10984 C C . ASP C 1 222 ? -17.853 -28.728 20.774 1.000 20.752 222 ASP C C 1
ATOM 10985 O O . ASP C 1 222 ? -19.055 -28.485 20.888 1.000 21.068 222 ASP C O 1
ATOM 10990 N N . PHE C 1 223 ? -17.242 -29.673 21.503 1.000 20.291 223 PHE C N 1
ATOM 10991 C CA . PHE C 1 223 ? -17.970 -30.537 22.414 1.000 20.397 223 PHE C CA 1
ATOM 10992 C C . PHE C 1 223 ? -18.323 -29.750 23.666 1.000 20.016 223 PHE C C 1
ATOM 10993 O O . PHE C 1 223 ? -17.444 -29.272 24.380 1.000 19.831 223 PHE C O 1
ATOM 11001 N N . PRO C 1 224 ? -19.625 -29.593 23.982 1.000 20.114 224 PRO C N 1
ATOM 11002 C CA . PRO C 1 224 ? -20.041 -28.717 25.084 1.000 19.518 224 PRO C CA 1
ATOM 11003 C C . PRO C 1 224 ? -19.543 -29.082 26.483 1.000 18.737 224 PRO C C 1
ATOM 11004 O O . PRO C 1 224 ? -19.434 -28.203 27.334 1.000 18.537 224 PRO C O 1
ATOM 11008 N N . ASP C 1 225 ? -19.236 -30.365 26.714 1.000 18.593 225 ASP C N 1
ATOM 11009 C CA . ASP C 1 225 ? -18.955 -30.844 28.055 1.000 17.997 225 ASP C CA 1
ATOM 11010 C C . ASP C 1 225 ? -17.489 -31.295 28.146 1.000 17.837 225 ASP C C 1
ATOM 11011 O O . ASP C 1 225 ? -17.119 -32.167 28.945 1.000 17.410 225 ASP C O 1
ATOM 11016 N N . VAL C 1 226 ? -16.640 -30.589 27.398 1.000 18.112 226 VAL C N 1
ATOM 11017 C CA . VAL C 1 226 ? -15.217 -30.850 27.353 1.000 17.983 226 VAL C CA 1
ATOM 11018 C C . VAL C 1 226 ? -14.561 -30.601 28.713 1.000 17.202 226 VAL C C 1
ATOM 11019 O O . VAL C 1 226 ? -13.468 -31.086 28.941 1.000 17.096 226 VAL C O 1
ATOM 11023 N N . ARG C 1 227 ? -15.212 -29.867 29.616 1.000 17.110 227 ARG C N 1
ATOM 11024 C CA . ARG C 1 227 ? -14.663 -29.569 30.931 1.000 16.896 227 ARG C CA 1
ATOM 11025 C C . ARG C 1 227 ? -15.373 -30.365 32.019 1.000 17.623 227 ARG C C 1
ATOM 11026 O O . ARG C 1 227 ? -15.229 -30.059 33.221 1.000 18.052 227 ARG C O 1
ATOM 11034 N N . CYS C 1 228 ? -16.140 -31.381 31.589 1.000 18.067 228 CYS C N 1
ATOM 11035 C CA . CYS C 1 228 ? -16.743 -32.339 32.507 1.000 17.819 228 CYS C CA 1
ATOM 11036 C C . CYS C 1 228 ? -16.047 -33.694 32.396 1.000 18.034 228 CYS C C 1
ATOM 11037 O O . CYS C 1 228 ? -15.561 -34.066 31.317 1.000 18.291 228 CYS C O 1
ATOM 11040 N N . LYS C 1 229 ? -16.040 -34.456 33.500 1.000 17.573 229 LYS C N 1
ATOM 11041 C CA . LYS C 1 229 ? -15.815 -35.889 33.376 1.000 17.809 229 LYS C CA 1
ATOM 11042 C C . LYS C 1 229 ? -16.943 -36.474 32.538 1.000 17.787 229 LYS C C 1
ATOM 11043 O O . LYS C 1 229 ? -18.093 -36.443 32.949 1.000 18.281 229 LYS C O 1
ATOM 11049 N N . THR C 1 230 ? -16.620 -36.987 31.365 1.000 17.537 230 THR C N 1
ATOM 11050 C CA . THR C 1 230 ? -17.655 -37.359 30.425 1.000 18.314 230 THR C CA 1
ATOM 11051 C C . THR C 1 230 ? -17.466 -38.807 30.009 1.000 18.665 230 THR C C 1
ATOM 11052 O O . THR C 1 230 ? -16.385 -39.190 29.576 1.000 19.097 230 THR C O 1
ATOM 11056 N N . ALA C 1 231 ? -18.526 -39.596 30.143 1.000 19.254 231 ALA C N 1
ATOM 11057 C CA . ALA C 1 231 ? -18.530 -40.955 29.630 1.000 19.992 231 ALA C CA 1
ATOM 11058 C C . ALA C 1 231 ? -19.246 -40.929 28.290 1.000 21.093 231 ALA C C 1
ATOM 11059 O O . ALA C 1 231 ? -20.406 -40.536 28.241 1.000 21.221 231 ALA C O 1
ATOM 11061 N N . VAL C 1 232 ? -18.553 -41.377 27.237 1.000 22.005 232 VAL C N 1
ATOM 11062 C CA . VAL C 1 232 ? -19.100 -41.342 25.889 1.000 23.791 232 VAL C CA 1
ATOM 11063 C C . VAL C 1 232 ? -19.251 -42.758 25.344 1.000 25.031 232 VAL C C 1
ATOM 11064 O O . VAL C 1 232 ? -18.229 -43.391 25.083 1.000 24.898 232 VAL C O 1
ATOM 11068 N N . HIS C 1 233 ? -20.494 -43.221 25.131 1.000 26.838 233 HIS C N 1
ATOM 11069 C CA . HIS C 1 233 ? -20.723 -44.482 24.439 1.000 30.120 233 HIS C CA 1
ATOM 11070 C C . HIS C 1 233 ? -21.335 -44.138 23.090 1.000 32.873 233 HIS C C 1
ATOM 11071 O O . HIS C 1 233 ? -22.398 -43.559 23.056 1.000 32.198 233 HIS C O 1
ATOM 11078 N N . SER C 1 234 ? -20.631 -44.465 21.997 1.000 36.741 234 SER C N 1
ATOM 11079 C CA . SER C 1 234 ? -21.140 -44.300 20.637 1.000 40.973 234 SER C CA 1
ATOM 11080 C C . SER C 1 234 ? -21.342 -45.664 19.989 1.000 43.676 234 SER C C 1
ATOM 11081 O O . SER C 1 234 ? -20.883 -46.665 20.536 1.000 42.976 234 SER C O 1
ATOM 11084 N N . HIS C 1 235 ? -21.965 -45.680 18.801 1.000 48.797 235 HIS C N 1
ATOM 11085 C CA . HIS C 1 235 ? -22.044 -46.909 18.021 1.000 53.762 235 HIS C CA 1
ATOM 11086 C C . HIS C 1 235 ? -20.631 -47.462 17.798 1.000 53.270 235 HIS C C 1
ATOM 11087 O O . HIS C 1 235 ? -20.451 -48.667 17.833 1.000 55.845 235 HIS C O 1
ATOM 11094 N N . ASN C 1 236 ? -19.623 -46.587 17.695 1.000 54.618 236 ASN C N 1
ATOM 11095 C CA . ASN C 1 236 ? -18.264 -46.953 17.297 1.000 56.714 236 ASN C CA 1
ATOM 11096 C C . ASN C 1 236 ? -17.428 -47.448 18.484 1.000 51.842 236 ASN C C 1
ATOM 11097 O O . ASN C 1 236 ? -16.537 -48.281 18.313 1.000 56.084 236 ASN C O 1
ATOM 11102 N N . GLY C 1 237 ? -17.728 -46.959 19.686 1.000 45.808 237 GLY C N 1
ATOM 11103 C CA . GLY C 1 237 ? -17.074 -47.424 20.896 1.000 42.581 237 GLY C CA 1
ATOM 11104 C C . GLY C 1 237 ? -17.112 -46.389 22.024 1.000 39.516 237 GLY C C 1
ATOM 11105 O O . GLY C 1 237 ? -17.570 -45.271 21.879 1.000 37.319 237 GLY C O 1
ATOM 11106 N N . SER C 1 238 ? -16.560 -46.791 23.161 1.000 38.264 238 SER C N 1
ATOM 11107 C CA . SER C 1 238 ? -16.551 -46.008 24.380 1.000 34.820 238 SER C CA 1
ATOM 11108 C C . SER C 1 238 ? -15.258 -45.220 24.503 1.000 32.750 238 SER C C 1
ATOM 11109 O O . SER C 1 238 ? -14.193 -45.697 24.155 1.000 32.183 238 SER C O 1
ATOM 11112 N N . CYS C 1 239 ? -15.356 -44.028 25.090 1.000 32.449 239 CYS C N 1
ATOM 11113 C CA . CYS C 1 239 ? -14.202 -43.425 25.740 1.000 31.612 239 CYS C CA 1
ATOM 11114 C C . CYS C 1 239 ? -14.648 -42.491 26.859 1.000 31.018 239 CYS C C 1
ATOM 11115 O O . CYS C 1 239 ? -15.839 -42.287 27.084 1.000 29.521 239 CYS C O 1
ATOM 11118 N N . MET C 1 240 ? -13.670 -41.895 27.552 1.000 30.508 240 MET C N 1
ATOM 11119 C CA . MET C 1 240 ? -14.001 -41.037 28.668 1.000 29.273 240 MET C CA 1
ATOM 11120 C C . MET C 1 240 ? -13.068 -39.820 28.709 1.000 25.783 240 MET C C 1
ATOM 11121 O O . MET C 1 240 ? -11.868 -39.941 28.461 1.000 25.385 240 MET C O 1
ATOM 11126 N N . ILE C 1 241 ? -13.634 -38.637 28.985 1.000 22.196 241 ILE C N 1
ATOM 11127 C CA . ILE C 1 241 ? -12.856 -37.420 29.133 1.000 20.451 241 ILE C CA 1
ATOM 11128 C C . ILE C 1 241 ? -12.536 -37.181 30.597 1.000 18.697 241 ILE C C 1
ATOM 11129 O O . ILE C 1 241 ? -13.461 -37.066 31.383 1.000 18.629 241 ILE C O 1
ATOM 11134 N N . ILE C 1 242 ? -11.261 -36.987 30.929 1.000 17.721 242 ILE C N 1
ATOM 11135 C CA . ILE C 1 242 ? -10.876 -36.426 32.212 1.000 17.180 242 ILE C CA 1
ATOM 11136 C C . ILE C 1 242 ? -10.312 -35.027 31.977 1.000 17.107 242 ILE C C 1
ATOM 11137 O O . ILE C 1 242 ? -9.176 -34.882 31.564 1.000 17.511 242 ILE C O 1
ATOM 11142 N N . PRO C 1 243 ? -11.048 -33.935 32.235 1.000 17.362 243 PRO C N 1
ATOM 11143 C CA . PRO C 1 243 ? -10.465 -32.606 32.089 1.000 17.595 243 PRO C CA 1
ATOM 11144 C C . PRO C 1 243 ? -9.268 -32.421 33.023 1.000 18.079 243 PRO C C 1
ATOM 11145 O O . PRO C 1 243 ? -9.275 -32.947 34.155 1.000 18.903 243 PRO C O 1
ATOM 11149 N N . ARG C 1 244 ? -8.258 -31.679 32.518 1.000 17.721 244 ARG C N 1
ATOM 11150 C CA . ARG C 1 244 ? -6.974 -31.510 33.177 1.000 17.355 244 ARG C CA 1
ATOM 11151 C C . ARG C 1 244 ? -6.650 -30.029 33.346 1.000 16.580 244 ARG C C 1
ATOM 11152 O O . ARG C 1 244 ? -7.475 -29.156 33.079 1.000 15.947 244 ARG C O 1
ATOM 11160 N N . GLU C 1 245 ? -5.434 -29.752 33.831 1.000 16.219 245 GLU C N 1
ATOM 11161 C CA . GLU C 1 245 ? -5.016 -28.385 34.094 1.000 15.607 245 GLU C CA 1
ATOM 11162 C C . GLU C 1 245 ? -5.104 -27.537 32.826 1.000 14.705 245 GLU C C 1
ATOM 11163 O O . GLU C 1 245 ? -4.771 -28.005 31.740 1.000 14.991 245 GLU C O 1
ATOM 11169 N N . GLY C 1 246 ? -5.551 -26.287 32.978 1.000 13.568 246 GLY C N 1
ATOM 11170 C CA . GLY C 1 246 ? -5.703 -25.378 31.861 1.000 13.640 246 GLY C CA 1
ATOM 11171 C C . GLY C 1 246 ? -6.829 -25.817 30.926 1.000 13.951 246 GLY C C 1
ATOM 11172 O O . GLY C 1 246 ? -7.950 -26.064 31.373 1.000 13.537 246 GLY C O 1
ATOM 11173 N N . ASP C 1 247 ? -6.500 -25.939 29.632 1.000 14.469 247 ASP C N 1
ATOM 11174 C CA . ASP C 1 247 ? -7.423 -26.374 28.587 1.000 14.850 247 ASP C CA 1
ATOM 11175 C C . ASP C 1 247 ? -7.268 -27.864 28.268 1.000 14.931 247 ASP C C 1
ATOM 11176 O O . ASP C 1 247 ? -8.048 -28.382 27.482 1.000 14.794 247 ASP C O 1
ATOM 11181 N N . LEU C 1 248 ? -6.300 -28.545 28.907 1.000 15.101 248 LEU C N 1
ATOM 11182 C CA . LEU C 1 248 ? -5.953 -29.918 28.560 1.000 15.816 248 LEU C CA 1
ATOM 11183 C C . LEU C 1 248 ? -7.075 -30.850 28.996 1.000 15.313 248 LEU C C 1
ATOM 11184 O O . LEU C 1 248 ? -7.785 -30.558 29.948 1.000 14.722 248 LEU C O 1
ATOM 11189 N N . ILE C 1 249 ? -7.216 -31.954 28.262 1.000 15.516 249 ILE C N 1
ATOM 11190 C CA . ILE C 1 249 ? -8.008 -33.096 28.674 1.000 15.360 249 ILE C CA 1
ATOM 11191 C C . ILE C 1 249 ? -7.203 -34.365 28.492 1.000 15.447 249 ILE C C 1
ATOM 11192 O O . ILE C 1 249 ? -6.237 -34.409 27.739 1.000 15.404 249 ILE C O 1
ATOM 11197 N N . ARG C 1 250 ? -7.629 -35.389 29.218 1.000 15.838 250 ARG C N 1
ATOM 11198 C CA . ARG C 1 250 ? -7.184 -36.746 28.985 1.000 16.733 250 ARG C CA 1
ATOM 11199 C C . ARG C 1 250 ? -8.332 -37.555 28.409 1.000 17.036 250 ARG C C 1
ATOM 11200 O O . ARG C 1 250 ? -9.439 -37.439 28.913 1.000 16.804 250 ARG C O 1
ATOM 11208 N N . LEU C 1 251 ? -8.039 -38.375 27.397 1.000 17.801 251 LEU C N 1
ATOM 11209 C CA . LEU C 1 251 ? -8.973 -39.362 26.885 1.000 18.941 251 LEU C CA 1
ATOM 11210 C C . LEU C 1 251 ? -8.484 -40.767 27.224 1.000 20.654 251 LEU C C 1
ATOM 11211 O O . LEU C 1 251 ? -7.400 -41.161 26.799 1.000 21.952 251 LEU C O 1
ATOM 11216 N N . TYR C 1 252 ? -9.269 -41.502 28.020 1.000 22.247 252 TYR C N 1
ATOM 11217 C CA . TYR C 1 252 ? -9.115 -42.938 28.184 1.000 22.958 252 TYR C CA 1
ATOM 11218 C C . TYR C 1 252 ? -9.930 -43.662 27.114 1.000 24.587 252 TYR C C 1
ATOM 11219 O O . TYR C 1 252 ? -11.134 -43.396 27.009 1.000 24.361 252 TYR C O 1
ATOM 11228 N N . ILE C 1 253 ? -9.288 -44.585 26.371 1.000 25.716 253 ILE C N 1
ATOM 11229 C CA . ILE C 1 253 ? -9.992 -45.427 25.411 1.000 27.496 253 ILE C CA 1
ATOM 11230 C C . ILE C 1 253 ? -9.740 -46.902 25.719 1.000 29.479 253 ILE C C 1
ATOM 11231 O O . ILE C 1 253 ? -8.600 -47.353 25.670 1.000 29.467 253 ILE C O 1
ATOM 11236 N N . GLN C 1 254 ? -10.799 -47.670 26.007 1.000 32.235 254 GLN C N 1
ATOM 11237 C CA . GLN C 1 254 ? -10.636 -49.083 26.301 1.000 34.830 254 GLN C CA 1
ATOM 11238 C C . GLN C 1 254 ? -10.301 -49.821 25.008 1.000 33.969 254 GLN C C 1
ATOM 11239 O O . GLN C 1 254 ? -10.887 -49.556 23.965 1.000 31.838 254 GLN C O 1
ATOM 11245 N N . LEU C 1 255 ? -9.329 -50.738 25.111 1.000 34.293 255 LEU C N 1
ATOM 11246 C CA . LEU C 1 255 ? -8.827 -51.514 23.987 1.000 36.929 255 LEU C CA 1
ATOM 11247 C C . LEU C 1 255 ? -9.040 -52.997 24.256 1.000 38.586 255 LEU C C 1
ATOM 11248 O O . LEU C 1 255 ? -9.370 -53.369 25.373 1.000 39.050 255 LEU C O 1
ATOM 11253 N N . ALA C 1 256 ? -8.849 -53.811 23.213 1.000 40.642 256 ALA C N 1
ATOM 11254 C CA . ALA C 1 256 ? -9.080 -55.249 23.278 1.000 41.856 256 ALA C CA 1
ATOM 11255 C C . ALA C 1 256 ? -7.747 -55.990 23.204 1.000 43.291 256 ALA C C 1
ATOM 11256 O O . ALA C 1 256 ? -6.747 -55.418 22.758 1.000 40.979 256 ALA C O 1
ATOM 11258 N N . ASP C 1 257 ? -7.765 -57.266 23.634 1.000 47.209 257 ASP C N 1
ATOM 11259 C CA . ASP C 1 257 ? -6.619 -58.160 23.503 1.000 49.463 257 ASP C CA 1
ATOM 11260 C C . ASP C 1 257 ? -6.160 -58.153 22.041 1.000 48.604 257 ASP C C 1
ATOM 11261 O O . ASP C 1 257 ? -4.972 -58.054 21.771 1.000 43.449 257 ASP C O 1
ATOM 11266 N N . ARG C 1 258 ? -7.142 -58.199 21.124 1.000 53.213 258 ARG C N 1
ATOM 11267 C CA . ARG C 1 258 ? -6.980 -58.246 19.676 1.000 57.653 258 ARG C CA 1
ATOM 11268 C C . ARG C 1 258 ? -6.117 -57.092 19.144 1.000 60.918 258 ARG C C 1
ATOM 11269 O O . ARG C 1 258 ? -5.282 -57.291 18.252 1.000 58.120 258 ARG C O 1
ATOM 11277 N N . ASP C 1 259 ? -6.348 -55.882 19.695 1.000 64.309 259 ASP C N 1
ATOM 11278 C CA . ASP C 1 259 ? -5.713 -54.648 19.241 1.000 61.713 259 ASP C CA 1
ATOM 11279 C C . ASP C 1 259 ? -4.212 -54.645 19.557 1.000 61.448 259 ASP C C 1
ATOM 11280 O O . ASP C 1 259 ? -3.480 -53.865 18.965 1.000 63.685 259 ASP C O 1
ATOM 11285 N N . VAL C 1 260 ? -3.755 -55.493 20.487 1.000 58.877 260 VAL C N 1
ATOM 11286 C CA . VAL C 1 260 ? -2.410 -55.414 21.017 1.000 58.745 260 VAL C CA 1
ATOM 11287 C C . VAL C 1 260 ? -1.646 -56.725 20.797 1.000 57.667 260 VAL C C 1
ATOM 11288 O O . VAL C 1 260 ? -0.481 -56.747 21.136 1.000 56.097 260 VAL C O 1
ATOM 11292 N N . LEU C 1 261 ? -2.252 -57.779 20.244 1.000 59.577 261 LEU C N 1
ATOM 11293 C CA . LEU C 1 261 ? -1.547 -59.037 20.060 1.000 62.891 261 LEU C CA 1
ATOM 11294 C C . LEU C 1 261 ? -1.030 -59.154 18.630 1.000 68.600 261 LEU C C 1
ATOM 11295 O O . LEU C 1 261 ? -1.638 -58.611 17.697 1.000 65.893 261 LEU C O 1
ATOM 11300 N N . ASP C 1 262 ? 0.078 -59.902 18.489 1.000 77.543 262 ASP C N 1
ATOM 11301 C CA . ASP C 1 262 ? 0.787 -60.075 17.226 1.000 85.217 262 ASP C CA 1
ATOM 11302 C C . ASP C 1 262 ? 0.098 -61.156 16.374 1.000 86.396 262 ASP C C 1
ATOM 11303 O O . ASP C 1 262 ? 0.122 -62.336 16.754 1.000 71.722 262 ASP C O 1
ATOM 11308 N N . PRO C 1 263 ? -0.513 -60.814 15.197 1.000 95.887 263 PRO C N 1
ATOM 11309 C CA . PRO C 1 263 ? -1.194 -61.804 14.359 1.000 101.081 263 PRO C CA 1
ATOM 11310 C C . PRO C 1 263 ? -0.360 -63.053 14.060 1.000 103.576 263 PRO C C 1
ATOM 11311 O O . PRO C 1 263 ? -0.928 -64.131 13.897 1.000 99.633 263 PRO C O 1
ATOM 11315 N N . ALA C 1 264 ? 0.976 -62.909 13.993 1.000 106.431 264 ALA C N 1
ATOM 11316 C CA . ALA C 1 264 ? 1.884 -64.039 13.814 1.000 102.924 264 ALA C CA 1
ATOM 11317 C C . ALA C 1 264 ? 2.224 -64.638 15.181 1.000 102.002 264 ALA C C 1
ATOM 11318 O O . ALA C 1 264 ? 1.574 -65.587 15.608 1.000 108.593 264 ALA C O 1
ATOM 11320 N N . THR C 1 265 ? 3.190 -64.045 15.897 1.000 97.497 265 THR C N 1
ATOM 11321 C CA . THR C 1 265 ? 3.833 -64.717 17.021 1.000 98.143 265 THR C CA 1
ATOM 11322 C C . THR C 1 265 ? 3.095 -64.474 18.342 1.000 93.129 265 THR C C 1
ATOM 11323 O O . THR C 1 265 ? 3.632 -64.783 19.412 1.000 76.690 265 THR C O 1
ATOM 11327 N N . GLY C 1 266 ? 1.859 -63.967 18.263 1.000 99.540 266 GLY C N 1
ATOM 11328 C CA . GLY C 1 266 ? 0.959 -63.890 19.407 1.000 104.912 266 GLY C CA 1
ATOM 11329 C C . GLY C 1 266 ? 1.605 -63.361 20.691 1.000 97.103 266 GLY C C 1
ATOM 11330 O O . GLY C 1 266 ? 1.345 -63.890 21.771 1.000 79.929 266 GLY C O 1
ATOM 11331 N N . ARG C 1 267 ? 2.378 -62.276 20.572 1.000 100.006 267 ARG C N 1
ATOM 11332 C CA . ARG C 1 267 ? 3.018 -61.623 21.715 1.000 99.978 267 ARG C CA 1
ATOM 11333 C C . ARG C 1 267 ? 2.390 -60.239 21.922 1.000 95.594 267 ARG C C 1
ATOM 11334 O O . ARG C 1 267 ? 1.948 -59.603 20.960 1.000 95.540 267 ARG C O 1
ATOM 11342 N N . VAL C 1 268 ? 2.368 -59.761 23.179 1.000 87.134 268 VAL C N 1
ATOM 11343 C CA . VAL C 1 268 ? 1.885 -58.417 23.496 1.000 89.730 268 VAL C CA 1
ATOM 11344 C C . VAL C 1 268 ? 2.817 -57.368 22.864 1.000 87.089 268 VAL C C 1
ATOM 11345 O O . VAL C 1 268 ? 3.935 -57.203 23.334 1.000 90.573 268 VAL C O 1
ATOM 11349 N N . ASP C 1 269 ? 2.338 -56.634 21.836 1.000 79.196 269 ASP C N 1
ATOM 11350 C CA . ASP C 1 269 ? 3.128 -55.698 21.028 1.000 68.268 269 ASP C CA 1
ATOM 11351 C C . ASP C 1 269 ? 2.497 -54.300 21.063 1.000 60.590 269 ASP C C 1
ATOM 11352 O O . ASP C 1 269 ? 1.620 -53.984 20.266 1.000 55.644 269 ASP C O 1
ATOM 11357 N N . LYS C 1 270 ? 2.993 -53.440 21.959 1.000 59.429 270 LYS C N 1
ATOM 11358 C CA . LYS C 1 270 ? 2.404 -52.127 22.192 1.000 57.521 270 LYS C CA 1
ATOM 11359 C C . LYS C 1 270 ? 2.589 -51.178 21.002 1.000 50.795 270 LYS C C 1
ATOM 11360 O O . LYS C 1 270 ? 1.922 -50.150 20.924 1.000 51.224 270 LYS C O 1
ATOM 11366 N N . SER C 1 271 ? 3.487 -51.499 20.070 1.000 45.780 271 SER C N 1
ATOM 11367 C CA . SER C 1 271 ? 3.749 -50.642 18.930 1.000 44.407 271 SER C CA 1
ATOM 11368 C C . SER C 1 271 ? 2.622 -50.716 17.887 1.000 43.270 271 SER C C 1
ATOM 11369 O O . SER C 1 271 ? 2.668 -50.019 16.868 1.000 39.126 271 SER C O 1
ATOM 11372 N N . ARG C 1 272 ? 1.608 -51.565 18.116 1.000 42.698 272 ARG C N 1
ATOM 11373 C CA . ARG C 1 272 ? 0.534 -51.714 17.141 1.000 45.220 272 ARG C CA 1
ATOM 11374 C C . ARG C 1 272 ? -0.444 -50.545 17.286 1.000 42.185 272 ARG C C 1
ATOM 11375 O O . ARG C 1 272 ? -1.163 -50.182 16.350 1.000 41.412 272 ARG C O 1
ATOM 11383 N N . VAL C 1 273 ? -0.445 -49.952 18.481 1.000 39.262 273 VAL C N 1
ATOM 11384 C CA . VAL C 1 273 ? -1.382 -48.898 18.815 1.000 38.422 273 VAL C CA 1
ATOM 11385 C C . VAL C 1 273 ? -0.589 -47.628 19.073 1.000 35.368 273 VAL C C 1
ATOM 11386 O O . VAL C 1 273 ? 0.242 -47.557 19.980 1.000 34.685 273 VAL C O 1
ATOM 11390 N N . SER C 1 274 ? -0.895 -46.618 18.266 1.000 33.720 274 SER C N 1
ATOM 11391 C CA . SER C 1 274 ? -0.227 -45.330 18.308 1.000 32.171 274 SER C CA 1
ATOM 11392 C C . SER C 1 274 ? -1.191 -44.295 18.882 1.000 31.734 274 SER C C 1
ATOM 11393 O O . SER C 1 274 ? -2.409 -44.484 18.868 1.000 31.996 274 SER C O 1
ATOM 11396 N N . PRO C 1 275 ? -0.679 -43.150 19.388 1.000 29.625 275 PRO C N 1
ATOM 11397 C CA . PRO C 1 275 ? -1.555 -42.083 19.845 1.000 27.653 275 PRO C CA 1
ATOM 11398 C C . PRO C 1 275 ? -2.384 -41.535 18.689 1.000 27.559 275 PRO C C 1
ATOM 11399 O O . PRO C 1 275 ? -3.546 -41.202 18.894 1.000 26.096 275 PRO C O 1
ATOM 11403 N N . GLU C 1 276 ? -1.793 -41.496 17.477 1.000 28.151 276 GLU C N 1
ATOM 11404 C CA . GLU C 1 276 ? -2.501 -41.021 16.296 1.000 29.127 276 GLU C CA 1
ATOM 11405 C C . GLU C 1 276 ? -3.769 -41.855 16.100 1.000 28.300 276 GLU C C 1
ATOM 11406 O O . GLU C 1 276 ? -4.827 -41.303 15.786 1.000 27.990 276 GLU C O 1
ATOM 11412 N N . LYS C 1 277 ? -3.657 -43.172 16.332 1.000 27.635 277 LYS C N 1
ATOM 11413 C CA . LYS C 1 277 ? -4.770 -44.087 16.141 1.000 28.255 277 LYS C CA 1
ATOM 11414 C C . LYS C 1 277 ? -5.819 -43.918 17.228 1.000 26.440 277 LYS C C 1
ATOM 11415 O O . LYS C 1 277 ? -7.022 -43.946 16.946 1.000 25.720 277 LYS C O 1
ATOM 11421 N N . LEU C 1 278 ? -5.344 -43.795 18.468 1.000 25.476 278 LEU C N 1
ATOM 11422 C CA . LEU C 1 278 ? -6.232 -43.557 19.594 1.000 25.131 278 LEU C CA 1
ATOM 11423 C C . LEU C 1 278 ? -7.083 -42.316 19.328 1.000 25.209 278 LEU C C 1
ATOM 11424 O O . LEU C 1 278 ? -8.296 -42.329 19.519 1.000 24.624 278 LEU C O 1
ATOM 11429 N N . LEU C 1 279 ? -6.436 -41.247 18.853 1.000 25.937 279 LEU C N 1
ATOM 11430 C CA . LEU C 1 279 ? -7.148 -40.011 18.604 1.000 25.756 279 LEU C CA 1
ATOM 11431 C C . LEU C 1 279 ? -8.150 -40.188 17.466 1.000 25.993 279 LEU C C 1
ATOM 11432 O O . LEU C 1 279 ? -9.197 -39.563 17.488 1.000 26.212 279 LEU C O 1
ATOM 11437 N N . ALA C 1 280 ? -7.825 -41.023 16.478 1.000 26.369 280 ALA C N 1
ATOM 11438 C CA . ALA C 1 280 ? -8.722 -41.283 15.352 1.000 27.025 280 ALA C CA 1
ATOM 11439 C C . ALA C 1 280 ? -9.987 -42.012 15.808 1.000 26.565 280 ALA C C 1
ATOM 11440 O O . ALA C 1 280 ? -11.059 -41.781 15.258 1.000 26.231 280 ALA C O 1
ATOM 11442 N N . VAL C 1 281 ? -9.830 -42.892 16.807 1.000 26.113 281 VAL C N 1
ATOM 11443 C CA . VAL C 1 281 ? -10.941 -43.607 17.421 1.000 26.223 281 VAL C CA 1
ATOM 11444 C C . VAL C 1 281 ? -11.829 -42.607 18.154 1.000 25.727 281 VAL C C 1
ATOM 11445 O O . VAL C 1 281 ? -13.048 -42.644 18.006 1.000 26.179 281 VAL C O 1
ATOM 11449 N N . ALA C 1 282 ? -11.211 -41.715 18.936 1.000 25.352 282 ALA C N 1
ATOM 11450 C CA . ALA C 1 282 ? -11.958 -40.676 19.636 1.000 25.218 282 ALA C CA 1
ATOM 11451 C C . ALA C 1 282 ? -12.737 -39.801 18.658 1.000 26.428 282 ALA C C 1
ATOM 11452 O O . ALA C 1 282 ? -13.912 -39.551 18.851 1.000 26.304 282 ALA C O 1
ATOM 11454 N N . LYS C 1 283 ? -12.073 -39.329 17.614 1.000 28.303 283 LYS C N 1
ATOM 11455 C CA . LYS C 1 283 ? -12.710 -38.509 16.592 1.000 31.391 283 LYS C CA 1
ATOM 11456 C C . LYS C 1 283 ? -14.031 -39.141 16.168 1.000 32.799 283 LYS C C 1
ATOM 11457 O O . LYS C 1 283 ? -15.032 -38.434 16.100 1.000 34.652 283 LYS C O 1
ATOM 11463 N N . GLU C 1 284 ? -14.042 -40.465 15.926 1.000 32.487 284 GLU C N 1
ATOM 11464 C CA . GLU C 1 284 ? -15.235 -41.144 15.450 1.000 32.922 284 GLU C CA 1
ATOM 11465 C C . GLU C 1 284 ? -16.288 -41.165 16.549 1.000 31.725 284 GLU C C 1
ATOM 11466 O O . GLU C 1 284 ? -17.459 -40.919 16.284 1.000 31.061 284 GLU C O 1
ATOM 11472 N N . SER C 1 285 ? -15.849 -41.472 17.774 1.000 30.801 285 SER C N 1
ATOM 11473 C CA . SER C 1 285 ? -16.754 -41.616 18.900 1.000 30.757 285 SER C CA 1
ATOM 11474 C C . SER C 1 285 ? -17.447 -40.300 19.252 1.000 29.081 285 SER C C 1
ATOM 11475 O O . SER C 1 285 ? -18.508 -40.334 19.852 1.000 29.408 285 SER C O 1
ATOM 11478 N N . PHE C 1 286 ? -16.877 -39.146 18.896 1.000 27.422 286 PHE C N 1
ATOM 11479 C CA . PHE C 1 286 ? -17.436 -37.876 19.332 1.000 25.982 286 PHE C CA 1
ATOM 11480 C C . PHE C 1 286 ? -18.429 -37.317 18.325 1.000 26.633 286 PHE C C 1
ATOM 11481 O O . PHE C 1 286 ? -19.049 -36.292 18.582 1.000 25.852 286 PHE C O 1
ATOM 11489 N N . LYS C 1 287 ? -18.603 -37.998 17.201 1.000 28.222 287 LYS C N 1
ATOM 11490 C CA . LYS C 1 287 ? -19.489 -37.504 16.160 1.000 30.297 287 LYS C CA 1
ATOM 11491 C C . LYS C 1 287 ? -20.904 -37.389 16.717 1.000 30.271 287 LYS C C 1
ATOM 11492 O O . LYS C 1 287 ? -21.351 -38.283 17.421 1.000 30.321 287 LYS C O 1
ATOM 11498 N N . PRO C 1 288 ? -21.639 -36.282 16.432 1.000 29.840 288 PRO C N 1
ATOM 11499 C CA . PRO C 1 288 ? -21.230 -35.261 15.449 1.000 29.468 288 PRO C CA 1
ATOM 11500 C C . PRO C 1 288 ? -20.293 -34.145 15.926 1.000 28.199 288 PRO C C 1
ATOM 11501 O O . PRO C 1 288 ? -19.916 -33.269 15.157 1.000 28.397 288 PRO C O 1
ATOM 11505 N N . PHE C 1 289 ? -19.884 -34.174 17.193 1.000 26.799 289 PHE C N 1
ATOM 11506 C CA . PHE C 1 289 ? -18.993 -33.152 17.691 1.000 25.486 289 PHE C CA 1
ATOM 11507 C C . PHE C 1 289 ? -17.593 -33.429 17.160 1.000 25.532 289 PHE C C 1
ATOM 11508 O O . PHE C 1 289 ? -17.241 -34.583 16.880 1.000 26.315 289 PHE C O 1
ATOM 11516 N N . SER C 1 290 ? -16.813 -32.351 17.024 1.000 25.132 290 SER C N 1
ATOM 11517 C CA . SER C 1 290 ? -15.437 -32.454 16.587 1.000 24.857 290 SER C CA 1
ATOM 11518 C C . SER C 1 290 ? -14.563 -32.819 17.776 1.000 23.868 290 SER C C 1
ATOM 11519 O O . SER C 1 290 ? -14.920 -32.557 18.922 1.000 22.610 290 SER C O 1
ATOM 11522 N N . MET C 1 291 ? -13.413 -33.431 17.468 1.000 24.420 291 MET C N 1
ATOM 11523 C CA . MET C 1 291 ? -12.398 -33.703 18.470 1.000 23.887 291 MET C CA 1
ATOM 11524 C C . MET C 1 291 ? -11.070 -33.973 17.762 1.000 23.895 291 MET C C 1
ATOM 11525 O O . MET C 1 291 ? -10.913 -34.945 17.024 1.000 24.585 291 MET C O 1
ATOM 11530 N N . GLY C 1 292 ? -10.139 -33.039 17.963 1.000 23.265 292 GLY C N 1
ATOM 11531 C CA . GLY C 1 292 ? -8.791 -33.145 17.455 1.000 23.456 292 GLY C CA 1
ATOM 11532 C C . GLY C 1 292 ? -7.837 -32.568 18.482 1.000 22.742 292 GLY C C 1
ATOM 11533 O O . GLY C 1 292 ? -8.260 -32.098 19.527 1.000 22.382 292 GLY C O 1
ATOM 11534 N N . ALA C 1 293 ? -6.551 -32.617 18.177 1.000 22.832 293 ALA C N 1
ATOM 11535 C CA . ALA C 1 293 ? -5.561 -32.052 19.062 1.000 22.462 293 ALA C CA 1
ATOM 11536 C C . ALA C 1 293 ? -4.990 -30.783 18.442 1.000 23.073 293 ALA C C 1
ATOM 11537 O O . ALA C 1 293 ? -4.726 -30.734 17.254 1.000 24.010 293 ALA C O 1
ATOM 11539 N N . LYS C 1 294 ? -4.812 -29.741 19.245 1.000 23.699 294 LYS C N 1
ATOM 11540 C CA . LYS C 1 294 ? -4.258 -28.486 18.751 1.000 24.348 294 LYS C CA 1
ATOM 11541 C C . LYS C 1 294 ? -2.762 -28.631 18.487 1.000 25.737 294 LYS C C 1
ATOM 11542 O O . LYS C 1 294 ? -2.247 -27.962 17.606 1.000 26.286 294 LYS C O 1
ATOM 11548 N N . ASN C 1 295 ? -2.049 -29.493 19.222 1.000 27.670 295 ASN C N 1
ATOM 11549 C CA . ASN C 1 295 ? -0.601 -29.458 19.109 1.000 29.524 295 ASN C CA 1
ATOM 11550 C C . ASN C 1 295 ? 0.033 -30.801 19.475 1.000 28.403 295 ASN C C 1
ATOM 11551 O O . ASN C 1 295 ? 0.857 -30.879 20.377 1.000 28.012 295 ASN C O 1
ATOM 11556 N N . GLY C 1 296 ? -0.344 -31.866 18.755 1.000 27.631 296 GLY C N 1
ATOM 11557 C CA . GLY C 1 296 ? 0.080 -33.215 19.088 1.000 26.689 296 GLY C CA 1
ATOM 11558 C C . GLY C 1 296 ? -0.331 -33.628 20.497 1.000 25.606 296 GLY C C 1
ATOM 11559 O O . GLY C 1 296 ? -1.355 -33.213 21.020 1.000 25.041 296 GLY C O 1
ATOM 11560 N N . PHE C 1 297 ? 0.499 -34.464 21.118 1.000 25.324 297 PHE C N 1
ATOM 11561 C CA . PHE C 1 297 ? 0.136 -35.121 22.354 1.000 24.715 297 PHE C CA 1
ATOM 11562 C C . PHE C 1 297 ? 0.995 -34.570 23.469 1.000 25.273 297 PHE C C 1
ATOM 11563 O O . PHE C 1 297 ? 2.196 -34.712 23.389 1.000 26.613 297 PHE C O 1
ATOM 11571 N N . GLU C 1 298 ? 0.393 -33.972 24.507 1.000 26.689 298 GLU C N 1
ATOM 11572 C CA . GLU C 1 298 ? 1.150 -33.640 25.707 1.000 26.745 298 GLU C CA 1
ATOM 11573 C C . GLU C 1 298 ? 1.774 -34.917 26.271 1.000 25.561 298 GLU C C 1
ATOM 11574 O O . GLU C 1 298 ? 2.916 -34.899 26.724 1.000 25.651 298 GLU C O 1
ATOM 11580 N N . TRP C 1 299 ? 1.024 -36.028 26.199 1.000 24.042 299 TRP C N 1
ATOM 11581 C CA . TRP C 1 299 ? 1.472 -37.303 26.719 1.000 22.800 299 TRP C CA 1
ATOM 11582 C C . TRP C 1 299 ? 0.592 -38.421 26.181 1.000 21.456 299 TRP C C 1
ATOM 11583 O O . TRP C 1 299 ? -0.527 -38.189 25.761 1.000 20.465 299 TRP C O 1
ATOM 11594 N N . TRP C 1 300 ? 1.097 -39.650 26.218 1.000 21.129 300 TRP C N 1
ATOM 11595 C CA . TRP C 1 300 ? 0.268 -40.799 25.902 1.000 22.181 300 TRP C CA 1
ATOM 11596 C C . TRP C 1 300 ? 0.912 -42.052 26.472 1.000 21.700 300 TRP C C 1
ATOM 11597 O O . TRP C 1 300 ? 2.102 -42.065 26.774 1.000 21.281 300 TRP C O 1
ATOM 11608 N N . THR C 1 301 ? 0.091 -43.091 26.617 1.000 21.983 301 THR C N 1
ATOM 11609 C CA . THR C 1 301 ? 0.600 -44.413 26.938 1.000 22.892 301 THR C CA 1
ATOM 11610 C C . THR C 1 301 ? -0.451 -45.448 26.568 1.000 24.052 301 THR C C 1
ATOM 11611 O O . THR C 1 301 ? -1.596 -45.134 26.273 1.000 22.446 301 THR C O 1
ATOM 11615 N N . LEU C 1 302 ? -0.001 -46.704 26.616 1.000 27.075 302 LEU C N 1
ATOM 11616 C CA . LEU C 1 302 ? -0.862 -47.864 26.723 1.000 28.473 302 LEU C CA 1
ATOM 11617 C C . LEU C 1 302 ? -0.794 -48.378 28.142 1.000 27.709 302 LEU C C 1
ATOM 11618 O O . LEU C 1 302 ? 0.213 -48.907 28.565 1.000 27.930 302 LEU C O 1
ATOM 11623 N N . TYR C 1 303 ? -1.867 -48.160 28.892 1.000 27.987 303 TYR C N 1
ATOM 11624 C CA . TYR C 1 303 ? -1.890 -48.508 30.299 1.000 27.688 303 TYR C CA 1
ATOM 11625 C C . TYR C 1 303 ? -2.395 -49.941 30.395 1.000 27.767 303 TYR C C 1
ATOM 11626 O O . TYR C 1 303 ? -3.537 -50.219 30.009 1.000 27.031 303 TYR C O 1
ATOM 11635 N N . ILE C 1 304 ? -1.525 -50.831 30.885 1.000 28.796 304 ILE C N 1
ATOM 11636 C CA . ILE C 1 304 ? -1.949 -52.193 31.175 1.000 32.119 304 ILE C CA 1
ATOM 11637 C C . ILE C 1 304 ? -2.056 -52.368 32.690 1.000 32.253 304 ILE C C 1
ATOM 11638 O O . ILE C 1 304 ? -1.104 -52.102 33.426 1.000 34.150 304 ILE C O 1
ATOM 11643 N N . ILE C 1 305 ? -3.242 -52.791 33.145 1.000 31.826 305 ILE C N 1
ATOM 11644 C CA . ILE C 1 305 ? -3.625 -52.642 34.542 1.000 30.747 305 ILE C CA 1
ATOM 11645 C C . ILE C 1 305 ? -4.554 -53.785 34.941 1.000 29.215 305 ILE C C 1
ATOM 11646 O O . ILE C 1 305 ? -5.568 -54.049 34.289 1.000 28.910 305 ILE C O 1
ATOM 11651 N N . GLY C 1 306 ? -4.184 -54.456 36.027 1.000 28.363 306 GLY C N 1
ATOM 11652 C CA . GLY C 1 306 ? -5.040 -55.461 36.628 1.000 29.325 306 GLY C CA 1
ATOM 11653 C C . GLY C 1 306 ? -5.359 -55.093 38.066 1.000 28.668 306 GLY C C 1
ATOM 11654 O O . GLY C 1 306 ? -4.811 -54.122 38.568 1.000 30.752 306 GLY C O 1
ATOM 11655 N N . GLN C 1 307 ? -6.243 -55.861 38.708 1.000 28.170 307 GLN C N 1
ATOM 11656 C CA . GLN C 1 307 ? -6.634 -55.590 40.082 1.000 27.181 307 GLN C CA 1
ATOM 11657 C C . GLN C 1 307 ? -6.185 -56.742 40.955 1.000 26.174 307 GLN C C 1
ATOM 11658 O O . GLN C 1 307 ? -6.642 -57.847 40.761 1.000 28.492 307 GLN C O 1
ATOM 11664 N N . ARG C 1 308 ? -5.315 -56.479 41.922 1.000 24.813 308 ARG C N 1
ATOM 11665 C CA . ARG C 1 308 ? -4.797 -57.523 42.795 1.000 24.916 308 ARG C CA 1
ATOM 11666 C C . ARG C 1 308 ? -4.390 -56.923 44.131 1.000 24.421 308 ARG C C 1
ATOM 11667 O O . ARG C 1 308 ? -4.169 -55.703 44.216 1.000 25.217 308 ARG C O 1
ATOM 11675 N N . VAL C 1 309 ? -4.195 -57.799 45.124 1.000 24.165 309 VAL C N 1
ATOM 11676 C CA . VAL C 1 309 ? -3.792 -57.393 46.459 1.000 23.395 309 VAL C CA 1
ATOM 11677 C C . VAL C 1 309 ? -2.695 -58.309 46.940 1.000 23.460 309 VAL C C 1
ATOM 11678 O O . VAL C 1 309 ? -2.818 -59.526 46.883 1.000 23.656 309 VAL C O 1
ATOM 11682 N N . ALA C 1 310 ? -1.682 -57.709 47.538 1.000 23.597 310 ALA C N 1
ATOM 11683 C CA . ALA C 1 310 ? -0.633 -58.503 48.141 1.000 25.087 310 ALA C CA 1
ATOM 11684 C C . ALA C 1 310 ? -1.211 -59.294 49.306 1.000 26.164 310 ALA C C 1
ATOM 11685 O O . ALA C 1 310 ? -2.103 -58.804 50.013 1.000 25.389 310 ALA C O 1
ATOM 11687 N N . SER C 1 311 ? -0.669 -60.505 49.489 1.000 27.072 311 SER C N 1
ATOM 11688 C CA . SER C 1 311 ? -1.125 -61.399 50.531 1.000 28.300 311 SER C CA 1
ATOM 11689 C C . SER C 1 311 ? -0.736 -60.872 51.911 1.000 27.717 311 SER C C 1
ATOM 11690 O O . SER C 1 311 ? -1.353 -61.288 52.881 1.000 28.344 311 SER C O 1
ATOM 11693 N N . ARG C 1 312 ? 0.275 -59.988 51.983 1.000 26.531 312 ARG C N 1
ATOM 11694 C CA . ARG C 1 312 ? 0.755 -59.390 53.227 1.000 26.644 312 ARG C CA 1
ATOM 11695 C C . ARG C 1 312 ? 1.305 -58.001 52.892 1.000 24.279 312 ARG C C 1
ATOM 11696 O O . ARG C 1 312 ? 1.822 -57.816 51.799 1.000 23.370 312 ARG C O 1
ATOM 11704 N N . PHE C 1 313 ? 1.154 -57.010 53.793 1.000 21.590 313 PHE C N 1
ATOM 11705 C CA . PHE C 1 313 ? 1.641 -55.663 53.547 1.000 19.190 313 PHE C CA 1
ATOM 11706 C C . PHE C 1 313 ? 2.855 -55.346 54.422 1.000 18.743 313 PHE C C 1
ATOM 11707 O O . PHE C 1 313 ? 3.374 -54.223 54.371 1.000 17.877 313 PHE C O 1
ATOM 11715 N N . SER C 1 314 ? 3.273 -56.304 55.258 1.000 19.191 314 SER C N 1
ATOM 11716 C CA . SER C 1 314 ? 4.554 -56.195 55.937 1.000 19.007 314 SER C CA 1
ATOM 11717 C C . SER C 1 314 ? 5.124 -57.580 56.234 1.000 19.527 314 SER C C 1
ATOM 11718 O O . SER C 1 314 ? 4.392 -58.547 56.225 1.000 19.215 314 SER C O 1
ATOM 11721 N N . LEU C 1 315 ? 6.435 -57.607 56.461 1.000 20.031 315 LEU C N 1
ATOM 11722 C CA . LEU C 1 315 ? 7.124 -58.716 57.072 1.000 21.425 315 LEU C CA 1
ATOM 11723 C C . LEU C 1 315 ? 7.689 -58.263 58.418 1.000 21.614 315 LEU C C 1
ATOM 11724 O O . LEU C 1 315 ? 8.529 -57.363 58.467 1.000 21.024 315 LEU C O 1
ATOM 11729 N N . HIS C 1 316 ? 7.167 -58.865 59.501 1.000 22.353 316 HIS C N 1
ATOM 11730 C CA . HIS C 1 316 ? 7.601 -58.651 60.878 1.000 22.408 316 HIS C CA 1
ATOM 11731 C C . HIS C 1 316 ? 7.456 -57.204 61.334 1.000 22.073 316 HIS C C 1
ATOM 11732 O O . HIS C 1 316 ? 8.081 -56.829 62.326 1.000 22.603 316 HIS C O 1
ATOM 11739 N N . GLU C 1 317 ? 6.622 -56.421 60.631 1.000 21.903 317 GLU C N 1
ATOM 11740 C CA . GLU C 1 317 ? 6.450 -54.990 60.877 1.000 20.931 317 GLU C CA 1
ATOM 11741 C C . GLU C 1 317 ? 7.781 -54.245 60.786 1.000 20.574 317 GLU C C 1
ATOM 11742 O O . GLU C 1 317 ? 7.951 -53.212 61.418 1.000 20.506 317 GLU C O 1
ATOM 11748 N N . ARG C 1 318 ? 8.683 -54.716 59.932 1.000 21.229 318 ARG C N 1
ATOM 11749 C CA . ARG C 1 318 ? 9.976 -54.072 59.759 1.000 21.879 318 ARG C CA 1
ATOM 11750 C C . ARG C 1 318 ? 10.220 -53.650 58.318 1.000 20.850 318 ARG C C 1
ATOM 11751 O O . ARG C 1 318 ? 10.882 -52.652 58.102 1.000 21.388 318 ARG C O 1
ATOM 11759 N N . VAL C 1 319 ? 9.720 -54.429 57.359 1.000 20.478 319 VAL C N 1
ATOM 11760 C CA . VAL C 1 319 ? 9.597 -54.018 55.972 1.000 19.755 319 VAL C CA 1
ATOM 11761 C C . VAL C 1 319 ? 8.123 -53.958 55.582 1.000 18.898 319 VAL C C 1
ATOM 11762 O O . VAL C 1 319 ? 7.406 -54.934 55.719 1.000 18.831 319 VAL C O 1
ATOM 11766 N N . PHE C 1 320 ? 7.706 -52.816 55.030 1.000 18.215 320 PHE C N 1
ATOM 11767 C CA . PHE C 1 320 ? 6.340 -52.604 54.585 1.000 17.671 320 PHE C CA 1
ATOM 11768 C C . PHE C 1 320 ? 6.282 -52.420 53.070 1.000 17.348 320 PHE C C 1
ATOM 11769 O O . PHE C 1 320 ? 7.280 -52.095 52.432 1.000 17.336 320 PHE C O 1
ATOM 11777 N N . ILE C 1 321 ? 5.087 -52.597 52.499 1.000 16.783 321 ILE C N 1
ATOM 11778 C CA . ILE C 1 321 ? 4.843 -52.178 51.140 1.000 16.457 321 ILE C CA 1
ATOM 11779 C C . ILE C 1 321 ? 3.585 -51.314 51.105 1.000 16.550 321 ILE C C 1
ATOM 11780 O O . ILE C 1 321 ? 2.752 -51.386 52.007 1.000 15.917 321 ILE C O 1
ATOM 11785 N N . ALA C 1 322 ? 3.527 -50.447 50.079 1.000 16.960 322 ALA C N 1
ATOM 11786 C CA . ALA C 1 322 ? 2.469 -49.478 49.945 1.000 16.815 322 ALA C CA 1
ATOM 11787 C C . ALA C 1 322 ? 2.208 -49.142 48.486 1.000 17.548 322 ALA C C 1
ATOM 11788 O O . ALA C 1 322 ? 3.102 -49.214 47.621 1.000 18.527 322 ALA C O 1
ATOM 11790 N N . GLY C 1 323 ? 0.953 -48.743 48.251 1.000 17.746 323 GLY C N 1
ATOM 11791 C CA . GLY C 1 323 ? 0.515 -48.309 46.939 1.000 18.053 323 GLY C CA 1
ATOM 11792 C C . GLY C 1 323 ? 0.459 -49.486 45.968 1.000 18.418 323 GLY C C 1
ATOM 11793 O O . GLY C 1 323 ? 0.158 -50.598 46.366 1.000 17.985 323 GLY C O 1
ATOM 11794 N N . ASP C 1 324 ? 0.803 -49.222 44.699 1.000 18.542 324 ASP C N 1
ATOM 11795 C CA . ASP C 1 324 ? 0.699 -50.234 43.667 1.000 19.023 324 ASP C CA 1
ATOM 11796 C C . ASP C 1 324 ? 1.573 -51.445 44.006 1.000 18.901 324 ASP C C 1
ATOM 11797 O O . ASP C 1 324 ? 1.344 -52.535 43.489 1.000 19.802 324 ASP C O 1
ATOM 11802 N N . ALA C 1 325 ? 2.540 -51.288 44.901 1.000 18.112 325 ALA C N 1
ATOM 11803 C CA . ALA C 1 325 ? 3.378 -52.414 45.291 1.000 18.519 325 ALA C CA 1
ATOM 11804 C C . ALA C 1 325 ? 2.576 -53.491 46.045 1.000 18.705 325 ALA C C 1
ATOM 11805 O O . ALA C 1 325 ? 3.002 -54.647 46.122 1.000 18.322 325 ALA C O 1
ATOM 11807 N N . CYS C 1 326 ? 1.417 -53.113 46.603 1.000 18.440 326 CYS C N 1
ATOM 11808 C CA . CYS C 1 326 ? 0.612 -54.088 47.297 1.000 19.233 326 CYS C CA 1
ATOM 11809 C C . CYS C 1 326 ? -0.867 -54.059 46.905 1.000 19.712 326 CYS C C 1
ATOM 11810 O O . CYS C 1 326 ? -1.612 -54.882 47.433 1.000 20.004 326 CYS C O 1
ATOM 11813 N N . HIS C 1 327 ? -1.305 -53.168 46.006 1.000 19.612 327 HIS C N 1
ATOM 11814 C CA . HIS C 1 327 ? -2.655 -53.252 45.473 1.000 20.873 327 HIS C CA 1
ATOM 11815 C C . HIS C 1 327 ? -2.859 -52.278 44.321 1.000 20.451 327 HIS C C 1
ATOM 11816 O O . HIS C 1 327 ? -2.444 -51.135 44.379 1.000 20.030 327 HIS C O 1
ATOM 11823 N N . THR C 1 328 ? -3.527 -52.762 43.276 1.000 21.651 328 THR C N 1
ATOM 11824 C CA . THR C 1 328 ? -3.761 -52.028 42.049 1.000 21.156 328 THR C CA 1
ATOM 11825 C C . THR C 1 328 ? -5.261 -52.017 41.780 1.000 22.716 328 THR C C 1
ATOM 11826 O O . THR C 1 328 ? -5.969 -52.954 42.152 1.000 24.435 328 THR C O 1
ATOM 11830 N N . HIS C 1 329 ? -5.717 -50.975 41.068 1.000 23.738 329 HIS C N 1
ATOM 11831 C CA . HIS C 1 329 ? -7.128 -50.745 40.784 1.000 24.055 329 HIS C CA 1
ATOM 11832 C C . HIS C 1 329 ? -7.318 -50.279 39.341 1.000 25.351 329 HIS C C 1
ATOM 11833 O O . HIS C 1 329 ? -6.485 -49.562 38.799 1.000 24.591 329 HIS C O 1
ATOM 11840 N N . SER C 1 330 ? -8.441 -50.671 38.726 1.000 27.475 330 SER C N 1
ATOM 11841 C CA . SER C 1 330 ? -8.689 -50.262 37.357 1.000 29.620 330 SER C CA 1
ATOM 11842 C C . SER C 1 330 ? -8.982 -48.767 37.340 1.000 30.300 330 SER C C 1
ATOM 11843 O O . SER C 1 330 ? -9.256 -48.141 38.365 1.000 29.465 330 SER C O 1
ATOM 11846 N N . PRO C 1 331 ? -8.808 -48.126 36.178 1.000 33.280 331 PRO C N 1
ATOM 11847 C CA . PRO C 1 331 ? -9.182 -46.725 36.002 1.000 35.243 331 PRO C CA 1
ATOM 11848 C C . PRO C 1 331 ? -10.644 -46.410 36.316 1.000 35.220 331 PRO C C 1
ATOM 11849 O O . PRO C 1 331 ? -10.940 -45.351 36.853 1.000 35.057 331 PRO C O 1
ATOM 11853 N N . LYS C 1 332 ? -11.536 -47.340 35.964 1.000 39.749 332 LYS C N 1
ATOM 11854 C CA . LYS C 1 332 ? -12.971 -47.221 36.178 1.000 43.910 332 LYS C CA 1
ATOM 11855 C C . LYS C 1 332 ? -13.324 -47.309 37.659 1.000 39.729 332 LYS C C 1
ATOM 11856 O O . LYS C 1 332 ? -14.417 -46.906 38.037 1.000 41.938 332 LYS C O 1
ATOM 11862 N N . ALA C 1 333 ? -12.423 -47.869 38.475 1.000 36.047 333 ALA C N 1
ATOM 11863 C CA . ALA C 1 333 ? -12.582 -47.910 39.926 1.000 32.089 333 ALA C CA 1
ATOM 11864 C C . ALA C 1 333 ? -12.392 -46.513 40.542 1.000 27.398 333 ALA C C 1
ATOM 11865 O O . ALA C 1 333 ? -12.778 -46.253 41.680 1.000 25.562 333 ALA C O 1
ATOM 11867 N N . GLY C 1 334 ? -11.773 -45.618 39.774 1.000 25.397 334 GLY C N 1
ATOM 11868 C CA . GLY C 1 334 ? -11.681 -44.218 40.131 1.000 24.587 334 GLY C CA 1
ATOM 11869 C C . GLY C 1 334 ? -10.682 -43.938 41.252 1.000 23.293 334 GLY C C 1
ATOM 11870 O O . GLY C 1 334 ? -10.809 -42.925 41.927 1.000 23.267 334 GLY C O 1
ATOM 11871 N N . GLN C 1 335 ? -9.698 -44.813 41.470 1.000 22.822 335 GLN C N 1
ATOM 11872 C CA . GLN C 1 335 ? -8.839 -44.664 42.640 1.000 22.176 335 GLN C CA 1
ATOM 11873 C C . GLN C 1 335 ? -7.578 -43.903 42.289 1.000 21.770 335 GLN C C 1
ATOM 11874 O O . GLN C 1 335 ? -7.003 -43.285 43.177 1.000 23.401 335 GLN C O 1
ATOM 11880 N N . GLY C 1 336 ? -7.119 -43.986 41.040 1.000 21.710 336 GLY C N 1
ATOM 11881 C CA . GLY C 1 336 ? -5.776 -43.535 40.702 1.000 20.843 336 GLY C CA 1
ATOM 11882 C C . GLY C 1 336 ? -4.779 -43.769 41.844 1.000 20.554 336 GLY C C 1
ATOM 11883 O O . GLY C 1 336 ? -4.671 -44.872 42.347 1.000 20.390 336 GLY C O 1
ATOM 11884 N N . MET C 1 337 ? -4.128 -42.708 42.315 1.000 20.905 337 MET C N 1
ATOM 11885 C CA . MET C 1 337 ? -3.032 -42.794 43.267 1.000 21.788 337 MET C CA 1
ATOM 11886 C C . MET C 1 337 ? -3.531 -42.487 44.685 1.000 20.090 337 MET C C 1
ATOM 11887 O O . MET C 1 337 ? -2.721 -42.437 45.619 1.000 18.099 337 MET C O 1
ATOM 11892 N N . ASN C 1 338 ? -4.856 -42.343 44.856 1.000 18.281 338 ASN C N 1
ATOM 11893 C CA . ASN C 1 338 ? -5.406 -41.845 46.099 1.000 18.258 338 ASN C CA 1
ATOM 11894 C C . ASN C 1 338 ? -5.262 -42.844 47.250 1.000 18.881 338 ASN C C 1
ATOM 11895 O O . ASN C 1 338 ? -4.893 -42.433 48.350 1.000 17.652 338 ASN C O 1
ATOM 11900 N N . ALA C 1 339 ? -5.566 -44.137 47.006 1.000 19.134 339 ALA C N 1
ATOM 11901 C CA . ALA C 1 339 ? -5.407 -45.142 48.039 1.000 19.344 339 ALA C CA 1
ATOM 11902 C C . ALA C 1 339 ? -3.930 -45.352 48.336 1.000 19.625 339 ALA C C 1
ATOM 11903 O O . ALA C 1 339 ? -3.560 -45.620 49.469 1.000 20.434 339 ALA C O 1
ATOM 11905 N N . SER C 1 340 ? -3.085 -45.250 47.310 1.000 20.542 340 SER C N 1
ATOM 11906 C CA . SER C 1 340 ? -1.652 -45.333 47.502 1.000 22.272 340 SER C CA 1
ATOM 11907 C C . SER C 1 340 ? -1.169 -44.266 48.490 1.000 21.654 340 SER C C 1
ATOM 11908 O O . SER C 1 340 ? -0.515 -44.583 49.473 1.000 21.040 340 SER C O 1
ATOM 11911 N N . MET C 1 341 ? -1.530 -42.995 48.275 1.000 21.551 341 MET C N 1
ATOM 11912 C CA . MET C 1 341 ? -1.107 -41.937 49.188 1.000 20.508 341 MET C CA 1
ATOM 11913 C C . MET C 1 341 ? -1.706 -42.111 50.591 1.000 18.490 341 MET C C 1
ATOM 11914 O O . MET C 1 341 ? -1.061 -41.804 51.582 1.000 17.392 341 MET C O 1
ATOM 11919 N N . ASN C 1 342 ? -2.933 -42.610 50.697 1.000 17.493 342 ASN C N 1
ATOM 11920 C CA . ASN C 1 342 ? -3.532 -42.779 52.016 1.000 16.989 342 ASN C CA 1
ATOM 11921 C C . ASN C 1 342 ? -2.935 -43.966 52.765 1.000 16.916 342 ASN C C 1
ATOM 11922 O O . ASN C 1 342 ? -3.027 -44.003 53.976 1.000 17.507 342 ASN C O 1
ATOM 11927 N N . ASP C 1 343 ? -2.305 -44.908 52.060 1.000 16.969 343 ASP C N 1
ATOM 11928 C CA . ASP C 1 343 ? -1.574 -45.978 52.705 1.000 16.644 343 ASP C CA 1
ATOM 11929 C C . ASP C 1 343 ? -0.452 -45.377 53.555 1.000 16.192 343 ASP C C 1
ATOM 11930 O O . ASP C 1 343 ? -0.344 -45.712 54.722 1.000 16.386 343 ASP C O 1
ATOM 11935 N N . THR C 1 344 ? 0.392 -44.493 52.984 1.000 15.422 344 THR C N 1
ATOM 11936 C CA . THR C 1 344 ? 1.557 -43.996 53.705 1.000 14.493 344 THR C CA 1
ATOM 11937 C C . THR C 1 344 ? 1.192 -42.885 54.693 1.000 13.522 344 THR C C 1
ATOM 11938 O O . THR C 1 344 ? 1.891 -42.691 55.687 1.000 13.010 344 THR C O 1
ATOM 11942 N N . HIS C 1 345 ? 0.060 -42.200 54.487 1.000 13.094 345 HIS C N 1
ATOM 11943 C CA . HIS C 1 345 ? -0.460 -41.269 55.492 1.000 12.434 345 HIS C CA 1
ATOM 11944 C C . HIS C 1 345 ? -0.853 -42.027 56.760 1.000 13.019 345 HIS C C 1
ATOM 11945 O O . HIS C 1 345 ? -0.729 -41.513 57.877 1.000 12.385 345 HIS C O 1
ATOM 11952 N N . ASN C 1 346 ? -1.301 -43.269 56.556 1.000 14.286 346 ASN C N 1
ATOM 11953 C CA . ASN C 1 346 ? -1.634 -44.184 57.637 1.000 15.013 346 ASN C CA 1
ATOM 11954 C C . ASN C 1 346 ? -0.352 -44.671 58.314 1.000 15.666 346 ASN C C 1
ATOM 11955 O O . ASN C 1 346 ? -0.307 -44.750 59.541 1.000 16.899 346 ASN C O 1
ATOM 11960 N N . LEU C 1 347 ? 0.691 -44.990 57.528 1.000 15.241 347 LEU C N 1
ATOM 11961 C CA . LEU C 1 347 ? 1.867 -45.668 58.049 1.000 15.255 347 LEU C CA 1
ATOM 11962 C C . LEU C 1 347 ? 2.769 -44.727 58.854 1.000 15.729 347 LEU C C 1
ATOM 11963 O O . LEU C 1 347 ? 3.270 -45.118 59.913 1.000 16.413 347 LEU C O 1
ATOM 11968 N N . ALA C 1 348 ? 2.965 -43.491 58.362 1.000 15.282 348 ALA C N 1
ATOM 11969 C CA . ALA C 1 348 ? 4.095 -42.682 58.780 1.000 15.390 348 ALA C CA 1
ATOM 11970 C C . ALA C 1 348 ? 3.966 -42.259 60.244 1.000 15.803 348 ALA C C 1
ATOM 11971 O O . ALA C 1 348 ? 4.918 -42.392 61.012 1.000 16.027 348 ALA C O 1
ATOM 11973 N N . TRP C 1 349 ? 2.812 -41.723 60.637 1.000 15.804 349 TRP C N 1
ATOM 11974 C CA . TRP C 1 349 ? 2.650 -41.334 62.027 1.000 16.495 349 TRP C CA 1
ATOM 11975 C C . TRP C 1 349 ? 2.910 -42.524 62.948 1.000 17.825 349 TRP C C 1
ATOM 11976 O O . TRP C 1 349 ? 3.451 -42.356 64.031 1.000 19.105 349 TRP C O 1
ATOM 11987 N N . LYS C 1 350 ? 2.556 -43.736 62.494 1.000 18.371 350 LYS C N 1
ATOM 11988 C CA . LYS C 1 350 ? 2.727 -44.933 63.290 1.000 17.832 350 LYS C CA 1
ATOM 11989 C C . LYS C 1 350 ? 4.207 -45.260 63.405 1.000 18.339 350 LYS C C 1
ATOM 11990 O O . LYS C 1 350 ? 4.676 -45.538 64.505 1.000 19.335 350 LYS C O 1
ATOM 11996 N N . LEU C 1 351 ? 4.954 -45.201 62.288 1.000 18.701 351 LEU C N 1
ATOM 11997 C CA . LEU C 1 351 ? 6.409 -45.374 62.323 1.000 18.268 351 LEU C CA 1
ATOM 11998 C C . LEU C 1 351 ? 7.027 -44.320 63.236 1.000 17.663 351 LEU C C 1
ATOM 11999 O O . LEU C 1 351 ? 7.866 -44.627 64.084 1.000 17.523 351 LEU C O 1
ATOM 12004 N N . THR C 1 352 ? 6.570 -43.082 63.054 1.000 16.831 352 THR C N 1
ATOM 12005 C CA . THR C 1 352 ? 7.078 -41.969 63.829 1.000 17.339 352 THR C CA 1
ATOM 12006 C C . THR C 1 352 ? 6.971 -42.258 65.329 1.000 17.186 352 THR C C 1
ATOM 12007 O O . THR C 1 352 ? 7.935 -42.119 66.075 1.000 16.554 352 THR C O 1
ATOM 12011 N N . HIS C 1 353 ? 5.776 -42.657 65.768 1.000 17.232 353 HIS C N 1
ATOM 12012 C CA . HIS C 1 353 ? 5.525 -42.920 67.179 1.000 18.071 353 HIS C CA 1
ATOM 12013 C C . HIS C 1 353 ? 6.429 -44.043 67.719 1.000 18.612 353 HIS C C 1
ATOM 12014 O O . HIS C 1 353 ? 6.966 -43.961 68.828 1.000 19.392 353 HIS C O 1
ATOM 12021 N N . VAL C 1 354 ? 6.610 -45.102 66.937 1.000 18.031 354 VAL C N 1
ATOM 12022 C CA . VAL C 1 354 ? 7.447 -46.203 67.373 1.000 18.557 354 VAL C CA 1
ATOM 12023 C C . VAL C 1 354 ? 8.885 -45.708 67.572 1.000 19.134 354 VAL C C 1
ATOM 12024 O O . VAL C 1 354 ? 9.523 -46.057 68.569 1.000 21.171 354 VAL C O 1
ATOM 12028 N N . LEU C 1 355 ? 9.381 -44.883 66.640 1.000 18.235 355 LEU C N 1
ATOM 12029 C CA . LEU C 1 355 ? 10.765 -44.432 66.665 1.000 18.133 355 LEU C CA 1
ATOM 12030 C C . LEU C 1 355 ? 11.002 -43.474 67.817 1.000 17.597 355 LEU C C 1
ATOM 12031 O O . LEU C 1 355 ? 12.062 -43.485 68.408 1.000 17.181 355 LEU C O 1
ATOM 12036 N N . ARG C 1 356 ? 10.013 -42.633 68.103 1.000 17.440 356 ARG C N 1
ATOM 12037 C CA . ARG C 1 356 ? 10.137 -41.717 69.214 1.000 18.183 356 ARG C CA 1
ATOM 12038 C C . ARG C 1 356 ? 9.980 -42.444 70.549 1.000 19.205 356 ARG C C 1
ATOM 12039 O O . ARG C 1 356 ? 10.121 -41.804 71.581 1.000 19.882 356 ARG C O 1
ATOM 12047 N N . GLY C 1 357 ? 9.683 -43.754 70.539 1.000 19.277 357 GLY C N 1
ATOM 12048 C CA . GLY C 1 357 ? 9.471 -44.516 71.754 1.000 19.819 357 GLY C CA 1
ATOM 12049 C C . GLY C 1 357 ? 8.113 -44.242 72.414 1.000 20.181 357 GLY C C 1
ATOM 12050 O O . GLY C 1 357 ? 7.896 -44.645 73.552 1.000 20.766 357 GLY C O 1
ATOM 12051 N N . TRP C 1 358 ? 7.190 -43.591 71.694 1.000 19.846 358 TRP C N 1
ATOM 12052 C CA . TRP C 1 358 ? 5.875 -43.260 72.204 1.000 19.473 358 TRP C CA 1
ATOM 12053 C C . TRP C 1 358 ? 4.920 -44.431 72.080 1.000 20.194 358 TRP C C 1
ATOM 12054 O O . TRP C 1 358 ? 3.974 -44.502 72.847 1.000 21.112 358 TRP C O 1
ATOM 12065 N N . ALA C 1 359 ? 5.112 -45.287 71.067 1.000 20.841 359 ALA C N 1
ATOM 12066 C CA . ALA C 1 359 ? 4.206 -46.402 70.843 1.000 20.981 359 ALA C CA 1
ATOM 12067 C C . ALA C 1 359 ? 4.999 -47.699 70.766 1.000 21.557 359 ALA C C 1
ATOM 12068 O O . ALA C 1 359 ? 6.129 -47.710 70.286 1.000 21.712 359 ALA C O 1
ATOM 12070 N N . ASP C 1 360 ? 4.383 -48.770 71.290 1.000 21.483 360 ASP C N 1
ATOM 12071 C CA . ASP C 1 360 ? 4.907 -50.114 71.166 1.000 21.462 360 ASP C CA 1
ATOM 12072 C C . ASP C 1 360 ? 4.892 -50.462 69.682 1.000 20.617 360 ASP C C 1
ATOM 12073 O O . ASP C 1 360 ? 4.023 -49.991 68.941 1.000 19.455 360 ASP C O 1
ATOM 12078 N N . ILE C 1 361 ? 5.844 -51.321 69.283 1.000 20.548 361 ILE C N 1
ATOM 12079 C CA . ILE C 1 361 ? 6.064 -51.634 67.882 1.000 20.076 361 ILE C CA 1
ATOM 12080 C C . ILE C 1 361 ? 4.843 -52.311 67.272 1.000 19.399 361 ILE C C 1
ATOM 12081 O O . ILE C 1 361 ? 4.638 -52.228 66.069 1.000 18.768 361 ILE C O 1
ATOM 12086 N N . SER C 1 362 ? 4.028 -52.949 68.114 1.000 19.161 362 SER C N 1
ATOM 12087 C CA . SER C 1 362 ? 2.859 -53.693 67.678 1.000 19.086 362 SER C CA 1
ATOM 12088 C C . SER C 1 362 ? 1.796 -52.795 67.051 1.000 18.161 362 SER C C 1
ATOM 12089 O O . SER C 1 362 ? 0.857 -53.264 66.416 1.000 18.059 362 SER C O 1
ATOM 12092 N N . VAL C 1 363 ? 1.910 -51.491 67.249 1.000 17.814 363 VAL C N 1
ATOM 12093 C CA . VAL C 1 363 ? 0.931 -50.594 66.681 1.000 17.430 363 VAL C CA 1
ATOM 12094 C C . VAL C 1 363 ? 0.992 -50.672 65.152 1.000 17.983 363 VAL C C 1
ATOM 12095 O O . VAL C 1 363 ? 0.001 -50.421 64.461 1.000 18.156 363 VAL C O 1
ATOM 12099 N N . LEU C 1 364 ? 2.163 -51.058 64.611 1.000 18.346 364 LEU C N 1
ATOM 12100 C CA . LEU C 1 364 ? 2.379 -51.089 63.170 1.000 17.191 364 LEU C CA 1
ATOM 12101 C C . LEU C 1 364 ? 1.577 -52.221 62.546 1.000 17.274 364 LEU C C 1
ATOM 12102 O O . LEU C 1 364 ? 1.337 -52.207 61.346 1.000 16.979 364 LEU C O 1
ATOM 12107 N N . LYS C 1 365 ? 1.132 -53.180 63.354 1.000 17.751 365 LYS C N 1
ATOM 12108 C CA . LYS C 1 365 ? 0.247 -54.216 62.845 1.000 18.723 365 LYS C CA 1
ATOM 12109 C C . LYS C 1 365 ? -1.035 -53.616 62.284 1.000 18.070 365 LYS C C 1
ATOM 12110 O O . LYS C 1 365 ? -1.668 -54.202 61.403 1.000 18.120 365 LYS C O 1
ATOM 12116 N N . THR C 1 366 ? -1.420 -52.450 62.810 1.000 17.480 366 THR C N 1
ATOM 12117 C CA . THR C 1 366 ? -2.650 -51.813 62.385 1.000 17.009 366 THR C CA 1
ATOM 12118 C C . THR C 1 366 ? -2.561 -51.331 60.940 1.000 16.686 366 THR C C 1
ATOM 12119 O O . THR C 1 366 ? -3.599 -51.147 60.313 1.000 17.221 366 THR C O 1
ATOM 12123 N N . TYR C 1 367 ? -1.350 -51.108 60.415 1.000 16.081 367 TYR C N 1
ATOM 12124 C CA . TYR C 1 367 ? -1.195 -50.691 59.020 1.000 15.270 367 TYR C CA 1
ATOM 12125 C C . TYR C 1 367 ? -1.792 -51.731 58.062 1.000 15.550 367 TYR C C 1
ATOM 12126 O O . TYR C 1 367 ? -2.669 -51.435 57.249 1.000 14.701 367 TYR C O 1
ATOM 12135 N N . GLU C 1 368 ? -1.302 -52.969 58.177 1.000 16.505 368 GLU C N 1
ATOM 12136 C CA . GLU C 1 368 ? -1.805 -54.034 57.334 1.000 17.230 368 GLU C CA 1
ATOM 12137 C C . GLU C 1 368 ? -3.291 -54.228 57.592 1.000 17.219 368 GLU C C 1
ATOM 12138 O O . GLU C 1 368 ? -4.062 -54.268 56.648 1.000 17.335 368 GLU C O 1
ATOM 12144 N N . PHE C 1 369 ? -3.673 -54.311 58.870 1.000 17.654 369 PHE C N 1
ATOM 12145 C CA . PHE C 1 369 ? -5.051 -54.565 59.266 1.000 18.276 369 PHE C CA 1
ATOM 12146 C C . PHE C 1 369 ? -6.016 -53.572 58.606 1.000 18.145 369 PHE C C 1
ATOM 12147 O O . PHE C 1 369 ? -7.075 -53.973 58.106 1.000 18.654 369 PHE C O 1
ATOM 12155 N N . GLU C 1 370 ? -5.632 -52.286 58.613 1.000 17.255 370 GLU C N 1
ATOM 12156 C CA . GLU C 1 370 ? -6.486 -51.214 58.143 1.000 17.134 370 GLU C CA 1
ATOM 12157 C C . GLU C 1 370 ? -6.466 -51.134 56.615 1.000 17.736 370 GLU C C 1
ATOM 12158 O O . GLU C 1 370 ? -7.543 -51.161 55.992 1.000 17.921 370 GLU C O 1
ATOM 12164 N N . ARG C 1 371 ? -5.247 -51.030 56.040 1.000 17.948 371 ARG C N 1
ATOM 12165 C CA . ARG C 1 371 ? -5.081 -50.667 54.640 1.000 17.863 371 ARG C CA 1
ATOM 12166 C C . ARG C 1 371 ? -5.277 -51.841 53.688 1.000 18.792 371 ARG C C 1
ATOM 12167 O O . ARG C 1 371 ? -5.691 -51.632 52.552 1.000 18.812 371 ARG C O 1
ATOM 12175 N N . ARG C 1 372 ? -4.921 -53.052 54.119 1.000 20.549 372 ARG C N 1
ATOM 12176 C CA . ARG C 1 372 ? -5.111 -54.228 53.280 1.000 21.767 372 ARG C CA 1
ATOM 12177 C C . ARG C 1 372 ? -6.584 -54.579 53.158 1.000 23.019 372 ARG C C 1
ATOM 12178 O O . ARG C 1 372 ? -7.003 -55.019 52.101 1.000 23.599 372 ARG C O 1
ATOM 12186 N N . LYS C 1 373 ? -7.344 -54.388 54.245 1.000 24.704 373 LYS C N 1
ATOM 12187 C CA . LYS C 1 373 ? -8.775 -54.641 54.229 1.000 26.883 373 LYS C CA 1
ATOM 12188 C C . LYS C 1 373 ? -9.462 -53.673 53.287 1.000 24.335 373 LYS C C 1
ATOM 12189 O O . LYS C 1 373 ? -10.336 -54.079 52.522 1.000 23.884 373 LYS C O 1
ATOM 12195 N N . TYR C 1 374 ? -9.061 -52.402 53.361 1.000 22.367 374 TYR C N 1
ATOM 12196 C CA . TYR C 1 374 ? -9.632 -51.397 52.482 1.000 21.711 374 TYR C CA 1
ATOM 12197 C C . TYR C 1 374 ? -9.386 -51.776 51.016 1.000 21.197 374 TYR C C 1
ATOM 12198 O O . TYR C 1 374 ? -10.288 -51.668 50.197 1.000 20.394 374 TYR C O 1
ATOM 12207 N N . ALA C 1 375 ? -8.182 -52.259 50.695 1.000 21.202 375 ALA C N 1
ATOM 12208 C CA . ALA C 1 375 ? -7.854 -52.582 49.316 1.000 21.882 375 ALA C CA 1
ATOM 12209 C C . ALA C 1 375 ? -8.728 -53.734 48.830 1.000 22.967 375 ALA C C 1
ATOM 12210 O O . ALA C 1 375 ? -9.184 -53.714 47.683 1.000 22.484 375 ALA C O 1
ATOM 12212 N N . GLN C 1 376 ? -8.956 -54.717 49.714 1.000 24.716 376 GLN C N 1
ATOM 12213 C CA . GLN C 1 376 ? -9.773 -55.881 49.385 1.000 27.461 376 GLN C CA 1
ATOM 12214 C C . GLN C 1 376 ? -11.222 -55.460 49.192 1.000 26.268 376 GLN C C 1
ATOM 12215 O O . GLN C 1 376 ? -11.856 -55.914 48.246 1.000 26.581 376 GLN C O 1
ATOM 12221 N N . ASP C 1 377 ? -11.715 -54.592 50.086 1.000 24.990 377 ASP C N 1
ATOM 12222 C CA . ASP C 1 377 ? -13.070 -54.057 49.995 1.000 24.791 377 ASP C CA 1
ATOM 12223 C C . ASP C 1 377 ? -13.298 -53.324 48.659 1.000 24.894 377 ASP C C 1
ATOM 12224 O O . ASP C 1 377 ? -14.382 -53.441 48.071 1.000 24.805 377 ASP C O 1
ATOM 12229 N N . LEU C 1 378 ? -12.289 -52.577 48.171 1.000 23.903 378 LEU C N 1
ATOM 12230 C CA . LEU C 1 378 ? -12.405 -51.872 46.903 1.000 23.944 378 LEU C CA 1
ATOM 12231 C C . LEU C 1 378 ? -12.606 -52.844 45.749 1.000 25.979 378 LEU C C 1
ATOM 12232 O O . LEU C 1 378 ? -13.481 -52.652 44.906 1.000 27.203 378 LEU C O 1
ATOM 12237 N N . ILE C 1 379 ? -11.767 -53.881 45.708 1.000 27.380 379 ILE C N 1
ATOM 12238 C CA . ILE C 1 379 ? -11.757 -54.818 44.602 1.000 27.019 379 ILE C CA 1
ATOM 12239 C C . ILE C 1 379 ? -12.950 -55.773 44.689 1.000 28.143 379 ILE C C 1
ATOM 12240 O O . ILE C 1 379 ? -13.498 -56.126 43.650 1.000 29.067 379 ILE C O 1
ATOM 12245 N N . ASP C 1 380 ? -13.379 -56.146 45.909 1.000 28.961 380 ASP C N 1
ATOM 12246 C CA . ASP C 1 380 ? -14.575 -56.957 46.109 1.000 30.693 380 ASP C CA 1
ATOM 12247 C C . ASP C 1 380 ? -15.810 -56.219 45.606 1.000 31.903 380 ASP C C 1
ATOM 12248 O O . ASP C 1 380 ? -16.668 -56.830 44.979 1.000 33.114 380 ASP C O 1
ATOM 12253 N N . PHE C 1 381 ? -15.863 -54.910 45.878 1.000 32.360 381 PHE C N 1
ATOM 12254 C CA . PHE C 1 381 ? -16.932 -54.064 45.398 1.000 32.249 381 PHE C CA 1
ATOM 12255 C C . PHE C 1 381 ? -16.874 -53.914 43.875 1.000 33.803 381 PHE C C 1
ATOM 12256 O O . PHE C 1 381 ? -17.914 -53.996 43.214 1.000 37.384 381 PHE C O 1
ATOM 12264 N N . ASP C 1 382 ? -15.681 -53.705 43.307 1.000 33.167 382 ASP C N 1
ATOM 12265 C CA . ASP C 1 382 ? -15.541 -53.586 41.858 1.000 33.607 382 ASP C CA 1
ATOM 12266 C C . ASP C 1 382 ? -16.011 -54.866 41.144 1.000 35.386 382 ASP C C 1
ATOM 12267 O O . ASP C 1 382 ? -16.725 -54.786 40.155 1.000 36.081 382 ASP C O 1
ATOM 12272 N N . LYS C 1 383 ? -15.626 -56.045 41.640 1.000 36.503 383 LYS C N 1
ATOM 12273 C CA . LYS C 1 383 ? -16.009 -57.284 40.992 1.000 42.181 383 LYS C CA 1
ATOM 12274 C C . LYS C 1 383 ? -17.528 -57.444 40.995 1.000 43.177 383 LYS C C 1
ATOM 12275 O O . LYS C 1 383 ? -18.102 -57.744 39.952 1.000 41.853 383 LYS C O 1
ATOM 12281 N N . LYS C 1 384 ? -18.159 -57.271 42.170 1.000 43.417 384 LYS C N 1
ATOM 12282 C CA . LYS C 1 384 ? -19.596 -57.453 42.341 1.000 44.235 384 LYS C CA 1
ATOM 12283 C C . LYS C 1 384 ? -20.395 -56.432 41.514 1.000 44.791 384 LYS C C 1
ATOM 12284 O O . LYS C 1 384 ? -21.400 -56.787 40.887 1.000 43.716 384 LYS C O 1
ATOM 12290 N N . PHE C 1 385 ? -19.961 -55.163 41.489 1.000 43.490 385 PHE C N 1
ATOM 12291 C CA . PHE C 1 385 ? -20.893 -54.096 41.170 1.000 44.232 385 PHE C CA 1
ATOM 12292 C C . PHE C 1 385 ? -20.431 -53.146 40.063 1.000 43.509 385 PHE C C 1
ATOM 12293 O O . PHE C 1 385 ? -21.163 -52.196 39.797 1.000 41.308 385 PHE C O 1
ATOM 12301 N N . SER C 1 386 ? -19.282 -53.371 39.397 1.000 43.737 386 SER C N 1
ATOM 12302 C CA . SER C 1 386 ? -18.755 -52.354 38.479 1.000 42.801 386 SER C CA 1
ATOM 12303 C C . SER C 1 386 ? -19.543 -52.279 37.161 1.000 42.172 386 SER C C 1
ATOM 12304 O O . SER C 1 386 ? -19.489 -51.245 36.486 1.000 40.904 386 SER C O 1
ATOM 12307 N N . LYS C 1 387 ? -20.222 -53.388 36.798 1.000 41.718 387 LYS C N 1
ATOM 12308 C CA . LYS C 1 387 ? -21.121 -53.488 35.647 1.000 40.811 387 LYS C CA 1
ATOM 12309 C C . LYS C 1 387 ? -22.228 -52.423 35.702 1.000 38.842 387 LYS C C 1
ATOM 12310 O O . LYS C 1 387 ? -22.757 -52.022 34.683 1.000 38.740 387 LYS C O 1
ATOM 12316 N N . LEU C 1 388 ? -22.569 -51.932 36.891 1.000 38.674 388 LEU C N 1
ATOM 12317 C CA . LEU C 1 388 ? -23.608 -50.924 37.056 1.000 38.628 388 LEU C CA 1
ATOM 12318 C C . LEU C 1 388 ? -23.152 -49.524 36.644 1.000 37.715 388 LEU C C 1
ATOM 12319 O O . LEU C 1 388 ? -24.000 -48.646 36.552 1.000 37.114 388 LEU C O 1
ATOM 12324 N N . PHE C 1 389 ? -21.839 -49.284 36.496 1.000 40.181 389 PHE C N 1
ATOM 12325 C CA . PHE C 1 389 ? -21.297 -47.928 36.510 1.000 40.378 389 PHE C CA 1
ATOM 12326 C C . PHE C 1 389 ? -20.475 -47.626 35.256 1.000 37.903 389 PHE C C 1
ATOM 12327 O O . PHE C 1 389 ? -19.461 -46.948 35.354 1.000 33.179 389 PHE C O 1
ATOM 12335 N N . SER C 1 390 ? -20.923 -48.091 34.080 1.000 41.762 390 SER C N 1
ATOM 12336 C CA . SER C 1 390 ? -20.219 -47.783 32.836 1.000 43.637 390 SER C CA 1
ATOM 12337 C C . SER C 1 390 ? -20.649 -46.420 32.310 1.000 41.872 390 SER C C 1
ATOM 12338 O O . SER C 1 390 ? -19.887 -45.805 31.554 1.000 40.814 390 SER C O 1
ATOM 12341 N N . GLY C 1 391 ? -21.867 -45.980 32.688 1.000 41.387 391 GLY C N 1
ATOM 12342 C CA . GLY C 1 391 ? -22.412 -44.687 32.294 1.000 39.268 391 GLY C CA 1
ATOM 12343 C C . GLY C 1 391 ? -23.409 -44.809 31.135 1.000 41.301 391 GLY C C 1
ATOM 12344 O O . GLY C 1 391 ? -23.821 -43.799 30.548 1.000 40.686 391 GLY C O 1
ATOM 12345 N N . LYS C 1 392 ? -23.810 -46.054 30.809 1.000 41.791 392 LYS C N 1
ATOM 12346 C CA . LYS C 1 392 ? -25.007 -46.317 30.019 1.000 44.244 392 LYS C CA 1
ATOM 12347 C C . LYS C 1 392 ? -26.207 -46.184 30.952 1.000 43.017 392 LYS C C 1
ATOM 12348 O O . LYS C 1 392 ? -26.097 -46.505 32.133 1.000 40.791 392 LYS C O 1
ATOM 12354 N N . PRO C 1 393 ? -27.369 -45.680 30.478 1.000 43.002 393 PRO C N 1
ATOM 12355 C CA . PRO C 1 393 ? -28.446 -45.304 31.393 1.000 45.050 393 PRO C CA 1
ATOM 12356 C C . PRO C 1 393 ? -29.136 -46.558 31.937 1.000 49.070 393 PRO C C 1
ATOM 12357 O O . PRO C 1 393 ? -29.227 -47.563 31.231 1.000 53.260 393 PRO C O 1
ATOM 12361 N N . ARG C 1 394 ? -29.620 -46.517 33.194 1.000 48.555 394 ARG C N 1
ATOM 12362 C CA . ARG C 1 394 ? -30.531 -47.544 33.667 1.000 50.923 394 ARG C CA 1
ATOM 12363 C C . ARG C 1 394 ? -31.902 -47.321 33.033 1.000 54.365 394 ARG C C 1
ATOM 12364 O O . ARG C 1 394 ? -32.613 -46.390 33.413 1.000 50.418 394 ARG C O 1
ATOM 12372 N N . THR C 1 395 ? -32.245 -48.200 32.084 1.000 62.130 395 THR C N 1
ATOM 12373 C CA . THR C 1 395 ? -33.490 -48.122 31.336 1.000 69.616 395 THR C CA 1
ATOM 12374 C C . THR C 1 395 ? -34.544 -49.054 31.930 1.000 73.667 395 THR C C 1
ATOM 12375 O O . THR C 1 395 ? -35.716 -48.690 31.974 1.000 75.038 395 THR C O 1
ATOM 12379 N N . GLU C 1 396 ? -34.108 -50.238 32.385 1.000 82.422 396 GLU C N 1
ATOM 12380 C CA . GLU C 1 396 ? -34.967 -51.408 32.487 1.000 85.779 396 GLU C CA 1
ATOM 12381 C C . GLU C 1 396 ? -35.428 -51.649 33.927 1.000 84.814 396 GLU C C 1
ATOM 12382 O O . GLU C 1 396 ? -34.909 -51.103 34.897 1.000 66.182 396 GLU C O 1
ATOM 12388 N N . ASP C 1 397 ? -36.448 -52.508 34.003 1.000 97.699 397 ASP C N 1
ATOM 12389 C CA . ASP C 1 397 ? -36.839 -53.259 35.185 1.000 99.110 397 ASP C CA 1
ATOM 12390 C C . ASP C 1 397 ? -35.665 -54.157 35.612 1.000 97.891 397 ASP C C 1
ATOM 12391 O O . ASP C 1 397 ? -35.218 -55.004 34.834 1.000 109.158 397 ASP C O 1
ATOM 12396 N N . ASN C 1 398 ? -35.167 -53.969 36.839 1.000 85.281 398 ASN C N 1
ATOM 12397 C CA . ASN C 1 398 ? -34.202 -54.883 37.453 1.000 80.587 398 ASN C CA 1
ATOM 12398 C C . ASN C 1 398 ? -33.011 -55.138 36.527 1.000 74.066 398 ASN C C 1
ATOM 12399 O O . ASN C 1 398 ? -32.613 -56.284 36.333 1.000 65.421 398 ASN C O 1
ATOM 12404 N N . GLN C 1 399 ? -32.433 -54.049 36.000 1.000 74.392 399 GLN C N 1
ATOM 12405 C CA . GLN C 1 399 ? -31.343 -54.087 35.032 1.000 66.437 399 GLN C CA 1
ATOM 12406 C C . GLN C 1 399 ? -30.038 -54.561 35.676 1.000 61.696 399 GLN C C 1
ATOM 12407 O O . GLN C 1 399 ? -29.710 -54.141 36.789 1.000 54.906 399 GLN C O 1
ATOM 12413 N N . ASP C 1 400 ? -29.295 -55.403 34.922 1.000 62.647 400 ASP C N 1
ATOM 12414 C CA . ASP C 1 400 ? -28.032 -56.007 35.337 1.000 59.800 400 ASP C CA 1
ATOM 12415 C C . ASP C 1 400 ? -28.266 -56.933 36.538 1.000 62.924 400 ASP C C 1
ATOM 12416 O O . ASP C 1 400 ? -27.331 -57.239 37.279 1.000 62.582 400 ASP C O 1
ATOM 12421 N N . GLY C 1 401 ? -29.517 -57.400 36.696 1.000 66.453 401 GLY C N 1
ATOM 12422 C CA . GLY C 1 401 ? -29.917 -58.276 37.785 1.000 66.807 401 GLY C CA 1
ATOM 12423 C C . GLY C 1 401 ? -29.837 -57.611 39.161 1.000 65.731 401 GLY C C 1
ATOM 12424 O O . GLY C 1 401 ? -29.495 -58.277 40.126 1.000 69.668 401 GLY C O 1
ATOM 12425 N N . VAL C 1 402 ? -30.156 -56.316 39.270 1.000 63.480 402 VAL C N 1
ATOM 12426 C CA . VAL C 1 402 ? -30.261 -55.676 40.575 1.000 61.912 402 VAL C CA 1
ATOM 12427 C C . VAL C 1 402 ? -31.435 -54.691 40.548 1.000 62.682 402 VAL C C 1
ATOM 12428 O O . VAL C 1 402 ? -31.700 -54.041 39.536 1.000 59.370 402 VAL C O 1
ATOM 12432 N N . SER C 1 403 ? -32.117 -54.569 41.692 1.000 64.933 403 SER C N 1
ATOM 12433 C CA . SER C 1 403 ? -33.315 -53.750 41.816 1.000 66.605 403 SER C CA 1
ATOM 12434 C C . SER C 1 403 ? -32.935 -52.275 41.928 1.000 67.235 403 SER C C 1
ATOM 12435 O O . SER C 1 403 ? -31.758 -51.947 42.029 1.000 63.833 403 SER C O 1
ATOM 12438 N N . HIS C 1 404 ? -33.937 -51.388 41.930 1.000 75.430 404 HIS C N 1
ATOM 12439 C CA . HIS C 1 404 ? -33.712 -49.963 42.126 1.000 77.171 404 HIS C CA 1
ATOM 12440 C C . HIS C 1 404 ? -33.063 -49.733 43.498 1.000 74.542 404 HIS C C 1
ATOM 12441 O O . HIS C 1 404 ? -32.148 -48.921 43.606 1.000 76.176 404 HIS C O 1
ATOM 12448 N N . GLU C 1 405 ? -33.551 -50.429 44.537 1.000 73.463 405 GLU C N 1
ATOM 12449 C CA . GLU C 1 405 ? -33.112 -50.232 45.913 1.000 73.434 405 GLU C CA 1
ATOM 12450 C C . GLU C 1 405 ? -31.627 -50.601 46.029 1.000 65.359 405 GLU C C 1
ATOM 12451 O O . GLU C 1 405 ? -30.834 -49.863 46.610 1.000 54.607 405 GLU C O 1
ATOM 12457 N N . GLU C 1 406 ? -31.268 -51.759 45.454 1.000 65.170 406 GLU C N 1
ATOM 12458 C CA . GLU C 1 406 ? -29.917 -52.290 45.486 1.000 60.999 406 GLU C CA 1
ATOM 12459 C C . GLU C 1 406 ? -28.990 -51.419 44.642 1.000 58.091 406 GLU C C 1
ATOM 12460 O O . GLU C 1 406 ? -27.842 -51.237 45.031 1.000 57.567 406 GLU C O 1
ATOM 12466 N N . PHE C 1 407 ? -29.472 -50.897 43.502 1.000 55.748 407 PHE C N 1
ATOM 12467 C CA . PHE C 1 407 ? -28.677 -49.989 42.676 1.000 52.792 407 PHE C CA 1
ATOM 12468 C C . PHE C 1 407 ? -28.324 -48.716 43.444 1.000 48.503 407 PHE C C 1
ATOM 12469 O O . PHE C 1 407 ? -27.197 -48.248 43.379 1.000 42.641 407 PHE C O 1
ATOM 12477 N N . LEU C 1 408 ? -29.303 -48.156 44.158 1.000 49.385 408 LEU C N 1
ATOM 12478 C CA . LEU C 1 408 ? -29.136 -46.896 44.860 1.000 48.098 408 LEU C CA 1
ATOM 12479 C C . LEU C 1 408 ? -28.129 -47.071 45.986 1.000 44.167 408 LEU C C 1
ATOM 12480 O O . LEU C 1 408 ? -27.337 -46.167 46.216 1.000 42.364 408 LEU C O 1
ATOM 12485 N N . GLU C 1 409 ? -28.169 -48.228 46.655 1.000 45.066 409 GLU C N 1
ATOM 12486 C CA . GLU C 1 409 ? -27.270 -48.523 47.763 1.000 48.200 409 GLU C CA 1
ATOM 12487 C C . GLU C 1 409 ? -25.848 -48.685 47.237 1.000 46.012 409 GLU C C 1
ATOM 12488 O O . GLU C 1 409 ? -24.911 -48.205 47.870 1.000 44.417 409 GLU C O 1
ATOM 12494 N N . ALA C 1 410 ? -25.700 -49.361 46.089 1.000 45.042 410 ALA C N 1
ATOM 12495 C CA . ALA C 1 410 ? -24.405 -49.567 45.458 1.000 43.501 410 ALA C CA 1
ATOM 12496 C C . ALA C 1 410 ? -23.826 -48.252 44.930 1.000 40.267 410 ALA C C 1
ATOM 12497 O O . ALA C 1 410 ? -22.638 -48.024 45.078 1.000 36.880 410 ALA C O 1
ATOM 12499 N N . PHE C 1 411 ? -24.637 -47.387 44.302 1.000 40.076 411 PHE C N 1
ATOM 12500 C CA . PHE C 1 411 ? -24.163 -46.084 43.827 1.000 38.534 411 PHE C CA 1
ATOM 12501 C C . PHE C 1 411 ? -23.689 -45.218 45.001 1.000 34.184 411 PHE C C 1
ATOM 12502 O O . PHE C 1 411 ? -22.755 -44.454 44.859 1.000 30.904 411 PHE C O 1
ATOM 12510 N N . GLN C 1 412 ? -24.316 -45.381 46.171 1.000 37.429 412 GLN C N 1
ATOM 12511 C CA . GLN C 1 412 ? -23.975 -44.681 47.406 1.000 37.838 412 GLN C CA 1
ATOM 12512 C C . GLN C 1 412 ? -22.638 -45.192 47.936 1.000 33.661 412 GLN C C 1
ATOM 12513 O O . GLN C 1 412 ? -21.750 -44.410 48.249 1.000 32.492 412 GLN C O 1
ATOM 12519 N N . THR C 1 413 ? -22.510 -46.522 48.051 1.000 30.434 413 THR C N 1
ATOM 12520 C CA . THR C 1 413 ? -21.277 -47.154 48.478 1.000 27.438 413 THR C CA 1
ATOM 12521 C C . THR C 1 413 ? -20.159 -46.752 47.531 1.000 25.730 413 THR C C 1
ATOM 12522 O O . THR C 1 413 ? -19.097 -46.372 48.009 1.000 25.279 413 THR C O 1
ATOM 12526 N N . PHE C 1 414 ? -20.397 -46.836 46.211 1.000 25.632 414 PHE C N 1
ATOM 12527 C CA . PHE C 1 414 ? -19.379 -46.534 45.207 1.000 25.869 414 PHE C CA 1
ATOM 12528 C C . PHE C 1 414 ? -18.866 -45.107 45.373 1.000 24.667 414 PHE C C 1
ATOM 12529 O O . PHE C 1 414 ? -17.653 -44.882 45.277 1.000 25.278 414 PHE C O 1
ATOM 12537 N N . GLY C 1 415 ? -19.813 -44.181 45.608 1.000 23.083 415 GLY C N 1
ATOM 12538 C CA . GLY C 1 415 ? -19.530 -42.778 45.824 1.000 21.239 415 GLY C CA 1
ATOM 12539 C C . GLY C 1 415 ? -18.645 -42.577 47.044 1.000 20.249 415 GLY C C 1
ATOM 12540 O O . GLY C 1 415 ? -17.794 -41.692 47.048 1.000 18.619 415 GLY C O 1
ATOM 12541 N N . LEU C 1 416 ? -18.875 -43.397 48.066 1.000 20.816 416 LEU C N 1
ATOM 12542 C CA . LEU C 1 416 ? -18.064 -43.362 49.270 1.000 22.093 416 LEU C CA 1
ATOM 12543 C C . LEU C 1 416 ? -16.673 -43.961 49.023 1.000 21.067 416 LEU C C 1
ATOM 12544 O O . LEU C 1 416 ? -15.721 -43.609 49.715 1.000 19.181 416 LEU C O 1
ATOM 12549 N N . PHE C 1 417 ? -16.538 -44.899 48.077 1.000 22.365 417 PHE C N 1
ATOM 12550 C CA . PHE C 1 417 ? -15.212 -45.439 47.778 1.000 22.842 417 PHE C CA 1
ATOM 12551 C C . PHE C 1 417 ? -14.397 -44.404 47.017 1.000 22.207 417 PHE C C 1
ATOM 12552 O O . PHE C 1 417 ? -13.245 -44.154 47.378 1.000 21.106 417 PHE C O 1
ATOM 12560 N N . THR C 1 418 ? -15.020 -43.794 46.001 1.000 22.999 418 THR C N 1
ATOM 12561 C CA . THR C 1 418 ? -14.322 -42.853 45.146 1.000 22.867 418 THR C CA 1
ATOM 12562 C C . THR C 1 418 ? -14.047 -41.552 45.897 1.000 24.017 418 THR C C 1
ATOM 12563 O O . THR C 1 418 ? -13.024 -40.934 45.643 1.000 26.388 418 THR C O 1
ATOM 12567 N N . SER C 1 419 ? -14.927 -41.104 46.803 1.000 23.554 419 SER C N 1
ATOM 12568 C CA . SER C 1 419 ? -14.638 -39.872 47.527 1.000 22.962 419 SER C CA 1
ATOM 12569 C C . SER C 1 419 ? -13.453 -40.048 48.485 1.000 21.078 419 SER C C 1
ATOM 12570 O O . SER C 1 419 ? -12.751 -39.073 48.762 1.000 19.194 419 SER C O 1
ATOM 12573 N N . GLY C 1 420 ? -13.230 -41.282 48.988 1.000 20.142 420 GLY C N 1
ATOM 12574 C CA . GLY C 1 420 ? -12.213 -41.554 50.000 1.000 18.915 420 GLY C CA 1
ATOM 12575 C C . GLY C 1 420 ? -12.729 -41.322 51.426 1.000 19.071 420 GLY C C 1
ATOM 12576 O O . GLY C 1 420 ? -12.012 -41.536 52.410 1.000 18.365 420 GLY C O 1
ATOM 12577 N N . ILE C 1 421 ? -14.003 -40.937 51.529 1.000 19.421 421 ILE C N 1
ATOM 12578 C CA . ILE C 1 421 ? -14.594 -40.567 52.799 1.000 21.320 421 ILE C CA 1
ATOM 12579 C C . ILE C 1 421 ? -15.206 -41.780 53.496 1.000 20.410 421 ILE C C 1
ATOM 12580 O O . ILE C 1 421 ? -15.395 -41.749 54.700 1.000 19.273 421 ILE C O 1
ATOM 12585 N N . GLY C 1 422 ? -15.460 -42.857 52.748 1.000 20.448 422 GLY C N 1
ATOM 12586 C CA . GLY C 1 422 ? -16.148 -44.022 53.277 1.000 21.078 422 GLY C CA 1
ATOM 12587 C C . GLY C 1 422 ? -15.310 -44.841 54.254 1.000 21.849 422 GLY C C 1
ATOM 12588 O O . GLY C 1 422 ? -15.853 -45.576 55.056 1.000 22.395 422 GLY C O 1
ATOM 12589 N N . VAL C 1 423 ? -13.989 -44.682 54.197 1.000 22.614 423 VAL C N 1
ATOM 12590 C CA . VAL C 1 423 ? -13.033 -45.541 54.892 1.000 21.640 423 VAL C CA 1
ATOM 12591 C C . VAL C 1 423 ? -13.442 -45.700 56.348 1.000 20.683 423 VAL C C 1
ATOM 12592 O O . VAL C 1 423 ? -13.446 -44.736 57.114 1.000 19.034 423 VAL C O 1
ATOM 12596 N N . HIS C 1 424 ? -13.757 -46.938 56.714 1.000 22.587 424 HIS C N 1
ATOM 12597 C CA . HIS C 1 424 ? -14.223 -47.259 58.060 1.000 24.118 424 HIS C CA 1
ATOM 12598 C C . HIS C 1 424 ? -13.334 -48.371 58.593 1.000 23.804 424 HIS C C 1
ATOM 12599 O O . HIS C 1 424 ? -13.537 -49.540 58.218 1.000 24.401 424 HIS C O 1
ATOM 12606 N N . TYR C 1 425 ? -12.389 -47.985 59.466 1.000 22.324 425 TYR C N 1
ATOM 12607 C CA . TYR C 1 425 ? -11.465 -48.935 60.063 1.000 22.341 425 TYR C CA 1
ATOM 12608 C C . TYR C 1 425 ? -12.135 -49.724 61.189 1.000 23.827 425 TYR C C 1
ATOM 12609 O O . TYR C 1 425 ? -12.844 -49.159 62.027 1.000 24.524 425 TYR C O 1
ATOM 12618 N N . GLN C 1 426 ? -11.851 -51.028 61.217 1.000 25.304 426 GLN C N 1
ATOM 12619 C CA . GLN C 1 426 ? -12.429 -51.972 62.179 1.000 26.437 426 GLN C CA 1
ATOM 12620 C C . GLN C 1 426 ? -11.744 -51.845 63.537 1.000 25.295 426 GLN C C 1
ATOM 12621 O O . GLN C 1 426 ? -10.623 -51.335 63.637 1.000 25.751 426 GLN C O 1
ATOM 12627 N N . PRO C 1 427 ? -12.371 -52.336 64.634 1.000 23.614 427 PRO C N 1
ATOM 12628 C CA . PRO C 1 427 ? -11.748 -52.262 65.958 1.000 22.385 427 PRO C CA 1
ATOM 12629 C C . PRO C 1 427 ? -10.327 -52.833 66.007 1.000 21.361 427 PRO C C 1
ATOM 12630 O O . PRO C 1 427 ? -10.028 -53.854 65.379 1.000 22.963 427 PRO C O 1
ATOM 12634 N N . SER C 1 428 ? -9.454 -52.171 66.770 1.000 19.392 428 SER C N 1
ATOM 12635 C CA . SER C 1 428 ? -8.064 -52.556 66.891 1.000 18.544 428 SER C CA 1
ATOM 12636 C C . SER C 1 428 ? -7.534 -51.878 68.134 1.000 18.086 428 SER C C 1
ATOM 12637 O O . SER C 1 428 ? -8.286 -51.204 68.808 1.000 17.821 428 SER C O 1
ATOM 12640 N N . ALA C 1 429 ? -6.231 -51.976 68.362 1.000 18.259 429 ALA C N 1
ATOM 12641 C CA . ALA C 1 429 ? -5.569 -51.179 69.395 1.000 18.083 429 ALA C CA 1
ATOM 12642 C C . ALA C 1 429 ? -5.870 -49.679 69.259 1.000 17.484 429 ALA C C 1
ATOM 12643 O O . ALA C 1 429 ? -5.965 -48.996 70.273 1.000 17.365 429 ALA C O 1
ATOM 12645 N N . ILE C 1 430 ? -6.038 -49.150 68.037 1.000 17.257 430 ILE C N 1
ATOM 12646 C CA . ILE C 1 430 ? -6.151 -47.710 67.864 1.000 17.183 430 ILE C CA 1
ATOM 12647 C C . ILE C 1 430 ? -7.561 -47.301 67.453 1.000 17.743 430 ILE C C 1
ATOM 12648 O O . ILE C 1 430 ? -7.778 -46.119 67.124 1.000 16.838 430 ILE C O 1
ATOM 12653 N N . THR C 1 431 ? -8.505 -48.255 67.509 1.000 18.360 431 THR C N 1
ATOM 12654 C CA . THR C 1 431 ? -9.901 -47.998 67.166 1.000 18.594 431 THR C CA 1
ATOM 12655 C C . THR C 1 431 ? -10.790 -48.735 68.173 1.000 20.163 431 THR C C 1
ATOM 12656 O O . THR C 1 431 ? -10.939 -49.970 68.092 1.000 20.649 431 THR C O 1
ATOM 12660 N N . HIS C 1 432 ? -11.310 -47.995 69.171 1.000 20.766 432 HIS C N 1
ATOM 12661 C CA . HIS C 1 432 ? -12.155 -48.578 70.207 1.000 22.310 432 HIS C CA 1
ATOM 12662 C C . HIS C 1 432 ? -13.586 -48.113 69.960 1.000 23.360 432 HIS C C 1
ATOM 12663 O O . HIS C 1 432 ? -13.904 -46.948 70.183 1.000 22.550 432 HIS C O 1
ATOM 12670 N N . ALA C 1 433 ? -14.422 -49.038 69.488 1.000 25.220 433 ALA C N 1
ATOM 12671 C CA . ALA C 1 433 ? -15.794 -48.713 69.139 1.000 26.769 433 ALA C CA 1
ATOM 12672 C C . ALA C 1 433 ? -16.658 -48.877 70.390 1.000 28.875 433 ALA C C 1
ATOM 12673 O O . ALA C 1 433 ? -17.209 -49.935 70.654 1.000 28.714 433 ALA C O 1
ATOM 12675 N N . LYS C 1 434 ? -16.725 -47.800 71.156 1.000 31.688 434 LYS C N 1
ATOM 12676 C CA . LYS C 1 434 ? -17.451 -47.722 72.405 1.000 34.080 434 LYS C CA 1
ATOM 12677 C C . LYS C 1 434 ? -18.035 -46.319 72.486 1.000 33.014 434 LYS C C 1
ATOM 12678 O O . LYS C 1 434 ? -17.490 -45.381 71.904 1.000 35.899 434 LYS C O 1
ATOM 12684 N N . HIS C 1 435 ? -19.166 -46.172 73.158 1.000 31.370 435 HIS C N 1
ATOM 12685 C CA . HIS C 1 435 ? -19.766 -44.870 73.395 1.000 30.643 435 HIS C CA 1
ATOM 12686 C C . HIS C 1 435 ? -20.158 -44.183 72.094 1.000 28.813 435 HIS C C 1
ATOM 12687 O O . HIS C 1 435 ? -20.326 -42.976 72.087 1.000 27.720 435 HIS C O 1
ATOM 12694 N N . GLN C 1 436 ? -20.352 -44.945 71.014 1.000 29.661 436 GLN C N 1
ATOM 12695 C CA . GLN C 1 436 ? -20.731 -44.383 69.722 1.000 30.235 436 GLN C CA 1
ATOM 12696 C C . GLN C 1 436 ? -22.005 -43.544 69.863 1.000 30.797 436 GLN C C 1
ATOM 12697 O O . GLN C 1 436 ? -22.165 -42.504 69.235 1.000 29.531 436 GLN C O 1
ATOM 12703 N N . ASP C 1 437 ? -22.913 -44.036 70.700 1.000 33.126 437 ASP C N 1
ATOM 12704 C CA . ASP C 1 437 ? -24.158 -43.408 71.093 1.000 34.829 437 ASP C CA 1
ATOM 12705 C C . ASP C 1 437 ? -24.031 -41.898 71.330 1.000 30.582 437 ASP C C 1
ATOM 12706 O O . ASP C 1 437 ? -24.933 -41.137 71.006 1.000 29.319 437 ASP C O 1
ATOM 12711 N N . LEU C 1 438 ? -22.895 -41.456 71.898 1.000 28.100 438 LEU C N 1
ATOM 12712 C CA . LEU C 1 438 ? -22.725 -40.112 72.439 1.000 26.884 438 LEU C CA 1
ATOM 12713 C C . LEU C 1 438 ? -22.444 -39.090 71.337 1.000 26.384 438 LEU C C 1
ATOM 12714 O O . LEU C 1 438 ? -22.519 -37.880 71.587 1.000 26.607 438 LEU C O 1
ATOM 12719 N N . ALA C 1 439 ? -22.026 -39.565 70.157 1.000 25.552 439 ALA C N 1
ATOM 12720 C CA . ALA C 1 439 ? -21.817 -38.708 69.000 1.000 24.923 439 ALA C CA 1
ATOM 12721 C C . ALA C 1 439 ? -21.973 -39.550 67.747 1.000 24.969 439 ALA C C 1
ATOM 12722 O O . ALA C 1 439 ? -20.986 -39.860 67.067 1.000 24.089 439 ALA C O 1
ATOM 12724 N N . SER C 1 440 ? -23.239 -39.895 67.463 1.000 26.057 440 SER C N 1
ATOM 12725 C CA . SER C 1 440 ? -23.571 -40.900 66.461 1.000 25.981 440 SER C CA 1
ATOM 12726 C C . SER C 1 440 ? -23.041 -40.525 65.070 1.000 23.659 440 SER C C 1
ATOM 12727 O O . SER C 1 440 ? -22.835 -41.395 64.241 1.000 22.534 440 SER C O 1
ATOM 12730 N N . THR C 1 441 ? -22.800 -39.239 64.811 1.000 22.990 441 THR C N 1
ATOM 12731 C CA . THR C 1 441 ? -22.322 -38.790 63.510 1.000 22.130 441 THR C CA 1
ATOM 12732 C C . THR C 1 441 ? -20.810 -38.973 63.371 1.000 21.422 441 THR C C 1
ATOM 12733 O O . THR C 1 441 ? -20.286 -39.084 62.259 1.000 20.453 441 THR C O 1
ATOM 12737 N N . LEU C 1 442 ? -20.099 -38.938 64.500 1.000 21.288 442 LEU C N 1
ATOM 12738 C CA . LEU C 1 442 ? -18.653 -39.052 64.492 1.000 20.598 442 LEU C CA 1
ATOM 12739 C C . LEU C 1 442 ? -18.314 -40.518 64.569 1.000 20.507 442 LEU C C 1
ATOM 12740 O O . LEU C 1 442 ? -17.865 -41.013 65.593 1.000 21.605 442 LEU C O 1
ATOM 12745 N N . VAL C 1 443 ? -18.548 -41.202 63.458 1.000 20.374 443 VAL C N 1
ATOM 12746 C CA . VAL C 1 443 ? -18.370 -42.637 63.417 1.000 20.361 443 VAL C CA 1
ATOM 12747 C C . VAL C 1 443 ? -16.919 -42.937 63.768 1.000 20.192 443 VAL C C 1
ATOM 12748 O O . VAL C 1 443 ? -15.996 -42.355 63.186 1.000 19.870 443 VAL C O 1
ATOM 12752 N N . ILE C 1 444 ? -16.755 -43.848 64.732 1.000 20.942 444 ILE C N 1
ATOM 12753 C CA . ILE C 1 444 ? -15.433 -44.260 65.168 1.000 21.498 444 ILE C CA 1
ATOM 12754 C C . ILE C 1 444 ? -14.794 -45.114 64.069 1.000 21.392 444 ILE C C 1
ATOM 12755 O O . ILE C 1 444 ? -15.438 -46.021 63.538 1.000 23.104 444 ILE C O 1
ATOM 12760 N N . GLY C 1 445 ? -13.551 -44.778 63.701 1.000 19.837 445 GLY C N 1
ATOM 12761 C CA . GLY C 1 445 ? -12.849 -45.458 62.623 1.000 19.367 445 GLY C CA 1
ATOM 12762 C C . GLY C 1 445 ? -13.004 -44.743 61.284 1.000 18.707 445 GLY C C 1
ATOM 12763 O O . GLY C 1 445 ? -12.383 -45.151 60.312 1.000 19.048 445 GLY C O 1
ATOM 12764 N N . GLU C 1 446 ? -13.868 -43.715 61.233 1.000 18.518 446 GLU C N 1
ATOM 12765 C CA . GLU C 1 446 ? -14.029 -42.873 60.061 1.000 18.223 446 GLU C CA 1
ATOM 12766 C C . GLU C 1 446 ? -13.411 -41.508 60.345 1.000 18.828 446 GLU C C 1
ATOM 12767 O O . GLU C 1 446 ? -13.093 -41.178 61.471 1.000 20.104 446 GLU C O 1
ATOM 12773 N N . ARG C 1 447 ? -13.193 -40.717 59.306 1.000 19.543 447 ARG C N 1
ATOM 12774 C CA . ARG C 1 447 ? -12.450 -39.480 59.459 1.000 18.953 447 ARG C CA 1
ATOM 12775 C C . ARG C 1 447 ? -13.344 -38.491 60.203 1.000 18.353 447 ARG C C 1
ATOM 12776 O O . ARG C 1 447 ? -14.566 -38.575 60.114 1.000 18.439 447 ARG C O 1
ATOM 12784 N N . MET C 1 448 ? -12.704 -37.588 60.946 1.000 17.474 448 MET C N 1
ATOM 12785 C CA . MET C 1 448 ? -13.409 -36.588 61.719 1.000 18.470 448 MET C CA 1
ATOM 12786 C C . MET C 1 448 ? -14.282 -35.763 60.784 1.000 18.308 448 MET C C 1
ATOM 12787 O O . MET C 1 448 ? -13.819 -35.355 59.732 1.000 19.390 448 MET C O 1
ATOM 12792 N N . VAL C 1 449 ? -15.527 -35.499 61.186 1.000 18.216 449 VAL C N 1
ATOM 12793 C CA . VAL C 1 449 ? -16.509 -34.922 60.282 1.000 17.636 449 VAL C CA 1
ATOM 12794 C C . VAL C 1 449 ? -16.343 -33.406 60.279 1.000 17.143 449 VAL C C 1
ATOM 12795 O O . VAL C 1 449 ? -16.324 -32.781 61.332 1.000 15.567 449 VAL C O 1
ATOM 12799 N N . PRO C 1 450 ? -16.180 -32.790 59.079 1.000 18.721 450 PRO C N 1
ATOM 12800 C CA . PRO C 1 450 ? -16.101 -31.336 58.941 1.000 17.916 450 PRO C CA 1
ATOM 12801 C C . PRO C 1 450 ? -17.324 -30.656 59.520 1.000 18.977 450 PRO C C 1
ATOM 12802 O O . PRO C 1 450 ? -18.446 -31.117 59.279 1.000 20.296 450 PRO C O 1
ATOM 12806 N N . HIS C 1 451 ? -17.046 -29.624 60.333 1.000 19.640 451 HIS C N 1
ATOM 12807 C CA . HIS C 1 451 ? -17.998 -28.624 60.787 1.000 20.053 451 HIS C CA 1
ATOM 12808 C C . HIS C 1 451 ? -17.194 -27.410 61.278 1.000 20.037 451 HIS C C 1
ATOM 12809 O O . HIS C 1 451 ? -16.049 -27.557 61.720 1.000 17.963 451 HIS C O 1
ATOM 12816 N N . VAL C 1 452 ? -17.811 -26.219 61.224 1.000 20.852 452 VAL C N 1
ATOM 12817 C CA . VAL C 1 452 ? -17.127 -25.003 61.629 1.000 21.953 452 VAL C CA 1
ATOM 12818 C C . VAL C 1 452 ? -17.467 -24.662 63.082 1.000 22.207 452 VAL C C 1
ATOM 12819 O O . VAL C 1 452 ? -18.632 -24.671 63.495 1.000 22.717 452 VAL C O 1
ATOM 12823 N N . PHE C 1 453 ? -16.408 -24.335 63.839 1.000 21.015 453 PHE C N 1
ATOM 12824 C CA . PHE C 1 453 ? -16.522 -23.740 65.160 1.000 20.735 453 PHE C CA 1
ATOM 12825 C C . PHE C 1 453 ? -15.811 -22.386 65.156 1.000 19.182 453 PHE C C 1
ATOM 12826 O O . PHE C 1 453 ? -15.243 -21.993 64.153 1.000 17.915 453 PHE C O 1
ATOM 12834 N N . VAL C 1 454 ? -15.869 -21.676 66.277 1.000 18.903 454 VAL C N 1
ATOM 12835 C CA . VAL C 1 454 ? -15.349 -20.332 66.387 1.000 19.272 454 VAL C CA 1
ATOM 12836 C C . VAL C 1 454 ? -14.519 -20.249 67.659 1.000 18.775 454 VAL C C 1
ATOM 12837 O O . VAL C 1 454 ? -14.935 -20.726 68.702 1.000 20.349 454 VAL C O 1
ATOM 12841 N N . ARG C 1 455 ? -13.370 -19.596 67.582 1.000 17.718 455 ARG C N 1
ATOM 12842 C CA . ARG C 1 455 ? -12.532 -19.366 68.742 1.000 17.610 455 ARG C CA 1
ATOM 12843 C C . ARG C 1 455 ? -13.140 -18.308 69.657 1.000 17.927 455 ARG C C 1
ATOM 12844 O O . ARG C 1 455 ? -13.583 -17.285 69.177 1.000 18.821 455 ARG C O 1
ATOM 12852 N N . ALA C 1 456 ? -13.134 -18.553 70.974 1.000 17.739 456 ALA C N 1
ATOM 12853 C CA . ALA C 1 456 ? -13.647 -17.610 71.945 1.000 17.795 456 ALA C CA 1
ATOM 12854 C C . ALA C 1 456 ? -12.805 -16.327 72.014 1.000 17.918 456 ALA C C 1
ATOM 12855 O O . ALA C 1 456 ? -13.323 -15.243 72.300 1.000 17.755 456 ALA C O 1
ATOM 12857 N N . ALA C 1 457 ? -11.498 -16.468 71.767 1.000 17.479 457 ALA C N 1
ATOM 12858 C CA . ALA C 1 457 ? -10.534 -15.410 72.025 1.000 17.206 457 ALA C CA 1
ATOM 12859 C C . ALA C 1 457 ? -10.676 -14.282 71.020 1.000 16.816 457 ALA C C 1
ATOM 12860 O O . ALA C 1 457 ? -10.524 -13.117 71.386 1.000 17.362 457 ALA C O 1
ATOM 12862 N N . ASP C 1 458 ? -10.952 -14.642 69.759 1.000 16.152 458 ASP C N 1
ATOM 12863 C CA . ASP C 1 458 ? -10.856 -13.683 68.666 1.000 15.907 458 ASP C CA 1
ATOM 12864 C C . ASP C 1 458 ? -11.992 -13.831 67.657 1.000 15.933 458 ASP C C 1
ATOM 12865 O O . ASP C 1 458 ? -12.036 -13.056 66.717 1.000 16.387 458 ASP C O 1
ATOM 12870 N N . ALA C 1 459 ? -12.882 -14.807 67.834 1.000 15.800 459 ALA C N 1
ATOM 12871 C CA . ALA C 1 459 ? -14.078 -14.969 67.020 1.000 16.075 459 ALA C CA 1
ATOM 12872 C C . ALA C 1 459 ? -13.751 -15.450 65.609 1.000 16.259 459 ALA C C 1
ATOM 12873 O O . ALA C 1 459 ? -14.614 -15.450 64.731 1.000 16.487 459 ALA C O 1
ATOM 12875 N N . ARG C 1 460 ? -12.514 -15.888 65.381 1.000 16.170 460 ARG C N 1
ATOM 12876 C CA . ARG C 1 460 ? -12.195 -16.417 64.072 1.000 16.102 460 ARG C CA 1
ATOM 12877 C C . ARG C 1 460 ? -12.792 -17.809 63.932 1.000 15.373 460 ARG C C 1
ATOM 12878 O O . ARG C 1 460 ? -12.604 -18.653 64.796 1.000 15.522 460 ARG C O 1
ATOM 12886 N N . PRO C 1 461 ? -13.480 -18.107 62.809 1.000 14.875 461 PRO C N 1
ATOM 12887 C CA . PRO C 1 461 ? -13.990 -19.444 62.535 1.000 14.596 461 PRO C CA 1
ATOM 12888 C C . PRO C 1 461 ? -12.956 -20.376 61.926 1.000 14.330 461 PRO C C 1
ATOM 12889 O O . PRO C 1 461 ? -12.099 -19.945 61.197 1.000 14.336 461 PRO C O 1
ATOM 12893 N N . TYR C 1 462 ? -13.074 -21.656 62.235 1.000 14.997 462 TYR C N 1
ATOM 12894 C CA . TYR C 1 462 ? -12.202 -22.694 61.736 1.000 15.556 462 TYR C CA 1
ATOM 12895 C C . TYR C 1 462 ? -13.027 -23.948 61.526 1.000 15.940 462 TYR C C 1
ATOM 12896 O O . TYR C 1 462 ? -13.846 -24.282 62.374 1.000 16.455 462 TYR C O 1
ATOM 12905 N N . ASP C 1 463 ? -12.801 -24.635 60.409 1.000 15.963 463 ASP C N 1
ATOM 12906 C CA . ASP C 1 463 ? -13.326 -25.977 60.280 1.000 16.152 463 ASP C CA 1
ATOM 12907 C C . ASP C 1 463 ? -12.540 -26.813 61.272 1.000 16.235 463 ASP C C 1
ATOM 12908 O O . ASP C 1 463 ? -11.339 -26.574 61.467 1.000 17.708 463 ASP C O 1
ATOM 12913 N N . ILE C 1 464 ? -13.217 -27.758 61.912 1.000 15.387 464 ILE C N 1
ATOM 12914 C CA . ILE C 1 464 ? -12.542 -28.545 62.917 1.000 15.825 464 ILE C CA 1
ATOM 12915 C C . ILE C 1 464 ? -11.342 -29.236 62.266 1.000 15.682 464 ILE C C 1
ATOM 12916 O O . ILE C 1 464 ? -10.351 -29.526 62.932 1.000 14.927 464 ILE C O 1
ATOM 12921 N N . GLN C 1 465 ? -11.432 -29.520 60.967 1.000 16.181 465 GLN C N 1
ATOM 12922 C CA . GLN C 1 465 ? -10.355 -30.250 60.318 1.000 17.092 465 GLN C CA 1
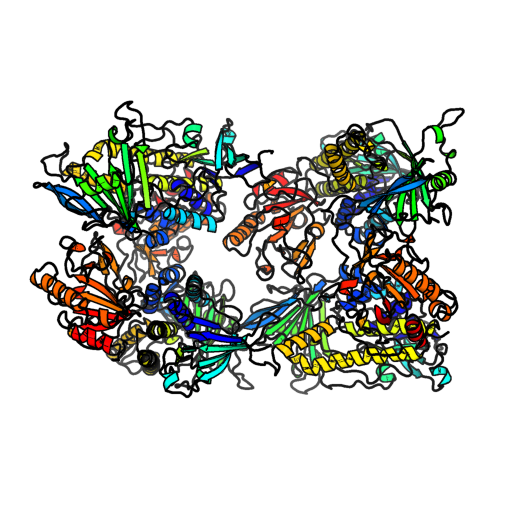ATOM 12923 C C . GLN C 1 465 ? -9.083 -29.416 60.344 1.000 16.874 465 GLN C C 1
ATOM 12924 O O . GLN C 1 465 ? -7.989 -29.979 60.410 1.000 16.576 465 GLN C O 1
ATOM 12930 N N . ASP C 1 466 ? -9.232 -28.081 60.299 1.000 16.264 466 ASP C N 1
ATOM 12931 C CA . ASP C 1 466 ? -8.062 -27.225 60.283 1.000 15.714 466 ASP C CA 1
ATOM 12932 C C . ASP C 1 466 ? -7.385 -27.181 61.643 1.000 15.285 466 ASP C C 1
ATOM 12933 O O . ASP C 1 466 ? -6.266 -26.705 61.694 1.000 15.449 466 ASP C O 1
ATOM 12938 N N . VAL C 1 467 ? -8.025 -27.651 62.722 1.000 15.029 467 VAL C N 1
ATOM 12939 C CA . VAL C 1 467 ? -7.334 -27.736 64.011 1.000 14.528 467 VAL C CA 1
ATOM 12940 C C . VAL C 1 467 ? -6.890 -29.178 64.273 1.000 14.426 467 VAL C C 1
ATOM 12941 O O . VAL C 1 467 ? -6.428 -29.485 65.374 1.000 15.199 467 VAL C O 1
ATOM 12945 N N . LEU C 1 468 ? -6.932 -30.010 63.220 1.000 13.491 468 LEU C N 1
ATOM 12946 C CA . LEU C 1 468 ? -6.503 -31.394 63.284 1.000 13.041 468 LEU C CA 1
ATOM 12947 C C . LEU C 1 468 ? -5.448 -31.660 62.210 1.000 12.232 468 LEU C C 1
ATOM 12948 O O . LEU C 1 468 ? -5.648 -32.509 61.330 1.000 11.311 468 LEU C O 1
ATOM 12953 N N . PRO C 1 469 ? -4.279 -30.967 62.297 1.000 12.250 469 PRO C N 1
ATOM 12954 C CA . PRO C 1 469 ? -3.199 -31.131 61.336 1.000 11.998 469 PRO C CA 1
ATOM 12955 C C . PRO C 1 469 ? -2.498 -32.471 61.504 1.000 12.617 469 PRO C C 1
ATOM 12956 O O . PRO C 1 469 ? -2.668 -33.142 62.520 1.000 13.920 469 PRO C O 1
ATOM 12960 N N . ALA C 1 470 ? -1.709 -32.842 60.482 1.000 12.565 470 ALA C N 1
ATOM 12961 C CA . ALA C 1 470 ? -0.870 -34.018 60.523 1.000 12.465 470 ALA C CA 1
ATOM 12962 C C . ALA C 1 470 ? 0.447 -33.608 61.177 1.000 13.031 470 ALA C C 1
ATOM 12963 O O . ALA C 1 470 ? 1.457 -33.400 60.484 1.000 13.913 470 ALA C O 1
ATOM 12965 N N . ASP C 1 471 ? 0.405 -33.460 62.502 1.000 12.800 471 ASP C N 1
ATOM 12966 C CA . ASP C 1 471 ? 1.548 -32.994 63.257 1.000 13.666 471 ASP C CA 1
ATOM 12967 C C . ASP C 1 471 ? 2.086 -34.131 64.133 1.000 14.562 471 ASP C C 1
ATOM 12968 O O . ASP C 1 471 ? 2.856 -33.905 65.076 1.000 14.774 471 ASP C O 1
ATOM 12973 N N . ALA C 1 472 ? 1.649 -35.360 63.835 1.000 14.939 472 ALA C N 1
ATOM 12974 C CA . ALA C 1 472 ? 2.076 -36.527 64.587 1.000 15.642 472 ALA C CA 1
ATOM 12975 C C . ALA C 1 472 ? 1.565 -36.503 66.037 1.000 17.474 472 ALA C C 1
ATOM 12976 O O . ALA C 1 472 ? 2.006 -37.326 66.858 1.000 18.668 472 ALA C O 1
ATOM 12978 N N . ARG C 1 473 ? 0.607 -35.610 66.351 1.000 17.637 473 ARG C N 1
ATOM 12979 C CA . ARG C 1 473 ? -0.013 -35.607 67.668 1.000 18.022 473 ARG C CA 1
ATOM 12980 C C . ARG C 1 473 ? -1.421 -36.203 67.605 1.000 17.385 473 ARG C C 1
ATOM 12981 O O . ARG C 1 473 ? -2.135 -36.057 66.609 1.000 16.290 473 ARG C O 1
ATOM 12989 N N . PHE C 1 474 ? -1.808 -36.882 68.698 1.000 17.215 474 PHE C N 1
ATOM 12990 C CA . PHE C 1 474 ? -3.208 -37.187 68.949 1.000 16.845 474 PHE C CA 1
ATOM 12991 C C . PHE C 1 474 ? -3.891 -35.904 69.407 1.000 15.845 474 PHE C C 1
ATOM 12992 O O . PHE C 1 474 ? -3.260 -35.069 70.044 1.000 15.781 474 PHE C O 1
ATOM 13000 N N . LYS C 1 475 ? -5.181 -35.789 69.083 1.000 15.463 475 LYS C N 1
ATOM 13001 C CA . LYS C 1 475 ? -5.974 -34.658 69.493 1.000 15.468 475 LYS C CA 1
ATOM 13002 C C . LYS C 1 475 ? -7.084 -35.158 70.407 1.000 15.833 475 LYS C C 1
ATOM 13003 O O . LYS C 1 475 ? -7.813 -36.067 70.045 1.000 15.122 475 LYS C O 1
ATOM 13009 N N . ILE C 1 476 ? -7.188 -34.538 71.586 1.000 16.454 476 ILE C N 1
ATOM 13010 C CA . ILE C 1 476 ? -8.273 -34.781 72.510 1.000 16.989 476 ILE C CA 1
ATOM 13011 C C . ILE C 1 476 ? -9.256 -33.622 72.406 1.000 16.999 476 ILE C C 1
ATOM 13012 O O . ILE C 1 476 ? -8.975 -32.547 72.908 1.000 17.308 476 ILE C O 1
ATOM 13017 N N . LEU C 1 477 ? -10.396 -33.841 71.754 1.000 17.157 477 LEU C N 1
ATOM 13018 C CA . LEU C 1 477 ? -11.449 -32.847 71.676 1.000 17.259 477 LEU C CA 1
ATOM 13019 C C . LEU C 1 477 ? -12.377 -33.033 72.866 1.000 18.568 477 LEU C C 1
ATOM 13020 O O . LEU C 1 477 ? -13.054 -34.049 72.955 1.000 19.414 477 LEU C O 1
ATOM 13025 N N . VAL C 1 478 ? -12.409 -32.055 73.775 1.000 18.938 478 VAL C N 1
ATOM 13026 C CA . VAL C 1 478 ? -13.254 -32.145 74.951 1.000 19.875 478 VAL C CA 1
ATOM 13027 C C . VAL C 1 478 ? -14.441 -31.234 74.711 1.000 20.637 478 VAL C C 1
ATOM 13028 O O . VAL C 1 478 ? -14.307 -30.025 74.808 1.000 20.817 478 VAL C O 1
ATOM 13032 N N . PHE C 1 479 ? -15.582 -31.849 74.383 1.000 21.219 479 PHE C N 1
ATOM 13033 C CA . PHE C 1 479 ? -16.846 -31.153 74.237 1.000 21.103 479 PHE C CA 1
ATOM 13034 C C . PHE C 1 479 ? -17.438 -30.952 75.622 1.000 21.763 479 PHE C C 1
ATOM 13035 O O . PHE C 1 479 ? -17.924 -31.914 76.210 1.000 23.637 479 PHE C O 1
ATOM 13043 N N . THR C 1 480 ? -17.406 -29.711 76.118 1.000 21.603 480 THR C N 1
ATOM 13044 C CA . THR C 1 480 ? -17.573 -29.453 77.546 1.000 21.820 480 THR C CA 1
ATOM 13045 C C . THR C 1 480 ? -19.040 -29.324 77.941 1.000 22.291 480 THR C C 1
ATOM 13046 O O . THR C 1 480 ? -19.345 -29.344 79.123 1.000 22.665 480 THR C O 1
ATOM 13050 N N . GLY C 1 481 ? -19.923 -29.207 76.947 1.000 22.385 481 GLY C N 1
ATOM 13051 C CA . GLY C 1 481 ? -21.324 -28.937 77.204 1.000 23.308 481 GLY C CA 1
ATOM 13052 C C . GLY C 1 481 ? -21.591 -27.454 77.420 1.000 23.180 481 GLY C C 1
ATOM 13053 O O . GLY C 1 481 ? -20.802 -26.634 77.006 1.000 22.914 481 GLY C O 1
ATOM 13054 N N . VAL C 1 482 ? -22.712 -27.129 78.072 1.000 24.067 482 VAL C N 1
ATOM 13055 C CA . VAL C 1 482 ? -23.106 -25.739 78.300 1.000 24.165 482 VAL C CA 1
ATOM 13056 C C . VAL C 1 482 ? -22.316 -25.168 79.486 1.000 24.519 482 VAL C C 1
ATOM 13057 O O . VAL C 1 482 ? -22.744 -25.232 80.634 1.000 24.564 482 VAL C O 1
ATOM 13061 N N . ILE C 1 483 ? -21.163 -24.575 79.165 1.000 24.443 483 ILE C N 1
ATOM 13062 C CA . ILE C 1 483 ? -20.138 -24.208 80.125 1.000 25.073 483 ILE C CA 1
ATOM 13063 C C . ILE C 1 483 ? -20.599 -23.056 81.030 1.000 25.130 483 ILE C C 1
ATOM 13064 O O . ILE C 1 483 ? -20.036 -22.846 82.094 1.000 24.849 483 ILE C O 1
ATOM 13069 N N . THR C 1 484 ? -21.626 -22.325 80.598 1.000 25.217 484 THR C N 1
ATOM 13070 C CA . THR C 1 484 ? -22.210 -21.233 81.353 1.000 26.858 484 THR C CA 1
ATOM 13071 C C . THR C 1 484 ? -23.084 -21.713 82.519 1.000 29.253 484 THR C C 1
ATOM 13072 O O . THR C 1 484 ? -23.384 -20.928 83.415 1.000 30.863 484 THR C O 1
ATOM 13076 N N . ASP C 1 485 ? -23.538 -22.975 82.493 1.000 30.049 485 ASP C N 1
ATOM 13077 C CA . ASP C 1 485 ? -24.277 -23.560 83.603 1.000 30.446 485 ASP C CA 1
ATOM 13078 C C . ASP C 1 485 ? -23.286 -23.963 84.692 1.000 29.711 485 ASP C C 1
ATOM 13079 O O . ASP C 1 485 ? -22.438 -24.815 84.461 1.000 28.174 485 ASP C O 1
ATOM 13084 N N . PRO C 1 486 ? -23.354 -23.356 85.902 1.000 30.276 486 PRO C N 1
ATOM 13085 C CA . PRO C 1 486 ? -22.368 -23.628 86.957 1.000 30.223 486 PRO C CA 1
ATOM 13086 C C . PRO C 1 486 ? -22.024 -25.102 87.185 1.000 30.196 486 PRO C C 1
ATOM 13087 O O . PRO C 1 486 ? -20.859 -25.431 87.392 1.000 29.205 486 PRO C O 1
ATOM 13091 N N . ALA C 1 487 ? -23.043 -25.973 87.153 1.000 31.438 487 ALA C N 1
ATOM 13092 C CA . ALA C 1 487 ? -22.849 -27.407 87.378 1.000 31.959 487 ALA C CA 1
ATOM 13093 C C . ALA C 1 487 ? -21.909 -28.011 86.340 1.000 31.144 487 ALA C C 1
ATOM 13094 O O . ALA C 1 487 ? -21.082 -28.843 86.692 1.000 29.788 487 ALA C O 1
ATOM 13096 N N . GLN C 1 488 ? -22.090 -27.598 85.068 1.000 30.857 488 GLN C N 1
ATOM 13097 C CA . GLN C 1 488 ? -21.358 -28.148 83.937 1.000 30.182 488 GLN C CA 1
ATOM 13098 C C . GLN C 1 488 ? -19.969 -27.523 83.816 1.000 29.393 488 GLN C C 1
ATOM 13099 O O . GLN C 1 488 ? -19.048 -28.107 83.227 1.000 29.384 488 GLN C O 1
ATOM 13105 N N . ALA C 1 489 ? -19.851 -26.314 84.362 1.000 29.427 489 ALA C N 1
ATOM 13106 C CA . ALA C 1 489 ? -18.578 -25.642 84.506 1.000 28.206 489 ALA C CA 1
ATOM 13107 C C . ALA C 1 489 ? -17.748 -26.364 85.556 1.000 27.533 489 ALA C C 1
ATOM 13108 O O . ALA C 1 489 ? -16.560 -26.536 85.359 1.000 27.133 489 ALA C O 1
ATOM 13110 N N . ALA C 1 490 ? -18.367 -26.737 86.679 1.000 28.449 490 ALA C N 1
ATOM 13111 C CA . ALA C 1 490 ? -17.674 -27.445 87.745 1.000 28.991 490 ALA C CA 1
ATOM 13112 C C . ALA C 1 490 ? -17.231 -28.807 87.233 1.000 29.338 490 ALA C C 1
ATOM 13113 O O . ALA C 1 490 ? -16.173 -29.289 87.619 1.000 29.577 490 ALA C O 1
ATOM 13115 N N . ARG C 1 491 ? -18.057 -29.406 86.363 1.000 29.662 491 ARG C N 1
ATOM 13116 C CA . ARG C 1 491 ? -17.776 -30.697 85.757 1.000 29.569 491 ARG C CA 1
ATOM 13117 C C . ARG C 1 491 ? -16.540 -30.601 84.881 1.000 28.831 491 ARG C C 1
ATOM 13118 O O . ARG C 1 491 ? -15.665 -31.469 84.945 1.000 29.680 491 ARG C O 1
ATOM 13126 N N . ALA C 1 492 ? -16.514 -29.565 84.033 1.000 27.646 492 ALA C N 1
ATOM 13127 C CA . ALA C 1 492 ? -15.385 -29.303 83.162 1.000 25.902 492 ALA C CA 1
ATOM 13128 C C . ALA C 1 492 ? -14.098 -29.173 83.975 1.000 25.365 492 ALA C C 1
ATOM 13129 O O . ALA C 1 492 ? -13.071 -29.717 83.582 1.000 25.990 492 ALA C O 1
ATOM 13131 N N . ALA C 1 493 ? -14.155 -28.443 85.086 1.000 25.538 493 ALA C N 1
ATOM 13132 C CA . ALA C 1 493 ? -12.981 -28.154 85.904 1.000 25.770 493 ALA C CA 1
ATOM 13133 C C . ALA C 1 493 ? -12.450 -29.440 86.537 1.000 26.169 493 ALA C C 1
ATOM 13134 O O . ALA C 1 493 ? -11.243 -29.635 86.616 1.000 25.350 493 ALA C O 1
ATOM 13136 N N . ALA C 1 494 ? -13.387 -30.293 86.986 1.000 26.803 494 ALA C N 1
ATOM 13137 C CA . ALA C 1 494 ? -13.085 -31.580 87.579 1.000 26.666 494 ALA C CA 1
ATOM 13138 C C . ALA C 1 494 ? -12.380 -32.461 86.561 1.000 26.186 494 ALA C C 1
ATOM 13139 O O . ALA C 1 494 ? -11.379 -33.090 86.879 1.000 26.303 494 ALA C O 1
ATOM 13141 N N . LEU C 1 495 ? -12.903 -32.506 85.335 1.000 25.576 495 LEU C N 1
ATOM 13142 C CA . LEU C 1 495 ? -12.273 -33.313 84.301 1.000 25.566 495 LEU C CA 1
ATOM 13143 C C . LEU C 1 495 ? -10.858 -32.810 84.008 1.000 25.313 495 LEU C C 1
ATOM 13144 O O . LEU C 1 495 ? -9.940 -33.613 83.859 1.000 25.006 495 LEU C O 1
ATOM 13149 N N . ALA C 1 496 ? -10.683 -31.483 83.935 1.000 25.555 496 ALA C N 1
ATOM 13150 C CA . ALA C 1 496 ? -9.376 -30.890 83.711 1.000 25.306 496 ALA C CA 1
ATOM 13151 C C . ALA C 1 496 ? -8.391 -31.289 84.810 1.000 26.291 496 ALA C C 1
ATOM 13152 O O . ALA C 1 496 ? -7.257 -31.614 84.500 1.000 24.854 496 ALA C O 1
ATOM 13154 N N . GLU C 1 497 ? -8.797 -31.267 86.093 1.000 29.364 497 GLU C N 1
ATOM 13155 C CA . GLU C 1 497 ? -7.927 -31.722 87.169 1.000 31.957 497 GLU C CA 1
ATOM 13156 C C . GLU C 1 497 ? -7.484 -33.150 86.913 1.000 30.386 497 GLU C C 1
ATOM 13157 O O . GLU C 1 497 ? -6.327 -33.494 87.113 1.000 28.842 497 GLU C O 1
ATOM 13163 N N . GLU C 1 498 ? -8.461 -33.969 86.508 1.000 29.409 498 GLU C N 1
ATOM 13164 C CA . GLU C 1 498 ? -8.311 -35.407 86.395 1.000 28.682 498 GLU C CA 1
ATOM 13165 C C . GLU C 1 498 ? -7.282 -35.708 85.319 1.000 26.240 498 GLU C C 1
ATOM 13166 O O . GLU C 1 498 ? -6.385 -36.513 85.526 1.000 25.773 498 GLU C O 1
ATOM 13172 N N . MET C 1 499 ? -7.412 -35.036 84.172 1.000 24.905 499 MET C N 1
ATOM 13173 C CA . MET C 1 499 ? -6.530 -35.256 83.043 1.000 23.744 499 MET C CA 1
ATOM 13174 C C . MET C 1 499 ? -5.112 -34.803 83.354 1.000 23.814 499 MET C C 1
ATOM 13175 O O . MET C 1 499 ? -4.185 -35.392 82.840 1.000 23.641 499 MET C O 1
ATOM 13180 N N . ASP C 1 500 ? -4.948 -33.754 84.169 1.000 25.762 500 ASP C N 1
ATOM 13181 C CA . ASP C 1 500 ? -3.653 -33.146 84.457 1.000 26.346 500 ASP C CA 1
ATOM 13182 C C . ASP C 1 500 ? -3.054 -33.705 85.746 1.000 28.870 500 ASP C C 1
ATOM 13183 O O . ASP C 1 500 ? -1.940 -33.332 86.099 1.000 29.985 500 ASP C O 1
ATOM 13188 N N . ALA C 1 501 ? -3.768 -34.603 86.439 1.000 31.734 501 ALA C N 1
ATOM 13189 C CA . ALA C 1 501 ? -3.249 -35.269 87.630 1.000 32.165 501 ALA C CA 1
ATOM 13190 C C . ALA C 1 501 ? -2.087 -36.188 87.234 1.000 32.084 501 ALA C C 1
ATOM 13191 O O . ALA C 1 501 ? -2.024 -36.678 86.102 1.000 30.807 501 ALA C O 1
ATOM 13193 N N . PRO C 1 502 ? -1.153 -36.484 88.169 1.000 32.443 502 PRO C N 1
ATOM 13194 C CA . PRO C 1 502 ? 0.153 -37.023 87.805 1.000 32.899 502 PRO C CA 1
ATOM 13195 C C . PRO C 1 502 ? 0.096 -38.442 87.245 1.000 33.296 502 PRO C C 1
ATOM 13196 O O . PRO C 1 502 ? 0.923 -38.819 86.419 1.000 32.161 502 PRO C O 1
ATOM 13200 N N . GLY C 1 503 ? -0.903 -39.208 87.692 1.000 34.822 503 GLY C N 1
ATOM 13201 C CA . GLY C 1 503 ? -1.048 -40.583 87.260 1.000 35.000 503 GLY C CA 1
ATOM 13202 C C . GLY C 1 503 ? -1.926 -40.726 86.019 1.000 34.526 503 GLY C C 1
ATOM 13203 O O . GLY C 1 503 ? -2.136 -41.838 85.568 1.000 37.224 503 GLY C O 1
ATOM 13204 N N . SER C 1 504 ? -2.423 -39.632 85.436 1.000 32.709 504 SER C N 1
ATOM 13205 C CA . SER C 1 504 ? -3.309 -39.761 84.286 1.000 30.639 504 SER C CA 1
ATOM 13206 C C . SER C 1 504 ? -2.554 -40.239 83.047 1.000 28.284 504 SER C C 1
ATOM 13207 O O . SER C 1 504 ? -1.334 -40.198 82.995 1.000 27.028 504 SER C O 1
ATOM 13210 N N . PHE C 1 505 ? -3.318 -40.651 82.033 1.000 27.577 505 PHE C N 1
ATOM 13211 C CA . PHE C 1 505 ? -2.750 -41.142 80.784 1.000 25.917 505 PHE C CA 1
ATOM 13212 C C . PHE C 1 505 ? -1.860 -40.088 80.141 1.000 23.873 505 PHE C C 1
ATOM 13213 O O . PHE C 1 505 ? -0.853 -40.411 79.543 1.000 23.780 505 PHE C O 1
ATOM 13221 N N . TYR C 1 506 ? -2.261 -38.831 80.263 1.000 23.544 506 TYR C N 1
ATOM 13222 C CA . TYR C 1 506 ? -1.612 -37.706 79.618 1.000 22.662 506 TYR C CA 1
ATOM 13223 C C . TYR C 1 506 ? -0.161 -37.623 80.062 1.000 23.580 506 TYR C C 1
ATOM 13224 O O . TYR C 1 506 ? 0.720 -37.521 79.220 1.000 24.103 506 TYR C O 1
ATOM 13233 N N . HIS C 1 507 ? 0.074 -37.677 81.379 1.000 25.119 507 HIS C N 1
ATOM 13234 C CA . HIS C 1 507 ? 1.411 -37.530 81.946 1.000 25.948 507 HIS C CA 1
ATOM 13235 C C . HIS C 1 507 ? 2.189 -38.836 81.845 1.000 27.051 507 HIS C C 1
ATOM 13236 O O . HIS C 1 507 ? 3.375 -38.809 81.549 1.000 27.124 507 HIS C O 1
ATOM 13243 N N . ARG C 1 508 ? 1.511 -39.971 82.070 1.000 29.253 508 ARG C N 1
ATOM 13244 C CA . ARG C 1 508 ? 2.137 -41.286 82.079 1.000 30.253 508 ARG C CA 1
ATOM 13245 C C . ARG C 1 508 ? 2.699 -41.648 80.705 1.000 28.356 508 ARG C C 1
ATOM 13246 O O . ARG C 1 508 ? 3.642 -42.415 80.633 1.000 29.012 508 ARG C O 1
ATOM 13254 N N . PHE C 1 509 ? 2.094 -41.115 79.640 1.000 26.785 509 PHE C N 1
ATOM 13255 C CA . PHE C 1 509 ? 2.498 -41.410 78.280 1.000 26.308 509 PHE C CA 1
ATOM 13256 C C . PHE C 1 509 ? 3.093 -40.199 77.574 1.000 26.188 509 PHE C C 1
ATOM 13257 O O . PHE C 1 509 ? 3.361 -40.265 76.380 1.000 25.697 509 PHE C O 1
ATOM 13265 N N . GLY C 1 510 ? 3.277 -39.110 78.324 1.000 27.528 510 GLY C N 1
ATOM 13266 C CA . GLY C 1 510 ? 3.631 -37.816 77.780 1.000 27.026 510 GLY C CA 1
ATOM 13267 C C . GLY C 1 510 ? 5.130 -37.554 77.793 1.000 28.538 510 GLY C C 1
ATOM 13268 O O . GLY C 1 510 ? 5.541 -36.520 77.276 1.000 29.581 510 GLY C O 1
ATOM 13269 N N . HIS C 1 511 ? 5.947 -38.469 78.348 1.000 29.791 511 HIS C N 1
ATOM 13270 C CA . HIS C 1 511 ? 7.385 -38.432 78.132 1.000 30.856 511 HIS C CA 1
ATOM 13271 C C . HIS C 1 511 ? 7.965 -37.066 78.483 1.000 35.272 511 HIS C C 1
ATOM 13272 O O . HIS C 1 511 ? 8.767 -36.520 77.726 1.000 34.603 511 HIS C O 1
ATOM 13279 N N . GLU C 1 512 ? 7.533 -36.483 79.614 1.000 41.931 512 GLU C N 1
ATOM 13280 C CA . GLU C 1 512 ? 8.186 -35.302 80.187 1.000 41.836 512 GLU C CA 1
ATOM 13281 C C . GLU C 1 512 ? 7.669 -34.011 79.561 1.000 39.161 512 GLU C C 1
ATOM 13282 O O . GLU C 1 512 ? 7.734 -32.954 80.190 1.000 39.926 512 GLU C O 1
ATOM 13288 N N . ASN C 1 513 ? 7.173 -34.095 78.321 1.000 34.239 513 ASN C N 1
ATOM 13289 C CA . ASN C 1 513 ? 6.481 -32.980 77.702 1.000 29.559 513 ASN C CA 1
ATOM 13290 C C . ASN C 1 513 ? 5.228 -33.496 77.003 1.000 25.807 513 ASN C C 1
ATOM 13291 O O . ASN C 1 513 ? 5.204 -33.682 75.802 1.000 23.774 513 ASN C O 1
ATOM 13296 N N . PRO C 1 514 ? 4.105 -33.666 77.726 1.000 23.952 514 PRO C N 1
ATOM 13297 C CA . PRO C 1 514 ? 2.919 -34.304 77.161 1.000 23.052 514 PRO C CA 1
ATOM 13298 C C . PRO C 1 514 ? 2.229 -33.580 76.010 1.000 21.761 514 PRO C C 1
ATOM 13299 O O . PRO C 1 514 ? 1.513 -34.217 75.245 1.000 22.564 514 PRO C O 1
ATOM 13303 N N . ALA C 1 515 ? 2.405 -32.261 75.911 1.000 20.667 515 ALA C N 1
ATOM 13304 C CA . ALA C 1 515 ? 1.730 -31.507 74.862 1.000 19.768 515 ALA C CA 1
ATOM 13305 C C . ALA C 1 515 ? 2.353 -31.810 73.490 1.000 19.881 515 ALA C C 1
ATOM 13306 O O . ALA C 1 515 ? 1.765 -31.507 72.457 1.000 18.028 515 ALA C O 1
ATOM 13308 N N . ARG C 1 516 ? 3.525 -32.463 73.465 1.000 20.851 516 ARG C N 1
ATOM 13309 C CA . ARG C 1 516 ? 4.126 -32.897 72.220 1.000 19.887 516 ARG C CA 1
ATOM 13310 C C . ARG C 1 516 ? 3.404 -34.121 71.685 1.000 17.715 516 ARG C C 1
ATOM 13311 O O . ARG C 1 516 ? 3.499 -34.413 70.510 1.000 18.009 516 ARG C O 1
ATOM 13319 N N . VAL C 1 517 ? 2.699 -34.833 72.555 1.000 17.185 517 VAL C N 1
ATOM 13320 C CA . VAL C 1 517 ? 2.007 -36.066 72.216 1.000 17.249 517 VAL C CA 1
ATOM 13321 C C . VAL C 1 517 ? 0.519 -35.800 72.007 1.000 16.940 517 VAL C C 1
ATOM 13322 O O . VAL C 1 517 ? -0.102 -36.378 71.117 1.000 16.308 517 VAL C O 1
ATOM 13326 N N . PHE C 1 518 ? -0.049 -34.978 72.886 1.000 16.899 518 PHE C N 1
ATOM 13327 C CA . PHE C 1 518 ? -1.488 -34.838 73.023 1.000 17.220 518 PHE C CA 1
ATOM 13328 C C . PHE C 1 518 ? -1.887 -33.377 72.897 1.000 17.053 518 PHE C C 1
ATOM 13329 O O . PHE C 1 518 ? -1.432 -32.538 73.660 1.000 16.906 518 PHE C O 1
ATOM 13337 N N . ASP C 1 519 ? -2.742 -33.079 71.922 1.000 17.093 519 ASP C N 1
ATOM 13338 C CA . ASP C 1 519 ? -3.205 -31.721 71.650 1.000 16.683 519 ASP C CA 1
ATOM 13339 C C . ASP C 1 519 ? -4.611 -31.633 72.233 1.000 16.401 519 ASP C C 1
ATOM 13340 O O . ASP C 1 519 ? -5.517 -32.275 71.709 1.000 16.929 519 ASP C O 1
ATOM 13345 N N . VAL C 1 520 ? -4.789 -30.849 73.299 1.000 15.788 520 VAL C N 1
ATOM 13346 C CA . VAL C 1 520 ? -6.059 -30.794 73.982 1.000 16.363 520 VAL C CA 1
ATOM 13347 C C . VAL C 1 520 ? -6.835 -29.578 73.527 1.000 16.642 520 VAL C C 1
ATOM 13348 O O . VAL C 1 520 ? -6.328 -28.467 73.667 1.000 16.721 520 VAL C O 1
ATOM 13352 N N . LEU C 1 521 ? -8.085 -29.783 73.084 1.000 17.391 521 LEU C N 1
ATOM 13353 C CA . LEU C 1 521 ? -8.968 -28.674 72.725 1.000 18.097 521 LEU C CA 1
ATOM 13354 C C . LEU C 1 521 ? -10.287 -28.748 73.496 1.000 18.052 521 LEU C C 1
ATOM 13355 O O . LEU C 1 521 ? -10.731 -29.839 73.806 1.000 18.008 521 LEU C O 1
ATOM 13360 N N . SER C 1 522 ? -10.874 -27.581 73.802 1.000 18.117 522 SER C N 1
ATOM 13361 C CA . SER C 1 522 ? -12.214 -27.439 74.345 1.000 18.310 522 SER C CA 1
ATOM 13362 C C . SER C 1 522 ? -13.142 -27.089 73.203 1.000 17.876 522 SER C C 1
ATOM 13363 O O . SER C 1 522 ? -12.795 -26.245 72.382 1.000 16.880 522 SER C O 1
ATOM 13366 N N . VAL C 1 523 ? -14.360 -27.610 73.258 1.000 18.145 523 VAL C N 1
ATOM 13367 C CA . VAL C 1 523 ? -15.421 -27.109 72.414 1.000 18.788 523 VAL C CA 1
ATOM 13368 C C . VAL C 1 523 ? -16.685 -26.995 73.263 1.000 20.463 523 VAL C C 1
ATOM 13369 O O . VAL C 1 523 ? -17.350 -28.000 73.532 1.000 20.102 523 VAL C O 1
ATOM 13373 N N . SER C 1 524 ? -17.003 -25.762 73.677 1.000 21.367 524 SER C N 1
ATOM 13374 C CA . SER C 1 524 ? -18.086 -25.528 74.619 1.000 22.897 524 SER C CA 1
ATOM 13375 C C . SER C 1 524 ? -19.350 -25.146 73.860 1.000 24.247 524 SER C C 1
ATOM 13376 O O . SER C 1 524 ? -19.277 -24.479 72.830 1.000 25.677 524 SER C O 1
ATOM 13379 N N . ALA C 1 525 ? -20.508 -25.555 74.381 1.000 25.208 525 ALA C N 1
ATOM 13380 C CA . ALA C 1 525 ? -21.787 -25.272 73.747 1.000 25.381 525 ALA C CA 1
ATOM 13381 C C . ALA C 1 525 ? -22.345 -23.980 74.321 1.000 25.323 525 ALA C C 1
ATOM 13382 O O . ALA C 1 525 ? -23.339 -23.994 75.047 1.000 26.092 525 ALA C O 1
ATOM 13384 N N . ALA C 1 526 ? -21.671 -22.877 74.002 1.000 24.298 526 ALA C N 1
ATOM 13385 C CA . ALA C 1 526 ? -22.166 -21.571 74.368 1.000 24.776 526 ALA C CA 1
ATOM 13386 C C . ALA C 1 526 ? -21.639 -20.560 73.376 1.000 24.647 526 ALA C C 1
ATOM 13387 O O . ALA C 1 526 ? -20.877 -20.917 72.497 1.000 24.178 526 ALA C O 1
ATOM 13389 N N . LYS C 1 527 ? -22.107 -19.324 73.487 1.000 27.039 527 LYS C N 1
ATOM 13390 C CA . LYS C 1 527 ? -21.805 -18.285 72.511 1.000 28.373 527 LYS C CA 1
ATOM 13391 C C . LYS C 1 527 ? -20.781 -17.308 73.092 1.000 26.721 527 LYS C C 1
ATOM 13392 O O . LYS C 1 527 ? -20.612 -17.236 74.312 1.000 26.935 527 LYS C O 1
ATOM 13398 N N . LYS C 1 528 ? -20.098 -16.567 72.208 1.000 25.202 528 LYS C N 1
ATOM 13399 C CA . LYS C 1 528 ? -18.981 -15.715 72.597 1.000 25.282 528 LYS C CA 1
ATOM 13400 C C . LYS C 1 528 ? -19.437 -14.558 73.485 1.000 25.670 528 LYS C C 1
ATOM 13401 O O . LYS C 1 528 ? -18.674 -14.079 74.326 1.000 26.263 528 LYS C O 1
ATOM 13407 N N . GLU C 1 529 ? -20.685 -14.113 73.277 1.000 25.253 529 GLU C N 1
ATOM 13408 C CA . GLU C 1 529 ? -21.306 -13.114 74.122 1.000 26.245 529 GLU C CA 1
ATOM 13409 C C . GLU C 1 529 ? -21.236 -13.544 75.589 1.000 26.029 529 GLU C C 1
ATOM 13410 O O . GLU C 1 529 ? -21.195 -12.689 76.462 1.000 25.874 529 GLU C O 1
ATOM 13416 N N . ASP C 1 530 ? -21.155 -14.853 75.867 1.000 25.435 530 ASP C N 1
ATOM 13417 C CA . ASP C 1 530 ? -21.246 -15.338 77.238 1.000 25.406 530 ASP C CA 1
ATOM 13418 C C . ASP C 1 530 ? -19.973 -16.036 77.716 1.000 23.862 530 ASP C C 1
ATOM 13419 O O . ASP C 1 530 ? -19.933 -16.488 78.854 1.000 23.879 530 ASP C O 1
ATOM 13424 N N . VAL C 1 531 ? -18.967 -16.185 76.853 1.000 22.334 531 VAL C N 1
ATOM 13425 C CA . VAL C 1 531 ? -17.777 -16.926 77.229 1.000 21.723 531 VAL C CA 1
ATOM 13426 C C . VAL C 1 531 ? -16.551 -16.197 76.712 1.000 20.902 531 VAL C C 1
ATOM 13427 O O . VAL C 1 531 ? -16.346 -16.087 75.496 1.000 20.719 531 VAL C O 1
ATOM 13431 N N . ASN C 1 532 ? -15.698 -15.772 77.650 1.000 20.562 532 ASN C N 1
ATOM 13432 C CA . ASN C 1 532 ? -14.341 -15.417 77.289 1.000 19.755 532 ASN C CA 1
ATOM 13433 C C . ASN C 1 532 ? -13.426 -16.628 77.404 1.000 19.009 532 ASN C C 1
ATOM 13434 O O . ASN C 1 532 ? -13.692 -17.513 78.205 1.000 19.046 532 ASN C O 1
ATOM 13439 N N . TYR C 1 533 ? -12.314 -16.616 76.653 1.000 18.340 533 TYR C N 1
ATOM 13440 C CA . TYR C 1 533 ? -11.423 -17.771 76.576 1.000 17.397 533 TYR C CA 1
ATOM 13441 C C . TYR C 1 533 ? -10.890 -18.084 77.975 1.000 18.249 533 TYR C C 1
ATOM 13442 O O . TYR C 1 533 ? -10.686 -19.259 78.282 1.000 17.785 533 TYR C O 1
ATOM 13451 N N . THR C 1 534 ? -10.778 -17.060 78.839 1.000 19.255 534 THR C N 1
ATOM 13452 C CA . THR C 1 534 ? -10.221 -17.235 80.179 1.000 20.057 534 THR C CA 1
ATOM 13453 C C . THR C 1 534 ? -11.170 -17.946 81.154 1.000 20.185 534 THR C C 1
ATOM 13454 O O . THR C 1 534 ? -10.740 -18.399 82.210 1.000 19.706 534 THR C O 1
ATOM 13458 N N . ASP C 1 535 ? -12.443 -18.075 80.776 1.000 20.417 535 ASP C N 1
ATOM 13459 C CA . ASP C 1 535 ? -13.454 -18.759 81.569 1.000 20.949 535 ASP C CA 1
ATOM 13460 C C . ASP C 1 535 ? -13.219 -20.263 81.644 1.000 20.899 535 ASP C C 1
ATOM 13461 O O . ASP C 1 535 ? -13.766 -20.924 82.510 1.000 21.212 535 ASP C O 1
ATOM 13466 N N . LEU C 1 536 ? -12.413 -20.829 80.752 1.000 21.164 536 LEU C N 1
ATOM 13467 C CA . LEU C 1 536 ? -12.230 -22.264 80.787 1.000 22.060 536 LEU C CA 1
ATOM 13468 C C . LEU C 1 536 ? -11.139 -22.676 81.748 1.000 21.701 536 LEU C C 1
ATOM 13469 O O . LEU C 1 536 ? -10.287 -21.893 82.090 1.000 21.338 536 LEU C O 1
ATOM 13474 N N . PRO C 1 537 ? -11.152 -23.929 82.224 1.000 22.036 537 PRO C N 1
ATOM 13475 C CA . PRO C 1 537 ? -10.035 -24.425 83.024 1.000 22.568 537 PRO C CA 1
ATOM 13476 C C . PRO C 1 537 ? -8.727 -24.285 82.245 1.000 22.539 537 PRO C C 1
ATOM 13477 O O . PRO C 1 537 ? -8.732 -24.305 81.026 1.000 20.904 537 PRO C O 1
ATOM 13481 N N . LYS C 1 538 ? -7.597 -24.132 82.946 1.000 24.707 538 LYS C N 1
ATOM 13482 C CA . LYS C 1 538 ? -6.321 -23.855 82.295 1.000 25.551 538 LYS C CA 1
ATOM 13483 C C . LYS C 1 538 ? -5.963 -24.984 81.333 1.000 22.803 538 LYS C C 1
ATOM 13484 O O . LYS C 1 538 ? -5.475 -24.713 80.246 1.000 21.223 538 LYS C O 1
ATOM 13490 N N . PHE C 1 539 ? -6.252 -26.224 81.736 1.000 22.317 539 PHE C N 1
ATOM 13491 C CA . PHE C 1 539 ? -5.909 -27.408 80.967 1.000 21.358 539 PHE C CA 1
ATOM 13492 C C . PHE C 1 539 ? -6.679 -27.460 79.656 1.000 21.290 539 PHE C C 1
ATOM 13493 O O . PHE C 1 539 ? -6.247 -28.094 78.707 1.000 21.530 539 PHE C O 1
ATOM 13501 N N . PHE C 1 540 ? -7.807 -26.764 79.593 1.000 22.144 540 PHE C N 1
ATOM 13502 C CA . PHE C 1 540 ? -8.614 -26.674 78.385 1.000 21.970 540 PHE C CA 1
ATOM 13503 C C . PHE C 1 540 ? -8.324 -25.394 77.595 1.000 20.944 540 PHE C C 1
ATOM 13504 O O . PHE C 1 540 ? -9.041 -25.085 76.653 1.000 20.141 540 PHE C O 1
ATOM 13512 N N . ARG C 1 541 ? -7.275 -24.657 77.979 1.000 21.309 541 ARG C N 1
ATOM 13513 C CA . ARG C 1 541 ? -6.851 -23.486 77.223 1.000 20.969 541 ARG C CA 1
ATOM 13514 C C . ARG C 1 541 ? -5.337 -23.345 77.321 1.000 21.010 541 ARG C C 1
ATOM 13515 O O . ARG C 1 541 ? -4.814 -22.289 77.675 1.000 20.281 541 ARG C O 1
ATOM 13523 N N . GLN C 1 542 ? -4.624 -24.427 76.980 1.000 20.830 542 GLN C N 1
ATOM 13524 C CA . GLN C 1 542 ? -3.187 -24.428 77.185 1.000 21.801 542 GLN C CA 1
ATOM 13525 C C . GLN C 1 542 ? -2.576 -23.307 76.348 1.000 21.774 542 GLN C C 1
ATOM 13526 O O . GLN C 1 542 ? -1.539 -22.775 76.706 1.000 22.675 542 GLN C O 1
ATOM 13532 N N . HIS C 1 543 ? -3.229 -22.980 75.224 1.000 21.018 543 HIS C N 1
ATOM 13533 C CA . HIS C 1 543 ? -3.006 -21.761 74.464 1.000 19.366 543 HIS C CA 1
ATOM 13534 C C . HIS C 1 543 ? -4.383 -21.141 74.265 1.000 19.083 543 HIS C C 1
ATOM 13535 O O . HIS C 1 543 ? -5.371 -21.853 74.273 1.000 18.936 543 HIS C O 1
ATOM 13542 N N . TRP C 1 544 ? -4.456 -19.820 74.084 1.000 18.179 544 TRP C N 1
ATOM 13543 C CA . TRP C 1 544 ? -5.749 -19.166 73.992 1.000 17.706 544 TRP C CA 1
ATOM 13544 C C . TRP C 1 544 ? -6.565 -19.702 72.821 1.000 16.715 544 TRP C C 1
ATOM 13545 O O . TRP C 1 544 ? -7.779 -19.563 72.810 1.000 16.925 544 TRP C O 1
ATOM 13556 N N . SER C 1 545 ? -5.905 -20.298 71.828 1.000 15.926 545 SER C N 1
ATOM 13557 C CA . SER C 1 545 ? -6.604 -20.751 70.634 1.000 15.099 545 SER C CA 1
ATOM 13558 C C . SER C 1 545 ? -7.289 -22.099 70.830 1.000 14.766 545 SER C C 1
ATOM 13559 O O . SER C 1 545 ? -7.981 -22.588 69.944 1.000 14.502 545 SER C O 1
ATOM 13562 N N . LYS C 1 546 ? -7.078 -22.731 71.978 1.000 14.701 546 LYS C N 1
ATOM 13563 C CA . LYS C 1 546 ? -7.639 -24.055 72.174 1.000 14.668 546 LYS C CA 1
ATOM 13564 C C . LYS C 1 546 ? -9.106 -23.960 72.580 1.000 15.656 546 LYS C C 1
ATOM 13565 O O . LYS C 1 546 ? -9.769 -25.000 72.681 1.000 16.104 546 LYS C O 1
ATOM 13571 N N . VAL C 1 547 ? -9.614 -22.737 72.820 1.000 15.903 547 VAL C N 1
ATOM 13572 C CA . VAL C 1 547 ? -10.970 -22.595 73.308 1.000 16.396 547 VAL C CA 1
ATOM 13573 C C . VAL C 1 547 ? -11.877 -22.341 72.129 1.000 16.389 547 VAL C C 1
ATOM 13574 O O . VAL C 1 547 ? -11.938 -21.214 71.671 1.000 17.211 547 VAL C O 1
ATOM 13578 N N . LEU C 1 548 ? -12.590 -23.374 71.688 1.000 16.488 548 LEU C N 1
ATOM 13579 C CA . LEU C 1 548 ? -13.572 -23.252 70.622 1.000 16.818 548 LEU C CA 1
ATOM 13580 C C . LEU C 1 548 ? -14.983 -23.207 71.207 1.000 17.659 548 LEU C C 1
ATOM 13581 O O . LEU C 1 548 ? -15.221 -23.679 72.319 1.000 19.309 548 LEU C O 1
ATOM 13586 N N . LEU C 1 549 ? -15.905 -22.628 70.425 1.000 17.593 549 LEU C N 1
ATOM 13587 C CA . LEU C 1 549 ? -17.307 -22.472 70.783 1.000 17.997 549 LEU C CA 1
ATOM 13588 C C . LEU C 1 549 ? -18.168 -22.967 69.627 1.000 18.046 549 LEU C C 1
ATOM 13589 O O . LEU C 1 549 ? -17.842 -22.790 68.441 1.000 17.378 549 LEU C O 1
ATOM 13594 N N . ASP C 1 550 ? -19.326 -23.514 69.998 1.000 18.549 550 ASP C N 1
ATOM 13595 C CA . ASP C 1 550 ? -20.337 -23.850 69.023 1.000 19.020 550 ASP C CA 1
ATOM 13596 C C . ASP C 1 550 ? -21.175 -22.604 68.821 1.000 19.485 550 ASP C C 1
ATOM 13597 O O . ASP C 1 550 ? -22.158 -22.424 69.525 1.000 21.204 550 ASP C O 1
ATOM 13602 N N . ASP C 1 551 ? -20.755 -21.773 67.867 1.000 19.454 551 ASP C N 1
ATOM 13603 C CA . ASP C 1 551 ? -21.295 -20.447 67.659 1.000 20.334 551 ASP C CA 1
ATOM 13604 C C . ASP C 1 551 ? -20.942 -20.028 66.240 1.000 20.090 551 ASP C C 1
ATOM 13605 O O . ASP C 1 551 ? -20.070 -20.652 65.638 1.000 19.805 551 ASP C O 1
ATOM 13610 N N . THR C 1 552 ? -21.603 -18.975 65.720 1.000 20.627 552 THR C N 1
ATOM 13611 C CA . THR C 1 552 ? -21.335 -18.492 64.368 1.000 20.278 552 THR C CA 1
ATOM 13612 C C . THR C 1 552 ? -20.206 -17.469 64.365 1.000 20.278 552 THR C C 1
ATOM 13613 O O . THR C 1 552 ? -19.873 -16.912 65.401 1.000 21.403 552 THR C O 1
ATOM 13617 N N . ASP C 1 553 ? -19.601 -17.239 63.201 1.000 19.837 553 ASP C N 1
ATOM 13618 C CA . ASP C 1 553 ? -18.743 -16.091 63.024 1.000 20.353 553 ASP C CA 1
ATOM 13619 C C . ASP C 1 553 ? -19.615 -14.849 63.214 1.000 22.039 553 ASP C C 1
ATOM 13620 O O . ASP C 1 553 ? -20.835 -14.961 63.307 1.000 22.542 553 ASP C O 1
ATOM 13625 N N . LEU C 1 554 ? -18.982 -13.675 63.203 1.000 22.646 554 LEU C N 1
ATOM 13626 C CA . LEU C 1 554 ? -19.629 -12.441 63.607 1.000 25.073 554 LEU C CA 1
ATOM 13627 C C . LEU C 1 554 ? -20.723 -12.000 62.642 1.000 25.353 554 LEU C C 1
ATOM 13628 O O . LEU C 1 554 ? -21.585 -11.241 63.059 1.000 25.140 554 LEU C O 1
ATOM 13633 N N . TYR C 1 555 ? -20.674 -12.431 61.375 1.000 26.594 555 TYR C N 1
ATOM 13634 C CA . TYR C 1 555 ? -21.665 -12.049 60.366 1.000 27.429 555 TYR C CA 1
ATOM 13635 C C . TYR C 1 555 ? -22.697 -13.152 60.126 1.000 27.640 555 TYR C C 1
ATOM 13636 O O . TYR C 1 555 ? -23.461 -13.089 59.147 1.000 27.531 555 TYR C O 1
ATOM 13645 N N . ALA C 1 556 ? -22.699 -14.149 61.036 1.000 27.468 556 ALA C N 1
ATOM 13646 C CA . ALA C 1 556 ? -23.580 -15.312 60.982 1.000 26.405 556 ALA C CA 1
ATOM 13647 C C . ALA C 1 556 ? -23.546 -15.941 59.581 1.000 24.908 556 ALA C C 1
ATOM 13648 O O . ALA C 1 556 ? -24.583 -16.241 58.996 1.000 24.591 556 ALA C O 1
ATOM 13650 N N . ARG C 1 557 ? -22.346 -16.119 59.031 1.000 23.527 557 ARG C N 1
ATOM 13651 C CA . ARG C 1 557 ? -22.205 -16.740 57.718 1.000 23.735 557 ARG C CA 1
ATOM 13652 C C . ARG C 1 557 ? -21.877 -18.227 57.858 1.000 21.875 557 ARG C C 1
ATOM 13653 O O . ARG C 1 557 ? -22.225 -19.017 56.988 1.000 20.826 557 ARG C O 1
ATOM 13661 N N . VAL C 1 558 ? -21.135 -18.579 58.913 1.000 20.455 558 VAL C N 1
ATOM 13662 C CA . VAL C 1 558 ? -20.701 -19.942 59.123 1.000 19.192 558 VAL C CA 1
ATOM 13663 C C . VAL C 1 558 ? -20.780 -20.246 60.610 1.000 19.098 558 VAL C C 1
ATOM 13664 O O . VAL C 1 558 ? -20.897 -19.332 61.418 1.000 19.805 558 VAL C O 1
ATOM 13668 N N . GLY C 1 559 ? -20.698 -21.536 60.948 1.000 18.198 559 GLY C N 1
ATOM 13669 C CA . GLY C 1 559 ? -20.664 -21.967 62.332 1.000 17.494 559 GLY C CA 1
ATOM 13670 C C . GLY C 1 559 ? -22.053 -22.117 62.910 1.000 17.831 559 GLY C C 1
ATOM 13671 O O . GLY C 1 559 ? -23.033 -21.859 62.212 1.000 17.620 559 GLY C O 1
ATOM 13672 N N . GLY C 1 560 ? -22.088 -22.523 64.193 1.000 18.343 560 GLY C N 1
ATOM 13673 C CA . GLY C 1 560 ? -23.319 -22.901 64.865 1.000 18.982 560 GLY C CA 1
ATOM 13674 C C . GLY C 1 560 ? -23.703 -24.326 64.523 1.000 19.280 560 GLY C C 1
ATOM 13675 O O . GLY C 1 560 ? -23.211 -24.865 63.533 1.000 19.020 560 GLY C O 1
ATOM 13676 N N . GLY C 1 561 ? -24.529 -24.936 65.384 1.000 20.081 561 GLY C N 1
ATOM 13677 C CA . GLY C 1 561 ? -25.195 -26.200 65.092 1.000 20.463 561 GLY C CA 1
ATOM 13678 C C . GLY C 1 561 ? -24.265 -27.413 65.112 1.000 20.330 561 GLY C C 1
ATOM 13679 O O . GLY C 1 561 ? -24.604 -28.459 64.564 1.000 21.018 561 GLY C O 1
ATOM 13680 N N . GLY C 1 562 ? -23.104 -27.264 65.764 1.000 19.974 562 GLY C N 1
ATOM 13681 C CA . GLY C 1 562 ? -22.072 -28.280 65.786 1.000 19.491 562 GLY C CA 1
ATOM 13682 C C . GLY C 1 562 ? -22.421 -29.471 66.667 1.000 20.182 562 GLY C C 1
ATOM 13683 O O . GLY C 1 562 ? -22.227 -30.626 66.277 1.000 19.468 562 GLY C O 1
ATOM 13684 N N . TYR C 1 563 ? -22.894 -29.185 67.884 1.000 22.041 563 TYR C N 1
ATOM 13685 C CA . TYR C 1 563 ? -23.268 -30.252 68.797 1.000 22.682 563 TYR C CA 1
ATOM 13686 C C . TYR C 1 563 ? -24.411 -31.036 68.161 1.000 24.239 563 TYR C C 1
ATOM 13687 O O . TYR C 1 563 ? -24.375 -32.250 68.143 1.000 23.599 563 TYR C O 1
ATOM 13696 N N . GLU C 1 564 ? -25.392 -30.342 67.589 1.000 26.819 564 GLU C N 1
ATOM 13697 C CA . GLU C 1 564 ? -26.512 -30.981 66.909 1.000 29.742 564 GLU C CA 1
ATOM 13698 C C . GLU C 1 564 ? -26.041 -31.819 65.717 1.000 28.317 564 GLU C C 1
ATOM 13699 O O . GLU C 1 564 ? -26.470 -32.935 65.535 1.000 29.578 564 GLU C O 1
ATOM 13705 N N . ARG C 1 565 ? -25.171 -31.274 64.882 1.000 28.004 565 ARG C N 1
ATOM 13706 C CA . ARG C 1 565 ? -24.629 -31.983 63.734 1.000 29.943 565 ARG C CA 1
ATOM 13707 C C . ARG C 1 565 ? -23.922 -33.282 64.136 1.000 28.274 565 ARG C C 1
ATOM 13708 O O . ARG C 1 565 ? -24.007 -34.295 63.450 1.000 27.383 565 ARG C O 1
ATOM 13716 N N . TYR C 1 566 ? -23.155 -33.222 65.217 1.000 27.267 566 TYR C N 1
ATOM 13717 C CA . TYR C 1 566 ? -22.315 -34.340 65.604 1.000 26.190 566 TYR C CA 1
ATOM 13718 C C . TYR C 1 566 ? -23.115 -35.367 66.407 1.000 27.069 566 TYR C C 1
ATOM 13719 O O . TYR C 1 566 ? -22.676 -36.495 66.597 1.000 28.079 566 TYR C O 1
ATOM 13728 N N . GLY C 1 567 ? -24.291 -34.963 66.882 1.000 27.668 567 GLY C N 1
ATOM 13729 C CA . GLY C 1 567 ? -25.163 -35.828 67.653 1.000 28.959 567 GLY C CA 1
ATOM 13730 C C . GLY C 1 567 ? -24.836 -35.840 69.149 1.000 29.674 567 GLY C C 1
ATOM 13731 O O . GLY C 1 567 ? -25.225 -36.780 69.847 1.000 31.823 567 GLY C O 1
ATOM 13732 N N . ILE C 1 568 ? -24.165 -34.780 69.645 1.000 28.078 568 ILE C N 1
ATOM 13733 C CA . ILE C 1 568 ? -23.728 -34.689 71.031 1.000 26.474 568 ILE C CA 1
ATOM 13734 C C . ILE C 1 568 ? -24.764 -33.944 71.857 1.000 26.657 568 ILE C C 1
ATOM 13735 O O . ILE C 1 568 ? -25.181 -32.852 71.499 1.000 26.049 568 ILE C O 1
ATOM 13740 N N . ASP C 1 569 ? -25.144 -34.565 72.979 1.000 27.707 569 ASP C N 1
ATOM 13741 C CA . ASP C 1 569 ? -26.027 -33.953 73.954 1.000 28.741 569 ASP C CA 1
ATOM 13742 C C . ASP C 1 569 ? -25.278 -32.784 74.595 1.000 28.297 569 ASP C C 1
ATOM 13743 O O . ASP C 1 569 ? -24.273 -32.997 75.282 1.000 27.541 569 ASP C O 1
ATOM 13748 N N . ALA C 1 570 ? -25.790 -31.557 74.397 1.000 28.487 570 ALA C N 1
ATOM 13749 C CA . ALA C 1 570 ? -25.118 -30.357 74.882 1.000 27.971 570 ALA C CA 1
ATOM 13750 C C . ALA C 1 570 ? -25.071 -30.320 76.411 1.000 28.973 570 ALA C C 1
ATOM 13751 O O . ALA C 1 570 ? -24.252 -29.608 76.983 1.000 29.052 570 ALA C O 1
ATOM 13753 N N . GLY C 1 571 ? -25.967 -31.069 77.073 1.000 30.255 571 GLY C N 1
ATOM 13754 C CA . GLY C 1 571 ? -26.035 -31.087 78.518 1.000 30.719 571 GLY C CA 1
ATOM 13755 C C . GLY C 1 571 ? -25.018 -32.028 79.149 1.000 32.051 571 GLY C C 1
ATOM 13756 O O . GLY C 1 571 ? -24.783 -31.944 80.352 1.000 31.532 571 GLY C O 1
ATOM 13757 N N . LYS C 1 572 ? -24.414 -32.922 78.345 1.000 35.453 572 LYS C N 1
ATOM 13758 C CA . LYS C 1 572 ? -23.526 -33.956 78.870 1.000 35.828 572 LYS C CA 1
ATOM 13759 C C . LYS C 1 572 ? -22.121 -33.855 78.300 1.000 31.798 572 LYS C C 1
ATOM 13760 O O . LYS C 1 572 ? -21.160 -34.085 79.001 1.000 30.756 572 LYS C O 1
ATOM 13766 N N . GLY C 1 573 ? -22.028 -33.635 76.993 1.000 30.058 573 GLY C N 1
ATOM 13767 C CA . GLY C 1 573 ? -20.741 -33.495 76.333 1.000 29.236 573 GLY C CA 1
ATOM 13768 C C . GLY C 1 573 ? -20.101 -34.853 76.115 1.000 27.775 573 GLY C C 1
ATOM 13769 O O . GLY C 1 573 ? -20.687 -35.865 76.468 1.000 30.878 573 GLY C O 1
ATOM 13770 N N . ALA C 1 574 ? -18.868 -34.844 75.618 1.000 25.550 574 ALA C N 1
ATOM 13771 C CA . ALA C 1 574 ? -18.153 -36.063 75.306 1.000 24.718 574 ALA C CA 1
ATOM 13772 C C . ALA C 1 574 ? -16.683 -35.739 75.065 1.000 23.718 574 ALA C C 1
ATOM 13773 O O . ALA C 1 574 ? -16.344 -34.589 74.819 1.000 22.851 574 ALA C O 1
ATOM 13775 N N . ILE C 1 575 ? -15.832 -36.761 75.176 1.000 23.476 575 ILE C N 1
ATOM 13776 C CA . ILE C 1 575 ? -14.433 -36.684 74.782 1.000 22.836 575 ILE C CA 1
ATOM 13777 C C . ILE C 1 575 ? -14.265 -37.461 73.483 1.000 22.090 575 ILE C C 1
ATOM 13778 O O . ILE C 1 575 ? -14.645 -38.634 73.434 1.000 24.559 575 ILE C O 1
ATOM 13783 N N . VAL C 1 576 ? -13.726 -36.816 72.447 1.000 19.490 576 VAL C N 1
ATOM 13784 C CA . VAL C 1 576 ? -13.534 -37.462 71.160 1.000 18.528 576 VAL C CA 1
ATOM 13785 C C . VAL C 1 576 ? -12.041 -37.459 70.850 1.000 18.187 576 VAL C C 1
ATOM 13786 O O . VAL C 1 576 ? -11.429 -36.390 70.805 1.000 17.232 576 VAL C O 1
ATOM 13790 N N . VAL C 1 577 ? -11.457 -38.646 70.644 1.000 17.850 577 VAL C N 1
ATOM 13791 C CA . VAL C 1 577 ? -10.033 -38.737 70.384 1.000 17.432 577 VAL C CA 1
ATOM 13792 C C . VAL C 1 577 ? -9.852 -38.857 68.880 1.000 18.548 577 VAL C C 1
ATOM 13793 O O . VAL C 1 577 ? -10.475 -39.722 68.269 1.000 22.218 577 VAL C O 1
ATOM 13797 N N . VAL C 1 578 ? -9.015 -37.994 68.294 1.000 17.611 578 VAL C N 1
ATOM 13798 C CA . VAL C 1 578 ? -8.686 -38.073 66.888 1.000 16.929 578 VAL C CA 1
ATOM 13799 C C . VAL C 1 578 ? -7.210 -38.441 66.757 1.000 18.236 578 VAL C C 1
ATOM 13800 O O . VAL C 1 578 ? -6.353 -37.803 67.367 1.000 18.341 578 VAL C O 1
ATOM 13804 N N . ARG C 1 579 ? -6.941 -39.479 65.944 1.000 19.191 579 ARG C N 1
ATOM 13805 C CA . ARG C 1 579 ? -5.600 -39.922 65.601 1.000 18.879 579 ARG C CA 1
ATOM 13806 C C . ARG C 1 579 ? -4.854 -38.864 64.796 1.000 18.308 579 ARG C C 1
ATOM 13807 O O . ARG C 1 579 ? -5.458 -37.974 64.222 1.000 18.347 579 ARG C O 1
ATOM 13815 N N . PRO C 1 580 ? -3.514 -38.961 64.699 1.000 19.282 580 PRO C N 1
ATOM 13816 C CA . PRO C 1 580 ? -2.701 -38.031 63.902 1.000 19.166 580 PRO C CA 1
ATOM 13817 C C . PRO C 1 580 ? -3.005 -37.953 62.408 1.000 17.781 580 PRO C C 1
ATOM 13818 O O . PRO C 1 580 ? -2.647 -36.960 61.746 1.000 16.302 580 PRO C O 1
ATOM 13822 N N . ASP C 1 581 ? -3.656 -39.019 61.904 1.000 16.401 581 ASP C N 1
ATOM 13823 C CA . ASP C 1 581 ? -4.065 -39.101 60.515 1.000 15.290 581 ASP C CA 1
ATOM 13824 C C . ASP C 1 581 ? -5.494 -38.589 60.323 1.000 14.304 581 ASP C C 1
ATOM 13825 O O . ASP C 1 581 ? -6.033 -38.655 59.222 1.000 13.140 581 ASP C O 1
ATOM 13830 N N . GLY C 1 582 ? -6.098 -38.098 61.405 1.000 14.035 582 GLY C N 1
ATOM 13831 C CA . GLY C 1 582 ? -7.377 -37.423 61.333 1.000 14.447 582 GLY C CA 1
ATOM 13832 C C . GLY C 1 582 ? -8.594 -38.344 61.431 1.000 15.611 582 GLY C C 1
ATOM 13833 O O . GLY C 1 582 ? -9.701 -37.858 61.219 1.000 15.341 582 GLY C O 1
ATOM 13834 N N . TYR C 1 583 ? -8.382 -39.634 61.738 1.000 16.961 583 TYR C N 1
ATOM 13835 C CA . TYR C 1 583 ? -9.471 -40.581 61.954 1.000 18.413 583 TYR C CA 1
ATOM 13836 C C . TYR C 1 583 ? -9.869 -40.580 63.430 1.000 18.228 583 TYR C C 1
ATOM 13837 O O . TYR C 1 583 ? -9.013 -40.460 64.302 1.000 18.947 583 TYR C O 1
ATOM 13846 N N . VAL C 1 584 ? -11.166 -40.721 63.699 1.000 17.613 584 VAL C N 1
ATOM 13847 C CA . VAL C 1 584 ? -11.660 -40.834 65.061 1.000 17.521 584 VAL C CA 1
ATOM 13848 C C . VAL C 1 584 ? -11.246 -42.180 65.658 1.000 17.864 584 VAL C C 1
ATOM 13849 O O . VAL C 1 584 ? -11.571 -43.238 65.121 1.000 18.433 584 VAL C O 1
ATOM 13853 N N . GLY C 1 585 ? -10.558 -42.130 66.795 1.000 17.244 585 GLY C N 1
ATOM 13854 C CA . GLY C 1 585 ? -10.061 -43.324 67.447 1.000 18.708 585 GLY C CA 1
ATOM 13855 C C . GLY C 1 585 ? -11.037 -43.893 68.493 1.000 20.162 585 GLY C C 1
ATOM 13856 O O . GLY C 1 585 ? -11.216 -45.107 68.613 1.000 20.812 585 GLY C O 1
ATOM 13857 N N . THR C 1 586 ? -11.660 -43.012 69.284 1.000 20.550 586 THR C N 1
ATOM 13858 C CA . THR C 1 586 ? -12.662 -43.448 70.241 1.000 21.157 586 THR C CA 1
ATOM 13859 C C . THR C 1 586 ? -13.472 -42.256 70.738 1.000 22.117 586 THR C C 1
ATOM 13860 O O . THR C 1 586 ? -13.233 -41.102 70.355 1.000 21.447 586 THR C O 1
ATOM 13864 N N . ILE C 1 587 ? -14.465 -42.571 71.573 1.000 23.041 587 ILE C N 1
ATOM 13865 C CA . ILE C 1 587 ? -15.315 -41.571 72.184 1.000 24.016 587 ILE C CA 1
ATOM 13866 C C . ILE C 1 587 ? -15.525 -41.991 73.633 1.000 25.897 587 ILE C C 1
ATOM 13867 O O . ILE C 1 587 ? -15.529 -43.173 73.950 1.000 27.547 587 ILE C O 1
ATOM 13872 N N . ALA C 1 588 ? -15.729 -41.027 74.524 1.000 26.057 588 ALA C N 1
ATOM 13873 C CA . ALA C 1 588 ? -16.043 -41.376 75.893 1.000 27.490 588 ALA C CA 1
ATOM 13874 C C . ALA C 1 588 ? -16.827 -40.237 76.533 1.000 29.843 588 ALA C C 1
ATOM 13875 O O . ALA C 1 588 ? -16.736 -39.085 76.107 1.000 29.164 588 ALA C O 1
ATOM 13877 N N . PRO C 1 589 ? -17.654 -40.532 77.564 1.000 33.162 589 PRO C N 1
ATOM 13878 C CA . PRO C 1 589 ? -18.352 -39.486 78.309 1.000 32.852 589 PRO C CA 1
ATOM 13879 C C . PRO C 1 589 ? -17.324 -38.733 79.135 1.000 30.956 589 PRO C C 1
ATOM 13880 O O . PRO C 1 589 ? -16.189 -39.189 79.263 1.000 28.421 589 PRO C O 1
ATOM 13884 N N . LEU C 1 590 ? -17.755 -37.596 79.695 1.000 31.107 590 LEU C N 1
ATOM 13885 C CA . LEU C 1 590 ? -16.884 -36.728 80.474 1.000 30.661 590 LEU C CA 1
ATOM 13886 C C . LEU C 1 590 ? -16.461 -37.410 81.774 1.000 30.861 590 LEU C C 1
ATOM 13887 O O . LEU C 1 590 ? -15.409 -37.094 82.319 1.000 30.976 590 LEU C O 1
ATOM 13892 N N . HIS C 1 591 ? -17.245 -38.397 82.233 1.000 30.668 591 HIS C N 1
ATOM 13893 C CA . HIS C 1 591 ? -16.907 -39.147 83.428 1.000 30.558 591 HIS C CA 1
ATOM 13894 C C . HIS C 1 591 ? -16.110 -40.405 83.072 1.000 33.089 591 HIS C C 1
ATOM 13895 O O . HIS C 1 591 ? -15.787 -41.202 83.935 1.000 34.760 591 HIS C O 1
ATOM 13902 N N . GLY C 1 592 ? -15.745 -40.583 81.799 1.000 35.231 592 GLY C N 1
ATOM 13903 C CA . GLY C 1 592 ? -15.212 -41.848 81.310 1.000 35.944 592 GLY C CA 1
ATOM 13904 C C . GLY C 1 592 ? -13.756 -41.722 80.873 1.000 35.247 592 GLY C C 1
ATOM 13905 O O . GLY C 1 592 ? -13.302 -42.403 79.973 1.000 34.524 592 GLY C O 1
ATOM 13906 N N . LEU C 1 593 ? -13.009 -40.867 81.559 1.000 35.053 593 LEU C N 1
ATOM 13907 C CA . LEU C 1 593 ? -11.584 -40.800 81.342 1.000 34.606 593 LEU C CA 1
ATOM 13908 C C . LEU C 1 593 ? -10.941 -42.190 81.374 1.000 33.895 593 LEU C C 1
ATOM 13909 O O . LEU C 1 593 ? -9.966 -42.408 80.664 1.000 34.486 593 LEU C O 1
ATOM 13914 N N . ARG C 1 594 ? -11.445 -43.122 82.196 1.000 34.764 594 ARG C N 1
ATOM 13915 C CA . ARG C 1 594 ? -10.774 -44.408 82.360 1.000 36.437 594 ARG C CA 1
ATOM 13916 C C . ARG C 1 594 ? -10.738 -45.148 81.019 1.000 32.574 594 ARG C C 1
ATOM 13917 O O . ARG C 1 594 ? -9.809 -45.912 80.776 1.000 30.701 594 ARG C O 1
ATOM 13925 N N . ASP C 1 595 ? -11.721 -44.881 80.139 1.000 31.740 595 ASP C N 1
ATOM 13926 C CA . ASP C 1 595 ? -11.828 -45.494 78.813 1.000 30.848 595 ASP C CA 1
ATOM 13927 C C . ASP C 1 595 ? -10.856 -44.837 77.823 1.000 30.060 595 ASP C C 1
ATOM 13928 O O . ASP C 1 595 ? -10.359 -45.492 76.916 1.000 29.000 595 ASP C O 1
ATOM 13933 N N . ILE C 1 596 ? -10.580 -43.536 77.989 1.000 29.276 596 ILE C N 1
ATOM 13934 C CA . ILE C 1 596 ? -9.518 -42.865 77.255 1.000 27.236 596 ILE C CA 1
ATOM 13935 C C . ILE C 1 596 ? -8.154 -43.438 77.647 1.000 26.699 596 ILE C C 1
ATOM 13936 O O . ILE C 1 596 ? -7.288 -43.649 76.798 1.000 26.696 596 ILE C O 1
ATOM 13941 N N . ASP C 1 597 ? -7.955 -43.642 78.947 1.000 26.844 597 ASP C N 1
ATOM 13942 C CA . ASP C 1 597 ? -6.745 -44.232 79.483 1.000 26.906 597 ASP C CA 1
ATOM 13943 C C . ASP C 1 597 ? -6.545 -45.625 78.885 1.000 26.559 597 ASP C C 1
ATOM 13944 O O . ASP C 1 597 ? -5.424 -45.998 78.512 1.000 26.010 597 ASP C O 1
ATOM 13949 N N . ALA C 1 598 ? -7.646 -46.380 78.781 1.000 26.600 598 ALA C N 1
ATOM 13950 C CA . ALA C 1 598 ? -7.596 -47.728 78.232 1.000 26.863 598 ALA C CA 1
ATOM 13951 C C . ALA C 1 598 ? -7.235 -47.675 76.742 1.000 25.340 598 ALA C C 1
ATOM 13952 O O . ALA C 1 598 ? -6.480 -48.527 76.266 1.000 24.537 598 ALA C O 1
ATOM 13954 N N . TYR C 1 599 ? -7.784 -46.679 76.036 1.000 24.165 599 TYR C N 1
ATOM 13955 C CA . TYR C 1 599 ? -7.465 -46.456 74.637 1.000 24.228 599 TYR C CA 1
ATOM 13956 C C . TYR C 1 599 ? -5.948 -46.381 74.469 1.000 23.543 599 TYR C C 1
ATOM 13957 O O . TYR C 1 5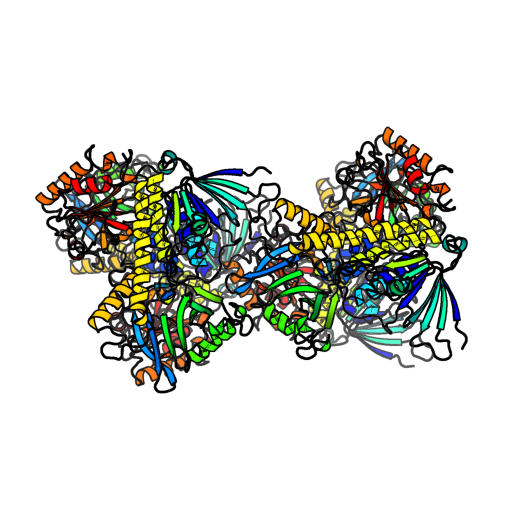99 ? -5.352 -47.202 73.779 1.000 23.928 599 TYR C O 1
ATOM 13966 N N . PHE C 1 600 ? -5.314 -45.406 75.111 1.000 22.611 600 PHE C N 1
ATOM 13967 C CA . PHE C 1 600 ? -3.900 -45.178 74.869 1.000 22.361 600 PHE C CA 1
ATOM 13968 C C . PHE C 1 600 ? -3.083 -46.349 75.412 1.000 23.510 600 PHE C C 1
ATOM 13969 O O . PHE C 1 600 ? -2.041 -46.676 74.863 1.000 22.490 600 PHE C O 1
ATOM 13977 N N . SER C 1 601 ? -3.580 -47.009 76.469 1.000 26.420 601 SER C N 1
ATOM 13978 C CA . SER C 1 601 ? -2.887 -48.137 77.091 1.000 26.891 601 SER C CA 1
ATOM 13979 C C . SER C 1 601 ? -2.730 -49.319 76.139 1.000 26.727 601 SER C C 1
ATOM 13980 O O . SER C 1 601 ? -1.756 -50.054 76.253 1.000 26.018 601 SER C O 1
ATOM 13983 N N . ALA C 1 602 ? -3.641 -49.467 75.175 1.000 26.542 602 ALA C N 1
ATOM 13984 C CA . ALA C 1 602 ? -3.572 -50.582 74.250 1.000 28.178 602 ALA C CA 1
ATOM 13985 C C . ALA C 1 602 ? -2.406 -50.481 73.254 1.000 28.848 602 ALA C C 1
ATOM 13986 O O . ALA C 1 602 ? -2.165 -51.435 72.513 1.000 29.178 602 ALA C O 1
ATOM 13988 N N . PHE C 1 603 ? -1.684 -49.348 73.196 1.000 28.442 603 PHE C N 1
ATOM 13989 C CA . PHE C 1 603 ? -0.608 -49.244 72.222 1.000 27.974 603 PHE C CA 1
ATOM 13990 C C . PHE C 1 603 ? 0.530 -48.302 72.612 1.000 28.776 603 PHE C C 1
ATOM 13991 O O . PHE C 1 603 ? 1.599 -48.386 72.020 1.000 26.899 603 PHE C O 1
ATOM 13999 N N . MET C 1 604 ? 0.343 -47.405 73.572 1.000 31.599 604 MET C N 1
ATOM 14000 C CA . MET C 1 604 ? 1.422 -46.510 73.952 1.000 36.079 604 MET C CA 1
ATOM 14001 C C . MET C 1 604 ? 2.339 -47.168 74.996 1.000 42.258 604 MET C C 1
ATOM 14002 O O . MET C 1 604 ? 1.883 -47.945 75.825 1.000 48.803 604 MET C O 1
ATOM 14007 N N . ALA C 1 605 ? 3.636 -46.861 74.941 1.000 47.661 605 ALA C N 1
ATOM 14008 C CA . ALA C 1 605 ? 4.625 -47.349 75.889 1.000 56.781 605 ALA C CA 1
ATOM 14009 C C . ALA C 1 605 ? 4.903 -46.281 76.950 1.000 76.024 605 ALA C C 1
ATOM 14010 O O . ALA C 1 605 ? 4.931 -45.082 76.631 1.000 81.337 605 ALA C O 1
ATOM 14012 N N . ALA C 1 606 ? 5.153 -46.728 78.201 1.000 89.673 606 ALA C N 1
ATOM 14013 C CA . ALA C 1 606 ? 5.550 -45.858 79.316 1.000 86.717 606 ALA C CA 1
ATOM 14014 C C . ALA C 1 606 ? 7.088 -45.743 79.396 1.000 79.356 606 ALA C C 1
ATOM 14015 O O . ALA C 1 606 ? 7.686 -46.408 80.288 1.000 72.958 606 ALA C O 1
ATOM 14017 N N . ILE D 1 5 ? 47.058 -54.316 -31.598 1.000 79.469 5 ILE D N 1
ATOM 14018 C CA . ILE D 1 5 ? 47.839 -53.177 -31.011 1.000 81.883 5 ILE D CA 1
ATOM 14019 C C . ILE D 1 5 ? 48.630 -53.714 -29.806 1.000 78.747 5 ILE D C 1
ATOM 14020 O O . ILE D 1 5 ? 48.045 -53.982 -28.756 1.000 72.011 5 ILE D O 1
ATOM 14025 N N . ALA D 1 6 ? 49.962 -53.857 -29.952 1.000 75.866 6 ALA D N 1
ATOM 14026 C CA . ALA D 1 6 ? 50.796 -54.542 -28.964 1.000 70.033 6 ALA D CA 1
ATOM 14027 C C . ALA D 1 6 ? 50.582 -53.942 -27.572 1.000 65.626 6 ALA D C 1
ATOM 14028 O O . ALA D 1 6 ? 50.504 -52.718 -27.440 1.000 65.207 6 ALA D O 1
ATOM 14030 N N . PRO D 1 7 ? 50.481 -54.770 -26.498 1.000 57.288 7 PRO D N 1
ATOM 14031 C CA . PRO D 1 7 ? 50.284 -54.255 -25.145 1.000 50.624 7 PRO D CA 1
ATOM 14032 C C . PRO D 1 7 ? 51.521 -53.488 -24.697 1.000 46.418 7 PRO D C 1
ATOM 14033 O O . PRO D 1 7 ? 52.644 -53.860 -24.991 1.000 43.222 7 PRO D O 1
ATOM 14037 N N . LYS D 1 8 ? 51.290 -52.402 -23.975 1.000 46.146 8 LYS D N 1
ATOM 14038 C CA . LYS D 1 8 ? 52.360 -51.506 -23.578 1.000 46.597 8 LYS D CA 1
ATOM 14039 C C . LYS D 1 8 ? 53.079 -52.119 -22.373 1.000 41.506 8 LYS D C 1
ATOM 14040 O O . LYS D 1 8 ? 52.406 -52.617 -21.492 1.000 45.334 8 LYS D O 1
ATOM 14046 N N . GLU D 1 9 ? 54.413 -52.080 -22.293 1.000 37.905 9 GLU D N 1
ATOM 14047 C CA . GLU D 1 9 ? 55.121 -52.654 -21.148 1.000 36.029 9 GLU D CA 1
ATOM 14048 C C . GLU D 1 9 ? 55.916 -51.599 -20.374 1.000 35.179 9 GLU D C 1
ATOM 14049 O O . GLU D 1 9 ? 56.877 -51.068 -20.896 1.000 37.061 9 GLU D O 1
ATOM 14055 N N . THR D 1 10 ? 55.575 -51.359 -19.100 1.000 33.994 10 THR D N 1
ATOM 14056 C CA . THR D 1 10 ? 56.183 -50.285 -18.321 1.000 32.783 10 THR D CA 1
ATOM 14057 C C . THR D 1 10 ? 56.729 -50.784 -16.988 1.000 31.297 10 THR D C 1
ATOM 14058 O O . THR D 1 10 ? 56.509 -51.926 -16.611 1.000 31.416 10 THR D O 1
ATOM 14062 N N . GLU D 1 11 ? 57.475 -49.898 -16.313 1.000 30.139 11 GLU D N 1
ATOM 14063 C CA . GLU D 1 11 ? 57.944 -50.120 -14.956 1.000 29.876 11 GLU D CA 1
ATOM 14064 C C . GLU D 1 11 ? 57.456 -48.999 -14.039 1.000 28.430 11 GLU D C 1
ATOM 14065 O O . GLU D 1 11 ? 57.007 -47.945 -14.494 1.000 26.975 11 GLU D O 1
ATOM 14071 N N . VAL D 1 12 ? 57.586 -49.243 -12.733 1.000 27.459 12 VAL D N 1
ATOM 14072 C CA . VAL D 1 12 ? 57.206 -48.269 -11.726 1.000 26.233 12 VAL D CA 1
ATOM 14073 C C . VAL D 1 12 ? 57.689 -48.769 -10.372 1.000 25.839 12 VAL D C 1
ATOM 14074 O O . VAL D 1 12 ? 57.818 -49.969 -10.153 1.000 28.170 12 VAL D O 1
ATOM 14078 N N . ASP D 1 13 ? 57.960 -47.848 -9.458 1.000 24.725 13 ASP D N 1
ATOM 14079 C CA . ASP D 1 13 ? 58.442 -48.235 -8.148 1.000 24.291 13 ASP D CA 1
ATOM 14080 C C . ASP D 1 13 ? 57.248 -48.753 -7.342 1.000 23.552 13 ASP D C 1
ATOM 14081 O O . ASP D 1 13 ? 57.319 -49.867 -6.811 1.000 24.927 13 ASP D O 1
ATOM 14086 N N . VAL D 1 14 ? 56.147 -47.981 -7.306 1.000 20.475 14 VAL D N 1
ATOM 14087 C CA . VAL D 1 14 ? 54.959 -48.384 -6.572 1.000 18.411 14 VAL D CA 1
ATOM 14088 C C . VAL D 1 14 ? 53.703 -48.202 -7.418 1.000 17.621 14 VAL D C 1
ATOM 14089 O O . VAL D 1 14 ? 53.429 -47.119 -7.916 1.000 17.240 14 VAL D O 1
ATOM 14093 N N . LEU D 1 15 ? 52.924 -49.277 -7.537 1.000 17.272 15 LEU D N 1
ATOM 14094 C CA . LEU D 1 15 ? 51.619 -49.240 -8.173 1.000 17.010 15 LEU D CA 1
ATOM 14095 C C . LEU D 1 15 ? 50.547 -49.461 -7.109 1.000 16.382 15 LEU D C 1
ATOM 14096 O O . LEU D 1 15 ? 50.593 -50.461 -6.400 1.000 16.397 15 LEU D O 1
ATOM 14101 N N . ILE D 1 16 ? 49.554 -48.564 -7.053 1.000 15.456 16 ILE D N 1
ATOM 14102 C CA . ILE D 1 16 ? 48.471 -48.674 -6.096 1.000 14.943 16 ILE D CA 1
ATOM 14103 C C . ILE D 1 16 ? 47.178 -48.984 -6.828 1.000 15.334 16 ILE D C 1
ATOM 14104 O O . ILE D 1 16 ? 46.843 -48.289 -7.777 1.000 15.953 16 ILE D O 1
ATOM 14109 N N . VAL D 1 17 ? 46.458 -49.999 -6.354 1.000 15.117 17 VAL D N 1
ATOM 14110 C CA . VAL D 1 17 ? 45.230 -50.426 -6.983 1.000 15.477 17 VAL D CA 1
ATOM 14111 C C . VAL D 1 17 ? 44.106 -50.042 -6.042 1.000 15.206 17 VAL D C 1
ATOM 14112 O O . VAL D 1 17 ? 43.842 -50.721 -5.048 1.000 15.347 17 VAL D O 1
ATOM 14116 N N . GLY D 1 18 ? 43.433 -48.957 -6.404 1.000 15.138 18 GLY D N 1
ATOM 14117 C CA . GLY D 1 18 ? 42.279 -48.456 -5.679 1.000 14.973 18 GLY D CA 1
ATOM 14118 C C . GLY D 1 18 ? 42.521 -47.047 -5.158 1.000 14.387 18 GLY D C 1
ATOM 14119 O O . GLY D 1 18 ? 43.534 -46.819 -4.526 1.000 13.699 18 GLY D O 1
ATOM 14120 N N . ALA D 1 19 ? 41.588 -46.133 -5.452 1.000 14.700 19 ALA D N 1
ATOM 14121 C CA . ALA D 1 19 ? 41.750 -44.723 -5.128 1.000 14.728 19 ALA D CA 1
ATOM 14122 C C . ALA D 1 19 ? 40.679 -44.298 -4.154 1.000 14.331 19 ALA D C 1
ATOM 14123 O O . ALA D 1 19 ? 40.062 -43.258 -4.316 1.000 14.417 19 ALA D O 1
ATOM 14125 N N . GLY D 1 20 ? 40.477 -45.143 -3.148 1.000 14.475 20 GLY D N 1
ATOM 14126 C CA . GLY D 1 20 ? 39.700 -44.779 -1.988 1.000 14.026 20 GLY D CA 1
ATOM 14127 C C . GLY D 1 20 ? 40.611 -44.170 -0.940 1.000 13.536 20 GLY D C 1
ATOM 14128 O O . GLY D 1 20 ? 41.780 -43.875 -1.185 1.000 13.075 20 GLY D O 1
ATOM 14129 N N . PRO D 1 21 ? 40.087 -44.000 0.275 1.000 13.790 21 PRO D N 1
ATOM 14130 C CA . PRO D 1 21 ? 40.850 -43.419 1.373 1.000 13.748 21 PRO D CA 1
ATOM 14131 C C . PRO D 1 21 ? 42.244 -43.990 1.593 1.000 13.698 21 PRO D C 1
ATOM 14132 O O . PRO D 1 21 ? 43.218 -43.245 1.683 1.000 13.087 21 PRO D O 1
ATOM 14136 N N . ALA D 1 22 ? 42.339 -45.306 1.713 1.000 14.538 22 ALA D N 1
ATOM 14137 C CA . ALA D 1 22 ? 43.641 -45.922 1.935 1.000 15.794 22 ALA D CA 1
ATOM 14138 C C . ALA D 1 22 ? 44.558 -45.594 0.765 1.000 15.975 22 ALA D C 1
ATOM 14139 O O . ALA D 1 22 ? 45.716 -45.210 0.976 1.000 16.902 22 ALA D O 1
ATOM 14141 N N . GLY D 1 23 ? 44.010 -45.757 -0.443 1.000 15.631 23 GLY D N 1
ATOM 14142 C CA . GLY D 1 23 ? 44.776 -45.539 -1.656 1.000 16.490 23 GLY D CA 1
ATOM 14143 C C . GLY D 1 23 ? 45.358 -44.121 -1.785 1.000 15.764 23 GLY D C 1
ATOM 14144 O O . GLY D 1 23 ? 46.519 -43.976 -2.174 1.000 14.580 23 GLY D O 1
ATOM 14145 N N . VAL D 1 24 ? 44.551 -43.096 -1.449 1.000 15.531 24 VAL D N 1
ATOM 14146 C CA . VAL D 1 24 ? 44.937 -41.710 -1.712 1.000 15.437 24 VAL D CA 1
ATOM 14147 C C . VAL D 1 24 ? 45.852 -41.228 -0.599 1.000 15.195 24 VAL D C 1
ATOM 14148 O O . VAL D 1 24 ? 46.806 -40.516 -0.848 1.000 16.289 24 VAL D O 1
ATOM 14152 N N . MET D 1 25 ? 45.607 -41.666 0.628 1.000 15.603 25 MET D N 1
ATOM 14153 C CA . MET D 1 25 ? 46.564 -41.431 1.693 1.000 15.320 25 MET D CA 1
ATOM 14154 C C . MET D 1 25 ? 47.933 -41.940 1.227 1.000 16.288 25 MET D C 1
ATOM 14155 O O . MET D 1 25 ? 48.923 -41.209 1.302 1.000 18.006 25 MET D O 1
ATOM 14160 N N . CYS D 1 26 ? 47.993 -43.174 0.699 1.000 16.085 26 CYS D N 1
ATOM 14161 C CA . CYS D 1 26 ? 49.272 -43.753 0.329 1.000 15.833 26 CYS D CA 1
ATOM 14162 C C . CYS D 1 26 ? 49.864 -42.978 -0.844 1.000 15.380 26 CYS D C 1
ATOM 14163 O O . CYS D 1 26 ? 51.041 -42.659 -0.853 1.000 15.346 26 CYS D O 1
ATOM 14166 N N . ALA D 1 27 ? 49.049 -42.700 -1.858 1.000 15.393 27 ALA D N 1
ATOM 14167 C CA . ALA D 1 27 ? 49.554 -42.077 -3.075 1.000 15.632 27 ALA D CA 1
ATOM 14168 C C . ALA D 1 27 ? 50.069 -40.692 -2.740 1.000 15.744 27 ALA D C 1
ATOM 14169 O O . ALA D 1 27 ? 51.100 -40.273 -3.253 1.000 16.287 27 ALA D O 1
ATOM 14171 N N . ASN D 1 28 ? 49.357 -39.984 -1.862 1.000 15.630 28 ASN D N 1
ATOM 14172 C CA . ASN D 1 28 ? 49.761 -38.638 -1.518 1.000 15.476 28 ASN D CA 1
ATOM 14173 C C . ASN D 1 28 ? 51.087 -38.708 -0.792 1.000 15.780 28 ASN D C 1
ATOM 14174 O O . ASN D 1 28 ? 52.008 -37.969 -1.116 1.000 16.759 28 ASN D O 1
ATOM 14179 N N . ALA D 1 29 ? 51.167 -39.589 0.203 1.000 15.688 29 ALA D N 1
ATOM 14180 C CA . ALA D 1 29 ? 52.369 -39.685 1.021 1.000 15.514 29 ALA D CA 1
ATOM 14181 C C . ALA D 1 29 ? 53.580 -39.992 0.147 1.000 15.474 29 ALA D C 1
ATOM 14182 O O . ALA D 1 29 ? 54.648 -39.417 0.358 1.000 16.304 29 ALA D O 1
ATOM 14184 N N . LEU D 1 30 ? 53.408 -40.907 -0.811 1.000 15.215 30 LEU D N 1
ATOM 14185 C CA . LEU D 1 30 ? 54.503 -41.261 -1.698 1.000 15.787 30 LEU D CA 1
ATOM 14186 C C . LEU D 1 30 ? 54.861 -40.073 -2.611 1.000 15.990 30 LEU D C 1
ATOM 14187 O O . LEU D 1 30 ? 56.021 -39.772 -2.852 1.000 16.036 30 LEU D O 1
ATOM 14192 N N . ALA D 1 31 ? 53.849 -39.360 -3.088 1.000 16.405 31 ALA D N 1
ATOM 14193 C CA . ALA D 1 31 ? 54.060 -38.207 -3.952 1.000 17.132 31 ALA D CA 1
ATOM 14194 C C . ALA D 1 31 ? 54.820 -37.106 -3.216 1.000 17.290 31 ALA D C 1
ATOM 14195 O O . ALA D 1 31 ? 55.756 -36.522 -3.727 1.000 17.674 31 ALA D O 1
ATOM 14197 N N . MET D 1 32 ? 54.442 -36.842 -1.977 1.000 18.676 32 MET D N 1
ATOM 14198 C CA . MET D 1 32 ? 55.065 -35.775 -1.202 1.000 18.595 32 MET D CA 1
ATOM 14199 C C . MET D 1 32 ? 56.513 -36.147 -0.882 1.000 18.012 32 MET D C 1
ATOM 14200 O O . MET D 1 32 ? 57.347 -35.265 -0.726 1.000 18.810 32 MET D O 1
ATOM 14205 N N . ALA D 1 33 ? 56.815 -37.447 -0.842 1.000 16.756 33 ALA D N 1
ATOM 14206 C CA . ALA D 1 33 ? 58.179 -37.911 -0.634 1.000 16.127 33 ALA D CA 1
ATOM 14207 C C . ALA D 1 33 ? 58.920 -38.111 -1.957 1.000 14.859 33 ALA D C 1
ATOM 14208 O O . ALA D 1 33 ? 60.014 -38.671 -1.979 1.000 14.344 33 ALA D O 1
ATOM 14210 N N . GLY D 1 34 ? 58.308 -37.686 -3.060 1.000 14.095 34 GLY D N 1
ATOM 14211 C CA . GLY D 1 34 ? 58.967 -37.737 -4.352 1.000 14.507 34 GLY D CA 1
ATOM 14212 C C . GLY D 1 34 ? 59.230 -39.158 -4.859 1.000 14.756 34 GLY D C 1
ATOM 14213 O O . GLY D 1 34 ? 60.161 -39.352 -5.629 1.000 15.130 34 GLY D O 1
ATOM 14214 N N . VAL D 1 35 ? 58.393 -40.133 -4.461 1.000 14.384 35 VAL D N 1
ATOM 14215 C CA . VAL D 1 35 ? 58.530 -41.515 -4.895 1.000 14.648 35 VAL D CA 1
ATOM 14216 C C . VAL D 1 35 ? 57.821 -41.721 -6.235 1.000 15.017 35 VAL D C 1
ATOM 14217 O O . VAL D 1 35 ? 56.791 -41.127 -6.522 1.000 15.334 35 VAL D O 1
ATOM 14221 N N . ASN D 1 36 ? 58.357 -42.587 -7.062 1.000 15.700 36 ASN D N 1
ATOM 14222 C CA . ASN D 1 36 ? 57.724 -42.882 -8.337 1.000 16.795 36 ASN D CA 1
ATOM 14223 C C . ASN D 1 36 ? 56.498 -43.780 -8.129 1.000 16.676 36 ASN D C 1
ATOM 14224 O O . ASN D 1 36 ? 56.645 -45.000 -8.016 1.000 15.940 36 ASN D O 1
ATOM 14229 N N . VAL D 1 37 ? 55.298 -43.176 -8.164 1.000 16.830 37 VAL D N 1
ATOM 14230 C CA . VAL D 1 37 ? 54.081 -43.897 -7.811 1.000 16.813 37 VAL D CA 1
ATOM 14231 C C . VAL D 1 37 ? 52.990 -43.708 -8.854 1.000 16.422 37 VAL D C 1
ATOM 14232 O O . VAL D 1 37 ? 52.783 -42.612 -9.352 1.000 16.917 37 VAL D O 1
ATOM 14236 N N . ARG D 1 38 ? 52.243 -44.778 -9.131 1.000 15.958 38 ARG D N 1
ATOM 14237 C CA . ARG D 1 38 ? 51.080 -44.697 -9.998 1.000 15.984 38 ARG D CA 1
ATOM 14238 C C . ARG D 1 38 ? 49.897 -45.222 -9.203 1.000 15.658 38 ARG D C 1
ATOM 14239 O O . ARG D 1 38 ? 50.115 -46.012 -8.297 1.000 14.957 38 ARG D O 1
ATOM 14247 N N . ILE D 1 39 ? 48.682 -44.750 -9.511 1.000 16.108 39 ILE D N 1
ATOM 14248 C CA . ILE D 1 39 ? 47.490 -45.235 -8.833 1.000 16.542 39 ILE D CA 1
ATOM 14249 C C . ILE D 1 39 ? 46.321 -45.288 -9.814 1.000 17.277 39 ILE D C 1
ATOM 14250 O O . ILE D 1 39 ? 46.083 -44.337 -10.554 1.000 17.720 39 ILE D O 1
ATOM 14255 N N . ILE D 1 40 ? 45.602 -46.421 -9.761 1.000 17.651 40 ILE D N 1
ATOM 14256 C CA . ILE D 1 40 ? 44.574 -46.734 -10.726 1.000 18.817 40 ILE D CA 1
ATOM 14257 C C . ILE D 1 40 ? 43.271 -47.005 -9.995 1.000 19.223 40 ILE D C 1
ATOM 14258 O O . ILE D 1 40 ? 43.266 -47.221 -8.793 1.000 18.903 40 ILE D O 1
ATOM 14263 N N . ASP D 1 41 ? 42.171 -46.953 -10.746 1.000 20.802 41 ASP D N 1
ATOM 14264 C CA . ASP D 1 41 ? 40.861 -47.196 -10.184 1.000 21.927 41 ASP D CA 1
ATOM 14265 C C . ASP D 1 41 ? 39.920 -47.591 -11.315 1.000 24.450 41 ASP D C 1
ATOM 14266 O O . ASP D 1 41 ? 40.134 -47.176 -12.443 1.000 24.918 41 ASP D O 1
ATOM 14271 N N . GLN D 1 42 ? 38.910 -48.424 -11.020 1.000 27.052 42 GLN D N 1
ATOM 14272 C CA . GLN D 1 42 ? 38.080 -48.989 -12.073 1.000 30.262 42 GLN D CA 1
ATOM 14273 C C . GLN D 1 42 ? 36.862 -48.116 -12.338 1.000 31.285 42 GLN D C 1
ATOM 14274 O O . GLN D 1 42 ? 36.202 -48.309 -13.359 1.000 29.483 42 GLN D O 1
ATOM 14280 N N . ARG D 1 43 ? 36.561 -47.194 -11.408 1.000 34.303 43 ARG D N 1
ATOM 14281 C CA . ARG D 1 43 ? 35.450 -46.265 -11.563 1.000 38.298 43 ARG D CA 1
ATOM 14282 C C . ARG D 1 43 ? 35.797 -45.224 -12.629 1.000 38.501 43 ARG D C 1
ATOM 14283 O O . ARG D 1 43 ? 36.868 -44.626 -12.540 1.000 37.186 43 ARG D O 1
ATOM 14291 N N . PRO D 1 44 ? 34.929 -44.977 -13.649 1.000 37.165 44 PRO D N 1
ATOM 14292 C CA . PRO D 1 44 ? 35.227 -44.011 -14.706 1.000 37.312 44 PRO D CA 1
ATOM 14293 C C . PRO D 1 44 ? 35.444 -42.588 -14.217 1.000 37.767 44 PRO D C 1
ATOM 14294 O O . PRO D 1 44 ? 36.304 -41.875 -14.706 1.000 38.225 44 PRO D O 1
ATOM 14298 N N . VAL D 1 45 ? 34.669 -42.177 -13.226 1.000 42.270 45 VAL D N 1
ATOM 14299 C CA . VAL D 1 45 ? 34.837 -40.861 -12.628 1.000 46.236 45 VAL D CA 1
ATOM 14300 C C . VAL D 1 45 ? 34.933 -41.039 -11.110 1.000 47.697 45 VAL D C 1
ATOM 14301 O O . VAL D 1 45 ? 34.512 -42.069 -10.584 1.000 50.037 45 VAL D O 1
ATOM 14305 N N . LYS D 1 46 ? 35.510 -40.035 -10.432 1.000 51.252 46 LYS D N 1
ATOM 14306 C CA . LYS D 1 46 ? 35.631 -39.972 -8.979 1.000 51.522 46 LYS D CA 1
ATOM 14307 C C . LYS D 1 46 ? 34.253 -39.985 -8.315 1.000 49.464 46 LYS D C 1
ATOM 14308 O O . LYS D 1 46 ? 33.316 -39.397 -8.849 1.000 49.247 46 LYS D O 1
ATOM 14314 N N . VAL D 1 47 ? 34.164 -40.624 -7.139 1.000 47.377 47 VAL D N 1
ATOM 14315 C CA . VAL D 1 47 ? 32.910 -40.712 -6.404 1.000 53.571 47 VAL D CA 1
ATOM 14316 C C . VAL D 1 47 ? 32.590 -39.359 -5.790 1.000 54.248 47 VAL D C 1
ATOM 14317 O O . VAL D 1 47 ? 33.477 -38.666 -5.296 1.000 56.003 47 VAL D O 1
ATOM 14321 N N . ALA D 1 48 ? 31.294 -39.035 -5.784 1.000 54.914 48 ALA D N 1
ATOM 14322 C CA . ALA D 1 48 ? 30.799 -37.771 -5.260 1.000 55.529 48 ALA D CA 1
ATOM 14323 C C . ALA D 1 48 ? 30.321 -37.920 -3.805 1.000 52.469 48 ALA D C 1
ATOM 14324 O O . ALA D 1 48 ? 30.246 -36.955 -3.043 1.000 53.778 48 ALA D O 1
ATOM 14326 N N . ALA D 1 49 ? 29.967 -39.144 -3.408 1.000 48.246 49 ALA D N 1
ATOM 14327 C CA . ALA D 1 49 ? 29.123 -39.331 -2.239 1.000 45.740 49 ALA D CA 1
ATOM 14328 C C . ALA D 1 49 ? 29.366 -40.705 -1.626 1.000 44.230 49 ALA D C 1
ATOM 14329 O O . ALA D 1 49 ? 29.791 -41.628 -2.297 1.000 36.974 49 ALA D O 1
ATOM 14331 N N . GLY D 1 50 ? 29.147 -40.774 -0.314 1.000 51.042 50 GLY D N 1
ATOM 14332 C CA . GLY D 1 50 ? 28.808 -42.019 0.353 1.000 48.074 50 GLY D CA 1
ATOM 14333 C C . GLY D 1 50 ? 29.912 -42.545 1.245 1.000 38.214 50 GLY D C 1
ATOM 14334 O O . GLY D 1 50 ? 31.027 -42.082 1.139 1.000 36.591 50 GLY D O 1
ATOM 14335 N N . GLN D 1 51 ? 29.551 -43.504 2.093 1.000 36.306 51 GLN D N 1
ATOM 14336 C CA . GLN D 1 51 ? 30.513 -44.468 2.584 1.000 37.326 51 GLN D CA 1
ATOM 14337 C C . GLN D 1 51 ? 31.244 -43.815 3.763 1.000 32.175 51 GLN D C 1
ATOM 14338 O O . GLN D 1 51 ? 30.634 -43.497 4.778 1.000 36.029 51 GLN D O 1
ATOM 14344 N N . ALA D 1 52 ? 32.557 -43.601 3.650 1.000 28.895 52 ALA D N 1
ATOM 14345 C CA . ALA D 1 52 ? 33.289 -42.728 4.548 1.000 28.788 52 ALA D CA 1
ATOM 14346 C C . ALA D 1 52 ? 32.473 -41.471 4.828 1.000 27.353 52 ALA D C 1
ATOM 14347 O O . ALA D 1 52 ? 31.796 -40.888 3.981 1.000 28.119 52 ALA D O 1
ATOM 14349 N N . ASP D 1 53 ? 32.498 -41.086 6.096 1.000 26.885 53 ASP D N 1
ATOM 14350 C CA . ASP D 1 53 ? 31.798 -39.900 6.555 1.000 27.021 53 ASP D CA 1
ATOM 14351 C C . ASP D 1 53 ? 32.666 -39.280 7.668 1.000 23.723 53 ASP D C 1
ATOM 14352 O O . ASP D 1 53 ? 32.939 -38.082 7.635 1.000 25.466 53 ASP D O 1
ATOM 14357 N N . GLY D 1 54 ? 33.180 -40.122 8.580 1.000 22.948 54 GLY D N 1
ATOM 14358 C CA . GLY D 1 54 ? 33.716 -39.736 9.873 1.000 22.454 54 GLY D CA 1
ATOM 14359 C C . GLY D 1 54 ? 35.237 -39.771 9.912 1.000 21.370 54 GLY D C 1
ATOM 14360 O O . GLY D 1 54 ? 35.852 -40.693 9.437 1.000 21.979 54 GLY D O 1
ATOM 14361 N N . ILE D 1 55 ? 35.844 -38.717 10.438 1.000 21.743 55 ILE D N 1
ATOM 14362 C CA . ILE D 1 55 ? 37.275 -38.676 10.638 1.000 19.878 55 ILE D CA 1
ATOM 14363 C C . ILE D 1 55 ? 37.529 -38.559 12.140 1.000 20.432 55 ILE D C 1
ATOM 14364 O O . ILE D 1 55 ? 36.996 -37.652 12.784 1.000 20.959 55 ILE D O 1
ATOM 14369 N N . GLN D 1 56 ? 38.413 -39.417 12.652 1.000 19.499 56 GLN D N 1
ATOM 14370 C CA . GLN D 1 56 ? 38.704 -39.480 14.069 1.000 19.976 56 GLN D CA 1
ATOM 14371 C C . GLN D 1 56 ? 39.814 -38.521 14.492 1.000 17.059 56 GLN D C 1
ATOM 14372 O O . GLN D 1 56 ? 40.693 -38.187 13.705 1.000 16.867 56 GLN D O 1
ATOM 14378 N N . PRO D 1 57 ? 39.866 -38.153 15.791 1.000 14.871 57 PRO D N 1
ATOM 14379 C CA . PRO D 1 57 ? 40.918 -37.306 16.344 1.000 14.274 57 PRO D CA 1
ATOM 14380 C C . PRO D 1 57 ? 42.341 -37.572 15.870 1.000 14.285 57 PRO D C 1
ATOM 14381 O O . PRO D 1 57 ? 43.040 -36.634 15.472 1.000 13.597 57 PRO D O 1
ATOM 14385 N N . ARG D 1 58 ? 42.765 -38.843 15.916 1.000 13.808 58 ARG D N 1
ATOM 14386 C CA . ARG D 1 58 ? 44.141 -39.142 15.581 1.000 14.555 58 ARG D CA 1
ATOM 14387 C C . ARG D 1 58 ? 44.330 -38.902 14.083 1.000 13.922 58 ARG D C 1
ATOM 14388 O O . ARG D 1 58 ? 45.381 -38.443 13.651 1.000 13.814 58 ARG D O 1
ATOM 14396 N N . THR D 1 59 ? 43.291 -39.191 13.296 1.000 13.073 59 THR D N 1
ATOM 14397 C CA . THR D 1 59 ? 43.372 -39.046 11.853 1.000 12.494 59 THR D CA 1
ATOM 14398 C C . THR D 1 59 ? 43.546 -37.567 11.485 1.000 11.099 59 THR D C 1
ATOM 14399 O O . THR D 1 59 ? 44.287 -37.240 10.557 1.000 9.906 59 THR D O 1
ATOM 14403 N N . ILE D 1 60 ? 42.887 -36.680 12.242 1.000 10.403 60 ILE D N 1
ATOM 14404 C CA . ILE D 1 60 ? 43.066 -35.249 12.043 1.000 10.003 60 ILE D CA 1
ATOM 14405 C C . ILE D 1 60 ? 44.518 -34.860 12.312 1.000 9.613 60 ILE D C 1
ATOM 14406 O O . ILE D 1 60 ? 45.093 -34.081 11.543 1.000 9.217 60 ILE D O 1
ATOM 14411 N N . GLU D 1 61 ? 45.087 -35.400 13.396 1.000 9.538 61 GLU D N 1
ATOM 14412 C CA . GLU D 1 61 ? 46.499 -35.204 13.706 1.000 9.955 61 GLU D CA 1
ATOM 14413 C C . GLU D 1 61 ? 47.368 -35.641 12.527 1.000 9.667 61 GLU D C 1
ATOM 14414 O O . GLU D 1 61 ? 48.312 -34.948 12.155 1.000 9.306 61 GLU D O 1
ATOM 14420 N N . VAL D 1 62 ? 47.027 -36.788 11.934 1.000 9.783 62 VAL D N 1
ATOM 14421 C CA . VAL D 1 62 ? 47.787 -37.306 10.815 1.000 9.933 62 VAL D CA 1
ATOM 14422 C C . VAL D 1 62 ? 47.670 -36.382 9.605 1.000 10.187 62 VAL D C 1
ATOM 14423 O O . VAL D 1 62 ? 48.668 -36.074 8.967 1.000 10.167 62 VAL D O 1
ATOM 14427 N N . LEU D 1 63 ? 46.464 -35.949 9.257 1.000 10.498 63 LEU D N 1
ATOM 14428 C CA . LEU D 1 63 ? 46.339 -35.024 8.142 1.000 10.805 63 LEU D CA 1
ATOM 14429 C C . LEU D 1 63 ? 47.133 -33.749 8.424 1.000 11.756 63 LEU D C 1
ATOM 14430 O O . LEU D 1 63 ? 47.717 -33.146 7.515 1.000 12.856 63 LEU D O 1
ATOM 14435 N N . GLN D 1 64 ? 47.164 -33.336 9.688 1.000 12.307 64 GLN D N 1
ATOM 14436 C CA . GLN D 1 64 ? 47.926 -32.167 10.070 1.000 12.714 64 GLN D CA 1
ATOM 14437 C C . GLN D 1 64 ? 49.390 -32.364 9.694 1.000 13.034 64 GLN D C 1
ATOM 14438 O O . GLN D 1 64 ? 50.043 -31.431 9.212 1.000 12.871 64 GLN D O 1
ATOM 14444 N N . SER D 1 65 ? 49.898 -33.588 9.907 1.000 13.675 65 SER D N 1
ATOM 14445 C CA . SER D 1 65 ? 51.290 -33.913 9.602 1.000 13.432 65 SER D CA 1
ATOM 14446 C C . SER D 1 65 ? 51.604 -33.768 8.100 1.000 13.710 65 SER D C 1
ATOM 14447 O O . SER D 1 65 ? 52.779 -33.685 7.759 1.000 13.729 65 SER D O 1
ATOM 14450 N N . TYR D 1 66 ? 50.573 -33.736 7.233 1.000 13.574 66 TYR D N 1
ATOM 14451 C CA . TYR D 1 66 ? 50.716 -33.611 5.791 1.000 14.022 66 TYR D CA 1
ATOM 14452 C C . TYR D 1 66 ? 50.371 -32.185 5.355 1.000 13.428 66 TYR D C 1
ATOM 14453 O O . TYR D 1 66 ? 50.430 -31.863 4.189 1.000 13.141 66 TYR D O 1
ATOM 14462 N N . GLY D 1 67 ? 49.992 -31.332 6.300 1.000 13.359 67 GLY D N 1
ATOM 14463 C CA . GLY D 1 67 ? 49.470 -30.017 5.980 1.000 13.503 67 GLY D CA 1
ATOM 14464 C C . GLY D 1 67 ? 48.032 -30.017 5.456 1.000 13.630 67 GLY D C 1
ATOM 14465 O O . GLY D 1 67 ? 47.629 -29.028 4.858 1.000 14.419 67 GLY D O 1
ATOM 14466 N N . LEU D 1 68 ? 47.229 -31.058 5.754 1.000 13.175 68 LEU D N 1
ATOM 14467 C CA . LEU D 1 68 ? 45.935 -31.214 5.102 1.000 12.734 68 LEU D CA 1
ATOM 14468 C C . LEU D 1 68 ? 44.789 -30.988 6.067 1.000 13.010 68 LEU D C 1
ATOM 14469 O O . LEU D 1 68 ? 43.668 -30.794 5.640 1.000 13.310 68 LEU D O 1
ATOM 14474 N N . ALA D 1 69 ? 45.061 -30.984 7.364 1.000 13.336 69 ALA D N 1
ATOM 14475 C CA . ALA D 1 69 ? 44.005 -30.816 8.351 1.000 13.127 69 ALA D CA 1
ATOM 14476 C C . ALA D 1 69 ? 43.343 -29.444 8.263 1.000 12.785 69 ALA D C 1
ATOM 14477 O O . ALA D 1 69 ? 42.139 -29.348 8.486 1.000 12.845 69 ALA D O 1
ATOM 14479 N N . GLU D 1 70 ? 44.131 -28.392 7.989 1.000 12.400 70 GLU D N 1
ATOM 14480 C CA . GLU D 1 70 ? 43.594 -27.043 7.887 1.000 12.641 70 GLU D CA 1
ATOM 14481 C C . GLU D 1 70 ? 42.388 -27.052 6.945 1.000 12.973 70 GLU D C 1
ATOM 14482 O O . GLU D 1 70 ? 41.323 -26.556 7.275 1.000 13.335 70 GLU D O 1
ATOM 14488 N N . ARG D 1 71 ? 42.566 -27.639 5.761 1.000 13.245 71 ARG D N 1
ATOM 14489 C CA . ARG D 1 71 ? 41.501 -27.691 4.776 1.000 13.378 71 ARG D CA 1
ATOM 14490 C C . ARG D 1 71 ? 40.370 -28.593 5.268 1.000 13.827 71 ARG D C 1
ATOM 14491 O O . ARG D 1 71 ? 39.207 -28.298 5.069 1.000 14.677 71 ARG D O 1
ATOM 14499 N N . LEU D 1 72 ? 40.696 -29.717 5.893 1.000 14.097 72 LEU D N 1
ATOM 14500 C CA . LEU D 1 72 ? 39.635 -30.570 6.402 1.000 14.479 72 LEU D CA 1
ATOM 14501 C C . LEU D 1 72 ? 38.762 -29.767 7.363 1.000 14.935 72 LEU D C 1
ATOM 14502 O O . LEU D 1 72 ? 37.538 -29.788 7.267 1.000 15.170 72 LEU D O 1
ATOM 14507 N N . LEU D 1 73 ? 39.384 -29.074 8.317 1.000 15.739 73 LEU D N 1
ATOM 14508 C CA . LEU D 1 73 ? 38.614 -28.437 9.375 1.000 16.499 73 LEU D CA 1
ATOM 14509 C C . LEU D 1 73 ? 37.815 -27.267 8.807 1.000 17.400 73 LEU D C 1
ATOM 14510 O O . LEU D 1 73 ? 36.816 -26.853 9.369 1.000 21.879 73 LEU D O 1
ATOM 14515 N N . ARG D 1 74 ? 38.252 -26.722 7.684 1.000 15.928 74 ARG D N 1
ATOM 14516 C CA . ARG D 1 74 ? 37.558 -25.627 7.042 1.000 15.532 74 ARG D CA 1
ATOM 14517 C C . ARG D 1 74 ? 36.290 -26.150 6.373 1.000 15.622 74 ARG D C 1
ATOM 14518 O O . ARG D 1 74 ? 35.271 -25.475 6.396 1.000 16.420 74 ARG D O 1
ATOM 14526 N N . GLU D 1 75 ? 36.316 -27.372 5.828 1.000 14.892 75 GLU D N 1
ATOM 14527 C CA . GLU D 1 75 ? 35.211 -27.877 5.019 1.000 14.996 75 GLU D CA 1
ATOM 14528 C C . GLU D 1 75 ? 34.215 -28.724 5.823 1.000 14.226 75 GLU D C 1
ATOM 14529 O O . GLU D 1 75 ? 33.085 -28.877 5.370 1.000 14.217 75 GLU D O 1
ATOM 14535 N N . ALA D 1 76 ? 34.650 -29.308 6.953 1.000 13.429 76 ALA D N 1
ATOM 14536 C CA . ALA D 1 76 ? 33.939 -30.433 7.575 1.000 13.351 76 ALA D CA 1
ATOM 14537 C C . ALA D 1 76 ? 33.105 -30.012 8.783 1.000 12.510 76 ALA D C 1
ATOM 14538 O O . ALA D 1 76 ? 33.476 -29.081 9.504 1.000 11.665 76 ALA D O 1
ATOM 14540 N N . ASN D 1 77 ? 32.023 -30.778 8.997 1.000 12.500 77 ASN D N 1
ATOM 14541 C CA . ASN D 1 77 ? 31.125 -30.623 10.128 1.000 13.073 77 ASN D CA 1
ATOM 14542 C C . ASN D 1 77 ? 31.806 -31.209 11.368 1.000 13.582 77 ASN D C 1
ATOM 14543 O O . ASN D 1 77 ? 32.460 -32.254 11.288 1.000 14.047 77 ASN D O 1
ATOM 14548 N N . GLN D 1 78 ? 31.630 -30.577 12.537 1.000 13.797 78 GLN D N 1
ATOM 14549 C CA . GLN D 1 78 ? 32.194 -31.127 13.762 1.000 13.743 78 GLN D CA 1
ATOM 14550 C C . GLN D 1 78 ? 31.109 -31.887 14.536 1.000 14.434 78 GLN D C 1
ATOM 14551 O O . GLN D 1 78 ? 30.106 -31.338 14.979 1.000 14.198 78 GLN D O 1
ATOM 14557 N N . MET D 1 79 ? 31.333 -33.197 14.653 1.000 15.544 79 MET D N 1
ATOM 14558 C CA . MET D 1 79 ? 30.550 -34.083 15.488 1.000 16.703 79 MET D CA 1
ATOM 14559 C C . MET D 1 79 ? 31.131 -34.048 16.904 1.000 17.347 79 MET D C 1
ATOM 14560 O O . MET D 1 79 ? 31.989 -34.878 17.241 1.000 19.211 79 MET D O 1
ATOM 14565 N N . GLN D 1 80 ? 30.691 -33.066 17.698 1.000 16.897 80 GLN D N 1
ATOM 14566 C CA . GLN D 1 80 ? 31.313 -32.753 18.986 1.000 15.930 80 GLN D CA 1
ATOM 14567 C C . GLN D 1 80 ? 30.656 -33.532 20.120 1.000 15.772 80 GLN D C 1
ATOM 14568 O O . GLN D 1 80 ? 31.295 -33.959 21.075 1.000 14.671 80 GLN D O 1
ATOM 14574 N N . MET D 1 81 ? 29.345 -33.667 19.974 1.000 16.158 81 MET D N 1
ATOM 14575 C CA . MET D 1 81 ? 28.491 -34.118 21.036 1.000 17.486 81 MET D CA 1
ATOM 14576 C C . MET D 1 81 ? 27.703 -35.334 20.566 1.000 17.950 81 MET D C 1
ATOM 14577 O O . MET D 1 81 ? 27.211 -35.364 19.431 1.000 17.474 81 MET D O 1
ATOM 14582 N N . ALA D 1 82 ? 27.598 -36.338 21.448 1.000 18.778 82 ALA D N 1
ATOM 14583 C CA . ALA D 1 82 ? 26.776 -37.509 21.170 1.000 18.876 82 ALA D CA 1
ATOM 14584 C C . ALA D 1 82 ? 25.600 -37.521 22.130 1.000 19.632 82 ALA D C 1
ATOM 14585 O O . ALA D 1 82 ? 25.712 -37.125 23.300 1.000 19.371 82 ALA D O 1
ATOM 14587 N N . ALA D 1 83 ? 24.467 -37.969 21.597 1.000 20.162 83 ALA D N 1
ATOM 14588 C CA . ALA D 1 83 ? 23.246 -38.057 22.370 1.000 20.965 83 ALA D CA 1
ATOM 14589 C C . ALA D 1 83 ? 22.663 -39.474 22.239 1.000 21.296 83 ALA D C 1
ATOM 14590 O O . ALA D 1 83 ? 22.908 -40.177 21.252 1.000 21.045 83 ALA D O 1
ATOM 14592 N N . PHE D 1 84 ? 21.874 -39.856 23.253 1.000 20.993 84 PHE D N 1
ATOM 14593 C CA . PHE D 1 84 ? 21.335 -41.191 23.365 1.000 21.463 84 PHE D CA 1
ATOM 14594 C C . PHE D 1 84 ? 19.846 -41.069 23.667 1.000 22.326 84 PHE D C 1
ATOM 14595 O O . PHE D 1 84 ? 19.464 -40.492 24.679 1.000 23.341 84 PHE D O 1
ATOM 14603 N N . TYR D 1 85 ? 19.018 -41.584 22.752 1.000 22.713 85 TYR D N 1
ATOM 14604 C CA . TYR D 1 85 ? 17.574 -41.609 22.914 1.000 23.465 85 TYR D CA 1
ATOM 14605 C C . TYR D 1 85 ? 17.187 -43.078 23.016 1.000 24.382 85 TYR D C 1
ATOM 14606 O O . TYR D 1 85 ? 17.835 -43.940 22.416 1.000 24.370 85 TYR D O 1
ATOM 14615 N N . ASN D 1 86 ? 16.148 -43.338 23.816 1.000 25.211 86 ASN D N 1
ATOM 14616 C CA . ASN D 1 86 ? 15.726 -44.683 24.157 1.000 25.422 86 ASN D CA 1
ATOM 14617 C C . ASN D 1 86 ? 14.262 -44.678 24.493 1.000 25.542 86 ASN D C 1
ATOM 14618 O O . ASN D 1 86 ? 13.711 -43.634 24.837 1.000 24.469 86 ASN D O 1
ATOM 14623 N N . PRO D 1 87 ? 13.628 -45.875 24.472 1.000 26.235 87 PRO D N 1
ATOM 14624 C CA . PRO D 1 87 ? 12.189 -45.960 24.709 1.000 26.637 87 PRO D CA 1
ATOM 14625 C C . PRO D 1 87 ? 11.863 -45.454 26.098 1.000 26.462 87 PRO D C 1
ATOM 14626 O O . PRO D 1 87 ? 12.589 -45.670 27.062 1.000 25.378 87 PRO D O 1
ATOM 14630 N N . SER D 1 88 ? 10.745 -44.749 26.128 1.000 27.285 88 SER D N 1
ATOM 14631 C CA . SER D 1 88 ? 10.258 -44.145 27.336 1.000 27.992 88 SER D CA 1
ATOM 14632 C C . SER D 1 88 ? 9.339 -45.160 28.022 1.000 29.617 88 SER D C 1
ATOM 14633 O O . SER D 1 88 ? 8.653 -45.933 27.349 1.000 29.561 88 SER D O 1
ATOM 14636 N N . PRO D 1 89 ? 9.306 -45.188 29.376 1.000 30.551 89 PRO D N 1
ATOM 14637 C CA . PRO D 1 89 ? 8.332 -46.000 30.087 1.000 31.895 89 PRO D CA 1
ATOM 14638 C C . PRO D 1 89 ? 6.935 -45.905 29.470 1.000 33.532 89 PRO D C 1
ATOM 14639 O O . PRO D 1 89 ? 6.215 -46.904 29.408 1.000 34.518 89 PRO D O 1
ATOM 14643 N N . SER D 1 90 ? 6.554 -44.695 29.021 1.000 34.258 90 SER D N 1
ATOM 14644 C CA . SER D 1 90 ? 5.165 -44.412 28.667 1.000 35.884 90 SER D CA 1
ATOM 14645 C C . SER D 1 90 ? 4.902 -44.678 27.175 1.000 35.686 90 SER D C 1
ATOM 14646 O O . SER D 1 90 ? 3.764 -44.954 26.788 1.000 35.362 90 SER D O 1
ATOM 14649 N N . GLY D 1 91 ? 5.970 -44.640 26.359 1.000 34.778 91 GLY D N 1
ATOM 14650 C CA . GLY D 1 91 ? 5.880 -44.732 24.913 1.000 34.678 91 GLY D CA 1
ATOM 14651 C C . GLY D 1 91 ? 6.512 -43.507 24.251 1.000 34.296 91 GLY D C 1
ATOM 14652 O O . GLY D 1 91 ? 6.425 -42.393 24.757 1.000 35.088 91 GLY D O 1
ATOM 14653 N N . GLY D 1 92 ? 7.061 -43.703 23.061 1.000 33.874 92 GLY D N 1
ATOM 14654 C CA . GLY D 1 92 ? 7.865 -42.671 22.428 1.000 33.664 92 GLY D CA 1
ATOM 14655 C C . GLY D 1 92 ? 9.288 -42.710 22.978 1.000 33.096 92 GLY D C 1
ATOM 14656 O O . GLY D 1 92 ? 9.527 -43.282 24.059 1.000 33.859 92 GLY D O 1
ATOM 14657 N N . ILE D 1 93 ? 10.202 -42.058 22.237 1.000 31.197 93 ILE D N 1
ATOM 14658 C CA . ILE D 1 93 ? 11.587 -41.958 22.659 1.000 29.252 93 ILE D CA 1
ATOM 14659 C C . ILE D 1 93 ? 11.775 -40.738 23.554 1.000 27.890 93 ILE D C 1
ATOM 14660 O O . ILE D 1 93 ? 11.048 -39.758 23.437 1.000 28.839 93 ILE D O 1
ATOM 14665 N N . GLU D 1 94 ? 12.760 -40.826 24.454 1.000 26.567 94 GLU D N 1
ATOM 14666 C CA . GLU D 1 94 ? 13.203 -39.715 25.277 1.000 25.977 94 GLU D CA 1
ATOM 14667 C C . GLU D 1 94 ? 14.719 -39.728 25.264 1.000 24.972 94 GLU D C 1
ATOM 14668 O O . GLU D 1 94 ? 15.329 -40.777 25.054 1.000 23.966 94 GLU D O 1
ATOM 14674 N N . ARG D 1 95 ? 15.317 -38.568 25.541 1.000 24.636 95 ARG D N 1
ATOM 14675 C CA . ARG D 1 95 ? 16.764 -38.504 25.689 1.000 23.858 95 ARG D CA 1
ATOM 14676 C C . ARG D 1 95 ? 17.179 -39.032 27.069 1.000 23.621 95 ARG D C 1
ATOM 14677 O O . ARG D 1 95 ? 16.707 -38.522 28.074 1.000 24.221 95 ARG D O 1
ATOM 14685 N N . THR D 1 96 ? 18.101 -40.007 27.119 1.000 22.530 96 THR D N 1
ATOM 14686 C CA . THR D 1 96 ? 18.563 -40.558 28.383 1.000 22.221 96 THR D CA 1
ATOM 14687 C C . THR D 1 96 ? 19.890 -39.927 28.803 1.000 20.817 96 THR D C 1
ATOM 14688 O O . THR D 1 96 ? 20.127 -39.761 29.991 1.000 20.920 96 THR D O 1
ATOM 14692 N N . SER D 1 97 ? 20.784 -39.633 27.855 1.000 19.506 97 SER D N 1
ATOM 14693 C CA . SER D 1 97 ? 22.046 -39.020 28.223 1.000 18.852 97 SER D CA 1
ATOM 14694 C C . SER D 1 97 ? 22.670 -38.310 27.019 1.000 19.196 97 SER D C 1
ATOM 14695 O O . SER D 1 97 ? 22.250 -38.488 25.873 1.000 19.590 97 SER D O 1
ATOM 14698 N N . ARG D 1 98 ? 23.651 -37.457 27.316 1.000 18.961 98 ARG D N 1
ATOM 14699 C CA . ARG D 1 98 ? 24.530 -36.897 26.308 1.000 18.432 98 ARG D CA 1
ATOM 14700 C C . ARG D 1 98 ? 25.953 -36.923 26.852 1.000 19.038 98 ARG D C 1
ATOM 14701 O O . ARG D 1 98 ? 26.178 -36.952 28.062 1.000 19.612 98 ARG D O 1
ATOM 14709 N N . ALA D 1 99 ? 26.910 -36.884 25.919 1.000 18.966 99 ALA D N 1
ATOM 14710 C CA . ALA D 1 99 ? 28.310 -36.965 26.276 1.000 18.417 99 ALA D CA 1
A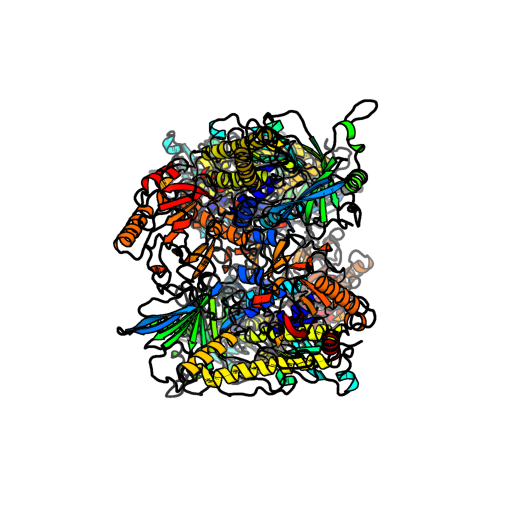TOM 14711 C C . ALA D 1 99 ? 29.145 -36.400 25.126 1.000 17.855 99 ALA D C 1
ATOM 14712 O O . ALA D 1 99 ? 28.644 -36.195 24.018 1.000 16.808 99 ALA D O 1
ATOM 14714 N N . PRO D 1 100 ? 30.449 -36.147 25.361 1.000 17.824 100 PRO D N 1
ATOM 14715 C CA . PRO D 1 100 ? 31.368 -35.853 24.273 1.000 17.203 100 PRO D CA 1
ATOM 14716 C C . PRO D 1 100 ? 31.361 -37.033 23.308 1.000 16.815 100 PRO D C 1
ATOM 14717 O O . PRO D 1 100 ? 31.280 -38.156 23.763 1.000 17.448 100 PRO D O 1
ATOM 14721 N N . ASP D 1 101 ? 31.411 -36.758 22.003 1.000 16.369 101 ASP D N 1
ATOM 14722 C CA . ASP D 1 101 ? 31.510 -37.771 20.977 1.000 16.657 101 ASP D CA 1
ATOM 14723 C C . ASP D 1 101 ? 32.739 -38.660 21.210 1.000 17.243 101 ASP D C 1
ATOM 14724 O O . ASP D 1 101 ? 32.734 -39.860 20.969 1.000 16.831 101 ASP D O 1
ATOM 14729 N N . VAL D 1 102 ? 33.803 -38.031 21.679 1.000 17.425 102 VAL D N 1
ATOM 14730 C CA . VAL D 1 102 ? 35.111 -38.633 21.769 1.000 17.818 102 VAL D CA 1
ATOM 14731 C C . VAL D 1 102 ? 35.556 -38.610 23.217 1.000 19.713 102 VAL D C 1
ATOM 14732 O O . VAL D 1 102 ? 35.356 -37.612 23.905 1.000 22.572 102 VAL D O 1
ATOM 14736 N N . THR D 1 103 ? 36.213 -39.675 23.653 1.000 21.496 103 THR D N 1
ATOM 14737 C CA . THR D 1 103 ? 36.766 -39.768 24.999 1.000 23.581 103 THR D CA 1
ATOM 14738 C C . THR D 1 103 ? 38.288 -39.834 24.856 1.000 26.308 103 THR D C 1
ATOM 14739 O O . THR D 1 103 ? 38.829 -40.880 24.499 1.000 30.172 103 THR D O 1
ATOM 14743 N N . ALA D 1 104 ? 38.954 -38.687 25.013 1.000 29.216 104 ALA D N 1
ATOM 14744 C CA . ALA D 1 104 ? 40.376 -38.553 24.738 1.000 30.833 104 ALA D CA 1
ATOM 14745 C C . ALA D 1 104 ? 40.837 -37.161 25.135 1.000 31.733 104 ALA D C 1
ATOM 14746 O O . ALA D 1 104 ? 40.860 -36.242 24.313 1.000 30.472 104 ALA D O 1
ATOM 14748 N N . PRO D 1 105 ? 41.204 -36.959 26.417 1.000 34.179 105 PRO D N 1
ATOM 14749 C CA . PRO D 1 105 ? 41.671 -35.643 26.865 1.000 34.449 105 PRO D CA 1
ATOM 14750 C C . PRO D 1 105 ? 43.071 -35.236 26.393 1.000 34.514 105 PRO D C 1
ATOM 14751 O O . PRO D 1 105 ? 43.447 -34.082 26.573 1.000 37.100 105 PRO D O 1
ATOM 14755 N N . ASN D 1 106 ? 43.847 -36.186 25.842 1.000 33.631 106 ASN D N 1
ATOM 14756 C CA . ASN D 1 106 ? 45.090 -35.902 25.141 1.000 36.963 106 ASN D CA 1
ATOM 14757 C C . ASN D 1 106 ? 44.814 -35.088 23.885 1.000 34.595 106 ASN D C 1
ATOM 14758 O O . ASN D 1 106 ? 45.555 -34.174 23.540 1.000 38.185 106 ASN D O 1
ATOM 14763 N N . ALA D 1 107 ? 43.761 -35.513 23.182 1.000 31.939 107 ALA D N 1
ATOM 14764 C CA . ALA D 1 107 ? 43.550 -35.216 21.781 1.000 29.809 107 ALA D CA 1
ATOM 14765 C C . ALA D 1 107 ? 43.678 -33.721 21.529 1.000 30.529 107 ALA D C 1
ATOM 14766 O O . ALA D 1 107 ? 43.195 -32.880 22.291 1.000 30.870 107 ALA D O 1
ATOM 14768 N N . ARG D 1 108 ? 44.321 -33.416 20.414 1.000 28.038 108 ARG D N 1
ATOM 14769 C CA . ARG D 1 108 ? 44.451 -32.041 20.003 1.000 28.318 108 ARG D CA 1
ATOM 14770 C C . ARG D 1 108 ? 43.085 -31.535 19.539 1.000 27.324 108 ARG D C 1
ATOM 14771 O O . ARG D 1 108 ? 42.686 -30.418 19.855 1.000 31.223 108 ARG D O 1
ATOM 14779 N N . TRP D 1 109 ? 42.381 -32.384 18.786 1.000 23.275 109 TRP D N 1
ATOM 14780 C CA . TRP D 1 109 ? 41.022 -32.142 18.327 1.000 21.321 109 TRP D CA 1
ATOM 14781 C C . TRP D 1 109 ? 40.139 -33.250 18.889 1.000 20.604 109 TRP D C 1
ATOM 14782 O O . TRP D 1 109 ? 40.039 -34.348 18.306 1.000 19.979 109 TRP D O 1
ATOM 14793 N N . PRO D 1 110 ? 39.522 -32.993 20.064 1.000 18.893 110 PRO D N 1
ATOM 14794 C CA . PRO D 1 110 ? 38.711 -33.982 20.763 1.000 17.653 110 PRO D CA 1
ATOM 14795 C C . PRO D 1 110 ? 37.282 -34.052 20.240 1.000 17.370 110 PRO D C 1
ATOM 14796 O O . PRO D 1 110 ? 36.334 -33.870 20.985 1.000 17.847 110 PRO D O 1
ATOM 14800 N N . PHE D 1 111 ? 37.154 -34.364 18.955 1.000 16.924 111 PHE D N 1
ATOM 14801 C CA . PHE D 1 111 ? 35.868 -34.553 18.317 1.000 16.891 111 PHE D CA 1
ATOM 14802 C C . PHE D 1 111 ? 36.106 -35.284 17.016 1.000 16.203 111 PHE D C 1
ATOM 14803 O O . PHE D 1 111 ? 37.245 -35.389 16.576 1.000 16.088 111 PHE D O 1
ATOM 14811 N N . GLU D 1 112 ? 35.025 -35.770 16.421 1.000 16.305 112 GLU D N 1
ATOM 14812 C CA . GLU D 1 112 ? 35.107 -36.280 15.069 1.000 16.126 112 GLU D CA 1
ATOM 14813 C C . GLU D 1 112 ? 34.693 -35.156 14.136 1.000 14.738 112 GLU D C 1
ATOM 14814 O O . GLU D 1 112 ? 34.011 -34.221 14.565 1.000 13.797 112 GLU D O 1
ATOM 14820 N N . VAL D 1 113 ? 35.101 -35.279 12.862 1.000 13.709 113 VAL D N 1
ATOM 14821 C CA . VAL D 1 113 ? 34.544 -34.408 11.845 1.000 13.358 113 VAL D CA 1
ATOM 14822 C C . VAL D 1 113 ? 33.985 -35.280 10.735 1.000 13.589 113 VAL D C 1
ATOM 14823 O O . VAL D 1 113 ? 34.461 -36.383 10.506 1.000 12.977 113 VAL D O 1
ATOM 14827 N N . THR D 1 114 ? 32.933 -34.767 10.104 1.000 14.503 114 THR D N 1
ATOM 14828 C CA . THR D 1 114 ? 32.241 -35.483 9.059 1.000 15.544 114 THR D CA 1
ATOM 14829 C C . THR D 1 114 ? 32.204 -34.643 7.783 1.000 17.840 114 THR D C 1
ATOM 14830 O O . THR D 1 114 ? 32.144 -33.409 7.819 1.000 18.112 114 THR D O 1
ATOM 14834 N N . LEU D 1 115 ? 32.190 -35.350 6.647 1.000 19.557 115 LEU D N 1
ATOM 14835 C CA . LEU D 1 115 ? 32.276 -34.729 5.339 1.000 20.937 115 LEU D CA 1
ATOM 14836 C C . LEU D 1 115 ? 32.088 -35.831 4.320 1.000 23.986 115 LEU D C 1
ATOM 14837 O O . LEU D 1 115 ? 32.430 -36.975 4.616 1.000 25.044 115 LEU D O 1
ATOM 14842 N N . HIS D 1 116 ? 31.543 -35.514 3.132 1.000 28.082 116 HIS D N 1
ATOM 14843 C CA . HIS D 1 116 ? 31.292 -36.566 2.166 1.000 30.036 116 HIS D CA 1
ATOM 14844 C C . HIS D 1 116 ? 32.603 -37.089 1.604 1.000 27.386 116 HIS D C 1
ATOM 14845 O O . HIS D 1 116 ? 33.612 -36.359 1.577 1.000 24.015 116 HIS D O 1
ATOM 14852 N N . GLN D 1 117 ? 32.551 -38.381 1.190 1.000 26.047 117 GLN D N 1
ATOM 14853 C CA . GLN D 1 117 ? 33.742 -39.125 0.830 1.000 23.968 117 GLN D CA 1
ATOM 14854 C C . GLN D 1 117 ? 34.443 -38.397 -0.312 1.000 22.422 117 GLN D C 1
ATOM 14855 O O . GLN D 1 117 ? 35.663 -38.240 -0.301 1.000 22.196 117 GLN D O 1
ATOM 14861 N N . GLY D 1 118 ? 33.639 -37.930 -1.277 1.000 21.852 118 GLY D N 1
ATOM 14862 C CA . GLY D 1 118 ? 34.189 -37.186 -2.396 1.000 21.173 118 GLY D CA 1
ATOM 14863 C C . GLY D 1 118 ? 35.098 -36.064 -1.919 1.000 19.708 118 GLY D C 1
ATOM 14864 O O . GLY D 1 118 ? 36.201 -35.893 -2.414 1.000 19.587 118 GLY D O 1
ATOM 14865 N N . ALA D 1 119 ? 34.634 -35.301 -0.937 1.000 18.870 119 ALA D N 1
ATOM 14866 C CA . ALA D 1 119 ? 35.342 -34.111 -0.515 1.000 17.569 119 ALA D CA 1
ATOM 14867 C C . ALA D 1 119 ? 36.546 -34.482 0.341 1.000 16.482 119 ALA D C 1
ATOM 14868 O O . ALA D 1 119 ? 37.504 -33.722 0.385 1.000 16.639 119 ALA D O 1
ATOM 14870 N N . ILE D 1 120 ? 36.510 -35.635 1.013 1.000 15.798 120 ILE D N 1
ATOM 14871 C CA . ILE D 1 120 ? 37.657 -36.048 1.806 1.000 15.398 120 ILE D CA 1
ATOM 14872 C C . ILE D 1 120 ? 38.778 -36.442 0.862 1.000 15.956 120 ILE D C 1
ATOM 14873 O O . ILE D 1 120 ? 39.924 -36.055 1.058 1.000 16.178 120 ILE D O 1
ATOM 14878 N N . GLU D 1 121 ? 38.416 -37.228 -0.150 1.000 17.584 121 GLU D N 1
ATOM 14879 C CA . GLU D 1 121 ? 39.330 -37.699 -1.178 1.000 18.209 121 GLU D CA 1
ATOM 14880 C C . GLU D 1 121 ? 39.982 -36.491 -1.862 1.000 18.134 121 GLU D C 1
ATOM 14881 O O . GLU D 1 121 ? 41.189 -36.471 -2.108 1.000 18.718 121 GLU D O 1
ATOM 14887 N N . ALA D 1 122 ? 39.165 -35.478 -2.158 1.000 17.379 122 ALA D N 1
ATOM 14888 C CA . ALA D 1 122 ? 39.627 -34.300 -2.868 1.000 17.155 122 ALA D CA 1
ATOM 14889 C C . ALA D 1 122 ? 40.820 -33.668 -2.156 1.000 15.986 122 ALA D C 1
ATOM 14890 O O . ALA D 1 122 ? 41.769 -33.228 -2.803 1.000 15.357 122 ALA D O 1
ATOM 14892 N N . ILE D 1 123 ? 40.789 -33.648 -0.825 1.000 14.629 123 ILE D N 1
ATOM 14893 C CA . ILE D 1 123 ? 41.890 -33.056 -0.101 1.000 14.165 123 ILE D CA 1
ATOM 14894 C C . ILE D 1 123 ? 43.199 -33.730 -0.488 1.000 13.923 123 ILE D C 1
ATOM 14895 O O . ILE D 1 123 ? 44.221 -33.075 -0.669 1.000 13.333 123 ILE D O 1
ATOM 14900 N N . PHE D 1 124 ? 43.128 -35.047 -0.644 1.000 14.473 124 PHE D N 1
ATOM 14901 C CA . PHE D 1 124 ? 44.283 -35.869 -0.975 1.000 14.640 124 PHE D CA 1
ATOM 14902 C C . PHE D 1 124 ? 44.639 -35.747 -2.455 1.000 15.199 124 PHE D C 1
ATOM 14903 O O . PHE D 1 124 ? 45.817 -35.682 -2.828 1.000 15.462 124 PHE D O 1
ATOM 14911 N N . LEU D 1 125 ? 43.606 -35.727 -3.305 1.000 15.499 125 LEU D N 1
ATOM 14912 C CA . LEU D 1 125 ? 43.813 -35.760 -4.741 1.000 15.871 125 LEU D CA 1
ATOM 14913 C C . LEU D 1 125 ? 44.410 -34.437 -5.210 1.000 16.242 125 LEU D C 1
ATOM 14914 O O . LEU D 1 125 ? 45.338 -34.420 -6.013 1.000 17.869 125 LEU D O 1
ATOM 14919 N N . ASP D 1 126 ? 43.886 -33.324 -4.707 1.000 15.748 126 ASP D N 1
ATOM 14920 C CA . ASP D 1 126 ? 44.436 -32.016 -5.027 1.000 15.521 126 ASP D CA 1
ATOM 14921 C C . ASP D 1 126 ? 45.886 -31.924 -4.548 1.000 15.241 126 ASP D C 1
ATOM 14922 O O . ASP D 1 126 ? 46.690 -31.326 -5.242 1.000 15.945 126 ASP D O 1
ATOM 14927 N N . SER D 1 127 ? 46.244 -32.535 -3.407 1.000 14.873 127 SER D N 1
ATOM 14928 C CA . SER D 1 127 ? 47.620 -32.524 -2.930 1.000 14.897 127 SER D CA 1
ATOM 14929 C C . SER D 1 127 ? 48.499 -33.344 -3.874 1.000 16.185 127 SER D C 1
ATOM 14930 O O . SER D 1 127 ? 49.626 -32.948 -4.230 1.000 17.606 127 SER D O 1
ATOM 14933 N N . MET D 1 128 ? 47.950 -34.488 -4.285 1.000 16.524 128 MET D N 1
ATOM 14934 C CA . MET D 1 128 ? 48.649 -35.389 -5.184 1.000 17.091 128 MET D CA 1
ATOM 14935 C C . MET D 1 128 ? 48.930 -34.687 -6.516 1.000 18.461 128 MET D C 1
ATOM 14936 O O . MET D 1 128 ? 50.022 -34.789 -7.045 1.000 17.649 128 MET D O 1
ATOM 14941 N N . LYS D 1 129 ? 47.926 -33.974 -7.049 1.000 20.284 129 LYS D N 1
ATOM 14942 C CA . LYS D 1 129 ? 48.007 -33.280 -8.324 1.000 21.868 129 LYS D CA 1
ATOM 14943 C C . LYS D 1 129 ? 49.124 -32.239 -8.272 1.000 20.291 129 LYS D C 1
ATOM 14944 O O . LYS D 1 129 ? 49.893 -32.089 -9.224 1.000 18.964 129 LYS D O 1
ATOM 14950 N N . ALA D 1 130 ? 49.216 -31.540 -7.130 1.000 18.968 130 ALA D N 1
ATOM 14951 C CA . ALA D 1 130 ? 50.219 -30.507 -6.945 1.000 18.149 130 ALA D CA 1
ATOM 14952 C C . ALA D 1 130 ? 51.610 -31.124 -6.953 1.000 17.613 130 ALA D C 1
ATOM 14953 O O . ALA D 1 130 ? 52.561 -30.416 -7.233 1.000 17.377 130 ALA D O 1
ATOM 14955 N N . HIS D 1 131 ? 51.722 -32.427 -6.627 1.000 17.210 131 HIS D N 1
ATOM 14956 C CA . HIS D 1 131 ? 53.000 -33.136 -6.584 1.000 16.439 131 HIS D CA 1
ATOM 14957 C C . HIS D 1 131 ? 53.131 -34.110 -7.749 1.000 16.591 131 HIS D C 1
ATOM 14958 O O . HIS D 1 131 ? 53.949 -35.018 -7.711 1.000 16.274 131 HIS D O 1
ATOM 14965 N N . GLY D 1 132 ? 52.325 -33.911 -8.792 1.000 17.451 132 GLY D N 1
ATOM 14966 C CA . GLY D 1 132 ? 52.557 -34.522 -10.098 1.000 18.069 132 GLY D CA 1
ATOM 14967 C C . GLY D 1 132 ? 51.919 -35.900 -10.289 1.000 18.066 132 GLY D C 1
ATOM 14968 O O . GLY D 1 132 ? 52.309 -36.600 -11.214 1.000 18.198 132 GLY D O 1
ATOM 14969 N N . VAL D 1 133 ? 50.906 -36.245 -9.465 1.000 18.132 133 VAL D N 1
ATOM 14970 C CA . VAL D 1 133 ? 50.314 -37.578 -9.436 1.000 17.718 133 VAL D CA 1
ATOM 14971 C C . VAL D 1 133 ? 48.794 -37.507 -9.542 1.000 16.848 133 VAL D C 1
ATOM 14972 O O . VAL D 1 133 ? 48.153 -36.798 -8.787 1.000 16.349 133 VAL D O 1
ATOM 14976 N N . ALA D 1 134 ? 48.242 -38.272 -10.503 1.000 16.966 134 ALA D N 1
ATOM 14977 C CA . ALA D 1 134 ? 46.823 -38.269 -10.822 1.000 16.869 134 ALA D CA 1
ATOM 14978 C C . ALA D 1 134 ? 46.325 -39.703 -10.876 1.000 17.123 134 ALA D C 1
ATOM 14979 O O . ALA D 1 134 ? 47.070 -40.599 -11.278 1.000 17.120 134 ALA D O 1
ATOM 14981 N N . VAL D 1 135 ? 45.068 -39.908 -10.457 1.000 16.887 135 VAL D N 1
ATOM 14982 C CA . VAL D 1 135 ? 44.468 -41.220 -10.575 1.000 17.285 135 VAL D CA 1
ATOM 14983 C C . VAL D 1 135 ? 44.269 -41.537 -12.059 1.000 18.478 135 VAL D C 1
ATOM 14984 O O . VAL D 1 135 ? 43.721 -40.730 -12.810 1.000 18.886 135 VAL D O 1
ATOM 14988 N N . GLU D 1 136 ? 44.723 -42.717 -12.473 1.000 18.673 136 GLU D N 1
ATOM 14989 C CA . GLU D 1 136 ? 44.482 -43.193 -13.818 1.000 19.897 136 GLU D CA 1
ATOM 14990 C C . GLU D 1 136 ? 43.264 -44.113 -13.789 1.000 20.503 136 GLU D C 1
ATOM 14991 O O . GLU D 1 136 ? 43.202 -45.046 -12.989 1.000 20.372 136 GLU D O 1
ATOM 14997 N N . ARG D 1 137 ? 42.298 -43.881 -14.682 1.000 21.753 137 ARG D N 1
ATOM 14998 C CA . ARG D 1 137 ? 41.015 -44.569 -14.600 1.000 22.497 137 ARG D CA 1
ATOM 14999 C C . ARG D 1 137 ? 40.236 -44.379 -15.890 1.000 22.753 137 ARG D C 1
ATOM 15000 O O . ARG D 1 137 ? 40.440 -43.373 -16.541 1.000 23.045 137 ARG D O 1
ATOM 15008 N N . PRO D 1 138 ? 39.318 -45.291 -16.295 1.000 22.764 138 PRO D N 1
ATOM 15009 C CA . PRO D 1 138 ? 39.039 -46.540 -15.573 1.000 22.495 138 PRO D CA 1
ATOM 15010 C C . PRO D 1 138 ? 39.917 -47.706 -16.010 1.000 22.708 138 PRO D C 1
ATOM 15011 O O . PRO D 1 138 ? 40.017 -47.989 -17.196 1.000 23.744 138 PRO D O 1
ATOM 15015 N N . ILE D 1 139 ? 40.547 -48.370 -15.034 1.000 22.260 139 ILE D N 1
ATOM 15016 C CA . ILE D 1 139 ? 41.526 -49.417 -15.280 1.000 22.340 139 ILE D CA 1
ATOM 15017 C C . ILE D 1 139 ? 41.322 -50.518 -14.243 1.000 22.418 139 ILE D C 1
ATOM 15018 O O . ILE D 1 139 ? 41.051 -50.204 -13.079 1.000 21.804 139 ILE D O 1
ATOM 15023 N N . ILE D 1 140 ? 41.462 -51.791 -14.670 1.000 22.821 140 ILE D N 1
ATOM 15024 C CA . ILE D 1 140 ? 41.466 -52.906 -13.734 1.000 22.802 140 ILE D CA 1
ATOM 15025 C C . ILE D 1 140 ? 42.636 -53.840 -13.972 1.000 22.598 140 ILE D C 1
ATOM 15026 O O . ILE D 1 140 ? 43.102 -54.015 -15.080 1.000 23.104 140 ILE D O 1
ATOM 15031 N N . PRO D 1 141 ? 43.136 -54.496 -12.916 1.000 21.933 141 PRO D N 1
ATOM 15032 C CA . PRO D 1 141 ? 44.094 -55.575 -13.065 1.000 21.990 141 PRO D CA 1
ATOM 15033 C C . PRO D 1 141 ? 43.331 -56.780 -13.551 1.000 22.427 141 PRO D C 1
ATOM 15034 O O . PRO D 1 141 ? 42.198 -56.960 -13.155 1.000 22.586 141 PRO D O 1
ATOM 15038 N N . THR D 1 142 ? 43.959 -57.542 -14.450 1.000 23.142 142 THR D N 1
ATOM 15039 C CA . THR D 1 142 ? 43.416 -58.786 -14.958 1.000 24.124 142 THR D CA 1
ATOM 15040 C C . THR D 1 142 ? 44.325 -59.966 -14.610 1.000 24.493 142 THR D C 1
ATOM 15041 O O . THR D 1 142 ? 43.951 -61.106 -14.819 1.000 24.647 142 THR D O 1
ATOM 15045 N N . SER D 1 143 ? 45.522 -59.705 -14.085 1.000 24.399 143 SER D N 1
ATOM 15046 C CA . SER D 1 143 ? 46.476 -60.766 -13.850 1.000 25.257 143 SER D CA 1
ATOM 15047 C C . SER D 1 143 ? 47.581 -60.256 -12.930 1.000 25.261 143 SER D C 1
ATOM 15048 O O . SER D 1 143 ? 47.939 -59.079 -13.027 1.000 24.395 143 SER D O 1
ATOM 15051 N N . LEU D 1 144 ? 48.090 -61.117 -12.026 1.000 25.705 144 LEU D N 1
ATOM 15052 C CA . LEU D 1 144 ? 49.184 -60.703 -11.163 1.000 26.149 144 LEU D CA 1
ATOM 15053 C C . LEU D 1 144 ? 50.156 -61.852 -10.997 1.000 27.887 144 LEU D C 1
ATOM 15054 O O . LEU D 1 144 ? 49.827 -62.827 -10.341 1.000 28.472 144 LEU D O 1
ATOM 15059 N N . GLU D 1 145 ? 51.362 -61.695 -11.553 1.000 30.382 145 GLU D N 1
ATOM 15060 C CA . GLU D 1 145 ? 52.409 -62.678 -11.419 1.000 33.161 145 GLU D CA 1
ATOM 15061 C C . GLU D 1 145 ? 53.434 -62.137 -10.437 1.000 33.287 145 GLU D C 1
ATOM 15062 O O . GLU D 1 145 ? 53.605 -60.925 -10.325 1.000 34.795 145 GLU D O 1
ATOM 15068 N N . LEU D 1 146 ? 54.089 -63.050 -9.715 1.000 33.620 146 LEU D N 1
ATOM 15069 C CA . LEU D 1 146 ? 55.112 -62.680 -8.764 1.000 33.192 146 LEU D CA 1
ATOM 15070 C C . LEU D 1 146 ? 56.286 -63.641 -8.907 1.000 33.981 146 LEU D C 1
ATOM 15071 O O . LEU D 1 146 ? 56.080 -64.813 -9.158 1.000 33.969 146 LEU D O 1
ATOM 15076 N N . SER D 1 147 ? 57.509 -63.118 -8.762 1.000 34.643 147 SER D N 1
ATOM 15077 C CA . SER D 1 147 ? 58.720 -63.844 -9.100 1.000 36.182 147 SER D CA 1
ATOM 15078 C C . SER D 1 147 ? 58.935 -64.999 -8.128 1.000 37.916 147 SER D C 1
ATOM 15079 O O . SER D 1 147 ? 58.619 -64.870 -6.943 1.000 36.248 147 SER D O 1
ATOM 15082 N N . ASP D 1 148 ? 59.440 -66.124 -8.667 1.000 42.475 148 ASP D N 1
ATOM 15083 C CA . ASP D 1 148 ? 59.920 -67.258 -7.879 1.000 45.909 148 ASP D CA 1
ATOM 15084 C C . ASP D 1 148 ? 61.244 -66.915 -7.202 1.000 46.606 148 ASP D C 1
ATOM 15085 O O . ASP D 1 148 ? 61.500 -67.372 -6.102 1.000 50.309 148 ASP D O 1
ATOM 15090 N N . SER D 1 149 ? 62.086 -66.143 -7.898 1.000 44.506 149 SER D N 1
ATOM 15091 C CA . SER D 1 149 ? 63.481 -65.931 -7.556 1.000 43.774 149 SER D CA 1
ATOM 15092 C C . SER D 1 149 ? 63.615 -65.226 -6.209 1.000 43.290 149 SER D C 1
ATOM 15093 O O . SER D 1 149 ? 63.296 -64.045 -6.118 1.000 43.405 149 SER D O 1
ATOM 15096 N N . GLU D 1 150 ? 64.106 -65.945 -5.191 1.000 44.302 150 GLU D N 1
ATOM 15097 C CA . GLU D 1 150 ? 64.363 -65.390 -3.870 1.000 47.186 150 GLU D CA 1
ATOM 15098 C C . GLU D 1 150 ? 65.244 -64.152 -3.961 1.000 46.013 150 GLU D C 1
ATOM 15099 O O . GLU D 1 150 ? 65.011 -63.189 -3.222 1.000 49.679 150 GLU D O 1
ATOM 15105 N N . ASP D 1 151 ? 66.246 -64.193 -4.849 1.000 44.711 151 ASP D N 1
ATOM 15106 C CA . ASP D 1 151 ? 67.183 -63.084 -4.996 1.000 42.094 151 ASP D CA 1
ATOM 15107 C C . ASP D 1 151 ? 66.419 -61.832 -5.443 1.000 39.707 151 ASP D C 1
ATOM 15108 O O . ASP D 1 151 ? 66.683 -60.742 -4.927 1.000 35.472 151 ASP D O 1
ATOM 15113 N N . GLU D 1 152 ? 65.473 -62.004 -6.388 1.000 39.835 152 GLU D N 1
ATOM 15114 C CA . GLU D 1 152 ? 64.638 -60.915 -6.880 1.000 40.939 152 GLU D CA 1
ATOM 15115 C C . GLU D 1 152 ? 63.668 -60.419 -5.809 1.000 37.144 152 GLU D C 1
ATOM 15116 O O . GLU D 1 152 ? 63.430 -59.223 -5.709 1.000 35.775 152 GLU D O 1
ATOM 15122 N N . LEU D 1 153 ? 63.100 -61.337 -5.018 1.000 35.660 153 LEU D N 1
ATOM 15123 C CA . LEU D 1 153 ? 62.120 -60.984 -4.001 1.000 31.862 153 LEU D CA 1
ATOM 15124 C C . LEU D 1 153 ? 62.751 -60.115 -2.929 1.000 30.245 153 LEU D C 1
ATOM 15125 O O . LEU D 1 153 ? 62.087 -59.220 -2.449 1.000 27.542 153 LEU D O 1
ATOM 15130 N N . ARG D 1 154 ? 64.019 -60.381 -2.588 1.000 32.818 154 ARG D N 1
ATOM 15131 C CA . ARG D 1 154 ? 64.698 -59.704 -1.494 1.000 34.843 154 ARG D CA 1
ATOM 15132 C C . ARG D 1 154 ? 65.440 -58.458 -1.975 1.000 32.715 154 ARG D C 1
ATOM 15133 O O . ARG D 1 154 ? 65.908 -57.677 -1.145 1.000 31.133 154 ARG D O 1
ATOM 15141 N N . ASP D 1 155 ? 65.549 -58.272 -3.296 1.000 32.028 155 ASP D N 1
ATOM 15142 C CA . ASP D 1 155 ? 66.280 -57.143 -3.868 1.000 31.754 155 ASP D CA 1
ATOM 15143 C C . ASP D 1 155 ? 65.334 -55.953 -4.020 1.000 31.619 155 ASP D C 1
ATOM 15144 O O . ASP D 1 155 ? 64.522 -55.940 -4.938 1.000 32.298 155 ASP D O 1
ATOM 15149 N N . PRO D 1 156 ? 65.427 -54.876 -3.197 1.000 32.282 156 PRO D N 1
ATOM 15150 C CA . PRO D 1 156 ? 64.494 -53.748 -3.306 1.000 31.234 156 PRO D CA 1
ATOM 15151 C C . PRO D 1 156 ? 64.529 -52.965 -4.618 1.000 31.972 156 PRO D C 1
ATOM 15152 O O . PRO D 1 156 ? 63.680 -52.117 -4.828 1.000 32.131 156 PRO D O 1
ATOM 15156 N N . ASN D 1 157 ? 65.509 -53.240 -5.486 1.000 34.081 157 ASN D N 1
ATOM 15157 C CA . ASN D 1 157 ? 65.610 -52.593 -6.791 1.000 35.030 157 ASN D CA 1
ATOM 15158 C C . ASN D 1 157 ? 65.103 -53.481 -7.939 1.000 33.142 157 ASN D C 1
ATOM 15159 O O . ASN D 1 157 ? 64.969 -53.014 -9.069 1.000 31.390 157 ASN D O 1
ATOM 15164 N N . ALA D 1 158 ? 64.790 -54.754 -7.670 1.000 32.385 158 ALA D N 1
ATOM 15165 C CA . ALA D 1 158 ? 64.164 -55.591 -8.688 1.000 31.788 158 ALA D CA 1
ATOM 15166 C C . ALA D 1 158 ? 62.687 -55.220 -8.826 1.000 28.737 158 ALA D C 1
ATOM 15167 O O . ALA D 1 158 ? 62.123 -54.595 -7.944 1.000 26.529 158 ALA D O 1
ATOM 15169 N N . HIS D 1 159 ? 62.090 -55.625 -9.955 1.000 27.947 159 HIS D N 1
ATOM 15170 C CA . HIS D 1 159 ? 60.670 -55.458 -10.202 1.000 26.253 159 HIS D CA 1
ATOM 15171 C C . HIS D 1 159 ? 60.010 -56.830 -10.316 1.000 26.117 159 HIS D C 1
ATOM 15172 O O . HIS D 1 159 ? 59.709 -57.276 -11.413 1.000 26.740 159 HIS D O 1
ATOM 15179 N N . PRO D 1 160 ? 59.725 -57.534 -9.196 1.000 24.958 160 PRO D N 1
ATOM 15180 C CA . PRO D 1 160 ? 59.154 -58.871 -9.267 1.000 24.626 160 PRO D CA 1
ATOM 15181 C C . PRO D 1 160 ? 57.646 -58.965 -9.432 1.000 24.238 160 PRO D C 1
ATOM 15182 O O . PRO D 1 160 ? 57.145 -60.046 -9.675 1.000 24.704 160 PRO D O 1
ATOM 15186 N N . VAL D 1 161 ? 56.921 -57.851 -9.350 1.000 24.225 161 VAL D N 1
ATOM 15187 C CA . VAL D 1 161 ? 55.476 -57.928 -9.505 1.000 25.435 161 VAL D CA 1
ATOM 15188 C C . VAL D 1 161 ? 55.064 -57.499 -10.899 1.000 25.663 161 VAL D C 1
ATOM 15189 O O . VAL D 1 161 ? 55.331 -56.381 -11.277 1.000 24.361 161 VAL D O 1
ATOM 15193 N N . LYS D 1 162 ? 54.432 -58.403 -11.646 1.000 27.418 162 LYS D N 1
ATOM 15194 C CA . LYS D 1 162 ? 53.974 -58.093 -12.986 1.000 29.636 162 LYS D CA 1
ATOM 15195 C C . LYS D 1 162 ? 52.459 -58.059 -12.946 1.000 28.106 162 LYS D C 1
ATOM 15196 O O . LYS D 1 162 ? 51.821 -59.074 -12.745 1.000 28.002 162 LYS D O 1
ATOM 15202 N N . VAL D 1 163 ? 51.904 -56.864 -13.086 1.000 26.993 163 VAL D N 1
ATOM 15203 C CA . VAL D 1 163 ? 50.473 -56.667 -13.024 1.000 26.788 163 VAL D CA 1
ATOM 15204 C C . VAL D 1 163 ? 50.009 -56.313 -14.427 1.000 28.026 163 VAL D C 1
ATOM 15205 O O . VAL D 1 163 ? 50.495 -55.343 -14.996 1.000 28.923 163 VAL D O 1
ATOM 15209 N N . THR D 1 164 ? 49.053 -57.078 -14.951 1.000 28.834 164 THR D N 1
ATOM 15210 C CA . THR D 1 164 ? 48.486 -56.815 -16.260 1.000 29.244 164 THR D CA 1
ATOM 15211 C C . THR D 1 164 ? 47.210 -56.015 -16.053 1.000 29.003 164 THR D C 1
ATOM 15212 O O . THR D 1 164 ? 46.342 -56.435 -15.300 1.000 28.602 164 THR D O 1
ATOM 15216 N N . LEU D 1 165 ? 47.138 -54.851 -16.716 1.000 29.604 165 LEU D N 1
ATOM 15217 C CA . LEU D 1 165 ? 46.038 -53.912 -16.591 1.000 29.473 165 LEU D CA 1
ATOM 15218 C C . LEU D 1 165 ? 45.212 -53.933 -17.868 1.000 29.859 165 LEU D C 1
ATOM 15219 O O . LEU D 1 165 ? 45.758 -54.003 -18.950 1.000 31.022 165 LEU D O 1
ATOM 15224 N N . LYS D 1 166 ? 43.895 -53.847 -17.732 1.000 30.373 166 LYS D N 1
ATOM 15225 C CA . LYS D 1 166 ? 43.013 -53.578 -18.852 1.000 31.451 166 LYS D CA 1
ATOM 15226 C C . LYS D 1 166 ? 42.399 -52.185 -18.677 1.000 30.179 166 LYS D C 1
ATOM 15227 O O . LYS D 1 166 ? 41.821 -51.880 -17.639 1.000 29.606 166 LYS D O 1
ATOM 15233 N N . TYR D 1 167 ? 42.527 -51.351 -19.701 1.000 29.989 167 TYR D N 1
ATOM 15234 C CA . TYR D 1 167 ? 41.863 -50.065 -19.770 1.000 30.071 167 TYR D CA 1
ATOM 15235 C C . TYR D 1 167 ? 40.425 -50.269 -20.249 1.000 31.205 167 TYR D C 1
ATOM 15236 O O . TYR D 1 167 ? 40.180 -50.816 -21.327 1.000 31.762 167 TYR D O 1
ATOM 15245 N N . LEU D 1 168 ? 39.467 -49.821 -19.438 1.000 32.270 168 LEU D N 1
ATOM 15246 C CA . LEU D 1 168 ? 38.058 -50.096 -19.682 1.000 34.447 168 LEU D CA 1
ATOM 15247 C C . LEU D 1 168 ? 37.483 -49.124 -20.699 1.000 35.977 168 LEU D C 1
ATOM 15248 O O . LEU D 1 168 ? 36.378 -49.339 -21.183 1.000 34.356 168 LEU D O 1
ATOM 15253 N N . ASP D 1 169 ? 38.221 -48.042 -20.958 1.000 39.963 169 ASP D N 1
ATOM 15254 C CA . ASP D 1 169 ? 37.790 -47.006 -21.881 1.000 43.571 169 ASP D CA 1
ATOM 15255 C C . ASP D 1 169 ? 39.036 -46.303 -22.421 1.000 47.157 169 ASP D C 1
ATOM 15256 O O . ASP D 1 169 ? 39.257 -45.130 -22.141 1.000 44.942 169 ASP D O 1
ATOM 15261 N N . PRO D 1 170 ? 39.856 -47.002 -23.244 1.000 53.169 170 PRO D N 1
ATOM 15262 C CA . PRO D 1 170 ? 41.156 -46.487 -23.666 1.000 55.838 170 PRO D CA 1
ATOM 15263 C C . PRO D 1 170 ? 41.054 -45.393 -24.722 1.000 62.786 170 PRO D C 1
ATOM 15264 O O . PRO D 1 170 ? 40.094 -45.399 -25.499 1.000 58.652 170 PRO D O 1
ATOM 15268 N N . PRO D 1 171 ? 42.018 -44.429 -24.786 1.000 70.972 171 PRO D N 1
ATOM 15269 C CA . PRO D 1 171 ? 42.049 -43.444 -25.874 1.000 73.672 171 PRO D CA 1
ATOM 15270 C C . PRO D 1 171 ? 42.176 -44.178 -27.208 1.000 76.692 171 PRO D C 1
ATOM 15271 O O . PRO D 1 171 ? 42.932 -45.142 -27.284 1.000 73.933 171 PRO D O 1
ATOM 15275 N N . ALA D 1 172 ? 41.394 -43.767 -28.224 1.000 78.965 172 ALA D N 1
ATOM 15276 C CA . ALA D 1 172 ? 41.251 -44.590 -29.420 1.000 78.122 172 ALA D CA 1
ATOM 15277 C C . ALA D 1 172 ? 42.602 -44.638 -30.144 1.000 82.520 172 ALA D C 1
ATOM 15278 O O . ALA D 1 172 ? 43.463 -43.773 -29.939 1.000 76.784 172 ALA D O 1
ATOM 15280 N N . GLY D 1 173 ? 42.816 -45.714 -30.916 1.000 85.300 173 GLY D N 1
ATOM 15281 C CA . GLY D 1 173 ? 44.091 -45.952 -31.572 1.000 90.844 173 GLY D CA 1
ATOM 15282 C C . GLY D 1 173 ? 45.080 -46.750 -30.713 1.000 96.024 173 GLY D C 1
ATOM 15283 O O . GLY D 1 173 ? 45.763 -47.636 -31.238 1.000 106.000 173 GLY D O 1
ATOM 15284 N N . GLN D 1 174 ? 45.133 -46.459 -29.399 1.000 93.758 174 GLN D N 1
ATOM 15285 C CA . GLN D 1 174 ? 46.107 -47.041 -28.475 1.000 86.698 174 GLN D CA 1
ATOM 15286 C C . GLN D 1 174 ? 45.589 -48.302 -27.760 1.000 75.713 174 GLN D C 1
ATOM 15287 O O . GLN D 1 174 ? 44.381 -48.566 -27.716 1.000 71.263 174 GLN D O 1
ATOM 15293 N N . SER D 1 175 ? 46.541 -49.056 -27.178 1.000 64.290 175 SER D N 1
ATOM 15294 C CA . SER D 1 175 ? 46.308 -50.407 -26.685 1.000 55.981 175 SER D CA 1
ATOM 15295 C C . SER D 1 175 ? 45.473 -50.395 -25.404 1.000 49.388 175 SER D C 1
ATOM 15296 O O . SER D 1 175 ? 45.553 -49.451 -24.617 1.000 49.080 175 SER D O 1
ATOM 15299 N N . ASP D 1 176 ? 44.670 -51.457 -25.211 1.000 42.776 176 ASP D N 1
ATOM 15300 C CA . ASP D 1 176 ? 43.784 -51.554 -24.065 1.000 40.068 176 ASP D CA 1
ATOM 15301 C C . ASP D 1 176 ? 44.452 -52.335 -22.928 1.000 37.641 176 ASP D C 1
ATOM 15302 O O . ASP D 1 176 ? 43.846 -52.531 -21.889 1.000 38.603 176 ASP D O 1
ATOM 15307 N N . THR D 1 177 ? 45.725 -52.698 -23.083 1.000 34.687 177 THR D N 1
ATOM 15308 C CA . THR D 1 177 ? 46.414 -53.592 -22.172 1.000 31.592 177 THR D CA 1
ATOM 15309 C C . THR D 1 177 ? 47.794 -53.005 -21.863 1.000 29.253 177 THR D C 1
ATOM 15310 O O . THR D 1 177 ? 48.523 -52.580 -22.752 1.000 29.166 177 THR D O 1
ATOM 15314 N N . GLU D 1 178 ? 48.152 -52.982 -20.579 1.000 27.359 178 GLU D N 1
ATOM 15315 C CA . GLU D 1 178 ? 49.471 -52.558 -20.117 1.000 26.323 178 GLU D CA 1
ATOM 15316 C C . GLU D 1 178 ? 50.004 -53.617 -19.164 1.000 25.132 178 GLU D C 1
ATOM 15317 O O . GLU D 1 178 ? 49.267 -54.067 -18.331 1.000 25.323 178 GLU D O 1
ATOM 15323 N N . ILE D 1 179 ? 51.250 -54.035 -19.317 1.000 24.864 179 ILE D N 1
ATOM 15324 C CA . ILE D 1 179 ? 51.881 -54.901 -18.358 1.000 24.833 179 ILE D CA 1
ATOM 15325 C C . ILE D 1 179 ? 52.872 -54.066 -17.566 1.000 24.292 179 ILE D C 1
ATOM 15326 O O . ILE D 1 179 ? 53.946 -53.729 -18.062 1.000 24.946 179 ILE D O 1
ATOM 15331 N N . VAL D 1 180 ? 52.514 -53.777 -16.311 1.000 23.065 180 VAL D N 1
ATOM 15332 C CA . VAL D 1 180 ? 53.359 -53.005 -15.419 1.000 22.238 180 VAL D CA 1
ATOM 15333 C C . VAL D 1 180 ? 54.234 -53.939 -14.594 1.000 22.353 180 VAL D C 1
ATOM 15334 O O . VAL D 1 180 ? 53.722 -54.778 -13.880 1.000 22.621 180 VAL D O 1
ATOM 15338 N N . SER D 1 181 ? 55.550 -53.788 -14.699 1.000 22.755 181 SER D N 1
ATOM 15339 C CA . SER D 1 181 ? 56.478 -54.423 -13.776 1.000 22.487 181 SER D CA 1
ATOM 15340 C C . SER D 1 181 ? 56.753 -53.443 -12.620 1.000 21.199 181 SER D C 1
ATOM 15341 O O . SER D 1 181 ? 57.226 -52.328 -12.831 1.000 20.533 181 SER D O 1
ATOM 15344 N N . ALA D 1 182 ? 56.455 -53.852 -11.385 1.000 20.416 182 ALA D N 1
ATOM 15345 C CA . ALA D 1 182 ? 56.549 -52.964 -10.236 1.000 19.941 182 ALA D CA 1
ATOM 15346 C C . ALA D 1 182 ? 57.505 -53.521 -9.192 1.000 19.651 182 ALA D C 1
ATOM 15347 O O . ALA D 1 182 ? 57.623 -54.719 -9.054 1.000 19.878 182 ALA D O 1
ATOM 15349 N N . LYS D 1 183 ? 58.153 -52.624 -8.447 1.000 19.453 183 LYS D N 1
ATOM 15350 C CA . LYS D 1 183 ? 58.926 -53.012 -7.281 1.000 19.998 183 LYS D CA 1
ATOM 15351 C C . LYS D 1 183 ? 58.010 -53.363 -6.114 1.000 19.073 183 LYS D C 1
ATOM 15352 O O . LYS D 1 183 ? 58.293 -54.297 -5.374 1.000 19.473 183 LYS D O 1
ATOM 15358 N N . PHE D 1 184 ? 56.952 -52.567 -5.911 1.000 17.827 184 PHE D N 1
ATOM 15359 C CA . PHE D 1 184 ? 55.988 -52.798 -4.851 1.000 16.859 184 PHE D CA 1
ATOM 15360 C C . PHE D 1 184 ? 54.596 -52.519 -5.396 1.000 16.783 184 PHE D C 1
ATOM 15361 O O . PHE D 1 184 ? 54.453 -51.635 -6.227 1.000 17.287 184 PHE D O 1
ATOM 15369 N N . VAL D 1 185 ? 53.597 -53.282 -4.951 1.000 16.683 185 VAL D N 1
ATOM 15370 C CA . VAL D 1 185 ? 52.214 -53.046 -5.322 1.000 17.101 185 VAL D CA 1
ATOM 15371 C C . VAL D 1 185 ? 51.376 -53.029 -4.058 1.000 16.412 185 VAL D C 1
ATOM 15372 O O . VAL D 1 185 ? 51.672 -53.761 -3.134 1.000 16.084 185 VAL D O 1
ATOM 15376 N N . LEU D 1 186 ? 50.352 -52.175 -4.023 1.000 16.242 186 LEU D N 1
ATOM 15377 C CA . LEU D 1 186 ? 49.451 -52.090 -2.888 1.000 15.977 186 LEU D CA 1
ATOM 15378 C C . LEU D 1 186 ? 48.029 -52.267 -3.388 1.000 16.061 186 LEU D C 1
ATOM 15379 O O . LEU D 1 186 ? 47.636 -51.596 -4.328 1.000 16.138 186 LEU D O 1
ATOM 15384 N N . GLY D 1 187 ? 47.310 -53.189 -2.754 1.000 15.909 187 GLY D N 1
ATOM 15385 C CA . GLY D 1 187 ? 45.894 -53.369 -3.007 1.000 16.436 187 GLY D CA 1
ATOM 15386 C C . GLY D 1 187 ? 45.075 -52.567 -2.005 1.000 16.067 187 GLY D C 1
ATOM 15387 O O . GLY D 1 187 ? 45.001 -52.899 -0.817 1.000 15.470 187 GLY D O 1
ATOM 15388 N N . ALA D 1 188 ? 44.503 -51.471 -2.499 1.000 16.228 188 ALA D N 1
ATOM 15389 C CA . ALA D 1 188 ? 43.613 -50.662 -1.687 1.000 16.293 188 ALA D CA 1
ATOM 15390 C C . ALA D 1 188 ? 42.237 -50.706 -2.330 1.000 16.624 188 ALA D C 1
ATOM 15391 O O . ALA D 1 188 ? 41.608 -49.670 -2.505 1.000 16.705 188 ALA D O 1
ATOM 15393 N N . ASP D 1 189 ? 41.799 -51.911 -2.687 1.000 17.284 189 ASP D N 1
ATOM 15394 C CA . ASP D 1 189 ? 40.671 -52.045 -3.583 1.000 18.169 189 ASP D CA 1
ATOM 15395 C C . ASP D 1 189 ? 39.430 -52.574 -2.868 1.000 19.194 189 ASP D C 1
ATOM 15396 O O . ASP D 1 189 ? 38.516 -53.110 -3.485 1.000 20.486 189 ASP D O 1
ATOM 15401 N N . GLY D 1 190 ? 39.342 -52.334 -1.557 1.000 19.868 190 GLY D N 1
ATOM 15402 C CA . GLY D 1 190 ? 38.081 -52.485 -0.830 1.000 19.265 190 GLY D CA 1
ATOM 15403 C C . GLY D 1 190 ? 37.797 -53.914 -0.384 1.000 18.788 190 GLY D C 1
ATOM 15404 O O . GLY D 1 190 ? 38.599 -54.811 -0.562 1.000 18.602 190 GLY D O 1
ATOM 15405 N N . ALA D 1 191 ? 36.623 -54.098 0.198 1.000 18.854 191 ALA D N 1
ATOM 15406 C CA . ALA D 1 191 ? 36.275 -55.336 0.882 1.000 19.124 191 ALA D CA 1
ATOM 15407 C C . ALA D 1 191 ? 36.327 -56.540 -0.060 1.000 19.795 191 ALA D C 1
ATOM 15408 O O . ALA D 1 191 ? 36.580 -57.647 0.398 1.000 19.495 191 ALA D O 1
ATOM 15410 N N . HIS D 1 192 ? 36.102 -56.309 -1.359 1.000 20.831 192 HIS D N 1
ATOM 15411 C CA . HIS D 1 192 ? 36.072 -57.377 -2.339 1.000 22.135 192 HIS D CA 1
ATOM 15412 C C . HIS D 1 192 ? 37.351 -57.382 -3.173 1.000 21.801 192 HIS D C 1
ATOM 15413 O O . HIS D 1 192 ? 37.341 -57.860 -4.296 1.000 22.113 192 HIS D O 1
ATOM 15420 N N . SER D 1 193 ? 38.449 -56.909 -2.563 1.000 21.213 193 SER D N 1
ATOM 15421 C CA . SER D 1 193 ? 39.760 -56.734 -3.180 1.000 20.633 193 SER D CA 1
ATOM 15422 C C . SER D 1 193 ? 40.043 -57.820 -4.210 1.000 21.946 193 SER D C 1
ATOM 15423 O O . SER D 1 193 ? 40.040 -59.011 -3.906 1.000 22.363 193 SER D O 1
ATOM 15426 N N . TRP D 1 194 ? 40.322 -57.378 -5.432 1.000 21.651 194 TRP D N 1
ATOM 15427 C CA . TRP D 1 194 ? 40.817 -58.265 -6.450 1.000 21.816 194 TRP D CA 1
ATOM 15428 C C . TRP D 1 194 ? 42.237 -58.670 -6.094 1.000 20.769 194 TRP D C 1
ATOM 15429 O O . TRP D 1 194 ? 42.666 -59.774 -6.381 1.000 20.931 194 TRP D O 1
ATOM 15440 N N . VAL D 1 195 ? 42.967 -57.763 -5.466 1.000 19.910 195 VAL D N 1
ATOM 15441 C CA . VAL D 1 195 ? 44.355 -58.023 -5.129 1.000 20.017 195 VAL D CA 1
ATOM 15442 C C . VAL D 1 195 ? 44.431 -59.137 -4.085 1.000 20.355 195 VAL D C 1
ATOM 15443 O O . VAL D 1 195 ? 45.222 -60.076 -4.218 1.000 21.628 195 VAL D O 1
ATOM 15447 N N . ARG D 1 196 ? 43.621 -59.030 -3.036 1.000 19.802 196 ARG D N 1
ATOM 15448 C CA . ARG D 1 196 ? 43.659 -60.026 -1.987 1.000 20.013 196 ARG D CA 1
ATOM 15449 C C . ARG D 1 196 ? 43.396 -61.406 -2.582 1.000 21.080 196 ARG D C 1
ATOM 15450 O O . ARG D 1 196 ? 44.133 -62.337 -2.282 1.000 21.392 196 ARG D O 1
ATOM 15458 N N . LYS D 1 197 ? 42.362 -61.519 -3.424 1.000 21.744 197 LYS D N 1
ATOM 15459 C CA . LYS D 1 197 ? 41.971 -62.781 -4.044 1.000 22.952 197 LYS D CA 1
ATOM 15460 C C . LYS D 1 197 ? 43.097 -63.346 -4.895 1.000 21.998 197 LYS D C 1
ATOM 15461 O O . LYS D 1 197 ? 43.389 -64.531 -4.855 1.000 22.414 197 LYS D O 1
ATOM 15467 N N . ALA D 1 198 ? 43.730 -62.463 -5.646 1.000 21.084 198 ALA D N 1
ATOM 15468 C CA . ALA D 1 198 ? 44.809 -62.827 -6.528 1.000 21.154 198 ALA D CA 1
ATOM 15469 C C . ALA D 1 198 ? 45.966 -63.388 -5.718 1.000 20.970 198 ALA D C 1
ATOM 15470 O O . ALA D 1 198 ? 46.594 -64.346 -6.162 1.000 21.985 198 ALA D O 1
ATOM 15472 N N . LEU D 1 199 ? 46.237 -62.805 -4.541 1.000 19.863 199 LEU D N 1
ATOM 15473 C CA . LEU D 1 199 ? 47.323 -63.251 -3.674 1.000 19.465 199 LEU D CA 1
ATOM 15474 C C . LEU D 1 199 ? 46.955 -64.524 -2.929 1.000 19.584 199 LEU D C 1
ATOM 15475 O O . LEU D 1 199 ? 47.786 -65.055 -2.228 1.000 20.103 199 LEU D O 1
ATOM 15480 N N . GLY D 1 200 ? 45.699 -64.946 -2.971 1.000 19.615 200 GLY D N 1
ATOM 15481 C CA . GLY D 1 200 ? 45.320 -66.217 -2.350 1.000 20.177 200 GLY D CA 1
ATOM 15482 C C . GLY D 1 200 ? 45.309 -66.182 -0.822 1.000 19.407 200 GLY D C 1
ATOM 15483 O O . GLY D 1 200 ? 45.607 -67.177 -0.169 1.000 19.427 200 GLY D O 1
ATOM 15484 N N . ILE D 1 201 ? 44.895 -65.022 -0.296 1.000 18.617 201 ILE D N 1
ATOM 15485 C CA . ILE D 1 201 ? 44.833 -64.715 1.126 1.000 18.058 201 ILE D CA 1
ATOM 15486 C C . ILE D 1 201 ? 43.382 -64.726 1.595 1.000 18.062 201 ILE D C 1
ATOM 15487 O O . ILE D 1 201 ? 42.525 -64.013 1.055 1.000 17.519 201 ILE D O 1
ATOM 15492 N N . THR D 1 202 ? 43.124 -65.493 2.656 1.000 18.823 202 THR D N 1
ATOM 15493 C CA . THR D 1 202 ? 41.776 -65.629 3.191 1.000 19.602 202 THR D CA 1
ATOM 15494 C C . THR D 1 202 ? 41.403 -64.433 4.048 1.000 19.281 202 THR D C 1
ATOM 15495 O O . THR D 1 202 ? 42.301 -63.760 4.556 1.000 18.248 202 THR D O 1
ATOM 15499 N N . MET D 1 203 ? 40.078 -64.230 4.216 1.000 20.550 203 MET D N 1
ATOM 15500 C CA . MET D 1 203 ? 39.517 -63.282 5.194 1.000 20.876 203 MET D CA 1
ATOM 15501 C C . MET D 1 203 ? 38.905 -64.033 6.385 1.000 21.971 203 MET D C 1
ATOM 15502 O O . MET D 1 203 ? 37.817 -64.587 6.258 1.000 23.034 203 MET D O 1
ATOM 15507 N N . ASP D 1 204 ? 39.562 -64.017 7.556 1.000 22.697 204 ASP D N 1
ATOM 15508 C CA . ASP D 1 204 ? 39.144 -64.857 8.677 1.000 24.267 204 ASP D CA 1
ATOM 15509 C C . ASP D 1 204 ? 38.198 -64.072 9.598 1.000 23.776 204 ASP D C 1
ATOM 15510 O O . ASP D 1 204 ? 38.352 -62.873 9.777 1.000 21.285 204 ASP D O 1
ATOM 15515 N N . GLY D 1 205 ? 37.201 -64.770 10.164 1.000 25.746 205 GLY D N 1
ATOM 15516 C CA . GLY D 1 205 ? 36.277 -64.223 11.146 1.000 26.317 205 GLY D CA 1
ATOM 15517 C C . GLY D 1 205 ? 34.844 -64.722 10.960 1.000 28.526 205 GLY D C 1
ATOM 15518 O O . GLY D 1 205 ? 34.590 -65.625 10.175 1.000 27.848 205 GLY D O 1
ATOM 15519 N N . GLU D 1 206 ? 33.904 -64.117 11.697 1.000 31.954 206 GLU D N 1
ATOM 15520 C CA . GLU D 1 206 ? 32.488 -64.442 11.582 1.000 37.161 206 GLU D CA 1
ATOM 15521 C C . GLU D 1 206 ? 32.061 -64.384 10.117 1.000 39.330 206 GLU D C 1
ATOM 15522 O O . GLU D 1 206 ? 32.454 -63.497 9.381 1.000 39.721 206 GLU D O 1
ATOM 15528 N N . GLN D 1 207 ? 31.221 -65.323 9.713 1.000 44.062 207 GLN D N 1
ATOM 15529 C CA . GLN D 1 207 ? 30.640 -65.362 8.381 1.000 46.197 207 GLN D CA 1
ATOM 15530 C C . GLN D 1 207 ? 29.511 -64.344 8.258 1.000 41.148 207 GLN D C 1
ATOM 15531 O O . GLN D 1 207 ? 29.128 -63.971 7.164 1.000 36.849 207 GLN D O 1
ATOM 15537 N N . THR D 1 208 ? 28.935 -63.956 9.406 1.000 40.786 208 THR D N 1
ATOM 15538 C CA . THR D 1 208 ? 27.713 -63.174 9.439 1.000 38.624 208 THR D CA 1
ATOM 15539 C C . THR D 1 208 ? 28.042 -61.769 8.939 1.000 38.299 208 THR D C 1
ATOM 15540 O O . THR D 1 208 ? 28.941 -61.096 9.460 1.000 34.737 208 THR D O 1
ATOM 15544 N N . ASP D 1 209 ? 27.329 -61.395 7.866 1.000 37.084 209 ASP D N 1
ATOM 15545 C CA . ASP D 1 209 ? 27.216 -60.022 7.423 1.000 35.375 209 ASP D CA 1
ATOM 15546 C C . ASP D 1 209 ? 25.936 -59.429 8.015 1.000 35.878 209 ASP D C 1
ATOM 15547 O O . ASP D 1 209 ? 24.953 -60.139 8.186 1.000 35.190 209 ASP D O 1
ATOM 15552 N N . TYR D 1 210 ? 25.995 -58.128 8.354 1.000 35.947 210 TYR D N 1
ATOM 15553 C CA . TYR D 1 210 ? 24.865 -57.349 8.853 1.000 36.556 210 TYR D CA 1
ATOM 15554 C C . TYR D 1 210 ? 24.447 -56.340 7.782 1.000 31.503 210 TYR D C 1
ATOM 15555 O O . TYR D 1 210 ? 25.191 -56.051 6.855 1.000 27.541 210 TYR D O 1
ATOM 15564 N N . ILE D 1 211 ? 23.220 -55.831 7.893 1.000 30.812 211 ILE D N 1
ATOM 15565 C CA . ILE D 1 211 ? 22.658 -54.992 6.850 1.000 30.779 211 ILE D CA 1
ATOM 15566 C C . ILE D 1 211 ? 22.195 -53.654 7.421 1.000 29.284 211 ILE D C 1
ATOM 15567 O O . ILE D 1 211 ? 21.447 -53.613 8.385 1.000 28.171 211 ILE D O 1
ATOM 15572 N N . TRP D 1 212 ? 22.633 -52.568 6.775 1.000 27.720 212 TRP D N 1
ATOM 15573 C CA . TRP D 1 212 ? 22.290 -51.216 7.156 1.000 25.428 212 TRP D CA 1
ATOM 15574 C C . TRP D 1 212 ? 21.763 -50.440 5.948 1.000 23.984 212 TRP D C 1
ATOM 15575 O O . TRP D 1 212 ? 22.379 -50.416 4.890 1.000 24.024 212 TRP D O 1
ATOM 15586 N N . GLY D 1 213 ? 20.599 -49.806 6.111 1.000 22.708 213 GLY D N 1
ATOM 15587 C CA . GLY D 1 213 ? 20.158 -48.767 5.202 1.000 22.100 213 GLY D CA 1
ATOM 15588 C C . GLY D 1 213 ? 20.845 -47.449 5.522 1.000 20.555 213 GLY D C 1
ATOM 15589 O O . GLY D 1 213 ? 20.953 -47.086 6.681 1.000 20.985 213 GLY D O 1
ATOM 15590 N N . VAL D 1 214 ? 21.315 -46.732 4.503 1.000 19.286 214 VAL D N 1
ATOM 15591 C CA . VAL D 1 214 ? 21.951 -45.438 4.726 1.000 17.834 214 VAL D CA 1
ATOM 15592 C C . VAL D 1 214 ? 21.314 -44.380 3.826 1.000 17.411 214 VAL D C 1
ATOM 15593 O O . VAL D 1 214 ? 21.195 -44.584 2.633 1.000 17.341 214 VAL D O 1
ATOM 15597 N N . ILE D 1 215 ? 20.852 -43.270 4.419 1.000 16.854 215 ILE D N 1
ATOM 15598 C CA . ILE D 1 215 ? 20.265 -42.187 3.653 1.000 16.946 215 ILE D CA 1
ATOM 15599 C C . ILE D 1 215 ? 20.883 -40.895 4.143 1.000 16.389 215 ILE D C 1
ATOM 15600 O O . ILE D 1 215 ? 20.978 -40.687 5.344 1.000 16.486 215 ILE D O 1
ATOM 15605 N N . ASP D 1 216 ? 21.360 -40.089 3.192 1.000 15.915 216 ASP D N 1
ATOM 15606 C CA . ASP D 1 216 ? 21.831 -38.749 3.475 1.000 15.229 216 ASP D CA 1
ATOM 15607 C C . ASP D 1 216 ? 20.729 -37.783 3.071 1.000 15.657 216 ASP D C 1
ATOM 15608 O O . ASP D 1 216 ? 20.264 -37.827 1.933 1.000 15.840 216 ASP D O 1
ATOM 15613 N N . ILE D 1 217 ? 20.272 -36.944 4.020 1.000 15.718 217 ILE D N 1
ATOM 15614 C CA . ILE D 1 217 ? 19.162 -36.042 3.747 1.000 16.368 217 ILE D CA 1
ATOM 15615 C C . ILE D 1 217 ? 19.427 -34.672 4.351 1.000 16.394 217 ILE D C 1
ATOM 15616 O O . ILE D 1 217 ? 20.334 -34.502 5.167 1.000 15.635 217 ILE D O 1
ATOM 15621 N N . ASP D 1 218 ? 18.610 -33.712 3.903 1.000 17.450 218 ASP D N 1
ATOM 15622 C CA . ASP D 1 218 ? 18.488 -32.407 4.526 1.000 18.165 218 ASP D CA 1
ATOM 15623 C C . ASP D 1 218 ? 17.236 -32.453 5.398 1.000 18.721 218 ASP D C 1
ATOM 15624 O O . ASP D 1 218 ? 16.116 -32.470 4.906 1.000 19.284 218 ASP D O 1
ATOM 15629 N N . PRO D 1 219 ? 17.375 -32.567 6.725 1.000 18.823 219 PRO D N 1
ATOM 15630 C CA . PRO D 1 219 ? 16.255 -32.956 7.575 1.000 19.819 219 PRO D CA 1
ATOM 15631 C C . PRO D 1 219 ? 15.211 -31.873 7.770 1.000 20.938 219 PRO D C 1
ATOM 15632 O O . PRO D 1 219 ? 15.557 -30.716 7.975 1.000 21.077 219 PRO D O 1
ATOM 15636 N N . ASP D 1 220 ? 13.946 -32.273 7.624 1.000 22.753 220 ASP D N 1
ATOM 15637 C CA . ASP D 1 220 ? 12.798 -31.487 8.057 1.000 24.386 220 ASP D CA 1
ATOM 15638 C C . ASP D 1 220 ? 12.372 -32.060 9.410 1.000 24.515 220 ASP D C 1
ATOM 15639 O O . ASP D 1 220 ? 11.647 -33.069 9.456 1.000 25.213 220 ASP D O 1
ATOM 15644 N N . SER D 1 221 ? 12.843 -31.450 10.511 1.000 23.179 221 SER D N 1
ATOM 15645 C CA . SER D 1 221 ? 12.687 -32.116 11.796 1.000 22.812 221 SER D CA 1
ATOM 15646 C C . SER D 1 221 ? 12.686 -31.125 12.957 1.000 22.813 221 SER D C 1
ATOM 15647 O O . SER D 1 221 ? 13.436 -30.157 12.946 1.000 23.139 221 SER D O 1
ATOM 15650 N N . ASP D 1 222 ? 11.880 -31.426 13.980 1.000 22.765 222 ASP D N 1
ATOM 15651 C CA . ASP D 1 222 ? 11.912 -30.728 15.257 1.000 22.401 222 ASP D CA 1
ATOM 15652 C C . ASP D 1 222 ? 12.745 -31.502 16.289 1.000 21.890 222 ASP D C 1
ATOM 15653 O O . ASP D 1 222 ? 12.623 -31.266 17.482 1.000 23.094 222 ASP D O 1
ATOM 15658 N N . PHE D 1 223 ? 13.596 -32.429 15.853 1.000 20.669 223 PHE D N 1
ATOM 15659 C CA . PHE D 1 223 ? 14.402 -33.212 16.766 1.000 20.130 223 PHE D CA 1
ATOM 15660 C C . PHE D 1 223 ? 15.536 -32.341 17.290 1.000 19.913 223 PHE D C 1
ATOM 15661 O O . PHE D 1 223 ? 16.388 -31.865 16.531 1.000 19.640 223 PHE D O 1
ATOM 15669 N N . PRO D 1 224 ? 15.597 -32.112 18.611 1.000 20.493 224 PRO D N 1
ATOM 15670 C CA . PRO D 1 224 ? 16.555 -31.145 19.162 1.000 20.109 224 PRO D CA 1
ATOM 15671 C C . PRO D 1 224 ? 18.042 -31.488 19.005 1.000 18.716 224 PRO D C 1
ATOM 15672 O O . PRO D 1 224 ? 18.861 -30.579 19.072 1.000 17.873 224 PRO D O 1
ATOM 15676 N N . ASP D 1 225 ? 18.376 -32.767 18.794 1.000 18.142 225 ASP D N 1
ATOM 15677 C CA . ASP D 1 225 ? 19.765 -33.202 18.809 1.000 17.644 225 ASP D CA 1
ATOM 15678 C C . ASP D 1 225 ? 20.180 -33.671 17.413 1.000 17.557 225 ASP D C 1
ATOM 15679 O O . ASP D 1 225 ? 21.074 -34.511 17.253 1.000 17.027 225 ASP D O 1
ATOM 15684 N N . VAL D 1 226 ? 19.570 -33.035 16.405 1.000 17.610 226 VAL D N 1
ATOM 15685 C CA . VAL D 1 226 ? 19.812 -33.337 15.010 1.000 17.248 226 VAL D CA 1
ATOM 15686 C C . VAL D 1 226 ? 21.259 -33.068 14.620 1.000 16.276 226 VAL D C 1
ATOM 15687 O O . VAL D 1 226 ? 21.686 -33.591 13.616 1.000 15.832 226 VAL D O 1
ATOM 15691 N N . ARG D 1 227 ? 22.004 -32.267 15.387 1.000 16.233 227 ARG D N 1
ATOM 15692 C CA . ARG D 1 227 ? 23.393 -31.950 15.070 1.000 15.958 227 ARG D CA 1
ATOM 15693 C C . ARG D 1 227 ? 24.359 -32.683 16.002 1.000 16.689 227 ARG D C 1
ATOM 15694 O O . ARG D 1 227 ? 25.561 -32.354 16.049 1.000 16.857 227 ARG D O 1
ATOM 15702 N N . CYS D 1 228 ? 23.824 -33.684 16.720 1.000 18.022 228 CYS D N 1
ATOM 15703 C CA . CYS D 1 228 ? 24.632 -34.601 17.512 1.000 18.071 228 CYS D CA 1
ATOM 15704 C C . CYS D 1 228 ? 24.694 -35.978 16.850 1.000 18.321 228 CYS D C 1
ATOM 15705 O O . CYS D 1 228 ? 23.760 -36.399 16.159 1.000 18.474 228 CYS D O 1
ATOM 15708 N N . LYS D 1 229 ? 25.794 -36.698 17.095 1.000 17.947 229 LYS D N 1
ATOM 15709 C CA . LYS D 1 229 ? 25.768 -38.135 16.878 1.000 18.138 229 LYS D CA 1
ATOM 15710 C C . LYS D 1 229 ? 24.740 -38.718 17.834 1.000 17.394 229 LYS D C 1
ATOM 15711 O O . LYS D 1 229 ? 24.917 -38.649 19.034 1.000 17.208 229 LYS D O 1
ATOM 15717 N N . THR D 1 230 ? 23.672 -39.272 17.294 1.000 17.376 230 THR D N 1
ATOM 15718 C CA . THR D 1 230 ? 22.558 -39.673 18.123 1.000 18.729 230 THR D CA 1
ATOM 15719 C C . THR D 1 230 ? 22.260 -41.149 17.880 1.000 19.781 230 THR D C 1
ATOM 15720 O O . THR D 1 230 ? 22.054 -41.556 16.745 1.000 20.244 230 THR D O 1
ATOM 15724 N N . ALA D 1 231 ? 22.238 -41.934 18.950 1.000 20.571 231 ALA D N 1
ATOM 15725 C CA . ALA D 1 231 ? 21.752 -43.302 18.882 1.000 21.620 231 ALA D CA 1
ATOM 15726 C C . ALA D 1 231 ? 20.300 -43.311 19.332 1.000 23.760 231 ALA D C 1
ATOM 15727 O O . ALA D 1 231 ? 20.014 -42.910 20.456 1.000 24.646 231 ALA D O 1
ATOM 15729 N N . VAL D 1 232 ? 19.399 -43.785 18.469 1.000 25.669 232 VAL D N 1
ATOM 15730 C CA . VAL D 1 232 ? 17.979 -43.856 18.779 1.000 28.975 232 VAL D CA 1
ATOM 15731 C C . VAL D 1 232 ? 17.521 -45.321 18.836 1.000 32.801 232 VAL D C 1
ATOM 15732 O O . VAL D 1 232 ? 17.499 -45.979 17.782 1.000 33.287 232 VAL D O 1
ATOM 15736 N N . HIS D 1 233 ? 17.097 -45.790 20.033 1.000 34.310 233 HIS D N 1
ATOM 15737 C CA . HIS D 1 233 ? 16.381 -47.056 20.141 1.000 38.821 233 HIS D CA 1
ATOM 15738 C C . HIS D 1 233 ? 14.898 -46.785 20.358 1.000 38.392 233 HIS D C 1
ATOM 15739 O O . HIS D 1 233 ? 14.539 -46.123 21.333 1.000 35.385 233 HIS D O 1
ATOM 15746 N N . SER D 1 234 ? 14.074 -47.251 19.410 1.000 41.085 234 SER D N 1
ATOM 15747 C CA . SER D 1 234 ? 12.624 -47.153 19.475 1.000 47.391 234 SER D CA 1
ATOM 15748 C C . SER D 1 234 ? 12.028 -48.557 19.600 1.000 50.170 234 SER D C 1
ATOM 15749 O O . SER D 1 234 ? 12.744 -49.542 19.452 1.000 48.272 234 SER D O 1
ATOM 15752 N N . HIS D 1 235 ? 10.710 -48.632 19.845 1.000 54.218 235 HIS D N 1
ATOM 15753 C CA . HIS D 1 235 ? 9.927 -49.855 19.740 1.000 63.713 235 HIS D CA 1
ATOM 15754 C C . HIS D 1 235 ? 10.300 -50.615 18.464 1.000 78.233 235 HIS D C 1
ATOM 15755 O O . HIS D 1 235 ? 10.487 -51.840 18.457 1.000 81.042 235 HIS D O 1
ATOM 15762 N N . ASN D 1 236 ? 10.464 -49.832 17.383 1.000 89.198 236 ASN D N 1
ATOM 15763 C CA . ASN D 1 236 ? 10.493 -50.341 16.016 1.000 87.185 236 ASN D CA 1
ATOM 15764 C C . ASN D 1 236 ? 11.904 -50.819 15.642 1.000 82.481 236 ASN D C 1
ATOM 15765 O O . ASN D 1 236 ? 12.060 -51.713 14.815 1.000 83.368 236 ASN D O 1
ATOM 15770 N N . GLY D 1 237 ? 12.941 -50.215 16.246 1.000 73.682 237 GLY D N 1
ATOM 15771 C CA . GLY D 1 237 ? 14.322 -50.629 16.068 1.000 62.949 237 GLY D CA 1
ATOM 15772 C C . GLY D 1 237 ? 15.290 -49.464 16.274 1.000 59.822 237 GLY D C 1
ATOM 15773 O O . GLY D 1 237 ? 14.895 -48.322 16.532 1.000 57.828 237 GLY D O 1
ATOM 15774 N N . SER D 1 238 ? 16.571 -49.753 16.031 1.000 57.857 238 SER D N 1
ATOM 15775 C CA . SER D 1 238 ? 17.623 -48.765 16.175 1.000 57.081 238 SER D CA 1
ATOM 15776 C C . SER D 1 238 ? 17.881 -48.013 14.864 1.000 54.399 238 SER D C 1
ATOM 15777 O O . SER D 1 238 ? 17.871 -48.589 13.775 1.000 51.727 238 SER D O 1
ATOM 15780 N N . CYS D 1 239 ? 18.179 -46.718 15.013 1.000 48.100 239 CYS D N 1
ATOM 15781 C CA . CYS D 1 239 ? 18.898 -46.000 13.980 1.000 36.896 239 CYS D CA 1
ATOM 15782 C C . CYS D 1 239 ? 19.799 -44.934 14.594 1.000 31.945 239 CYS D C 1
ATOM 15783 O O . CYS D 1 239 ? 19.794 -44.700 15.784 1.000 30.060 239 CYS D O 1
ATOM 15786 N N . MET D 1 240 ? 20.584 -44.276 13.761 1.000 31.647 240 MET D N 1
ATOM 15787 C CA . MET D 1 240 ? 21.637 -43.418 14.267 1.000 30.520 240 MET D CA 1
ATOM 15788 C C . MET D 1 240 ? 21.828 -42.219 13.335 1.000 25.530 240 MET D C 1
ATOM 15789 O O . MET D 1 240 ? 21.808 -42.359 12.117 1.000 23.732 240 MET D O 1
ATOM 15794 N N . ILE D 1 241 ? 21.957 -41.022 13.926 1.000 22.725 241 ILE D N 1
ATOM 15795 C CA . ILE D 1 241 ? 22.236 -39.813 13.168 1.000 20.940 241 ILE D CA 1
ATOM 15796 C C . ILE D 1 241 ? 23.737 -39.543 13.131 1.000 18.933 241 ILE D C 1
ATOM 15797 O O . ILE D 1 241 ? 24.345 -39.398 14.176 1.000 19.500 241 ILE D O 1
ATOM 15802 N N . ILE D 1 242 ? 24.304 -39.378 11.939 1.000 17.656 242 ILE D N 1
ATOM 15803 C CA . ILE D 1 242 ? 25.629 -38.810 11.771 1.000 17.184 242 ILE D CA 1
ATOM 15804 C C . ILE D 1 242 ? 25.486 -37.435 11.140 1.000 16.510 242 ILE D C 1
ATOM 15805 O O . ILE D 1 242 ? 25.255 -37.329 9.944 1.000 16.622 242 ILE D O 1
ATOM 15810 N N . PRO D 1 243 ? 25.565 -36.317 11.891 1.000 16.292 243 PRO D N 1
ATOM 15811 C CA . PRO D 1 243 ? 25.435 -35.008 11.251 1.000 16.428 243 PRO D CA 1
ATOM 15812 C C . PRO D 1 243 ? 26.575 -34.798 10.260 1.000 15.928 243 PRO D C 1
ATOM 15813 O O . PRO D 1 243 ? 27.692 -35.283 10.494 1.000 16.174 243 PRO D O 1
ATOM 15817 N N . ARG D 1 244 ? 26.262 -34.110 9.144 1.000 16.027 244 ARG D N 1
ATOM 15818 C CA . ARG D 1 244 ? 27.168 -33.938 8.015 1.000 15.399 244 ARG D CA 1
ATOM 15819 C C . ARG D 1 244 ? 27.363 -32.453 7.696 1.000 15.495 244 ARG D C 1
ATOM 15820 O O . ARG D 1 244 ? 26.918 -31.574 8.431 1.000 15.958 244 ARG D O 1
ATOM 15828 N N . GLU D 1 245 ? 28.038 -32.176 6.587 1.000 14.986 245 GLU D N 1
ATOM 15829 C CA . GLU D 1 245 ? 28.346 -30.811 6.227 1.000 15.138 245 GLU D CA 1
ATOM 15830 C C . GLU D 1 245 ? 27.051 -30.017 6.026 1.000 15.099 245 GLU D C 1
ATOM 15831 O O . GLU D 1 245 ? 26.068 -30.537 5.471 1.000 15.387 245 GLU D O 1
ATOM 15837 N N . GLY D 1 246 ? 27.069 -28.761 6.492 1.000 14.518 246 GLY D N 1
ATOM 15838 C CA . GLY D 1 246 ? 25.908 -27.897 6.321 1.000 15.100 246 GLY D CA 1
ATOM 15839 C C . GLY D 1 246 ? 24.767 -28.317 7.237 1.000 15.070 246 GLY D C 1
ATOM 15840 O O . GLY D 1 246 ? 24.986 -28.541 8.428 1.000 14.954 246 GLY D O 1
ATOM 15841 N N . ASP D 1 247 ? 23.581 -28.490 6.650 1.000 15.445 247 ASP D N 1
ATOM 15842 C CA . ASP D 1 247 ? 22.395 -28.942 7.383 1.000 15.905 247 ASP D CA 1
ATOM 15843 C C . ASP D 1 247 ? 22.171 -30.447 7.260 1.000 16.481 247 ASP D C 1
ATOM 15844 O O . ASP D 1 247 ? 21.264 -30.973 7.910 1.000 16.529 247 ASP D O 1
ATOM 15849 N N . LEU D 1 248 ? 23.006 -31.127 6.436 1.000 17.208 248 LEU D N 1
ATOM 15850 C CA . LEU D 1 248 ? 22.750 -32.508 6.063 1.000 17.325 248 LEU D CA 1
ATOM 15851 C C . LEU D 1 248 ? 22.998 -33.392 7.277 1.000 16.637 248 LEU D C 1
ATOM 15852 O O . LEU D 1 248 ? 23.822 -33.063 8.130 1.000 15.593 248 LEU D O 1
ATOM 15857 N N . ILE D 1 249 ? 22.266 -34.516 7.302 1.000 17.012 249 ILE D N 1
ATOM 15858 C CA . ILE D 1 249 ? 22.579 -35.621 8.185 1.000 16.579 249 ILE D CA 1
ATOM 15859 C C . ILE D 1 249 ? 22.610 -36.899 7.380 1.000 17.001 249 ILE D C 1
ATOM 15860 O O . ILE D 1 249 ? 22.037 -36.986 6.297 1.000 17.535 249 ILE D O 1
ATOM 15865 N N . ARG D 1 250 ? 23.279 -37.883 7.965 1.000 17.275 250 ARG D N 1
ATOM 15866 C CA . ARG D 1 250 ? 23.168 -39.257 7.520 1.000 18.240 250 ARG D CA 1
ATOM 15867 C C . ARG D 1 250 ? 22.414 -40.053 8.579 1.000 19.165 250 ARG D C 1
ATOM 15868 O O . ARG D 1 250 ? 22.683 -39.901 9.751 1.000 19.696 250 ARG D O 1
ATOM 15876 N N . LEU D 1 251 ? 21.490 -40.907 8.143 1.000 19.919 251 LEU D N 1
ATOM 15877 C CA . LEU D 1 251 ? 20.844 -41.884 8.994 1.000 20.081 251 LEU D CA 1
ATOM 15878 C C . LEU D 1 251 ? 21.314 -43.283 8.592 1.000 21.099 251 LEU D C 1
ATOM 15879 O O . LEU D 1 251 ? 21.145 -43.710 7.452 1.000 22.353 251 LEU D O 1
ATOM 15884 N N . TYR D 1 252 ? 21.946 -43.993 9.524 1.000 21.098 252 TYR D N 1
ATOM 15885 C CA . TYR D 1 252 ? 22.135 -45.430 9.431 1.000 21.254 252 TYR D CA 1
ATOM 15886 C C . TYR D 1 252 ? 20.930 -46.132 10.049 1.000 22.124 252 TYR D C 1
ATOM 15887 O O . TYR D 1 252 ? 20.608 -45.837 11.185 1.000 22.305 252 TYR D O 1
ATOM 15896 N N . ILE D 1 253 ? 20.265 -47.037 9.317 1.000 22.772 253 ILE D N 1
ATOM 15897 C CA . ILE D 1 253 ? 19.122 -47.772 9.839 1.000 24.637 253 ILE D CA 1
ATOM 15898 C C . ILE D 1 253 ? 19.392 -49.280 9.761 1.000 26.553 253 ILE D C 1
ATOM 15899 O O . ILE D 1 253 ? 19.548 -49.817 8.669 1.000 26.387 253 ILE D O 1
ATOM 15904 N N . GLN D 1 254 ? 19.408 -49.960 10.919 1.000 27.495 254 GLN D N 1
ATOM 15905 C CA . GLN D 1 254 ? 19.680 -51.383 10.933 1.000 28.412 254 GLN D CA 1
ATOM 15906 C C . GLN D 1 254 ? 18.480 -52.138 10.342 1.000 29.153 254 GLN D C 1
ATOM 15907 O O . GLN D 1 254 ? 17.331 -51.815 10.626 1.000 29.429 254 GLN D O 1
ATOM 15913 N N . LEU D 1 255 ? 18.778 -53.143 9.506 1.000 28.461 255 LEU D N 1
ATOM 15914 C CA . LEU D 1 255 ? 17.793 -53.949 8.802 1.000 28.125 255 LEU D CA 1
ATOM 15915 C C . LEU D 1 255 ? 17.981 -55.408 9.172 1.000 27.748 255 LEU D C 1
ATOM 15916 O O . LEU D 1 255 ? 18.969 -55.758 9.803 1.000 25.962 255 LEU D O 1
ATOM 15921 N N . ALA D 1 256 ? 17.007 -56.227 8.756 1.000 29.673 256 ALA D N 1
ATOM 15922 C CA . ALA D 1 256 ? 16.990 -57.653 9.038 1.000 30.879 256 ALA D CA 1
ATOM 15923 C C . ALA D 1 256 ? 17.191 -58.422 7.739 1.000 33.278 256 ALA D C 1
ATOM 15924 O O . ALA D 1 256 ? 17.021 -57.877 6.642 1.000 34.124 256 ALA D O 1
ATOM 15926 N N . ASP D 1 257 ? 17.560 -59.706 7.869 1.000 34.894 257 ASP D N 1
ATOM 15927 C CA . ASP D 1 257 ? 17.751 -60.561 6.709 1.000 36.733 257 ASP D CA 1
ATOM 15928 C C . ASP D 1 257 ? 16.444 -60.580 5.907 1.000 39.545 257 ASP D C 1
ATOM 15929 O O . ASP D 1 257 ? 16.487 -60.523 4.668 1.000 38.029 257 ASP D O 1
ATOM 15934 N N . ARG D 1 258 ? 15.302 -60.565 6.622 1.000 42.493 258 ARG D N 1
ATOM 15935 C CA . ARG D 1 258 ? 13.983 -60.705 5.998 1.000 47.893 258 ARG D CA 1
ATOM 15936 C C . ARG D 1 258 ? 13.667 -59.482 5.104 1.000 45.407 258 ARG D C 1
ATOM 15937 O O . ARG D 1 258 ? 12.987 -59.648 4.091 1.000 43.895 258 ARG D O 1
ATOM 15945 N N . ASP D 1 259 ? 14.204 -58.285 5.417 1.000 43.281 259 ASP D N 1
ATOM 15946 C CA . ASP D 1 259 ? 13.982 -57.064 4.646 1.000 40.929 259 ASP D CA 1
ATOM 15947 C C . ASP D 1 259 ? 14.635 -57.128 3.264 1.000 41.080 259 ASP D C 1
ATOM 15948 O O . ASP D 1 259 ? 14.223 -56.383 2.380 1.000 42.065 259 ASP D O 1
ATOM 15953 N N . VAL D 1 260 ? 15.619 -58.021 3.053 1.000 43.761 260 VAL D N 1
ATOM 15954 C CA . VAL D 1 260 ? 16.212 -58.187 1.721 1.000 46.727 260 VAL D CA 1
ATOM 15955 C C . VAL D 1 260 ? 16.000 -59.597 1.143 1.000 50.689 260 VAL D C 1
ATOM 15956 O O . VAL D 1 260 ? 16.551 -59.944 0.110 1.000 48.834 260 VAL D O 1
ATOM 15960 N N . LEU D 1 261 ? 15.204 -60.443 1.790 1.000 56.525 261 LEU D N 1
ATOM 15961 C CA . LEU D 1 261 ? 14.859 -61.745 1.233 1.000 62.373 261 LEU D CA 1
ATOM 15962 C C . LEU D 1 261 ? 13.498 -61.691 0.540 1.000 66.667 261 LEU D C 1
ATOM 15963 O O . LEU D 1 261 ? 12.632 -60.917 0.903 1.000 67.375 261 LEU D O 1
ATOM 15968 N N . ASP D 1 262 ? 13.321 -62.594 -0.422 1.000 76.669 262 ASP D N 1
ATOM 15969 C CA . ASP D 1 262 ? 12.092 -62.768 -1.189 1.000 81.911 262 ASP D CA 1
ATOM 15970 C C . ASP D 1 262 ? 11.070 -63.599 -0.395 1.000 83.442 262 ASP D C 1
ATOM 15971 O O . ASP D 1 262 ? 11.290 -64.795 -0.184 1.000 75.608 262 ASP D O 1
ATOM 15976 N N . PRO D 1 263 ? 9.912 -63.028 0.057 1.000 89.950 263 PRO D N 1
ATOM 15977 C CA . PRO D 1 263 ? 8.928 -63.784 0.848 1.000 89.819 263 PRO D CA 1
ATOM 15978 C C . PRO D 1 263 ? 8.500 -65.108 0.208 1.000 101.804 263 PRO D C 1
ATOM 15979 O O . PRO D 1 263 ? 8.169 -66.040 0.935 1.000 115.328 263 PRO D O 1
ATOM 15983 N N . ALA D 1 264 ? 8.520 -65.188 -1.138 1.000 107.393 264 ALA D N 1
ATOM 15984 C CA . ALA D 1 264 ? 8.246 -66.426 -1.864 1.000 98.669 264 ALA D CA 1
ATOM 15985 C C . ALA D 1 264 ? 9.528 -67.253 -1.994 1.000 98.442 264 ALA D C 1
ATOM 15986 O O . ALA D 1 264 ? 9.755 -68.131 -1.175 1.000 95.809 264 ALA D O 1
ATOM 15988 N N . THR D 1 265 ? 10.394 -66.913 -2.960 1.000 95.643 265 THR D N 1
ATOM 15989 C CA . THR D 1 265 ? 11.499 -67.744 -3.413 1.000 91.063 265 THR D CA 1
ATOM 15990 C C . THR D 1 265 ? 12.726 -67.678 -2.494 1.000 88.746 265 THR D C 1
ATOM 15991 O O . THR D 1 265 ? 13.763 -68.242 -2.828 1.000 86.548 265 THR D O 1
ATOM 15995 N N . GLY D 1 266 ? 12.631 -66.948 -1.370 1.000 87.002 266 GLY D N 1
ATOM 15996 C CA . GLY D 1 266 ? 13.709 -66.859 -0.397 1.000 83.628 266 GLY D CA 1
ATOM 15997 C C . GLY D 1 266 ? 15.083 -66.578 -1.017 1.000 82.877 266 GLY D C 1
ATOM 15998 O O . GLY D 1 266 ? 16.074 -67.176 -0.616 1.000 72.475 266 GLY D O 1
ATOM 15999 N N . ARG D 1 267 ? 15.135 -65.647 -1.982 1.000 91.295 267 ARG D N 1
ATOM 16000 C CA . ARG D 1 267 ? 16.349 -65.276 -2.702 1.000 94.911 267 ARG D CA 1
ATOM 16001 C C . ARG D 1 267 ? 16.787 -63.864 -2.288 1.000 88.989 267 ARG D C 1
ATOM 16002 O O . ARG D 1 267 ? 15.941 -63.016 -1.999 1.000 83.699 267 ARG D O 1
ATOM 16010 N N . VAL D 1 268 ? 18.108 -63.609 -2.278 1.000 81.325 268 VAL D N 1
ATOM 16011 C CA . VAL D 1 268 ? 18.655 -62.301 -1.921 1.000 77.438 268 VAL D CA 1
ATOM 16012 C C . VAL D 1 268 ? 18.250 -61.279 -2.992 1.000 78.224 268 VAL D C 1
ATOM 16013 O O . VAL D 1 268 ? 18.794 -61.317 -4.087 1.000 83.076 268 VAL D O 1
ATOM 16017 N N . ASP D 1 269 ? 17.346 -60.332 -2.659 1.000 72.143 269 ASP D N 1
ATOM 16018 C CA . ASP D 1 269 ? 16.780 -59.361 -3.595 1.000 64.796 269 ASP D CA 1
ATOM 16019 C C . ASP D 1 269 ? 16.953 -57.951 -3.028 1.000 59.482 269 ASP D C 1
ATOM 16020 O O . ASP D 1 269 ? 16.086 -57.431 -2.325 1.000 57.580 269 ASP D O 1
ATOM 16025 N N . LYS D 1 270 ? 18.066 -57.299 -3.366 1.000 57.884 270 LYS D N 1
ATOM 16026 C CA . LYS D 1 270 ? 18.413 -56.025 -2.747 1.000 56.775 270 LYS D CA 1
ATOM 16027 C C . LYS D 1 270 ? 17.491 -54.885 -3.207 1.000 52.024 270 LYS D C 1
ATOM 16028 O O . LYS D 1 270 ? 17.471 -53.821 -2.574 1.000 53.564 270 LYS D O 1
ATOM 16034 N N . SER D 1 271 ? 16.733 -55.103 -4.293 1.000 49.110 271 SER D N 1
ATOM 16035 C CA . SER D 1 271 ? 15.848 -54.084 -4.843 1.000 48.507 271 SER D CA 1
ATOM 16036 C C . SER D 1 271 ? 14.614 -53.873 -3.955 1.000 49.382 271 SER D C 1
ATOM 16037 O O . SER D 1 271 ? 13.824 -52.973 -4.205 1.000 47.575 271 SER D O 1
ATOM 16040 N N . ARG D 1 272 ? 14.451 -54.668 -2.894 1.000 52.188 272 ARG D N 1
ATOM 16041 C CA . ARG D 1 272 ? 13.267 -54.569 -2.062 1.000 53.601 272 ARG D CA 1
ATOM 16042 C C . ARG D 1 272 ? 13.407 -53.422 -1.076 1.000 44.802 272 ARG D C 1
ATOM 16043 O O . ARG D 1 272 ? 12.439 -53.122 -0.391 1.000 40.928 272 ARG D O 1
ATOM 16051 N N . VAL D 1 273 ? 14.601 -52.824 -0.993 1.000 39.500 273 VAL D N 1
ATOM 16052 C CA . VAL D 1 273 ? 14.823 -51.736 -0.058 1.000 37.407 273 VAL D CA 1
ATOM 16053 C C . VAL D 1 273 ? 15.008 -50.448 -0.835 1.000 36.035 273 VAL D C 1
ATOM 16054 O O . VAL D 1 273 ? 15.973 -50.335 -1.587 1.000 38.290 273 VAL D O 1
ATOM 16058 N N . SER D 1 274 ? 14.078 -49.506 -0.625 1.000 34.090 274 SER D N 1
ATOM 16059 C CA . SER D 1 274 ? 14.128 -48.209 -1.267 1.000 31.652 274 SER D CA 1
ATOM 16060 C C . SER D 1 274 ? 14.474 -47.164 -0.211 1.000 30.301 274 SER D C 1
ATOM 16061 O O . SER D 1 274 ? 14.253 -47.350 0.985 1.000 30.319 274 SER D O 1
ATOM 16064 N N . PRO D 1 275 ? 15.030 -46.006 -0.619 1.000 28.950 275 PRO D N 1
ATOM 16065 C CA . PRO D 1 275 ? 15.280 -44.916 0.323 1.000 27.049 275 PRO D CA 1
ATOM 16066 C C . PRO D 1 275 ? 13.962 -44.404 0.884 1.000 26.042 275 PRO D C 1
ATOM 16067 O O . PRO D 1 275 ? 13.921 -44.053 2.044 1.000 25.285 275 PRO D O 1
ATOM 16071 N N . GLU D 1 276 ? 12.885 -44.415 0.084 1.000 26.511 276 GLU D N 1
ATOM 16072 C CA A GLU D 1 276 ? 11.568 -43.994 0.528 0.500 26.620 276 GLU D CA 1
ATOM 16073 C CA B GLU D 1 276 ? 11.593 -43.942 0.573 0.500 27.159 276 GLU D CA 1
ATOM 16074 C C . GLU D 1 276 ? 11.171 -44.820 1.752 1.000 27.149 276 GLU D C 1
ATOM 16075 O O . GLU D 1 276 ? 10.631 -44.288 2.722 1.000 27.972 276 GLU D O 1
ATOM 16086 N N . LYS D 1 277 ? 11.468 -46.136 1.716 1.000 27.415 277 LYS D N 1
ATOM 16087 C CA . LYS D 1 277 ? 11.113 -47.045 2.795 1.000 27.298 277 LYS D CA 1
ATOM 16088 C C . LYS D 1 277 ? 11.985 -46.809 4.022 1.000 25.753 277 LYS D C 1
ATOM 16089 O O . LYS D 1 277 ? 11.495 -46.831 5.154 1.000 25.801 277 LYS D O 1
ATOM 16095 N N . LEU D 1 278 ? 13.282 -46.626 3.790 1.000 24.391 278 LEU D N 1
ATOM 16096 C CA . LEU D 1 278 ? 14.215 -46.340 4.871 1.000 23.608 278 LEU D CA 1
ATOM 16097 C C . LEU D 1 278 ? 13.753 -45.082 5.615 1.000 24.309 278 LEU D C 1
ATOM 16098 O O . LEU D 1 278 ? 13.738 -45.032 6.839 1.000 23.821 278 LEU D O 1
ATOM 16103 N N . LEU D 1 279 ? 13.337 -44.058 4.871 1.000 24.924 279 LEU D N 1
ATOM 16104 C CA . LEU D 1 279 ? 12.904 -42.830 5.493 1.000 25.631 279 LEU D CA 1
ATOM 16105 C C . LEU D 1 279 ? 11.603 -43.040 6.262 1.000 26.018 279 LEU D C 1
ATOM 16106 O O . LEU D 1 279 ? 11.390 -42.384 7.273 1.000 25.363 279 LEU D O 1
ATOM 16111 N N . ALA D 1 280 ? 10.742 -43.947 5.788 1.000 27.358 280 ALA D N 1
ATOM 16112 C CA . ALA D 1 280 ? 9.484 -44.259 6.473 1.000 28.805 280 ALA D CA 1
ATOM 16113 C C . ALA D 1 280 ? 9.746 -44.921 7.827 1.000 28.859 280 ALA D C 1
ATOM 16114 O O . ALA D 1 280 ? 9.007 -44.702 8.788 1.000 29.031 280 ALA D O 1
ATOM 16116 N N . VAL D 1 281 ? 10.798 -45.741 7.873 1.000 29.355 281 VAL D N 1
ATOM 16117 C CA . VAL D 1 281 ? 11.249 -46.392 9.094 1.000 29.954 281 VAL D CA 1
ATOM 16118 C C . VAL D 1 281 ? 11.787 -45.326 10.046 1.000 29.241 281 VAL D C 1
ATOM 16119 O O . VAL D 1 281 ? 11.484 -45.360 11.223 1.000 29.681 281 VAL D O 1
ATOM 16123 N N . ALA D 1 282 ? 12.598 -44.386 9.556 1.000 28.590 282 ALA D N 1
ATOM 16124 C CA . ALA D 1 282 ? 13.090 -43.278 10.376 1.000 28.175 282 ALA D CA 1
ATOM 16125 C C . ALA D 1 282 ? 11.946 -42.475 10.988 1.000 28.959 282 ALA D C 1
ATOM 16126 O O . ALA D 1 282 ? 11.929 -42.221 12.192 1.000 28.276 282 ALA D O 1
ATOM 16128 N N . LYS D 1 283 ? 10.976 -42.105 10.150 1.000 30.906 283 LYS D N 1
ATOM 16129 C CA . LYS D 1 283 ? 9.812 -41.376 10.619 1.000 33.537 283 LYS D CA 1
ATOM 16130 C C . LYS D 1 283 ? 9.252 -42.037 11.892 1.000 33.868 283 LYS D C 1
ATOM 16131 O O . LYS D 1 283 ? 8.989 -41.358 12.885 1.000 31.663 283 LYS D O 1
ATOM 16137 N N . GLU D 1 284 ? 9.098 -43.366 11.852 1.000 35.261 284 GLU D N 1
ATOM 16138 C CA . GLU D 1 284 ? 8.503 -44.100 12.954 1.000 36.595 284 GLU D CA 1
ATOM 16139 C C . GLU D 1 284 ? 9.427 -44.080 14.167 1.000 35.186 284 GLU D C 1
ATOM 16140 O O . GLU D 1 284 ? 8.940 -43.868 15.285 1.000 37.513 284 GLU D O 1
ATOM 16146 N N . SER D 1 285 ? 10.731 -44.281 13.929 1.000 32.143 285 SER D N 1
ATOM 16147 C CA . SER D 1 285 ? 11.699 -44.386 15.006 1.000 31.481 285 SER D CA 1
ATOM 16148 C C . SER D 1 285 ? 11.812 -43.084 15.799 1.000 31.748 285 SER D C 1
ATOM 16149 O O . SER D 1 285 ? 12.183 -43.120 16.984 1.000 34.004 285 SER D O 1
ATOM 16152 N N . PHE D 1 286 ? 11.493 -41.939 15.169 1.000 30.174 286 PHE D N 1
ATOM 16153 C CA . PHE D 1 286 ? 11.786 -40.666 15.799 1.000 28.306 286 PHE D CA 1
ATOM 16154 C C . PHE D 1 286 ? 10.599 -40.165 16.597 1.000 28.811 286 PHE D C 1
ATOM 16155 O O . PHE D 1 286 ? 10.721 -39.142 17.264 1.000 29.347 286 PHE D O 1
ATOM 16163 N N . LYS D 1 287 ? 9.474 -40.885 16.553 1.000 29.238 287 LYS D N 1
ATOM 16164 C CA . LYS D 1 287 ? 8.281 -40.428 17.238 1.000 29.714 287 LYS D CA 1
ATOM 16165 C C . LYS D 1 287 ? 8.581 -40.304 18.730 1.000 28.792 287 LYS D C 1
ATOM 16166 O O . LYS D 1 287 ? 9.181 -41.203 19.319 1.000 28.896 287 LYS D O 1
ATOM 16172 N N . PRO D 1 288 ? 8.159 -39.207 19.404 1.000 28.253 288 PRO D N 1
ATOM 16173 C CA . PRO D 1 288 ? 7.221 -38.221 18.830 1.000 28.499 288 PRO D CA 1
ATOM 16174 C C . PRO D 1 288 ? 7.795 -37.092 17.962 1.000 27.300 288 PRO D C 1
ATOM 16175 O O . PRO D 1 288 ? 7.062 -36.239 17.465 1.000 27.412 288 PRO D O 1
ATOM 16179 N N . PHE D 1 289 ? 9.111 -37.069 17.765 1.000 25.570 289 PHE D N 1
ATOM 16180 C CA . PHE D 1 289 ? 9.706 -36.038 16.943 1.000 24.483 289 PHE D CA 1
ATOM 16181 C C . PHE D 1 289 ? 9.433 -36.356 15.477 1.000 24.236 289 PHE D C 1
ATOM 16182 O O . PHE D 1 289 ? 9.269 -37.517 15.102 1.000 23.972 289 PHE D O 1
ATOM 16190 N N . SER D 1 290 ? 9.375 -35.299 14.659 1.000 24.101 290 SER D N 1
ATOM 16191 C CA . SER D 1 290 ? 9.230 -35.441 13.220 1.000 24.240 290 SER D CA 1
ATOM 16192 C C . SER D 1 290 ? 10.589 -35.753 12.603 1.000 23.668 290 SER D C 1
ATOM 16193 O O . SER D 1 290 ? 11.633 -35.442 13.169 1.000 23.243 290 SER D O 1
ATOM 16196 N N . MET D 1 291 ? 10.568 -36.328 11.398 1.000 23.873 291 MET D N 1
ATOM 16197 C CA . MET D 1 291 ? 11.776 -36.559 10.616 1.000 22.579 291 MET D CA 1
ATOM 16198 C C . MET D 1 291 ? 11.330 -36.876 9.185 1.000 24.144 291 MET D C 1
ATOM 16199 O O . MET D 1 291 ? 10.587 -37.849 8.922 1.000 25.478 291 MET D O 1
ATOM 16204 N N . GLY D 1 292 ? 11.702 -35.953 8.284 1.000 24.262 292 GLY D N 1
ATOM 16205 C CA . GLY D 1 292 ? 11.419 -36.070 6.873 1.000 24.481 292 GLY D CA 1
ATOM 16206 C C . GLY D 1 292 ? 12.567 -35.420 6.126 1.000 23.836 292 GLY D C 1
ATOM 16207 O O . GLY D 1 292 ? 13.513 -34.927 6.741 1.000 22.572 292 GLY D O 1
ATOM 16208 N N . ALA D 1 293 ? 12.481 -35.422 4.803 1.000 24.687 293 ALA D N 1
ATOM 16209 C CA . ALA D 1 293 ? 13.552 -34.869 4.003 1.000 24.802 293 ALA D CA 1
ATOM 16210 C C . ALA D 1 293 ? 13.038 -33.623 3.311 1.000 26.029 293 ALA D C 1
ATOM 16211 O O . ALA D 1 293 ? 11.938 -33.629 2.779 1.000 26.707 293 ALA D O 1
ATOM 16213 N N . LYS D 1 294 ? 13.850 -32.565 3.282 1.000 27.648 294 LYS D N 1
ATOM 16214 C CA . LYS D 1 294 ? 13.457 -31.330 2.621 1.000 29.682 294 LYS D CA 1
ATOM 16215 C C . LYS D 1 294 ? 13.476 -31.491 1.107 1.000 31.840 294 LYS D C 1
ATOM 16216 O O . LYS D 1 294 ? 12.699 -30.846 0.412 1.000 32.914 294 LYS D O 1
ATOM 16222 N N . ASN D 1 295 ? 14.342 -32.350 0.569 1.000 34.320 295 ASN D N 1
ATOM 16223 C CA . ASN D 1 295 ? 14.522 -32.324 -0.872 1.000 37.577 295 ASN D CA 1
ATOM 16224 C C . ASN D 1 295 ? 15.016 -33.672 -1.411 1.000 36.949 295 ASN D C 1
ATOM 16225 O O . ASN D 1 295 ? 16.078 -33.748 -2.014 1.000 36.815 295 ASN D O 1
ATOM 16230 N N . GLY D 1 296 ? 14.245 -34.745 -1.178 1.000 36.296 296 GLY D N 1
ATOM 16231 C CA . GLY D 1 296 ? 14.690 -36.107 -1.449 1.000 33.818 296 GLY D CA 1
ATOM 16232 C C . GLY D 1 296 ? 16.028 -36.474 -0.786 1.000 30.807 296 GLY D C 1
ATOM 16233 O O . GLY D 1 296 ? 16.400 -36.009 0.275 1.000 27.024 296 GLY D O 1
ATOM 16234 N N . PHE D 1 297 ? 16.784 -37.314 -1.471 1.000 31.476 297 PHE D N 1
ATOM 16235 C CA . PHE D 1 297 ? 17.952 -37.960 -0.906 1.000 30.959 297 PHE D CA 1
ATOM 16236 C C . PHE D 1 297 ? 19.182 -37.425 -1.616 1.000 29.425 297 PHE D C 1
ATOM 16237 O O . PHE D 1 297 ? 19.274 -37.560 -2.833 1.000 29.271 297 PHE D O 1
ATOM 16245 N N . GLU D 1 298 ? 20.126 -36.838 -0.878 1.000 28.558 298 GLU D N 1
ATOM 16246 C CA . GLU D 1 298 ? 21.428 -36.565 -1.473 1.000 28.940 298 GLU D CA 1
ATOM 16247 C C . GLU D 1 298 ? 22.036 -37.883 -1.953 1.000 30.302 298 GLU D C 1
ATOM 16248 O O . GLU D 1 298 ? 22.603 -37.973 -3.050 1.000 32.598 298 GLU D O 1
ATOM 16254 N N . TRP D 1 299 ? 21.874 -38.932 -1.130 1.000 29.008 299 TRP D N 1
ATOM 16255 C CA . TRP D 1 299 ? 22.472 -40.226 -1.417 1.000 27.040 299 TRP D CA 1
ATOM 16256 C C . TRP D 1 299 ? 21.805 -41.305 -0.575 1.000 25.714 299 TRP D C 1
ATOM 16257 O O . TRP D 1 299 ? 21.190 -41.001 0.437 1.000 24.320 299 TRP D O 1
ATOM 16268 N N . TRP D 1 300 ? 21.967 -42.560 -0.996 1.000 25.391 300 TRP D N 1
ATOM 16269 C CA . TRP D 1 300 ? 21.557 -43.688 -0.197 1.000 24.327 300 TRP D CA 1
ATOM 16270 C C . TRP D 1 300 ? 22.269 -44.952 -0.665 1.000 23.681 300 TRP D C 1
ATOM 16271 O O . TRP D 1 300 ? 22.787 -45.014 -1.766 1.000 23.210 300 TRP D O 1
ATOM 16282 N N . THR D 1 301 ? 22.260 -45.974 0.189 1.000 23.393 301 THR D N 1
ATOM 16283 C CA . THR D 1 301 ? 22.773 -47.280 -0.169 1.000 23.061 301 THR D CA 1
ATOM 16284 C C . THR D 1 301 ? 22.255 -48.315 0.814 1.000 23.917 301 THR D C 1
ATOM 16285 O O . THR D 1 301 ? 21.688 -47.979 1.852 1.000 23.562 301 THR D O 1
ATOM 16289 N N . LEU D 1 302 ? 22.493 -49.577 0.450 1.000 25.281 302 LEU D N 1
ATOM 16290 C CA . LEU D 1 302 ? 22.460 -50.705 1.366 1.000 25.292 302 LEU D CA 1
ATOM 16291 C C . LEU D 1 302 ? 23.879 -51.094 1.731 1.000 23.434 302 LEU D C 1
ATOM 16292 O O . LEU D 1 302 ? 24.582 -51.635 0.908 1.000 24.261 302 LEU D O 1
ATOM 16297 N N . TYR D 1 303 ? 24.298 -50.824 2.956 1.000 22.068 303 TYR D N 1
ATOM 16298 C CA . TYR D 1 303 ? 25.606 -51.255 3.413 1.000 20.914 303 TYR D CA 1
ATOM 16299 C C . TYR D 1 303 ? 25.509 -52.684 3.951 1.000 21.546 303 TYR D C 1
ATOM 16300 O O . TYR D 1 303 ? 24.812 -52.943 4.931 1.000 21.475 303 TYR D O 1
ATOM 16309 N N . ILE D 1 304 ? 26.173 -53.623 3.292 1.000 21.847 304 ILE D N 1
ATOM 16310 C CA . ILE D 1 304 ? 26.282 -54.977 3.833 1.000 22.435 304 ILE D CA 1
ATOM 16311 C C . ILE D 1 304 ? 27.717 -55.195 4.305 1.000 21.661 304 ILE D C 1
ATOM 16312 O O . ILE D 1 304 ? 28.645 -55.053 3.522 1.000 22.432 304 ILE D O 1
ATOM 16317 N N . ILE D 1 305 ? 27.897 -55.529 5.583 1.000 21.344 305 ILE D N 1
ATOM 16318 C CA . ILE D 1 305 ? 29.171 -55.350 6.269 1.000 20.398 305 ILE D CA 1
ATOM 16319 C C . ILE D 1 305 ? 29.363 -56.450 7.314 1.000 20.258 305 ILE D C 1
ATOM 16320 O O . ILE D 1 305 ? 28.510 -56.656 8.187 1.000 20.982 305 ILE D O 1
ATOM 16325 N N . GLY D 1 306 ? 30.505 -57.128 7.229 1.000 19.111 306 GLY D N 1
ATOM 16326 C CA . GLY D 1 306 ? 30.899 -58.068 8.255 1.000 19.180 306 GLY D CA 1
ATOM 16327 C C . GLY D 1 306 ? 32.226 -57.687 8.873 1.000 18.457 306 GLY D C 1
ATOM 16328 O O . GLY D 1 306 ? 32.827 -56.747 8.386 1.000 18.801 306 GLY D O 1
ATOM 16329 N N . GLN D 1 307 ? 32.680 -58.408 9.896 1.000 18.576 307 GLN D N 1
ATOM 16330 C CA . GLN D 1 307 ? 33.941 -58.089 10.529 1.000 18.912 307 GLN D CA 1
ATOM 16331 C C . GLN D 1 307 ? 34.919 -59.231 10.326 1.000 19.471 307 GLN D C 1
ATOM 16332 O O . GLN D 1 307 ? 34.678 -60.315 10.820 1.000 19.747 307 GLN D O 1
ATOM 16338 N N . ARG D 1 308 ? 36.035 -58.965 9.633 1.000 19.794 308 ARG D N 1
ATOM 16339 C CA . ARG D 1 308 ? 37.008 -59.993 9.330 1.000 20.639 308 ARG D CA 1
ATOM 16340 C C . ARG D 1 308 ? 38.380 -59.368 9.130 1.000 19.878 308 ARG D C 1
ATOM 16341 O O . ARG D 1 308 ? 38.465 -58.182 8.849 1.000 18.833 308 ARG D O 1
ATOM 16349 N N . VAL D 1 309 ? 39.428 -60.218 9.171 1.000 20.297 309 VAL D N 1
ATOM 16350 C CA . VAL D 1 309 ? 40.796 -59.800 8.951 1.000 19.319 309 VAL D CA 1
ATOM 16351 C C . VAL D 1 309 ? 41.469 -60.771 8.018 1.000 18.962 309 VAL D C 1
ATOM 16352 O O . VAL D 1 309 ? 41.405 -61.979 8.199 1.000 19.450 309 VAL D O 1
ATOM 16356 N N . ALA D 1 310 ? 42.253 -60.226 7.107 1.000 18.451 310 ALA D N 1
ATOM 16357 C CA . ALA D 1 310 ? 43.048 -61.073 6.233 1.000 18.478 310 ALA D CA 1
ATOM 16358 C C . ALA D 1 310 ? 44.073 -61.845 7.044 1.000 18.189 310 ALA D C 1
ATOM 16359 O O . ALA D 1 310 ? 44.586 -61.354 8.034 1.000 17.415 310 ALA D O 1
ATOM 16361 N N . SER D 1 311 ? 44.352 -63.065 6.581 1.000 19.058 311 SER D N 1
ATOM 16362 C CA . SER D 1 311 ? 45.311 -63.945 7.237 1.000 19.555 311 SER D CA 1
ATOM 16363 C C . SER D 1 311 ? 46.736 -63.424 7.092 1.000 19.351 311 SER D C 1
ATOM 16364 O O . SER D 1 311 ? 47.575 -63.815 7.882 1.000 18.654 311 SER D O 1
ATOM 16367 N N . ARG D 1 312 ? 46.970 -62.578 6.071 1.000 20.300 312 ARG D N 1
ATOM 16368 C CA . ARG D 1 312 ? 48.266 -61.983 5.753 1.000 20.956 312 ARG D CA 1
ATOM 16369 C C . ARG D 1 312 ? 48.014 -60.616 5.120 1.000 18.569 312 ARG D C 1
ATOM 16370 O O . ARG D 1 312 ? 47.049 -60.474 4.410 1.000 18.242 312 ARG D O 1
ATOM 16378 N N . PHE D 1 313 ? 48.863 -59.622 5.392 1.000 17.145 313 PHE D N 1
ATOM 16379 C CA . PHE D 1 313 ? 48.704 -58.284 4.822 1.000 16.057 313 PHE D CA 1
ATOM 16380 C C . PHE D 1 313 ? 49.778 -57.993 3.779 1.000 16.120 313 PHE D C 1
ATOM 16381 O O . PHE D 1 313 ? 49.815 -56.883 3.224 1.000 15.768 313 PHE D O 1
ATOM 16389 N N . SER D 1 314 ? 50.660 -58.975 3.527 1.000 16.557 314 SER D N 1
ATOM 16390 C CA . SER D 1 314 ? 51.555 -58.875 2.391 1.000 16.768 314 SER D CA 1
ATOM 16391 C C . SER D 1 314 ? 51.953 -60.266 1.930 1.000 17.897 314 SER D C 1
ATOM 16392 O O . SER D 1 314 ? 51.768 -61.222 2.663 1.000 18.265 314 SER D O 1
ATOM 16395 N N . LEU D 1 315 ? 52.436 -60.329 0.684 1.000 18.662 315 LEU D N 1
ATOM 16396 C CA . LEU D 1 315 ? 53.150 -61.464 0.157 1.000 19.598 315 LEU D CA 1
ATOM 16397 C C . LEU D 1 315 ? 54.570 -61.032 -0.167 1.000 19.884 315 LEU D C 1
ATOM 16398 O O . LEU D 1 315 ? 54.770 -60.171 -0.998 1.000 19.245 315 LEU D O 1
ATOM 16403 N N . HIS D 1 316 ? 55.544 -61.606 0.547 1.000 21.187 316 HIS D N 1
ATOM 16404 C CA . HIS D 1 316 ? 56.976 -61.406 0.348 1.000 21.632 316 HIS D CA 1
ATOM 16405 C C . HIS D 1 316 ? 57.404 -59.960 0.556 1.000 20.875 316 HIS D C 1
ATOM 16406 O O . HIS D 1 316 ? 58.493 -59.595 0.138 1.000 21.252 316 HIS D O 1
ATOM 16413 N N . GLU D 1 317 ? 56.567 -59.163 1.229 1.000 20.216 317 GLU D N 1
ATOM 16414 C CA . GLU D 1 317 ? 56.767 -57.733 1.416 1.000 19.757 317 GLU D CA 1
ATOM 16415 C C . GLU D 1 317 ? 56.887 -57.014 0.071 1.000 19.734 317 GLU D C 1
ATOM 16416 O O . GLU D 1 317 ? 57.549 -55.982 -0.013 1.000 19.260 317 GLU D O 1
ATOM 16422 N N . ARG D 1 318 ? 56.205 -57.516 -0.955 1.000 19.731 318 ARG D N 1
ATOM 16423 C CA . ARG D 1 318 ? 56.295 -56.936 -2.285 1.000 20.064 318 ARG D CA 1
ATOM 16424 C C . ARG D 1 318 ? 54.926 -56.528 -2.814 1.000 19.149 318 ARG D C 1
ATOM 16425 O O . ARG D 1 318 ? 54.815 -55.552 -3.538 1.000 18.282 318 ARG D O 1
ATOM 16433 N N . VAL D 1 319 ? 53.898 -57.311 -2.496 1.000 19.450 319 VAL D N 1
ATOM 16434 C CA . VAL D 1 319 ? 52.512 -56.890 -2.645 1.000 19.153 319 VAL D CA 1
ATOM 16435 C C . VAL D 1 319 ? 51.859 -56.762 -1.262 1.000 18.657 319 VAL D C 1
ATOM 16436 O O . VAL D 1 319 ? 51.833 -57.728 -0.502 1.000 19.550 319 VAL D O 1
ATOM 16440 N N . PHE D 1 320 ? 51.268 -55.597 -0.983 1.000 17.173 320 PHE D N 1
ATOM 16441 C CA . PHE D 1 320 ? 50.581 -55.351 0.265 1.000 16.516 320 PHE D CA 1
ATOM 16442 C C . PHE D 1 320 ? 49.082 -55.194 0.050 1.000 16.154 320 PHE D C 1
ATOM 16443 O O . PHE D 1 320 ? 48.639 -54.902 -1.059 1.000 16.502 320 PHE D O 1
ATOM 16451 N N . ILE D 1 321 ? 48.314 -55.359 1.131 1.000 15.498 321 ILE D N 1
ATOM 16452 C CA . ILE D 1 321 ? 46.930 -54.938 1.118 1.000 15.170 321 ILE D CA 1
ATOM 16453 C C . ILE D 1 321 ? 46.667 -54.032 2.313 1.000 14.928 321 ILE D C 1
ATOM 16454 O O . ILE D 1 321 ? 47.387 -54.069 3.306 1.000 14.639 321 ILE D O 1
ATOM 16459 N N . ALA D 1 322 ? 45.654 -53.174 2.139 1.000 14.873 322 ALA D N 1
ATOM 16460 C CA . ALA D 1 322 ? 45.317 -52.186 3.124 1.000 14.474 322 ALA D CA 1
ATOM 16461 C C . ALA D 1 322 ? 43.823 -51.879 3.094 1.000 14.897 322 ALA D C 1
ATOM 16462 O O . ALA D 1 322 ? 43.143 -51.980 2.053 1.000 14.647 322 ALA D O 1
ATOM 16464 N N . GLY D 1 323 ? 43.356 -51.416 4.269 1.000 15.068 323 GLY D N 1
ATOM 16465 C CA . GLY D 1 323 ? 41.990 -50.957 4.437 1.000 15.219 323 GLY D CA 1
ATOM 16466 C C . GLY D 1 323 ? 41.014 -52.115 4.361 1.000 16.281 323 GLY D C 1
ATOM 16467 O O . GLY D 1 323 ? 41.352 -53.216 4.785 1.000 18.587 323 GLY D O 1
ATOM 16468 N N . ASP D 1 324 ? 39.842 -51.883 3.766 1.000 16.367 324 ASP D N 1
ATOM 16469 C CA . ASP D 1 324 ? 38.802 -52.902 3.722 1.000 16.993 324 ASP D CA 1
ATOM 16470 C C . ASP D 1 324 ? 39.298 -54.152 2.983 1.000 16.791 324 ASP D C 1
ATOM 16471 O O . ASP D 1 324 ? 38.760 -55.237 3.180 1.000 16.840 324 ASP D O 1
ATOM 16476 N N . ALA D 1 325 ? 40.354 -54.021 2.176 1.000 16.233 325 ALA D N 1
ATOM 16477 C CA . ALA D 1 325 ? 40.899 -55.167 1.480 1.000 16.820 325 ALA D CA 1
ATOM 16478 C C . ALA D 1 325 ? 41.506 -56.189 2.456 1.000 17.172 325 ALA D C 1
ATOM 16479 O O . ALA D 1 325 ? 41.679 -57.364 2.091 1.000 17.008 325 ALA D O 1
ATOM 16481 N N . CYS D 1 326 ? 41.846 -55.757 3.683 1.000 16.609 326 CYS D N 1
ATOM 16482 C CA . CYS D 1 326 ? 42.400 -56.703 4.633 1.000 16.914 326 CYS D CA 1
ATOM 16483 C C . CYS D 1 326 ? 41.759 -56.626 6.016 1.000 17.651 326 CYS D C 1
ATOM 16484 O O . CYS D 1 326 ? 42.142 -57.415 6.868 1.000 19.112 326 CYS D O 1
ATOM 16487 N N . HIS D 1 327 ? 40.777 -55.738 6.263 1.000 17.751 327 HIS D N 1
ATOM 16488 C CA . HIS D 1 327 ? 39.988 -55.809 7.485 1.000 17.214 327 HIS D CA 1
ATOM 16489 C C . HIS D 1 327 ? 38.809 -54.847 7.434 1.000 16.934 327 HIS D C 1
ATOM 16490 O O . HIS D 1 327 ? 38.940 -53.701 7.005 1.000 16.432 327 HIS D O 1
ATOM 16497 N N . THR D 1 328 ? 37.663 -55.328 7.924 1.000 17.576 328 THR D N 1
ATOM 16498 C CA . THR D 1 328 ? 36.414 -54.582 7.924 1.000 17.707 328 THR D CA 1
ATOM 16499 C C . THR D 1 328 ? 35.860 -54.512 9.341 1.000 18.137 328 THR D C 1
ATOM 16500 O O . THR D 1 328 ? 36.100 -55.413 10.134 1.000 18.284 328 THR D O 1
ATOM 16504 N N . HIS D 1 329 ? 35.075 -53.465 9.614 1.000 19.090 329 HIS D N 1
ATOM 16505 C CA . HIS D 1 329 ? 34.526 -53.205 10.938 1.000 20.583 329 HIS D CA 1
ATOM 16506 C C . HIS D 1 329 ? 33.069 -52.751 10.826 1.000 23.490 329 HIS D C 1
ATOM 16507 O O . HIS D 1 329 ? 32.696 -52.031 9.893 1.000 24.427 329 HIS D O 1
ATOM 16514 N N . SER D 1 330 ? 32.257 -53.125 11.824 1.000 26.992 330 SER D N 1
ATOM 16515 C CA . SER D 1 330 ? 30.859 -52.737 11.802 1.000 29.625 330 SER D CA 1
ATOM 16516 C C . SER D 1 330 ? 30.773 -51.236 12.040 1.000 30.156 330 SER D C 1
ATOM 16517 O O . SER D 1 330 ? 31.721 -50.589 12.483 1.000 32.730 330 SER D O 1
ATOM 16520 N N . PRO D 1 331 ? 29.660 -50.618 11.620 1.000 30.511 331 PRO D N 1
ATOM 16521 C CA . PRO D 1 331 ? 29.408 -49.209 11.902 1.000 29.580 331 PRO D CA 1
ATOM 16522 C C . PRO D 1 331 ? 29.433 -48.830 13.379 1.000 29.053 331 PRO D C 1
ATOM 16523 O O . PRO D 1 331 ? 29.902 -47.743 13.720 1.000 31.452 331 PRO D O 1
ATOM 16527 N N . LYS D 1 332 ? 28.950 -49.738 14.233 1.000 29.155 332 LYS D N 1
ATOM 16528 C CA . LYS D 1 332 ? 28.921 -49.543 15.677 1.000 28.523 332 LYS D CA 1
ATOM 16529 C C . LYS D 1 332 ? 30.317 -49.577 16.287 1.000 23.960 332 LYS D C 1
ATOM 16530 O O . LYS D 1 332 ? 30.506 -49.095 17.393 1.000 22.025 332 LYS D O 1
ATOM 16536 N N . ALA D 1 333 ? 31.285 -50.162 15.578 1.000 22.204 333 ALA D N 1
ATOM 16537 C CA . ALA D 1 333 ? 32.681 -50.179 15.995 1.000 21.109 333 ALA D CA 1
ATOM 16538 C C . ALA D 1 333 ? 33.325 -48.794 15.854 1.000 20.221 333 ALA D C 1
ATOM 16539 O O . ALA D 1 333 ? 34.401 -48.522 16.411 1.000 18.676 333 ALA D O 1
ATOM 16541 N N . GLY D 1 334 ? 32.672 -47.934 15.060 1.000 20.194 334 GLY D N 1
ATOM 16542 C CA . GLY D 1 334 ? 33.026 -46.528 14.978 1.000 19.904 334 GLY D CA 1
ATOM 16543 C C . GLY D 1 334 ? 34.337 -46.266 14.237 1.000 19.872 334 GLY D C 1
ATOM 16544 O O . GLY D 1 334 ? 34.928 -45.215 14.430 1.000 19.494 334 GLY D O 1
ATOM 16545 N N . GLN D 1 335 ? 34.777 -47.196 13.362 1.000 19.006 335 GLN D N 1
ATOM 16546 C CA . GLN D 1 335 ? 36.058 -47.024 12.698 1.000 17.329 335 GLN D CA 1
ATOM 16547 C C . GLN D 1 335 ? 35.917 -46.304 11.362 1.000 16.320 335 GLN D C 1
ATOM 16548 O O . GLN D 1 335 ? 36.879 -45.711 10.920 1.000 15.259 335 GLN D O 1
ATOM 16554 N N . GLY D 1 336 ? 34.766 -46.423 10.697 1.000 16.917 336 GLY D N 1
ATOM 16555 C CA . GLY D 1 336 ? 34.640 -45.970 9.323 1.000 18.267 336 GLY D CA 1
ATOM 16556 C C . GLY D 1 336 ? 35.900 -46.292 8.520 1.000 20.927 336 GLY D C 1
ATOM 16557 O O . GLY D 1 336 ? 36.396 -47.421 8.525 1.000 22.576 336 GLY D O 1
ATOM 16558 N N . MET D 1 337 ? 36.488 -45.261 7.910 1.000 22.359 337 MET D N 1
ATOM 16559 C CA . MET D 1 337 ? 37.611 -45.422 6.993 1.000 23.936 337 MET D CA 1
ATOM 16560 C C . MET D 1 337 ? 38.937 -45.129 7.696 1.000 20.082 337 MET D C 1
ATOM 16561 O O . MET D 1 337 ? 39.986 -45.114 7.070 1.000 19.248 337 MET D O 1
ATOM 16566 N N . ASN D 1 338 ? 38.872 -44.900 9.005 1.000 17.740 338 ASN D N 1
ATOM 16567 C CA . ASN D 1 338 ? 40.000 -44.366 9.748 1.000 17.960 338 ASN D CA 1
ATOM 16568 C C . ASN D 1 338 ? 41.151 -45.348 9.892 1.000 17.193 338 ASN D C 1
ATOM 16569 O O . ASN D 1 338 ? 42.295 -44.935 9.743 1.000 19.012 338 ASN D O 1
ATOM 16574 N N . ALA D 1 339 ? 40.885 -46.614 10.205 1.000 16.677 339 ALA D N 1
ATOM 16575 C CA . ALA D 1 339 ? 41.946 -47.603 10.279 1.000 15.696 339 ALA D CA 1
ATOM 16576 C C . ALA D 1 339 ? 42.511 -47.875 8.883 1.000 15.237 339 ALA D C 1
ATOM 16577 O O . ALA D 1 339 ? 43.706 -48.115 8.754 1.000 13.413 339 ALA D O 1
ATOM 16579 N N . SER D 1 340 ? 41.664 -47.820 7.856 1.000 16.082 340 SER D N 1
ATOM 16580 C CA . SER D 1 340 ? 42.137 -47.909 6.480 1.000 17.809 340 SER D CA 1
ATOM 16581 C C . SER D 1 340 ? 43.187 -46.842 6.175 1.000 17.463 340 SER D C 1
ATOM 16582 O O . SER D 1 340 ? 44.281 -47.163 5.737 1.000 17.045 340 SER D O 1
ATOM 16585 N N . MET D 1 341 ? 42.885 -45.566 6.449 1.000 17.579 341 MET D N 1
ATOM 16586 C CA . MET D 1 341 ? 43.836 -44.498 6.177 1.000 17.258 341 MET D CA 1
ATOM 16587 C C . MET D 1 341 ? 45.114 -44.639 7.027 1.000 16.517 341 MET D C 1
ATOM 16588 O O . MET D 1 341 ? 46.223 -44.344 6.572 1.000 16.090 341 MET D O 1
ATOM 16593 N N . ASN D 1 342 ? 44.996 -45.089 8.279 1.000 15.929 342 ASN D N 1
ATOM 16594 C CA . ASN D 1 342 ? 46.184 -45.196 9.108 1.000 15.862 342 ASN D CA 1
ATOM 16595 C C . ASN D 1 342 ? 47.043 -46.407 8.713 1.000 15.117 342 ASN D C 1
ATOM 16596 O O . ASN D 1 342 ? 48.225 -46.442 9.054 1.000 15.722 342 ASN D O 1
ATOM 16601 N N . ASP D 1 343 ? 46.465 -47.379 7.996 1.000 13.284 343 ASP D N 1
ATOM 16602 C CA . ASP D 1 343 ? 47.247 -48.476 7.455 1.000 12.693 343 ASP D CA 1
ATOM 16603 C C . ASP D 1 343 ? 48.296 -47.919 6.483 1.000 11.724 343 ASP D C 1
ATOM 16604 O O . ASP D 1 343 ? 49.468 -48.244 6.600 1.000 11.043 343 ASP D O 1
ATOM 16609 N N . THR D 1 344 ? 47.892 -47.101 5.514 1.000 11.563 344 THR D N 1
ATOM 16610 C CA . THR D 1 344 ? 48.818 -46.630 4.491 1.000 11.889 344 THR D CA 1
ATOM 16611 C C . THR D 1 344 ? 49.723 -45.500 4.996 1.000 12.122 344 THR D C 1
ATOM 16612 O O . THR D 1 344 ? 50.837 -45.345 4.491 1.000 13.405 344 THR D O 1
ATOM 16616 N N . HIS D 1 345 ? 49.309 -44.770 6.041 1.000 11.891 345 HIS D N 1
ATOM 16617 C CA . HIS D 1 345 ? 50.203 -43.832 6.714 1.000 11.737 345 HIS D CA 1
ATOM 16618 C C . HIS D 1 345 ? 51.365 -44.587 7.363 1.000 11.677 345 HIS D C 1
ATOM 16619 O O . HIS D 1 345 ? 52.474 -44.081 7.461 1.000 12.492 345 HIS D O 1
ATOM 16626 N N . ASN D 1 346 ? 51.088 -45.798 7.807 1.000 11.496 346 ASN D N 1
ATOM 16627 C CA . ASN D 1 346 ? 52.087 -46.696 8.361 1.000 12.268 346 ASN D CA 1
ATOM 16628 C C . ASN D 1 346 ? 53.013 -47.230 7.254 1.000 12.569 346 ASN D C 1
ATOM 16629 O O . ASN D 1 346 ? 54.225 -47.331 7.436 1.000 12.399 346 ASN D O 1
ATOM 16634 N N . LEU D 1 347 ? 52.439 -47.570 6.090 1.000 12.462 347 LEU D N 1
ATOM 16635 C CA . LEU D 1 347 ? 53.168 -48.274 5.056 1.000 12.291 347 LEU D CA 1
ATOM 16636 C C . LEU D 1 347 ? 54.128 -47.353 4.295 1.000 12.667 347 LEU D C 1
ATOM 16637 O O . LEU D 1 347 ? 55.266 -47.757 3.986 1.000 13.210 347 LEU D O 1
ATOM 16642 N N . ALA D 1 348 ? 53.682 -46.121 3.982 1.000 11.996 348 ALA D N 1
ATOM 16643 C CA . ALA D 1 348 ? 54.307 -45.351 2.921 1.000 11.959 348 ALA D CA 1
ATOM 16644 C C . ALA D 1 348 ? 55.729 -44.931 3.268 1.000 12.079 348 ALA D C 1
ATOM 16645 O O . ALA D 1 348 ? 56.648 -45.103 2.481 1.000 12.100 348 ALA D O 1
ATOM 16647 N N . TRP D 1 349 ? 55.912 -44.357 4.451 1.000 12.708 349 TRP D N 1
ATOM 16648 C CA . TRP D 1 349 ? 57.246 -43.964 4.870 1.000 13.198 349 TRP D CA 1
ATOM 16649 C C . TRP D 1 349 ? 58.190 -45.168 4.829 1.000 13.766 349 TRP D C 1
ATOM 16650 O O . TRP D 1 349 ? 59.359 -45.030 4.504 1.000 14.223 349 TRP D O 1
ATOM 16661 N N . LYS D 1 350 ? 57.670 -46.354 5.113 1.000 14.352 350 LYS D N 1
ATOM 16662 C CA . LYS D 1 350 ? 58.469 -47.559 5.147 1.000 15.166 350 LYS D CA 1
ATOM 16663 C C . LYS D 1 350 ? 58.856 -47.945 3.725 1.000 15.877 350 LYS D C 1
ATOM 16664 O O . LYS D 1 350 ? 60.022 -48.266 3.482 1.000 16.104 350 LYS D O 1
ATOM 16670 N N . LEU D 1 351 ? 57.898 -47.896 2.786 1.000 16.174 351 LEU D N 1
ATOM 16671 C CA . LEU D 1 351 ? 58.217 -48.133 1.370 1.000 16.732 351 LEU D CA 1
ATOM 16672 C C . LEU D 1 351 ? 59.257 -47.115 0.905 1.000 16.080 351 LEU D C 1
ATOM 16673 O O . LEU D 1 351 ? 60.255 -47.464 0.268 1.000 15.998 351 LEU D O 1
ATOM 16678 N N . THR D 1 352 ? 59.004 -45.859 1.275 1.000 14.889 352 THR D N 1
ATOM 16679 C CA . THR D 1 352 ? 59.868 -44.765 0.899 1.000 14.741 352 THR D CA 1
ATOM 16680 C C . THR D 1 352 ? 61.310 -45.060 1.303 1.000 15.151 352 THR D C 1
ATOM 16681 O O . THR D 1 352 ? 62.230 -44.963 0.501 1.000 15.750 352 THR D O 1
ATOM 16685 N N . HIS D 1 353 ? 61.504 -45.400 2.576 1.000 15.355 353 HIS D N 1
ATOM 16686 C CA . HIS D 1 353 ? 62.835 -45.662 3.112 1.000 15.851 353 HIS D CA 1
ATOM 16687 C C . HIS D 1 353 ? 63.520 -46.824 2.379 1.000 17.053 353 HIS D C 1
ATOM 16688 O O . HIS D 1 353 ? 64.715 -46.757 2.094 1.000 18.047 353 HIS D O 1
ATOM 16695 N N . VAL D 1 354 ? 62.770 -47.888 2.064 1.000 17.124 354 VAL D N 1
ATOM 16696 C CA . VAL D 1 354 ? 63.362 -49.036 1.399 1.000 17.655 354 VAL D CA 1
ATOM 16697 C C . VAL D 1 354 ? 63.861 -48.611 0.027 1.000 18.091 354 VAL D C 1
ATOM 16698 O O . VAL D 1 354 ? 64.975 -48.986 -0.346 1.000 18.276 354 VAL D O 1
ATOM 16702 N N . LEU D 1 355 ? 63.045 -47.815 -0.688 1.000 18.279 355 LEU D N 1
ATOM 16703 C CA . LEU D 1 355 ? 63.354 -47.429 -2.049 1.000 19.150 355 LEU D CA 1
ATOM 16704 C C . LEU D 1 355 ? 64.544 -46.488 -2.069 1.000 20.227 355 LEU D C 1
ATOM 16705 O O . LEU D 1 355 ? 65.354 -46.559 -2.986 1.000 22.316 355 LEU D O 1
ATOM 16710 N N . ARG D 1 356 ? 64.630 -45.589 -1.087 1.000 19.976 356 ARG D N 1
ATOM 16711 C CA . ARG D 1 356 ? 65.746 -44.664 -1.039 1.000 20.132 356 ARG D CA 1
ATOM 16712 C C . ARG D 1 356 ? 67.019 -45.375 -0.581 1.000 20.563 356 ARG D C 1
ATOM 16713 O O . ARG D 1 356 ? 68.066 -44.733 -0.557 1.000 21.022 356 ARG D O 1
ATOM 16721 N N . GLY D 1 357 ? 66.931 -46.663 -0.208 1.000 19.904 357 GLY D N 1
ATOM 16722 C CA . GLY D 1 357 ? 68.087 -47.392 0.276 1.000 20.503 357 GLY D CA 1
ATOM 16723 C C . GLY D 1 357 ? 68.441 -47.055 1.722 1.000 20.229 357 GLY D C 1
ATOM 16724 O O . GLY D 1 357 ? 69.517 -47.414 2.185 1.000 20.341 357 GLY D O 1
ATOM 16725 N N . TRP D 1 358 ? 67.528 -46.390 2.444 1.000 20.536 358 TRP D N 1
ATOM 16726 C CA . TRP D 1 358 ? 67.766 -45.990 3.830 1.000 21.311 358 TRP D CA 1
ATOM 16727 C C . TRP D 1 358 ? 67.454 -47.126 4.797 1.000 22.818 358 TRP D C 1
ATOM 16728 O O . TRP D 1 358 ? 68.029 -47.169 5.881 1.000 26.962 358 TRP D O 1
ATOM 16739 N N . ALA D 1 359 ? 66.513 -48.008 4.434 1.000 22.216 359 ALA D N 1
ATOM 16740 C CA . ALA D 1 359 ? 66.161 -49.114 5.314 1.000 22.255 359 ALA D CA 1
ATOM 16741 C C . ALA D 1 359 ? 66.236 -50.434 4.567 1.000 23.230 359 ALA D C 1
ATOM 16742 O O . ALA D 1 359 ? 65.943 -50.475 3.391 1.000 25.520 359 ALA D O 1
ATOM 16744 N N . ASP D 1 360 ? 66.650 -51.488 5.270 1.000 24.112 360 ASP D N 1
ATOM 16745 C CA . ASP D 1 360 ? 66.596 -52.858 4.788 1.000 23.977 360 ASP D CA 1
ATOM 16746 C C . ASP D 1 360 ? 65.132 -53.212 4.516 1.000 22.418 360 ASP D C 1
ATOM 16747 O O . ASP D 1 360 ? 64.233 -52.718 5.206 1.000 21.370 360 ASP D O 1
ATOM 16752 N N . ILE D 1 361 ? 64.924 -54.084 3.519 1.000 20.915 361 ILE D N 1
ATOM 16753 C CA . ILE D 1 361 ? 63.596 -54.389 3.021 1.000 19.838 361 ILE D CA 1
ATOM 16754 C C . ILE D 1 361 ? 62.746 -55.040 4.110 1.000 19.294 361 ILE D C 1
ATOM 16755 O O . ILE D 1 361 ? 61.529 -54.933 4.077 1.000 20.056 361 ILE D O 1
ATOM 16760 N N . SER D 1 362 ? 63.390 -55.679 5.088 1.000 18.622 362 SER D N 1
ATOM 16761 C CA . SER D 1 362 ? 62.709 -56.392 6.157 1.000 17.953 362 SER D CA 1
ATOM 16762 C C . SER D 1 362 ? 61.892 -55.460 7.053 1.000 17.213 362 SER D C 1
ATOM 16763 O O . SER D 1 362 ? 61.085 -55.908 7.852 1.000 17.255 362 SER D O 1
ATOM 16766 N N . VAL D 1 363 ? 62.135 -54.156 6.976 1.000 16.686 363 VAL D N 1
ATOM 16767 C CA . VAL D 1 363 ? 61.416 -53.225 7.808 1.000 16.016 363 VAL D CA 1
ATOM 16768 C C . VAL D 1 363 ? 59.933 -53.293 7.462 1.000 16.010 363 VAL D C 1
ATOM 16769 O O . VAL D 1 363 ? 59.091 -53.027 8.310 1.000 15.676 363 VAL D O 1
ATOM 16773 N N . LEU D 1 364 ? 59.620 -53.670 6.213 1.000 16.514 364 LEU D N 1
ATOM 16774 C CA . LEU D 1 364 ? 58.251 -53.696 5.729 1.000 16.437 364 LEU D CA 1
ATOM 16775 C C . LEU D 1 364 ? 57.446 -54.791 6.436 1.000 16.659 364 LEU D C 1
ATOM 16776 O O . LEU D 1 364 ? 56.222 -54.750 6.452 1.000 16.164 364 LEU D O 1
ATOM 16781 N N . LYS D 1 365 ? 58.133 -55.767 7.046 1.000 17.190 365 LYS D N 1
ATOM 16782 C CA . LYS D 1 365 ? 57.457 -56.765 7.855 1.000 17.338 365 LYS D CA 1
ATOM 16783 C C . LYS D 1 365 ? 56.703 -56.113 9.009 1.000 16.654 365 LYS D C 1
ATOM 16784 O O . LYS D 1 365 ? 55.722 -56.666 9.490 1.000 16.412 365 LYS D O 1
ATOM 16790 N N . THR D 1 366 ? 57.172 -54.945 9.459 1.000 15.811 366 THR D N 1
ATOM 16791 C CA . THR D 1 366 ? 56.526 -54.259 10.562 1.000 14.820 366 THR D CA 1
ATOM 16792 C C . THR D 1 366 ? 55.142 -53.754 10.181 1.000 14.191 366 THR D C 1
ATOM 16793 O O . THR D 1 366 ? 54.343 -53.526 11.073 1.000 14.548 366 THR D O 1
ATOM 16797 N N . TYR D 1 367 ? 54.848 -53.585 8.888 1.000 13.839 367 TYR D N 1
ATOM 16798 C CA . TYR D 1 367 ? 53.521 -53.167 8.465 1.000 13.660 367 TYR D CA 1
ATOM 16799 C C . TYR D 1 367 ? 52.466 -54.173 8.909 1.000 14.010 367 TYR D C 1
ATOM 16800 O O . TYR D 1 367 ? 51.518 -53.845 9.607 1.000 13.747 367 TYR D O 1
ATOM 16809 N N . GLU D 1 368 ? 52.638 -55.419 8.490 1.000 15.260 368 GLU D N 1
ATOM 16810 C CA . GLU D 1 368 ? 51.709 -56.468 8.863 1.000 16.091 368 GLU D CA 1
ATOM 16811 C C . GLU D 1 368 ? 51.711 -56.622 10.377 1.000 16.184 368 GLU D C 1
ATOM 16812 O O . GLU D 1 368 ? 50.652 -56.671 10.969 1.000 16.428 368 GLU D O 1
ATOM 16818 N N . PHE D 1 369 ? 52.890 -56.662 10.998 1.000 16.340 369 PHE D N 1
ATOM 16819 C CA . PHE D 1 369 ? 53.019 -56.887 12.432 1.000 16.579 369 PHE D CA 1
ATOM 16820 C C . PHE D 1 369 ? 52.189 -55.877 13.209 1.000 16.574 369 PHE D C 1
ATOM 16821 O O . PHE D 1 369 ? 51.497 -56.246 14.156 1.000 17.484 369 PHE D O 1
ATOM 16829 N N . GLU D 1 370 ? 52.276 -54.609 12.801 1.000 16.162 370 GLU D N 1
ATOM 16830 C CA . GLU D 1 370 ? 51.651 -53.513 13.514 1.000 16.061 370 GLU D CA 1
ATOM 16831 C C . GLU D 1 370 ? 50.166 -53.424 13.185 1.000 15.906 370 GLU D C 1
ATOM 16832 O O . GLU D 1 370 ? 49.350 -53.411 14.114 1.000 15.580 370 GLU D O 1
ATOM 16838 N N . ARG D 1 371 ? 49.842 -53.373 11.880 1.000 15.875 371 ARG D N 1
ATOM 16839 C CA . ARG D 1 371 ? 48.496 -53.045 11.431 1.000 16.273 371 ARG D CA 1
ATOM 16840 C C . ARG D 1 371 ? 47.535 -54.234 11.478 1.000 16.957 371 ARG D C 1
ATOM 16841 O O . ARG D 1 371 ? 46.337 -54.030 11.646 1.000 16.974 371 ARG D O 1
ATOM 16849 N N . ARG D 1 372 ? 48.035 -55.451 11.284 1.000 17.153 372 ARG D N 1
ATOM 16850 C CA . ARG D 1 372 ? 47.178 -56.620 11.370 1.000 18.599 372 ARG D CA 1
ATOM 16851 C C . ARG D 1 372 ? 46.802 -56.903 12.815 1.000 19.778 372 ARG D C 1
ATOM 16852 O O . ARG D 1 372 ? 45.682 -57.329 13.047 1.000 20.566 372 ARG D O 1
ATOM 16860 N N . LYS D 1 373 ? 47.716 -56.655 13.764 1.000 21.400 373 LYS D N 1
ATOM 16861 C CA . LYS D 1 373 ? 47.424 -56.820 15.181 1.000 23.238 373 LYS D CA 1
ATOM 16862 C C . LYS D 1 373 ? 46.365 -55.808 15.601 1.000 21.938 373 LYS D C 1
ATOM 16863 O O . LYS D 1 373 ? 45.440 -56.172 16.323 1.000 22.128 373 LYS D O 1
ATOM 16869 N N . TYR D 1 374 ? 46.502 -54.561 15.134 1.000 20.045 374 TYR D N 1
ATOM 16870 C CA . TYR D 1 374 ? 45.532 -53.539 15.473 1.000 19.659 374 TYR D CA 1
ATOM 16871 C C . TYR D 1 374 ? 44.140 -53.962 15.003 1.000 19.739 374 TYR D C 1
ATOM 16872 O O . TYR D 1 374 ? 43.161 -53.825 15.742 1.000 21.193 374 TYR D O 1
ATOM 16881 N N . ALA D 1 375 ? 44.057 -54.531 13.801 1.000 18.852 375 ALA D N 1
ATOM 16882 C CA . ALA D 1 375 ? 42.768 -54.897 13.248 1.000 18.777 375 ALA D CA 1
ATOM 16883 C C . ALA D 1 375 ? 42.124 -55.991 14.088 1.000 19.043 375 ALA D C 1
ATOM 16884 O O . ALA D 1 375 ? 40.913 -55.959 14.334 1.000 18.578 375 ALA D O 1
ATOM 16886 N N . GLN D 1 376 ? 42.951 -56.953 14.522 1.000 19.707 376 GLN D N 1
ATOM 16887 C CA . GLN D 1 376 ? 42.483 -58.089 15.300 1.000 20.273 376 GLN D CA 1
ATOM 16888 C C . GLN D 1 376 ? 42.036 -57.587 16.664 1.000 18.872 376 GLN D C 1
ATOM 16889 O O . GLN D 1 376 ? 40.995 -58.004 17.143 1.000 19.149 376 GLN D O 1
ATOM 16895 N N . ASP D 1 377 ? 42.823 -56.697 17.271 1.000 17.588 377 ASP D N 1
ATOM 16896 C CA . ASP D 1 377 ? 42.496 -56.098 18.558 1.000 17.397 377 ASP D CA 1
ATOM 16897 C C . ASP D 1 377 ? 41.133 -55.379 18.514 1.000 17.564 377 ASP D C 1
ATOM 16898 O O . ASP D 1 377 ? 40.365 -55.472 19.476 1.000 17.065 377 ASP D O 1
ATOM 16903 N N . LEU D 1 378 ? 40.829 -54.674 17.410 1.000 17.329 378 LEU D N 1
ATOM 16904 C CA . LEU D 1 378 ? 39.543 -54.009 17.269 1.000 17.661 378 LEU D CA 1
ATOM 16905 C C . LEU D 1 378 ? 38.386 -55.001 17.298 1.000 18.926 378 LEU D C 1
ATOM 16906 O O . LEU D 1 378 ? 37.397 -54.788 17.983 1.000 18.341 378 LEU D O 1
ATOM 16911 N N . ILE D 1 379 ? 38.520 -56.074 16.521 1.000 20.482 379 ILE D N 1
ATOM 16912 C CA . ILE D 1 379 ? 37.438 -57.027 16.345 1.000 22.257 379 ILE D CA 1
ATOM 16913 C C . ILE D 1 379 ? 37.293 -57.924 17.574 1.000 23.066 379 ILE D C 1
ATOM 16914 O O . ILE D 1 379 ? 36.186 -58.281 17.942 1.000 21.831 379 ILE D O 1
ATOM 16919 N N . ASP D 1 380 ? 38.413 -58.232 18.239 1.000 24.783 380 ASP D N 1
ATOM 16920 C CA . ASP D 1 380 ? 38.408 -58.998 19.482 1.000 26.267 380 ASP D CA 1
ATOM 16921 C C . ASP D 1 380 ? 37.709 -58.211 20.582 1.000 26.761 380 ASP D C 1
ATOM 16922 O O . ASP D 1 380 ? 36.955 -58.775 21.360 1.000 31.744 380 ASP D O 1
ATOM 16927 N N . PHE D 1 381 ? 37.951 -56.908 20.631 1.000 25.495 381 PHE D N 1
ATOM 16928 C CA . PHE D 1 381 ? 37.281 -56.006 21.555 1.000 24.491 381 PHE D CA 1
ATOM 16929 C C . PHE D 1 381 ? 35.796 -55.884 21.205 1.000 24.458 381 PHE D C 1
ATOM 16930 O O . PHE D 1 381 ? 34.966 -55.898 22.099 1.000 25.331 381 PHE D O 1
ATOM 16938 N N . ASP D 1 382 ? 35.444 -55.759 19.927 1.000 24.746 382 ASP D N 1
ATOM 16939 C CA . ASP D 1 382 ? 34.051 -55.648 19.520 1.000 25.810 382 ASP D CA 1
ATOM 16940 C C . ASP D 1 382 ? 33.290 -56.921 19.882 1.000 28.387 382 ASP D C 1
ATOM 16941 O O . ASP D 1 382 ? 32.187 -56.831 20.393 1.000 28.124 382 ASP D O 1
ATOM 16946 N N . LYS D 1 383 ? 33.856 -58.113 19.646 1.000 31.747 383 LYS D N 1
ATOM 16947 C CA . LYS D 1 383 ? 33.179 -59.352 19.996 1.000 35.872 383 LYS D CA 1
ATOM 16948 C C . LYS D 1 383 ? 32.888 -59.410 21.495 1.000 35.678 383 LYS D C 1
ATOM 16949 O O . LYS D 1 383 ? 31.755 -59.692 21.870 1.000 32.101 383 LYS D O 1
ATOM 16955 N N . LYS D 1 384 ? 33.913 -59.170 22.326 1.000 37.469 384 LYS D N 1
ATOM 16956 C CA . LYS D 1 384 ? 33.800 -59.249 23.778 1.000 42.272 384 LYS D CA 1
ATOM 16957 C C . LYS D 1 384 ? 32.815 -58.211 24.337 1.000 38.046 384 LYS D C 1
ATOM 16958 O O . LYS D 1 384 ? 32.001 -58.519 25.208 1.000 35.601 384 LYS D O 1
ATOM 16964 N N . PHE D 1 385 ? 32.874 -56.970 23.839 1.000 32.445 385 PHE D N 1
ATOM 16965 C CA . PHE D 1 385 ? 32.369 -55.862 24.621 1.000 31.488 385 PHE D CA 1
ATOM 16966 C C . PHE D 1 385 ? 31.371 -54.969 23.889 1.000 30.931 385 PHE D C 1
ATOM 16967 O O . PHE D 1 385 ? 30.957 -53.983 24.474 1.000 29.476 385 PHE D O 1
ATOM 16975 N N . SER D 1 386 ? 30.926 -55.317 22.673 1.000 31.917 386 SER D N 1
ATOM 16976 C CA . SER D 1 386 ? 30.108 -54.393 21.884 1.000 32.381 386 SER D CA 1
ATOM 16977 C C . SER D 1 386 ? 28.680 -54.287 22.408 1.000 33.123 386 SER D C 1
ATOM 16978 O O . SER D 1 386 ? 28.024 -53.273 22.129 1.000 32.574 386 SER D O 1
ATOM 16981 N N . LYS D 1 387 ? 28.220 -55.342 23.107 1.000 32.788 387 LYS D N 1
ATOM 16982 C CA . LYS D 1 387 ? 26.909 -55.404 23.740 1.000 35.288 387 LYS D CA 1
ATOM 16983 C C . LYS D 1 387 ? 26.733 -54.254 24.738 1.000 33.012 387 LYS D C 1
ATOM 16984 O O . LYS D 1 387 ? 25.611 -53.821 24.987 1.000 33.731 387 LYS D O 1
ATOM 16990 N N . LEU D 1 388 ? 27.841 -53.733 25.282 1.000 30.385 388 LEU D N 1
ATOM 16991 C CA . LEU D 1 388 ? 27.794 -52.642 26.247 1.000 29.444 388 LEU D CA 1
ATOM 16992 C C . LEU D 1 388 ? 27.473 -51.294 25.601 1.000 29.953 388 LEU D C 1
ATOM 16993 O O . LEU D 1 388 ? 27.154 -50.363 26.322 1.000 32.031 388 LEU D O 1
ATOM 16998 N N . PHE D 1 389 ? 27.618 -51.154 24.276 1.000 31.040 389 PHE D N 1
ATOM 16999 C CA . PHE D 1 389 ? 27.737 -49.843 23.656 1.000 32.275 389 PHE D CA 1
ATOM 17000 C C . PHE D 1 389 ? 26.734 -49.651 22.525 1.000 34.109 389 PHE D C 1
ATOM 17001 O O . PHE D 1 389 ? 27.029 -48.874 21.619 1.000 34.529 389 PHE D O 1
ATOM 17009 N N . SER D 1 390 ? 25.556 -50.303 22.592 1.000 33.251 390 SER D N 1
ATOM 17010 C CA . SER D 1 390 ? 24.464 -49.983 21.676 1.000 34.131 390 SER D CA 1
ATOM 17011 C C . SER D 1 390 ? 23.856 -48.599 21.991 1.000 35.558 390 SER D C 1
ATOM 17012 O O . SER D 1 390 ? 23.189 -47.991 21.144 1.000 33.022 390 SER D O 1
ATOM 17015 N N . GLY D 1 391 ? 24.089 -48.129 23.232 1.000 35.126 391 GLY D N 1
ATOM 17016 C CA . GLY D 1 391 ? 23.654 -46.816 23.680 1.000 35.916 391 GLY D CA 1
ATOM 17017 C C . GLY D 1 391 ? 22.402 -46.911 24.540 1.000 36.872 391 GLY D C 1
ATOM 17018 O O . GLY D 1 391 ? 21.749 -45.900 24.714 1.000 33.447 391 GLY D O 1
ATOM 17019 N N . LYS D 1 392 ? 22.057 -48.129 24.999 1.000 39.398 392 LYS D N 1
ATOM 17020 C CA . LYS D 1 392 ? 20.994 -48.332 25.977 1.000 37.089 392 LYS D CA 1
ATOM 17021 C C . LYS D 1 392 ? 21.550 -48.030 27.357 1.000 34.001 392 LYS D C 1
ATOM 17022 O O . LYS D 1 392 ? 22.711 -48.322 27.615 1.000 32.991 392 LYS D O 1
ATOM 17028 N N . PRO D 1 393 ? 20.764 -47.417 28.268 1.000 31.705 393 PRO D N 1
ATOM 17029 C CA . PRO D 1 393 ? 21.326 -46.954 29.541 1.000 31.929 393 PRO D CA 1
ATOM 17030 C C . PRO D 1 393 ? 21.517 -48.155 30.477 1.000 33.397 393 PRO D C 1
ATOM 17031 O O . PRO D 1 393 ? 20.769 -49.125 30.407 1.000 31.943 393 PRO D O 1
ATOM 17035 N N . ARG D 1 394 ? 22.524 -48.082 31.341 1.000 34.887 394 ARG D N 1
ATOM 17036 C CA . ARG D 1 394 ? 22.734 -49.107 32.346 1.000 38.482 394 ARG D CA 1
ATOM 17037 C C . ARG D 1 394 ? 21.719 -48.940 33.468 1.000 37.572 394 ARG D C 1
ATOM 17038 O O . ARG D 1 394 ? 21.867 -48.068 34.291 1.000 37.695 394 ARG D O 1
ATOM 17046 N N . THR D 1 395 ? 20.698 -49.800 33.484 1.000 40.761 395 THR D N 1
ATOM 17047 C CA . THR D 1 395 ? 19.583 -49.749 34.418 1.000 43.512 395 THR D CA 1
ATOM 17048 C C . THR D 1 395 ? 19.784 -50.725 35.573 1.000 47.211 395 THR D C 1
ATOM 17049 O O . THR D 1 395 ? 19.377 -50.420 36.692 1.000 47.133 395 THR D O 1
ATOM 17053 N N . GLU D 1 396 ? 20.386 -51.896 35.284 1.000 48.577 396 GLU D N 1
ATOM 17054 C CA . GLU D 1 396 ? 20.274 -53.078 36.133 1.000 48.265 396 GLU D CA 1
ATOM 17055 C C . GLU D 1 396 ? 21.537 -53.276 36.966 1.000 47.404 396 GLU D C 1
ATOM 17056 O O . GLU D 1 396 ? 22.570 -52.640 36.731 1.000 45.518 396 GLU D O 1
ATOM 17062 N N . ASP D 1 397 ? 21.421 -54.186 37.951 1.000 49.950 397 ASP D N 1
ATOM 17063 C CA . ASP D 1 397 ? 22.553 -54.792 38.641 1.000 46.719 397 ASP D CA 1
ATOM 17064 C C . ASP D 1 397 ? 23.345 -55.611 37.619 1.000 46.763 397 ASP D C 1
ATOM 17065 O O . ASP D 1 397 ? 22.792 -56.530 37.000 1.000 42.252 397 ASP D O 1
ATOM 17070 N N . ASN D 1 398 ? 24.639 -55.247 37.430 1.000 46.729 398 ASN D N 1
ATOM 17071 C CA . ASN D 1 398 ? 25.605 -56.114 36.785 1.000 48.275 398 ASN D CA 1
ATOM 17072 C C . ASN D 1 398 ? 25.075 -56.469 35.404 1.000 47.617 398 ASN D C 1
ATOM 17073 O O . ASN D 1 398 ? 25.072 -57.640 35.009 1.000 47.961 398 ASN D O 1
ATOM 17078 N N . GLN D 1 399 ? 24.677 -55.408 34.683 1.000 45.303 399 GLN D N 1
ATOM 17079 C CA . GLN D 1 399 ? 24.030 -55.533 33.385 1.000 43.212 399 GLN D CA 1
ATOM 17080 C C . GLN D 1 399 ? 25.019 -55.990 32.310 1.000 42.093 399 GLN D C 1
ATOM 17081 O O . GLN D 1 399 ? 26.161 -55.524 32.270 1.000 38.083 399 GLN D O 1
ATOM 17087 N N . ASP D 1 400 ? 24.524 -56.880 31.424 1.000 42.981 400 ASP D N 1
ATOM 17088 C CA . ASP D 1 400 ? 25.287 -57.495 30.339 1.000 42.825 400 ASP D CA 1
ATOM 17089 C C . ASP D 1 400 ? 26.429 -58.350 30.914 1.000 39.761 400 ASP D C 1
ATOM 17090 O O . ASP D 1 400 ? 27.403 -58.643 30.237 1.000 40.427 400 ASP D O 1
ATOM 17095 N N . GLY D 1 401 ? 26.275 -58.784 32.161 1.000 38.302 401 GLY D N 1
ATOM 17096 C CA . GLY D 1 401 ? 27.244 -59.602 32.855 1.000 39.021 401 GLY D CA 1
ATOM 17097 C C . GLY D 1 401 ? 28.542 -58.865 33.164 1.000 39.890 401 GLY D C 1
ATOM 17098 O O . GLY D 1 401 ? 29.584 -59.497 33.147 1.000 45.132 401 GLY D O 1
ATOM 17099 N N . VAL D 1 402 ? 28.511 -57.558 33.450 1.000 38.911 402 VAL D N 1
ATOM 17100 C CA . VAL D 1 402 ? 29.710 -56.859 33.873 1.000 39.919 402 VAL D CA 1
ATOM 17101 C C . VAL D 1 402 ? 29.350 -55.841 34.956 1.000 41.990 402 VAL D C 1
ATOM 17102 O O . VAL D 1 402 ? 28.290 -55.240 34.912 1.000 41.502 402 VAL D O 1
ATOM 17106 N N . SER D 1 403 ? 30.288 -55.617 35.885 1.000 45.046 403 SER D N 1
ATOM 17107 C CA . SER D 1 403 ? 30.138 -54.655 36.964 1.000 47.032 403 SER D CA 1
ATOM 17108 C C . SER D 1 403 ? 30.331 -53.226 36.457 1.000 44.369 403 SER D C 1
ATOM 17109 O O . SER D 1 403 ? 30.699 -53.016 35.310 1.000 48.385 403 SER D O 1
ATOM 17112 N N . HIS D 1 404 ? 30.090 -52.244 37.327 1.000 41.414 404 HIS D N 1
ATOM 17113 C CA . HIS D 1 404 ? 30.294 -50.861 36.945 1.000 43.133 404 HIS D CA 1
ATOM 17114 C C . HIS D 1 404 ? 31.785 -50.592 36.690 1.000 43.882 404 HIS D C 1
ATOM 17115 O O . HIS D 1 404 ? 32.130 -49.886 35.758 1.000 41.994 404 HIS D O 1
ATOM 17122 N N . GLU D 1 405 ? 32.677 -51.198 37.476 1.000 47.352 405 GLU D N 1
ATOM 17123 C CA . GLU D 1 405 ? 34.121 -50.999 37.359 1.000 48.747 405 GLU D CA 1
ATOM 17124 C C . GLU D 1 405 ? 34.609 -51.527 36.004 1.000 46.245 405 GLU D C 1
ATOM 17125 O O . GLU D 1 405 ? 35.364 -50.841 35.289 1.000 43.993 405 GLU D O 1
ATOM 17131 N N . GLU D 1 406 ? 34.146 -52.738 35.644 1.000 42.230 406 GLU D N 1
ATOM 17132 C CA . GLU D 1 406 ? 34.507 -53.391 34.394 1.000 38.303 406 GLU D CA 1
ATOM 17133 C C . GLU D 1 406 ? 33.929 -52.622 33.201 1.000 34.275 406 GLU D C 1
ATOM 17134 O O . GLU D 1 406 ? 34.587 -52.512 32.170 1.000 33.453 406 GLU D O 1
ATOM 17140 N N . PHE D 1 407 ? 32.699 -52.103 33.340 1.000 32.597 407 PHE D N 1
ATOM 17141 C CA . PHE D 1 407 ? 32.072 -51.291 32.302 1.000 31.601 407 PHE D CA 1
ATOM 17142 C C . PHE D 1 407 ? 32.898 -50.033 32.015 1.000 33.093 407 PHE D C 1
ATOM 17143 O O . PHE D 1 407 ? 33.072 -49.641 30.869 1.000 33.480 407 PHE D O 1
ATOM 17151 N N . LEU D 1 408 ? 33.369 -49.374 33.075 1.000 35.359 408 LEU D N 1
ATOM 17152 C CA . LEU D 1 408 ? 34.061 -48.098 32.963 1.000 35.548 408 LEU D CA 1
ATOM 17153 C C . LEU D 1 408 ? 35.402 -48.311 32.269 1.000 35.050 408 LEU D C 1
ATOM 17154 O O . LEU D 1 408 ? 35.832 -47.470 31.494 1.000 33.395 408 LEU D O 1
ATOM 17159 N N . GLU D 1 409 ? 36.049 -49.446 32.554 1.000 37.555 409 GLU D N 1
ATOM 17160 C CA . GLU D 1 409 ? 37.337 -49.773 31.952 1.000 40.119 409 GLU D CA 1
ATOM 17161 C C . GLU D 1 409 ? 37.169 -50.072 30.449 1.000 34.366 409 GLU D C 1
ATOM 17162 O O . GLU D 1 409 ? 37.999 -49.651 29.625 1.000 29.566 409 GLU D O 1
ATOM 17168 N N . ALA D 1 410 ? 36.087 -50.801 30.118 1.000 29.613 410 ALA D N 1
ATOM 17169 C CA . ALA D 1 410 ? 35.754 -51.096 28.733 1.000 27.746 410 ALA D CA 1
ATOM 17170 C C . ALA D 1 410 ? 35.376 -49.830 27.943 1.000 27.200 410 ALA D C 1
ATOM 17171 O O . ALA D 1 410 ? 35.777 -49.689 26.784 1.000 25.798 410 ALA D O 1
ATOM 17173 N N . PHE D 1 411 ? 34.594 -48.918 28.544 1.000 27.372 411 PHE D N 1
ATOM 17174 C CA . PHE D 1 411 ? 34.234 -47.667 27.892 1.000 27.718 411 PHE D CA 1
ATOM 17175 C C . PHE D 1 411 ? 35.490 -46.836 27.596 1.000 28.561 411 PHE D C 1
ATOM 17176 O O . PHE D 1 411 ? 35.551 -46.123 26.593 1.000 28.036 411 PHE D O 1
ATOM 17184 N N . GLN D 1 412 ? 36.494 -46.931 28.479 1.000 31.104 412 GLN D N 1
ATOM 17185 C CA . GLN D 1 412 ? 37.771 -46.242 28.334 1.000 33.893 412 GLN D CA 1
ATOM 17186 C C . GLN D 1 412 ? 38.576 -46.817 27.161 1.000 30.595 412 GLN D C 1
ATOM 17187 O O . GLN D 1 412 ? 39.085 -46.092 26.297 1.000 27.777 412 GLN D O 1
ATOM 17193 N N . THR D 1 413 ? 38.702 -48.152 27.157 1.000 28.910 413 THR D N 1
ATOM 17194 C CA . THR D 1 413 ? 39.362 -48.850 26.066 1.000 26.419 413 THR D CA 1
ATOM 17195 C C . THR D 1 413 ? 38.682 -48.512 24.731 1.000 24.926 413 THR D C 1
ATOM 17196 O O . THR D 1 413 ? 39.364 -48.177 23.752 1.000 23.774 413 THR D O 1
ATOM 17200 N N . PHE D 1 414 ? 37.341 -48.598 24.702 1.000 23.607 414 PHE D N 1
ATOM 17201 C CA . PHE D 1 414 ? 36.569 -48.367 23.483 1.000 22.112 414 PHE D CA 1
ATOM 17202 C C . PHE D 1 414 ? 36.832 -46.973 22.937 1.000 22.649 414 PHE D C 1
ATOM 17203 O O . PHE D 1 414 ? 36.960 -46.796 21.720 1.000 23.797 414 PHE D O 1
ATOM 17211 N N . GLY D 1 415 ? 36.874 -46.005 23.861 1.000 22.487 415 GLY D N 1
ATOM 17212 C CA . GLY D 1 415 ? 37.139 -44.619 23.533 1.000 22.460 415 GLY D CA 1
ATOM 17213 C C . GLY D 1 415 ? 38.519 -44.437 22.912 1.000 20.577 415 GLY D C 1
ATOM 17214 O O . GLY D 1 415 ? 38.687 -43.594 22.038 1.000 20.303 415 GLY D O 1
ATOM 17215 N N . LEU D 1 416 ? 39.479 -45.232 23.385 1.000 19.489 416 LEU D N 1
ATOM 17216 C CA . LEU D 1 416 ? 40.809 -45.214 22.811 1.000 19.029 416 LEU D CA 1
ATOM 17217 C C . LEU D 1 416 ? 40.827 -45.886 21.430 1.000 18.697 416 LEU D C 1
ATOM 17218 O O . LEU D 1 416 ? 41.670 -45.562 20.590 1.000 16.728 416 LEU D O 1
ATOM 17223 N N . PHE D 1 417 ? 39.924 -46.847 21.169 1.000 19.944 417 PHE D N 1
ATOM 17224 C CA . PHE D 1 417 ? 39.878 -47.434 19.834 1.000 19.838 417 PHE D CA 1
ATOM 17225 C C . PHE D 1 417 ? 39.275 -46.425 18.860 1.000 19.383 417 PHE D C 1
ATOM 17226 O O . PHE D 1 417 ? 39.836 -46.207 17.797 1.000 18.788 417 PHE D O 1
ATOM 17234 N N . THR D 1 418 ? 38.152 -45.807 19.237 1.000 19.016 418 THR D N 1
ATOM 17235 C CA . THR D 1 418 ? 37.448 -44.902 18.345 1.000 19.318 418 THR D CA 1
ATOM 17236 C C . THR D 1 418 ? 38.220 -43.600 18.131 1.000 19.176 418 THR D C 1
ATOM 17237 O O . THR D 1 418 ? 38.159 -43.043 17.042 1.000 21.681 418 THR D O 1
ATOM 17241 N N . SER D 1 419 ? 38.959 -43.108 19.129 1.000 18.562 419 SER D N 1
ATOM 17242 C CA . SER D 1 419 ? 39.725 -41.886 18.916 1.000 17.552 419 SER D CA 1
ATOM 17243 C C . SER D 1 419 ? 40.879 -42.117 17.930 1.000 18.437 419 SER D C 1
ATOM 17244 O O . SER D 1 419 ? 41.286 -41.196 17.238 1.000 19.462 419 SER D O 1
ATOM 17247 N N . GLY D 1 420 ? 41.416 -43.347 17.857 1.000 17.969 420 GLY D N 1
ATOM 17248 C CA . GLY D 1 420 ? 42.608 -43.648 17.081 1.000 16.596 420 GLY D CA 1
ATOM 17249 C C . GLY D 1 420 ? 43.905 -43.418 17.859 1.000 15.656 420 GLY D C 1
ATOM 17250 O O . GLY D 1 420 ? 45.006 -43.659 17.338 1.000 16.446 420 GLY D O 1
ATOM 17251 N N . ILE D 1 421 ? 43.770 -42.976 19.111 1.000 15.100 421 ILE D N 1
ATOM 17252 C CA . ILE D 1 421 ? 44.901 -42.574 19.929 1.000 15.194 421 ILE D CA 1
ATOM 17253 C C . ILE D 1 421 ? 45.472 -43.757 20.706 1.000 15.999 421 ILE D C 1
ATOM 17254 O O . ILE D 1 421 ? 46.621 -43.734 21.125 1.000 16.524 421 ILE D O 1
ATOM 17259 N N . GLY D 1 422 ? 44.687 -44.818 20.850 1.000 16.638 422 GLY D N 1
ATOM 17260 C CA . GLY D 1 422 ? 45.055 -45.943 21.692 1.000 17.523 422 GLY D CA 1
ATOM 17261 C C . GLY D 1 422 ? 46.130 -46.823 21.082 1.000 17.160 422 GLY D C 1
ATOM 17262 O O . GLY D 1 422 ? 46.787 -47.544 21.798 1.000 16.968 422 GLY D O 1
ATOM 17263 N N . VAL D 1 423 ? 46.347 -46.689 19.781 1.000 17.191 423 VAL D N 1
ATOM 17264 C CA . VAL D 1 423 ? 47.210 -47.574 19.018 1.000 17.451 423 VAL D CA 1
ATOM 17265 C C . VAL D 1 423 ? 48.551 -47.727 19.723 1.000 18.138 423 VAL D C 1
ATOM 17266 O O . VAL D 1 423 ? 49.304 -46.769 19.854 1.000 19.174 423 VAL D O 1
ATOM 17270 N N . HIS D 1 424 ? 48.839 -48.950 20.152 1.000 18.728 424 HIS D N 1
ATOM 17271 C CA . HIS D 1 424 ? 50.044 -49.283 20.885 1.000 19.491 424 HIS D CA 1
ATOM 17272 C C . HIS D 1 424 ? 50.726 -50.421 20.149 1.000 18.579 424 HIS D C 1
ATOM 17273 O O . HIS D 1 424 ? 50.307 -51.559 20.282 1.000 18.265 424 HIS D O 1
ATOM 17280 N N . TYR D 1 425 ? 51.764 -50.085 19.386 1.000 18.493 425 TYR D N 1
ATOM 17281 C CA . TYR D 1 425 ? 52.532 -51.062 18.634 1.000 18.675 425 TYR D CA 1
ATOM 17282 C C . TYR D 1 425 ? 53.520 -51.794 19.542 1.000 20.470 425 TYR D C 1
ATOM 17283 O O . TYR D 1 425 ? 54.207 -51.185 20.366 1.000 20.306 425 TYR D O 1
ATOM 17292 N N . GLN D 1 426 ? 53.612 -53.112 19.330 1.000 22.291 426 GLN D N 1
ATOM 17293 C CA . GLN D 1 426 ? 54.461 -53.983 20.123 1.000 24.602 426 GLN D CA 1
ATOM 17294 C C . GLN D 1 426 ? 55.924 -53.857 19.691 1.000 23.078 426 GLN D C 1
ATOM 17295 O O . GLN D 1 426 ? 56.234 -53.431 18.576 1.000 21.155 426 GLN D O 1
ATOM 17301 N N . PRO D 1 427 ? 56.879 -54.257 20.559 1.000 23.167 427 PRO D N 1
ATOM 17302 C CA . PRO D 1 427 ? 58.298 -54.240 20.189 1.000 23.309 427 PRO D CA 1
ATOM 17303 C C . PRO D 1 427 ? 58.615 -54.909 18.848 1.000 22.764 427 PRO D C 1
ATOM 17304 O O . PRO D 1 427 ? 58.053 -55.948 18.521 1.000 24.283 427 PRO D O 1
ATOM 17308 N N . SER D 1 428 ? 59.538 -54.314 18.089 1.000 21.655 428 SER D N 1
ATOM 17309 C CA . SER D 1 428 ? 59.925 -54.775 16.762 1.000 20.940 428 SER D CA 1
ATOM 17310 C C . SER D 1 428 ? 61.245 -54.108 16.424 1.000 19.975 428 SER D C 1
ATOM 17311 O O . SER D 1 428 ? 61.796 -53.408 17.264 1.000 19.994 428 SER D O 1
ATOM 17314 N N . ALA D 1 429 ? 61.693 -54.248 15.182 1.000 19.292 429 ALA D N 1
ATOM 17315 C CA . ALA D 1 429 ? 62.858 -53.513 14.725 1.000 19.850 429 ALA D CA 1
ATOM 17316 C C . ALA D 1 429 ? 62.701 -52.002 14.941 1.000 19.331 429 ALA D C 1
ATOM 17317 O O . ALA D 1 429 ? 63.685 -51.324 15.231 1.000 19.516 429 ALA D O 1
ATOM 17319 N N . ILE D 1 430 ? 61.477 -51.451 14.811 1.000 18.974 430 ILE D N 1
ATOM 17320 C CA . ILE D 1 430 ? 61.308 -50.002 14.854 1.000 18.413 430 ILE D CA 1
ATOM 17321 C C . ILE D 1 430 ? 60.624 -49.534 16.136 1.000 18.345 430 ILE D C 1
ATOM 17322 O O . ILE D 1 430 ? 60.261 -48.367 16.227 1.000 18.194 430 ILE D O 1
ATOM 17327 N N . THR D 1 431 ? 60.488 -50.434 17.120 1.000 19.507 431 THR D N 1
ATOM 17328 C CA . THR D 1 431 ? 59.881 -50.123 18.407 1.000 19.905 431 THR D CA 1
ATOM 17329 C C . THR D 1 431 ? 60.685 -50.807 19.500 1.000 20.269 431 THR D C 1
ATOM 17330 O O . THR D 1 431 ? 60.572 -52.009 19.667 1.000 22.477 431 THR D O 1
ATOM 17334 N N . HIS D 1 432 ? 61.557 -50.055 20.182 1.000 20.493 432 HIS D N 1
ATOM 17335 C CA . HIS D 1 432 ? 62.411 -50.594 21.232 1.000 22.112 432 HIS D CA 1
ATOM 17336 C C . HIS D 1 432 ? 61.880 -50.076 22.562 1.000 22.361 432 HIS D C 1
ATOM 17337 O O . HIS D 1 432 ? 62.046 -48.907 22.857 1.000 22.601 432 HIS D O 1
ATOM 17344 N N . ALA D 1 433 ? 61.233 -50.951 23.325 1.000 22.894 433 ALA D N 1
ATOM 17345 C CA . ALA D 1 433 ? 60.672 -50.609 24.609 1.000 24.365 433 ALA D CA 1
ATOM 17346 C C . ALA D 1 433 ? 61.758 -50.735 25.676 1.000 26.679 433 ALA D C 1
ATOM 17347 O O . ALA D 1 433 ? 61.917 -51.761 26.319 1.000 26.273 433 ALA D O 1
ATOM 17349 N N . LYS D 1 434 ? 62.483 -49.638 25.851 1.000 29.364 434 LYS D N 1
ATOM 17350 C CA . LYS D 1 434 ? 63.572 -49.524 26.795 1.000 31.696 434 LYS D CA 1
ATOM 17351 C C . LYS D 1 434 ? 63.516 -48.110 27.352 1.000 29.781 434 LYS D C 1
ATOM 17352 O O . LYS D 1 434 ? 63.025 -47.213 26.691 1.000 29.088 434 LYS D O 1
ATOM 17358 N N . HIS D 1 435 ? 63.954 -47.930 28.589 1.000 30.261 435 HIS D N 1
ATOM 17359 C CA . HIS D 1 435 ? 64.049 -46.613 29.193 1.000 28.373 435 HIS D CA 1
ATOM 17360 C C . HIS D 1 435 ? 62.688 -45.912 29.277 1.000 27.563 435 HIS D C 1
ATOM 17361 O O . HIS D 1 435 ? 62.646 -44.695 29.417 1.000 27.048 435 HIS D O 1
ATOM 17368 N N . GLN D 1 436 ? 61.589 -46.684 29.306 1.000 27.112 436 GLN D N 1
ATOM 17369 C CA . GLN D 1 436 ? 60.249 -46.115 29.402 1.000 25.428 436 GLN D CA 1
ATOM 17370 C C . GLN D 1 436 ? 60.134 -45.216 30.639 1.000 26.061 436 GLN D C 1
ATOM 17371 O O . GLN D 1 436 ? 59.498 -44.175 30.604 1.000 25.314 436 GLN D O 1
ATOM 17377 N N . ASP D 1 437 ? 60.784 -45.613 31.722 1.000 28.353 437 ASP D N 1
ATOM 17378 C CA . ASP D 1 437 ? 60.660 -44.892 32.968 1.000 31.000 437 ASP D CA 1
ATOM 17379 C C . ASP D 1 437 ? 61.127 -43.436 32.832 1.000 30.387 437 ASP D C 1
ATOM 17380 O O . ASP D 1 437 ? 60.641 -42.615 33.603 1.000 31.746 437 ASP D O 1
ATOM 17385 N N . LEU D 1 438 ? 61.970 -43.084 31.839 1.000 28.936 438 LEU D N 1
ATOM 17386 C CA . LEU D 1 438 ? 62.521 -41.737 31.693 1.000 28.242 438 LEU D CA 1
ATOM 17387 C C . LEU D 1 438 ? 61.520 -40.735 31.119 1.000 26.566 438 LEU D C 1
ATOM 17388 O O . LEU D 1 438 ? 61.750 -39.526 31.200 1.000 25.558 438 LEU D O 1
ATOM 17393 N N . ALA D 1 439 ? 60.451 -41.242 30.497 1.000 25.011 439 ALA D N 1
ATOM 17394 C CA . ALA D 1 439 ? 59.356 -40.399 30.041 1.000 24.176 439 ALA D CA 1
ATOM 17395 C C . ALA D 1 439 ? 58.094 -41.246 30.000 1.000 23.585 439 ALA D C 1
ATOM 17396 O O . ALA D 1 439 ? 57.599 -41.619 28.952 1.000 23.139 439 ALA D O 1
ATOM 17398 N N . SER D 1 440 ? 57.566 -41.508 31.188 1.000 25.697 440 SER D N 1
ATOM 17399 C CA . SER D 1 440 ? 56.530 -42.511 31.400 1.000 26.459 440 SER D CA 1
ATOM 17400 C C . SER D 1 440 ? 55.253 -42.179 30.627 1.000 23.720 440 SER D C 1
ATOM 17401 O O . SER D 1 440 ? 54.477 -43.073 30.318 1.000 23.076 440 SER D O 1
ATOM 17404 N N . THR D 1 441 ? 55.039 -40.911 30.283 1.000 22.243 441 THR D N 1
ATOM 17405 C CA . THR D 1 441 ? 53.854 -40.502 29.535 1.000 22.206 441 THR D CA 1
ATOM 17406 C C . THR D 1 441 ? 54.007 -40.768 28.034 1.000 21.230 441 THR D C 1
ATOM 17407 O O . THR D 1 441 ? 53.018 -40.931 27.316 1.000 20.335 441 THR D O 1
ATOM 17411 N N . LEU D 1 442 ? 55.254 -40.748 27.557 1.000 20.705 442 LEU D N 1
ATOM 17412 C CA . LEU D 1 442 ? 55.542 -40.925 26.147 1.000 20.068 442 LEU D CA 1
ATOM 17413 C C . LEU D 1 442 ? 55.688 -42.416 25.884 1.000 19.053 442 LEU D C 1
ATOM 17414 O O . LEU D 1 442 ? 56.780 -42.925 25.665 1.000 17.472 442 LEU D O 1
ATOM 17419 N N . VAL D 1 443 ? 54.547 -43.083 25.896 1.000 18.974 443 VAL D N 1
ATOM 17420 C CA . VAL D 1 443 ? 54.543 -44.520 25.777 1.000 20.008 443 VAL D CA 1
ATOM 17421 C C . VAL D 1 443 ? 55.164 -44.875 24.428 1.000 19.732 443 VAL D C 1
ATOM 17422 O O . VAL D 1 443 ? 54.780 -44.328 23.391 1.000 18.690 443 VAL D O 1
ATOM 17426 N N . ILE D 1 444 ? 56.137 -45.793 24.490 1.000 19.483 444 ILE D N 1
ATOM 17427 C CA . ILE D 1 444 ? 56.821 -46.254 23.299 1.000 18.997 444 ILE D CA 1
ATOM 17428 C C . ILE D 1 444 ? 55.878 -47.142 22.494 1.000 18.073 444 ILE D C 1
ATOM 17429 O O . ILE D 1 444 ? 55.262 -48.040 23.062 1.000 18.481 444 ILE D O 1
ATOM 17434 N N . GLY D 1 445 ? 55.737 -46.828 21.191 1.000 17.048 445 GLY D N 1
ATOM 17435 C CA . GLY D 1 445 ? 54.818 -47.520 20.307 1.000 16.407 445 GLY D CA 1
ATOM 17436 C C . GLY D 1 445 ? 53.477 -46.824 20.202 1.000 15.887 445 GLY D C 1
ATOM 17437 O O . GLY D 1 445 ? 52.636 -47.239 19.424 1.000 14.595 445 GLY D O 1
ATOM 17438 N N . GLU D 1 446 ? 53.273 -45.778 21.018 1.000 17.667 446 GLU D N 1
ATOM 17439 C CA . GLU D 1 446 ? 52.087 -44.935 20.919 1.000 17.961 446 GLU D CA 1
ATOM 17440 C C . GLU D 1 446 ? 52.475 -43.603 20.295 1.000 17.789 446 GLU D C 1
ATOM 17441 O O . GLU D 1 446 ? 53.655 -43.269 20.175 1.000 17.271 446 GLU D O 1
ATOM 17447 N N . ARG D 1 447 ? 51.462 -42.854 19.873 1.000 17.965 447 ARG D N 1
ATOM 17448 C CA . ARG D 1 447 ? 51.717 -41.618 19.154 1.000 19.196 447 ARG D CA 1
ATOM 17449 C C . ARG D 1 447 ? 52.295 -40.596 20.123 1.000 19.833 447 ARG D C 1
ATOM 17450 O O . ARG D 1 447 ? 51.986 -40.645 21.312 1.000 21.360 447 ARG D O 1
ATOM 17458 N N . MET D 1 448 ? 53.150 -39.710 19.591 1.000 19.059 448 MET D N 1
ATOM 17459 C CA . MET D 1 448 ? 53.778 -38.675 20.394 1.000 18.829 448 MET D CA 1
ATOM 17460 C C . MET D 1 448 ? 52.686 -37.839 21.044 1.000 18.762 448 MET D C 1
ATOM 17461 O O . MET D 1 448 ? 51.734 -37.472 20.365 1.000 19.635 448 MET D O 1
ATOM 17466 N N . VAL D 1 449 ? 52.845 -37.522 22.334 1.000 18.951 449 VAL D N 1
ATOM 17467 C CA . VAL D 1 449 ? 51.779 -36.874 23.091 1.000 19.604 449 VAL D CA 1
ATOM 17468 C C . VAL D 1 449 ? 51.820 -35.363 22.854 1.000 18.849 449 VAL D C 1
ATOM 17469 O O . VAL D 1 449 ? 52.861 -34.729 23.011 1.000 17.019 449 VAL D O 1
ATOM 17473 N N . PRO D 1 450 ? 50.695 -34.754 22.413 1.000 19.610 450 PRO D N 1
ATOM 17474 C CA . PRO D 1 450 ? 50.588 -33.304 22.233 1.000 19.950 450 PRO D CA 1
ATOM 17475 C C . PRO D 1 450 ? 50.911 -32.563 23.516 1.000 20.369 450 PRO D C 1
ATOM 17476 O O . PRO D 1 450 ? 50.473 -32.983 24.590 1.000 23.502 450 PRO D O 1
ATOM 17480 N N . HIS D 1 451 ? 51.740 -31.527 23.363 1.000 20.151 451 HIS D N 1
ATOM 17481 C CA . HIS D 1 451 ? 51.975 -30.482 24.352 1.000 20.641 451 HIS D CA 1
ATOM 17482 C C . HIS D 1 451 ? 52.617 -29.292 23.629 1.000 19.163 451 HIS D C 1
ATOM 17483 O O . HIS D 1 451 ? 53.278 -29.469 22.605 1.000 18.445 451 HIS D O 1
ATOM 17490 N N . VAL D 1 452 ? 52.441 -28.081 24.179 1.000 19.014 452 VAL D N 1
ATOM 17491 C CA . VAL D 1 452 ? 52.959 -26.875 23.543 1.000 17.500 452 VAL D CA 1
ATOM 17492 C C . VAL D 1 452 ? 54.304 -26.497 24.143 1.000 17.388 452 VAL D C 1
ATOM 17493 O O . VAL D 1 452 ? 54.467 -26.438 25.353 1.000 17.159 452 VAL D O 1
ATOM 17497 N N . PHE D 1 453 ? 55.253 -26.222 23.250 1.000 18.174 453 PHE D N 1
ATOM 17498 C CA . PHE D 1 453 ? 56.529 -25.612 23.591 1.000 18.488 453 PHE D CA 1
ATOM 17499 C C . PHE D 1 453 ? 56.670 -24.293 22.833 1.000 17.194 453 PHE D C 1
ATOM 17500 O O . PHE D 1 453 ? 55.813 -23.927 22.055 1.000 16.032 453 PHE D O 1
ATOM 17508 N N . VAL D 1 454 ? 57.762 -23.589 23.079 1.000 18.651 454 VAL D N 1
ATOM 17509 C CA . VAL D 1 454 ? 57.972 -22.251 22.569 1.000 20.112 454 VAL D CA 1
ATOM 17510 C C . VAL D 1 454 ? 59.382 -22.187 21.999 1.000 20.739 454 VAL D C 1
ATOM 17511 O O . VAL D 1 454 ? 60.322 -22.667 22.616 1.000 20.260 454 VAL D O 1
ATOM 17515 N N . ARG D 1 455 ? 59.526 -21.561 20.834 1.000 21.445 455 ARG D N 1
ATOM 17516 C CA . ARG D 1 455 ? 60.829 -21.361 20.222 1.000 21.108 455 ARG D CA 1
ATOM 17517 C C . ARG D 1 455 ? 61.619 -20.292 20.977 1.000 21.353 455 ARG D C 1
ATOM 17518 O O . ARG D 1 455 ? 61.082 -19.245 21.292 1.000 21.252 455 ARG D O 1
ATOM 17526 N N . ALA D 1 456 ? 62.903 -20.548 21.236 1.000 20.910 456 ALA D N 1
ATOM 17527 C CA . ALA D 1 456 ? 63.753 -19.596 21.916 1.000 21.471 456 ALA D CA 1
ATOM 17528 C C . ALA D 1 456 ? 64.011 -18.358 21.056 1.000 22.512 456 ALA D C 1
ATOM 17529 O O . ALA D 1 456 ? 64.236 -17.269 21.580 1.000 22.928 456 ALA D O 1
ATOM 17531 N N . ALA D 1 457 ? 64.018 -18.544 19.736 1.000 22.678 457 ALA D N 1
ATOM 17532 C CA . ALA D 1 457 ? 64.467 -17.519 18.814 1.000 23.769 457 ALA D CA 1
ATOM 17533 C C . ALA D 1 457 ? 63.474 -16.370 18.728 1.000 23.525 457 ALA D C 1
ATOM 17534 O O . ALA D 1 457 ? 63.886 -15.208 18.619 1.000 23.344 457 ALA D O 1
ATOM 17536 N N . ASP D 1 458 ? 62.176 -16.724 18.735 1.000 22.123 458 ASP D N 1
ATOM 17537 C CA . ASP D 1 458 ? 61.143 -15.753 18.408 1.000 21.558 458 ASP D CA 1
ATOM 17538 C C . ASP D 1 458 ? 59.917 -15.868 19.307 1.000 20.503 458 ASP D C 1
ATOM 17539 O O . ASP D 1 458 ? 58.983 -15.104 19.130 1.000 20.912 458 ASP D O 1
ATOM 17544 N N . ALA D 1 459 ? 59.901 -16.825 20.236 1.000 19.657 459 ALA D N 1
ATOM 17545 C CA . ALA D 1 459 ? 58.867 -16.944 21.258 1.000 18.374 459 ALA D CA 1
ATOM 17546 C C . ALA D 1 459 ? 57.575 -17.485 20.674 1.000 17.271 459 ALA D C 1
ATOM 17547 O O . ALA D 1 459 ? 56.569 -17.513 21.378 1.000 17.128 459 ALA D O 1
ATOM 17549 N N . ARG D 1 460 ? 57.589 -17.936 19.423 1.000 16.741 460 ARG D N 1
ATOM 17550 C CA . ARG D 1 460 ? 56.372 -18.472 18.857 1.000 16.655 460 ARG D CA 1
ATOM 17551 C C . ARG D 1 460 ? 56.087 -19.848 19.445 1.000 17.124 460 ARG D C 1
ATOM 17552 O O . ARG D 1 460 ? 56.953 -20.706 19.501 1.000 17.664 460 ARG D O 1
ATOM 17560 N N . PRO D 1 461 ? 54.845 -20.114 19.905 1.000 18.164 461 PRO D N 1
ATOM 17561 C CA . PRO D 1 461 ? 54.480 -21.430 20.421 1.000 17.055 461 PRO D CA 1
ATOM 17562 C C . PRO D 1 461 ? 54.039 -22.380 19.322 1.000 16.787 461 PRO D C 1
ATOM 17563 O O . PRO D 1 461 ? 53.464 -21.972 18.327 1.000 16.232 461 PRO D O 1
ATOM 17567 N N . TYR D 1 462 ? 54.317 -23.663 19.537 1.000 17.699 462 TYR D N 1
ATOM 17568 C CA . TYR D 1 462 ? 53.984 -24.734 18.617 1.000 17.505 462 TYR D CA 1
ATOM 17569 C C . TYR D 1 462 ? 53.635 -25.954 19.439 1.000 17.839 462 TYR D C 1
ATOM 17570 O O . TYR D 1 462 ? 54.306 -26.240 20.433 1.000 19.673 462 TYR D O 1
ATOM 17579 N N . ASP D 1 463 ? 52.599 -26.684 19.018 1.000 16.992 463 ASP D N 1
ATOM 17580 C CA . ASP D 1 463 ? 52.408 -28.006 19.581 1.000 16.465 463 ASP D CA 1
ATOM 17581 C C . ASP D 1 463 ? 53.551 -28.855 19.056 1.000 15.422 463 ASP D C 1
ATOM 17582 O O . ASP D 1 463 ? 53.991 -28.670 17.939 1.000 15.514 463 ASP D O 1
ATOM 17587 N N . ILE D 1 464 ? 54.072 -29.749 19.871 1.000 15.384 464 ILE D N 1
ATOM 17588 C CA . ILE D 1 464 ? 55.189 -30.573 19.443 1.000 15.249 464 ILE D CA 1
ATOM 17589 C C . ILE D 1 464 ? 54.782 -31.324 18.186 1.000 15.717 464 ILE D C 1
ATOM 17590 O O . ILE D 1 464 ? 55.625 -31.635 17.365 1.000 16.207 464 ILE D O 1
ATOM 17595 N N . GLN D 1 465 ? 53.492 -31.617 18.022 1.000 16.638 465 GLN D N 1
ATOM 17596 C CA . GLN D 1 465 ? 53.068 -32.364 16.846 1.000 17.641 465 GLN D CA 1
ATOM 17597 C C . GLN D 1 465 ? 53.335 -31.558 15.580 1.000 16.462 465 GLN D C 1
ATOM 17598 O O . GLN D 1 465 ? 53.632 -32.131 14.535 1.000 17.377 465 GLN D O 1
ATOM 17604 N N . ASP D 1 466 ? 53.263 -30.236 15.682 1.000 16.140 466 ASP D N 1
ATOM 17605 C CA . ASP D 1 466 ? 53.485 -29.388 14.534 1.000 16.919 466 ASP D CA 1
ATOM 17606 C C . ASP D 1 466 ? 54.955 -29.367 14.160 1.000 17.219 466 ASP D C 1
ATOM 17607 O O . ASP D 1 466 ? 55.230 -28.874 13.097 1.000 17.781 466 ASP D O 1
ATOM 17612 N N . VAL D 1 467 ? 55.889 -29.854 14.995 1.000 17.633 467 VAL D N 1
ATOM 17613 C CA . VAL D 1 467 ? 57.284 -29.954 14.574 1.000 18.496 467 VAL D CA 1
ATOM 17614 C C . VAL D 1 467 ? 57.630 -31.395 14.201 1.000 17.373 467 VAL D C 1
ATOM 17615 O O . VAL D 1 467 ? 58.804 -31.710 13.956 1.000 16.281 467 VAL D O 1
ATOM 17619 N N . LEU D 1 468 ? 56.596 -32.232 14.077 1.000 16.698 468 LEU D N 1
ATOM 17620 C CA . LEU D 1 468 ? 56.769 -33.633 13.731 1.000 16.743 468 LEU D CA 1
ATOM 17621 C C . LEU D 1 468 ? 55.927 -33.976 12.501 1.000 16.459 468 LEU D C 1
ATOM 17622 O O . LEU D 1 468 ? 55.002 -34.803 12.572 1.000 16.664 468 LEU D O 1
ATOM 17627 N N . PRO D 1 469 ? 56.217 -33.344 11.340 1.000 16.124 469 PRO D N 1
ATOM 17628 C CA . PRO D 1 469 ? 55.450 -33.567 10.113 1.000 16.348 469 PRO D CA 1
ATOM 17629 C C . PRO D 1 469 ? 55.757 -34.938 9.521 1.000 17.553 469 PRO D C 1
ATOM 17630 O O . PRO D 1 469 ? 56.728 -35.585 9.897 1.000 18.073 469 PRO D O 1
ATOM 17634 N N . ALA D 1 470 ? 54.930 -35.329 8.553 1.000 18.194 470 ALA D N 1
ATOM 17635 C CA . ALA D 1 470 ? 55.121 -36.541 7.780 1.000 18.498 470 ALA D CA 1
ATOM 17636 C C . ALA D 1 470 ? 56.016 -36.206 6.598 1.000 17.385 470 ALA D C 1
ATOM 17637 O O . ALA D 1 470 ? 55.540 -36.118 5.474 1.000 16.720 470 ALA D O 1
ATOM 17639 N N . ASP D 1 471 ? 57.305 -35.999 6.891 1.000 16.898 471 ASP D N 1
ATOM 17640 C CA . ASP D 1 471 ? 58.273 -35.543 5.901 1.000 17.382 471 ASP D CA 1
ATOM 17641 C C . ASP D 1 471 ? 59.258 -36.676 5.608 1.000 17.170 471 ASP D C 1
ATOM 17642 O O . ASP D 1 471 ? 60.336 -36.444 5.078 1.000 18.849 471 ASP D O 1
ATOM 17647 N N . ALA D 1 472 ? 58.895 -37.893 5.992 1.000 16.381 472 ALA D N 1
ATOM 17648 C CA . ALA D 1 472 ? 59.712 -39.062 5.757 1.000 17.031 472 ALA D CA 1
ATOM 17649 C C . ALA D 1 472 ? 61.015 -39.023 6.555 1.000 17.998 472 ALA D C 1
ATOM 17650 O O . ALA D 1 472 ? 61.908 -39.863 6.295 1.000 20.552 472 ALA D O 1
ATOM 17652 N N . ARG D 1 473 ? 61.111 -38.105 7.536 1.000 16.421 473 ARG D N 1
ATOM 17653 C CA . ARG D 1 473 ? 62.271 -38.089 8.408 1.000 17.548 473 ARG D CA 1
ATOM 17654 C C . ARG D 1 473 ? 61.949 -38.672 9.780 1.000 18.223 473 ARG D C 1
ATOM 17655 O O . ARG D 1 473 ? 60.840 -38.481 10.291 1.000 19.272 473 ARG D O 1
ATOM 17663 N N . PHE D 1 474 ? 62.945 -39.342 10.390 1.000 18.168 474 PHE D N 1
ATOM 17664 C CA . PHE D 1 474 ? 62.931 -39.603 11.831 1.000 17.133 474 PHE D CA 1
ATOM 17665 C C . PHE D 1 474 ? 63.265 -38.305 12.548 1.000 17.414 474 PHE D C 1
ATOM 17666 O O . PHE D 1 474 ? 63.991 -37.468 12.018 1.000 17.750 474 PHE D O 1
ATOM 17674 N N . LYS D 1 475 ? 62.695 -38.130 13.742 1.000 17.658 475 LYS D N 1
ATOM 17675 C CA . LYS D 1 475 ? 62.917 -36.939 14.537 1.000 17.737 475 LYS D CA 1
ATOM 17676 C C . LYS D 1 475 ? 63.584 -37.363 15.826 1.000 18.312 475 LYS D C 1
ATOM 17677 O O . LYS D 1 475 ? 63.085 -38.247 16.506 1.000 18.018 475 LYS D O 1
ATOM 17683 N N . ILE D 1 476 ? 64.708 -36.721 16.139 1.000 19.612 476 ILE D N 1
ATOM 17684 C CA . ILE D 1 476 ? 65.393 -36.916 17.403 1.000 20.811 476 ILE D CA 1
ATOM 17685 C C . ILE D 1 476 ? 65.109 -35.711 18.281 1.000 20.485 476 ILE D C 1
ATOM 17686 O O . ILE D 1 476 ? 65.680 -34.648 18.044 1.000 20.889 476 ILE D O 1
ATOM 17691 N N . LEU D 1 477 ? 64.225 -35.884 19.263 1.000 20.141 477 LEU D N 1
ATOM 17692 C CA . LEU D 1 477 ? 63.954 -34.846 20.240 1.000 20.593 477 LEU D CA 1
ATOM 17693 C C . LEU D 1 477 ? 64.932 -34.999 21.405 1.000 21.838 477 LEU D C 1
ATOM 17694 O O . LEU D 1 477 ? 64.878 -35.998 22.134 1.000 21.707 477 LEU D O 1
ATOM 17699 N N . VAL D 1 478 ? 65.823 -34.006 21.572 1.000 21.875 478 VAL D N 1
ATOM 17700 C CA . VAL D 1 478 ? 66.813 -34.050 22.628 1.000 22.101 478 VAL D CA 1
ATOM 17701 C C . VAL D 1 478 ? 66.345 -33.115 23.719 1.000 22.070 478 VAL D C 1
ATOM 17702 O O . VAL D 1 478 ? 66.472 -31.914 23.553 1.000 23.142 478 VAL D O 1
ATOM 17706 N N . PHE D 1 479 ? 65.789 -33.690 24.785 1.000 22.660 479 PHE D N 1
ATOM 17707 C CA . PHE D 1 479 ? 65.370 -32.961 25.958 1.000 23.636 479 PHE D CA 1
ATOM 17708 C C . PHE D 1 479 ? 66.597 -32.721 26.835 1.000 24.314 479 PHE D C 1
ATOM 17709 O O . PHE D 1 479 ? 67.067 -33.645 27.491 1.000 25.040 479 PHE D O 1
ATOM 17717 N N . THR D 1 480 ? 67.090 -31.474 26.861 1.000 23.883 480 THR D N 1
ATOM 17718 C CA . THR D 1 480 ? 68.450 -31.211 27.293 1.000 25.277 480 THR D CA 1
ATOM 17719 C C . THR D 1 480 ? 68.548 -31.018 28.799 1.000 25.921 480 THR D C 1
ATOM 17720 O O . THR D 1 480 ? 69.660 -30.982 29.332 1.000 26.057 480 THR D O 1
ATOM 17724 N N . GLY D 1 481 ? 67.395 -30.880 29.468 1.000 26.265 481 GLY D N 1
ATOM 17725 C CA . GLY D 1 481 ? 67.354 -30.571 30.890 1.000 26.088 481 GLY D CA 1
ATOM 17726 C C . GLY D 1 481 ? 67.538 -29.073 31.120 1.000 26.482 481 GLY D C 1
ATOM 17727 O O . GLY D 1 481 ? 67.293 -28.271 30.205 1.000 24.797 481 GLY D O 1
ATOM 17728 N N . VAL D 1 482 ? 67.967 -28.706 32.340 1.000 27.371 482 VAL D N 1
ATOM 17729 C CA . VAL D 1 482 ? 68.120 -27.304 32.701 1.000 27.759 482 VAL D CA 1
ATOM 17730 C C . VAL D 1 482 ? 69.435 -26.769 32.125 1.000 28.221 482 VAL D C 1
ATOM 17731 O O . VAL D 1 482 ? 70.481 -26.813 32.768 1.000 28.606 482 VAL D O 1
ATOM 17735 N N . ILE D 1 483 ? 69.341 -26.204 30.911 1.000 27.609 483 ILE D N 1
ATOM 17736 C CA . ILE D 1 483 ? 70.488 -25.885 30.083 1.000 27.403 483 ILE D CA 1
ATOM 17737 C C . ILE D 1 483 ? 71.284 -24.720 30.663 1.000 28.649 483 ILE D C 1
ATOM 17738 O O . ILE D 1 483 ? 72.444 -24.539 30.313 1.000 30.324 483 ILE D O 1
ATOM 17743 N N . THR D 1 484 ? 70.655 -23.951 31.559 1.000 28.752 484 THR D N 1
ATOM 17744 C CA . THR D 1 484 ? 71.267 -22.827 32.251 1.000 29.451 484 THR D CA 1
ATOM 17745 C C . THR D 1 484 ? 72.272 -23.265 33.316 1.000 30.562 484 THR D C 1
ATOM 17746 O O . THR D 1 484 ? 73.065 -22.461 33.764 1.000 31.385 484 THR D O 1
ATOM 17750 N N . ASP D 1 485 ? 72.178 -24.507 33.794 1.000 31.369 485 ASP D N 1
ATOM 17751 C CA . ASP D 1 485 ? 73.114 -25.043 34.772 1.000 32.192 485 ASP D CA 1
ATOM 17752 C C . ASP D 1 485 ? 74.375 -25.478 34.036 1.000 31.919 485 ASP D C 1
ATOM 17753 O O . ASP D 1 485 ? 74.321 -26.361 33.191 1.000 30.392 485 ASP D O 1
ATOM 17758 N N . PRO D 1 486 ? 75.545 -24.865 34.328 1.000 33.524 486 PRO D N 1
ATOM 17759 C CA . PRO D 1 486 ? 76.795 -25.179 33.622 1.000 33.728 486 PRO D CA 1
ATOM 17760 C C . PRO D 1 486 ? 77.055 -26.665 33.352 1.000 32.836 486 PRO D C 1
ATOM 17761 O O . PRO D 1 486 ? 77.498 -27.039 32.263 1.000 32.168 486 PRO D O 1
ATOM 17765 N N . ALA D 1 487 ? 76.805 -27.505 34.362 1.000 32.995 487 ALA D N 1
ATOM 17766 C CA . ALA D 1 487 ? 77.080 -28.932 34.269 1.000 33.295 487 ALA D CA 1
ATOM 17767 C C . ALA D 1 487 ? 76.236 -29.573 33.175 1.000 32.154 487 ALA D C 1
ATOM 17768 O O . ALA D 1 487 ? 76.740 -30.440 32.464 1.000 32.121 487 ALA D O 1
ATOM 17770 N N . GLN D 1 488 ? 74.957 -29.157 33.083 1.000 31.351 488 GLN D N 1
ATOM 17771 C CA . GLN D 1 488 ? 73.985 -29.738 32.164 1.000 30.215 488 GLN D CA 1
ATOM 17772 C C . GLN D 1 488 ? 74.171 -29.174 30.747 1.000 30.851 488 GLN D C 1
ATOM 17773 O O . GLN D 1 488 ? 73.789 -29.802 29.743 1.000 30.934 488 GLN D O 1
ATOM 17779 N N . ALA D 1 489 ? 74.730 -27.963 30.694 1.000 31.438 489 ALA D N 1
ATOM 17780 C CA . ALA D 1 489 ? 75.128 -27.343 29.450 1.000 30.964 489 ALA D CA 1
ATOM 17781 C C . ALA D 1 489 ? 76.330 -28.087 28.887 1.000 32.316 489 ALA D C 1
ATOM 17782 O O . ALA D 1 489 ? 76.378 -28.314 27.694 1.000 33.263 489 ALA D O 1
ATOM 17784 N N . ALA D 1 490 ? 77.307 -28.432 29.734 1.000 34.591 490 ALA D N 1
ATOM 17785 C CA . ALA D 1 490 ? 78.493 -29.162 29.293 1.000 35.262 490 ALA D CA 1
ATOM 17786 C C . ALA D 1 490 ? 78.082 -30.548 28.808 1.000 35.146 490 ALA D C 1
ATOM 17787 O O . ALA D 1 490 ? 78.669 -31.057 27.865 1.000 35.683 490 ALA D O 1
ATOM 17789 N N . ARG D 1 491 ? 77.068 -31.129 29.466 1.000 34.982 491 ARG D N 1
ATOM 17790 C CA . ARG D 1 491 ? 76.516 -32.429 29.108 1.000 34.776 491 ARG D CA 1
ATOM 17791 C C . ARG D 1 491 ? 75.913 -32.375 27.710 1.000 35.197 491 ARG D C 1
ATOM 17792 O O . ARG D 1 491 ? 76.136 -33.261 26.896 1.000 33.976 491 ARG D O 1
ATOM 17800 N N . ALA D 1 492 ? 75.095 -31.343 27.474 1.000 37.972 492 ALA D N 1
ATOM 17801 C CA . ALA D 1 492 ? 74.456 -31.125 26.185 1.000 35.303 492 ALA D CA 1
ATOM 17802 C C . ALA D 1 492 ? 75.503 -31.023 25.084 1.000 33.140 492 ALA D C 1
ATOM 17803 O O . ALA D 1 492 ? 75.313 -31.584 24.016 1.000 33.535 492 ALA D O 1
ATOM 17805 N N . ALA D 1 493 ? 76.591 -30.290 25.346 1.000 32.049 493 ALA D N 1
ATOM 17806 C CA . ALA D 1 493 ? 77.627 -30.033 24.352 1.000 31.066 493 ALA D CA 1
ATOM 17807 C C . ALA D 1 493 ? 78.346 -31.335 24.002 1.000 30.808 493 ALA D C 1
ATOM 17808 O O . ALA D 1 493 ? 78.660 -31.578 22.849 1.000 30.814 493 ALA D O 1
ATOM 17810 N N . ALA D 1 494 ? 78.598 -32.151 25.028 1.000 31.319 494 ALA D N 1
ATOM 17811 C CA . ALA D 1 494 ? 79.234 -33.448 24.896 1.000 30.615 494 ALA D CA 1
ATOM 17812 C C . ALA D 1 494 ? 78.360 -34.351 24.034 1.000 30.245 494 ALA D C 1
ATOM 17813 O O . ALA D 1 494 ? 78.857 -35.023 23.142 1.000 31.868 494 ALA D O 1
ATOM 17815 N N . LEU D 1 495 ? 77.057 -34.376 24.299 1.000 29.529 495 LEU D N 1
ATOM 17816 C CA . LEU D 1 495 ? 76.170 -35.197 23.503 1.000 30.444 495 LEU D CA 1
ATOM 17817 C C . LEU D 1 495 ? 76.167 -34.732 22.044 1.000 30.785 495 LEU D C 1
ATOM 17818 O O . LEU D 1 495 ? 76.190 -35.553 21.131 1.000 30.946 495 LEU D O 1
ATOM 17823 N N . ALA D 1 496 ? 76.145 -33.415 21.818 1.000 31.882 496 ALA D N 1
ATOM 17824 C CA . ALA D 1 496 ? 76.188 -32.862 20.470 1.000 32.665 496 ALA D CA 1
ATOM 17825 C C . ALA D 1 496 ? 77.457 -33.297 19.729 1.000 35.104 496 ALA D C 1
ATOM 17826 O O . ALA D 1 496 ? 77.344 -33.674 18.564 1.000 36.478 496 ALA D O 1
ATOM 17828 N N . GLU D 1 497 ? 78.638 -33.261 20.380 1.000 35.786 497 GLU D N 1
ATOM 17829 C CA . GLU D 1 497 ? 79.870 -33.763 19.779 1.000 37.131 497 GLU D CA 1
ATOM 17830 C C . GLU D 1 497 ? 79.664 -35.212 19.303 1.000 37.102 497 GLU D C 1
ATOM 17831 O O . GLU D 1 497 ? 80.071 -35.621 18.208 1.000 40.920 497 GLU D O 1
ATOM 17837 N N . GLU D 1 498 ? 79.072 -35.997 20.210 1.000 34.349 498 GLU D N 1
ATOM 17838 C CA . GLU D 1 498 ? 78.966 -37.432 20.077 1.000 33.905 498 GLU D CA 1
ATOM 17839 C C . GLU D 1 498 ? 78.083 -37.772 18.877 1.000 32.234 498 GLU D C 1
ATOM 17840 O O . GLU D 1 498 ? 78.437 -38.623 18.069 1.000 34.027 498 GLU D O 1
ATOM 17846 N N . MET D 1 499 ? 76.948 -37.080 18.755 1.000 30.659 499 MET D N 1
ATOM 17847 C CA . MET D 1 499 ? 75.994 -37.325 17.689 1.000 29.485 499 MET D CA 1
ATOM 17848 C C . MET D 1 499 ? 76.567 -36.910 16.342 1.000 29.794 499 MET D C 1
ATOM 17849 O O . MET D 1 499 ? 76.226 -37.544 15.352 1.000 32.144 499 MET D O 1
ATOM 17854 N N . ASP D 1 500 ? 77.432 -35.884 16.304 1.000 29.675 500 ASP D N 1
ATOM 17855 C CA . ASP D 1 500 ? 77.973 -35.343 15.062 1.000 30.274 500 ASP D CA 1
ATOM 17856 C C . ASP D 1 500 ? 79.341 -35.944 14.738 1.000 32.121 500 ASP D C 1
ATOM 17857 O O . ASP D 1 500 ? 79.915 -35.600 13.708 1.000 34.771 500 ASP D O 1
ATOM 17862 N N . ALA D 1 501 ? 79.864 -36.832 15.595 1.000 32.286 501 ALA D N 1
ATOM 17863 C CA . ALA D 1 501 ? 81.113 -37.534 15.317 1.000 34.237 501 ALA D CA 1
ATOM 17864 C C . ALA D 1 501 ? 80.947 -38.453 14.103 1.000 34.064 501 ALA D C 1
ATOM 17865 O O . ALA D 1 501 ? 79.849 -38.920 13.836 1.000 33.803 501 ALA D O 1
ATOM 17867 N N . PRO D 1 502 ? 82.014 -38.781 13.343 1.000 35.419 502 PRO D N 1
ATOM 17868 C CA . PRO D 1 502 ? 81.864 -39.380 12.007 1.000 34.584 502 PRO D CA 1
ATOM 17869 C C . PRO D 1 502 ? 81.319 -40.807 12.045 1.000 33.266 502 PRO D C 1
ATOM 17870 O O . PRO D 1 502 ? 80.651 -41.261 11.122 1.000 30.155 502 PRO D O 1
ATOM 17874 N N . GLY D 1 503 ? 81.597 -41.500 13.154 1.000 34.678 503 GLY D N 1
ATOM 17875 C CA . GLY D 1 503 ? 81.161 -42.868 13.340 1.000 34.914 503 GLY D CA 1
ATOM 17876 C C . GLY D 1 503 ? 79.800 -42.962 14.007 1.000 34.219 503 GLY D C 1
ATOM 17877 O O . GLY D 1 503 ? 79.324 -44.058 14.234 1.000 34.654 503 GLY D O 1
ATOM 17878 N N . SER D 1 504 ? 79.138 -41.842 14.305 1.000 34.619 504 SER D N 1
ATOM 17879 C CA . SER D 1 504 ? 77.836 -41.914 14.950 1.000 34.642 504 SER D CA 1
ATOM 17880 C C . SER D 1 504 ? 76.782 -42.435 13.973 1.000 34.574 504 SER D C 1
ATOM 17881 O O . SER D 1 504 ? 76.969 -42.439 12.761 1.000 34.705 504 SER D O 1
ATOM 17884 N N . PHE D 1 505 ? 75.640 -42.834 14.535 1.000 34.034 505 PHE D N 1
ATOM 17885 C CA . PHE D 1 505 ? 74.530 -43.351 13.762 1.000 31.211 505 PHE D CA 1
ATOM 17886 C C . PHE D 1 505 ? 74.076 -42.330 12.722 1.000 29.686 505 PHE D C 1
ATOM 17887 O O . PHE D 1 505 ? 73.681 -42.708 11.631 1.000 31.637 505 PHE D O 1
ATOM 17895 N N . TYR D 1 506 ? 74.111 -41.046 13.084 1.000 28.165 506 TYR D N 1
ATOM 17896 C CA . TYR D 1 506 ? 73.598 -39.966 12.257 1.000 26.748 506 TYR D CA 1
ATOM 17897 C C . TYR D 1 506 ? 74.335 -39.941 10.926 1.000 27.593 506 TYR D C 1
ATOM 17898 O O . TYR D 1 506 ? 73.680 -39.877 9.894 1.000 26.152 506 TYR D O 1
ATOM 17907 N N . HIS D 1 507 ? 75.681 -39.994 10.959 1.000 30.268 507 HIS D N 1
ATOM 17908 C CA . HIS D 1 507 ? 76.499 -39.910 9.743 1.000 32.321 507 HIS D CA 1
ATOM 17909 C C . HIS D 1 507 ? 76.536 -41.252 9.016 1.000 32.573 507 HIS D C 1
ATOM 17910 O O . HIS D 1 507 ? 76.427 -41.274 7.787 1.000 31.840 507 HIS D O 1
ATOM 17917 N N . ARG D 1 508 ? 76.641 -42.348 9.786 1.000 33.313 508 ARG D N 1
ATOM 17918 C CA . ARG D 1 508 ? 76.765 -43.688 9.230 1.000 33.774 508 ARG D CA 1
ATOM 17919 C C . ARG D 1 508 ? 75.514 -44.098 8.462 1.000 31.333 508 ARG D C 1
ATOM 17920 O O . ARG D 1 508 ? 75.611 -44.905 7.557 1.000 28.397 508 ARG D O 1
ATOM 17928 N N . PHE D 1 509 ? 74.350 -43.547 8.842 1.000 31.703 509 PHE D N 1
ATOM 17929 C CA . PHE D 1 509 ? 73.080 -43.879 8.214 1.000 32.409 509 PHE D CA 1
ATOM 17930 C C . PHE D 1 509 ? 72.481 -42.699 7.457 1.000 31.872 509 PHE D C 1
ATOM 17931 O O . PHE D 1 509 ? 71.359 -42.808 6.971 1.000 32.882 509 PHE D O 1
ATOM 17939 N N . GLY D 1 510 ? 73.256 -41.619 7.316 1.000 32.473 510 GLY D N 1
ATOM 17940 C CA . GLY D 1 510 ? 72.772 -40.360 6.779 1.000 31.275 510 GLY D CA 1
ATOM 17941 C C . GLY D 1 510 ? 73.013 -40.192 5.279 1.000 32.291 510 GLY D C 1
ATOM 17942 O O . GLY D 1 510 ? 72.605 -39.175 4.716 1.000 29.461 510 GLY D O 1
ATOM 17943 N N . HIS D 1 511 ? 73.716 -41.148 4.653 1.000 35.707 511 HIS D N 1
ATOM 17944 C CA . HIS D 1 511 ? 73.808 -41.184 3.203 1.000 40.777 511 HIS D CA 1
ATOM 17945 C C . HIS D 1 511 ? 74.265 -39.843 2.622 1.000 43.231 511 HIS D C 1
ATOM 17946 O O . HIS D 1 511 ? 73.679 -39.344 1.650 1.000 41.945 511 HIS D O 1
ATOM 17953 N N . GLU D 1 512 ? 75.308 -39.251 3.226 1.000 46.008 512 GLU D N 1
ATOM 17954 C CA . GLU D 1 512 ? 76.019 -38.125 2.624 1.000 51.860 512 GLU D CA 1
ATOM 17955 C C . GLU D 1 512 ? 75.308 -36.798 2.913 1.000 48.239 512 GLU D C 1
ATOM 17956 O O . GLU D 1 512 ? 75.951 -35.747 2.919 1.000 46.030 512 GLU D O 1
ATOM 17962 N N . ASN D 1 513 ? 73.980 -36.839 3.136 1.000 46.888 513 ASN D N 1
ATOM 17963 C CA . ASN D 1 513 ? 73.267 -35.692 3.667 1.000 42.691 513 ASN D CA 1
ATOM 17964 C C . ASN D 1 513 ? 72.325 -36.134 4.796 1.000 38.321 513 ASN D C 1
ATOM 17965 O O . ASN D 1 513 ? 71.123 -36.339 4.598 1.000 38.714 513 ASN D O 1
ATOM 17970 N N . PRO D 1 514 ? 72.829 -36.219 6.046 1.000 34.968 514 PRO D N 1
ATOM 17971 C CA . PRO D 1 514 ? 72.073 -36.812 7.147 1.000 32.518 514 PRO D CA 1
ATOM 17972 C C . PRO D 1 514 ? 70.802 -36.088 7.563 1.000 29.917 514 PRO D C 1
ATOM 17973 O O . PRO D 1 514 ? 69.922 -36.678 8.177 1.000 29.044 514 PRO D O 1
ATOM 17977 N N . ALA D 1 515 ? 70.738 -34.782 7.303 1.000 30.200 515 ALA D N 1
ATOM 17978 C CA . ALA D 1 515 ? 69.604 -33.979 7.723 1.000 28.737 515 ALA D CA 1
ATOM 17979 C C . ALA D 1 515 ? 68.364 -34.332 6.900 1.000 27.357 515 ALA D C 1
ATOM 17980 O O . ALA D 1 515 ? 67.260 -33.986 7.276 1.000 26.767 515 ALA D O 1
ATOM 17982 N N . ARG D 1 516 ? 68.530 -35.044 5.781 1.000 28.613 516 ARG D N 1
ATOM 17983 C CA . ARG D 1 516 ? 67.396 -35.493 4.990 1.000 28.107 516 ARG D CA 1
ATOM 17984 C C . ARG D 1 516 ? 66.753 -36.701 5.658 1.000 25.166 516 ARG D C 1
ATOM 17985 O O . ARG D 1 516 ? 65.599 -37.003 5.364 1.000 22.626 516 ARG D O 1
ATOM 17993 N N . VAL D 1 517 ? 67.499 -37.381 6.544 1.000 23.891 517 VAL D N 1
ATOM 17994 C CA . VAL D 1 517 ? 67.041 -38.594 7.209 1.000 22.178 517 VAL D CA 1
ATOM 17995 C C . VAL D 1 517 ? 66.572 -38.288 8.625 1.000 21.613 517 VAL D C 1
ATOM 17996 O O . VAL D 1 517 ? 65.594 -38.871 9.103 1.000 20.997 517 VAL D O 1
ATOM 18000 N N . PHE D 1 518 ? 67.316 -37.412 9.307 1.000 21.241 518 PHE D N 1
ATOM 18001 C CA . PHE D 1 518 ? 67.178 -37.211 10.735 1.000 20.626 518 PHE D CA 1
ATOM 18002 C C . PHE D 1 518 ? 66.942 -35.735 11.027 1.000 20.128 518 PHE D C 1
ATOM 18003 O O . PHE D 1 518 ? 67.777 -34.910 10.690 1.000 20.173 518 PHE D O 1
ATOM 18011 N N . ASP D 1 519 ? 65.825 -35.435 11.703 1.000 20.792 519 ASP D N 1
ATOM 18012 C CA . ASP D 1 519 ? 65.480 -34.080 12.094 1.000 21.102 519 ASP D CA 1
ATOM 18013 C C . ASP D 1 519 ? 65.805 -33.954 13.577 1.000 22.574 519 ASP D C 1
ATOM 18014 O O . ASP D 1 519 ? 65.142 -34.567 14.401 1.000 23.754 519 ASP D O 1
ATOM 18019 N N . VAL D 1 520 ? 66.814 -33.144 13.924 1.000 22.473 520 VAL D N 1
ATOM 18020 C CA . VAL D 1 520 ? 67.263 -33.025 15.299 1.000 21.449 520 VAL D CA 1
ATOM 18021 C C . VAL D 1 520 ? 66.679 -31.770 15.912 1.000 20.644 520 VAL D C 1
ATOM 18022 O O . VAL D 1 520 ? 66.929 -30.693 15.381 1.000 20.036 520 VAL D O 1
ATOM 18026 N N . LEU D 1 521 ? 66.000 -31.916 17.071 1.000 20.050 521 LEU D N 1
ATOM 18027 C CA . LEU D 1 521 ? 65.482 -30.772 17.811 1.000 19.575 521 LEU D CA 1
ATOM 18028 C C . LEU D 1 521 ? 65.967 -30.790 19.261 1.000 20.430 521 LEU D C 1
ATOM 18029 O O . LEU D 1 521 ? 66.194 -31.862 19.812 1.000 21.637 521 LEU D O 1
ATOM 18034 N N . SER D 1 522 ? 66.123 -29.597 19.865 1.000 20.086 522 SER D N 1
ATOM 18035 C CA . SER D 1 522 ? 66.360 -29.410 21.285 1.000 20.254 522 SER D CA 1
ATOM 18036 C C . SER D 1 522 ? 65.038 -29.070 21.937 1.000 20.532 522 SER D C 1
ATOM 18037 O O . SER D 1 522 ? 64.284 -28.256 21.400 1.000 20.696 522 SER D O 1
ATOM 18040 N N . VAL D 1 523 ? 64.870 -29.535 23.171 1.000 20.826 523 VAL D N 1
ATOM 18041 C CA . VAL D 1 523 ? 63.838 -29.004 24.037 1.000 20.402 523 VAL D CA 1
ATOM 18042 C C . VAL D 1 523 ? 64.443 -28.817 25.423 1.000 21.772 523 VAL D C 1
ATOM 18043 O O . VAL D 1 523 ? 64.582 -29.793 26.162 1.000 25.012 523 VAL D O 1
ATOM 18047 N N . SER D 1 524 ? 64.779 -27.571 25.782 1.000 21.784 524 SER D N 1
ATOM 18048 C CA . SER D 1 524 ? 65.489 -27.274 27.018 1.000 22.045 524 SER D CA 1
ATOM 18049 C C . SER D 1 524 ? 64.491 -26.865 28.100 1.000 23.278 524 SER D C 1
ATOM 18050 O O . SER D 1 524 ? 63.493 -26.218 27.805 1.000 24.177 524 SER D O 1
ATOM 18053 N N . ALA D 1 525 ? 64.775 -27.241 29.349 1.000 24.105 525 ALA D N 1
ATOM 18054 C CA . ALA D 1 525 ? 63.892 -26.957 30.467 1.000 25.008 525 ALA D CA 1
ATOM 18055 C C . ALA D 1 525 ? 64.293 -25.640 31.099 1.000 25.180 525 ALA D C 1
ATOM 18056 O O . ALA D 1 525 ? 64.861 -25.614 32.188 1.000 25.650 525 ALA D O 1
ATOM 18058 N N . ALA D 1 526 ? 64.002 -24.562 30.387 1.000 25.665 526 ALA D N 1
ATOM 18059 C CA . ALA D 1 526 ? 64.323 -23.238 30.885 1.000 26.264 526 ALA D CA 1
ATOM 18060 C C . ALA D 1 526 ? 63.469 -22.242 30.129 1.000 27.076 526 ALA D C 1
ATOM 18061 O O . ALA D 1 526 ? 62.798 -22.615 29.182 1.000 26.226 526 ALA D O 1
ATOM 18063 N N . LYS D 1 527 ? 63.512 -20.979 30.568 1.000 28.879 527 LYS D N 1
ATOM 18064 C CA . LYS D 1 527 ? 62.647 -19.942 30.031 1.000 28.366 527 LYS D CA 1
ATOM 18065 C C . LYS D 1 527 ? 63.439 -19.017 29.112 1.000 26.509 527 LYS D C 1
ATOM 18066 O O . LYS D 1 527 ? 64.661 -18.953 29.204 1.000 26.935 527 LYS D O 1
ATOM 18072 N N . LYS D 1 528 ? 62.727 -18.316 28.223 1.000 24.507 528 LYS D N 1
ATOM 18073 C CA . LYS D 1 528 ? 63.350 -17.500 27.187 1.000 24.198 528 LYS D CA 1
ATOM 18074 C C . LYS D 1 528 ? 64.139 -16.328 27.784 1.000 23.861 528 LYS D C 1
ATOM 18075 O O . LYS D 1 528 ? 65.118 -15.869 27.190 1.000 23.681 528 LYS D O 1
ATOM 18081 N N . GLU D 1 529 ? 63.692 -15.852 28.954 1.000 23.121 529 GLU D N 1
ATOM 18082 C CA . GLU D 1 529 ? 64.389 -14.830 29.714 1.000 23.306 529 GLU D CA 1
ATOM 18083 C C . GLU D 1 529 ? 65.852 -15.249 29.900 1.000 23.265 529 GLU D C 1
ATOM 18084 O O . GLU D 1 529 ? 66.732 -14.400 30.007 1.000 24.110 529 GLU D O 1
ATOM 18090 N N . ASP D 1 530 ? 66.123 -16.562 29.926 1.000 22.442 530 ASP D N 1
ATOM 18091 C CA . ASP D 1 530 ? 67.429 -17.067 30.325 1.000 22.890 530 ASP D CA 1
ATOM 18092 C C . ASP D 1 530 ? 68.152 -17.813 29.204 1.000 22.663 530 ASP D C 1
ATOM 18093 O O . ASP D 1 530 ? 69.267 -18.265 29.407 1.000 22.574 530 ASP D O 1
ATOM 18098 N N . VAL D 1 531 ? 67.513 -17.991 28.045 1.000 22.589 531 VAL D N 1
ATOM 18099 C CA . VAL D 1 531 ? 68.104 -18.769 26.971 1.000 22.941 531 VAL D CA 1
ATOM 18100 C C . VAL D 1 531 ? 67.831 -18.082 25.640 1.000 23.286 531 VAL D C 1
ATOM 18101 O O . VAL D 1 531 ? 66.689 -17.970 25.210 1.000 23.031 531 VAL D O 1
ATOM 18105 N N . ASN D 1 532 ? 68.892 -17.707 24.944 1.000 24.928 532 ASN D N 1
ATOM 18106 C CA . ASN D 1 532 ? 68.766 -17.365 23.533 1.000 25.585 532 ASN D CA 1
ATOM 18107 C C . ASN D 1 532 ? 69.092 -18.603 22.714 1.000 26.163 532 ASN D C 1
ATOM 18108 O O . ASN D 1 532 ? 69.863 -19.445 23.176 1.000 27.699 532 ASN D O 1
ATOM 18113 N N . TYR D 1 533 ? 68.569 -18.661 21.479 1.000 26.510 533 TYR D N 1
ATOM 18114 C CA . TYR D 1 533 ? 68.696 -19.853 20.648 1.000 25.228 533 TYR D CA 1
ATOM 18115 C C . TYR D 1 533 ? 70.171 -20.158 20.430 1.000 25.617 533 TYR D C 1
ATOM 18116 O O . TYR D 1 533 ? 70.521 -21.325 20.331 1.000 25.549 533 TYR D O 1
ATOM 18125 N N . THR D 1 534 ? 71.026 -19.120 20.436 1.000 26.755 534 THR D N 1
ATOM 18126 C CA . THR D 1 534 ? 72.443 -19.272 20.145 1.000 29.013 534 THR D CA 1
ATOM 18127 C C . THR D 1 534 ? 73.221 -19.935 21.281 1.000 30.092 534 THR D C 1
ATOM 18128 O O . THR D 1 534 ? 74.333 -20.398 21.058 1.000 31.478 534 THR D O 1
ATOM 18132 N N . ASP D 1 535 ? 72.622 -20.008 22.476 1.000 30.851 535 ASP D N 1
ATOM 18133 C CA . ASP D 1 535 ? 73.244 -20.608 23.644 1.000 30.617 535 ASP D CA 1
ATOM 18134 C C . ASP D 1 535 ? 73.357 -22.130 23.479 1.000 30.959 535 ASP D C 1
ATOM 18135 O O . ASP D 1 535 ? 74.148 -22.755 24.178 1.000 32.878 535 ASP D O 1
ATOM 18140 N N . LEU D 1 536 ? 72.610 -22.755 22.569 1.000 29.164 536 LEU D N 1
ATOM 18141 C CA . LEU D 1 536 ? 72.692 -24.200 22.473 1.000 29.428 536 LEU D CA 1
ATOM 18142 C C . LEU D 1 536 ? 73.821 -24.656 21.565 1.000 29.764 536 LEU D C 1
ATOM 18143 O O . LEU D 1 536 ? 74.353 -23.908 20.761 1.000 31.762 536 LEU D O 1
ATOM 18148 N N . PRO D 1 537 ? 74.265 -25.913 21.714 1.000 28.765 537 PRO D N 1
ATOM 18149 C CA . PRO D 1 537 ? 75.261 -26.451 20.805 1.000 29.111 537 PRO D CA 1
ATOM 18150 C C . PRO D 1 537 ? 74.764 -26.360 19.367 1.000 29.416 537 PRO D C 1
ATOM 18151 O O . PRO D 1 537 ? 73.559 -26.387 19.133 1.000 27.340 537 PRO D O 1
ATOM 18155 N N . LYS D 1 538 ? 75.699 -26.263 18.402 1.000 32.690 538 LYS D N 1
ATOM 18156 C CA . LYS D 1 538 ? 75.327 -26.019 17.011 1.000 32.805 538 LYS D CA 1
ATOM 18157 C C . LYS D 1 538 ? 74.443 -27.151 16.501 1.000 28.886 538 LYS D C 1
ATOM 18158 O O . LYS D 1 538 ? 73.478 -26.898 15.782 1.000 27.034 538 LYS D O 1
ATOM 18164 N N . PHE D 1 539 ? 74.767 -28.386 16.907 1.000 26.223 539 PHE D N 1
ATOM 18165 C CA . PHE D 1 539 ? 74.086 -29.571 16.410 1.000 24.708 539 PHE D CA 1
ATOM 18166 C C . PHE D 1 539 ? 72.630 -29.591 16.872 1.000 23.771 539 PHE D C 1
ATOM 18167 O O . PHE D 1 539 ? 71.797 -30.238 16.266 1.000 24.002 539 PHE D O 1
ATOM 18175 N N . PHE D 1 540 ? 72.334 -28.882 17.962 1.000 23.344 540 PHE D N 1
ATOM 18176 C CA . PHE D 1 540 ? 70.991 -28.794 18.510 1.000 22.092 540 PHE D CA 1
ATOM 18177 C C . PHE D 1 540 ? 70.294 -27.512 18.053 1.000 21.963 540 PHE D C 1
ATOM 18178 O O . PHE D 1 540 ? 69.245 -27.172 18.563 1.000 21.578 540 PHE D O 1
ATOM 18186 N N . ARG D 1 541 ? 70.880 -26.784 17.104 1.000 22.657 541 ARG D N 1
ATOM 18187 C CA . ARG D 1 541 ? 70.225 -25.645 16.484 1.000 22.590 541 ARG D CA 1
ATOM 18188 C C . ARG D 1 541 ? 70.646 -25.569 15.010 1.000 22.195 541 ARG D C 1
ATOM 18189 O O . ARG D 1 541 ? 71.117 -24.535 14.534 1.000 20.482 541 ARG D O 1
ATOM 18197 N N . GLN D 1 542 ? 70.454 -26.675 14.275 1.000 21.505 542 GLN D N 1
ATOM 18198 C CA . GLN D 1 542 ? 70.950 -26.711 12.904 1.000 21.138 542 GLN D CA 1
ATOM 18199 C C . GLN D 1 542 ? 70.248 -25.618 12.108 1.000 19.986 542 GLN D C 1
ATOM 18200 O O . GLN D 1 542 ? 70.808 -25.110 11.151 1.000 20.945 542 GLN D O 1
ATOM 18206 N N . HIS D 1 543 ? 69.016 -25.304 12.513 1.000 18.624 543 HIS D N 1
ATOM 18207 C CA . HIS D 1 543 ? 68.300 -24.109 12.101 1.000 17.835 543 HIS D CA 1
ATOM 18208 C C . HIS D 1 543 ? 67.841 -23.432 13.386 1.000 17.442 543 HIS D C 1
ATOM 18209 O O . HIS D 1 543 ? 67.667 -24.102 14.386 1.000 16.901 543 HIS D O 1
ATOM 18216 N N . TRP D 1 544 ? 67.665 -22.116 13.376 1.000 17.582 544 TRP D N 1
ATOM 18217 C CA . TRP D 1 544 ? 67.342 -21.412 14.606 1.000 18.211 544 TRP D CA 1
ATOM 18218 C C . TRP D 1 544 ? 66.021 -21.906 15.191 1.000 17.687 544 TRP D C 1
ATOM 18219 O O . TRP D 1 544 ? 65.777 -21.723 16.373 1.000 18.113 544 TRP D O 1
ATOM 18230 N N . SER D 1 545 ? 65.168 -22.523 14.370 1.000 17.562 545 SER D N 1
ATOM 18231 C CA . SER D 1 545 ? 63.861 -22.956 14.833 1.000 17.418 545 SER D CA 1
ATOM 18232 C C . SER D 1 545 ? 63.914 -24.292 15.569 1.000 17.159 545 SER D C 1
ATOM 18233 O O . SER D 1 545 ? 62.920 -24.749 16.119 1.000 17.404 545 SER D O 1
ATOM 18236 N N . LYS D 1 546 ? 65.068 -24.930 15.593 1.000 17.741 546 LYS D N 1
ATOM 18237 C CA . LYS D 1 546 ? 65.172 -26.221 16.243 1.000 18.285 546 LYS D CA 1
ATOM 18238 C C . LYS D 1 546 ? 65.310 -26.061 17.760 1.000 18.843 546 LYS D C 1
ATOM 18239 O O . LYS D 1 546 ? 65.271 -27.077 18.465 1.000 20.388 546 LYS D O 1
ATOM 18245 N N . VAL D 1 547 ? 65.438 -24.829 18.267 1.000 17.635 547 VAL D N 1
ATOM 18246 C CA . VAL D 1 547 ? 65.596 -24.647 19.689 1.000 17.717 547 VAL D CA 1
ATOM 18247 C C . VAL D 1 547 ? 64.236 -24.372 20.299 1.000 17.310 547 VAL D C 1
ATOM 18248 O O . VAL D 1 547 ? 63.790 -23.247 20.241 1.000 17.490 547 VAL D O 1
ATOM 18252 N N . LEU D 1 548 ? 63.652 -25.387 20.935 1.000 17.504 548 LEU D N 1
ATOM 18253 C CA . LEU D 1 548 ? 62.435 -25.228 21.711 1.000 17.851 548 LEU D CA 1
ATOM 18254 C C . LEU D 1 548 ? 62.739 -25.132 23.212 1.000 19.016 548 LEU D C 1
ATOM 18255 O O . LEU D 1 548 ? 63.800 -25.592 23.669 1.000 20.198 548 LEU D O 1
ATOM 18260 N N . LEU D 1 549 ? 61.785 -24.519 23.953 1.000 18.695 549 LEU D N 1
ATOM 18261 C CA . LEU D 1 549 ? 61.866 -24.330 25.395 1.000 18.624 549 LEU D CA 1
ATOM 18262 C C . LEU D 1 549 ? 60.563 -24.777 26.053 1.000 19.002 549 LEU D C 1
ATOM 18263 O O . LEU D 1 549 ? 59.476 -24.612 25.504 1.000 18.659 549 LEU D O 1
ATOM 18268 N N . ASP D 1 550 ? 60.689 -25.273 27.283 1.000 19.690 550 ASP D N 1
ATOM 18269 C CA . ASP D 1 550 ? 59.542 -25.579 28.096 1.000 19.816 550 ASP D CA 1
ATOM 18270 C C . ASP D 1 550 ? 59.162 -24.312 28.846 1.000 20.316 550 ASP D C 1
ATOM 18271 O O . ASP D 1 550 ? 59.639 -24.099 29.959 1.000 21.228 550 ASP D O 1
ATOM 18276 N N . ASP D 1 551 ? 58.327 -23.487 28.210 1.000 19.871 551 ASP D N 1
ATOM 18277 C CA . ASP D 1 551 ? 58.003 -22.143 28.672 1.000 20.150 551 ASP D CA 1
ATOM 18278 C C . ASP D 1 551 ? 56.703 -21.733 27.989 1.000 19.521 551 ASP D C 1
ATOM 18279 O O . ASP D 1 551 ? 56.288 -22.396 27.051 1.000 18.649 551 ASP D O 1
ATOM 18284 N N . THR D 1 552 ? 56.054 -20.668 28.468 1.000 20.528 552 THR D N 1
ATOM 18285 C CA . THR D 1 552 ? 54.786 -20.224 27.906 1.000 21.271 552 THR D CA 1
ATOM 18286 C C . THR D 1 552 ? 55.003 -19.237 26.756 1.000 21.509 552 THR D C 1
ATOM 18287 O O . THR D 1 552 ? 56.076 -18.667 26.631 1.000 22.824 552 THR D O 1
ATOM 18291 N N . ASP D 1 553 ? 53.985 -19.031 25.919 1.000 20.460 553 ASP D N 1
ATOM 18292 C CA . ASP D 1 553 ? 53.957 -17.884 25.040 1.000 20.674 553 ASP D CA 1
ATOM 18293 C C . ASP D 1 553 ? 53.957 -16.630 25.920 1.000 22.720 553 ASP D C 1
ATOM 18294 O O . ASP D 1 553 ? 53.795 -16.725 27.144 1.000 21.695 553 ASP D O 1
ATOM 18299 N N . LEU D 1 554 ? 54.077 -15.456 25.281 1.000 23.151 554 LEU D N 1
ATOM 18300 C CA . LEU D 1 554 ? 54.374 -14.222 25.986 1.000 23.074 554 LEU D CA 1
ATOM 18301 C C . LEU D 1 554 ? 53.208 -13.747 26.851 1.000 23.797 554 LEU D C 1
ATOM 18302 O O . LEU D 1 554 ? 53.430 -12.970 27.773 1.000 22.999 554 LEU D O 1
ATOM 18307 N N . TYR D 1 555 ? 51.978 -14.186 26.543 1.000 24.607 555 TYR D N 1
ATOM 18308 C CA . TYR D 1 555 ? 50.774 -13.771 27.270 1.000 25.978 555 TYR D CA 1
ATOM 18309 C C . TYR D 1 555 ? 50.332 -14.859 28.261 1.000 27.020 555 TYR D C 1
ATOM 18310 O O . TYR D 1 555 ? 49.216 -14.795 28.779 1.000 26.565 555 TYR D O 1
ATOM 18319 N N . ALA D 1 556 ? 51.222 -15.854 28.489 1.000 27.607 556 ALA D N 1
ATOM 18320 C CA . ALA D 1 556 ? 50.998 -16.996 29.368 1.000 26.207 556 ALA D CA 1
ATOM 18321 C C . ALA D 1 556 ? 49.644 -17.653 29.074 1.000 25.308 556 ALA D C 1
ATOM 18322 O O . ALA D 1 556 ? 48.898 -17.936 29.980 1.000 28.158 556 ALA D O 1
ATOM 18324 N N . ARG D 1 557 ? 49.311 -17.876 27.811 1.000 24.616 557 ARG D N 1
ATOM 18325 C CA . ARG D 1 557 ? 48.062 -18.523 27.430 1.000 23.863 557 ARG D CA 1
ATOM 18326 C C . ARG D 1 557 ? 48.294 -20.011 27.172 1.000 24.024 557 ARG D C 1
ATOM 18327 O O . ARG D 1 557 ? 47.385 -20.821 27.397 1.000 26.302 557 ARG D O 1
ATOM 18335 N N . VAL D 1 558 ? 49.481 -20.369 26.648 1.000 21.465 558 VAL D N 1
ATOM 18336 C CA . VAL D 1 558 ? 49.780 -21.752 26.342 1.000 19.125 558 VAL D CA 1
ATOM 18337 C C . VAL D 1 558 ? 51.224 -22.024 26.703 1.000 18.797 558 VAL D C 1
ATOM 18338 O O . VAL D 1 558 ? 51.985 -21.093 26.911 1.000 17.653 558 VAL D O 1
ATOM 18342 N N . GLY D 1 559 ? 51.563 -23.319 26.768 1.000 18.463 559 GLY D N 1
ATOM 18343 C CA . GLY D 1 559 ? 52.923 -23.736 27.042 1.000 18.428 559 GLY D CA 1
ATOM 18344 C C . GLY D 1 559 ? 53.217 -23.814 28.533 1.000 18.949 559 GLY D C 1
ATOM 18345 O O . GLY D 1 559 ? 52.347 -23.523 29.354 1.000 18.642 559 GLY D O 1
ATOM 18346 N N . GLY D 1 560 ? 54.463 -24.209 28.839 1.000 19.360 560 GLY D N 1
ATOM 18347 C CA . GLY D 1 560 ? 54.889 -24.558 30.182 1.000 19.672 560 GLY D CA 1
ATOM 18348 C C . GLY D 1 560 ? 54.470 -25.984 30.515 1.000 19.618 560 GLY D C 1
ATOM 18349 O O . GLY D 1 560 ? 53.582 -26.531 29.866 1.000 18.719 560 GLY D O 1
ATOM 18350 N N . GLY D 1 561 ? 55.144 -26.586 31.500 1.000 20.777 561 GLY D N 1
ATOM 18351 C CA . GLY D 1 561 ? 54.682 -27.821 32.120 1.000 21.185 561 GLY D CA 1
ATOM 18352 C C . GLY D 1 561 ? 54.933 -29.067 31.266 1.000 21.730 561 GLY D C 1
ATOM 18353 O O . GLY D 1 561 ? 54.354 -30.114 31.533 1.000 22.676 561 GLY D O 1
ATOM 18354 N N . GLY D 1 562 ? 55.808 -28.959 30.256 1.000 21.392 562 GLY D N 1
ATOM 18355 C CA . GLY D 1 562 ? 56.047 -30.022 29.304 1.000 20.768 562 GLY D CA 1
ATOM 18356 C C . GLY D 1 562 ? 56.866 -31.168 29.898 1.000 22.101 562 GLY D C 1
ATOM 18357 O O . GLY D 1 562 ? 56.545 -32.337 29.680 1.000 21.361 562 GLY D O 1
ATOM 18358 N N . TYR D 1 563 ? 57.959 -30.837 30.604 1.000 23.001 563 TYR D N 1
ATOM 18359 C CA . TYR D 1 563 ? 58.798 -31.874 31.177 1.000 22.906 563 TYR D CA 1
ATOM 18360 C C . TYR D 1 563 ? 57.974 -32.632 32.203 1.000 25.067 563 TYR D C 1
ATOM 18361 O O . TYR D 1 563 ? 57.985 -33.856 32.228 1.000 27.283 563 TYR D O 1
ATOM 18370 N N . GLU D 1 564 ? 57.192 -31.895 32.989 1.000 26.888 564 GLU D N 1
ATOM 18371 C CA . GLU D 1 564 ? 56.332 -32.498 33.995 1.000 28.037 564 GLU D CA 1
ATOM 18372 C C . GLU D 1 564 ? 55.264 -33.393 33.362 1.000 26.694 564 GLU D C 1
ATOM 18373 O O . GLU D 1 564 ? 55.048 -34.519 33.813 1.000 27.152 564 GLU D O 1
ATOM 18379 N N . ARG D 1 565 ? 54.600 -32.891 32.318 1.000 25.006 565 ARG D N 1
ATOM 18380 C CA . ARG D 1 565 ? 53.579 -33.634 31.581 1.000 23.008 565 ARG D CA 1
ATOM 18381 C C . ARG D 1 565 ? 54.133 -34.948 31.037 1.000 21.088 565 ARG D C 1
ATOM 18382 O O . ARG D 1 565 ? 53.454 -35.960 31.022 1.000 20.046 565 ARG D O 1
ATOM 18390 N N . TYR D 1 566 ? 55.356 -34.913 30.512 1.000 20.099 566 TYR D N 1
ATOM 18391 C CA . TYR D 1 566 ? 55.898 -36.046 29.799 1.000 18.975 566 TYR D CA 1
ATOM 18392 C C . TYR D 1 566 ? 56.518 -37.039 30.783 1.000 20.446 566 TYR D C 1
ATOM 18393 O O . TYR D 1 566 ? 56.792 -38.186 30.431 1.000 20.934 566 TYR D O 1
ATOM 18402 N N . GLY D 1 567 ? 56.766 -36.585 32.012 1.000 21.617 567 GLY D N 1
ATOM 18403 C CA . GLY D 1 567 ? 57.368 -37.418 33.041 1.000 22.330 567 GLY D CA 1
ATOM 18404 C C . GLY D 1 567 ? 58.894 -37.440 32.981 1.000 23.515 567 GLY D C 1
ATOM 18405 O O . GLY D 1 567 ? 59.496 -38.385 33.485 1.000 24.441 567 GLY D O 1
ATOM 18406 N N . ILE D 1 568 ? 59.503 -36.392 32.390 1.000 23.633 568 ILE D N 1
ATOM 18407 C CA . ILE D 1 568 ? 60.951 -36.306 32.238 1.000 24.031 568 ILE D CA 1
ATOM 18408 C C . ILE D 1 568 ? 61.546 -35.499 33.387 1.000 25.200 568 ILE D C 1
ATOM 18409 O O . ILE D 1 568 ? 61.120 -34.378 33.651 1.000 26.255 568 ILE D O 1
ATOM 18414 N N . ASP D 1 569 ? 62.556 -36.080 34.038 1.000 25.018 569 ASP D N 1
ATOM 18415 C CA . ASP D 1 569 ? 63.338 -35.404 35.058 1.000 25.449 569 ASP D CA 1
ATOM 18416 C C . ASP D 1 569 ? 64.113 -34.257 34.396 1.000 25.090 569 ASP D C 1
ATOM 18417 O O . ASP D 1 569 ? 64.980 -34.461 33.540 1.000 26.798 569 ASP D O 1
ATOM 18422 N N . ALA D 1 570 ? 63.817 -33.035 34.807 1.000 24.183 570 ALA D N 1
ATOM 18423 C CA . ALA D 1 570 ? 64.413 -31.843 34.217 1.000 23.349 570 ALA D CA 1
ATOM 18424 C C . ALA D 1 570 ? 65.912 -31.769 34.525 1.000 23.477 570 ALA D C 1
ATOM 18425 O O . ALA D 1 570 ? 66.636 -31.042 33.859 1.000 23.025 570 ALA D O 1
ATOM 18427 N N . GLY D 1 571 ? 66.380 -32.512 35.526 1.000 24.485 571 GLY D N 1
ATOM 18428 C CA . GLY D 1 571 ? 67.790 -32.541 35.875 1.000 26.459 571 GLY D CA 1
ATOM 18429 C C . GLY D 1 571 ? 68.599 -33.511 35.009 1.000 27.942 571 GLY D C 1
ATOM 18430 O O . GLY D 1 571 ? 69.830 -33.425 34.998 1.000 28.608 571 GLY D O 1
ATOM 18431 N N . LYS D 1 572 ? 67.923 -34.416 34.285 1.000 29.002 572 LYS D N 1
ATOM 18432 C CA . LYS D 1 572 ? 68.613 -35.491 33.585 1.000 32.645 572 LYS D CA 1
ATOM 18433 C C . LYS D 1 572 ? 68.358 -35.481 32.083 1.000 32.655 572 LYS D C 1
ATOM 18434 O O . LYS D 1 572 ? 69.252 -35.787 31.304 1.000 32.489 572 LYS D O 1
ATOM 18440 N N . GLY D 1 573 ? 67.098 -35.263 31.710 1.000 31.385 573 GLY D N 1
ATOM 18441 C CA . GLY D 1 573 ? 66.736 -35.167 30.311 1.000 28.850 573 GLY D CA 1
ATOM 18442 C C . GLY D 1 573 ? 66.662 -36.546 29.689 1.000 28.199 573 GLY D C 1
ATOM 18443 O O . GLY D 1 573 ? 66.908 -37.549 30.371 1.000 29.326 573 GLY D O 1
ATOM 18444 N N . ALA D 1 574 ? 66.369 -36.565 28.383 1.000 26.341 574 ALA D N 1
ATOM 18445 C CA . ALA D 1 574 ? 66.179 -37.812 27.666 1.000 25.329 574 ALA D CA 1
ATOM 18446 C C . ALA D 1 574 ? 66.211 -37.552 26.170 1.000 24.376 574 ALA D C 1
ATOM 18447 O O . ALA D 1 574 ? 66.059 -36.418 25.749 1.000 24.418 574 ALA D O 1
ATOM 18449 N N . ILE D 1 575 ? 66.483 -38.613 25.399 1.000 24.196 575 ILE D N 1
ATOM 18450 C CA . ILE D 1 575 ? 66.361 -38.590 23.951 1.000 24.162 575 ILE D CA 1
ATOM 18451 C C . ILE D 1 575 ? 65.113 -39.374 23.578 1.000 22.936 575 ILE D C 1
ATOM 18452 O O . ILE D 1 575 ? 64.988 -40.528 23.993 1.000 24.227 575 ILE D O 1
ATOM 18457 N N . VAL D 1 576 ? 64.214 -38.748 22.812 1.000 21.191 576 VAL D N 1
ATOM 18458 C CA . VAL D 1 576 ? 63.005 -39.410 22.369 1.000 20.720 576 VAL D CA 1
ATOM 18459 C C . VAL D 1 576 ? 63.019 -39.464 20.849 1.000 20.204 576 VAL D C 1
ATOM 18460 O O . VAL D 1 576 ? 63.107 -38.424 20.201 1.000 20.317 576 VAL D O 1
ATOM 18464 N N . VAL D 1 577 ? 62.918 -40.672 20.291 1.000 20.533 577 VAL D N 1
ATOM 18465 C CA . VAL D 1 577 ? 62.981 -40.836 18.851 1.000 20.534 577 VAL D CA 1
ATOM 18466 C C . VAL D 1 577 ? 61.559 -40.996 18.359 1.000 20.624 577 VAL D C 1
ATOM 18467 O O . VAL D 1 577 ? 60.856 -41.867 18.849 1.000 21.847 577 VAL D O 1
ATOM 18471 N N . VAL D 1 578 ? 61.156 -40.156 17.395 1.000 20.214 578 VAL D N 1
ATOM 18472 C CA . VAL D 1 578 ? 59.835 -40.232 16.796 1.000 18.850 578 VAL D CA 1
ATOM 18473 C C . VAL D 1 578 ? 59.984 -40.655 15.339 1.000 18.732 578 VAL D C 1
ATOM 18474 O O . VAL D 1 578 ? 60.751 -40.059 14.613 1.000 19.278 578 VAL D O 1
ATOM 18478 N N . ARG D 1 579 ? 59.247 -41.697 14.939 1.000 18.960 579 ARG D N 1
ATOM 18479 C CA . ARG D 1 579 ? 59.213 -42.221 13.583 1.000 18.613 579 ARG D CA 1
ATOM 18480 C C . ARG D 1 579 ? 58.580 -41.198 12.643 1.000 17.731 579 ARG D C 1
ATOM 18481 O O . ARG D 1 579 ? 57.895 -40.274 13.088 1.000 17.033 579 ARG D O 1
ATOM 18489 N N . PRO D 1 580 ? 58.746 -41.363 11.310 1.000 16.885 580 PRO D N 1
ATOM 18490 C CA . PRO D 1 580 ? 58.113 -40.481 10.321 1.000 16.192 580 PRO D CA 1
ATOM 18491 C C . PRO D 1 580 ? 56.590 -40.396 10.343 1.000 15.547 580 PRO D C 1
ATOM 18492 O O . PRO D 1 580 ? 56.024 -39.430 9.817 1.000 15.547 580 PRO D O 1
ATOM 18496 N N . ASP D 1 581 ? 55.967 -41.429 10.929 1.000 14.859 581 ASP D N 1
ATOM 18497 C CA . ASP D 1 581 ? 54.520 -41.505 11.060 1.000 14.560 581 ASP D CA 1
ATOM 18498 C C . ASP D 1 581 ? 54.077 -40.954 12.411 1.000 13.227 581 ASP D C 1
ATOM 18499 O O . ASP D 1 581 ? 52.893 -41.005 12.724 1.000 12.786 581 ASP D O 1
ATOM 18504 N N . GLY D 1 582 ? 55.029 -40.467 13.216 1.000 12.801 582 GLY D N 1
ATOM 18505 C CA . GLY D 1 582 ? 54.709 -39.733 14.431 1.000 12.994 582 GLY D CA 1
ATOM 18506 C C . GLY D 1 582 ? 54.519 -40.606 15.673 1.000 13.371 582 GLY D C 1
ATOM 18507 O O . GLY D 1 582 ? 54.053 -40.114 16.717 1.000 14.468 582 GLY D O 1
ATOM 18508 N N . TYR D 1 583 ? 54.875 -41.895 15.563 1.000 13.612 583 TYR D N 1
ATOM 18509 C CA . TYR D 1 583 ? 54.868 -42.812 16.696 1.000 14.430 583 TYR D CA 1
ATOM 18510 C C . TYR D 1 583 ? 56.230 -42.761 17.373 1.000 14.277 583 TYR D C 1
ATOM 18511 O O . TYR D 1 583 ? 57.255 -42.631 16.722 1.000 14.539 583 TYR D O 1
ATOM 18520 N N . VAL D 1 584 ? 56.229 -42.889 18.694 1.000 14.615 584 VAL D N 1
ATOM 18521 C CA . VAL D 1 584 ? 57.465 -42.969 19.447 1.000 15.210 584 VAL D CA 1
ATOM 18522 C C . VAL D 1 584 ? 58.123 -44.325 19.205 1.000 15.287 584 VAL D C 1
ATOM 18523 O O . VAL D 1 584 ? 57.530 -45.381 19.436 1.000 15.112 584 VAL D O 1
ATOM 18527 N N . GLY D 1 585 ? 59.367 -44.287 18.740 1.000 15.987 585 GLY D N 1
ATOM 18528 C CA . GLY D 1 585 ? 60.110 -45.507 18.451 1.000 16.885 585 GLY D CA 1
ATOM 18529 C C . GLY D 1 585 ? 60.975 -45.986 19.623 1.000 17.241 585 GLY D C 1
ATOM 18530 O O . GLY D 1 585 ? 61.053 -47.190 19.867 1.000 16.802 585 GLY D O 1
ATOM 18531 N N . THR D 1 586 ? 61.659 -45.053 20.321 1.000 17.066 586 THR D N 1
ATOM 18532 C CA . THR D 1 586 ? 62.381 -45.439 21.523 1.000 17.377 586 THR D CA 1
ATOM 18533 C C . THR D 1 586 ? 62.702 -44.230 22.387 1.000 17.367 586 THR D C 1
ATOM 18534 O O . THR D 1 586 ? 62.377 -43.101 22.027 1.000 17.831 586 THR D O 1
ATOM 18538 N N . ILE D 1 587 ? 63.273 -44.511 23.561 1.000 17.632 587 ILE D N 1
ATOM 18539 C CA . ILE D 1 587 ? 63.695 -43.481 24.490 1.000 17.773 587 ILE D CA 1
ATOM 18540 C C . ILE D 1 587 ? 65.060 -43.857 25.029 1.000 19.188 587 ILE D C 1
ATOM 18541 O O . ILE D 1 587 ? 65.377 -45.026 25.163 1.000 20.258 587 ILE D O 1
ATOM 18546 N N . ALA D 1 588 ? 65.875 -42.871 25.351 1.000 19.876 588 ALA D N 1
ATOM 18547 C CA . ALA D 1 588 ? 67.166 -43.192 25.921 1.000 22.029 588 ALA D CA 1
ATOM 18548 C C . ALA D 1 588 ? 67.658 -42.020 26.765 1.000 23.156 588 ALA D C 1
ATOM 18549 O O . ALA D 1 588 ? 67.271 -40.873 26.538 1.000 23.226 588 ALA D O 1
ATOM 18551 N N . PRO D 1 589 ? 68.528 -42.284 27.760 1.000 24.784 589 PRO D N 1
ATOM 18552 C CA . PRO D 1 589 ? 69.134 -41.218 28.542 1.000 25.833 589 PRO D CA 1
ATOM 18553 C C . PRO D 1 589 ? 70.127 -40.485 27.648 1.000 26.195 589 PRO D C 1
ATOM 18554 O O . PRO D 1 589 ? 70.477 -40.985 26.576 1.000 26.324 589 PRO D O 1
ATOM 18558 N N . LEU D 1 590 ? 70.576 -39.319 28.136 1.000 25.694 590 LEU D N 1
ATOM 18559 C CA . LEU D 1 590 ? 71.503 -38.488 27.407 1.000 25.865 590 LEU D CA 1
ATOM 18560 C C . LEU D 1 590 ? 72.874 -39.164 27.316 1.000 27.276 590 LEU D C 1
ATOM 18561 O O . LEU D 1 590 ? 73.634 -38.848 26.400 1.000 28.744 590 LEU D O 1
ATOM 18566 N N . HIS D 1 591 ? 73.171 -40.115 28.215 1.000 28.323 591 HIS D N 1
ATOM 18567 C CA . HIS D 1 591 ? 74.419 -40.853 28.134 1.000 29.529 591 HIS D CA 1
ATOM 18568 C C . HIS D 1 591 ? 74.276 -42.118 27.279 1.000 29.435 591 HIS D C 1
ATOM 18569 O O . HIS D 1 591 ? 75.223 -42.892 27.148 1.000 29.719 591 HIS D O 1
ATOM 18576 N N . GLY D 1 592 ? 73.105 -42.328 26.682 1.000 29.642 592 GLY D N 1
ATOM 18577 C CA . GLY D 1 592 ? 72.781 -43.632 26.120 1.000 31.618 592 GLY D CA 1
ATOM 18578 C C . GLY D 1 592 ? 72.602 -43.567 24.604 1.000 31.699 592 GLY D C 1
ATOM 18579 O O . GLY D 1 592 ? 71.774 -44.249 24.013 1.000 28.658 592 GLY D O 1
ATOM 18580 N N . LEU D 1 593 ? 73.391 -42.719 23.960 1.000 33.764 593 LEU D N 1
ATOM 18581 C CA . LEU D 1 593 ? 73.368 -42.695 22.516 1.000 34.294 593 LEU D CA 1
ATOM 18582 C C . LEU D 1 593 ? 73.574 -44.105 21.930 1.000 34.078 593 LEU D C 1
ATOM 18583 O O . LEU D 1 593 ? 73.068 -44.387 20.851 1.000 30.883 593 LEU D O 1
ATOM 18588 N N . ARG D 1 594 ? 74.309 -44.995 22.609 1.000 35.781 594 ARG D N 1
ATOM 18589 C CA . ARG D 1 594 ? 74.602 -46.304 22.045 1.000 38.607 594 ARG D CA 1
ATOM 18590 C C . ARG D 1 594 ? 73.289 -47.084 21.826 1.000 34.748 594 ARG D C 1
ATOM 18591 O O . ARG D 1 594 ? 73.218 -47.885 20.899 1.000 33.696 594 ARG D O 1
ATOM 18599 N N . ASP D 1 595 ? 72.245 -46.800 22.616 1.000 32.908 595 ASP D N 1
ATOM 18600 C CA . ASP D 1 595 ? 70.918 -47.407 22.490 1.000 31.839 595 ASP D CA 1
ATOM 18601 C C . ASP D 1 595 ? 70.132 -46.825 21.316 1.000 28.871 595 ASP D C 1
ATOM 18602 O O . ASP D 1 595 ? 69.346 -47.525 20.697 1.000 27.775 595 ASP D O 1
ATOM 18607 N N . ILE D 1 596 ? 70.344 -45.541 21.016 1.000 28.157 596 ILE D N 1
ATOM 18608 C CA . ILE D 1 596 ? 69.815 -44.925 19.811 1.000 26.781 596 ILE D CA 1
ATOM 18609 C C . ILE D 1 596 ? 70.456 -45.554 18.578 1.000 26.725 596 ILE D C 1
ATOM 18610 O O . ILE D 1 596 ? 69.779 -45.826 17.589 1.000 25.765 596 ILE D O 1
ATOM 18615 N N . ASP D 1 597 ? 71.775 -45.741 18.634 1.000 27.684 597 ASP D N 1
ATOM 18616 C CA . ASP D 1 597 ? 72.530 -46.373 17.557 1.000 28.424 597 ASP D CA 1
ATOM 18617 C C . ASP D 1 597 ? 72.005 -47.791 17.328 1.000 27.263 597 ASP D C 1
ATOM 18618 O O . ASP D 1 597 ? 71.864 -48.225 16.190 1.000 27.484 597 ASP D O 1
ATOM 18623 N N . ALA D 1 598 ? 71.696 -48.502 18.425 1.000 26.586 598 ALA D N 1
ATOM 18624 C CA . ALA D 1 598 ? 71.172 -49.862 18.333 1.000 24.741 598 ALA D CA 1
ATOM 18625 C C . ALA D 1 598 ? 69.785 -49.859 17.694 1.000 23.018 598 ALA D C 1
ATOM 18626 O O . ALA D 1 598 ? 69.481 -50.742 16.891 1.000 22.088 598 ALA D O 1
ATOM 18628 N N . TYR D 1 599 ? 68.971 -48.851 18.056 1.000 22.174 599 TYR D N 1
ATOM 18629 C CA . TYR D 1 599 ? 67.659 -48.667 17.468 1.000 21.184 599 TYR D CA 1
ATOM 18630 C C . TYR D 1 599 ? 67.802 -48.657 15.947 1.000 21.705 599 TYR D C 1
ATOM 18631 O O . TYR D 1 599 ? 67.236 -49.512 15.261 1.000 21.392 599 TYR D O 1
ATOM 18640 N N . PHE D 1 600 ? 68.557 -47.687 15.405 1.000 21.679 600 PHE D N 1
ATOM 18641 C CA . PHE D 1 600 ? 68.597 -47.512 13.962 1.000 21.335 600 PHE D CA 1
ATOM 18642 C C . PHE D 1 600 ? 69.282 -48.707 13.311 1.000 22.241 600 PHE D C 1
ATOM 18643 O O . PHE D 1 600 ? 68.925 -49.079 12.209 1.000 23.151 600 PHE D O 1
ATOM 18651 N N . SER D 1 601 ? 70.228 -49.327 14.011 1.000 24.323 601 SER D N 1
ATOM 18652 C CA . SER D 1 601 ? 70.959 -50.476 13.489 1.000 25.755 601 SER D CA 1
ATOM 18653 C C . SER D 1 601 ? 70.051 -51.683 13.223 1.000 24.724 601 SER D C 1
ATOM 18654 O O . SER D 1 601 ? 70.343 -52.478 12.356 1.000 24.645 601 SER D O 1
ATOM 18657 N N . ALA D 1 602 ? 68.930 -51.808 13.921 1.000 24.323 602 ALA D N 1
ATOM 18658 C CA . ALA D 1 602 ? 68.034 -52.949 13.738 1.000 25.447 602 ALA D CA 1
ATOM 18659 C C . ALA D 1 602 ? 67.284 -52.919 12.393 1.000 25.955 602 ALA D C 1
ATOM 18660 O O . ALA D 1 602 ? 66.586 -53.886 12.054 1.000 24.744 602 ALA D O 1
ATOM 18662 N N . PHE D 1 603 ? 67.381 -51.821 11.631 1.000 26.871 603 PHE D N 1
ATOM 18663 C CA . PHE D 1 603 ? 66.630 -51.766 10.382 1.000 27.564 603 PHE D CA 1
ATOM 18664 C C . PHE D 1 603 ? 67.248 -50.875 9.311 1.000 28.280 603 PHE D C 1
ATOM 18665 O O . PHE D 1 603 ? 66.880 -51.013 8.156 1.000 31.296 603 PHE D O 1
ATOM 18673 N N . MET D 1 604 ? 68.160 -49.974 9.649 1.000 29.536 604 MET D N 1
ATOM 18674 C CA . MET D 1 604 ? 68.724 -49.089 8.644 1.000 31.614 604 MET D CA 1
ATOM 18675 C C . MET D 1 604 ? 69.932 -49.754 7.976 1.000 36.517 604 MET D C 1
ATOM 18676 O O . MET D 1 604 ? 70.683 -50.501 8.612 1.000 35.838 604 MET D O 1
ATOM 18681 N N . ALA D 1 605 ? 70.093 -49.482 6.674 1.000 41.154 605 ALA D N 1
ATOM 18682 C CA . ALA D 1 605 ? 71.210 -49.984 5.892 1.000 46.889 605 ALA D CA 1
ATOM 18683 C C . ALA D 1 605 ? 72.272 -48.889 5.766 1.000 55.954 605 ALA D C 1
ATOM 18684 O O . ALA D 1 605 ? 71.929 -47.699 5.675 1.000 52.544 605 ALA D O 1
ATOM 18686 N N . ALA D 1 606 ? 73.555 -49.310 5.713 1.000 68.311 606 ALA D N 1
ATOM 18687 C CA . ALA D 1 606 ? 74.695 -48.403 5.571 1.000 73.176 606 ALA D CA 1
ATOM 18688 C C . ALA D 1 606 ? 75.044 -48.170 4.080 1.000 69.385 606 ALA D C 1
ATOM 18689 O O . ALA D 1 606 ? 76.030 -48.765 3.599 1.000 68.094 606 ALA D O 1
#

InterPro domains:
  IPR002938 FAD-binding domain [PF01494] (11-389)
  IPR012941 Phenol hydroxylase-like, C-terminal dimerisation domain [PF07976] (431-613)
  IPR036188 FAD/NAD(P)-binding domain superfamily [G3DSA:3.50.50.60] (13-387)
  IPR036188 FAD/NAD(P)-binding domain superfamily [SSF51905] (12-401)
  IPR036249 Thioredoxin-like superfamily [SSF52833] (439-612)
  IPR038220 Phenol hydroxylase, C-terminal TRX-fold domain superfamily [G3DSA:3.40.30.20] (411-613)
  IPR050641 Rifampicin monooxygenase-like [PTHR43004] (11-613)

Nearest PDB structures (foldseek):
  8r2u-assembly2_D  TM=1.002E+00  e=0.000E+00  Trametes versicolor
  2dki-assembly1_A-2  TM=8.729E-01  e=2.056E-58  Comamonas testosteroni
  2dkh-assembly1_A-2  TM=8.752E-01  e=4.544E-58  Comamonas testosteroni
  7yj0-assembly2_D  TM=9.119E-01  e=2.110E-54  Boreostereum vibrans
  7yj0-assembly2_C  TM=9.130E-01  e=1.179E-52  Boreostereum vibrans

Foldseek 3Di:
DDAAEAEWAEEEEALFQLRLLQLLLCLLLVGGYAYEAQDADFDPADQAWKAFLVNLLLCVLVVLNVVVVVFWAWQFKEWEWEADPVAAIDTDDMDTCFDDPLGPDRTMTTEGRRVVSCSSQVSSVVSPYHYHDDKDWDAWFFDPDPVQLQDLPHQGIWTKMAHPDDDPPDDRIYIYRYSAYEFAPAQVTPLCVNVVWDWDDDPDKWKKKKFKAQKPKPDPQLSHFYWFQHPLGTKTWADIGDRIIMIIGTDDLVQQADPPPGDGHNVSDDVVVVQVSVQVRNPPMGIDHPPPTPDIDIDIFDWTAIPFQDDSLRYGYFFSNGTTDDVLLQCRRHLRNVLSLVQNLLSSCVNVQFWRSCVSVLSCQQSRVLSVVSVVLCVVPSVLRSSDDPDDACPPVHHPVRSVVSVNVSSCNNNVQVRAHDDDLQADQPPCQQFVQQGTRTFGGWAWWAQLAPLDIDTVSSVQHLNSAKEKEWEQFACLPVVSVVLQQVLLCQCVPCPALQNQSCVVHSCSHYHYAYEAADESVRDHLVSHHCSRPVDSRRYIYQYARPVNPGGHCVCVNRVHDSHWTKIWMAGSSRGTRYIGTSVPSVVVSSSSVSITDD/DDAAEAEWAEEEEALFQLRLLQLLLCLLLVGGYAYEYQDADDDDFAAFWKAFLVNLLLCVLVVLNVVQVVFWAWQFKEWEWAADPVFAIDTDDMDTCFDDVLGPRRTMTTETRRVVSVSSQVSSVVSPYHYHDNKDWDAWFFDPDPVQLQDLPHQGIWTKMAHPDDDPPDDRIYIYRYSAYEFAHALVTPLCVNVVWDWDDDPDKWKKKKFKAQKPKPQPQLSHFYWFQHPLGTWTWDDIGDRIIMIIGTDDLVQQADPPPRDRHQVSDDVVVVQVSVQVRNPPMGIDHPPGTPDIDIDIFDWTAIPFQDDSLRYGYFFSNGTTDDVLLQCRRHLRSVLSLVQNLLSSCVNVQFWRSCVNVLSCQQSRVLSVVSVVLCVVPSVLPSRDDDDDACPPVHHPVRSVVSVVVSSCNNNVQVRAHDDDLQADQPPCLQFVQQGTRTFGGWFWWAQLAPLDIDTVSSVQRLNSAKEKEWAQFACLPVVSVVLQQVLLCQCPPCPALQNVSCVNHSCSHYHYAYEAADESVRDHLVSHHCSRCVDSRRYIYQYARPVNPGGHCVCVNRNHDSHWTKIWMAGSSRGTRYIGTSVVSVVVSSSSVSITDD/DDAAEEEFAEEEEALFLLRLLQLLLCLLLVGGYAYEYQDADFDDFAAFWKAFLVLLLLCVLVVLNVVQVVFWAWQFKEWEWAADPVFFTDTDDMDTCFDDPLGPRRTMTTETRRVVSCSSQVSSVVSPYHYHDDKDWDAWFFDPDPVQLQDLPHQGIWTKMAHPDDDPPDDRIYTYRYSAYEFAHALVTPLCVNVVWDWDDDPDKWKKKKFKAQKPKPDPQLSHFYWFQGPLGTWTWDDIGDSIIMIIGTDDLVQQADPPPGDRHQVSDDVVNVQVSVQNNRPPMGIDHPPPTPDIDIDIFDWTAIPFQDDSLRYGYFFSNGTTDDVLLQCRCHLRSVLSLVQNLLSSCVNVQFWRSCVNVLSRQQSRVLSVVSVVLCVVPSVLRSSDDDDDACPPVHHPVRSVVSVVVSSCNNNVQVRAHDDDLQADEPPCLQFVQQGTRTFGGWAWWAQLAPLDIDTVSSVQRLNSAKEKEWAQFACLPVVSVVLQQVLLCVCPPCPALQNQSCVNHSCSHYPYAYEAADESVRDHLVSHHCSRPVDSRRYIYQYARPVNPGGHCVCVNRVHDSHWTKIWMAGSSRGTRYIGTSVVSVVVSSSSVSITDD/DDAAEAEWAEEEEALFQLRLLQLLLCLLLVGGYAYEAQDADFDDFDFAWKAFLVNLLQCVLVVLNVVVVVFWAWQFKEWEWEADPVAAIDTDDMDTCFDDPLGPDRTMTTEGRRVVSCSSQVSSVVSPYHYHDDKDWDAWFFDPDPVQLQDLPHQGIWTKMAHPDDDPPDDRIYTYRYSAYEFAPAQVTPLCVNVVWDWDDDPDKWKKKKFKAQKPKPDPQLSHFYWFQHPLGIKTWDQIGDRIIMIIHTDDLVQQADPPPRDRHNVSDDVVVVQVSVQVRNPPMGIDHPPGTPDIDMDIFDWTAIPFQDDSLRYGYFFSNGTTDDVLLQCRRHLRNVLSLVQNLLSSCVNVQFWRSCVSVLSCQQSRVLSVVSVVLCVVPVVLRSSDDDDDQCPPVHHPVRSVVSVNVSSCNNNVQVRAHDDDLQADEPPCLQFVQQHTRTFGGWFWWAQLAPLHIDTVSSVQRLLSAKEKEWAQFACLPVVSVVLQQVLLCQCPPCPALQNQSCVNHSCSHYHYAYEAADESVRDHLVSHHCSRCVDSRRYIYQYARPVNPGGHCVCVNRNHDSHWTKIWMAGSSRGTRYIGTSVVSVVVSSSSVSITDD

Organism: Trametes pubescens (NCBI:txid154538)

Sequence (2408 aa):
IAPKETEVDVLIVGAGPAGVMCANALAMAGVNVRIIDQRPVKVAAGQADGIQPRTIEVLQSYGLAERLLREANQMQMAAFYNPSPSGGIERTSRAPDVTAPNARWPFEVTLHQGAIEAIFLDSMKAHGVAVERPIIPTSLELSDSEDELRDPNAHPVKVTLKYLDPPAGQSDTEIVSAKFVLGADGAHSWVRKALGITMDGEQTDYIWGVIDIDPDSDFPDVRCKTAVHSHNGSCMIIPREGDLIRLYIQLADRDVLDPATGRVDKSRVSPEEKLLAVAKESFKPFSMGAKNGFEWWTLYIIGQRVASRFSLHERVFIAGDACHTHSPKAGQGMNASMNDTHNLAWKLTHVLRGWADISVLKTYEFERRKYAQDLIDFDKKFSKLFSGKPRTEDNQDGVSHEEFLEAFQTFGLFTSGIGVHYQPSAITHAKHQDLASTLVIGERMVPHVFVRAADARPYDIQDVLPADARFKILVFTGVITDPAQAARAAALAEEMDAPGSFYHRFGHENPARVFDVLSVSAAKKEDVNYTDLPKFFRQHWSKVLLDDTDLYARVGGGGYERYGIDAGKGAIVVVRPDGYVGTIAPLHGLRDIDAYFSAFMAAIAPKETEVDVLIVGAGPAGVMCANALAMAGVNVRIIDQRPVKVAAGQADGIQPRTIEVLQSYGLAERLLREANQMQMAAFYNPSPSGGIERTSRAPDVTAPNARWPFEVTLHQGAIEAIFLDSMKAHGVAVERPIIPTSLELSDSEDELRDPNAHPVKVTLKYLDPPAGQSDTEIVSAKFVLGADGAHSWVRKALGITMDGEQTDYIWGVIDIDPDSDFPDVRCKTAVHSHNGSCMIIPREGDLIRLYIQLADRDVLDPATGRVDKSRVSPEEKLLAVAKESFKPFSMGAKNGFEWWTLYIIGQRVASRFSLHERVFIAGDACHTHSPKAGQGMNASMNDTHNLAWKLTHVLRGWADISVLKTYEFERRKYAQDLIDFDKKFSKLFSGKPRTEDNQDGVSHEEFLEAFQTFGLFTSGIGVHYQPSAITHAKHQDLASTLVIGERMVPHVFVRAADARPYDIQDVLPADARFKILVFTGVITDPAQAARAAALAEEMDAPGSFYHRFGHENPARVFDVLSVSAAKKEDVNYTDLPKFFRQHWSKVLLDDTDLYARVGGGGYERYGIDAGKGAIVVVRPDGYVGTIAPLHGLRDIDAYFSAFMAAIAPKETEVDVLIVGAGPAGVMCANALAMAGVNVRIIDQRPVKVAAGQADGIQPRTIEVLQSYGLAERLLREANQMQMAAFYNPSPSGGIERTSRAPDVTAPNARWPFEVTLHQGAIEAIFLDSMKAHGVAVERPIIPTSLELSDSEDELRDPNAHPVKVTLKYLDPPAGQSDTEIVSAKFVLGADGAHSWVRKALGITMDGEQTDYIWGVIDIDPDSDFPDVRCKTAVHSHNGSCMIIPREGDLIRLYIQLADRDVLDPATGRVDKSRVSPEKLLAVAKESFKPFSMGAKNGFEWWTLYIIGQRVASRFSLHERVFIAGDACHTHSPKAGQGMNASMNDTHNLAWKLTHVLRGWADISVLKTYEFERRKYAQDLIDFDKKFSKLFSGKPRTEDNQDGVSHEEFLEAFQTFGLFTSGIGVHYQPSAITHAKHQDLASTLVIGERMVPHVFVRAADARPYDIQDVLPADARFKILVFTGVITDPAQAARAAALAEEMDAPGSFYHRFGHENPARVFDVLSVSAAKKEDVNYTDLPKFFRQHWSKVLLDDTDLYARVGGGGYERYGIDAGKGAIVVVRPDGYVGTIAPLHGLRDIDAYFSAFMAAIAPKETEVDVLIVGAGPAGVMCANALAMAGVNVRIIDQRPVKVAAGQADGIQPRTIEVLQSYGLAERLLREANQMQMAAFYNPSPSGGIERTSRAPDVTAPNARWPFEVTLHQGAIEAIFLDSMKAHGVAVERPIIPTSLELSDSEDELRDPNAHPVKVTLKYLDPPAGQSDTEIVSAKFVLGADGAHSWVRKALGITMDGEQTDYIWGVIDIDPDSDFPDVRCKTAVHSHNGSCMIIPREGDLIRLYIQLADRDVLDPATGRVDKSRVSPEEKLLAVAKESFKPFSMGAKNGFEWWTLYIIGQRVASRFSLHERVFIAGDACHTHSPKAGQGMNASMNDTHNLAWKLTHVLRGWADISVLKTYEFERRKYAQDLIDFDKKFSKLFSGKPRTEDNQDGVSHEEFLEAFQTFGLFTSGIGVHYQPSAITHAKHQDLASTLVIGERMVPHVFVRAADARPYDIQDVLPADARFKILVFTGVITDPAQAARAAALAEEMDAPGSFYHRFGHENPARVFDVLSVSAAKKEDVNYTDLPKFFRQHWSKVLLDDTDLYARVGGGGYERYGIDAGKGAIVVVRPDGYVGTIAPLHGLRDIDAYFSAFMAA